Protein 6WBT (pdb70)

Radius of gyration: 37.52 Å; Cα contacts (8 Å, |Δi|>4): 3377; chains: 4; bounding box: 105×94×104 Å

Structure (mmCIF, N/CA/C/O backbone):
data_6WBT
#
_entry.id   6WBT
#
_cell.length_a   102.797
_cell.length_b   219.724
_cell.length_c   97.978
_cell.angle_alpha   90.000
_cell.angle_beta   90.000
_cell.angle_gamma   90.000
#
_symmetry.space_group_name_H-M   'P 21 21 21'
#
loop_
_entity.id
_entity.type
_entity.pdbx_description
1 polymer 'cellulase IBT99'
2 non-polymer 'MANGANESE (II) ION'
3 non-polymer 6-O-phosphono-alpha-D-glucopyranose
4 non-polymer NICOTINAMIDE-ADENINE-DINUCLEOTIDE
5 non-polymer 'PHOSPHATE ION'
6 non-polymer 1,2-ETHANEDIOL
7 water water
#
loop_
_atom_site.group_PDB
_atom_site.id
_atom_site.type_symbol
_atom_site.label_atom_id
_atom_site.label_alt_id
_atom_site.label_comp_id
_atom_site.label_asym_id
_atom_site.label_entity_id
_atom_site.label_seq_id
_atom_site.pdbx_PDB_ins_code
_atom_site.Cartn_x
_atom_site.Cartn_y
_atom_site.Cartn_z
_atom_site.occupancy
_atom_site.B_iso_or_equiv
_atom_site.auth_seq_id
_atom_site.auth_comp_id
_atom_site.auth_asym_id
_atom_site.auth_atom_id
_atom_site.pdbx_PDB_model_num
ATOM 1 N N . ASP A 1 2 ? 44.44700 17.76200 4.63400 1.000 95.36143 2 ASP A N 1
ATOM 2 C CA . ASP A 1 2 ? 45.76700 18.06400 5.17600 1.000 97.36431 2 ASP A CA 1
ATOM 3 C C . ASP A 1 2 ? 46.19300 16.99600 6.17900 1.000 93.00852 2 ASP A C 1
ATOM 4 O O . ASP A 1 2 ? 47.38000 16.69400 6.31300 1.000 94.91664 2 ASP A O 1
ATOM 9 N N . LYS A 1 3 ? 45.21700 16.42600 6.88000 1.000 85.42603 3 LYS A N 1
ATOM 10 C CA . LYS A 1 3 ? 45.45500 15.37500 7.85800 1.000 79.25161 3 LYS A CA 1
ATOM 11 C C . LYS A 1 3 ? 44.98500 14.03500 7.30800 1.000 75.48800 3 LYS A C 1
ATOM 12 O O . LYS A 1 3 ? 43.91100 13.94100 6.70600 1.000 74.84318 3 LYS A O 1
ATOM 18 N N . GLU A 1 4 ? 45.79700 13.00300 7.51900 1.000 72.61660 4 GLU A N 1
ATOM 19 C CA . GLU A 1 4 ? 45.42000 11.65400 7.11900 1.000 69.36358 4 GLU A CA 1
ATOM 20 C C . GLU A 1 4 ? 44.31900 11.13400 8.03700 1.000 64.38404 4 GLU A C 1
ATOM 21 O O . GLU A 1 4 ? 44.40800 11.26000 9.26200 1.000 64.83672 4 GLU A O 1
ATOM 27 N N . LEU A 1 5 ? 43.28200 10.54700 7.44600 1.000 59.94403 5 LEU A N 1
ATOM 28 C CA . LEU A 1 5 ? 42.07400 10.17500 8.16800 1.000 54.98817 5 LEU A CA 1
ATOM 29 C C . LEU A 1 5 ? 41.94800 8.66200 8.28700 1.000 53.15374 5 LEU A C 1
ATOM 30 O O . LEU A 1 5 ? 42.29400 7.92300 7.35900 1.000 52.70632 5 LEU A O 1
ATOM 35 N N . LYS A 1 6 ? 41.44000 8.21100 9.43300 1.000 51.66409 6 LYS A N 1
ATOM 36 C CA . LYS A 1 6 ? 41.13800 6.80400 9.67200 1.000 50.35867 6 LYS A CA 1
ATOM 37 C C . LYS A 1 6 ? 39.63300 6.61100 9.52400 1.000 49.33486 6 LYS A C 1
ATOM 38 O O . LYS A 1 6 ? 38.85900 7.01700 10.39800 1.000 45.98446 6 LYS A O 1
ATOM 44 N N . ILE A 1 7 ? 39.22000 5.99700 8.41800 1.000 49.43224 7 ILE A N 1
ATOM 45 C CA . ILE A 1 7 ? 37.81000 5.78600 8.11100 1.000 47.60044 7 ILE A CA 1
ATOM 46 C C . ILE A 1 7 ? 37.42100 4.38300 8.55400 1.000 48.04260 7 ILE A C 1
ATOM 47 O O . ILE A 1 7 ? 38.10000 3.40500 8.21400 1.000 49.27959 7 ILE A O 1
ATOM 52 N N . VAL A 1 8 ? 36.33100 4.28100 9.31000 1.000 46.77140 8 VAL A N 1
ATOM 53 C CA . VAL A 1 8 ? 35.84500 3.01300 9.83800 1.000 46.95300 8 VAL A CA 1
ATOM 54 C C . VAL A 1 8 ? 34.42800 2.79100 9.33100 1.000 48.36369 8 VAL A C 1
ATOM 55 O O . VAL A 1 8 ? 33.57600 3.68000 9.44300 1.000 47.46359 8 VAL A O 1
ATOM 59 N N . ILE A 1 9 ? 34.17900 1.60900 8.77600 1.000 49.80071 9 ILE A N 1
ATOM 60 C CA . ILE A 1 9 ? 32.85600 1.22000 8.30400 1.000 48.61372 9 ILE A CA 1
ATOM 61 C C . ILE A 1 9 ? 32.27800 0.26900 9.34500 1.000 50.78240 9 ILE A C 1
ATOM 62 O O . ILE A 1 9 ? 32.59200 -0.92500 9.36000 1.000 53.22480 9 ILE A O 1
ATOM 67 N N . CYS A 1 10 ? 31.43500 0.79900 10.22700 1.000 50.48237 10 CYS A N 1
ATOM 68 C CA . CYS A 1 10 ? 30.78400 -0.00500 11.25900 1.000 51.41669 10 CYS A CA 1
ATOM 69 C C . CYS A 1 10 ? 29.74200 -0.89500 10.59600 1.000 52.47208 10 CYS A C 1
ATOM 70 O O . CYS A 1 10 ? 28.65700 -0.43900 10.22900 1.000 51.89043 10 CYS A O 1
ATOM 73 N N . GLY A 1 11 ? 30.07000 -2.17400 10.44200 1.000 54.89869 11 GLY A N 1
ATOM 74 C CA . GLY A 1 11 ? 29.20700 -3.09500 9.73100 1.000 55.23820 11 GLY A CA 1
ATOM 75 C C . GLY A 1 11 ? 29.78300 -3.47200 8.38300 1.000 56.04619 11 GLY A C 1
ATOM 76 O O . GLY A 1 11 ? 29.09700 -3.39300 7.35900 1.000 55.56719 11 GLY A O 1
ATOM 77 N N . GLY A 1 12 ? 31.05300 -3.88300 8.37500 1.000 55.63825 12 GLY A N 1
ATOM 78 C CA . GLY A 1 12 ? 31.73200 -4.21400 7.13500 1.000 54.85921 12 GLY A CA 1
ATOM 79 C C . GLY A 1 12 ? 31.16100 -5.41400 6.41200 1.000 54.41179 12 GLY A C 1
ATOM 80 O O . GLY A 1 12 ? 31.44200 -5.59900 5.22300 1.000 54.25914 12 GLY A O 1
ATOM 81 N N . GLY A 1 13 ? 30.36700 -6.23300 7.09800 1.000 54.42758 13 GLY A N 1
ATOM 82 C CA . GLY A 1 13 ? 29.74700 -7.38200 6.47000 1.000 54.91448 13 GLY A CA 1
ATOM 83 C C . GLY A 1 13 ? 28.41100 -7.06000 5.83300 1.000 54.49074 13 GLY A C 1
ATOM 84 O O . GLY A 1 13 ? 27.54500 -7.93200 5.71500 1.000 55.71984 13 GLY A O 1
ATOM 85 N N . SER A 1 14 ? 28.23300 -5.80800 5.42500 1.000 52.64579 14 SER A N 1
ATOM 86 C CA . SER A 1 14 ? 26.99900 -5.35600 4.80400 1.000 51.20351 14 SER A CA 1
ATOM 87 C C . SER A 1 14 ? 27.06200 -5.56200 3.29800 1.000 51.19824 14 SER A C 1
ATOM 88 O O . SER A 1 14 ? 28.14200 -5.59100 2.70200 1.000 52.17994 14 SER A O 1
ATOM 91 N N . THR A 1 15 ? 25.88600 -5.70900 2.68400 1.000 50.17970 15 THR A N 1
ATOM 92 C CA . THR A 1 15 ? 25.81700 -5.84300 1.23400 1.000 48.58214 15 THR A CA 1
ATOM 93 C C . THR A 1 15 ? 26.14800 -4.53900 0.51800 1.000 48.21631 15 THR A C 1
ATOM 94 O O . THR A 1 15 ? 26.45000 -4.56200 -0.68000 1.000 48.03734 15 THR A O 1
ATOM 98 N N . TYR A 1 16 ? 26.10000 -3.41100 1.22100 1.000 49.50330 16 TYR A N 1
ATOM 99 C CA . TYR A 1 16 ? 26.46000 -2.12100 0.65100 1.000 51.93517 16 TYR A CA 1
ATOM 100 C C . TYR A 1 16 ? 27.91400 -1.74900 0.90200 1.000 51.25878 16 TYR A C 1
ATOM 101 O O . TYR A 1 16 ? 28.34900 -0.68200 0.45800 1.000 52.19047 16 TYR A O 1
ATOM 110 N N . THR A 1 17 ? 28.67100 -2.59500 1.60200 1.000 49.88756 17 THR A N 1
ATOM 111 C CA . THR A 1 17 ? 30.06400 -2.26800 1.90400 1.000 50.25603 17 THR A CA 1
ATOM 112 C C . THR A 1 17 ? 30.93200 -2.16400 0.65500 1.000 51.54302 17 THR A C 1
ATOM 113 O O . THR A 1 17 ? 31.65600 -1.16300 0.52100 1.000 52.92477 17 THR A O 1
ATOM 117 N N . PRO A 1 18 ? 30.92000 -3.11900 -0.28600 1.000 51.23772 18 PRO A N 1
ATOM 118 C CA . PRO A 1 18 ? 31.72700 -2.93400 -1.50500 1.000 53.42746 18 PRO A CA 1
ATOM 119 C C . PRO A 1 18 ? 31.30700 -1.73300 -2.33000 1.000 55.43559 18 PRO A C 1
ATOM 120 O O . PRO A 1 18 ? 32.12300 -1.21500 -3.10300 1.000 57.45163 18 PRO A O 1
ATOM 124 N N . GLY A 1 19 ? 30.06500 -1.27000 -2.19000 1.000 55.74616 19 GLY A N 1
ATOM 125 C CA . GLY A 1 19 ? 29.62600 -0.12100 -2.96500 1.000 55.84091 19 GLY A CA 1
ATOM 126 C C . GLY A 1 19 ? 30.19800 1.18400 -2.44400 1.000 55.82248 19 GLY A C 1
ATOM 127 O O . GLY A 1 19 ? 30.75600 1.97900 -3.20600 1.000 56.95420 19 GLY A O 1
ATOM 128 N N . ILE A 1 20 ? 30.07400 1.42100 -1.13500 1.000 54.23282 20 ILE A N 1
ATOM 129 C CA . ILE A 1 20 ? 30.54100 2.68000 -0.57000 1.000 55.47244 20 ILE A CA 1
ATOM 130 C C . ILE A 1 20 ? 32.06000 2.73600 -0.48000 1.000 54.76972 20 ILE A C 1
ATOM 131 O O . ILE A 1 20 ? 32.63000 3.83100 -0.43100 1.000 53.65907 20 ILE A O 1
ATOM 136 N N . VAL A 1 21 ? 32.73600 1.58400 -0.44900 1.000 55.37769 21 VAL A N 1
ATOM 137 C CA . VAL A 1 21 ? 34.19600 1.58500 -0.48700 1.000 56.09094 21 VAL A CA 1
ATOM 138 C C . VAL A 1 21 ? 34.68500 2.14400 -1.81500 1.000 59.42555 21 VAL A C 1
ATOM 139 O O . VAL A 1 21 ? 35.60400 2.97200 -1.85900 1.000 61.60739 21 VAL A O 1
ATOM 143 N N . LYS A 1 22 ? 34.07100 1.71100 -2.91800 1.000 60.45725 22 LYS A N 1
ATOM 144 C CA . LYS A 1 22 ? 34.44200 2.23700 -4.22700 1.000 64.48931 22 LYS A CA 1
ATOM 145 C C . LYS A 1 22 ? 34.04400 3.70100 -4.36400 1.000 67.16068 22 LYS A C 1
ATOM 146 O O . LYS A 1 22 ? 34.78700 4.50000 -4.94700 1.000 67.70022 22 LYS A O 1
ATOM 152 N N . ASP A 1 23 ? 32.87700 4.07200 -3.83200 1.000 69.21093 23 ASP A N 1
ATOM 153 C CA . ASP A 1 23 ? 32.46300 5.47000 -3.86800 1.000 70.46898 23 ASP A CA 1
ATOM 154 C C . ASP A 1 23 ? 33.35100 6.34200 -2.99000 1.000 67.85287 23 ASP A C 1
ATOM 155 O O . ASP A 1 23 ? 33.49800 7.54100 -3.25600 1.000 68.72666 23 ASP A O 1
ATOM 160 N N . LEU A 1 24 ? 33.95000 5.76600 -1.94600 1.000 62.86806 24 LEU A N 1
ATOM 161 C CA . LEU A 1 24 ? 34.89600 6.51500 -1.12600 1.000 58.79916 24 LEU A CA 1
ATOM 162 C C . LEU A 1 24 ? 36.25800 6.62900 -1.80100 1.000 56.79365 24 LEU A C 1
ATOM 163 O O . LEU A 1 24 ? 36.92800 7.65900 -1.66900 1.000 56.18305 24 LEU A O 1
ATOM 168 N N . LEU A 1 25 ? 36.67500 5.59300 -2.53300 1.000 54.63550 25 LEU A N 1
ATOM 169 C CA . LEU A 1 25 ? 37.94300 5.63900 -3.24900 1.000 55.81722 25 LEU A CA 1
ATOM 170 C C . LEU A 1 25 ? 37.89700 6.57600 -4.44800 1.000 57.80956 25 LEU A C 1
ATOM 171 O O . LEU A 1 25 ? 38.94500 7.08800 -4.86000 1.000 59.08077 25 LEU A O 1
ATOM 176 N N . ASP A 1 26 ? 36.71300 6.81400 -5.01600 1.000 57.69902 26 ASP A N 1
ATOM 177 C CA . ASP A 1 26 ? 36.59200 7.74800 -6.13000 1.000 57.19896 26 ASP A CA 1
ATOM 178 C C . ASP A 1 26 ? 36.80800 9.19500 -5.71300 1.000 54.96712 26 ASP A C 1
ATOM 179 O O . ASP A 1 26 ? 36.94000 10.05800 -6.58600 1.000 53.14585 26 ASP A O 1
ATOM 184 N N . GLN A 1 27 ? 36.83600 9.48000 -4.41100 1.000 57.76219 27 GLN A N 1
ATOM 185 C CA . GLN A 1 27 ? 37.10600 10.82400 -3.91500 1.000 61.39157 27 GLN A CA 1
ATOM 186 C C . GLN A 1 27 ? 38.44200 10.84200 -3.18500 1.000 62.82069 27 GLN A C 1
ATOM 187 O O . GLN A 1 27 ? 38.55200 11.38800 -2.08300 1.000 61.29945 27 GLN A O 1
ATOM 193 N N . ARG A 1 28 ? 39.46500 10.24800 -3.80400 1.000 66.56588 28 ARG A N 1
ATOM 194 C CA . ARG A 1 28 ? 40.73600 10.05500 -3.11500 1.000 70.18736 28 ARG A CA 1
ATOM 195 C C . ARG A 1 28 ? 41.50400 11.36200 -2.96000 1.000 72.64029 28 ARG A C 1
ATOM 196 O O . ARG A 1 28 ? 42.23100 11.53600 -1.97500 1.000 71.39803 28 ARG A O 1
ATOM 204 N N . GLN A 1 29 ? 41.36100 12.28800 -3.91200 1.000 77.05924 29 GLN A N 1
ATOM 205 C CA . GLN A 1 29 ? 42.05100 13.56800 -3.79400 1.000 80.15172 29 GLN A CA 1
ATOM 206 C C . GLN A 1 29 ? 41.44300 14.43900 -2.70300 1.000 78.38045 29 GLN A C 1
ATOM 207 O O . GLN A 1 29 ? 42.16300 15.20500 -2.05200 1.000 80.29384 29 GLN A O 1
ATOM 213 N N . LYS A 1 30 ? 40.13300 14.33800 -2.48600 1.000 72.76925 30 LYS A N 1
ATOM 214 C CA . LYS A 1 30 ? 39.46400 15.16300 -1.48800 1.000 69.72415 30 LYS A CA 1
ATOM 215 C C . LYS A 1 30 ? 39.47700 14.54100 -0.10000 1.000 67.84498 30 LYS A C 1
ATOM 216 O O . LYS A 1 30 ? 39.46000 15.27100 0.89800 1.000 67.11594 30 LYS A O 1
ATOM 222 N N . ILE A 1 31 ? 39.50800 13.21500 -0.00800 1.000 67.32913 31 ILE A N 1
ATOM 223 C CA . ILE A 1 31 ? 39.51900 12.50700 1.26700 1.000 68.13185 31 ILE A CA 1
ATOM 224 C C . ILE A 1 31 ? 40.86000 11.79600 1.38200 1.000 71.85598 31 ILE A C 1
ATOM 225 O O . ILE A 1 31 ? 41.13000 10.83500 0.64900 1.000 71.90336 31 ILE A O 1
ATOM 230 N N . ASN A 1 32 ? 41.70300 12.26900 2.29600 1.000 76.67498 32 ASN A N 1
ATOM 231 C CA . ASN A 1 32 ? 43.02700 11.68700 2.50800 1.000 78.54626 32 ASN A CA 1
ATOM 232 C C . ASN A 1 32 ? 42.87700 10.49500 3.44400 1.000 75.51695 32 ASN A C 1
ATOM 233 O O . ASN A 1 32 ? 42.72500 10.65600 4.65700 1.000 75.21428 32 ASN A O 1
ATOM 238 N N . ILE A 1 33 ? 42.92200 9.29100 2.88300 1.000 73.23773 33 ILE A N 1
ATOM 239 C CA . ILE A 1 33 ? 42.63700 8.07100 3.63100 1.000 71.74544 33 ILE A CA 1
ATOM 240 C C . ILE A 1 33 ? 43.94500 7.51400 4.18100 1.000 74.81160 33 ILE A C 1
ATOM 241 O O . ILE A 1 33 ? 44.77500 6.99200 3.43100 1.000 76.38547 33 ILE A O 1
ATOM 246 N N . LYS A 1 34 ? 44.13000 7.62100 5.49900 1.000 75.29850 34 LYS A N 1
ATOM 247 C CA . LYS A 1 34 ? 45.25900 6.96000 6.14400 1.000 75.98543 34 LYS A CA 1
ATOM 248 C C . LYS A 1 34 ? 45.06500 5.44900 6.15800 1.000 73.16667 34 LYS A C 1
ATOM 249 O O . LYS A 1 34 ? 45.92200 4.69600 5.68200 1.000 72.07706 34 LYS A O 1
ATOM 255 N N . GLU A 1 35 ? 43.93800 4.98900 6.70200 1.000 73.33774 35 GLU A N 1
ATOM 256 C CA . GLU A 1 35 ? 43.60300 3.57400 6.73300 1.000 73.65620 35 GLU A CA 1
ATOM 257 C C . GLU A 1 35 ? 42.10400 3.41100 6.52900 1.000 69.45833 35 GLU A C 1
ATOM 258 O O . GLU A 1 35 ? 41.31800 4.30700 6.84800 1.000 68.48453 35 GLU A O 1
ATOM 264 N N . LEU A 1 36 ? 41.71900 2.25500 5.99700 1.000 65.27098 36 LEU A N 1
ATOM 265 C CA . LEU A 1 36 ? 40.32000 1.87800 5.83700 1.000 60.79413 36 LEU A CA 1
ATOM 266 C C . LEU A 1 36 ? 40.04200 0.69400 6.75300 1.000 57.79377 36 LEU A C 1
ATOM 267 O O . LEU A 1 36 ? 40.67900 -0.35600 6.62300 1.000 58.23593 36 LEU A O 1
ATOM 272 N N . TRP A 1 37 ? 39.09900 0.86300 7.67500 1.000 54.43811 37 TRP A N 1
ATOM 273 C CA . TRP A 1 37 ? 38.80000 -0.14200 8.68500 1.000 52.44839 37 TRP A CA 1
ATOM 274 C C . TRP A 1 37 ? 37.40300 -0.70500 8.47100 1.000 49.58226 37 TRP A C 1
ATOM 275 O O . TRP A 1 37 ? 36.44900 0.05000 8.25500 1.000 47.07933 37 TRP A O 1
ATOM 286 N N . LEU A 1 38 ? 37.28900 -2.02800 8.53300 1.000 50.16128 38 LEU A N 1
ATOM 287 C CA . LEU A 1 38 ? 36.01000 -2.72300 8.45600 1.000 49.70859 38 LEU A CA 1
ATOM 288 C C . LEU A 1 38 ? 35.75700 -3.37500 9.80800 1.000 52.42734 38 LEU A C 1
ATOM 289 O O . LEU A 1 38 ? 36.45900 -4.31700 10.18900 1.000 54.99870 38 LEU A O 1
ATOM 294 N N . TYR A 1 39 ? 34.76300 -2.87400 10.53300 1.000 50.96927 39 TYR A N 1
ATOM 295 C CA . TYR A 1 39 ? 34.40200 -3.39800 11.84100 1.000 50.08232 39 TYR A CA 1
ATOM 296 C C . TYR A 1 39 ? 33.03300 -4.05700 11.77500 1.000 49.47698 39 TYR A C 1
ATOM 297 O O . TYR A 1 39 ? 32.12300 -3.55800 11.10600 1.000 48.21104 39 TYR A O 1
ATOM 306 N N . ASP A 1 40 ? 32.89300 -5.17400 12.48100 1.000 50.03231 40 ASP A N 1
ATOM 307 C CA . ASP A 1 40 ? 31.64000 -5.91200 12.51400 1.000 49.74544 40 ASP A CA 1
ATOM 308 C C . ASP A 1 40 ? 31.66500 -6.84700 13.71200 1.000 51.66935 40 ASP A C 1
ATOM 309 O O . ASP A 1 40 ? 32.72500 -7.15300 14.26300 1.000 55.52508 40 ASP A O 1
ATOM 314 N N . ILE A 1 41 ? 30.47300 -7.29000 14.11600 1.000 49.53489 41 ILE A N 1
ATOM 315 C CA . ILE A 1 41 ? 30.35700 -8.27200 15.18800 1.000 50.03231 41 ILE A CA 1
ATOM 316 C C . ILE A 1 41 ? 30.33500 -9.70200 14.66200 1.000 51.43511 41 ILE A C 1
ATOM 317 O O . ILE A 1 41 ? 30.55500 -10.64000 15.43900 1.000 52.92477 41 ILE A O 1
ATOM 322 N N . ASP A 1 42 ? 30.07900 -9.89600 13.37100 1.000 51.50618 42 ASP A N 1
ATOM 323 C CA . ASP A 1 42 ? 30.09600 -11.21800 12.75100 1.000 53.79329 42 ASP A CA 1
ATOM 324 C C . ASP A 1 42 ? 31.41900 -11.36600 12.00900 1.000 55.62246 42 ASP A C 1
ATOM 325 O O . ASP A 1 42 ? 31.64100 -10.71600 10.98200 1.000 54.37757 42 ASP A O 1
ATOM 330 N N . GLU A 1 43 ? 32.29600 -12.22700 12.52600 1.000 58.42279 43 GLU A N 1
ATOM 331 C CA . GLU A 1 43 ? 33.64100 -12.33200 11.96900 1.000 59.52556 43 GLU A CA 1
ATOM 332 C C . GLU A 1 43 ? 33.62500 -13.00900 10.60400 1.000 58.43859 43 GLU A C 1
ATOM 333 O O . GLU A 1 43 ? 34.25100 -12.52500 9.65400 1.000 56.93314 43 GLU A O 1
ATOM 339 N N . GLU A 1 44 ? 32.90900 -14.12900 10.48400 1.000 60.62306 44 GLU A N 1
ATOM 340 C CA . GLU A 1 44 ? 32.93700 -14.89600 9.24100 1.000 61.66266 44 GLU A CA 1
ATOM 341 C C . GLU A 1 44 ? 32.24200 -14.15200 8.10600 1.000 59.09130 44 GLU A C 1
ATOM 342 O O . GLU A 1 44 ? 32.69700 -14.19800 6.95700 1.000 60.12300 44 GLU A O 1
ATOM 348 N N . ARG A 1 45 ? 31.13600 -13.46600 8.40400 1.000 53.92225 45 ARG A N 1
ATOM 349 C CA . ARG A 1 45 ? 30.43400 -12.72000 7.36400 1.000 51.38774 45 ARG A CA 1
ATOM 350 C C . ARG A 1 45 ? 31.26800 -11.54700 6.86800 1.000 50.67450 45 ARG A C 1
ATOM 351 O O . ARG A 1 45 ? 31.27500 -11.24500 5.66900 1.000 50.58764 45 ARG A O 1
ATOM 359 N N . GLN A 1 46 ? 31.98000 -10.87400 7.77400 1.000 50.03495 46 GLN A N 1
ATOM 360 C CA . GLN A 1 46 ? 32.79100 -9.73000 7.37300 1.000 47.92943 46 GLN A CA 1
ATOM 361 C C . GLN A 1 46 ? 34.00600 -10.16400 6.56300 1.000 48.17420 46 GLN A C 1
ATOM 362 O O . GLN A 1 46 ? 34.42100 -9.46200 5.63300 1.000 48.03471 46 GLN A O 1
ATOM 368 N N A ASN A 1 47 ? 34.58800 -11.31800 6.90200 0.470 47.00037 47 ASN A N 1
ATOM 369 N N B ASN A 1 47 ? 34.58900 -11.31800 6.89600 0.530 46.97405 47 ASN A N 1
ATOM 370 C CA A ASN A 1 47 ? 35.75800 -11.80300 6.17800 0.470 49.14800 47 ASN A CA 1
ATOM 371 C CA B ASN A 1 47 ? 35.76600 -11.78200 6.16800 0.530 48.97429 47 ASN A CA 1
ATOM 372 C C A ASN A 1 47 ? 35.43300 -12.10100 4.72000 0.470 48.18736 47 ASN A C 1
ATOM 373 C C B ASN A 1 47 ? 35.44000 -12.11400 4.71700 0.530 48.05576 47 ASN A C 1
ATOM 374 O O A ASN A 1 47 ? 36.28300 -11.90800 3.84300 0.470 50.45868 47 ASN A O 1
ATOM 375 O O B ASN A 1 47 ? 36.29900 -11.96100 3.84200 0.530 50.53501 47 ASN A O 1
ATOM 384 N N . LYS A 1 48 ? 34.21300 -12.56400 4.44100 1.000 49.15589 48 LYS A N 1
ATOM 385 C CA . LYS A 1 48 ? 33.82400 -12.83200 3.06000 1.000 48.23210 48 LYS A CA 1
ATOM 386 C C . LYS A 1 48 ? 33.62600 -11.53500 2.28600 1.000 47.42411 48 LYS A C 1
ATOM 387 O O . LYS A 1 48 ? 34.03900 -11.42900 1.12500 1.000 47.44253 48 LYS A O 1
ATOM 393 N N . VAL A 1 49 ? 32.99500 -10.53800 2.91100 1.000 47.15302 49 VAL A N 1
ATOM 394 C CA . VAL A 1 49 ? 32.83400 -9.24200 2.26100 1.000 44.90538 49 VAL A CA 1
ATOM 395 C C . VAL A 1 49 ? 34.18100 -8.54500 2.12000 1.000 45.23963 49 VAL A C 1
ATOM 396 O O . VAL A 1 49 ? 34.41600 -7.82600 1.14100 1.000 45.11594 49 VAL A O 1
ATOM 400 N N . ALA A 1 50 ? 35.08700 -8.74900 3.08100 1.000 45.88971 50 ALA A N 1
ATOM 401 C CA . ALA A 1 50 ? 36.41500 -8.15200 2.98600 1.000 48.16630 50 ALA A CA 1
ATOM 402 C C . ALA A 1 50 ? 37.17400 -8.66200 1.76900 1.000 50.61396 50 ALA A C 1
ATOM 403 O O . ALA A 1 50 ? 38.02900 -7.95100 1.23000 1.000 41.96819 50 ALA A O 1
ATOM 405 N N . LEU A 1 51 ? 36.88000 -9.88700 1.32600 1.000 52.88002 51 LEU A N 1
ATOM 406 C CA . LEU A 1 51 ? 37.49100 -10.40000 0.10400 1.000 55.46454 51 LEU A CA 1
ATOM 407 C C . LEU A 1 51 ? 37.11400 -9.54400 -1.09800 1.000 53.68538 51 LEU A C 1
ATOM 408 O O . LEU A 1 51 ? 37.94500 -9.29100 -1.97800 1.000 55.94092 51 LEU A O 1
ATOM 413 N N . ILE A 1 52 ? 35.86200 -9.08700 -1.15000 1.000 51.15877 52 ILE A N 1
ATOM 414 C CA . ILE A 1 52 ? 35.43200 -8.22500 -2.24600 1.000 51.10876 52 ILE A CA 1
ATOM 415 C C . ILE A 1 52 ? 36.00900 -6.82700 -2.08000 1.000 51.23509 52 ILE A C 1
ATOM 416 O O . ILE A 1 52 ? 36.39900 -6.18100 -3.06000 1.000 51.43775 52 ILE A O 1
ATOM 421 N N . VAL A 1 53 ? 36.07200 -6.33500 -0.83900 1.000 50.59554 53 VAL A N 1
ATOM 422 C CA . VAL A 1 53 ? 36.63200 -5.01000 -0.58800 1.000 52.02992 53 VAL A CA 1
ATOM 423 C C . VAL A 1 53 ? 38.09500 -4.96200 -1.01100 1.000 54.59339 53 VAL A C 1
ATOM 424 O O . VAL A 1 53 ? 38.55700 -3.97100 -1.58900 1.000 54.62234 53 VAL A O 1
ATOM 428 N N . LYS A 1 54 ? 38.84400 -6.03400 -0.73900 1.000 56.57784 54 LYS A N 1
ATOM 429 C CA . LYS A 1 54 ? 40.22200 -6.10900 -1.21300 1.000 57.44636 54 LYS A CA 1
ATOM 430 C C . LYS A 1 54 ? 40.27700 -6.12600 -2.73500 1.000 57.07000 54 LYS A C 1
ATOM 431 O O . LYS A 1 54 ? 41.17400 -5.52500 -3.33800 1.000 57.54637 54 LYS A O 1
ATOM 437 N N . GLU A 1 55 ? 39.32200 -6.80700 -3.37300 1.000 55.79880 55 GLU A N 1
ATOM 438 C CA . GLU A 1 55 ? 39.27300 -6.82000 -4.83100 1.000 56.37518 55 GLU A CA 1
ATOM 439 C C . GLU A 1 55 ? 38.87500 -5.45800 -5.38600 1.000 56.13305 55 GLU A C 1
ATOM 440 O O . GLU A 1 55 ? 39.34200 -5.06900 -6.46300 1.000 57.63586 55 GLU A O 1
ATOM 446 N N . VAL A 1 56 ? 38.01800 -4.72500 -4.67200 1.000 54.95659 56 VAL A N 1
ATOM 447 C CA . VAL A 1 56 ? 37.67800 -3.36600 -5.08300 1.000 53.08005 56 VAL A CA 1
ATOM 448 C C . VAL A 1 56 ? 38.87400 -2.44200 -4.89800 1.000 53.59327 56 VAL A C 1
ATOM 449 O O . VAL A 1 56 ? 39.16900 -1.60300 -5.75800 1.000 53.59327 56 VAL A O 1
ATOM 453 N N . ILE A 1 57 ? 39.58000 -2.57800 -3.77300 1.000 53.76697 57 ILE A N 1
ATOM 454 C CA . ILE A 1 57 ? 40.78800 -1.79000 -3.54800 1.000 53.47483 57 ILE A CA 1
ATOM 455 C C . ILE A 1 57 ? 41.84100 -2.12400 -4.59600 1.000 54.84868 57 ILE A C 1
ATOM 456 O O . ILE A 1 57 ? 42.53200 -1.23700 -5.11100 1.000 55.35927 57 ILE A O 1
ATOM 461 N N . LYS A 1 58 ? 41.96700 -3.40600 -4.94500 1.000 56.79365 58 LYS A N 1
ATOM 462 C CA . LYS A 1 58 ? 42.94200 -3.81400 -5.94900 1.000 60.86519 58 LYS A CA 1
ATOM 463 C C . LYS A 1 58 ? 42.60300 -3.28100 -7.33600 1.000 62.24431 58 LYS A C 1
ATOM 464 O O . LYS A 1 58 ? 43.48500 -3.22900 -8.20000 1.000 60.89941 58 LYS A O 1
ATOM 470 N N . THR A 1 59 ? 41.35700 -2.86900 -7.56400 1.000 65.04201 59 THR A N 1
ATOM 471 C CA . THR A 1 59 ? 40.91400 -2.40900 -8.87300 1.000 65.89474 59 THR A CA 1
ATOM 472 C C . THR A 1 59 ? 40.92200 -0.89200 -9.01200 1.000 65.83684 59 THR A C 1
ATOM 473 O O . THR A 1 59 ? 41.30300 -0.37600 -10.06800 1.000 67.84761 59 THR A O 1
ATOM 477 N N . GLU A 1 60 ? 40.52000 -0.16000 -7.97400 1.000 64.87094 60 GLU A N 1
ATOM 478 C CA . GLU A 1 60 ? 40.39500 1.29100 -8.05300 1.000 65.00779 60 GLU A CA 1
ATOM 479 C C . GLU A 1 60 ? 41.58300 2.03500 -7.45600 1.000 66.10529 60 GLU A C 1
ATOM 480 O O . GLU A 1 60 ? 42.03000 3.03200 -8.03000 1.000 67.51862 60 GLU A O 1
ATOM 486 N N . ALA A 1 61 ? 42.10400 1.58100 -6.31700 1.000 65.40784 61 ALA A N 1
ATOM 487 C CA . ALA A 1 61 ? 43.21200 2.26500 -5.66000 1.000 66.68694 61 ALA A CA 1
ATOM 488 C C . ALA A 1 61 ? 44.00100 1.28900 -4.79700 1.000 65.65787 61 ALA A C 1
ATOM 489 O O . ALA A 1 61 ? 43.67200 1.09600 -3.62000 1.000 64.69460 61 ALA A O 1
ATOM 491 N N . PRO A 1 62 ? 45.04800 0.65900 -5.33800 1.000 65.97107 62 PRO A N 1
ATOM 492 C CA . PRO A 1 62 ? 45.76700 -0.37100 -4.57200 1.000 65.96317 62 PRO A CA 1
ATOM 493 C C . PRO A 1 62 ? 46.64400 0.17600 -3.45700 1.000 66.18951 62 PRO A C 1
ATOM 494 O O . PRO A 1 62 ? 47.18700 -0.62200 -2.68200 1.000 65.00779 62 PRO A O 1
ATOM 498 N N . GLU A 1 63 ? 46.80400 1.49300 -3.34300 1.000 67.13700 63 GLU A N 1
ATOM 499 C CA . GLU A 1 63 ? 47.66700 2.07500 -2.32400 1.000 68.89247 63 GLU A CA 1
ATOM 500 C C . GLU A 1 63 ? 46.95900 2.28900 -0.99200 1.000 68.36346 63 GLU A C 1
ATOM 501 O O . GLU A 1 63 ? 47.58700 2.78100 -0.04800 1.000 69.52413 63 GLU A O 1
ATOM 507 N N . VAL A 1 64 ? 45.68300 1.93600 -0.88900 1.000 67.01856 64 VAL A N 1
ATOM 508 C CA . VAL A 1 64 ? 44.92200 2.11400 0.34300 1.000 64.86830 64 VAL A CA 1
ATOM 509 C C . VAL A 1 64 ? 45.01200 0.83100 1.16000 1.000 64.28402 64 VAL A C 1
ATOM 510 O O . VAL A 1 64 ? 44.61600 -0.24200 0.69200 1.000 63.58657 64 VAL A O 1
ATOM 514 N N . VAL A 1 65 ? 45.53200 0.94200 2.38000 1.000 64.28402 65 VAL A N 1
ATOM 515 C CA . VAL A 1 65 ? 45.66300 -0.20600 3.27100 1.000 65.27625 65 VAL A CA 1
ATOM 516 C C . VAL A 1 65 ? 44.32000 -0.49100 3.93000 1.000 65.58418 65 VAL A C 1
ATOM 517 O O . VAL A 1 65 ? 43.63000 0.42500 4.39600 1.000 64.30771 65 VAL A O 1
ATOM 521 N N . LEU A 1 66 ? 43.94000 -1.76500 3.96500 1.000 66.40270 66 LEU A N 1
ATOM 522 C CA . LEU A 1 66 ? 42.67100 -2.20100 4.53000 1.000 64.05768 66 LEU A CA 1
ATOM 523 C C . LEU A 1 66 ? 42.92200 -3.02600 5.78400 1.000 66.23163 66 LEU A C 1
ATOM 524 O O . LEU A 1 66 ? 43.67800 -4.00300 5.74900 1.000 68.04500 66 LEU A O 1
ATOM 529 N N . LYS A 1 67 ? 42.28500 -2.63400 6.88400 1.000 66.89486 67 LYS A N 1
ATOM 530 C CA . LYS A 1 67 ? 42.35500 -3.36400 8.14300 1.000 66.47639 67 LYS A CA 1
ATOM 531 C C . LYS A 1 67 ? 40.97000 -3.89400 8.48900 1.000 64.01820 67 LYS A C 1
ATOM 532 O O . LYS A 1 67 ? 39.98100 -3.15700 8.41500 1.000 64.78408 67 LYS A O 1
ATOM 538 N N . VAL A 1 68 ? 40.90100 -5.16900 8.85900 1.000 60.36776 68 VAL A N 1
ATOM 539 C CA . VAL A 1 68 ? 39.64900 -5.83000 9.20400 1.000 56.23832 68 VAL A CA 1
ATOM 540 C C . VAL A 1 68 ? 39.76200 -6.34700 10.62900 1.000 55.16977 68 VAL A C 1
ATOM 541 O O . VAL A 1 68 ? 40.76600 -6.97200 10.99100 1.000 56.96472 68 VAL A O 1
ATOM 545 N N . THR A 1 69 ? 38.73700 -6.08700 11.43600 1.000 53.69591 69 THR A N 1
ATOM 546 C CA . THR A 1 69 ? 38.76500 -6.49100 12.83400 1.000 54.13807 69 THR A CA 1
ATOM 547 C C . THR A 1 69 ? 37.34300 -6.62400 13.35600 1.000 53.11689 69 THR A C 1
ATOM 548 O O . THR A 1 69 ? 36.39300 -6.08800 12.77900 1.000 49.98231 69 THR A O 1
ATOM 552 N N . VAL A 1 70 ? 37.21700 -7.35800 14.46100 1.000 54.87237 70 VAL A N 1
ATOM 553 C CA . VAL A 1 70 ? 35.98100 -7.43300 15.22700 1.000 54.83552 70 VAL A CA 1
ATOM 554 C C . VAL A 1 70 ? 36.12400 -6.82800 16.61400 1.000 57.96221 70 VAL A C 1
ATOM 555 O O . VAL A 1 70 ? 35.15600 -6.82500 17.37800 1.000 59.60978 70 VAL A O 1
ATOM 559 N N . ASN A 1 71 ? 37.30400 -6.31600 16.96200 1.000 59.16762 71 ASN A N 1
ATOM 560 C CA . ASN A 1 71 ? 37.52800 -5.70600 18.26500 1.000 62.21009 71 ASN A CA 1
ATOM 561 C C . ASN A 1 71 ? 37.17200 -4.22700 18.19700 1.000 60.75465 71 ASN A C 1
ATOM 562 O O . ASN A 1 71 ? 37.75500 -3.49800 17.38200 1.000 60.53094 71 ASN A O 1
ATOM 567 N N . PRO A 1 72 ? 36.23500 -3.74100 19.01700 1.000 59.37554 72 PRO A N 1
ATOM 568 C CA . PRO A 1 72 ? 35.84300 -2.32600 18.90000 1.000 58.57281 72 PRO A CA 1
ATOM 569 C C . PRO A 1 72 ? 36.94200 -1.35800 19.29800 1.000 58.52017 72 PRO A C 1
ATOM 570 O O . PRO A 1 72 ? 37.05600 -0.28400 18.69400 1.000 56.32781 72 PRO A O 1
ATOM 574 N N . LYS A 1 73 ? 37.75800 -1.70000 20.29900 1.000 61.08101 73 LYS A N 1
ATOM 575 C CA . LYS A 1 73 ? 38.81900 -0.78500 20.71100 1.000 63.10493 73 LYS A CA 1
ATOM 576 C C . LYS A 1 73 ? 39.86200 -0.62000 19.61300 1.000 64.57880 73 LYS A C 1
ATOM 577 O O . LYS A 1 73 ? 40.33400 0.49400 19.36300 1.000 63.45498 73 LYS A O 1
ATOM 583 N N . GLU A 1 74 ? 40.23000 -1.71300 18.94200 1.000 68.00289 74 GLU A N 1
ATOM 584 C CA . GLU A 1 74 ? 41.14900 -1.60200 17.81500 1.000 69.84785 74 GLU A CA 1
ATOM 585 C C . GLU A 1 74 ? 40.49300 -0.91000 16.62700 1.000 66.94487 74 GLU A C 1
ATOM 586 O O . GLU A 1 74 ? 41.17200 -0.21700 15.86000 1.000 68.10817 74 GLU A O 1
ATOM 592 N N . ALA A 1 75 ? 39.17900 -1.07000 16.46700 1.000 61.91005 75 ALA A N 1
ATOM 593 C CA . ALA A 1 75 ? 38.49300 -0.49600 15.31500 1.000 57.54111 75 ALA A CA 1
ATOM 594 C C . ALA A 1 75 ? 38.24400 0.99700 15.48500 1.000 52.82475 75 ALA A C 1
ATOM 595 O O . ALA A 1 75 ? 38.36300 1.76000 14.51900 1.000 51.37195 75 ALA A O 1
ATOM 597 N N . PHE A 1 76 ? 37.90300 1.43500 16.69400 1.000 51.14034 76 PHE A N 1
ATOM 598 C CA . PHE A 1 76 ? 37.46500 2.80500 16.92100 1.000 50.30866 76 PHE A CA 1
ATOM 599 C C . PHE A 1 76 ? 38.52200 3.68700 17.57400 1.000 50.80083 76 PHE A C 1
ATOM 600 O O . PHE A 1 76 ? 38.24400 4.86000 17.83400 1.000 50.68766 76 PHE A O 1
ATOM 608 N N . THR A 1 77 ? 39.71700 3.16700 17.84400 1.000 52.68263 77 THR A N 1
ATOM 609 C CA . THR A 1 77 ? 40.76800 3.99700 18.41900 1.000 54.33809 77 THR A CA 1
ATOM 610 C C . THR A 1 77 ? 41.26400 5.00300 17.38800 1.000 55.08029 77 THR A C 1
ATOM 611 O O . THR A 1 77 ? 41.64600 4.62900 16.27500 1.000 54.41442 77 THR A O 1
ATOM 615 N N . ASP A 1 78 ? 41.25100 6.28400 17.76500 1.000 56.32254 78 ASP A N 1
ATOM 616 C CA . ASP A 1 78 ? 41.69400 7.37500 16.89700 1.000 58.08854 78 ASP A CA 1
ATOM 617 C C . ASP A 1 78 ? 40.90900 7.41000 15.58700 1.000 54.86974 78 ASP A C 1
ATOM 618 O O . ASP A 1 78 ? 41.42200 7.83800 14.55100 1.000 51.81674 78 ASP A O 1
ATOM 623 N N . ALA A 1 79 ? 39.65800 6.95800 15.62500 1.000 54.92764 79 ALA A N 1
ATOM 624 C CA . ALA A 1 79 ? 38.81600 6.97800 14.43700 1.000 54.53022 79 ALA A CA 1
ATOM 625 C C . ALA A 1 79 ? 38.41400 8.40900 14.10000 1.000 54.99607 79 ALA A C 1
ATOM 626 O O . ALA A 1 79 ? 37.96900 9.16300 14.97000 1.000 54.77499 79 ALA A O 1
ATOM 628 N N . ASP A 1 80 ? 38.57200 8.77800 12.83100 1.000 57.30950 80 ASP A N 1
ATOM 629 C CA . ASP A 1 80 ? 38.22000 10.10400 12.33900 1.000 58.00432 80 ASP A CA 1
ATOM 630 C C . ASP A 1 80 ? 36.81200 10.17500 11.76600 1.000 56.36202 80 ASP A C 1
ATOM 631 O O . ASP A 1 80 ? 36.11600 11.17200 11.97800 1.000 56.14621 80 ASP A O 1
ATOM 636 N N . TYR A 1 81 ? 36.37300 9.15000 11.03800 1.000 54.63287 81 TYR A N 1
ATOM 637 C CA . TYR A 1 81 ? 35.03200 9.13400 10.46600 1.000 51.64040 81 TYR A CA 1
ATOM 638 C C . TYR A 1 81 ? 34.49400 7.71400 10.49800 1.000 51.07191 81 TYR A C 1
ATOM 639 O O . TYR A 1 81 ? 35.13000 6.79400 9.97500 1.000 51.76410 81 TYR A O 1
ATOM 648 N N . ILE A 1 82 ? 33.32400 7.54200 11.10500 1.000 48.30316 82 ILE A N 1
ATOM 649 C CA . ILE A 1 82 ? 32.69000 6.23900 11.26300 1.000 48.00839 82 ILE A CA 1
ATOM 650 C C . ILE A 1 82 ? 31.41900 6.23000 10.42700 1.000 46.67402 82 ILE A C 1
ATOM 651 O O . ILE A 1 82 ? 30.48900 7.00400 10.68600 1.000 45.53967 82 ILE A O 1
ATOM 664 N N . ALA A 1 84 ? 28.30900 4.18300 9.72400 1.000 48.55056 84 ALA A N 1
ATOM 665 C CA . ALA A 1 84 ? 27.52700 3.09700 10.29800 1.000 46.87141 84 ALA A CA 1
ATOM 666 C C . ALA A 1 84 ? 26.52300 2.56800 9.28400 1.000 46.20554 84 ALA A C 1
ATOM 667 O O . ALA A 1 84 ? 25.77200 3.34000 8.67900 1.000 43.93948 84 ALA A O 1
ATOM 669 N N . GLN A 1 85 ? 26.51200 1.25100 9.10500 1.000 47.90311 85 GLN A N 1
ATOM 670 C CA . GLN A 1 85 ? 25.54300 0.59600 8.23500 1.000 48.77164 85 GLN A CA 1
ATOM 671 C C . GLN A 1 85 ? 25.17800 -0.76300 8.83000 1.000 49.90862 85 GLN A C 1
ATOM 672 O O . GLN A 1 85 ? 25.15100 -1.78600 8.14500 1.000 51.22719 85 GLN A O 1
ATOM 686 N N . ARG A 1 87 ? 22.84800 -3.72800 10.69300 1.000 53.82751 87 ARG A N 1
ATOM 687 C CA . ARG A 1 87 ? 21.49600 -4.28300 10.64200 1.000 52.81160 87 ARG A CA 1
ATOM 688 C C . ARG A 1 87 ? 21.40100 -5.27700 11.79400 1.000 52.90108 87 ARG A C 1
ATOM 689 O O . ARG A 1 87 ? 21.71300 -6.46000 11.62900 1.000 56.03830 87 ARG A O 1
ATOM 697 N N . VAL A 1 88 ? 20.98500 -4.78600 12.96400 1.000 49.57173 88 VAL A N 1
ATOM 698 C CA . VAL A 1 88 ? 20.88500 -5.64200 14.13900 1.000 48.18999 88 VAL A CA 1
ATOM 699 C C . VAL A 1 88 ? 19.88400 -6.75300 13.87000 1.000 49.45593 88 VAL A C 1
ATOM 700 O O . VAL A 1 88 ? 18.74500 -6.50400 13.45600 1.000 48.20315 88 VAL A O 1
ATOM 704 N N . GLY A 1 89 ? 20.31000 -7.99300 14.10500 1.000 51.20351 89 GLY A N 1
ATOM 705 C CA . GLY A 1 89 ? 19.52100 -9.15300 13.76500 1.000 51.09034 89 GLY A CA 1
ATOM 706 C C . GLY A 1 89 ? 19.72400 -9.66300 12.35600 1.000 50.32182 89 GLY A C 1
ATOM 707 O O . GLY A 1 89 ? 19.31000 -10.79100 12.05700 1.000 50.28234 89 GLY A O 1
ATOM 708 N N . GLY A 1 90 ? 20.34700 -8.87400 11.48300 1.000 50.98769 90 GLY A N 1
ATOM 709 C CA . GLY A 1 90 ? 20.60100 -9.28800 10.12000 1.000 53.94594 90 GLY A CA 1
ATOM 710 C C . GLY A 1 90 ? 19.32400 -9.42700 9.30500 1.000 57.22002 90 GLY A C 1
ATOM 711 O O . GLY A 1 90 ? 18.22000 -9.09400 9.73900 1.000 58.77547 90 GLY A O 1
ATOM 712 N N . LEU A 1 91 ? 19.50300 -9.93300 8.08300 1.000 58.67019 91 LEU A N 1
ATOM 713 C CA . LEU A 1 91 ? 18.36100 -10.21200 7.22200 1.000 60.64148 91 LEU A CA 1
ATOM 714 C C . LEU A 1 91 ? 17.51700 -11.36600 7.74600 1.000 61.88110 91 LEU A C 1
ATOM 715 O O . LEU A 1 91 ? 16.37000 -11.52500 7.31600 1.000 62.15219 91 LEU A O 1
ATOM 720 N N . LYS A 1 92 ? 18.06300 -12.17100 8.66100 1.000 63.34970 92 LYS A N 1
ATOM 721 C CA . LYS A 1 92 ? 17.29000 -13.25500 9.25900 1.000 66.48166 92 LYS A CA 1
ATOM 722 C C . LYS A 1 92 ? 16.12500 -12.71500 10.08000 1.000 64.22875 92 LYS A C 1
ATOM 723 O O . LYS A 1 92 ? 15.00400 -13.23000 9.99300 1.000 64.57616 92 LYS A O 1
ATOM 737 N N . ARG A 1 94 ? 14.86700 -9.74500 9.74500 1.000 60.48094 94 ARG A N 1
ATOM 738 C CA . ARG A 1 94 ? 14.03000 -8.90600 8.89400 1.000 61.02837 94 ARG A CA 1
ATOM 739 C C . ARG A 1 94 ? 12.87400 -9.70000 8.29900 1.000 63.96820 94 ARG A C 1
ATOM 740 O O . ARG A 1 94 ? 11.73500 -9.22000 8.27000 1.000 63.02335 94 ARG A O 1
ATOM 748 N N . VAL A 1 95 ? 13.14500 -10.91700 7.82000 1.000 65.95528 95 VAL A N 1
ATOM 749 C CA . VAL A 1 95 ? 12.07700 -11.73000 7.24700 1.000 67.12910 95 VAL A CA 1
ATOM 750 C C . VAL A 1 95 ? 11.12100 -12.20300 8.33300 1.000 69.21356 95 VAL A C 1
ATOM 751 O O . VAL A 1 95 ? 9.94200 -12.45700 8.06200 1.000 70.78217 95 VAL A O 1
ATOM 755 N N . LYS A 1 96 ? 11.60000 -12.32400 9.57400 1.000 69.43464 96 LYS A N 1
ATOM 756 C CA . LYS A 1 96 ? 10.71400 -12.72000 10.66100 1.000 71.81387 96 LYS A CA 1
ATOM 757 C C . LYS A 1 96 ? 9.80700 -11.57200 11.08300 1.000 72.80347 96 LYS A C 1
ATOM 758 O O . LYS A 1 96 ? 8.66400 -11.80500 11.49200 1.000 73.80095 96 LYS A O 1
ATOM 764 N N . ASP A 1 97 ? 10.29100 -10.33100 10.98700 1.000 72.23234 97 ASP A N 1
ATOM 765 C CA . ASP A 1 97 ? 9.43300 -9.18400 11.26000 1.000 71.38751 97 ASP A CA 1
ATOM 766 C C . ASP A 1 97 ? 8.35600 -9.04000 10.19300 1.000 71.56384 97 ASP A C 1
ATOM 767 O O . ASP A 1 97 ? 7.19300 -8.76300 10.50900 1.000 72.28235 97 ASP A O 1
ATOM 772 N N . GLU A 1 98 ? 8.72400 -9.22800 8.92400 1.000 70.99535 98 GLU A N 1
ATOM 773 C CA . GLU A 1 98 ? 7.75400 -9.09100 7.84300 1.000 71.56384 98 GLU A CA 1
ATOM 774 C C . GLU A 1 98 ? 6.72400 -10.21400 7.87600 1.000 70.36896 98 GLU A C 1
ATOM 775 O O . GLU A 1 98 ? 5.54900 -9.99400 7.55900 1.000 71.27170 98 GLU A O 1
ATOM 781 N N . GLN A 1 99 ? 7.14100 -11.42200 8.26200 1.000 67.69496 99 GLN A N 1
ATOM 782 C CA . GLN A 1 99 ? 6.21100 -12.54700 8.28600 1.000 67.28965 99 GLN A CA 1
ATOM 783 C C . GLN A 1 99 ? 5.22400 -12.43300 9.44100 1.000 66.60799 99 GLN A C 1
ATOM 784 O O . GLN A 1 99 ? 4.05200 -12.80100 9.30000 1.000 69.21093 99 GLN A O 1
ATOM 790 N N . ILE A 1 100 ? 5.67700 -11.93300 10.59200 1.000 63.30496 100 ILE A N 1
ATOM 791 C CA . ILE A 1 100 ? 4.78400 -11.78600 11.73700 1.000 62.79174 100 ILE A CA 1
ATOM 792 C C . ILE A 1 100 ? 3.71000 -10.74400 11.44700 1.000 63.97609 100 ILE A C 1
ATOM 793 O O . ILE A 1 100 ? 2.54700 -10.90500 11.83500 1.000 65.83158 100 ILE A O 1
ATOM 798 N N . CYS A 1 101 ? 4.07600 -9.66900 10.74500 1.000 62.28642 101 CYS A N 1
ATOM 799 C CA . CYS A 1 101 ? 3.10100 -8.63800 10.40600 1.000 62.07060 101 CYS A CA 1
ATOM 800 C C . CYS A 1 101 ? 2.05700 -9.16600 9.42900 1.000 62.75226 101 CYS A C 1
ATOM 801 O O . CYS A 1 101 ? 0.85100 -8.97700 9.63200 1.000 62.57066 101 CYS A O 1
ATOM 804 N N . LEU A 1 102 ? 2.50100 -9.83100 8.35900 1.000 63.09967 102 LEU A N 1
ATOM 805 C CA . LEU A 1 102 ? 1.56100 -10.37200 7.38200 1.000 65.61050 102 LEU A CA 1
ATOM 806 C C . LEU A 1 102 ? 0.69400 -11.46900 7.98400 1.000 69.91101 102 LEU A C 1
ATOM 807 O O . LEU A 1 102 ? -0.42900 -11.69700 7.51800 1.000 72.00337 102 LEU A O 1
ATOM 812 N N . LYS A 1 103 ? 1.19300 -12.15700 9.01400 1.000 70.56899 103 LYS A N 1
ATOM 813 C CA . LYS A 1 103 ? 0.37800 -13.13000 9.72800 1.000 71.89809 103 LYS A CA 1
ATOM 814 C C . LYS A 1 103 ? -0.79500 -12.47400 10.44600 1.000 71.41383 103 LYS A C 1
ATOM 815 O O . LYS A 1 103 ? -1.81400 -13.13400 10.67800 1.000 72.74293 103 LYS A O 1
ATOM 821 N N . HIS A 1 104 ? -0.68000 -11.19200 10.79100 1.000 70.14525 104 HIS A N 1
ATOM 822 C CA . HIS A 1 104 ? -1.75900 -10.44700 11.42500 1.000 71.65859 104 HIS A CA 1
ATOM 823 C C . HIS A 1 104 ? -2.44800 -9.48600 10.46500 1.000 74.91425 104 HIS A C 1
ATOM 824 O O . HIS A 1 104 ? -3.21400 -8.62400 10.91000 1.000 76.70393 104 HIS A O 1
ATOM 831 N N . GLY A 1 105 ? -2.19500 -9.60800 9.16600 1.000 76.69077 105 GLY A N 1
ATOM 832 C CA . GLY A 1 105 ? -2.84300 -8.75000 8.18900 1.000 78.63311 105 GLY A CA 1
ATOM 833 C C . GLY A 1 105 ? -2.40400 -7.30200 8.22500 1.000 78.44625 105 GLY A C 1
ATOM 834 O O . GLY A 1 105 ? -3.22400 -6.40500 7.99300 1.000 79.20950 105 GLY A O 1
ATOM 835 N N . CYS A 1 106 ? -1.12800 -7.05000 8.50700 1.000 78.30149 106 CYS A N 1
ATOM 836 C CA . CYS A 1 106 ? -0.59200 -5.69900 8.55700 1.000 76.87764 106 CYS A CA 1
ATOM 837 C C . CYS A 1 106 ? 0.60600 -5.59100 7.62300 1.000 75.16954 106 CYS A C 1
ATOM 838 O O . CYS A 1 106 ? 1.20100 -6.59500 7.22300 1.000 75.05110 106 CYS A O 1
ATOM 841 N N . VAL A 1 107 ? 0.95000 -4.35100 7.27900 1.000 73.84833 107 VAL A N 1
ATOM 842 C CA . VAL A 1 107 ? 2.04700 -4.09600 6.35100 1.000 72.99033 107 VAL A CA 1
ATOM 843 C C . VAL A 1 107 ? 3.36000 -4.50000 7.00700 1.000 71.68491 107 VAL A C 1
ATOM 844 O O . VAL A 1 107 ? 3.77300 -3.91800 8.01600 1.000 71.17696 107 VAL A O 1
ATOM 848 N N . GLY A 1 108 ? 4.02300 -5.50100 6.43400 1.000 70.48740 108 GLY A N 1
ATOM 849 C CA . GLY A 1 108 ? 5.32100 -5.92700 6.91500 1.000 67.50020 108 GLY A CA 1
ATOM 850 C C . GLY A 1 108 ? 6.45300 -5.32600 6.11000 1.000 65.39995 108 GLY A C 1
ATOM 851 O O . GLY A 1 108 ? 6.86000 -5.88000 5.08400 1.000 66.80801 108 GLY A O 1
ATOM 852 N N . GLN A 1 109 ? 6.96600 -4.18600 6.56300 1.000 62.89438 109 GLN A N 1
ATOM 853 C CA . GLN A 1 109 ? 8.01300 -3.46400 5.86100 1.000 59.42555 109 GLN A CA 1
ATOM 854 C C . GLN A 1 109 ? 9.26200 -3.39200 6.73100 1.000 56.90156 109 GLN A C 1
ATOM 855 O O . GLN A 1 109 ? 9.21900 -3.62700 7.94200 1.000 55.57772 109 GLN A O 1
ATOM 861 N N . GLU A 1 110 ? 10.38500 -3.06800 6.08700 1.000 57.14369 110 GLU A N 1
ATOM 862 C CA . GLU A 1 110 ? 11.66000 -2.99200 6.79200 1.000 56.94893 110 GLU A CA 1
ATOM 863 C C . GLU A 1 110 ? 11.63800 -1.90700 7.86200 1.000 56.01987 110 GLU A C 1
ATOM 864 O O . GLU A 1 110 ? 12.03200 -2.14300 9.01000 1.000 53.28270 110 GLU A O 1
ATOM 870 N N . THR A 1 111 ? 11.18100 -0.70700 7.50300 1.000 57.67534 111 THR A N 1
ATOM 871 C CA . THR A 1 111 ? 11.24700 0.44300 8.39300 1.000 59.13604 111 THR A CA 1
ATOM 872 C C . THR A 1 111 ? 9.89500 1.08000 8.68100 1.000 59.99140 111 THR A C 1
ATOM 873 O O . THR A 1 111 ? 9.84200 2.06600 9.42600 1.000 58.48859 111 THR A O 1
ATOM 877 N N . CYS A 1 112 ? 8.80600 0.55800 8.12300 1.000 60.52041 112 CYS A N 1
ATOM 878 C CA . CYS A 1 112 ? 7.47900 1.12400 8.32000 1.000 60.38882 112 CYS A CA 1
ATOM 879 C C . CYS A 1 112 ? 6.54500 0.07600 8.90700 1.000 61.21787 112 CYS A C 1
ATOM 880 O O . CYS A 1 112 ? 6.61800 -1.10500 8.55300 1.000 62.50749 112 CYS A O 1
ATOM 883 N N . GLY A 1 113 ? 5.66500 0.51800 9.80200 1.000 59.88350 113 GLY A N 1
ATOM 884 C CA . GLY A 1 113 ? 4.72700 -0.38200 10.44000 1.000 59.91245 113 GLY A CA 1
ATOM 885 C C . GLY A 1 113 ? 5.32600 -1.06900 11.65400 1.000 58.26488 113 GLY A C 1
ATOM 886 O O . GLY A 1 113 ? 6.29400 -0.60200 12.26500 1.000 56.51730 113 GLY A O 1
ATOM 887 N N . ALA A 1 114 ? 4.72500 -2.20900 12.00600 1.000 57.65691 114 ALA A N 1
ATOM 888 C CA . ALA A 1 114 ? 5.21200 -2.98100 13.14500 1.000 55.19872 114 ALA A CA 1
ATOM 889 C C . ALA A 1 114 ? 6.59100 -3.57000 12.88100 1.000 52.75896 114 ALA A C 1
ATOM 890 O O . ALA A 1 114 ? 7.37900 -3.73900 13.81800 1.000 52.43523 114 ALA A O 1
ATOM 892 N N . GLY A 1 115 ? 6.89900 -3.89100 11.62300 1.000 50.97716 115 GLY A N 1
ATOM 893 C CA . GLY A 1 115 ? 8.21300 -4.42200 11.30900 1.000 48.96640 115 GLY A CA 1
ATOM 894 C C . GLY A 1 115 ? 9.31900 -3.40400 11.49200 1.000 46.96616 115 GLY A C 1
ATOM 895 O O . GLY A 1 115 ? 10.43800 -3.75800 11.86700 1.000 48.37948 115 GLY A O 1
ATOM 896 N N . GLY A 1 116 ? 9.02700 -2.13600 11.23300 1.000 45.27385 116 GLY A N 1
ATOM 897 C CA . GLY A 1 116 ? 9.99500 -1.07500 11.41200 1.000 45.49230 116 GLY A CA 1
ATOM 898 C C . GLY A 1 116 ? 10.20900 -0.71900 12.86700 1.000 45.84497 116 GLY A C 1
ATOM 899 O O . GLY A 1 116 ? 11.33900 -0.45800 13.28900 1.000 43.27887 116 GLY A O 1
ATOM 908 N N . THR A 1 118 ? 9.75100 -2.77400 15.32400 1.000 51.59566 118 THR A N 1
ATOM 909 C CA . THR A 1 118 ? 10.49400 -3.90700 15.86700 1.000 52.24311 118 THR A CA 1
ATOM 910 C C . THR A 1 118 ? 11.96900 -3.81300 15.49900 1.000 53.39061 118 THR A C 1
ATOM 911 O O . THR A 1 118 ? 12.84700 -4.01900 16.34600 1.000 53.11426 118 THR A O 1
ATOM 915 N N . TYR A 1 119 ? 12.25700 -3.50500 14.23300 1.000 53.30902 119 TYR A N 1
ATOM 916 C CA . TYR A 1 119 ? 13.63500 -3.28000 13.81200 1.000 51.68778 119 TYR A CA 1
ATOM 917 C C . TYR A 1 119 ? 14.25400 -2.09800 14.54800 1.000 48.80585 119 TYR A C 1
ATOM 918 O O . TYR A 1 119 ? 15.46100 -2.09200 14.81300 1.000 47.85837 119 TYR A O 1
ATOM 927 N N . GLY A 1 120 ? 13.44200 -1.09900 14.90000 1.000 49.27170 120 GLY A N 1
ATOM 928 C CA . GLY A 1 120 ? 13.97400 0.06600 15.58700 1.000 51.15087 120 GLY A CA 1
ATOM 929 C C . GLY A 1 120 ? 14.46800 -0.24300 16.98700 1.000 54.06701 120 GLY A C 1
ATOM 930 O O . GLY A 1 120 ? 15.54500 0.20800 17.38700 1.000 53.73802 120 GLY A O 1
ATOM 939 N N . ARG A 1 122 ? 15.54800 -2.97700 18.14100 1.000 54.70130 122 ARG A N 1
ATOM 940 C CA . ARG A 1 122 ? 16.77700 -3.75800 18.07700 1.000 52.60894 122 ARG A CA 1
ATOM 941 C C . ARG A 1 122 ? 18.00300 -2.88100 17.87200 1.000 49.21643 122 ARG A C 1
ATOM 942 O O . ARG A 1 122 ? 19.11100 -3.28800 18.23800 1.000 50.40341 122 ARG A O 1
ATOM 950 N N . THR A 1 123 ? 17.82900 -1.68700 17.30800 1.000 46.14237 123 THR A N 1
ATOM 951 C CA . THR A 1 123 ? 18.94300 -0.84200 16.90400 1.000 44.02633 123 THR A CA 1
ATOM 952 C C . THR A 1 123 ? 19.24300 0.28100 17.89100 1.000 45.05540 123 THR A C 1
ATOM 953 O O . THR A 1 123 ? 20.32000 0.88000 17.80700 1.000 47.03195 123 THR A O 1
ATOM 957 N N . ILE A 1 124 ? 18.33500 0.56800 18.82800 1.000 45.30806 124 ILE A N 1
ATOM 958 C CA . ILE A 1 124 ? 18.50000 1.72800 19.70700 1.000 44.65799 124 ILE A CA 1
ATOM 959 C C . ILE A 1 124 ? 19.77900 1.60400 20.52900 1.000 46.02131 124 ILE A C 1
ATOM 960 O O . ILE A 1 124 ? 20.70400 2.41300 20.39700 1.000 46.02920 124 ILE A O 1
ATOM 965 N N . TYR A 1 125 ? 19.84900 0.59000 21.38800 1.000 46.72139 125 TYR A N 1
ATOM 966 C CA . TYR A 1 125 ? 20.98200 0.45000 22.29800 1.000 48.35843 125 TYR A CA 1
ATOM 967 C C . TYR A 1 125 ? 22.27900 0.06100 21.58800 1.000 49.04799 125 TYR A C 1
ATOM 968 O O . TYR A 1 125 ? 23.34400 0.56600 21.96700 1.000 51.61672 125 TYR A O 1
ATOM 977 N N . PRO A 1 126 ? 22.26200 -0.82700 20.58500 1.000 48.03734 126 PRO A N 1
ATOM 978 C CA . PRO A 1 126 ? 23.50000 -1.05200 19.81700 1.000 47.35831 126 PRO A CA 1
ATOM 979 C C . PRO A 1 126 ? 24.05100 0.20600 19.17000 1.000 48.16893 126 PRO A C 1
ATOM 980 O O . PRO A 1 126 ? 25.27500 0.34100 19.04700 1.000 50.19286 126 PRO A O 1
ATOM 992 N N . VAL A 1 128 ? 23.64100 3.22700 20.49700 1.000 48.00576 128 VAL A N 1
ATOM 993 C CA . VAL A 1 128 ? 24.16800 3.97900 21.63300 1.000 47.50570 128 VAL A CA 1
ATOM 994 C C . VAL A 1 128 ? 25.54400 3.45300 22.02300 1.000 47.96628 128 VAL A C 1
ATOM 995 O O . VAL A 1 128 ? 26.44400 4.22500 22.37700 1.000 47.42411 128 VAL A O 1
ATOM 999 N N . GLN A 1 129 ? 25.73200 2.13100 21.95500 1.000 48.47423 129 GLN A N 1
ATOM 1000 C CA . GLN A 1 129 ? 27.04400 1.55700 22.23100 1.000 49.06378 129 GLN A CA 1
ATOM 1001 C C . GLN A 1 129 ? 28.07500 2.00300 21.20400 1.000 46.88983 129 GLN A C 1
ATOM 1002 O O . GLN A 1 129 ? 29.25000 2.18600 21.54400 1.000 47.38989 129 GLN A O 1
ATOM 1008 N N . LEU A 1 130 ? 27.65700 2.18500 19.94800 1.000 43.04990 130 LEU A N 1
ATOM 1009 C CA . LEU A 1 130 ? 28.56200 2.72800 18.94100 1.000 42.46299 130 LEU A CA 1
ATOM 1010 C C . LEU A 1 130 ? 28.96200 4.15900 19.27900 1.000 44.88959 130 LEU A C 1
ATOM 1011 O O . LEU A 1 130 ? 30.10500 4.56800 19.04100 1.000 44.97645 130 LEU A O 1
ATOM 1016 N N . ILE A 1 131 ? 28.03100 4.93300 19.84100 1.000 45.16594 131 ILE A N 1
ATOM 1017 C CA . ILE A 1 131 ? 28.33400 6.30700 20.22900 1.000 44.12108 131 ILE A CA 1
ATOM 1018 C C . ILE A 1 131 ? 29.36800 6.32500 21.34700 1.000 45.14752 131 ILE A C 1
ATOM 1019 O O . ILE A 1 131 ? 30.34900 7.07800 21.30000 1.000 44.32900 131 ILE A O 1
ATOM 1024 N N . ASP A 1 132 ? 29.16500 5.48900 22.36900 1.000 46.32134 132 ASP A N 1
ATOM 1025 C CA . ASP A 1 132 ? 30.07600 5.47100 23.50900 1.000 49.03219 132 ASP A CA 1
ATOM 1026 C C . ASP A 1 132 ? 31.45700 4.95500 23.12400 1.000 53.49589 132 ASP A C 1
ATOM 1027 O O . ASP A 1 132 ? 32.45000 5.30900 23.77000 1.000 56.49098 132 ASP A O 1
ATOM 1032 N N . TYR A 1 133 ? 31.54300 4.11800 22.08600 1.000 52.72474 133 TYR A N 1
ATOM 1033 C CA . TYR A 1 133 ? 32.84700 3.69300 21.58600 1.000 51.79042 133 TYR A CA 1
ATOM 1034 C C . TYR A 1 133 ? 33.64500 4.88200 21.07000 1.000 52.01413 133 TYR A C 1
ATOM 1035 O O . TYR A 1 133 ? 34.83700 5.02500 21.36900 1.000 54.23019 133 TYR A O 1
ATOM 1044 N N . CYS A 1 134 ? 32.99800 5.75400 20.29400 1.000 49.67964 134 CYS A N 1
ATOM 1045 C CA . CYS A 1 134 ? 33.70200 6.88500 19.70400 1.000 49.47435 134 CYS A CA 1
ATOM 1046 C C . CYS A 1 134 ? 33.97000 7.98100 20.72600 1.000 54.69340 134 CYS A C 1
ATOM 1047 O O . CYS A 1 134 ? 34.97800 8.68900 20.62200 1.000 57.76219 134 CYS A O 1
ATOM 1050 N N . GLU A 1 135 ? 33.08600 8.14100 21.71300 1.000 56.54889 135 GLU A N 1
ATOM 1051 C CA . GLU A 1 135 ? 33.35300 9.08900 22.78900 1.000 58.58071 135 GLU A CA 1
ATOM 1052 C C . GLU A 1 135 ? 34.55700 8.66800 23.62000 1.000 62.09166 135 GLU A C 1
ATOM 1053 O O . GLU A 1 135 ? 35.23400 9.52200 24.20500 1.000 63.28654 135 GLU A O 1
ATOM 1059 N N . GLU A 1 136 ? 34.84400 7.36900 23.68100 1.000 64.97621 136 GLU A N 1
ATOM 1060 C CA . GLU A 1 136 ? 35.89500 6.84000 24.53900 1.000 67.87130 136 GLU A CA 1
ATOM 1061 C C . GLU A 1 136 ? 37.19300 6.56500 23.79100 1.000 65.94212 136 GLU A C 1
ATOM 1062 O O . GLU A 1 136 ? 38.27700 6.82000 24.32600 1.000 66.52113 136 GLU A O 1
ATOM 1068 N N . TYR A 1 137 ? 37.10700 6.06200 22.56300 1.000 61.69950 137 TYR A N 1
ATOM 1069 C CA . TYR A 1 137 ? 38.27400 5.63000 21.80100 1.000 59.86244 137 TYR A CA 1
ATOM 1070 C C . TYR A 1 137 ? 38.61100 6.53200 20.62400 1.000 55.88828 137 TYR A C 1
ATOM 1071 O O . TYR A 1 137 ? 39.79100 6.74500 20.33900 1.000 55.43033 137 TYR A O 1
ATOM 1080 N N . ALA A 1 138 ? 37.61300 7.07100 19.92900 1.000 53.33008 138 ALA A N 1
ATOM 1081 C CA . ALA A 1 138 ? 37.87000 7.79800 18.69600 1.000 51.53249 138 ALA A CA 1
ATOM 1082 C C . ALA A 1 138 ? 38.40100 9.19900 18.98700 1.000 51.23509 138 ALA A C 1
ATOM 1083 O O . ALA A 1 138 ? 38.54700 9.62000 20.13900 1.000 50.77451 138 ALA A O 1
ATOM 1085 N N . SER A 1 139 ? 38.70000 9.92300 17.91300 1.000 52.18257 139 SER A N 1
ATOM 1086 C CA . SER A 1 139 ? 39.18200 11.28900 18.02300 1.000 54.40126 139 SER A CA 1
ATOM 1087 C C . SER A 1 139 ? 38.11800 12.18300 18.64900 1.000 56.95946 139 SER A C 1
ATOM 1088 O O . SER A 1 139 ? 36.91700 11.91300 18.58100 1.000 57.27792 139 SER A O 1
ATOM 1091 N N . LYS A 1 140 ? 38.57900 13.27000 19.26800 1.000 59.90718 140 LYS A N 1
ATOM 1092 C CA . LYS A 1 140 ? 37.66600 14.22500 19.88100 1.000 60.99416 140 LYS A CA 1
ATOM 1093 C C . LYS A 1 140 ? 36.88000 15.02600 18.85200 1.000 59.34396 140 LYS A C 1
ATOM 1094 O O . LYS A 1 140 ? 35.89200 15.67100 19.21800 1.000 59.04919 140 LYS A O 1
ATOM 1100 N N . LYS A 1 141 ? 37.28800 14.99700 17.58400 1.000 59.42555 141 LYS A N 1
ATOM 1101 C CA . LYS A 1 141 ? 36.53500 15.60600 16.49500 1.000 59.39133 141 LYS A CA 1
ATOM 1102 C C . LYS A 1 141 ? 35.96300 14.55600 15.54800 1.000 56.81471 141 LYS A C 1
ATOM 1103 O O . LYS A 1 141 ? 35.85700 14.79100 14.34200 1.000 56.40939 141 LYS A O 1
ATOM 1109 N N . TYR A 1 142 ? 35.59200 13.39400 16.08100 1.000 55.49086 142 TYR A N 1
ATOM 1110 C CA . TYR A 1 142 ? 35.06600 12.32600 15.24800 1.000 54.16176 142 TYR A CA 1
ATOM 1111 C C . TYR A 1 142 ? 33.70700 12.71400 14.67300 1.000 51.79042 142 TYR A C 1
ATOM 1112 O O . TYR A 1 142 ? 33.04600 13.64900 15.13300 1.000 51.04033 142 TYR A O 1
ATOM 1121 N N . TRP A 1 143 ? 33.29100 11.97600 13.64800 1.000 50.86136 143 TRP A N 1
ATOM 1122 C CA . TRP A 1 143 ? 31.97100 12.14600 13.05900 1.000 48.95061 143 TRP A CA 1
ATOM 1123 C C . TRP A 1 143 ? 31.41100 10.78200 12.69900 1.000 48.38212 143 TRP A C 1
ATOM 1124 O O . TRP A 1 143 ? 32.10500 9.96700 12.08300 1.000 47.92943 143 TRP A O 1
ATOM 1135 N N . ILE A 1 144 ? 30.16600 10.53800 13.08600 1.000 48.62162 144 ILE A N 1
ATOM 1136 C CA . ILE A 1 144 ? 29.46600 9.30400 12.75400 1.000 49.14010 144 ILE A CA 1
ATOM 1137 C C . ILE A 1 144 ? 28.37800 9.66100 11.75000 1.000 49.57700 144 ILE A C 1
ATOM 1138 O O . ILE A 1 144 ? 27.29800 10.13200 12.12700 1.000 52.29311 144 ILE A O 1
ATOM 1143 N N . VAL A 1 145 ? 28.65400 9.43400 10.47200 1.000 47.98470 145 VAL A N 1
ATOM 1144 C CA . VAL A 1 145 ? 27.64500 9.63700 9.44700 1.000 50.18496 145 VAL A CA 1
ATOM 1145 C C . VAL A 1 145 ? 26.76000 8.39700 9.40500 1.000 53.83277 145 VAL A C 1
ATOM 1146 O O . VAL A 1 145 ? 27.03400 7.44200 8.66400 1.000 53.84067 145 VAL A O 1
ATOM 1150 N N . ASN A 1 146 ? 25.70900 8.39700 10.22100 1.000 58.32805 146 ASN A N 1
ATOM 1151 C CA . ASN A 1 146 ? 24.84900 7.23100 10.36400 1.000 63.14178 146 ASN A CA 1
ATOM 1152 C C . ASN A 1 146 ? 23.78300 7.23400 9.27800 1.000 67.64232 146 ASN A C 1
ATOM 1153 O O . ASN A 1 146 ? 23.05800 8.22000 9.11100 1.000 66.39743 146 ASN A O 1
ATOM 1158 N N . TYR A 1 147 ? 23.69500 6.13400 8.53700 1.000 73.70884 147 TYR A N 1
ATOM 1159 C CA . TYR A 1 147 ? 22.61700 5.93600 7.57900 1.000 78.76471 147 TYR A CA 1
ATOM 1160 C C . TYR A 1 147 ? 21.97000 4.57100 7.76600 1.000 79.63586 147 TYR A C 1
ATOM 1161 O O . TYR A 1 147 ? 21.37600 4.03600 6.82700 1.000 80.77811 147 TYR A O 1
ATOM 1170 N N . SER A 1 148 ? 22.08300 3.99700 8.96000 1.000 77.01450 148 SER A N 1
ATOM 1171 C CA . SER A 1 148 ? 21.43500 2.73200 9.25900 1.000 75.18270 148 SER A CA 1
ATOM 1172 C C . SER A 1 148 ? 19.98300 2.96400 9.65600 1.000 72.99823 148 SER A C 1
ATOM 1173 O O . SER A 1 148 ? 19.63400 3.97800 10.26700 1.000 72.06127 148 SER A O 1
ATOM 1176 N N . ASN A 1 149 ? 19.13900 2.01100 9.30100 1.000 72.24287 149 ASN A N 1
ATOM 1177 C CA . ASN A 1 149 ? 17.70400 2.10100 9.50200 1.000 72.09022 149 ASN A CA 1
ATOM 1178 C C . ASN A 1 149 ? 17.28000 1.35600 10.76000 1.000 74.43524 149 ASN A C 1
ATOM 1179 O O . ASN A 1 149 ? 17.98000 0.45300 11.22900 1.000 75.00110 149 ASN A O 1
ATOM 1184 N N . PRO A 1 150 ? 16.12800 1.71900 11.35300 1.000 76.22756 150 PRO A N 1
ATOM 1185 C CA . PRO A 1 150 ? 15.25600 2.83900 10.97100 1.000 74.42734 150 PRO A CA 1
ATOM 1186 C C . PRO A 1 150 ? 15.82900 4.18500 11.39900 1.000 72.59028 150 PRO A C 1
ATOM 1187 O O . PRO A 1 150 ? 15.94200 4.44800 12.59500 1.000 74.87477 150 PRO A O 1
ATOM 1191 N N . ALA A 1 151 ? 16.17700 5.02400 10.41900 1.000 67.24754 151 ALA A N 1
ATOM 1192 C CA . ALA A 1 151 ? 16.83600 6.29000 10.72100 1.000 64.40246 151 ALA A CA 1
ATOM 1193 C C . ALA A 1 151 ? 15.95000 7.21100 11.54900 1.000 59.93350 151 ALA A C 1
ATOM 1194 O O . ALA A 1 151 ? 16.46100 8.06400 12.28200 1.000 58.53860 151 ALA A O 1
ATOM 1196 N N . ALA A 1 152 ? 14.62900 7.05700 11.45100 1.000 57.11211 152 ALA A N 1
ATOM 1197 C CA . ALA A 1 152 ? 13.72700 7.90900 12.22000 1.000 55.74879 152 ALA A CA 1
ATOM 1198 C C . ALA A 1 152 ? 13.78000 7.57000 13.70500 1.000 55.03291 152 ALA A C 1
ATOM 1199 O O . ALA A 1 152 ? 13.88000 8.46300 14.55400 1.000 53.00109 152 ALA A O 1
ATOM 1201 N N . ILE A 1 153 ? 13.71800 6.27900 14.03800 1.000 54.31178 153 ILE A N 1
ATOM 1202 C CA . ILE A 1 153 ? 13.66300 5.87800 15.43900 1.000 52.38260 153 ILE A CA 1
ATOM 1203 C C . ILE A 1 153 ? 15.03000 6.02300 16.09900 1.000 50.97980 153 ILE A C 1
ATOM 1204 O O . ILE A 1 153 ? 15.13300 6.47300 17.24600 1.000 50.81399 153 ILE A O 1
ATOM 1209 N N . VAL A 1 154 ? 16.09900 5.65600 15.38800 1.000 49.76123 154 VAL A N 1
ATOM 1210 C CA . VAL A 1 154 ? 17.42300 5.68600 16.00200 1.000 49.85861 154 VAL A CA 1
ATOM 1211 C C . VAL A 1 154 ? 17.89300 7.11900 16.22000 1.000 47.62676 154 VAL A C 1
ATOM 1212 O O . VAL A 1 154 ? 18.60800 7.40200 17.18800 1.000 49.72965 154 VAL A O 1
ATOM 1216 N N . ALA A 1 155 ? 17.49700 8.04800 15.34600 1.000 45.83707 155 ALA A N 1
ATOM 1217 C CA . ALA A 1 155 ? 17.91000 9.43700 15.51800 1.000 46.31871 155 ALA A CA 1
ATOM 1218 C C . ALA A 1 155 ? 17.20600 10.07700 16.70600 1.000 47.15565 155 ALA A C 1
ATOM 1219 O O . ALA A 1 155 ? 17.82600 10.81900 17.47700 1.000 49.70596 155 ALA A O 1
ATOM 1221 N N . LYS A 1 156 ? 15.91000 9.80100 16.87100 1.000 45.80286 156 LYS A N 1
ATOM 1222 C CA . LYS A 1 156 ? 15.18800 10.31600 18.02700 1.000 46.28450 156 LYS A CA 1
ATOM 1223 C C . LYS A 1 156 ? 15.67800 9.67800 19.32000 1.000 45.17121 156 LYS A C 1
ATOM 1224 O O . LYS A 1 156 ? 15.65900 10.32400 20.37400 1.000 43.84210 156 LYS A O 1
ATOM 1230 N N . ALA A 1 157 ? 16.12300 8.42200 19.26100 1.000 45.11330 157 ALA A N 1
ATOM 1231 C CA . ALA A 1 157 ? 16.62200 7.75500 20.45800 1.000 43.32625 157 ALA A CA 1
ATOM 1232 C C . ALA A 1 157 ? 18.02900 8.22400 20.80700 1.000 42.57616 157 ALA A C 1
ATOM 1233 O O . ALA A 1 157 ? 18.31800 8.53300 21.96800 1.000 42.00767 157 ALA A O 1
ATOM 1235 N N . THR A 1 158 ? 18.91800 8.28900 19.81100 1.000 42.65511 158 THR A N 1
ATOM 1236 C CA . THR A 1 158 ? 20.28600 8.72500 20.07300 1.000 42.40245 158 THR A CA 1
ATOM 1237 C C . THR A 1 158 ? 20.34200 10.18600 20.50200 1.000 43.20518 158 THR A C 1
ATOM 1238 O O . THR A 1 158 ? 21.21500 10.56200 21.29200 1.000 43.23413 158 THR A O 1
ATOM 1242 N N . TYR A 1 159 ? 19.42700 11.02200 20.00100 1.000 44.97908 159 TYR A N 1
ATOM 1243 C CA . TYR A 1 159 ? 19.42700 12.42600 20.40300 1.000 47.63466 159 TYR A CA 1
ATOM 1244 C C . TYR A 1 159 ? 18.95100 12.60100 21.83800 1.000 47.15565 159 TYR A C 1
ATOM 1245 O O . TYR A 1 159 ? 19.41100 13.51100 22.53500 1.000 49.23485 159 TYR A O 1
ATOM 1254 N N . LYS A 1 160 ? 18.03200 11.74800 22.29400 1.000 43.74472 160 LYS A N 1
ATOM 1255 C CA . LYS A 1 160 ? 17.56800 11.82600 23.67400 1.000 44.87643 160 LYS A CA 1
ATOM 1256 C C . LYS A 1 160 ? 18.58900 11.25500 24.64800 1.000 45.40544 160 LYS A C 1
ATOM 1257 O O . LYS A 1 160 ? 18.78100 11.80400 25.73900 1.000 47.49780 160 LYS A O 1
ATOM 1263 N N . LEU A 1 161 ? 19.24400 10.15100 24.28600 1.000 44.12634 161 LEU A N 1
ATOM 1264 C CA . LEU A 1 161 ? 20.16600 9.52000 25.22400 1.000 44.84222 161 LEU A CA 1
ATOM 1265 C C . LEU A 1 161 ? 21.54500 10.16700 25.16500 1.000 48.37948 161 LEU A C 1
ATOM 1266 O O . LEU A 1 161 ? 22.14900 10.45600 26.20400 1.000 51.70620 161 LEU A O 1
ATOM 1271 N N . ARG A 1 162 ? 22.05000 10.41500 23.95500 1.000 46.46347 162 ARG A N 1
ATOM 1272 C CA . ARG A 1 162 ? 23.36700 11.00500 23.72700 1.000 47.61360 162 ARG A CA 1
ATOM 1273 C C . ARG A 1 162 ? 23.17700 12.28000 22.91300 1.000 48.38475 162 ARG A C 1
ATOM 1274 O O . ARG A 1 162 ? 23.42200 12.29500 21.69700 1.000 47.49254 162 ARG A O 1
ATOM 1282 N N . PRO A 1 163 ? 22.73600 13.37000 23.54800 1.000 49.94546 163 PRO A N 1
ATOM 1283 C CA . PRO A 1 163 ? 22.50200 14.60700 22.78800 1.000 49.67175 163 PRO A CA 1
ATOM 1284 C C . PRO A 1 163 ? 23.78100 15.26400 22.29900 1.000 50.18233 163 PRO A C 1
ATOM 1285 O O . PRO A 1 163 ? 23.74600 15.98700 21.29600 1.000 50.04811 163 PRO A O 1
ATOM 1289 N N . LYS A 1 164 ? 24.90500 15.04000 22.97600 1.000 51.33773 164 LYS A N 1
ATOM 1290 C CA . LYS A 1 164 ? 26.17500 15.65300 22.61100 1.000 51.11929 164 LYS A CA 1
ATOM 1291 C C . LYS A 1 164 ? 26.94800 14.85500 21.56900 1.000 48.68478 164 LYS A C 1
ATOM 1292 O O . LYS A 1 164 ? 28.07700 15.23200 21.23600 1.000 50.33761 164 LYS A O 1
ATOM 1298 N N . ALA A 1 165 ? 26.37400 13.77400 21.04800 1.000 45.97393 165 ALA A N 1
ATOM 1299 C CA . ALA A 1 165 ? 27.08800 12.92600 20.10400 1.000 47.40832 165 ALA A CA 1
ATOM 1300 C C . ALA A 1 165 ? 27.32900 13.65600 18.78900 1.000 49.37171 165 ALA A C 1
ATOM 1301 O O . ALA A 1 165 ? 26.45000 14.35300 18.27400 1.000 49.86124 165 ALA A O 1
ATOM 1303 N N . ARG A 1 166 ? 28.53500 13.48900 18.24500 1.000 50.60344 166 ARG A N 1
ATOM 1304 C CA . ARG A 1 166 ? 28.89500 14.07200 16.95300 1.000 50.94032 166 ARG A CA 1
ATOM 1305 C C . ARG A 1 166 ? 28.45100 13.10100 15.86300 1.000 49.41119 166 ARG A C 1
ATOM 1306 O O . ARG A 1 166 ? 29.24800 12.39400 15.24100 1.000 51.02980 166 ARG A O 1
ATOM 1314 N N . ILE A 1 167 ? 27.13900 13.06900 15.63800 1.000 44.90275 167 ILE A N 1
ATOM 1315 C CA . ILE A 1 167 ? 26.51300 12.12600 14.72300 1.000 41.79185 167 ILE A CA 1
ATOM 1316 C C . ILE A 1 167 ? 25.58300 12.88800 13.78900 1.000 42.20506 167 ILE A C 1
ATOM 1317 O O . ILE A 1 167 ? 24.97700 13.89600 14.16800 1.000 44.22372 167 ILE A O 1
ATOM 1322 N N . ILE A 1 168 ? 25.48800 12.41000 12.55000 1.000 40.09428 168 ILE A N 1
ATOM 1323 C CA . ILE A 1 168 ? 24.58100 12.96800 11.55400 1.000 40.38905 168 ILE A CA 1
ATOM 1324 C C . ILE A 1 168 ? 23.85000 11.81300 10.88300 1.000 39.68634 168 ILE A C 1
ATOM 1325 O O . ILE A 1 168 ? 24.47800 10.96000 10.24300 1.000 40.67593 168 ILE A O 1
ATOM 1330 N N . ASN A 1 169 ? 22.53000 11.78000 11.03500 1.000 37.68083 169 ASN A N 1
ATOM 1331 C CA . ASN A 1 169 ? 21.69500 10.72700 10.47400 1.000 38.84676 169 ASN A CA 1
ATOM 1332 C C . ASN A 1 169 ? 21.13200 11.18300 9.13500 1.000 39.77582 169 ASN A C 1
ATOM 1333 O O . ASN A 1 169 ? 20.52700 12.25700 9.04500 1.000 39.61264 169 ASN A O 1
ATOM 1338 N N . ILE A 1 170 ? 21.32800 10.36600 8.10100 1.000 41.28916 170 ILE A N 1
ATOM 1339 C CA . ILE A 1 170 ? 20.92900 10.69900 6.74300 1.000 44.82643 170 ILE A CA 1
ATOM 1340 C C . ILE A 1 170 ? 20.12300 9.54100 6.16200 1.000 48.95324 170 ILE A C 1
ATOM 1341 O O . ILE A 1 170 ? 19.93600 8.50300 6.79600 1.000 48.02418 170 ILE A O 1
ATOM 1346 N N . CYS A 1 171 ? 19.64900 9.73500 4.93300 1.000 54.06175 171 CYS A N 1
ATOM 1347 C CA . CYS A 1 171 ? 18.86100 8.73400 4.22800 1.000 57.38846 171 CYS A CA 1
ATOM 1348 C C . CYS A 1 171 ? 18.96700 9.00000 2.73400 1.000 58.93338 171 CYS A C 1
ATOM 1349 O O . CYS A 1 171 ? 19.03900 10.15300 2.30300 1.000 57.89378 171 CYS A O 1
ATOM 1352 N N . ASP A 1 172 ? 18.97200 7.92300 1.95000 1.000 62.60487 172 ASP A N 1
ATOM 1353 C CA . ASP A 1 172 ? 19.12200 8.02400 0.50400 1.000 63.43919 172 ASP A CA 1
ATOM 1354 C C . ASP A 1 172 ? 17.80600 7.88000 -0.25100 1.000 61.42579 172 ASP A C 1
ATOM 1355 O O . ASP A 1 172 ? 17.80300 7.98000 -1.48100 1.000 59.53082 172 ASP A O 1
ATOM 1368 N N . PRO A 1 174 ? 15.12100 9.98800 -0.26000 1.000 57.11737 174 PRO A N 1
ATOM 1369 C CA . PRO A 1 174 ? 14.87200 11.24000 -0.99500 1.000 57.40162 174 PRO A CA 1
ATOM 1370 C C . PRO A 1 174 ? 15.83200 11.44200 -2.15400 1.000 56.78049 174 PRO A C 1
ATOM 1371 O O . PRO A 1 174 ? 15.43000 11.95700 -3.20400 1.000 57.37793 174 PRO A O 1
ATOM 1375 N N . VAL A 1 175 ? 17.09400 11.03800 -1.99400 1.000 59.68610 175 VAL A N 1
ATOM 1376 C CA . VAL A 1 175 ? 18.06400 11.18800 -3.07500 1.000 60.63622 175 VAL A CA 1
ATOM 1377 C C . VAL A 1 175 ? 17.72600 10.25300 -4.23000 1.000 61.78372 175 VAL A C 1
ATOM 1378 O O . VAL A 1 175 ? 17.92100 10.59700 -5.40200 1.000 61.42579 175 VAL A O 1
ATOM 1382 N N . GLU A 1 176 ? 17.21500 9.05800 -3.92200 1.000 62.87070 176 GLU A N 1
ATOM 1383 C CA . GLU A 1 176 ? 16.79500 8.14000 -4.97700 1.000 64.17612 176 GLU A CA 1
ATOM 1384 C C . GLU A 1 176 ? 15.57400 8.67100 -5.71600 1.000 60.86256 176 GLU A C 1
ATOM 1385 O O . GLU A 1 176 ? 15.44200 8.47500 -6.93000 1.000 62.71541 176 GLU A O 1
ATOM 1391 N N . ILE A 1 177 ? 14.66600 9.33800 -5.00000 1.000 55.32769 177 ILE A N 1
ATOM 1392 C CA . ILE A 1 177 ? 13.54000 9.98800 -5.66200 1.000 53.15374 177 ILE A CA 1
ATOM 1393 C C . ILE A 1 177 ? 14.03300 11.13000 -6.54000 1.000 54.71445 177 ILE A C 1
ATOM 1394 O O . ILE A 1 177 ? 13.52000 11.35000 -7.64500 1.000 55.63825 177 ILE A O 1
ATOM 1399 N N . GLU A 1 178 ? 15.04500 11.86600 -6.07200 1.000 55.29874 178 GLU A N 1
ATOM 1400 C CA . GLU A 1 178 ? 15.62300 12.93300 -6.88200 1.000 56.50941 178 GLU A CA 1
ATOM 1401 C C . GLU A 1 178 ? 16.30700 12.38500 -8.12700 1.000 57.65428 178 GLU A C 1
ATOM 1402 O O . GLU A 1 178 ? 16.39500 13.08500 -9.14200 1.000 57.48584 178 GLU A O 1
ATOM 1408 N N . ALA A 1 179 ? 16.79800 11.14500 -8.07000 1.000 58.11749 179 ALA A N 1
ATOM 1409 C CA . ALA A 1 179 ? 17.36500 10.52300 -9.26100 1.000 60.52041 179 ALA A CA 1
ATOM 1410 C C . ALA A 1 179 ? 16.28700 10.25400 -10.30300 1.000 61.74688 179 ALA A C 1
ATOM 1411 O O . ALA A 1 179 ? 16.52900 10.39700 -11.50700 1.000 64.05768 179 ALA A O 1
ATOM 1413 N N . ARG A 1 180 ? 15.09000 9.86600 -9.85800 1.000 60.45988 180 ARG A N 1
ATOM 1414 C CA . ARG A 1 180 ? 13.98700 9.66200 -10.78900 1.000 58.84390 180 ARG A CA 1
ATOM 1415 C C . ARG A 1 180 ? 13.51300 10.98600 -11.37400 1.000 57.92273 180 ARG A C 1
ATOM 1416 O O . ARG A 1 180 ? 13.20600 11.06900 -12.56900 1.000 59.12814 180 ARG A O 1
ATOM 1432 N N . ALA A 1 182 ? 15.33600 13.47400 -11.85400 1.000 60.14405 182 ALA A N 1
ATOM 1433 C CA . ALA A 1 182 ? 16.36600 13.86000 -12.81100 1.000 62.70752 182 ALA A CA 1
ATOM 1434 C C . ALA A 1 182 ? 16.13500 13.20400 -14.16700 1.000 62.50223 182 ALA A C 1
ATOM 1435 O O . ALA A 1 182 ? 16.38200 13.81800 -15.21100 1.000 63.60763 182 ALA A O 1
ATOM 1437 N N . GLU A 1 183 ? 15.65400 11.95900 -14.17200 1.000 61.07311 183 GLU A N 1
ATOM 1438 C CA . GLU A 1 183 ? 15.41600 11.25900 -15.42900 1.000 63.17600 183 GLU A CA 1
ATOM 1439 C C . GLU A 1 183 ? 14.13500 11.73700 -16.10300 1.000 61.54948 183 GLU A C 1
ATOM 1440 O O . GLU A 1 183 ? 14.06200 11.79300 -17.33500 1.000 64.86304 183 GLU A O 1
ATOM 1446 N N . ILE A 1 184 ? 13.11900 12.08500 -15.31000 1.000 56.94893 184 ILE A N 1
ATOM 1447 C CA . ILE A 1 184 ? 11.85100 12.54500 -15.87100 1.000 57.47531 184 ILE A CA 1
ATOM 1448 C C . ILE A 1 184 ? 12.04300 13.85300 -16.62700 1.000 59.87823 184 ILE A C 1
ATOM 1449 O O . ILE A 1 184 ? 11.47100 14.05700 -17.70500 1.000 59.70453 184 ILE A O 1
ATOM 1454 N N . LEU A 1 185 ? 12.85800 14.75300 -16.08400 1.000 62.49434 185 LEU A N 1
ATOM 1455 C CA . LEU A 1 185 ? 13.10800 16.05300 -16.69000 1.000 66.62904 185 LEU A CA 1
ATOM 1456 C C . LEU A 1 185 ? 14.28200 16.04400 -17.65800 1.000 75.35640 185 LEU A C 1
ATOM 1457 O O . LEU A 1 185 ? 14.57000 17.08300 -18.26200 1.000 77.75932 185 LEU A O 1
ATOM 1462 N N . ASP A 1 186 ? 14.95700 14.90400 -17.81900 1.000 81.39397 186 ASP A N 1
ATOM 1463 C CA . ASP A 1 186 ? 16.21100 14.82700 -18.56900 1.000 86.53932 186 ASP A CA 1
ATOM 1464 C C . ASP A 1 186 ? 17.21100 15.85100 -18.03500 1.000 85.18653 186 ASP A C 1
ATOM 1465 O O . ASP A 1 186 ? 17.94300 16.50000 -18.78600 1.000 86.06032 186 ASP A O 1
ATOM 1470 N N . CYS A 1 187 ? 17.22200 15.99800 -16.71300 1.000 80.62809 187 CYS A N 1
ATOM 1471 C CA . CYS A 1 187 ? 18.09100 16.91600 -15.99400 1.000 78.85156 187 CYS A CA 1
ATOM 1472 C C . CYS A 1 187 ? 19.17200 16.12800 -15.26700 1.000 77.35138 187 CYS A C 1
ATOM 1473 O O . CYS A 1 187 ? 18.94400 15.00400 -14.81400 1.000 76.49601 187 CYS A O 1
ATOM 1476 N N . LYS A 1 188 ? 20.35300 16.72600 -15.16000 1.000 77.24610 188 LYS A N 1
ATOM 1477 C CA . LYS A 1 188 ? 21.45800 16.09800 -14.45200 1.000 76.89343 188 LYS A CA 1
ATOM 1478 C C . LYS A 1 188 ? 21.25000 16.20400 -12.94500 1.000 73.92465 188 LYS A C 1
ATOM 1479 O O . LYS A 1 188 ? 20.78000 17.22800 -12.43900 1.000 73.48776 188 LYS A O 1
ATOM 1485 N N . LEU A 1 189 ? 21.60200 15.13000 -12.22900 1.000 71.74018 189 LEU A N 1
ATOM 1486 C CA . LEU A 1 189 ? 21.34400 15.07300 -10.79300 1.000 68.63718 189 LEU A CA 1
ATOM 1487 C C . LEU A 1 189 ? 22.10800 16.15100 -10.03500 1.000 69.64782 189 LEU A C 1
ATOM 1488 O O . LEU A 1 189 ? 21.65600 16.60200 -8.97600 1.000 68.57928 189 LEU A O 1
ATOM 1493 N N . GLU A 1 190 ? 23.26100 16.57700 -10.55700 1.000 72.22971 190 GLU A N 1
ATOM 1494 C CA . GLU A 1 190 ? 23.99200 17.66700 -9.92100 1.000 72.13233 190 GLU A CA 1
ATOM 1495 C C . GLU A 1 190 ? 23.17800 18.95500 -9.91100 1.000 70.28474 190 GLU A C 1
ATOM 1496 O O . GLU A 1 190 ? 23.29500 19.75600 -8.97700 1.000 68.99775 190 GLU A O 1
ATOM 1502 N N . ASP A 1 191 ? 22.34300 19.16600 -10.92600 1.000 72.44026 191 ASP A N 1
ATOM 1503 C CA . ASP A 1 191 ? 21.58600 20.40400 -11.04800 1.000 74.96952 191 ASP A CA 1
ATOM 1504 C C . ASP A 1 191 ? 20.26800 20.37500 -10.28700 1.000 75.63275 191 ASP A C 1
ATOM 1505 O O . ASP A 1 191 ? 19.53000 21.36700 -10.32800 1.000 75.34061 191 ASP A O 1
ATOM 1510 N N . ILE A 1 192 ? 19.95500 19.28000 -9.60500 1.000 77.46455 192 ILE A N 1
ATOM 1511 C CA . ILE A 1 192 ? 18.68100 19.13900 -8.91300 1.000 76.96449 192 ILE A CA 1
ATOM 1512 C C . ILE A 1 192 ? 18.84200 19.61400 -7.47600 1.000 77.73037 192 ILE A C 1
ATOM 1513 O O . ILE A 1 192 ? 19.92200 19.53100 -6.87900 1.000 80.85443 192 ILE A O 1
ATOM 1518 N N . GLU A 1 193 ? 17.75000 20.14600 -6.92900 1.000 73.13508 193 GLU A N 1
ATOM 1519 C CA . GLU A 1 193 ? 17.69900 20.61200 -5.54900 1.000 69.85574 193 GLU A CA 1
ATOM 1520 C C . GLU A 1 193 ? 16.24000 20.84300 -5.19400 1.000 67.91077 193 GLU A C 1
ATOM 1521 O O . GLU A 1 193 ? 15.49800 21.44500 -5.97600 1.000 68.05026 193 GLU A O 1
ATOM 1527 N N . SER A 1 194 ? 15.83200 20.35600 -4.02800 1.000 66.07634 194 SER A N 1
ATOM 1528 C CA . SER A 1 194 ? 14.43400 20.37100 -3.64300 1.000 61.74161 194 SER A CA 1
ATOM 1529 C C . SER A 1 194 ? 14.29200 20.83100 -2.20200 1.000 57.16475 194 SER A C 1
ATOM 1530 O O . SER A 1 194 ? 15.20500 20.67400 -1.38700 1.000 57.84378 194 SER A O 1
ATOM 1533 N N . ASP A 1 195 ? 13.13400 21.41500 -1.91100 1.000 53.04583 195 ASP A N 1
ATOM 1534 C CA . ASP A 1 195 ? 12.72100 21.75100 -0.55800 1.000 49.51120 195 ASP A CA 1
ATOM 1535 C C . ASP A 1 195 ? 11.87100 20.61400 -0.00500 1.000 45.46598 195 ASP A C 1
ATOM 1536 O O . ASP A 1 195 ? 10.96900 20.11400 -0.68400 1.000 45.10804 195 ASP A O 1
ATOM 1541 N N . TYR A 1 196 ? 12.15400 20.21400 1.23300 1.000 44.33953 196 TYR A N 1
ATOM 1542 C CA . TYR A 1 196 ? 11.62600 18.96600 1.76600 1.000 42.48667 196 TYR A CA 1
ATOM 1543 C C . TYR A 1 196 ? 11.42500 19.09900 3.26900 1.000 42.31297 196 TYR A C 1
ATOM 1544 O O . TYR A 1 196 ? 12.17400 19.80300 3.94800 1.000 44.85801 196 TYR A O 1
ATOM 1553 N N . PHE A 1 197 ? 10.39800 18.42200 3.78200 1.000 40.22851 197 PHE A N 1
ATOM 1554 C CA . PHE A 1 197 ? 10.15900 18.38400 5.21800 1.000 40.67330 197 PHE A CA 1
ATOM 1555 C C . PHE A 1 197 ? 9.41400 17.10400 5.56100 1.000 43.89474 197 PHE A C 1
ATOM 1556 O O . PHE A 1 197 ? 8.83100 16.45100 4.69200 1.000 43.83947 197 PHE A O 1
ATOM 1564 N N . GLY A 1 198 ? 9.42900 16.76000 6.84900 1.000 46.21607 198 GLY A N 1
ATOM 1565 C CA . GLY A 1 198 ? 8.76000 15.59000 7.36700 1.000 45.18173 198 GLY A CA 1
ATOM 1566 C C . GLY A 1 198 ? 9.71400 14.75100 8.18500 1.000 46.31608 198 GLY A C 1
ATOM 1567 O O . GLY A 1 198 ? 10.77800 15.21600 8.60700 1.000 46.01604 198 GLY A O 1
ATOM 1568 N N . LEU A 1 199 ? 9.32200 13.50400 8.42000 1.000 47.37410 199 LEU A N 1
ATOM 1569 C CA . LEU A 1 199 ? 10.15500 12.53800 9.11900 1.000 49.85335 199 LEU A CA 1
ATOM 1570 C C . LEU A 1 199 ? 10.82600 11.60800 8.11200 1.000 53.75381 199 LEU A C 1
ATOM 1571 O O . LEU A 1 199 ? 10.55600 11.65400 6.91000 1.000 54.32493 199 LEU A O 1
ATOM 1576 N N . ASN A 1 200 ? 11.71500 10.75800 8.62000 1.000 55.91986 200 ASN A N 1
ATOM 1577 C CA . ASN A 1 200 ? 12.38800 9.79400 7.75800 1.000 57.31213 200 ASN A CA 1
ATOM 1578 C C . ASN A 1 200 ? 11.37600 8.80700 7.19100 1.000 61.14417 200 ASN A C 1
ATOM 1579 O O . ASN A 1 200 ? 10.60600 8.19200 7.93500 1.000 61.07048 200 ASN A O 1
ATOM 1584 N N . HIS A 1 201 ? 11.38000 8.66800 5.86100 1.000 64.17875 201 HIS A N 1
ATOM 1585 C CA . HIS A 1 201 ? 10.38900 7.86800 5.14000 1.000 68.94248 201 HIS A CA 1
ATOM 1586 C C . HIS A 1 201 ? 8.97100 8.34400 5.44400 1.000 61.69950 201 HIS A C 1
ATOM 1587 O O . HIS A 1 201 ? 8.03600 7.54400 5.53700 1.000 63.79712 201 HIS A O 1
ATOM 1594 N N . TYR A 1 202 ? 8.81000 9.65900 5.59500 1.000 53.60906 202 TYR A N 1
ATOM 1595 C CA . TYR A 1 202 ? 7.55400 10.24700 6.04200 1.000 48.54793 202 TYR A CA 1
ATOM 1596 C C . TYR A 1 202 ? 7.52500 11.73400 5.70900 1.000 45.94235 202 TYR A C 1
ATOM 1597 O O . TYR A 1 202 ? 7.07200 12.54900 6.51900 1.000 42.90778 202 TYR A O 1
ATOM 1606 N N . GLY A 1 203 ? 7.99800 12.09500 4.51500 1.000 45.56073 203 GLY A N 1
ATOM 1607 C CA . GLY A 1 203 ? 8.15200 13.49200 4.15500 1.000 45.70548 203 GLY A CA 1
ATOM 1608 C C . GLY A 1 203 ? 7.46600 13.89200 2.86700 1.000 46.20028 203 GLY A C 1
ATOM 1609 O O . GLY A 1 203 ? 6.72100 13.10500 2.27400 1.000 48.03207 203 GLY A O 1
ATOM 1610 N N . TRP A 1 204 ? 7.70700 15.12900 2.43500 1.000 44.45533 204 TRP A N 1
ATOM 1611 C CA . TRP A 1 204 ? 7.08400 15.67700 1.24000 1.000 42.60511 204 TRP A CA 1
ATOM 1612 C C . TRP A 1 204 ? 8.05200 16.63000 0.55400 1.000 41.81291 204 TRP A C 1
ATOM 1613 O O . TRP A 1 204 ? 8.82400 17.33400 1.21000 1.000 39.43894 204 TRP A O 1
ATOM 1624 N N . PHE A 1 205 ? 7.99400 16.65200 -0.77700 1.000 43.26571 205 PHE A N 1
ATOM 1625 C CA . PHE A 1 205 ? 8.79400 17.56100 -1.59200 1.000 43.63681 205 PHE A CA 1
ATOM 1626 C C . PHE A 1 205 ? 7.93000 18.76300 -1.95700 1.000 42.07347 205 PHE A C 1
ATOM 1627 O O . PHE A 1 205 ? 7.05200 18.66500 -2.82100 1.000 42.62090 205 PHE A O 1
ATOM 1635 N N . THR A 1 206 ? 8.18300 19.90100 -1.30600 1.000 42.18137 206 THR A N 1
ATOM 1636 C CA . THR A 1 206 ? 7.35700 21.08200 -1.53900 1.000 44.81064 206 THR A CA 1
ATOM 1637 C C . THR A 1 206 ? 7.71000 21.77200 -2.85300 1.000 47.75309 206 THR A C 1
ATOM 1638 O O . THR A 1 206 ? 6.81500 22.18100 -3.60000 1.000 49.76649 206 THR A O 1
ATOM 1642 N N . HIS A 1 207 ? 9.00100 21.91400 -3.14900 1.000 49.51910 207 HIS A N 1
ATOM 1643 C CA . HIS A 1 207 ? 9.45500 22.52000 -4.39200 1.000 51.00085 207 HIS A CA 1
ATOM 1644 C C . HIS A 1 207 ? 10.67100 21.76500 -4.90300 1.000 50.96664 207 HIS A C 1
ATOM 1645 O O . HIS A 1 207 ? 11.51800 21.33700 -4.11500 1.000 51.44564 207 HIS A O 1
ATOM 1652 N N . VAL A 1 208 ? 10.74800 21.59500 -6.22200 1.000 51.10876 208 VAL A N 1
ATOM 1653 C CA . VAL A 1 208 ? 11.88600 20.96300 -6.88000 1.000 51.97202 208 VAL A CA 1
ATOM 1654 C C . VAL A 1 208 ? 12.29800 21.83800 -8.05400 1.000 55.49876 208 VAL A C 1
ATOM 1655 O O . VAL A 1 208 ? 11.44500 22.33400 -8.79800 1.000 56.96209 208 VAL A O 1
ATOM 1659 N N . ARG A 1 209 ? 13.60500 22.02900 -8.22200 1.000 56.68838 209 ARG A N 1
ATOM 1660 C CA . ARG A 1 209 ? 14.11900 22.90700 -9.26200 1.000 59.86507 209 ARG A CA 1
ATOM 1661 C C . ARG A 1 209 ? 15.35800 22.29700 -9.89900 1.000 62.00743 209 ARG A C 1
ATOM 1662 O O . ARG A 1 209 ? 16.23000 21.76800 -9.20500 1.000 61.86794 209 ARG A O 1
ATOM 1670 N N . CYS A 1 210 ? 15.42100 22.37100 -11.22700 1.000 64.30508 210 CYS A N 1
ATOM 1671 C CA . CYS A 1 210 ? 16.56900 21.91800 -12.00500 1.000 67.17121 210 CYS A CA 1
ATOM 1672 C C . CYS A 1 210 ? 17.27500 23.14000 -12.57700 1.000 67.87919 210 CYS A C 1
ATOM 1673 O O . CYS A 1 210 ? 16.64900 23.95100 -13.26900 1.000 68.82667 210 CYS A O 1
ATOM 1676 N N . LYS A 1 211 ? 18.57200 23.26600 -12.28600 1.000 67.91341 211 LYS A N 1
ATOM 1677 C CA . LYS A 1 211 ? 19.37000 24.41600 -12.71600 1.000 70.07682 211 LYS A CA 1
ATOM 1678 C C . LYS A 1 211 ? 18.73900 25.72600 -12.25000 1.000 69.10039 211 LYS A C 1
ATOM 1679 O O . LYS A 1 211 ? 18.71700 26.72500 -12.97200 1.000 70.39528 211 LYS A O 1
ATOM 1685 N N . GLY A 1 212 ? 18.21300 25.71700 -11.02400 1.000 66.78169 212 GLY A N 1
ATOM 1686 C CA . GLY A 1 212 ? 17.56400 26.87500 -10.45300 1.000 66.61325 212 GLY A CA 1
ATOM 1687 C C . GLY A 1 212 ? 16.13900 27.11300 -10.90200 1.000 66.85012 212 GLY A C 1
ATOM 1688 O O . GLY A 1 212 ? 15.40400 27.83600 -10.21800 1.000 66.82380 212 GLY A O 1
ATOM 1689 N N . VAL A 1 213 ? 15.71600 26.53400 -12.02100 1.000 66.97645 213 VAL A N 1
ATOM 1690 C CA . VAL A 1 213 ? 14.37200 26.76900 -12.53700 1.000 67.55547 213 VAL A CA 1
ATOM 1691 C C . VAL A 1 213 ? 13.40900 25.80200 -11.86100 1.000 63.90503 213 VAL A C 1
ATOM 1692 O O . VAL A 1 213 ? 13.62100 24.58500 -11.87900 1.000 63.51814 213 VAL A O 1
ATOM 1696 N N . ASP A 1 214 ? 12.35400 26.34500 -11.25300 1.000 61.69687 214 ASP A N 1
ATOM 1697 C CA . ASP A 1 214 ? 11.36500 25.51800 -10.57100 1.000 58.02801 214 ASP A CA 1
ATOM 1698 C C . ASP A 1 214 ? 10.68900 24.58900 -11.57000 1.000 59.55714 214 ASP A C 1
ATOM 1699 O O . ASP A 1 214 ? 10.14700 25.04000 -12.58400 1.000 62.64698 214 ASP A O 1
ATOM 1704 N N . VAL A 1 215 ? 10.73000 23.29200 -11.28200 1.000 55.97513 215 VAL A N 1
ATOM 1705 C CA . VAL A 1 215 ? 10.15600 22.26600 -12.14100 1.000 55.15661 215 VAL A CA 1
ATOM 1706 C C . VAL A 1 215 ? 9.15000 21.40500 -11.38200 1.000 54.44863 215 VAL A C 1
ATOM 1707 O O . VAL A 1 215 ? 8.87500 20.27700 -11.77800 1.000 55.41191 215 VAL A O 1
ATOM 1711 N N . THR A 1 216 ? 8.59500 21.93000 -10.28700 1.000 53.34587 216 THR A N 1
ATOM 1712 C CA . THR A 1 216 ? 7.67200 21.14600 -9.47200 1.000 48.86639 216 THR A CA 1
ATOM 1713 C C . THR A 1 216 ? 6.38300 20.85100 -10.23000 1.000 48.07419 216 THR A C 1
ATOM 1714 O O . THR A 1 216 ? 5.90600 19.71000 -10.24000 1.000 47.83205 216 THR A O 1
ATOM 1718 N N . ASP A 1 217 ? 5.80800 21.87000 -10.87600 1.000 49.22695 217 ASP A N 1
ATOM 1719 C CA . ASP A 1 217 ? 4.56000 21.67400 -11.60900 1.000 54.38284 217 ASP A CA 1
ATOM 1720 C C . ASP A 1 217 ? 4.74000 20.69900 -12.76500 1.000 55.66194 217 ASP A C 1
ATOM 1721 O O . ASP A 1 217 ? 3.82800 19.92600 -13.08200 1.000 56.07514 217 ASP A O 1
ATOM 1726 N N . LYS A 1 218 ? 5.91000 20.71700 -13.40700 1.000 56.63837 218 LYS A N 1
ATOM 1727 C CA . LYS A 1 218 ? 6.15600 19.79000 -14.50600 1.000 58.32278 218 LYS A CA 1
ATOM 1728 C C . LYS A 1 218 ? 6.34100 18.36600 -13.99500 1.000 56.41729 218 LYS A C 1
ATOM 1729 O O . LYS A 1 218 ? 5.91300 17.40600 -14.64600 1.000 55.70142 218 LYS A O 1
ATOM 1735 N N . LEU A 1 219 ? 6.97800 18.21100 -12.83200 1.000 56.40676 219 LEU A N 1
ATOM 1736 C CA . LEU A 1 219 ? 7.20200 16.87900 -12.28000 1.000 56.45677 219 LEU A CA 1
ATOM 1737 C C . LEU A 1 219 ? 5.89600 16.24400 -11.82000 1.000 55.50402 219 LEU A C 1
ATOM 1738 O O . LEU A 1 219 ? 5.61400 15.08300 -12.14000 1.000 54.15386 219 LEU A O 1
ATOM 1743 N N . LYS A 1 220 ? 5.08200 16.99100 -11.07100 1.000 56.72259 220 LYS A N 1
ATOM 1744 C CA . LYS A 1 220 ? 3.81700 16.44300 -10.59600 1.000 60.98363 220 LYS A CA 1
ATOM 1745 C C . LYS A 1 220 ? 2.84900 16.16000 -11.73800 1.000 67.55284 220 LYS A C 1
ATOM 1746 O O . LYS A 1 220 ? 1.90100 15.39200 -11.55100 1.000 68.63981 220 LYS A O 1
ATOM 1752 N N . GLU A 1 221 ? 3.07000 16.75200 -12.91300 1.000 72.51396 221 GLU A N 1
ATOM 1753 C CA . GLU A 1 221 ? 2.28700 16.37700 -14.08600 1.000 74.79581 221 GLU A CA 1
ATOM 1754 C C . GLU A 1 221 ? 2.62100 14.95900 -14.53400 1.000 72.27182 221 GLU A C 1
ATOM 1755 O O . GLU A 1 221 ? 1.73200 14.20300 -14.94400 1.000 73.39564 221 GLU A O 1
ATOM 1761 N N . HIS A 1 222 ? 3.90000 14.58300 -14.46100 1.000 65.91843 222 HIS A N 1
ATOM 1762 C CA . HIS A 1 222 ? 4.32100 13.24600 -14.86300 1.000 62.10481 222 HIS A CA 1
ATOM 1763 C C . HIS A 1 222 ? 4.04800 12.21800 -13.77200 1.000 58.73862 222 HIS A C 1
ATOM 1764 O O . HIS A 1 222 ? 3.67300 11.07900 -14.07000 1.000 60.69412 222 HIS A O 1
ATOM 1771 N N . VAL A 1 223 ? 4.23700 12.59800 -12.50700 1.000 53.81961 223 VAL A N 1
ATOM 1772 C CA . VAL A 1 223 ? 4.09200 11.64100 -11.41400 1.000 50.23234 223 VAL A CA 1
ATOM 1773 C C . VAL A 1 223 ? 2.63500 11.22700 -11.24700 1.000 51.26404 223 VAL A C 1
ATOM 1774 O O . VAL A 1 223 ? 2.33900 10.07000 -10.92700 1.000 51.57724 223 VAL A O 1
ATOM 1778 N N . ARG A 1 224 ? 1.70100 12.15400 -11.47100 1.000 51.36405 224 ARG A N 1
ATOM 1779 C CA . ARG A 1 224 ? 0.28600 11.83600 -11.31000 1.000 52.72211 224 ARG A CA 1
ATOM 1780 C C . ARG A 1 224 ? -0.19800 10.79500 -12.31100 1.000 56.95683 224 ARG A C 1
ATOM 1781 O O . ARG A 1 224 ? -1.21400 10.13700 -12.05900 1.000 58.05959 224 ARG A O 1
ATOM 1789 N N . LYS A 1 225 ? 0.50100 10.62200 -13.43100 1.000 59.64136 225 LYS A N 1
ATOM 1790 C CA . LYS A 1 225 ? 0.10300 9.66200 -14.45300 1.000 64.05242 225 LYS A CA 1
ATOM 1791 C C . LYS A 1 225 ? 0.96200 8.40500 -14.46800 1.000 65.21308 225 LYS A C 1
ATOM 1792 O O . LYS A 1 225 ? 0.43700 7.30800 -14.68000 1.000 69.13724 225 LYS A O 1
ATOM 1798 N N . TYR A 1 226 ? 2.27000 8.52900 -14.24100 1.000 61.89690 226 TYR A N 1
ATOM 1799 C CA . TYR A 1 226 ? 3.16800 7.38300 -14.28100 1.000 61.51527 226 TYR A CA 1
ATOM 1800 C C . TYR A 1 226 ? 3.94500 7.17300 -12.98900 1.000 59.95982 226 TYR A C 1
ATOM 1801 O O . TYR A 1 226 ? 4.73000 6.22100 -12.90600 1.000 61.40999 226 TYR A O 1
ATOM 1810 N N . GLY A 1 227 ? 3.75400 8.02300 -11.98400 1.000 57.83588 227 GLY A N 1
ATOM 1811 C CA . GLY A 1 227 ? 4.55600 7.90000 -10.78600 1.000 57.26739 227 GLY A CA 1
ATOM 1812 C C . GLY A 1 227 ? 5.97000 8.41000 -11.02100 1.000 57.09106 227 GLY A C 1
ATOM 1813 O O . GLY A 1 227 ? 6.24500 9.19300 -11.93500 1.000 57.18580 227 GLY A O 1
ATOM 1814 N N . TYR A 1 228 ? 6.88000 7.94200 -10.17000 1.000 56.71733 228 TYR A N 1
ATOM 1815 C CA . TYR A 1 228 ? 8.29300 8.27600 -10.28500 1.000 55.53824 228 TYR A CA 1
ATOM 1816 C C . TYR A 1 228 ? 9.02100 7.42200 -11.31600 1.000 60.54147 228 TYR A C 1
ATOM 1817 O O . TYR A 1 228 ? 10.25500 7.34900 -11.28500 1.000 62.08902 228 TYR A O 1
ATOM 1826 N N . VAL A 1 229 ? 8.29100 6.78200 -12.22500 1.000 63.27338 229 VAL A N 1
ATOM 1827 C CA . VAL A 1 229 ? 8.86400 5.90100 -13.23500 1.000 67.87656 229 VAL A CA 1
ATOM 1828 C C . VAL A 1 229 ? 8.79300 6.59500 -14.58700 1.000 72.31920 229 VAL A C 1
ATOM 1829 O O . VAL A 1 229 ? 7.71900 7.04100 -15.01000 1.000 70.88218 229 VAL A O 1
ATOM 1833 N N . SER A 1 230 ? 9.93500 6.68800 -15.25800 1.000 78.96210 230 SER A N 1
ATOM 1834 C CA . SER A 1 230 ? 10.01800 7.16200 -16.63000 1.000 85.99978 230 SER A CA 1
ATOM 1835 C C . SER A 1 230 ? 10.56700 6.04700 -17.51000 1.000 96.24838 230 SER A C 1
ATOM 1836 O O . SER A 1 230 ? 10.99300 4.99300 -17.02800 1.000 98.40917 230 SER A O 1
ATOM 1839 N N . GLU A 1 231 ? 10.54900 6.28500 -18.82200 1.000 103.62558 231 GLU A N 1
ATOM 1840 C CA . GLU A 1 231 ? 11.09900 5.30700 -19.75200 1.000 109.38154 231 GLU A CA 1
ATOM 1841 C C . GLU A 1 231 ? 12.61900 5.24100 -19.67900 1.000 111.21333 231 GLU A C 1
ATOM 1842 O O . GLU A 1 231 ? 13.19800 4.20300 -20.01600 1.000 113.89523 231 GLU A O 1
ATOM 1848 N N . ALA A 1 232 ? 13.27400 6.31900 -19.24600 1.000 109.69999 232 ALA A N 1
ATOM 1849 C CA . ALA A 1 232 ? 14.70400 6.27200 -18.97400 1.000 111.20544 232 ALA A CA 1
ATOM 1850 C C . ALA A 1 232 ? 15.01100 5.68400 -17.60500 1.000 110.19742 232 ALA A C 1
ATOM 1851 O O . ALA A 1 232 ? 16.14900 5.26500 -17.36400 1.000 111.05016 232 ALA A O 1
ATOM 1853 N N . SER A 1 233 ? 14.02400 5.64600 -16.70600 1.000 108.54986 233 SER A N 1
ATOM 1854 C CA . SER A 1 233 ? 14.23100 5.03100 -15.40000 1.000 107.04968 233 SER A CA 1
ATOM 1855 C C . SER A 1 233 ? 14.38100 3.52100 -15.51100 1.000 110.37376 233 SER A C 1
ATOM 1856 O O . SER A 1 233 ? 15.05600 2.90300 -14.67900 1.000 110.35007 233 SER A O 1
ATOM 1867 N N . ASN A 1 235 ? 16.03900 1.90100 -17.62900 1.000 113.58994 235 ASN A N 1
ATOM 1868 C CA . ASN A 1 235 ? 17.38000 1.54100 -18.07300 1.000 114.20053 235 ASN A CA 1
ATOM 1869 C C . ASN A 1 235 ? 18.37400 1.40700 -16.92700 1.000 113.49782 235 ASN A C 1
ATOM 1870 O O . ASN A 1 235 ? 19.38300 0.71100 -17.08300 1.000 119.71699 235 ASN A O 1
ATOM 1875 N N . ASP A 1 236 ? 18.12300 2.04900 -15.78800 1.000 106.82597 236 ASP A N 1
ATOM 1876 C CA . ASP A 1 236 ? 19.04200 1.96000 -14.66500 1.000 105.67583 236 ASP A CA 1
ATOM 1877 C C . ASP A 1 236 ? 18.88600 0.61800 -13.95100 1.000 107.86293 236 ASP A C 1
ATOM 1878 O O . ASP A 1 236 ? 18.05800 -0.22200 -14.31400 1.000 110.13952 236 ASP A O 1
ATOM 1883 N N . ALA A 1 237 ? 19.69800 0.41700 -12.91400 1.000 104.97048 237 ALA A N 1
ATOM 1884 C CA . ALA A 1 237 ? 19.76000 -0.86700 -12.22700 1.000 104.31514 237 ALA A CA 1
ATOM 1885 C C . ALA A 1 237 ? 18.75000 -0.99700 -11.09600 1.000 99.72511 237 ALA A C 1
ATOM 1886 O O . ALA A 1 237 ? 18.34600 -2.11900 -10.76800 1.000 101.54639 237 ALA A O 1
ATOM 1888 N N . LEU A 1 238 ? 18.33700 0.11600 -10.48400 1.000 93.75598 238 LEU A N 1
ATOM 1889 C CA . LEU A 1 238 ? 17.39100 0.03100 -9.37600 1.000 90.32662 238 LEU A CA 1
ATOM 1890 C C . LEU A 1 238 ? 16.01300 -0.40800 -9.85600 1.000 90.73983 238 LEU A C 1
ATOM 1891 O O . LEU A 1 238 ? 15.33700 -1.19500 -9.18400 1.000 91.79785 238 LEU A O 1
ATOM 1896 N N . LEU A 1 239 ? 15.58200 0.08600 -11.01500 1.000 89.91341 239 LEU A N 1
ATOM 1897 C CA . LEU A 1 239 ? 14.26600 -0.24400 -11.54800 1.000 88.64747 239 LEU A CA 1
ATOM 1898 C C . LEU A 1 239 ? 14.20200 -1.63300 -12.17000 1.000 92.72691 239 LEU A C 1
ATOM 1899 O O . LEU A 1 239 ? 13.16200 -1.99100 -12.73200 1.000 93.44541 239 LEU A O 1
ATOM 1904 N N . LYS A 1 240 ? 15.27800 -2.42000 -12.09500 1.000 96.22470 240 LYS A N 1
ATOM 1905 C CA . LYS A 1 240 ? 15.19700 -3.80800 -12.53800 1.000 102.10172 240 LYS A CA 1
ATOM 1906 C C . LYS A 1 240 ? 14.33300 -4.63100 -11.59200 1.000 104.68360 240 LYS A C 1
ATOM 1907 O O . LYS A 1 240 ? 13.56800 -5.49600 -12.03300 1.000 107.31813 240 LYS A O 1
ATOM 1913 N N . ASP A 1 241 ? 14.44400 -4.37500 -10.29400 1.000 105.04417 241 ASP A N 1
ATOM 1914 C CA . ASP A 1 241 ? 13.62500 -5.05300 -9.30100 1.000 107.34182 241 ASP A CA 1
ATOM 1915 C C . ASP A 1 241 ? 12.15900 -4.69200 -9.51800 1.000 108.02611 241 ASP A C 1
ATOM 1916 O O . ASP A 1 241 ? 11.81200 -3.50100 -9.48400 1.000 104.53359 241 ASP A O 1
ATOM 1921 N N . PRO A 1 242 ? 11.27600 -5.66700 -9.75000 1.000 118.41157 242 PRO A N 1
ATOM 1922 C CA . PRO A 1 242 ? 9.85800 -5.33300 -9.96200 1.000 122.00410 242 PRO A CA 1
ATOM 1923 C C . PRO A 1 242 ? 9.19800 -4.71000 -8.74800 1.000 122.03568 242 PRO A C 1
ATOM 1924 O O . PRO A 1 242 ? 8.20200 -3.99300 -8.90300 1.000 121.41193 242 PRO A O 1
ATOM 1928 N N . ASP A 1 243 ? 9.72300 -4.95200 -7.54400 1.000 123.48059 243 ASP A N 1
ATOM 1929 C CA . ASP A 1 243 ? 9.15100 -4.33100 -6.35600 1.000 121.73828 243 ASP A CA 1
ATOM 1930 C C . ASP A 1 243 ? 9.38600 -2.82700 -6.34800 1.000 118.39577 243 ASP A C 1
ATOM 1931 O O . ASP A 1 243 ? 8.52400 -2.07100 -5.88600 1.000 116.37974 243 ASP A O 1
ATOM 1936 N N . TRP A 1 244 ? 10.53300 -2.37300 -6.85900 1.000 113.33727 244 TRP A N 1
ATOM 1937 C CA . TRP A 1 244 ? 10.78900 -0.93700 -6.92100 1.000 105.30999 244 TRP A CA 1
ATOM 1938 C C . TRP A 1 244 ? 9.95300 -0.26000 -7.99800 1.000 102.47544 244 TRP A C 1
ATOM 1939 O O . TRP A 1 244 ? 9.62000 0.92300 -7.86700 1.000 99.26453 244 TRP A O 1
ATOM 1950 N N . VAL A 1 245 ? 9.61200 -0.98200 -9.06700 1.000 103.52294 245 VAL A N 1
ATOM 1951 C CA . VAL A 1 245 ? 8.73700 -0.41800 -10.09100 1.000 101.94643 245 VAL A CA 1
ATOM 1952 C C . VAL A 1 245 ? 7.33800 -0.20500 -9.52700 1.000 101.67008 245 VAL A C 1
ATOM 1953 O O . VAL A 1 245 ? 6.73600 0.86100 -9.69900 1.000 100.96737 245 VAL A O 1
ATOM 1957 N N . HIS A 1 246 ? 6.80100 -1.22200 -8.84800 1.000 101.92275 246 HIS A N 1
ATOM 1958 C CA . HIS A 1 246 ? 5.51000 -1.07800 -8.18500 1.000 101.13844 246 HIS A CA 1
ATOM 1959 C C . HIS A 1 246 ? 5.56000 -0.01900 -7.09300 1.000 97.34851 246 HIS A C 1
ATOM 1960 O O . HIS A 1 246 ? 4.56200 0.66800 -6.84700 1.000 96.81161 246 HIS A O 1
ATOM 1967 N N . THR A 1 247 ? 6.71100 0.13200 -6.43600 1.000 95.08772 247 THR A N 1
ATOM 1968 C CA . THR A 1 247 ? 6.82700 1.10400 -5.35500 1.000 93.38751 247 THR A CA 1
ATOM 1969 C C . THR A 1 247 ? 6.82400 2.53200 -5.88700 1.000 91.27673 247 THR A C 1
ATOM 1970 O O . THR A 1 247 ? 6.19900 3.41900 -5.29500 1.000 93.49279 247 THR A O 1
ATOM 1974 N N . PHE A 1 248 ? 7.51800 2.77500 -7.00200 1.000 87.81579 248 PHE A N 1
ATOM 1975 C CA . PHE A 1 248 ? 7.54600 4.12200 -7.56500 1.000 85.73660 248 PHE A CA 1
ATOM 1976 C C . PHE A 1 248 ? 6.24400 4.46400 -8.27900 1.000 85.50236 248 PHE A C 1
ATOM 1977 O O . PHE A 1 248 ? 5.81300 5.62200 -8.25400 1.000 83.20471 248 PHE A O 1
ATOM 1985 N N . LYS A 1 249 ? 5.60900 3.48100 -8.91700 1.000 87.36837 249 LYS A N 1
ATOM 1986 C CA . LYS A 1 249 ? 4.38800 3.73000 -9.67300 1.000 87.22888 249 LYS A CA 1
ATOM 1987 C C . LYS A 1 249 ? 3.16600 3.92200 -8.78300 1.000 84.41802 249 LYS A C 1
ATOM 1988 O O . LYS A 1 249 ? 2.13500 4.40100 -9.27000 1.000 84.41802 249 LYS A O 1
ATOM 1994 N N . ASN A 1 250 ? 3.25100 3.56800 -7.49900 1.000 82.16775 250 ASN A N 1
ATOM 1995 C CA . ASN A 1 250 ? 2.14500 3.80200 -6.57900 1.000 79.02000 250 ASN A CA 1
ATOM 1996 C C . ASN A 1 250 ? 2.01700 5.26300 -6.17100 1.000 73.21141 250 ASN A C 1
ATOM 1997 O O . ASN A 1 250 ? 0.97100 5.65300 -5.64100 1.000 72.27446 250 ASN A O 1
ATOM 2002 N N . SER A 1 251 ? 3.05000 6.07600 -6.40300 1.000 68.74245 251 SER A N 1
ATOM 2003 C CA . SER A 1 251 ? 2.99100 7.49000 -6.05500 1.000 65.03938 251 SER A CA 1
ATOM 2004 C C . SER A 1 251 ? 2.02100 8.27300 -6.92800 1.000 62.43380 251 SER A C 1
ATOM 2005 O O . SER A 1 251 ? 1.71900 9.42700 -6.60400 1.000 61.06785 251 SER A O 1
ATOM 2008 N N . ALA A 1 252 ? 1.53000 7.68000 -8.02000 1.000 62.82859 252 ALA A N 1
ATOM 2009 C CA . ALA A 1 252 ? 0.58200 8.37700 -8.88300 1.000 61.78372 252 ALA A CA 1
ATOM 2010 C C . ALA A 1 252 ? -0.73700 8.62900 -8.16500 1.000 58.91233 252 ALA A C 1
ATOM 2011 O O . ALA A 1 252 ? -1.32400 9.71000 -8.29200 1.000 55.96460 252 ALA A O 1
ATOM 2013 N N . LEU A 1 253 ? -1.21800 7.64300 -7.40600 1.000 59.38607 253 LEU A N 1
ATOM 2014 C CA . LEU A 1 253 ? -2.47400 7.81400 -6.68200 1.000 59.40712 253 LEU A CA 1
ATOM 2015 C C . LEU A 1 253 ? -2.33100 8.83500 -5.56100 1.000 58.53860 253 LEU A C 1
ATOM 2016 O O . LEU A 1 253 ? -3.22300 9.66700 -5.35500 1.000 58.82021 253 LEU A O 1
ATOM 2021 N N . ILE A 1 254 ? -1.21700 8.79200 -4.82900 1.000 57.40951 254 ILE A N 1
ATOM 2022 C CA . ILE A 1 254 ? -1.02300 9.71900 -3.71800 1.000 55.15398 254 ILE A CA 1
ATOM 2023 C C . ILE A 1 254 ? -0.83800 11.14200 -4.23100 1.000 53.91962 254 ILE A C 1
ATOM 2024 O O . ILE A 1 254 ? -1.37600 12.09700 -3.65800 1.000 52.12467 254 ILE A O 1
ATOM 2029 N N . SER A 1 255 ? -0.08300 11.30800 -5.31900 1.000 55.38296 255 SER A N 1
ATOM 2030 C CA . SER A 1 255 ? 0.12800 12.63400 -5.88700 1.000 54.70393 255 SER A CA 1
ATOM 2031 C C . SER A 1 255 ? -1.10700 13.17900 -6.59200 1.000 54.58549 255 SER A C 1
ATOM 2032 O O . SER A 1 255 ? -1.13900 14.37200 -6.91100 1.000 53.86962 255 SER A O 1
ATOM 2035 N N . SER A 1 256 ? -2.11500 12.34400 -6.84300 1.000 55.71721 256 SER A N 1
ATOM 2036 C CA . SER A 1 256 ? -3.34600 12.80200 -7.47500 1.000 58.53070 256 SER A CA 1
ATOM 2037 C C . SER A 1 256 ? -4.41500 13.19200 -6.46500 1.000 59.05445 256 SER A C 1
ATOM 2038 O O . SER A 1 256 ? -5.21600 14.09400 -6.74000 1.000 60.93625 256 SER A O 1
ATOM 2049 N N . PHE A 1 258 ? -3.75200 14.17700 -3.17900 1.000 49.67175 258 PHE A N 1
ATOM 2050 C CA . PHE A 1 258 ? -3.19800 15.29700 -2.42400 1.000 48.68742 258 PHE A CA 1
ATOM 2051 C C . PHE A 1 258 ? -2.22200 16.03000 -3.33400 1.000 49.26117 258 PHE A C 1
ATOM 2052 O O . PHE A 1 258 ? -1.13100 15.52300 -3.61900 1.000 49.97704 258 PHE A O 1
ATOM 2060 N N . THR A 1 259 ? -2.61300 17.22100 -3.78500 1.000 50.41394 259 THR A N 1
ATOM 2061 C CA . THR A 1 259 ? -1.94100 17.91200 -4.87700 1.000 50.68766 259 THR A CA 1
ATOM 2062 C C . THR A 1 259 ? -0.99800 19.01600 -4.41100 1.000 51.39037 259 THR A C 1
ATOM 2063 O O . THR A 1 259 ? -0.49100 19.77100 -5.24600 1.000 55.49876 259 THR A O 1
ATOM 2067 N N . ASP A 1 260 ? -0.74900 19.13100 -3.10600 1.000 48.21368 260 ASP A N 1
ATOM 2068 C CA . ASP A 1 260 ? 0.13400 20.18700 -2.62000 1.000 45.41334 260 ASP A CA 1
ATOM 2069 C C . ASP A 1 260 ? 1.58700 19.89800 -2.97700 1.000 43.44205 260 ASP A C 1
ATOM 2070 O O . ASP A 1 260 ? 2.24800 20.70100 -3.64500 1.000 42.94989 260 ASP A O 1
ATOM 2075 N N . TYR A 1 261 ? 2.10300 18.75200 -2.53900 1.000 43.24729 261 TYR A N 1
ATOM 2076 C CA . TYR A 1 261 ? 3.51300 18.42400 -2.67800 1.000 43.53417 261 TYR A CA 1
ATOM 2077 C C . TYR A 1 261 ? 3.66700 17.08000 -3.37800 1.000 45.07909 261 TYR A C 1
ATOM 2078 O O . TYR A 1 261 ? 2.71300 16.31200 -3.52400 1.000 48.13735 261 TYR A O 1
ATOM 2087 N N . LEU A 1 262 ? 4.89200 16.80700 -3.81600 1.000 43.96580 262 LEU A N 1
ATOM 2088 C CA . LEU A 1 262 ? 5.23700 15.48700 -4.32700 1.000 46.20291 262 LEU A CA 1
ATOM 2089 C C . LEU A 1 262 ? 5.58700 14.57600 -3.15700 1.000 48.76901 262 LEU A C 1
ATOM 2090 O O . LEU A 1 262 ? 6.50100 14.89600 -2.38900 1.000 48.45581 262 LEU A O 1
ATOM 2095 N N . PRO A 1 263 ? 4.90200 13.45000 -2.98600 1.000 49.74017 263 PRO A N 1
ATOM 2096 C CA . PRO A 1 263 ? 5.05300 12.67200 -1.75600 1.000 48.57688 263 PRO A CA 1
ATOM 2097 C C . PRO A 1 263 ? 6.33500 11.85900 -1.72200 1.000 47.98733 263 PRO A C 1
ATOM 2098 O O . PRO A 1 263 ? 6.90500 11.49300 -2.75200 1.000 46.41609 263 PRO A O 1
ATOM 2102 N N . ASN A 1 264 ? 6.78400 11.58000 -0.50100 1.000 48.99272 264 ASN A N 1
ATOM 2103 C CA . ASN A 1 264 ? 7.83700 10.59800 -0.30800 1.000 50.19549 264 ASN A CA 1
ATOM 2104 C C . ASN A 1 264 ? 7.31700 9.21600 -0.68500 1.000 50.26655 264 ASN A C 1
ATOM 2105 O O . ASN A 1 264 ? 6.12400 8.92200 -0.56600 1.000 49.79281 264 ASN A O 1
ATOM 2110 N N . THR A 1 265 ? 8.23200 8.36600 -1.15200 1.000 52.74053 265 THR A N 1
ATOM 2111 C CA . THR A 1 265 ? 7.84100 7.05100 -1.64900 1.000 56.61995 265 THR A CA 1
ATOM 2112 C C . THR A 1 265 ? 7.18900 6.20800 -0.55600 1.000 58.07275 265 THR A C 1
ATOM 2113 O O . THR A 1 265 ? 6.22300 5.48100 -0.81600 1.000 58.96496 265 THR A O 1
ATOM 2117 N N . TYR A 1 266 ? 7.67800 6.31900 0.68000 1.000 57.81219 266 TYR A N 1
ATOM 2118 C CA . TYR A 1 266 ? 7.22300 5.44700 1.75800 1.000 59.35712 266 TYR A CA 1
ATOM 2119 C C . TYR A 1 266 ? 5.81900 5.76800 2.26000 1.000 61.15996 266 TYR A C 1
ATOM 2120 O O . TYR A 1 266 ? 5.33900 5.06400 3.15600 1.000 59.75716 266 TYR A O 1
ATOM 2129 N N . TRP A 1 267 ? 5.14500 6.78800 1.72300 1.000 63.86555 267 TRP A N 1
ATOM 2130 C CA . TRP A 1 267 ? 3.73100 6.97100 2.03200 1.000 65.53154 267 TRP A CA 1
ATOM 2131 C C . TRP A 1 267 ? 2.86800 5.85300 1.46400 1.000 65.60787 267 TRP A C 1
ATOM 2132 O O . TRP A 1 267 ? 1.67400 5.79000 1.77700 1.000 65.33941 267 TRP A O 1
ATOM 2143 N N . GLN A 1 268 ? 3.45000 4.97800 0.64100 1.000 66.61062 268 GLN A N 1
ATOM 2144 C CA . GLN A 1 268 ? 2.72400 3.84000 0.09100 1.000 68.66350 268 GLN A CA 1
ATOM 2145 C C . GLN A 1 268 ? 2.19200 2.92400 1.18600 1.000 66.94487 268 GLN A C 1
ATOM 2146 O O . GLN A 1 268 ? 1.13300 2.30700 1.01900 1.000 66.03950 268 GLN A O 1
ATOM 2152 N N . TYR A 1 269 ? 2.89900 2.82700 2.31200 1.000 66.19741 269 TYR A N 1
ATOM 2153 C CA . TYR A 1 269 ? 2.52000 1.90700 3.37600 1.000 64.53932 269 TYR A CA 1
ATOM 2154 C C . TYR A 1 269 ? 1.64200 2.54600 4.44400 1.000 62.38906 269 TYR A C 1
ATOM 2155 O O . TYR A 1 269 ? 0.90700 1.82600 5.13000 1.000 61.88637 269 TYR A O 1
ATOM 2164 N N . TYR A 1 270 ? 1.70000 3.86700 4.60600 1.000 62.04428 270 TYR A N 1
ATOM 2165 C CA . TYR A 1 270 ? 0.87800 4.54900 5.59900 1.000 62.46538 270 TYR A CA 1
ATOM 2166 C C . TYR A 1 270 ? -0.48200 4.94800 5.03700 1.000 61.27050 270 TYR A C 1
ATOM 2167 O O . TYR A 1 270 ? -1.51600 4.67800 5.65600 1.000 61.20997 270 TYR A O 1
ATOM 2176 N N . LEU A 1 271 ? -0.49800 5.59300 3.87100 1.000 61.68108 271 LEU A N 1
ATOM 2177 C CA . LEU A 1 271 ? -1.75400 6.01500 3.26600 1.000 62.84438 271 LEU A CA 1
ATOM 2178 C C . LEU A 1 271 ? -2.49500 4.87100 2.59000 1.000 66.86328 271 LEU A C 1
ATOM 2179 O O . LEU A 1 271 ? -3.71600 4.96100 2.41600 1.000 67.82655 271 LEU A O 1
ATOM 2192 N N . PRO A 1 273 ? -2.30600 1.04700 3.36500 1.000 72.40342 273 PRO A N 1
ATOM 2193 C CA . PRO A 1 273 ? -1.98300 -0.28400 3.90000 1.000 73.89833 273 PRO A CA 1
ATOM 2194 C C . PRO A 1 273 ? -2.84000 -1.38800 3.30700 1.000 76.41969 273 PRO A C 1
ATOM 2195 O O . PRO A 1 273 ? -2.40500 -2.54600 3.28700 1.000 74.85634 273 PRO A O 1
ATOM 2199 N N . ASP A 1 274 ? -4.04200 -1.06700 2.82300 1.000 79.96485 274 ASP A N 1
ATOM 2200 C CA . ASP A 1 274 ? -4.88700 -2.08200 2.20100 1.000 85.14968 274 ASP A CA 1
ATOM 2201 C C . ASP A 1 274 ? -4.22900 -2.65500 0.95200 1.000 89.08700 274 ASP A C 1
ATOM 2202 O O . ASP A 1 274 ? -4.16400 -3.87700 0.77400 1.000 89.86604 274 ASP A O 1
ATOM 2207 N N . SER A 1 275 ? -3.72800 -1.78300 0.07500 1.000 91.96366 275 SER A N 1
ATOM 2208 C CA . SER A 1 275 ? -3.14800 -2.23500 -1.18300 1.000 93.87441 275 SER A CA 1
ATOM 2209 C C . SER A 1 275 ? -1.77100 -2.86300 -1.01600 1.000 92.73743 275 SER A C 1
ATOM 2210 O O . SER A 1 275 ? -1.22200 -3.37200 -1.99900 1.000 94.07707 275 SER A O 1
ATOM 2213 N N . ILE A 1 276 ? -1.20400 -2.84400 0.18600 1.000 84.59699 276 ILE A N 1
ATOM 2214 C CA . ILE A 1 276 ? 0.11400 -3.41200 0.43200 1.000 79.32267 276 ILE A CA 1
ATOM 2215 C C . ILE A 1 276 ? 0.02300 -4.79600 1.06300 1.000 79.03053 276 ILE A C 1
ATOM 2216 O O . ILE A 1 276 ? 0.79000 -5.69100 0.70900 1.000 80.31752 276 ILE A O 1
ATOM 2221 N N . VAL A 1 277 ? -0.91400 -4.98900 1.99600 1.000 78.62785 277 VAL A N 1
ATOM 2222 C CA . VAL A 1 277 ? -1.11800 -6.31300 2.57600 1.000 78.86209 277 VAL A CA 1
ATOM 2223 C C . VAL A 1 277 ? -1.53400 -7.30800 1.50100 1.000 83.72056 277 VAL A C 1
ATOM 2224 O O . VAL A 1 277 ? -1.17100 -8.49000 1.55900 1.000 84.88649 277 VAL A O 1
ATOM 2228 N N . ASP A 1 278 ? -2.28400 -6.85000 0.49700 1.000 86.89200 278 ASP A N 1
ATOM 2229 C CA . ASP A 1 278 ? -2.66700 -7.71900 -0.61000 1.000 90.52664 278 ASP A CA 1
ATOM 2230 C C . ASP A 1 278 ? -1.52100 -7.94200 -1.58800 1.000 91.00038 278 ASP A C 1
ATOM 2231 O O . ASP A 1 278 ? -1.44400 -9.00600 -2.21300 1.000 92.76112 278 ASP A O 1
ATOM 2236 N N . TYR A 1 279 ? -0.62600 -6.96200 -1.73300 1.000 88.52114 279 TYR A N 1
ATOM 2237 C CA . TYR A 1 279 ? 0.45800 -7.07400 -2.70300 1.000 87.97634 279 TYR A CA 1
ATOM 2238 C C . TYR A 1 279 ? 1.58900 -7.96700 -2.21000 1.000 88.13688 279 TYR A C 1
ATOM 2239 O O . TYR A 1 279 ? 2.25600 -8.61800 -3.02300 1.000 89.27386 279 TYR A O 1
ATOM 2256 N N . ASP A 1 281 ? 3.66100 -11.08800 -0.25700 1.000 85.39708 281 ASP A N 1
ATOM 2257 C CA . ASP A 1 281 ? 3.54400 -12.53100 -0.10700 1.000 84.99966 281 ASP A CA 1
ATOM 2258 C C . ASP A 1 281 ? 4.14900 -12.93900 1.22800 1.000 83.00732 281 ASP A C 1
ATOM 2259 O O . ASP A 1 281 ? 5.28600 -12.56800 1.53800 1.000 81.97299 281 ASP A O 1
ATOM 2264 N N . ILE A 1 282 ? 3.38500 -13.70100 2.01400 1.000 82.68886 282 ILE A N 1
ATOM 2265 C CA . ILE A 1 282 ? 3.87200 -14.15800 3.31200 1.000 81.32817 282 ILE A CA 1
ATOM 2266 C C . ILE A 1 282 ? 5.07400 -15.08100 3.14800 1.000 81.12552 282 ILE A C 1
ATOM 2267 O O . ILE A 1 282 ? 5.98500 -15.08000 3.98500 1.000 80.39385 282 ILE A O 1
ATOM 2272 N N . ASN A 1 283 ? 5.11400 -15.86400 2.07300 1.000 81.41239 283 ASN A N 1
ATOM 2273 C CA . ASN A 1 283 ? 6.19400 -16.81400 1.85400 1.000 81.11762 283 ASN A CA 1
ATOM 2274 C C . ASN A 1 283 ? 7.31900 -16.26000 0.98400 1.000 80.16751 283 ASN A C 1
ATOM 2275 O O . ASN A 1 283 ? 8.23300 -17.01400 0.63100 1.000 80.32805 283 ASN A O 1
ATOM 2280 N N . ASN A 1 284 ? 7.28400 -14.96800 0.63100 1.000 78.85946 284 ASN A N 1
ATOM 2281 C CA . ASN A 1 284 ? 8.33700 -14.32900 -0.16600 1.000 77.86197 284 ASN A CA 1
ATOM 2282 C C . ASN A 1 284 ? 8.27200 -12.82700 0.11600 1.000 74.92477 284 ASN A C 1
ATOM 2283 O O . ASN A 1 284 ? 7.94800 -11.99600 -0.73400 1.000 74.92477 284 ASN A O 1
ATOM 2288 N N . THR A 1 285 ? 8.60100 -12.46400 1.35200 1.000 72.51133 285 THR A N 1
ATOM 2289 C CA . THR A 1 285 ? 8.64000 -11.06800 1.74200 1.000 71.81651 285 THR A CA 1
ATOM 2290 C C . THR A 1 285 ? 9.85000 -10.38400 1.11200 1.000 69.22146 285 THR A C 1
ATOM 2291 O O . THR A 1 285 ? 10.70100 -11.01800 0.48300 1.000 68.99511 285 THR A O 1
ATOM 2295 N N . ARG A 1 286 ? 9.91000 -9.06100 1.28300 1.000 67.20543 286 ARG A N 1
ATOM 2296 C CA . ARG A 1 286 ? 10.99800 -8.28100 0.70200 1.000 64.83672 286 ARG A CA 1
ATOM 2297 C C . ARG A 1 286 ? 12.34900 -8.69900 1.27100 1.000 63.80765 286 ARG A C 1
ATOM 2298 O O . ARG A 1 286 ? 13.35300 -8.72900 0.54900 1.000 63.82871 286 ARG A O 1
ATOM 2306 N N . GLY A 1 287 ? 12.39500 -9.02200 2.56400 1.000 62.64435 287 GLY A N 1
ATOM 2307 C CA . GLY A 1 287 ? 13.64100 -9.48800 3.15000 1.000 62.02323 287 GLY A CA 1
ATOM 2308 C C . GLY A 1 287 ? 14.12100 -10.78800 2.53500 1.000 62.67857 287 GLY A C 1
ATOM 2309 O O . GLY A 1 287 ? 15.32400 -11.00600 2.37800 1.000 62.06797 287 GLY A O 1
ATOM 2318 N N . GLN A 1 289 ? 13.57100 -11.62700 -0.51900 1.000 62.95755 289 GLN A N 1
ATOM 2319 C CA . GLN A 1 289 ? 14.00300 -11.31700 -1.87800 1.000 63.09967 289 GLN A CA 1
ATOM 2320 C C . GLN A 1 289 ? 15.45100 -10.84500 -1.90600 1.000 62.18114 289 GLN A C 1
ATOM 2321 O O . GLN A 1 289 ? 16.22200 -11.24600 -2.78600 1.000 62.75752 289 GLN A O 1
ATOM 2327 N N . VAL A 1 290 ? 15.84200 -9.99500 -0.95200 1.000 60.56779 290 VAL A N 1
ATOM 2328 C CA . VAL A 1 290 ? 17.22800 -9.54600 -0.89900 1.000 58.71230 290 VAL A CA 1
ATOM 2329 C C . VAL A 1 290 ? 18.15000 -10.65100 -0.40300 1.000 59.77032 290 VAL A C 1
ATOM 2330 O O . VAL A 1 290 ? 19.36100 -10.59500 -0.64200 1.000 59.86507 290 VAL A O 1
ATOM 2334 N N . ILE A 1 291 ? 17.60800 -11.66000 0.28400 1.000 61.56001 291 ILE A N 1
ATOM 2335 C CA . ILE A 1 291 ? 18.41400 -12.81900 0.65300 1.000 62.96808 291 ILE A CA 1
ATOM 2336 C C . ILE A 1 291 ? 18.72800 -13.65600 -0.58000 1.000 66.31848 291 ILE A C 1
ATOM 2337 O O . ILE A 1 291 ? 19.87000 -14.08600 -0.78400 1.000 66.42639 291 ILE A O 1
ATOM 2342 N N . ASN A 1 292 ? 17.72600 -13.89300 -1.42600 1.000 68.51611 292 ASN A N 1
ATOM 2343 C CA . ASN A 1 292 ? 17.92600 -14.60100 -2.68300 1.000 71.15590 292 ASN A CA 1
ATOM 2344 C C . ASN A 1 292 ? 18.45000 -13.70000 -3.79300 1.000 69.13460 292 ASN A C 1
ATOM 2345 O O . ASN A 1 292 ? 18.60400 -14.16800 -4.92600 1.000 70.35054 292 ASN A O 1
ATOM 2350 N N . GLY A 1 293 ? 18.72600 -12.43100 -3.50100 1.000 65.86316 293 GLY A N 1
ATOM 2351 C CA . GLY A 1 293 ? 19.17900 -11.50600 -4.51900 1.000 63.31285 293 GLY A CA 1
ATOM 2352 C C . GLY A 1 293 ? 20.46400 -10.78400 -4.16800 1.000 61.32841 293 GLY A C 1
ATOM 2353 O O . GLY A 1 293 ? 21.55000 -11.20600 -4.57700 1.000 61.46790 293 GLY A O 1
ATOM 2354 N N . ARG A 1 294 ? 20.35400 -9.69100 -3.40800 1.000 59.23342 294 ARG A N 1
ATOM 2355 C CA . ARG A 1 294 ? 21.53200 -8.88600 -3.10200 1.000 56.46203 294 ARG A CA 1
ATOM 2356 C C . ARG A 1 294 ? 22.49400 -9.63100 -2.18400 1.000 54.48022 294 ARG A C 1
ATOM 2357 O O . ARG A 1 294 ? 23.71500 -9.56300 -2.37000 1.000 52.72474 294 ARG A O 1
ATOM 2365 N N . GLU A 1 295 ? 21.96700 -10.34900 -1.18900 1.000 54.96975 295 GLU A N 1
ATOM 2366 C CA . GLU A 1 295 ? 22.83300 -11.10400 -0.28800 1.000 56.02777 295 GLU A CA 1
ATOM 2367 C C . GLU A 1 295 ? 23.39800 -12.34500 -0.97100 1.000 58.36752 295 GLU A C 1
ATOM 2368 O O . GLU A 1 295 ? 24.54600 -12.73100 -0.72100 1.000 58.31225 295 GLU A O 1
ATOM 2374 N N . LYS A 1 296 ? 22.60900 -12.97900 -1.84100 1.000 60.28881 296 LYS A N 1
ATOM 2375 C CA . LYS A 1 296 ? 23.09400 -14.15800 -2.55100 1.000 61.40473 296 LYS A CA 1
ATOM 2376 C C . LYS A 1 296 ? 24.22700 -13.80400 -3.50700 1.000 58.94391 296 LYS A C 1
ATOM 2377 O O . LYS A 1 296 ? 25.22700 -14.52900 -3.58800 1.000 57.18580 296 LYS A O 1
ATOM 2383 N N . ARG A 1 297 ? 24.09800 -12.69200 -4.23000 1.000 58.74125 297 ARG A N 1
ATOM 2384 C CA . ARG A 1 297 ? 25.09600 -12.31400 -5.22100 1.000 59.70716 297 ARG A CA 1
ATOM 2385 C C . ARG A 1 297 ? 26.35300 -11.70500 -4.61500 1.000 61.64160 297 ARG A C 1
ATOM 2386 O O . ARG A 1 297 ? 27.31800 -11.46900 -5.35100 1.000 63.13389 297 ARG A O 1
ATOM 2394 N N . ILE A 1 298 ? 26.37700 -11.44200 -3.30900 1.000 61.58896 298 ILE A N 1
ATOM 2395 C CA . ILE A 1 298 ? 27.55500 -10.84100 -2.69400 1.000 61.79688 298 ILE A CA 1
ATOM 2396 C C . ILE A 1 298 ? 28.36300 -11.92100 -1.98500 1.000 62.56803 298 ILE A C 1
ATOM 2397 O O . ILE A 1 298 ? 29.57800 -11.78400 -1.80300 1.000 63.21547 298 ILE A O 1
ATOM 2402 N N . PHE A 1 299 ? 27.70300 -13.00700 -1.58700 1.000 62.00480 299 PHE A N 1
ATOM 2403 C CA . PHE A 1 299 ? 28.41500 -14.16400 -1.06500 1.000 61.57317 299 PHE A CA 1
ATOM 2404 C C . PHE A 1 299 ? 28.81600 -15.13800 -2.16200 1.000 61.01258 299 PHE A C 1
ATOM 2405 O O . PHE A 1 299 ? 29.70800 -15.96600 -1.94600 1.000 61.24155 299 PHE A O 1
ATOM 2413 N N . LYS A 1 300 ? 28.17400 -15.05300 -3.32900 1.000 60.26775 300 LYS A N 1
ATOM 2414 C CA . LYS A 1 300 ? 28.65100 -15.78000 -4.50000 1.000 59.63347 300 LYS A CA 1
ATOM 2415 C C . LYS A 1 300 ? 29.96300 -15.19300 -5.00500 1.000 55.77248 300 LYS A C 1
ATOM 2416 O O . LYS A 1 300 ? 30.88600 -15.93400 -5.36200 1.000 52.51945 300 LYS A O 1
ATOM 2422 N N . ALA A 1 301 ? 30.06000 -13.86100 -5.04400 1.000 55.04607 301 ALA A N 1
ATOM 2423 C CA . ALA A 1 301 ? 31.29000 -13.21900 -5.49200 1.000 54.79341 301 ALA A CA 1
ATOM 2424 C C . ALA A 1 301 ? 32.44500 -13.48800 -4.53700 1.000 55.58298 301 ALA A C 1
ATOM 2425 O O . ALA A 1 301 ? 33.60600 -13.50800 -4.96100 1.000 56.56204 301 ALA A O 1
ATOM 2427 N N . ALA A 1 302 ? 32.15000 -13.69500 -3.25100 1.000 55.50402 302 ALA A N 1
ATOM 2428 C CA . ALA A 1 302 ? 33.20100 -14.06000 -2.30700 1.000 53.38535 302 ALA A CA 1
ATOM 2429 C C . ALA A 1 302 ? 33.76400 -15.44000 -2.62200 1.000 51.57197 302 ALA A C 1
ATOM 2430 O O . ALA A 1 302 ? 34.98400 -15.64100 -2.59400 1.000 51.89043 302 ALA A O 1
ATOM 2432 N N . GLU A 1 303 ? 32.89000 -16.40000 -2.93400 1.000 51.36669 303 GLU A N 1
ATOM 2433 C CA . GLU A 1 303 ? 33.35900 -17.73100 -3.30300 1.000 54.56444 303 GLU A CA 1
ATOM 2434 C C . GLU A 1 303 ? 34.05100 -17.72400 -4.66000 1.000 57.58322 303 GLU A C 1
ATOM 2435 O O . GLU A 1 303 ? 35.01100 -18.47500 -4.86700 1.000 59.43607 303 GLU A O 1
ATOM 2441 N N . ASP A 1 304 ? 33.58700 -16.88500 -5.59000 1.000 57.66744 304 ASP A N 1
ATOM 2442 C CA . ASP A 1 304 ? 34.25300 -16.77700 -6.88500 1.000 57.90168 304 ASP A CA 1
ATOM 2443 C C . ASP A 1 304 ? 35.65800 -16.20500 -6.73700 1.000 56.36202 304 ASP A C 1
ATOM 2444 O O . ASP A 1 304 ? 36.57400 -16.60000 -7.46700 1.000 58.19908 304 ASP A O 1
ATOM 2449 N N . ILE A 1 305 ? 35.84500 -15.26900 -5.80300 1.000 53.34850 305 ILE A N 1
ATOM 2450 C CA . ILE A 1 305 ? 37.17900 -14.73400 -5.54400 1.000 53.01425 305 ILE A CA 1
ATOM 2451 C C . ILE A 1 305 ? 38.08800 -15.82700 -4.99800 1.000 54.15123 305 ILE A C 1
ATOM 2452 O O . ILE A 1 305 ? 39.23700 -15.98000 -5.42900 1.000 53.13532 305 ILE A O 1
ATOM 2457 N N . ARG A 1 306 ? 37.58200 -16.61100 -4.04400 1.000 55.47507 306 ARG A N 1
ATOM 2458 C CA . ARG A 1 306 ? 38.37200 -17.68700 -3.46200 1.000 58.02538 306 ARG A CA 1
ATOM 2459 C C . ARG A 1 306 ? 38.58100 -18.85000 -4.42300 1.000 58.86495 306 ARG A C 1
ATOM 2460 O O . ARG A 1 306 ? 39.41900 -19.71500 -4.14700 1.000 60.43619 306 ARG A O 1
ATOM 2468 N N . GLU A 1 307 ? 37.85600 -18.88800 -5.54000 1.000 57.72534 307 GLU A N 1
ATOM 2469 C CA . GLU A 1 307 ? 38.04000 -19.91000 -6.56000 1.000 57.59901 307 GLU A CA 1
ATOM 2470 C C . GLU A 1 307 ? 38.83700 -19.40800 -7.75700 1.000 56.55678 307 GLU A C 1
ATOM 2471 O O . GLU A 1 307 ? 38.96800 -20.13300 -8.74900 1.000 56.88050 307 GLU A O 1
ATOM 2477 N N . GLY A 1 308 ? 39.37200 -18.19000 -7.69000 1.000 55.93039 308 GLY A N 1
ATOM 2478 C CA . GLY A 1 308 ? 40.13300 -17.62900 -8.78600 1.000 58.07538 308 GLY A CA 1
ATOM 2479 C C . GLY A 1 308 ? 39.31700 -17.16000 -9.96900 1.000 61.10469 308 GLY A C 1
ATOM 2480 O O . GLY A 1 308 ? 39.88700 -16.57900 -10.90000 1.000 62.53118 308 GLY A O 1
ATOM 2481 N N . LYS A 1 309 ? 38.00800 -17.39100 -9.96800 1.000 61.47579 309 LYS A N 1
ATOM 2482 C CA . LYS A 1 309 ? 37.16700 -16.96800 -11.07300 1.000 62.06534 309 LYS A CA 1
ATOM 2483 C C . LYS A 1 309 ? 36.98600 -15.44900 -11.04900 1.000 63.33391 309 LYS A C 1
ATOM 2484 O O . LYS A 1 309 ? 37.03300 -14.82800 -9.98300 1.000 62.79700 309 LYS A O 1
ATOM 2490 N N . PRO A 1 310 ? 36.78200 -14.82400 -12.20900 1.000 65.87106 310 PRO A N 1
ATOM 2491 C CA . PRO A 1 310 ? 36.67100 -13.36100 -12.23600 1.000 66.11056 310 PRO A CA 1
ATOM 2492 C C . PRO A 1 310 ? 35.32700 -12.89300 -11.70100 1.000 66.52113 310 PRO A C 1
ATOM 2493 O O . PRO A 1 310 ? 34.28400 -13.49200 -11.97100 1.000 67.64232 310 PRO A O 1
ATOM 2497 N N . VAL A 1 311 ? 35.36600 -11.80800 -10.93200 1.000 64.61301 311 VAL A N 1
ATOM 2498 C CA . VAL A 1 311 ? 34.19200 -11.25500 -10.26700 1.000 63.78396 311 VAL A CA 1
ATOM 2499 C C . VAL A 1 311 ? 33.84900 -9.92000 -10.91000 1.000 67.13173 311 VAL A C 1
ATOM 2500 O O . VAL A 1 311 ? 34.72300 -9.06000 -11.07900 1.000 69.26883 311 VAL A O 1
ATOM 2504 N N . ASP A 1 312 ? 32.57900 -9.74900 -11.27000 1.000 66.95276 312 ASP A N 1
ATOM 2505 C CA . ASP A 1 312 ? 32.08300 -8.48800 -11.81500 1.000 67.74496 312 ASP A CA 1
ATOM 2506 C C . ASP A 1 312 ? 31.82500 -7.53400 -10.65500 1.000 65.73420 312 ASP A C 1
ATOM 2507 O O . ASP A 1 312 ? 30.82900 -7.65900 -9.93900 1.000 65.35784 312 ASP A O 1
ATOM 2512 N N . LEU A 1 313 ? 32.72800 -6.57100 -10.46800 1.000 64.88936 313 LEU A N 1
ATOM 2513 C CA . LEU A 1 313 ? 32.62200 -5.63200 -9.35900 1.000 65.57892 313 LEU A CA 1
ATOM 2514 C C . LEU A 1 313 ? 31.60400 -4.52500 -9.60200 1.000 66.70010 313 LEU A C 1
ATOM 2515 O O . LEU A 1 313 ? 31.22000 -3.84400 -8.64400 1.000 67.00803 313 LEU A O 1
ATOM 2520 N N . GLN A 1 314 ? 31.15100 -4.32800 -10.84200 1.000 67.98447 314 GLN A N 1
ATOM 2521 C CA . GLN A 1 314 ? 30.15000 -3.29900 -11.09600 1.000 71.19538 314 GLN A CA 1
ATOM 2522 C C . GLN A 1 314 ? 28.76400 -3.69500 -10.60800 1.000 69.79258 314 GLN A C 1
ATOM 2523 O O . GLN A 1 314 ? 27.84000 -2.88000 -10.70300 1.000 69.13460 314 GLN A O 1
ATOM 2529 N N . GLN A 1 315 ? 28.59600 -4.92200 -10.10500 1.000 69.42938 315 GLN A N 1
ATOM 2530 C CA . GLN A 1 315 ? 27.32900 -5.31300 -9.49400 1.000 69.58729 315 GLN A CA 1
ATOM 2531 C C . GLN A 1 315 ? 26.96100 -4.37300 -8.35400 1.000 68.17660 315 GLN A C 1
ATOM 2532 O O . GLN A 1 315 ? 25.81100 -3.93200 -8.23900 1.000 69.05828 315 GLN A O 1
ATOM 2538 N N . PHE A 1 316 ? 27.93100 -4.05300 -7.50200 1.000 66.27110 316 PHE A N 1
ATOM 2539 C CA . PHE A 1 316 ? 27.69100 -3.30000 -6.28200 1.000 65.58681 316 PHE A CA 1
ATOM 2540 C C . PHE A 1 316 ? 27.95800 -1.80800 -6.43600 1.000 66.61325 316 PHE A C 1
ATOM 2541 O O . PHE A 1 316 ? 27.85700 -1.07200 -5.45000 1.000 68.47400 316 PHE A O 1
ATOM 2549 N N . TYR A 1 317 ? 28.28700 -1.34300 -7.64200 1.000 65.94738 317 TYR A N 1
ATOM 2550 C CA . TYR A 1 317 ? 28.57700 0.06400 -7.89000 1.000 65.68419 317 TYR A CA 1
ATOM 2551 C C . TYR A 1 317 ? 27.35300 0.83100 -8.38100 1.000 68.46347 317 TYR A C 1
ATOM 2552 O O . TYR A 1 317 ? 27.49200 1.82100 -9.10700 1.000 68.32398 317 TYR A O 1
ATOM 2561 N N . VAL A 1 318 ? 26.15400 0.39600 -8.00200 1.000 71.26381 318 VAL A N 1
ATOM 2562 C CA . VAL A 1 318 ? 24.91800 0.98800 -8.49800 1.000 72.66134 318 VAL A CA 1
ATOM 2563 C C . VAL A 1 318 ? 24.23400 1.75200 -7.37300 1.000 70.83744 318 VAL A C 1
ATOM 2564 O O . VAL A 1 318 ? 24.39100 1.43500 -6.18800 1.000 69.86101 318 VAL A O 1
ATOM 2568 N N . GLY A 1 319 ? 23.47700 2.77400 -7.75400 1.000 69.76889 319 GLY A N 1
ATOM 2569 C CA . GLY A 1 319 ? 22.72000 3.57500 -6.81700 1.000 69.88733 319 GLY A CA 1
ATOM 2570 C C . GLY A 1 319 ? 23.45500 4.84200 -6.40700 1.000 70.39002 319 GLY A C 1
ATOM 2571 O O . GLY A 1 319 ? 24.66900 4.98200 -6.57500 1.000 71.14011 319 GLY A O 1
ATOM 2572 N N . VAL A 1 320 ? 22.69200 5.78400 -5.85500 1.000 70.11104 320 VAL A N 1
ATOM 2573 C CA . VAL A 1 320 ? 23.24400 7.03900 -5.35800 1.000 70.24790 320 VAL A CA 1
ATOM 2574 C C . VAL A 1 320 ? 23.54300 6.86300 -3.87600 1.000 70.76375 320 VAL A C 1
ATOM 2575 O O . VAL A 1 320 ? 23.76600 7.83700 -3.14700 1.000 69.77416 320 VAL A O 1
ATOM 2579 N N . HIS A 1 321 ? 23.54700 5.60800 -3.42800 1.000 72.32446 321 HIS A N 1
ATOM 2580 C CA . HIS A 1 321 ? 23.77500 5.31400 -2.01900 1.000 74.90372 321 HIS A CA 1
ATOM 2581 C C . HIS A 1 321 ? 25.16700 5.75700 -1.58500 1.000 74.66948 321 HIS A C 1
ATOM 2582 O O . HIS A 1 321 ? 25.31900 6.54700 -0.64800 1.000 74.52209 321 HIS A O 1
ATOM 2589 N N . GLY A 1 322 ? 26.20100 5.26000 -2.26600 1.000 73.50092 322 GLY A N 1
ATOM 2590 C CA . GLY A 1 322 ? 27.55700 5.61700 -1.89300 1.000 72.11654 322 GLY A CA 1
ATOM 2591 C C . GLY A 1 322 ? 27.92700 7.04500 -2.23700 1.000 71.14800 322 GLY A C 1
ATOM 2592 O O . GLY A 1 322 ? 28.72100 7.67000 -1.52800 1.000 71.60069 322 GLY A O 1
ATOM 2593 N N . LYS A 1 323 ? 27.36300 7.58500 -3.32100 1.000 70.06893 323 LYS A N 1
ATOM 2594 C CA . LYS A 1 323 ? 27.70200 8.94600 -3.72700 1.000 69.31621 323 LYS A CA 1
ATOM 2595 C C . LYS A 1 323 ? 27.21300 9.97100 -2.71100 1.000 67.86603 323 LYS A C 1
ATOM 2596 O O . LYS A 1 323 ? 27.88600 10.97900 -2.46400 1.000 67.53704 323 LYS A O 1
ATOM 2602 N N . PHE A 1 324 ? 26.04500 9.73300 -2.11100 1.000 67.07646 324 PHE A N 1
ATOM 2603 C CA . PHE A 1 324 ? 25.47000 10.70000 -1.18200 1.000 66.34480 324 PHE A CA 1
ATOM 2604 C C . PHE A 1 324 ? 26.16400 10.66600 0.17600 1.000 63.52077 324 PHE A C 1
ATOM 2605 O O . PHE A 1 324 ? 26.36600 11.71600 0.79700 1.000 62.69436 324 PHE A O 1
ATOM 2613 N N . ILE A 1 325 ? 26.53800 9.47700 0.64900 1.000 61.22839 325 ILE A N 1
ATOM 2614 C CA . ILE A 1 325 ? 27.16100 9.36400 1.96400 1.000 59.75190 325 ILE A CA 1
ATOM 2615 C C . ILE A 1 325 ? 28.58100 9.91900 1.93600 1.000 59.81243 325 ILE A C 1
ATOM 2616 O O . ILE A 1 325 ? 29.02100 10.58300 2.88300 1.000 61.08101 325 ILE A O 1
ATOM 2621 N N . VAL A 1 326 ? 29.31800 9.66000 0.85400 1.000 57.17791 326 VAL A N 1
ATOM 2622 C CA . VAL A 1 326 ? 30.67800 10.17800 0.74200 1.000 54.20913 326 VAL A CA 1
ATOM 2623 C C . VAL A 1 326 ? 30.66800 11.69900 0.64500 1.000 54.42495 326 VAL A C 1
ATOM 2624 O O . VAL A 1 326 ? 31.55600 12.37400 1.18000 1.000 56.97788 326 VAL A O 1
ATOM 2628 N N . LYS A 1 327 ? 29.65700 12.26500 -0.02000 1.000 52.57209 327 LYS A N 1
ATOM 2629 C CA . LYS A 1 327 ? 29.56000 13.71800 -0.12600 1.000 51.85359 327 LYS A CA 1
ATOM 2630 C C . LYS A 1 327 ? 29.37300 14.37100 1.23800 1.000 51.79568 327 LYS A C 1
ATOM 2631 O O . LYS A 1 327 ? 29.86600 15.48200 1.46700 1.000 52.21152 327 LYS A O 1
ATOM 2637 N N . VAL A 1 328 ? 28.67800 13.69900 2.15700 1.000 49.91125 328 VAL A N 1
ATOM 2638 C CA . VAL A 1 328 ? 28.47300 14.25600 3.49100 1.000 46.72402 328 VAL A CA 1
ATOM 2639 C C . VAL A 1 328 ? 29.78800 14.28800 4.26500 1.000 45.91866 328 VAL A C 1
ATOM 2640 O O . VAL A 1 328 ? 30.16600 15.32100 4.83000 1.000 44.90012 328 VAL A O 1
ATOM 2644 N N . VAL A 1 329 ? 30.50100 13.15800 4.30400 1.000 45.32386 329 VAL A N 1
ATOM 2645 C CA . VAL A 1 329 ? 31.80100 13.11500 4.97200 1.000 44.94223 329 VAL A CA 1
ATOM 2646 C C . VAL A 1 329 ? 32.75300 14.12200 4.34800 1.000 48.32158 329 VAL A C 1
ATOM 2647 O O . VAL A 1 329 ? 33.47400 14.84000 5.05100 1.000 49.22695 329 VAL A O 1
ATOM 2651 N N . GLU A 1 330 ? 32.78000 14.18000 3.01500 1.000 49.95336 330 GLU A N 1
ATOM 2652 C CA . GLU A 1 330 ? 33.65100 15.12400 2.32600 1.000 52.65895 330 GLU A CA 1
ATOM 2653 C C . GLU A 1 330 ? 33.31500 16.56000 2.70800 1.000 51.49302 330 GLU A C 1
ATOM 2654 O O . GLU A 1 330 ? 34.21300 17.39200 2.88400 1.000 53.29850 330 GLU A O 1
ATOM 2660 N N . SER A 1 331 ? 32.02400 16.86700 2.85300 1.000 50.11917 331 SER A N 1
ATOM 2661 C CA . SER A 1 331 ? 31.62800 18.20300 3.27800 1.000 50.35604 331 SER A CA 1
ATOM 2662 C C . SER A 1 331 ? 31.95600 18.45800 4.74300 1.000 49.90335 331 SER A C 1
ATOM 2663 O O . SER A 1 331 ? 32.10900 19.61800 5.13700 1.000 49.77702 331 SER A O 1
ATOM 2666 N N . LEU A 1 332 ? 32.06600 17.40300 5.55400 1.000 49.08746 332 LEU A N 1
ATOM 2667 C CA . LEU A 1 332 ? 32.50800 17.55200 6.93500 1.000 48.96640 332 LEU A CA 1
ATOM 2668 C C . LEU A 1 332 ? 34.00600 17.80800 7.02900 1.000 52.99583 332 LEU A C 1
ATOM 2669 O O . LEU A 1 332 ? 34.46200 18.46800 7.97100 1.000 53.43799 332 LEU A O 1
ATOM 2674 N N . ILE A 1 333 ? 34.78100 17.30100 6.07100 1.000 55.03818 333 ILE A N 1
ATOM 2675 C CA . ILE A 1 333 ? 36.23200 17.45300 6.11700 1.000 55.61193 333 ILE A CA 1
ATOM 2676 C C . ILE A 1 333 ? 36.64400 18.84800 5.66500 1.000 57.46742 333 ILE A C 1
ATOM 2677 O O . ILE A 1 333 ? 37.41800 19.53400 6.34300 1.000 58.89654 333 ILE A O 1
ATOM 2682 N N . HIS A 1 334 ? 36.13400 19.29000 4.51700 1.000 58.18592 334 HIS A N 1
ATOM 2683 C CA . HIS A 1 334 ? 36.55600 20.54300 3.90600 1.000 61.16786 334 HIS A CA 1
ATOM 2684 C C . HIS A 1 334 ? 35.58200 21.69000 4.13700 1.000 61.32577 334 HIS A C 1
ATOM 2685 O O . HIS A 1 334 ? 35.80200 22.77900 3.59800 1.000 60.90467 334 HIS A O 1
ATOM 2692 N N . ASP A 1 335 ? 34.52000 21.47600 4.91800 1.000 62.57066 335 ASP A N 1
ATOM 2693 C CA . ASP A 1 335 ? 33.53200 22.51700 5.20800 1.000 62.24431 335 ASP A CA 1
ATOM 2694 C C . ASP A 1 335 ? 32.94100 23.07800 3.91300 1.000 62.44170 335 ASP A C 1
ATOM 2695 O O . ASP A 1 335 ? 32.92300 24.28800 3.67700 1.000 61.10206 335 ASP A O 1
ATOM 2700 N N . GLU A 1 336 ? 32.45700 22.17300 3.06000 1.000 64.78935 336 GLU A N 1
ATOM 2701 C CA . GLU A 1 336 ? 31.96500 22.55100 1.74200 1.000 65.93422 336 GLU A CA 1
ATOM 2702 C C . GLU A 1 336 ? 30.57400 23.17100 1.77400 1.000 64.55511 336 GLU A C 1
ATOM 2703 O O . GLU A 1 336 ? 30.12300 23.68000 0.74200 1.000 65.12097 336 GLU A O 1
ATOM 2709 N N . ARG A 1 337 ? 29.89100 23.13500 2.92000 1.000 61.17576 337 ARG A N 1
ATOM 2710 C CA . ARG A 1 337 ? 28.55700 23.72000 3.06900 1.000 58.92285 337 ARG A CA 1
ATOM 2711 C C . ARG A 1 337 ? 27.56500 23.09900 2.08700 1.000 57.64375 337 ARG A C 1
ATOM 2712 O O . ARG A 1 337 ? 26.74700 23.79200 1.48000 1.000 58.54123 337 ARG A O 1
ATOM 2720 N N . SER A 1 338 ? 27.64100 21.78000 1.93000 1.000 55.68036 338 SER A N 1
ATOM 2721 C CA . SER A 1 338 ? 26.73700 21.08100 1.02900 1.000 54.55917 338 SER A CA 1
ATOM 2722 C C . SER A 1 338 ? 25.32900 21.04300 1.61000 1.000 50.83504 338 SER A C 1
ATOM 2723 O O . SER A 1 338 ? 25.13600 20.77000 2.79800 1.000 50.95085 338 SER A O 1
ATOM 2726 N N . ARG A 1 339 ? 24.34200 21.31800 0.76200 1.000 48.80322 339 ARG A N 1
ATOM 2727 C CA . ARG A 1 339 ? 22.94400 21.36500 1.17500 1.000 47.52938 339 ARG A CA 1
ATOM 2728 C C . ARG A 1 339 ? 22.32300 19.98900 0.96100 1.000 49.59016 339 ARG A C 1
ATOM 2729 O O . ARG A 1 339 ? 22.05300 19.59100 -0.17700 1.000 49.85071 339 ARG A O 1
ATOM 2737 N N . GLN A 1 340 ? 22.09400 19.26300 2.05400 1.000 51.52460 340 GLN A N 1
ATOM 2738 C CA . GLN A 1 340 ? 21.54600 17.91600 1.99800 1.000 51.91149 340 GLN A CA 1
ATOM 2739 C C . GLN A 1 340 ? 20.32300 17.81500 2.89900 1.000 51.69304 340 GLN A C 1
ATOM 2740 O O . GLN A 1 340 ? 20.10100 18.65000 3.78000 1.000 53.11426 340 GLN A O 1
ATOM 2746 N N . LEU A 1 341 ? 19.53100 16.77000 2.66700 1.000 50.69555 341 LEU A N 1
ATOM 2747 C CA . LEU A 1 341 ? 18.35200 16.48200 3.48200 1.000 51.12718 341 LEU A CA 1
ATOM 2748 C C . LEU A 1 341 ? 18.77400 15.52700 4.59200 1.000 52.83265 341 LEU A C 1
ATOM 2749 O O . LEU A 1 341 ? 18.88800 14.31800 4.37800 1.000 54.95133 341 LEU A O 1
ATOM 2754 N N . VAL A 1 342 ? 19.00900 16.07000 5.78400 1.000 51.79042 342 VAL A N 1
ATOM 2755 C CA . VAL A 1 342 ? 19.47700 15.29200 6.92000 1.000 50.98506 342 VAL A CA 1
ATOM 2756 C C . VAL A 1 342 ? 18.41300 15.32100 8.01200 1.000 47.76889 342 VAL A C 1
ATOM 2757 O O . VAL A 1 342 ? 17.43300 16.06300 7.94200 1.000 45.94498 342 VAL A O 1
ATOM 2761 N N . ILE A 1 343 ? 18.62800 14.49800 9.03300 1.000 47.02406 343 ILE A N 1
ATOM 2762 C CA . ILE A 1 343 ? 17.70300 14.35900 10.15100 1.000 45.53177 343 ILE A CA 1
ATOM 2763 C C . ILE A 1 343 ? 18.29100 15.11400 11.33500 1.000 45.71338 343 ILE A C 1
ATOM 2764 O O . ILE A 1 343 ? 19.34900 14.74500 11.85800 1.000 47.66098 343 ILE A O 1
ATOM 2769 N N . VAL A 1 344 ? 17.60800 16.17000 11.76200 1.000 42.53668 344 VAL A N 1
ATOM 2770 C CA . VAL A 1 344 ? 18.09400 17.01900 12.84800 1.000 42.06820 344 VAL A CA 1
ATOM 2771 C C . VAL A 1 344 ? 16.99000 17.16000 13.88500 1.000 42.36297 344 VAL A C 1
ATOM 2772 O O . VAL A 1 344 ? 15.80100 16.96900 13.58200 1.000 41.28653 344 VAL A O 1
ATOM 2776 N N . PRO A 1 345 ? 17.35200 17.47900 15.12800 1.000 42.37877 345 PRO A N 1
ATOM 2777 C CA . PRO A 1 345 ? 16.32900 17.84400 16.11700 1.000 40.78647 345 PRO A CA 1
ATOM 2778 C C . PRO A 1 345 ? 15.62900 19.12800 15.69800 1.000 39.10206 345 PRO A C 1
ATOM 2779 O O . PRO A 1 345 ? 16.27300 20.09100 15.27500 1.000 40.57065 345 PRO A O 1
ATOM 2783 N N . ASN A 1 346 ? 14.30000 19.13100 15.81300 1.000 36.50438 346 ASN A N 1
ATOM 2784 C CA . ASN A 1 346 ? 13.48700 20.26200 15.38100 1.000 33.99881 346 ASN A CA 1
ATOM 2785 C C . ASN A 1 346 ? 13.90200 21.54700 16.08400 1.000 33.09344 346 ASN A C 1
ATOM 2786 O O . ASN A 1 346 ? 14.55300 22.40700 15.48100 1.000 35.90694 346 ASN A O 1
ATOM 2791 N N . ASN A 1 347 ? 13.52500 21.68300 17.35700 1.000 33.47507 347 ASN A N 1
ATOM 2792 C CA . ASN A 1 347 ? 13.89000 22.84300 18.17000 1.000 34.76206 347 ASN A CA 1
ATOM 2793 C C . ASN A 1 347 ? 13.45900 24.14800 17.50300 1.000 35.43056 347 ASN A C 1
ATOM 2794 O O . ASN A 1 347 ? 14.15800 25.16200 17.56100 1.000 30.57472 347 ASN A O 1
ATOM 2799 N N . GLY A 1 348 ? 12.29600 24.12000 16.85500 1.000 35.33318 348 GLY A N 1
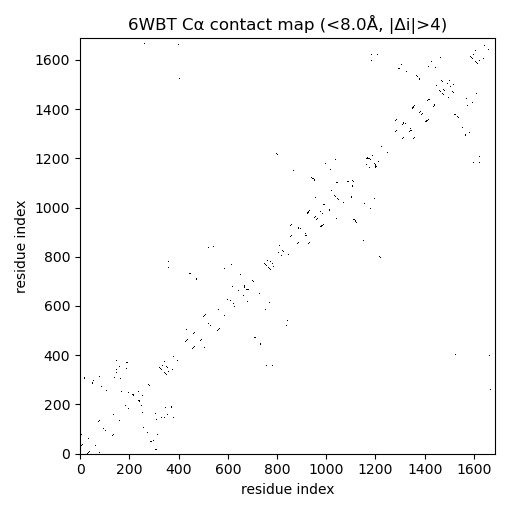ATOM 2800 C CA . GLY A 1 348 ? 11.74900 25.29200 16.20700 1.000 37.42817 348 GLY A CA 1
ATOM 2801 C C . GLY A 1 348 ? 11.96500 25.37400 14.71100 1.000 39.86531 348 GLY A C 1
ATOM 2802 O O . GLY A 1 348 ? 11.51100 26.34500 14.09400 1.000 38.57831 348 GLY A O 1
ATOM 2803 N N . ALA A 1 349 ? 12.64900 24.39600 14.10900 1.000 43.46837 349 ALA A N 1
ATOM 2804 C CA . ALA A 1 349 ? 12.82200 24.39800 12.66000 1.000 46.63717 349 ALA A CA 1
ATOM 2805 C C . ALA A 1 349 ? 11.47300 24.33800 11.95400 1.000 46.93194 349 ALA A C 1
ATOM 2806 O O . ALA A 1 349 ? 11.16700 25.17500 11.09700 1.000 48.55582 349 ALA A O 1
ATOM 2808 N N . ILE A 1 350 ? 10.65600 23.34900 12.30100 1.000 44.84485 350 ILE A N 1
ATOM 2809 C CA . ILE A 1 350 ? 9.25200 23.30200 11.91200 1.000 43.20781 350 ILE A CA 1
ATOM 2810 C C . ILE A 1 350 ? 8.45000 23.72000 13.13800 1.000 41.79448 350 ILE A C 1
ATOM 2811 O O . ILE A 1 350 ? 8.41400 23.00000 14.14200 1.000 39.94953 350 ILE A O 1
ATOM 2816 N N . GLU A 1 351 ? 7.80500 24.88800 13.05800 1.000 42.10768 351 GLU A N 1
ATOM 2817 C CA . GLU A 1 351 ? 7.26700 25.52700 14.25700 1.000 44.22372 351 GLU A CA 1
ATOM 2818 C C . GLU A 1 351 ? 6.11200 24.73600 14.86000 1.000 43.53943 351 GLU A C 1
ATOM 2819 O O . GLU A 1 351 ? 5.98100 24.66400 16.08700 1.000 41.16546 351 GLU A O 1
ATOM 2825 N N . ASN A 1 352 ? 5.26100 24.14000 14.02300 1.000 44.88433 352 ASN A N 1
ATOM 2826 C CA . ASN A 1 352 ? 4.08200 23.44400 14.53100 1.000 43.19992 352 ASN A CA 1
ATOM 2827 C C . ASN A 1 352 ? 4.41300 22.13900 15.24200 1.000 43.42626 352 ASN A C 1
ATOM 2828 O O . ASN A 1 352 ? 3.49700 21.50400 15.77400 1.000 47.86627 352 ASN A O 1
ATOM 2833 N N . LEU A 1 353 ? 5.67500 21.72200 15.27200 1.000 41.68395 353 LEU A N 1
ATOM 2834 C CA . LEU A 1 353 ? 6.05700 20.43800 15.83600 1.000 41.76817 353 LEU A CA 1
ATOM 2835 C C . LEU A 1 353 ? 6.83500 20.62200 17.13200 1.000 42.87619 353 LEU A C 1
ATOM 2836 O O . LEU A 1 353 ? 7.35700 21.70100 17.42800 1.000 43.17623 353 LEU A O 1
ATOM 2841 N N . SER A 1 354 ? 6.90600 19.54000 17.90400 1.000 44.33426 354 SER A N 1
ATOM 2842 C CA . SER A 1 354 ? 7.60300 19.55800 19.18000 1.000 44.63167 354 SER A CA 1
ATOM 2843 C C . SER A 1 354 ? 9.10600 19.73200 18.97000 1.000 44.29742 354 SER A C 1
ATOM 2844 O O . SER A 1 354 ? 9.63200 19.56800 17.86600 1.000 43.83420 354 SER A O 1
ATOM 2847 N N . ASP A 1 355 ? 9.80100 20.07400 20.05700 1.000 44.68694 355 ASP A N 1
ATOM 2848 C CA . ASP A 1 355 ? 11.23300 20.33800 19.95400 1.000 43.05253 355 ASP A CA 1
ATOM 2849 C C . ASP A 1 355 ? 12.01900 19.05700 19.69800 1.000 40.66803 355 ASP A C 1
ATOM 2850 O O . ASP A 1 355 ? 12.93300 19.04000 18.86500 1.000 42.84987 355 ASP A O 1
ATOM 2855 N N . ASP A 1 356 ? 11.67600 17.97500 20.39600 1.000 38.16773 356 ASP A N 1
ATOM 2856 C CA . ASP A 1 356 ? 12.40500 16.71700 20.29000 1.000 37.95455 356 ASP A CA 1
ATOM 2857 C C . ASP A 1 356 ? 11.99300 15.88500 19.08300 1.000 37.88875 356 ASP A C 1
ATOM 2858 O O . ASP A 1 356 ? 12.34400 14.70100 19.01600 1.000 39.04679 356 ASP A O 1
ATOM 2863 N N . ALA A 1 357 ? 11.26300 16.46600 18.13600 1.000 35.55689 357 ALA A N 1
ATOM 2864 C CA . ALA A 1 357 ? 10.90100 15.76200 16.91300 1.000 33.66719 357 ALA A CA 1
ATOM 2865 C C . ALA A 1 357 ? 12.08100 15.78100 15.95100 1.000 35.52005 357 ALA A C 1
ATOM 2866 O O . ALA A 1 357 ? 12.59100 16.85200 15.60500 1.000 36.11749 357 ALA A O 1
ATOM 2868 N N . THR A 1 358 ? 12.51700 14.59900 15.51900 1.000 36.45174 358 THR A N 1
ATOM 2869 C CA . THR A 1 358 ? 13.64500 14.48300 14.59600 1.000 38.83097 358 THR A CA 1
ATOM 2870 C C . THR A 1 358 ? 13.10900 14.58300 13.17600 1.000 41.67868 358 THR A C 1
ATOM 2871 O O . THR A 1 358 ? 12.71300 13.59100 12.56300 1.000 42.55247 358 THR A O 1
ATOM 2875 N N . VAL A 1 359 ? 13.10000 15.79900 12.64800 1.000 41.28127 359 VAL A N 1
ATOM 2876 C CA . VAL A 1 359 ? 12.57100 16.07600 11.31900 1.000 40.99965 359 VAL A CA 1
ATOM 2877 C C . VAL A 1 359 ? 13.68100 15.92600 10.29100 1.000 42.45509 359 VAL A C 1
ATOM 2878 O O . VAL A 1 359 ? 14.87100 16.06400 10.59600 1.000 41.33917 359 VAL A O 1
ATOM 2882 N N . GLU A 1 360 ? 13.28300 15.64000 9.05400 1.000 45.96077 360 GLU A N 1
ATOM 2883 C CA . GLU A 1 360 ? 14.19800 15.47700 7.92700 1.000 47.60834 360 GLU A CA 1
ATOM 2884 C C . GLU A 1 360 ? 14.04000 16.69700 7.02400 1.000 44.66851 360 GLU A C 1
ATOM 2885 O O . GLU A 1 360 ? 13.08200 16.78800 6.25000 1.000 45.60284 360 GLU A O 1
ATOM 2891 N N . ILE A 1 361 ? 14.98000 17.63200 7.12700 1.000 40.87595 361 ILE A N 1
ATOM 2892 C CA . ILE A 1 361 ? 14.89100 18.91900 6.43900 1.000 41.81291 361 ILE A CA 1
ATOM 2893 C C . ILE A 1 361 ? 16.23700 19.24500 5.81100 1.000 45.61336 361 ILE A C 1
ATOM 2894 O O . ILE A 1 361 ? 17.27400 18.69400 6.20600 1.000 48.87954 361 ILE A O 1
ATOM 2899 N N . PRO A 1 362 ? 16.25200 20.13400 4.81300 1.000 45.93445 362 PRO A N 1
ATOM 2900 C CA . PRO A 1 362 ? 17.53100 20.52100 4.20400 1.000 45.27911 362 PRO A CA 1
ATOM 2901 C C . PRO A 1 362 ? 18.40900 21.29100 5.17800 1.000 45.00803 362 PRO A C 1
ATOM 2902 O O . PRO A 1 362 ? 17.93000 22.10900 5.96700 1.000 43.08674 362 PRO A O 1
ATOM 2906 N N . GLY A 1 363 ? 19.70900 21.01800 5.11200 1.000 47.50833 363 GLY A N 1
ATOM 2907 C CA . GLY A 1 363 ? 20.67100 21.70200 5.95500 1.000 47.55044 363 GLY A CA 1
ATOM 2908 C C . GLY A 1 363 ? 22.02500 21.75200 5.28200 1.000 46.50558 363 GLY A C 1
ATOM 2909 O O . GLY A 1 363 ? 22.32800 20.96000 4.38400 1.000 46.36872 363 GLY A O 1
ATOM 2910 N N . TYR A 1 364 ? 22.84200 22.70100 5.73000 1.000 45.01329 364 TYR A N 1
ATOM 2911 C CA . TYR A 1 364 ? 24.17800 22.91200 5.18600 1.000 43.74735 364 TYR A CA 1
ATOM 2912 C C . TYR A 1 364 ? 25.19200 22.17900 6.05600 1.000 44.26057 364 TYR A C 1
ATOM 2913 O O . TYR A 1 364 ? 25.35400 22.50400 7.23800 1.000 44.08950 364 TYR A O 1
ATOM 2922 N N . VAL A 1 365 ? 25.86700 21.19300 5.47100 1.000 44.79484 365 VAL A N 1
ATOM 2923 C CA . VAL A 1 365 ? 26.82000 20.36300 6.20200 1.000 45.85023 365 VAL A CA 1
ATOM 2924 C C . VAL A 1 365 ? 28.12300 21.14000 6.35800 1.000 48.56372 365 VAL A C 1
ATOM 2925 O O . VAL A 1 365 ? 28.82600 21.39800 5.37800 1.000 48.82954 365 VAL A O 1
ATOM 2929 N N . THR A 1 366 ? 28.44700 21.51100 7.59100 1.000 50.90084 366 THR A N 1
ATOM 2930 C CA . THR A 1 366 ? 29.68700 22.19300 7.92200 1.000 53.50378 366 THR A CA 1
ATOM 2931 C C . THR A 1 366 ? 30.61500 21.23800 8.66100 1.000 56.03040 366 THR A C 1
ATOM 2932 O O . THR A 1 366 ? 30.22700 20.1370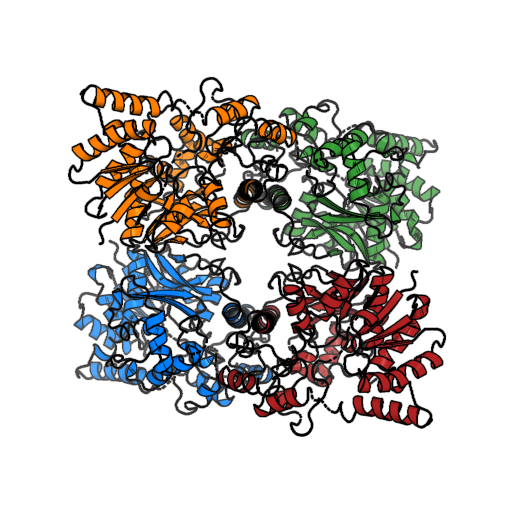0 9.05700 1.000 54.61444 366 THR A O 1
ATOM 2936 N N . ASP A 1 367 ? 31.86000 21.67700 8.85700 1.000 60.23354 367 ASP A N 1
ATOM 2937 C CA . ASP A 1 367 ? 32.79500 20.87800 9.64200 1.000 63.57341 367 ASP A CA 1
ATOM 2938 C C . ASP A 1 367 ? 32.45800 20.87400 11.12700 1.000 61.84426 367 ASP A C 1
ATOM 2939 O O . ASP A 1 367 ? 33.13000 20.17400 11.89400 1.000 62.11797 367 ASP A O 1
ATOM 2944 N N . ARG A 1 368 ? 31.44500 21.63300 11.54600 1.000 59.63083 368 ARG A N 1
ATOM 2945 C CA . ARG A 1 368 ? 31.00200 21.67200 12.93000 1.000 59.66242 368 ARG A CA 1
ATOM 2946 C C . ARG A 1 368 ? 29.68700 20.94000 13.15400 1.000 58.65440 368 ARG A C 1
ATOM 2947 O O . ARG A 1 368 ? 29.26200 20.80100 14.30600 1.000 60.18616 368 ARG A O 1
ATOM 2955 N N . GLY A 1 369 ? 29.03800 20.47500 12.09300 1.000 56.87524 369 GLY A N 1
ATOM 2956 C CA . GLY A 1 369 ? 27.75400 19.82100 12.16200 1.000 55.47507 369 GLY A CA 1
ATOM 2957 C C . GLY A 1 369 ? 26.86300 20.30800 11.04100 1.000 55.21978 369 GLY A C 1
ATOM 2958 O O . GLY A 1 369 ? 27.33900 20.77800 10.00800 1.000 57.80693 369 GLY A O 1
ATOM 2959 N N . VAL A 1 370 ? 25.55600 20.19900 11.25700 1.000 53.59327 370 VAL A N 1
ATOM 2960 C CA . VAL A 1 370 ? 24.55800 20.62200 10.28300 1.000 51.79042 370 VAL A CA 1
ATOM 2961 C C . VAL A 1 370 ? 23.91100 21.91200 10.76200 1.000 52.83528 370 VAL A C 1
ATOM 2962 O O . VAL A 1 370 ? 23.56100 22.04800 11.94100 1.000 54.73025 370 VAL A O 1
ATOM 2966 N N . GLU A 1 371 ? 23.75500 22.86500 9.84400 1.000 53.40904 371 GLU A N 1
ATOM 2967 C CA . GLU A 1 371 ? 23.01400 24.09400 10.10800 1.000 54.09859 371 GLU A CA 1
ATOM 2968 C C . GLU A 1 371 ? 21.67800 24.03100 9.38100 1.000 52.88792 371 GLU A C 1
ATOM 2969 O O . GLU A 1 371 ? 21.60600 24.35100 8.18400 1.000 53.54589 371 GLU A O 1
ATOM 2975 N N . PRO A 1 372 ? 20.60000 23.62100 10.04400 1.000 48.79006 372 PRO A N 1
ATOM 2976 C CA . PRO A 1 372 ? 19.31200 23.49000 9.35900 1.000 46.72929 372 PRO A CA 1
ATOM 2977 C C . PRO A 1 372 ? 18.66000 24.84000 9.10800 1.000 46.25818 372 PRO A C 1
ATOM 2978 O O . PRO A 1 372 ? 18.79500 25.78300 9.89100 1.000 47.05038 372 PRO A O 1
ATOM 2982 N N . VAL A 1 373 ? 17.93500 24.91600 7.99600 1.000 43.86315 373 VAL A N 1
ATOM 2983 C CA . VAL A 1 373 ? 17.24200 26.14100 7.62000 1.000 43.96317 373 VAL A CA 1
ATOM 2984 C C . VAL A 1 373 ? 15.89400 26.20400 8.32600 1.000 41.50498 373 VAL A C 1
ATOM 2985 O O . VAL A 1 373 ? 15.26100 25.17900 8.60700 1.000 41.31285 373 VAL A O 1
ATOM 2989 N N . ARG A 1 374 ? 15.45100 27.42300 8.62100 1.000 39.08100 374 ARG A N 1
ATOM 2990 C CA . ARG A 1 374 ? 14.16300 27.64300 9.27700 1.000 36.89390 374 ARG A CA 1
ATOM 2991 C C . ARG A 1 374 ? 13.05200 27.35900 8.27500 1.000 37.07287 374 ARG A C 1
ATOM 2992 O O . ARG A 1 374 ? 12.77700 28.16700 7.38500 1.000 39.03363 374 ARG A O 1
ATOM 3000 N N . VAL A 1 375 ? 12.40600 26.20100 8.41700 1.000 35.22791 375 VAL A N 1
ATOM 3001 C CA . VAL A 1 375 ? 11.37000 25.80600 7.46800 1.000 35.00946 375 VAL A CA 1
ATOM 3002 C C . VAL A 1 375 ? 10.10700 26.63100 7.68100 1.000 33.67246 375 VAL A C 1
ATOM 3003 O O . VAL A 1 375 ? 9.50400 27.13200 6.72500 1.000 34.03829 375 VAL A O 1
ATOM 3007 N N . GLY A 1 376 ? 9.69000 26.78600 8.92900 1.000 33.64877 376 GLY A N 1
ATOM 3008 C CA . GLY A 1 376 ? 8.47200 27.49600 9.24400 1.000 31.77749 376 GLY A CA 1
ATOM 3009 C C . GLY A 1 376 ? 7.31800 26.56100 9.54400 1.000 31.36955 376 GLY A C 1
ATOM 3010 O O . GLY A 1 376 ? 7.48900 25.39100 9.89600 1.000 30.82475 376 GLY A O 1
ATOM 3011 N N . SER A 1 377 ? 6.11200 27.10100 9.38800 1.000 33.64877 377 SER A N 1
ATOM 3012 C CA . SER A 1 377 ? 4.90100 26.34600 9.67900 1.000 35.86219 377 SER A CA 1
ATOM 3013 C C . SER A 1 377 ? 4.48000 25.50200 8.48200 1.000 37.87296 377 SER A C 1
ATOM 3014 O O . SER A 1 377 ? 4.64500 25.90600 7.32700 1.000 42.15505 377 SER A O 1
ATOM 3017 N N . ILE A 1 378 ? 3.93600 24.32300 8.76700 1.000 33.82774 378 ILE A N 1
ATOM 3018 C CA . ILE A 1 378 ? 3.42700 23.42500 7.73300 1.000 33.83564 378 ILE A CA 1
ATOM 3019 C C . ILE A 1 378 ? 1.91000 23.35400 7.86600 1.000 35.02525 378 ILE A C 1
ATOM 3020 O O . ILE A 1 378 ? 1.38000 23.53000 8.97300 1.000 34.63310 378 ILE A O 1
ATOM 3025 N N . PRO A 1 379 ? 1.17300 23.11900 6.78000 1.000 36.07538 379 PRO A N 1
ATOM 3026 C CA . PRO A 1 379 ? -0.29400 23.10300 6.86700 1.000 36.41489 379 PRO A CA 1
ATOM 3027 C C . PRO A 1 379 ? -0.80700 21.96500 7.74000 1.000 37.72294 379 PRO A C 1
ATOM 3028 O O . PRO A 1 379 ? -0.06600 21.08400 8.18300 1.000 38.71517 379 PRO A O 1
ATOM 3032 N N . ARG A 1 380 ? -2.12300 21.99200 7.97500 1.000 35.94115 380 ARG A N 1
ATOM 3033 C CA . ARG A 1 380 ? -2.72300 21.13600 8.99700 1.000 36.58860 380 ARG A CA 1
ATOM 3034 C C . ARG A 1 380 ? -2.64700 19.65900 8.62600 1.000 37.41238 380 ARG A C 1
ATOM 3035 O O . ARG A 1 380 ? -2.35200 18.81700 9.48300 1.000 38.80202 380 ARG A O 1
ATOM 3043 N N . PHE A 1 381 ? -2.91500 19.32100 7.36200 1.000 37.55977 381 PHE A N 1
ATOM 3044 C CA . PHE A 1 381 ? -2.96100 17.91400 6.96800 1.000 36.38857 381 PHE A CA 1
ATOM 3045 C C . PHE A 1 381 ? -1.62700 17.21500 7.19000 1.000 33.79616 381 PHE A C 1
ATOM 3046 O O . PHE A 1 381 ? -1.59700 16.01800 7.49800 1.000 32.55917 381 PHE A O 1
ATOM 3054 N N . TYR A 1 382 ? -0.51900 17.93700 7.04400 1.000 32.98553 382 TYR A N 1
ATOM 3055 C CA . TYR A 1 382 ? 0.79800 17.34500 7.22500 1.000 31.61695 382 TYR A CA 1
ATOM 3056 C C . TYR A 1 382 ? 1.30300 17.46000 8.65500 1.000 32.58549 382 TYR A C 1
ATOM 3057 O O . TYR A 1 382 ? 2.19000 16.69400 9.04700 1.000 35.24107 382 TYR A O 1
ATOM 3066 N N . LYS A 1 383 ? 0.75800 18.39100 9.43900 1.000 30.04308 383 LYS A N 1
ATOM 3067 C CA . LYS A 1 383 ? 1.06600 18.43200 10.86400 1.000 31.24585 383 LYS A CA 1
ATOM 3068 C C . LYS A 1 383 ? 0.46300 17.23200 11.58400 1.000 33.63824 383 LYS A C 1
ATOM 3069 O O . LYS A 1 383 ? 1.14700 16.55200 12.35800 1.000 34.24621 383 LYS A O 1
ATOM 3075 N N . GLY A 1 384 ? -0.81900 16.95400 11.33400 1.000 33.24872 384 GLY A N 1
ATOM 3076 C CA . GLY A 1 384 ? -1.48200 15.86000 12.02200 1.000 32.78025 384 GLY A CA 1
ATOM 3077 C C . GLY A 1 384 ? -0.88900 14.50200 11.70500 1.000 32.92237 384 GLY A C 1
ATOM 3078 O O . GLY A 1 384 ? -0.86800 13.61400 12.56200 1.000 34.68311 384 GLY A O 1
ATOM 3079 N N . LEU A 1 385 ? -0.40100 14.31800 10.47600 1.000 34.69627 385 LEU A N 1
ATOM 3080 C CA . LEU A 1 385 ? 0.24500 13.05900 10.11900 1.000 36.26751 385 LEU A CA 1
ATOM 3081 C C . LEU A 1 385 ? 1.58300 12.90500 10.83000 1.000 36.89653 385 LEU A C 1
ATOM 3082 O O . LEU A 1 385 ? 1.91600 11.81500 11.31000 1.000 37.24131 385 LEU A O 1
ATOM 3087 N N . ILE A 1 386 ? 2.36500 13.98500 10.90900 1.000 37.52029 386 ILE A N 1
ATOM 3088 C CA . ILE A 1 386 ? 3.65400 13.91500 11.58800 1.000 38.16247 386 ILE A CA 1
ATOM 3089 C C . ILE A 1 386 ? 3.46500 13.82700 13.09800 1.000 39.90215 386 ILE A C 1
ATOM 3090 O O . ILE A 1 386 ? 4.23700 13.14900 13.78700 1.000 41.11546 386 ILE A O 1
ATOM 3095 N N . GLU A 1 387 ? 2.43700 14.49000 13.63700 1.000 39.23365 387 GLU A N 1
ATOM 3096 C CA . GLU A 1 387 ? 2.19000 14.42900 15.07500 1.000 40.19429 387 GLU A CA 1
ATOM 3097 C C . GLU A 1 387 ? 1.87900 13.00700 15.52600 1.000 42.20506 387 GLU A C 1
ATOM 3098 O O . GLU A 1 387 ? 2.27900 12.59400 16.62100 1.000 44.15793 387 GLU A O 1
ATOM 3104 N N . GLN A 1 388 ? 1.16800 12.24100 14.69600 1.000 40.35484 388 GLN A N 1
ATOM 3105 C CA . GLN A 1 388 ? 0.84200 10.86600 15.05900 1.000 40.35484 388 GLN A CA 1
ATOM 3106 C C . GLN A 1 388 ? 2.08800 9.98900 15.06000 1.000 40.58645 388 GLN A C 1
ATOM 3107 O O . GLN A 1 388 ? 2.32300 9.22700 16.00500 1.000 40.14166 388 GLN A O 1
ATOM 3113 N N . GLN A 1 389 ? 2.90200 10.08500 14.00500 1.000 41.11019 389 GLN A N 1
ATOM 3114 C CA . GLN A 1 389 ? 4.10700 9.26500 13.92500 1.000 43.50522 389 GLN A CA 1
ATOM 3115 C C . GLN A 1 389 ? 5.14000 9.69000 14.96000 1.000 45.29754 389 GLN A C 1
ATOM 3116 O O . GLN A 1 389 ? 5.81500 8.84000 15.55300 1.000 46.28713 389 GLN A O 1
ATOM 3122 N N . ASP A 1 390 ? 5.28300 10.99800 15.18900 1.000 44.98171 390 ASP A N 1
ATOM 3123 C CA . ASP A 1 390 ? 6.24500 11.46900 16.18100 1.000 43.72630 390 ASP A CA 1
ATOM 3124 C C . ASP A 1 390 ? 5.86900 10.99000 17.57700 1.000 41.79448 390 ASP A C 1
ATOM 3125 O O . ASP A 1 390 ? 6.74300 10.64600 18.38100 1.000 39.78372 390 ASP A O 1
ATOM 3130 N N . ALA A 1 391 ? 4.57000 10.96200 17.88400 1.000 42.50246 391 ALA A N 1
ATOM 3131 C CA . ALA A 1 391 ? 4.12700 10.37400 19.14200 1.000 42.81829 391 ALA A CA 1
ATOM 3132 C C . ALA A 1 391 ? 4.36500 8.87000 19.15100 1.000 45.42650 391 ALA A C 1
ATOM 3133 O O . ALA A 1 391 ? 4.77900 8.30700 20.17100 1.000 46.20028 391 ALA A O 1
ATOM 3135 N N . CYS A 1 392 ? 4.11500 8.20600 18.02000 1.000 47.06091 392 CYS A N 1
ATOM 3136 C CA . CYS A 1 392 ? 4.37100 6.77300 17.92000 1.000 47.33725 392 CYS A CA 1
ATOM 3137 C C . CYS A 1 392 ? 5.84800 6.46300 18.12900 1.000 47.63466 392 CYS A C 1
ATOM 3138 O O . CYS A 1 392 ? 6.20800 5.61400 18.95300 1.000 48.62688 392 CYS A O 1
ATOM 3141 N N . GLU A 1 393 ? 6.72200 7.14600 17.38600 1.000 46.94773 393 GLU A N 1
ATOM 3142 C CA . GLU A 1 393 ? 8.15600 6.93400 17.55300 1.000 47.21882 393 GLU A CA 1
ATOM 3143 C C . GLU A 1 393 ? 8.63900 7.41900 18.91300 1.000 45.87919 393 GLU A C 1
ATOM 3144 O O . GLU A 1 393 ? 9.57900 6.84600 19.47500 1.000 45.58968 393 GLU A O 1
ATOM 3150 N N . GLY A 1 394 ? 8.01200 8.46400 19.45700 1.000 44.37111 394 GLY A N 1
ATOM 3151 C CA . GLY A 1 394 ? 8.39800 8.93800 20.77600 1.000 43.60260 394 GLY A CA 1
ATOM 3152 C C . GLY A 1 394 ? 8.04500 7.95500 21.87600 1.000 45.40544 394 GLY A C 1
ATOM 3153 O O . GLY A 1 394 ? 8.83300 7.73700 22.80100 1.000 46.78719 394 GLY A O 1
ATOM 3154 N N . LEU A 1 395 ? 6.85800 7.34900 21.79200 1.000 43.89737 395 LEU A N 1
ATOM 3155 C CA . LEU A 1 395 ? 6.46700 6.34900 22.78100 1.000 41.07861 395 LEU A CA 1
ATOM 3156 C C . LEU A 1 395 ? 7.32800 5.09700 22.68400 1.000 41.01281 395 LEU A C 1
ATOM 3157 O O . LEU A 1 395 ? 7.54600 4.41700 23.69400 1.000 40.82858 395 LEU A O 1
ATOM 3162 N N . LEU A 1 396 ? 7.82400 4.77600 21.48700 1.000 40.98649 396 LEU A N 1
ATOM 3163 C CA . LEU A 1 396 ? 8.67400 3.60100 21.33300 1.000 41.93924 396 LEU A CA 1
ATOM 3164 C C . LEU A 1 396 ? 10.05600 3.82600 21.93000 1.000 40.91543 396 LEU A C 1
ATOM 3165 O O . LEU A 1 396 ? 10.66400 2.88600 22.45600 1.000 40.56013 396 LEU A O 1
ATOM 3170 N N . VAL A 1 397 ? 10.57000 5.05600 21.85700 1.000 41.26021 397 VAL A N 1
ATOM 3171 C CA . VAL A 1 397 ? 11.85300 5.36100 22.48200 1.000 42.73933 397 VAL A CA 1
ATOM 3172 C C . VAL A 1 397 ? 11.72500 5.32400 24.00000 1.000 45.70022 397 VAL A C 1
ATOM 3173 O O . VAL A 1 397 ? 12.62300 4.84400 24.70200 1.000 47.48990 397 VAL A O 1
ATOM 3177 N N . GLU A 1 398 ? 10.60400 5.82100 24.53100 1.000 44.67115 398 GLU A N 1
ATOM 3178 C CA . GLU A 1 398 ? 10.37700 5.75700 25.97100 1.000 44.64746 398 GLU A CA 1
ATOM 3179 C C . GLU A 1 398 ? 10.22800 4.31900 26.45200 1.000 45.37386 398 GLU A C 1
ATOM 3180 O O . GLU A 1 398 ? 10.55700 4.01500 27.60400 1.000 47.18724 398 GLU A O 1
ATOM 3186 N N . ALA A 1 399 ? 9.73700 3.42600 25.58900 1.000 44.99487 399 ALA A N 1
ATOM 3187 C CA . ALA A 1 399 ? 9.62200 2.02100 25.96300 1.000 47.03985 399 ALA A CA 1
ATOM 3188 C C . ALA A 1 399 ? 10.98900 1.36600 26.11400 1.000 49.89019 399 ALA A C 1
ATOM 3189 O O . ALA A 1 399 ? 11.15200 0.45700 26.93600 1.000 51.29036 399 ALA A O 1
ATOM 3191 N N . ALA A 1 400 ? 11.97800 1.81000 25.33600 1.000 49.58226 400 ALA A N 1
ATOM 3192 C CA . ALA A 1 400 ? 13.32700 1.26900 25.45500 1.000 48.86112 400 ALA A CA 1
ATOM 3193 C C . ALA A 1 400 ? 14.06200 1.83100 26.66400 1.000 49.52173 400 ALA A C 1
ATOM 3194 O O . ALA A 1 400 ? 14.88600 1.13100 27.26400 1.000 51.48249 400 ALA A O 1
ATOM 3196 N N . ILE A 1 401 ? 13.77900 3.07900 27.03500 1.000 48.71900 401 ILE A N 1
ATOM 3197 C CA . ILE A 1 401 ? 14.46500 3.69800 28.16400 1.000 48.66110 401 ILE A CA 1
ATOM 3198 C C . ILE A 1 401 ? 13.85000 3.24600 29.48100 1.000 50.33761 401 ILE A C 1
ATOM 3199 O O . ILE A 1 401 ? 14.55700 2.82500 30.40300 1.000 51.50091 401 ILE A O 1
ATOM 3204 N N . GLU A 1 402 ? 12.52600 3.32200 29.58600 1.000 51.19298 402 GLU A N 1
ATOM 3205 C CA . GLU A 1 402 ? 11.81900 3.02400 30.82300 1.000 51.72725 402 GLU A CA 1
ATOM 3206 C C . GLU A 1 402 ? 11.45800 1.55200 30.96800 1.000 52.96951 402 GLU A C 1
ATOM 3207 O O . GLU A 1 402 ? 10.90300 1.16900 32.00400 1.000 54.21176 402 GLU A O 1
ATOM 3213 N N . HIS A 1 403 ? 11.75800 0.72500 29.96200 1.000 53.10110 403 HIS A N 1
ATOM 3214 C CA . HIS A 1 403 ? 11.47300 -0.71100 30.00000 1.000 54.00121 403 HIS A CA 1
ATOM 3215 C C . HIS A 1 403 ? 9.99300 -0.97700 30.26200 1.000 53.62748 403 HIS A C 1
ATOM 3216 O O . HIS A 1 403 ? 9.62700 -1.91700 30.97100 1.000 54.34073 403 HIS A O 1
ATOM 3223 N N . SER A 1 404 ? 9.13400 -0.14500 29.68300 1.000 51.57724 404 SER A N 1
ATOM 3224 C CA . SER A 1 404 ? 7.70000 -0.19200 29.93600 1.000 49.60858 404 SER A CA 1
ATOM 3225 C C . SER A 1 404 ? 7.00400 -0.94000 28.80500 1.000 50.06127 404 SER A C 1
ATOM 3226 O O . SER A 1 404 ? 7.09600 -0.54000 27.64000 1.000 50.66660 404 SER A O 1
ATOM 3229 N N . TYR A 1 405 ? 6.31000 -2.02500 29.15600 1.000 49.22432 405 TYR A N 1
ATOM 3230 C CA . TYR A 1 405 ? 5.51300 -2.75000 28.17300 1.000 48.12682 405 TYR A CA 1
ATOM 3231 C C . TYR A 1 405 ? 4.34400 -1.91000 27.67500 1.000 47.88469 405 TYR A C 1
ATOM 3232 O O . TYR A 1 405 ? 3.95700 -2.01800 26.50500 1.000 47.98996 405 TYR A O 1
ATOM 3241 N N . GLU A 1 406 ? 3.77400 -1.07000 28.54200 1.000 48.00049 406 GLU A N 1
ATOM 3242 C CA . GLU A 1 406 ? 2.61400 -0.27600 28.15400 1.000 49.18748 406 GLU A CA 1
ATOM 3243 C C . GLU A 1 406 ? 2.98300 0.81000 27.15300 1.000 47.30830 406 GLU A C 1
ATOM 3244 O O . GLU A 1 406 ? 2.17900 1.13700 26.27200 1.000 46.76877 406 GLU A O 1
ATOM 3250 N N . LYS A 1 407 ? 4.18600 1.37900 27.26900 1.000 45.50809 407 LYS A N 1
ATOM 3251 C CA . LYS A 1 407 ? 4.63200 2.36500 26.29000 1.000 46.56085 407 LYS A CA 1
ATOM 3252 C C . LYS A 1 407 ? 4.78900 1.73700 24.91200 1.000 49.59542 407 LYS A C 1
ATOM 3253 O O . LYS A 1 407 ? 4.51900 2.38200 23.89200 1.000 49.01640 407 LYS A O 1
ATOM 3259 N N . ALA A 1 408 ? 5.22900 0.47700 24.86100 1.000 53.42219 408 ALA A N 1
ATOM 3260 C CA . ALA A 1 408 ? 5.33800 -0.21700 23.58200 1.000 55.81722 408 ALA A CA 1
ATOM 3261 C C . ALA A 1 408 ? 3.96400 -0.47900 22.98100 1.000 56.21727 408 ALA A C 1
ATOM 3262 O O . ALA A 1 408 ? 3.77400 -0.33900 21.76700 1.000 56.59100 408 ALA A O 1
ATOM 3264 N N . LEU A 1 409 ? 2.99200 -0.85900 23.81400 1.000 55.66720 409 LEU A N 1
ATOM 3265 C CA . LEU A 1 409 ? 1.63100 -1.04900 23.32400 1.000 54.78288 409 LEU A CA 1
ATOM 3266 C C . LEU A 1 409 ? 1.04300 0.26300 22.82000 1.000 52.67210 409 LEU A C 1
ATOM 3267 O O . LEU A 1 409 ? 0.28300 0.28000 21.84500 1.000 53.08531 409 LEU A O 1
ATOM 3280 N N . ALA A 1 411 ? 2.82500 2.60400 21.49900 1.000 49.82439 411 ALA A N 1
ATOM 3281 C CA . ALA A 1 411 ? 3.51700 2.88300 20.24600 1.000 48.59004 411 ALA A CA 1
ATOM 3282 C C . ALA A 1 411 ? 2.89800 2.10800 19.08900 1.000 47.88469 411 ALA A C 1
ATOM 3283 O O . ALA A 1 411 ? 2.76300 2.63800 17.98000 1.000 48.54003 411 ALA A O 1
ATOM 3285 N N . PHE A 1 412 ? 2.51300 0.85300 19.32900 1.000 46.83719 412 PHE A N 1
ATOM 3286 C CA . PHE A 1 412 ? 1.90800 0.05100 18.27000 1.000 48.39791 412 PHE A CA 1
ATOM 3287 C C . PHE A 1 412 ? 0.47700 0.49200 17.98900 1.000 47.79257 412 PHE A C 1
ATOM 3288 O O . PHE A 1 412 ? 0.03900 0.49300 16.83300 1.000 48.90060 412 PHE A O 1
ATOM 3296 N N . THR A 1 413 ? -0.26700 0.87300 19.03100 1.000 45.35544 413 THR A N 1
ATOM 3297 C CA . THR A 1 413 ? -1.63200 1.34900 18.83000 1.000 45.50809 413 THR A CA 1
ATOM 3298 C C . THR A 1 413 ? -1.66100 2.64300 18.02400 1.000 44.54481 413 THR A C 1
ATOM 3299 O O . THR A 1 413 ? -2.58000 2.85700 17.22400 1.000 45.51072 413 THR A O 1
ATOM 3311 N N . ASN A 1 415 ? 0.35400 3.68200 15.62000 1.000 43.51574 415 ASN A N 1
ATOM 3312 C CA . ASN A 1 415 ? 0.77600 3.58000 14.22900 1.000 44.57640 415 ASN A CA 1
ATOM 3313 C C . ASN A 1 415 ? -0.42300 3.42600 13.30100 1.000 45.56336 415 ASN A C 1
ATOM 3314 O O . ASN A 1 415 ? -1.42000 2.78300 13.64300 1.000 46.46347 415 ASN A O 1
ATOM 3319 N N . ARG A 1 416 ? -0.31800 4.02600 12.11100 1.000 44.98171 416 ARG A N 1
ATOM 3320 C CA . ARG A 1 416 ? -1.42100 3.98400 11.15500 1.000 47.15565 416 ARG A CA 1
ATOM 3321 C C . ARG A 1 416 ? -1.58500 2.60100 10.53900 1.000 51.05875 416 ARG A C 1
ATOM 3322 O O . ARG A 1 416 ? -2.69900 2.22700 10.15200 1.000 52.72474 416 ARG A O 1
ATOM 3330 N N . THR A 1 417 ? -0.49700 1.83500 10.43000 1.000 53.60906 417 THR A N 1
ATOM 3331 C CA . THR A 1 417 ? -0.58900 0.49500 9.85600 1.000 55.95408 417 THR A CA 1
ATOM 3332 C C . THR A 1 417 ? -1.44200 -0.42100 10.72500 1.000 55.76195 417 THR A C 1
ATOM 3333 O O . THR A 1 417 ? -2.21300 -1.23800 10.20700 1.000 58.41227 417 THR A O 1
ATOM 3337 N N . ILE A 1 418 ? -1.32900 -0.29000 12.04200 1.000 52.53261 418 ILE A N 1
ATOM 3338 C CA . ILE A 1 418 ? -2.08800 -1.12100 12.97300 1.000 53.92752 418 ILE A CA 1
ATOM 3339 C C . ILE A 1 418 ? -3.52300 -0.61200 13.02600 1.000 54.66182 418 ILE A C 1
ATOM 3340 O O . ILE A 1 418 ? -3.75200 0.56400 13.34400 1.000 54.67234 418 ILE A O 1
ATOM 3345 N N . PRO A 1 419 ? -4.51700 -1.45300 12.72700 1.000 55.26715 419 PRO A N 1
ATOM 3346 C CA . PRO A 1 419 ? -5.89800 -0.94500 12.67900 1.000 56.52520 419 PRO A CA 1
ATOM 3347 C C . PRO A 1 419 ? -6.49100 -0.67100 14.05000 1.000 56.66995 419 PRO A C 1
ATOM 3348 O O . PRO A 1 419 ? -7.16500 0.35100 14.23000 1.000 55.54877 419 PRO A O 1
ATOM 3352 N N . SER A 1 420 ? -6.26600 -1.55200 15.02300 1.000 57.54637 420 SER A N 1
ATOM 3353 C CA . SER A 1 420 ? -6.86400 -1.41300 16.34200 1.000 58.46754 420 SER A CA 1
ATOM 3354 C C . SER A 1 420 ? -5.81400 -1.68200 17.41000 1.000 56.26201 420 SER A C 1
ATOM 3355 O O . SER A 1 420 ? -4.72900 -2.20100 17.13400 1.000 54.07227 420 SER A O 1
ATOM 3358 N N . SER A 1 421 ? -6.15500 -1.32000 18.65000 1.000 56.81471 421 SER A N 1
ATOM 3359 C CA . SER A 1 421 ? -5.27100 -1.60700 19.77500 1.000 56.84892 421 SER A CA 1
ATOM 3360 C C . SER A 1 421 ? -5.21200 -3.09900 20.07000 1.000 57.98064 421 SER A C 1
ATOM 3361 O O . SER A 1 421 ? -4.21300 -3.58300 20.61600 1.000 57.00157 421 SER A O 1
ATOM 3364 N N . LEU A 1 422 ? -6.26800 -3.83900 19.72100 1.000 59.74664 422 LEU A N 1
ATOM 3365 C CA . LEU A 1 422 ? -6.26900 -5.28400 19.92500 1.000 61.03890 422 LEU A CA 1
ATOM 3366 C C . LEU A 1 422 ? -5.24100 -5.96700 19.03000 1.000 61.50211 422 LEU A C 1
ATOM 3367 O O . LEU A 1 422 ? -4.53100 -6.87700 19.47300 1.000 62.36800 422 LEU A O 1
ATOM 3372 N N . VAL A 1 423 ? -5.14700 -5.54100 17.76800 1.000 60.31776 423 VAL A N 1
ATOM 3373 C CA . VAL A 1 423 ? -4.12200 -6.07900 16.88000 1.000 59.05971 423 VAL A CA 1
ATOM 3374 C C . VAL A 1 423 ? -2.73900 -5.62100 17.32600 1.000 56.66469 423 VAL A C 1
ATOM 3375 O O . VAL A 1 423 ? -1.74400 -6.32800 17.12100 1.000 56.39360 423 VAL A O 1
ATOM 3379 N N . ALA A 1 424 ? -2.65400 -4.44500 17.95500 1.000 55.38296 424 ALA A N 1
ATOM 3380 C CA . ALA A 1 424 ? -1.37200 -3.94600 18.44000 1.000 54.90395 424 ALA A CA 1
ATOM 3381 C C . ALA A 1 424 ? -0.80000 -4.82600 19.54400 1.000 56.45677 424 ALA A C 1
ATOM 3382 O O . ALA A 1 424 ? 0.42300 -4.97100 19.64300 1.000 57.04368 424 ALA A O 1
ATOM 3384 N N . LYS A 1 425 ? -1.65800 -5.41800 20.37800 1.000 58.31752 425 LYS A N 1
ATOM 3385 C CA . LYS A 1 425 ? -1.16800 -6.27100 21.45600 1.000 58.68072 425 LYS A CA 1
ATOM 3386 C C . LYS A 1 425 ? -0.72000 -7.63100 20.93300 1.000 60.05983 425 LYS A C 1
ATOM 3387 O O . LYS A 1 425 ? 0.32700 -8.14300 21.34600 1.000 60.41251 425 LYS A O 1
ATOM 3393 N N . LYS A 1 426 ? -1.50200 -8.23000 20.03100 1.000 61.77583 426 LYS A N 1
ATOM 3394 C CA . LYS A 1 426 ? -1.12400 -9.51900 19.46000 1.000 63.39444 426 LYS A CA 1
ATOM 3395 C C . LYS A 1 426 ? 0.15000 -9.41100 18.63300 1.000 63.42866 426 LYS A C 1
ATOM 3396 O O . LYS A 1 426 ? 0.94500 -10.35700 18.59000 1.000 63.61289 426 LYS A O 1
ATOM 3402 N N . LEU A 1 427 ? 0.36300 -8.27100 17.97300 1.000 62.37590 427 LEU A N 1
ATOM 3403 C CA . LEU A 1 427 ? 1.60600 -8.05900 17.24100 1.000 61.08364 427 LEU A CA 1
ATOM 3404 C C . LEU A 1 427 ? 2.76500 -7.76700 18.18500 1.000 57.84904 427 LEU A C 1
ATOM 3405 O O . LEU A 1 427 ? 3.88000 -8.25500 17.96900 1.000 56.23569 427 LEU A O 1
ATOM 3410 N N . LEU A 1 428 ? 2.52200 -6.98000 19.23700 1.000 57.03579 428 LEU A N 1
ATOM 3411 C CA . LEU A 1 428 ? 3.58700 -6.65600 20.18100 1.000 56.22516 428 LEU A CA 1
ATOM 3412 C C . LEU A 1 428 ? 4.09400 -7.90600 20.88800 1.000 57.27266 428 LEU A C 1
ATOM 3413 O O . LEU A 1 428 ? 5.30400 -8.15800 20.93600 1.000 58.03327 428 LEU A O 1
ATOM 3418 N N . ASP A 1 429 ? 3.17800 -8.70700 21.44100 1.000 57.58322 429 ASP A N 1
ATOM 3419 C CA . ASP A 1 429 ? 3.58000 -9.93000 22.12700 1.000 57.96484 429 ASP A CA 1
ATOM 3420 C C . ASP A 1 429 ? 4.28000 -10.90000 21.18400 1.000 60.07036 429 ASP A C 1
ATOM 3421 O O . ASP A 1 429 ? 5.16200 -11.65300 21.61300 1.000 60.05983 429 ASP A O 1
ATOM 3426 N N . ASP A 1 430 ? 3.90400 -10.90000 19.90300 1.000 61.74161 430 ASP A N 1
ATOM 3427 C CA . ASP A 1 430 ? 4.61700 -11.71700 18.92800 1.000 63.00229 430 ASP A CA 1
ATOM 3428 C C . ASP A 1 430 ? 6.04000 -11.21800 18.71400 1.000 60.91783 430 ASP A C 1
ATOM 3429 O O . ASP A 1 430 ? 6.94000 -12.01800 18.43300 1.000 61.12049 430 ASP A O 1
ATOM 3442 N N . ILE A 1 432 ? 7.76700 -9.64100 21.08200 1.000 60.89151 432 ILE A N 1
ATOM 3443 C CA . ILE A 1 432 ? 8.48400 -9.87300 22.33400 1.000 61.73372 432 ILE A CA 1
ATOM 3444 C C . ILE A 1 432 ? 9.20300 -11.21500 22.29200 1.000 65.20782 432 ILE A C 1
ATOM 3445 O O . ILE A 1 432 ? 10.37100 -11.32500 22.68500 1.000 64.29981 432 ILE A O 1
ATOM 3450 N N . GLU A 1 433 ? 8.52200 -12.25300 21.80400 1.000 68.10290 433 GLU A N 1
ATOM 3451 C CA . GLU A 1 433 ? 9.11600 -13.58300 21.73400 1.000 70.51372 433 GLU A CA 1
ATOM 3452 C C . GLU A 1 433 ? 10.13700 -13.69300 20.60800 1.000 69.28462 433 GLU A C 1
ATOM 3453 O O . GLU A 1 433 ? 11.21400 -14.26900 20.80000 1.000 71.20854 433 GLU A O 1
ATOM 3459 N N . ALA A 1 434 ? 9.82000 -13.15200 19.42900 1.000 66.09213 434 ALA A N 1
ATOM 3460 C CA . ALA A 1 434 ? 10.72400 -13.26700 18.29100 1.000 63.87871 434 ALA A CA 1
ATOM 3461 C C . ALA A 1 434 ? 12.01300 -12.47900 18.48600 1.000 61.16786 434 ALA A C 1
ATOM 3462 O O . ALA A 1 434 ? 13.00400 -12.76100 17.80400 1.000 62.66541 434 ALA A O 1
ATOM 3464 N N . ASN A 1 435 ? 12.02500 -11.50600 19.39700 1.000 57.55690 435 ASN A N 1
ATOM 3465 C CA . ASN A 1 435 ? 13.19100 -10.66400 19.63300 1.000 56.63837 435 ASN A CA 1
ATOM 3466 C C . ASN A 1 435 ? 13.80200 -10.89000 21.01100 1.000 56.01987 435 ASN A C 1
ATOM 3467 O O . ASN A 1 435 ? 14.48700 -10.00500 21.53300 1.000 54.71709 435 ASN A O 1
ATOM 3472 N N . LYS A 1 436 ? 13.56500 -12.05300 21.61400 1.000 56.53836 436 LYS A N 1
ATOM 3473 C CA . LYS A 1 436 ? 14.17800 -12.38100 22.89700 1.000 59.29132 436 LYS A CA 1
ATOM 3474 C C . LYS A 1 436 ? 15.68100 -12.53800 22.70700 1.000 59.10182 436 LYS A C 1
ATOM 3475 O O . LYS A 1 436 ? 16.14000 -13.47200 22.04100 1.000 60.19932 436 LYS A O 1
ATOM 3481 N N . GLY A 1 437 ? 16.44800 -11.61900 23.29000 1.000 56.94893 437 GLY A N 1
ATOM 3482 C CA . GLY A 1 437 ? 17.87600 -11.53000 23.08500 1.000 56.84103 437 GLY A CA 1
ATOM 3483 C C . GLY A 1 437 ? 18.31200 -10.26800 22.37300 1.000 57.62796 437 GLY A C 1
ATOM 3484 O O . GLY A 1 437 ? 19.47400 -9.86300 22.51100 1.000 59.25710 437 GLY A O 1
ATOM 3485 N N . TYR A 1 438 ? 17.41400 -9.63800 21.61900 1.000 56.65416 438 TYR A N 1
ATOM 3486 C CA . TYR A 1 438 ? 17.68500 -8.38100 20.93000 1.000 54.79868 438 TYR A CA 1
ATOM 3487 C C . TYR A 1 438 ? 16.98800 -7.18700 21.56200 1.000 55.12503 438 TYR A C 1
ATOM 3488 O O . TYR A 1 438 ? 17.58300 -6.11200 21.65600 1.000 55.40928 438 TYR A O 1
ATOM 3497 N N . TRP A 1 439 ? 15.74100 -7.34900 21.99200 1.000 55.19872 439 TRP A N 1
ATOM 3498 C CA . TRP A 1 439 ? 14.97600 -6.25600 22.56500 1.000 54.93553 439 TRP A CA 1
ATOM 3499 C C . TRP A 1 439 ? 15.34300 -6.02900 24.02600 1.000 55.12503 439 TRP A C 1
ATOM 3500 O O . TRP A 1 439 ? 15.83000 -6.93500 24.70700 1.000 54.89869 439 TRP A O 1
ATOM 3511 N N . PRO A 1 440 ? 15.12200 -4.81800 24.53200 1.000 56.61995 440 PRO A N 1
ATOM 3512 C CA . PRO A 1 440 ? 15.20500 -4.60300 25.97800 1.000 57.60428 440 PRO A CA 1
ATOM 3513 C C . PRO A 1 440 ? 14.04400 -5.27700 26.68900 1.000 59.80454 440 PRO A C 1
ATOM 3514 O O . PRO A 1 440 ? 12.98000 -5.51200 26.11000 1.000 59.13341 440 PRO A O 1
ATOM 3518 N N . GLU A 1 441 ? 14.26000 -5.59400 27.96200 1.000 63.66290 441 GLU A N 1
ATOM 3519 C CA . GLU A 1 441 ? 13.20200 -6.18000 28.77100 1.000 66.50797 441 GLU A CA 1
ATOM 3520 C C . GLU A 1 441 ? 12.07400 -5.17400 28.96600 1.000 64.81303 441 GLU A C 1
ATOM 3521 O O . GLU A 1 441 ? 12.31400 -3.98200 29.17500 1.000 65.01569 441 GLU A O 1
ATOM 3527 N N . LEU A 1 442 ? 10.83600 -5.65900 28.88900 1.000 61.92058 442 LEU A N 1
ATOM 3528 C CA . LEU A 1 442 ? 9.65400 -4.81200 29.02100 1.000 60.24670 442 LEU A CA 1
ATOM 3529 C C . LEU A 1 442 ? 8.76700 -5.37700 30.12200 1.000 61.34157 442 LEU A C 1
ATOM 3530 O O . LEU A 1 442 ? 8.16700 -6.44400 29.95600 1.000 62.85490 442 LEU A O 1
ATOM 3535 N N . LYS A 1 443 ? 8.68400 -4.66300 31.24000 1.000 60.34934 443 LYS A N 1
ATOM 3536 C CA . LYS A 1 443 ? 7.81800 -5.06200 32.34400 1.000 60.38356 443 LYS A CA 1
ATOM 3537 C C . LYS A 1 443 ? 6.50300 -4.29200 32.30200 1.000 58.22803 443 LYS A C 1
ATOM 3538 O O . LYS A 1 443 ? 6.47300 -3.11400 31.94800 1.000 57.29108 443 LYS A O 1
ATOM 3544 N N . ASP B 1 2 ? 22.91900 36.02200 -15.70900 1.000 92.03209 2 ASP B N 1
ATOM 3545 C CA . ASP B 1 2 ? 23.47500 35.88700 -17.05000 1.000 93.15591 2 ASP B CA 1
ATOM 3546 C C . ASP B 1 2 ? 22.80600 36.87400 -18.00200 1.000 90.80562 2 ASP B C 1
ATOM 3547 O O . ASP B 1 2 ? 23.22500 37.03400 -19.14800 1.000 90.98459 2 ASP B O 1
ATOM 3552 N N . LYS B 1 3 ? 21.76300 37.53500 -17.51100 1.000 86.36035 3 LYS B N 1
ATOM 3553 C CA . LYS B 1 3 ? 21.00900 38.51400 -18.27800 1.000 83.51791 3 LYS B CA 1
ATOM 3554 C C . LYS B 1 3 ? 21.45200 39.92400 -17.90400 1.000 80.49649 3 LYS B C 1
ATOM 3555 O O . LYS B 1 3 ? 21.91000 40.17200 -16.78600 1.000 79.90958 3 LYS B O 1
ATOM 3561 N N . GLU B 1 4 ? 21.33200 40.84300 -18.86100 1.000 78.68312 4 GLU B N 1
ATOM 3562 C CA . GLU B 1 4 ? 21.60800 42.24700 -18.58600 1.000 76.14860 4 GLU B CA 1
ATOM 3563 C C . GLU B 1 4 ? 20.65800 42.76700 -17.51400 1.000 70.05840 4 GLU B C 1
ATOM 3564 O O . GLU B 1 4 ? 19.43700 42.62200 -17.62300 1.000 70.81375 4 GLU B O 1
ATOM 3570 N N . LEU B 1 5 ? 21.22400 43.37400 -16.47500 1.000 63.29443 5 LEU B N 1
ATOM 3571 C CA . LEU B 1 5 ? 20.47500 43.77600 -15.29400 1.000 59.89139 5 LEU B CA 1
ATOM 3572 C C . LEU B 1 5 ? 20.40200 45.29400 -15.19500 1.000 60.02562 5 LEU B C 1
ATOM 3573 O O . LEU B 1 5 ? 21.37600 45.99400 -15.49000 1.000 60.79940 5 LEU B O 1
ATOM 3578 N N . LYS B 1 6 ? 19.24200 45.79400 -14.77300 1.000 57.94116 6 LYS B N 1
ATOM 3579 C CA . LYS B 1 6 ? 19.03900 47.21700 -14.51300 1.000 55.51455 6 LYS B CA 1
ATOM 3580 C C . LYS B 1 6 ? 19.17500 47.43600 -13.01000 1.000 54.57760 6 LYS B C 1
ATOM 3581 O O . LYS B 1 6 ? 18.26500 47.11700 -12.24000 1.000 53.20901 6 LYS B O 1
ATOM 3587 N N . ILE B 1 7 ? 20.31500 47.97800 -12.59600 1.000 54.04069 7 ILE B N 1
ATOM 3588 C CA . ILE B 1 7 ? 20.58600 48.24400 -11.18800 1.000 52.90898 7 ILE B CA 1
ATOM 3589 C C . ILE B 1 7 ? 20.11100 49.65100 -10.85600 1.000 53.15111 7 ILE B C 1
ATOM 3590 O O . ILE B 1 7 ? 20.49300 50.62100 -11.52300 1.000 53.98805 7 ILE B O 1
ATOM 3595 N N . VAL B 1 8 ? 19.28000 49.76600 -9.82400 1.000 53.39061 8 VAL B N 1
ATOM 3596 C CA . VAL B 1 8 ? 18.67800 51.03200 -9.42300 1.000 54.58812 8 VAL B CA 1
ATOM 3597 C C . VAL B 1 8 ? 19.11500 51.34600 -8.00000 1.000 54.65129 8 VAL B C 1
ATOM 3598 O O . VAL B 1 8 ? 19.02000 50.49000 -7.11200 1.000 55.58035 8 VAL B O 1
ATOM 3602 N N . ILE B 1 9 ? 19.58900 52.56900 -7.78600 1.000 54.65655 9 ILE B N 1
ATOM 3603 C CA . ILE B 1 9 ? 19.99400 53.04400 -6.46800 1.000 55.47770 9 ILE B CA 1
ATOM 3604 C C . ILE B 1 9 ? 18.90200 53.97400 -5.95900 1.000 56.17779 9 ILE B C 1
ATOM 3605 O O . ILE B 1 9 ? 18.72400 55.08200 -6.47700 1.000 55.48297 9 ILE B O 1
ATOM 3610 N N . CYS B 1 10 ? 18.16100 53.52600 -4.94700 1.000 56.64627 10 CYS B N 1
ATOM 3611 C CA . CYS B 1 10 ? 17.13500 54.35400 -4.32300 1.000 57.50953 10 CYS B CA 1
ATOM 3612 C C . CYS B 1 10 ? 17.80900 55.26400 -3.30400 1.000 59.57030 10 CYS B C 1
ATOM 3613 O O . CYS B 1 10 ? 18.30700 54.79600 -2.27500 1.000 59.73085 10 CYS B O 1
ATOM 3616 N N . GLY B 1 11 ? 17.82900 56.56300 -3.58900 1.000 60.92309 11 GLY B N 1
ATOM 3617 C CA . GLY B 1 11 ? 18.57300 57.50400 -2.77700 1.000 60.54147 11 GLY B CA 1
ATOM 3618 C C . GLY B 1 11 ? 19.93000 57.80600 -3.37800 1.000 60.16774 11 GLY B C 1
ATOM 3619 O O . GLY B 1 11 ? 20.96400 57.63100 -2.72500 1.000 59.97298 11 GLY B O 1
ATOM 3620 N N . GLY B 1 12 ? 19.92900 58.25900 -4.63600 1.000 59.00707 12 GLY B N 1
ATOM 3621 C CA . GLY B 1 12 ? 21.17600 58.51100 -5.33700 1.000 60.17037 12 GLY B CA 1
ATOM 3622 C C . GLY B 1 12 ? 21.97900 59.65600 -4.75700 1.000 60.69149 12 GLY B C 1
ATOM 3623 O O . GLY B 1 12 ? 23.20900 59.66800 -4.85600 1.000 61.81531 12 GLY B O 1
ATOM 3624 N N . GLY B 1 13 ? 21.30700 60.62700 -4.14500 1.000 59.41765 13 GLY B N 1
ATOM 3625 C CA . GLY B 1 13 ? 21.98700 61.73800 -3.51600 1.000 60.83361 13 GLY B CA 1
ATOM 3626 C C . GLY B 1 13 ? 22.61500 61.42800 -2.17900 1.000 62.61803 13 GLY B C 1
ATOM 3627 O O . GLY B 1 13 ? 23.00600 62.34900 -1.45900 1.000 63.93661 13 GLY B O 1
ATOM 3628 N N . SER B 1 14 ? 22.72000 60.15100 -1.82100 1.000 60.92836 14 SER B N 1
ATOM 3629 C CA . SER B 1 14 ? 23.32500 59.75600 -0.56000 1.000 58.46490 14 SER B CA 1
ATOM 3630 C C . SER B 1 14 ? 24.83400 59.98500 -0.59000 1.000 57.00420 14 SER B C 1
ATOM 3631 O O . SER B 1 14 ? 25.46700 60.00600 -1.64900 1.000 55.21188 14 SER B O 1
ATOM 3634 N N . THR B 1 15 ? 25.41000 60.15700 0.60200 1.000 57.59375 15 THR B N 1
ATOM 3635 C CA . THR B 1 15 ? 26.85400 60.32200 0.71300 1.000 57.73850 15 THR B CA 1
ATOM 3636 C C . THR B 1 15 ? 27.60700 59.02200 0.45600 1.000 58.40174 15 THR B C 1
ATOM 3637 O O . THR B 1 15 ? 28.80000 59.06300 0.13800 1.000 59.49661 15 THR B O 1
ATOM 3641 N N . TYR B 1 16 ? 26.94000 57.87700 0.58300 1.000 58.67546 16 TYR B N 1
ATOM 3642 C CA . TYR B 1 16 ? 27.54500 56.58000 0.31600 1.000 61.35472 16 TYR B CA 1
ATOM 3643 C C . TYR B 1 16 ? 27.41500 56.15300 -1.14100 1.000 61.39947 16 TYR B C 1
ATOM 3644 O O . TYR B 1 16 ? 27.91700 55.08400 -1.50300 1.000 64.61301 16 TYR B O 1
ATOM 3653 N N . THR B 1 17 ? 26.76000 56.95700 -1.97900 1.000 58.50438 17 THR B N 1
ATOM 3654 C CA . THR B 1 17 ? 26.54300 56.56600 -3.37100 1.000 56.55415 17 THR B CA 1
ATOM 3655 C C . THR B 1 17 ? 27.84000 56.37700 -4.15200 1.000 57.89378 17 THR B C 1
ATOM 3656 O O . THR B 1 17 ? 27.95600 55.36600 -4.86600 1.000 59.36501 17 THR B O 1
ATOM 3660 N N . PRO B 1 18 ? 28.83500 57.27600 -4.08500 1.000 57.00420 18 PRO B N 1
ATOM 3661 C CA . PRO B 1 18 ? 30.07100 57.02200 -4.84800 1.000 56.49625 18 PRO B CA 1
ATOM 3662 C C . PRO B 1 18 ? 30.79300 55.75400 -4.42400 1.000 55.30137 18 PRO B C 1
ATOM 3663 O O . PRO B 1 18 ? 31.31100 55.02700 -5.28100 1.000 54.78288 18 PRO B O 1
ATOM 3667 N N . GLY B 1 19 ? 30.84100 55.46700 -3.12200 1.000 54.66708 19 GLY B N 1
ATOM 3668 C CA . GLY B 1 19 ? 31.49000 54.25000 -2.66600 1.000 56.28570 19 GLY B CA 1
ATOM 3669 C C . GLY B 1 19 ? 30.74300 52.99100 -3.05500 1.000 57.90168 19 GLY B C 1
ATOM 3670 O O . GLY B 1 19 ? 31.36000 51.94700 -3.28500 1.000 60.02562 19 GLY B O 1
ATOM 3671 N N . ILE B 1 20 ? 29.41300 53.06700 -3.13300 1.000 56.87261 20 ILE B N 1
ATOM 3672 C CA . ILE B 1 20 ? 28.62300 51.90900 -3.54100 1.000 56.51204 20 ILE B CA 1
ATOM 3673 C C . ILE B 1 20 ? 28.85600 51.59500 -5.01400 1.000 58.09644 20 ILE B C 1
ATOM 3674 O O . ILE B 1 20 ? 28.98400 50.42700 -5.40100 1.000 58.24646 20 ILE B O 1
ATOM 3679 N N . VAL B 1 21 ? 28.92300 52.63000 -5.85500 1.000 59.33606 21 VAL B N 1
ATOM 3680 C CA . VAL B 1 21 ? 29.07300 52.42000 -7.29300 1.000 61.59949 21 VAL B CA 1
ATOM 3681 C C . VAL B 1 21 ? 30.40400 51.74300 -7.59900 1.000 64.28139 21 VAL B C 1
ATOM 3682 O O . VAL B 1 21 ? 30.46700 50.78000 -8.37300 1.000 64.49984 21 VAL B O 1
ATOM 3686 N N . LYS B 1 22 ? 31.48700 52.23400 -6.99100 1.000 66.17636 22 LYS B N 1
ATOM 3687 C CA . LYS B 1 22 ? 32.80700 51.67200 -7.26800 1.000 68.47400 22 LYS B CA 1
ATOM 3688 C C . LYS B 1 22 ? 32.89200 50.21700 -6.82500 1.000 69.17935 22 LYS B C 1
ATOM 3689 O O . LYS B 1 22 ? 33.46300 49.37800 -7.53300 1.000 69.69783 22 LYS B O 1
ATOM 3695 N N . ASP B 1 23 ? 32.33400 49.89700 -5.65500 1.000 68.57401 23 ASP B N 1
ATOM 3696 C CA . ASP B 1 23 ? 32.28900 48.50400 -5.22300 1.000 67.24490 23 ASP B CA 1
ATOM 3697 C C . ASP B 1 23 ? 31.40100 47.66700 -6.13200 1.000 63.66290 23 ASP B C 1
ATOM 3698 O O . ASP B 1 23 ? 31.62300 46.45900 -6.27200 1.000 62.10745 23 ASP B O 1
ATOM 3703 N N . LEU B 1 24 ? 30.39400 48.28400 -6.75300 1.000 62.19693 24 LEU B N 1
ATOM 3704 C CA . LEU B 1 24 ? 29.60600 47.57500 -7.75300 1.000 62.89175 24 LEU B CA 1
ATOM 3705 C C . LEU B 1 24 ? 30.38300 47.42000 -9.05400 1.000 66.00265 24 LEU B C 1
ATOM 3706 O O . LEU B 1 24 ? 30.21700 46.41700 -9.75800 1.000 66.45797 24 LEU B O 1
ATOM 3711 N N . LEU B 1 25 ? 31.23800 48.39100 -9.38400 1.000 68.16080 25 LEU B N 1
ATOM 3712 C CA . LEU B 1 25 ? 32.08000 48.28500 -10.56800 1.000 68.75561 25 LEU B CA 1
ATOM 3713 C C . LEU B 1 25 ? 33.27900 47.37300 -10.35100 1.000 69.42675 25 LEU B C 1
ATOM 3714 O O . LEU B 1 25 ? 33.85000 46.87700 -11.32900 1.000 69.77942 25 LEU B O 1
ATOM 3719 N N . ASP B 1 26 ? 33.67600 47.14500 -9.09800 1.000 69.77152 26 ASP B N 1
ATOM 3720 C CA . ASP B 1 26 ? 34.72400 46.17800 -8.79800 1.000 71.13484 26 ASP B CA 1
ATOM 3721 C C . ASP B 1 26 ? 34.28700 44.74200 -9.05100 1.000 71.00062 26 ASP B C 1
ATOM 3722 O O . ASP B 1 26 ? 35.14400 43.85400 -9.11400 1.000 72.42184 26 ASP B O 1
ATOM 3727 N N . GLN B 1 27 ? 32.98600 44.49600 -9.19900 1.000 68.98985 27 GLN B N 1
ATOM 3728 C CA . GLN B 1 27 ? 32.48000 43.16200 -9.50000 1.000 69.02143 27 GLN B CA 1
ATOM 3729 C C . GLN B 1 27 ? 31.76800 43.16000 -10.84600 1.000 70.22684 27 GLN B C 1
ATOM 3730 O O . GLN B 1 27 ? 30.63100 42.69000 -10.95500 1.000 70.81902 27 GLN B O 1
ATOM 3736 N N . ARG B 1 28 ? 32.43900 43.67600 -11.87800 1.000 71.18485 28 ARG B N 1
ATOM 3737 C CA . ARG B 1 28 ? 31.80900 43.80100 -13.18900 1.000 71.86914 28 ARG B CA 1
ATOM 3738 C C . ARG B 1 28 ? 31.69200 42.45300 -13.88800 1.000 70.29001 28 ARG B C 1
ATOM 3739 O O . ARG B 1 28 ? 30.65300 42.14700 -14.48400 1.000 68.67139 28 ARG B O 1
ATOM 3747 N N . GLN B 1 29 ? 32.74500 41.63500 -13.83000 1.000 71.36645 29 GLN B N 1
ATOM 3748 C CA . GLN B 1 29 ? 32.73300 40.34800 -14.51700 1.000 72.69819 29 GLN B CA 1
ATOM 3749 C C . GLN B 1 29 ? 31.72700 39.36600 -13.93300 1.000 71.61911 29 GLN B C 1
ATOM 3750 O O . GLN B 1 29 ? 31.50200 38.31100 -14.53600 1.000 73.29037 29 GLN B O 1
ATOM 3756 N N . LYS B 1 30 ? 31.11800 39.67700 -12.78600 1.000 69.03459 30 LYS B N 1
ATOM 3757 C CA . LYS B 1 30 ? 30.10800 38.81000 -12.19600 1.000 66.64483 30 LYS B CA 1
ATOM 3758 C C . LYS B 1 30 ? 28.71000 39.41100 -12.19100 1.000 63.30759 30 LYS B C 1
ATOM 3759 O O . LYS B 1 30 ? 27.73600 38.65800 -12.10500 1.000 63.35496 30 LYS B O 1
ATOM 3765 N N . ILE B 1 31 ? 28.58500 40.73200 -12.28200 1.000 60.25986 31 ILE B N 1
ATOM 3766 C CA . ILE B 1 31 ? 27.29500 41.41100 -12.31400 1.000 58.38595 31 ILE B CA 1
ATOM 3767 C C . ILE B 1 31 ? 27.17900 42.10500 -13.66400 1.000 59.44397 31 ILE B C 1
ATOM 3768 O O . ILE B 1 31 ? 27.88500 43.08600 -13.92900 1.000 60.09405 31 ILE B O 1
ATOM 3773 N N . ASN B 1 32 ? 26.29600 41.59300 -14.52100 1.000 59.47555 32 ASN B N 1
ATOM 3774 C CA . ASN B 1 32 ? 26.12300 42.11400 -15.87600 1.000 60.49410 32 ASN B CA 1
ATOM 3775 C C . ASN B 1 32 ? 25.25300 43.36200 -15.80200 1.000 59.75453 32 ASN B C 1
ATOM 3776 O O . ASN B 1 32 ? 24.02400 43.29700 -15.84600 1.000 60.00983 32 ASN B O 1
ATOM 3781 N N . ILE B 1 33 ? 25.90300 44.51700 -15.69600 1.000 60.45725 33 ILE B N 1
ATOM 3782 C CA . ILE B 1 33 ? 25.19900 45.78600 -15.54400 1.000 61.81531 33 ILE B CA 1
ATOM 3783 C C . ILE B 1 33 ? 24.76700 46.28200 -16.91800 1.000 65.24993 33 ILE B C 1
ATOM 3784 O O . ILE B 1 33 ? 25.59300 46.42900 -17.82400 1.000 67.70285 33 ILE B O 1
ATOM 3789 N N . LYS B 1 34 ? 23.46900 46.54100 -17.07500 1.000 65.63682 34 LYS B N 1
ATOM 3790 C CA . LYS B 1 34 ? 22.95300 47.12400 -18.30800 1.000 65.98686 34 LYS B CA 1
ATOM 3791 C C . LYS B 1 34 ? 22.81900 48.63800 -18.19000 1.000 65.83947 34 LYS B C 1
ATOM 3792 O O . LYS B 1 34 ? 23.31500 49.37900 -19.04400 1.000 67.90288 34 LYS B O 1
ATOM 3798 N N . GLU B 1 35 ? 22.15900 49.10300 -17.13200 1.000 64.05505 35 GLU B N 1
ATOM 3799 C CA . GLU B 1 35 ? 21.99900 50.52200 -16.85000 1.000 65.51049 35 GLU B CA 1
ATOM 3800 C C . GLU B 1 35 ? 22.07700 50.73200 -15.34800 1.000 66.74484 35 GLU B C 1
ATOM 3801 O O . GLU B 1 35 ? 21.37700 50.05500 -14.59000 1.000 68.33451 35 GLU B O 1
ATOM 3807 N N . LEU B 1 36 ? 22.92800 51.66200 -14.92100 1.000 64.71829 36 LEU B N 1
ATOM 3808 C CA . LEU B 1 36 ? 23.04800 52.03400 -13.51500 1.000 60.24143 36 LEU B CA 1
ATOM 3809 C C . LEU B 1 36 ? 22.20700 53.28600 -13.28800 1.000 59.01497 36 LEU B C 1
ATOM 3810 O O . LEU B 1 36 ? 22.55300 54.37000 -13.76800 1.000 60.14932 36 LEU B O 1
ATOM 3815 N N . TRP B 1 37 ? 21.10200 53.13300 -12.56400 1.000 55.77774 37 TRP B N 1
ATOM 3816 C CA . TRP B 1 37 ? 20.13600 54.20500 -12.36800 1.000 54.04069 37 TRP B CA 1
ATOM 3817 C C . TRP B 1 37 ? 20.28000 54.81200 -10.97900 1.000 53.99595 37 TRP B C 1
ATOM 3818 O O . TRP B 1 37 ? 20.43900 54.09400 -9.98800 1.000 53.07215 37 TRP B O 1
ATOM 3829 N N . LEU B 1 38 ? 20.22600 56.14100 -10.91800 1.000 54.70919 38 LEU B N 1
ATOM 3830 C CA . LEU B 1 38 ? 20.23000 56.88200 -9.66400 1.000 53.32481 38 LEU B CA 1
ATOM 3831 C C . LEU B 1 38 ? 18.86200 57.52500 -9.48400 1.000 55.66457 38 LEU B C 1
ATOM 3832 O O . LEU B 1 38 ? 18.46300 58.37600 -10.28600 1.000 57.88062 38 LEU B O 1
ATOM 3837 N N . TYR B 1 39 ? 18.14600 57.11700 -8.43900 1.000 55.43559 39 TYR B N 1
ATOM 3838 C CA . TYR B 1 39 ? 16.82800 57.65200 -8.13400 1.000 54.54601 39 TYR B CA 1
ATOM 3839 C C . TYR B 1 39 ? 16.86000 58.38200 -6.79900 1.000 53.21428 39 TYR B C 1
ATOM 3840 O O . TYR B 1 39 ? 17.55400 57.96300 -5.86700 1.000 52.51156 39 TYR B O 1
ATOM 3849 N N . ASP B 1 40 ? 16.10200 59.47200 -6.71600 1.000 52.62210 40 ASP B N 1
ATOM 3850 C CA . ASP B 1 40 ? 16.01700 60.27500 -5.50300 1.000 52.95635 40 ASP B CA 1
ATOM 3851 C C . ASP B 1 40 ? 14.82600 61.21300 -5.63900 1.000 53.23533 40 ASP B C 1
ATOM 3852 O O . ASP B 1 40 ? 14.29100 61.41600 -6.73200 1.000 54.69340 40 ASP B O 1
ATOM 3857 N N . ILE B 1 41 ? 14.41200 61.78100 -4.50400 1.000 52.49314 41 ILE B N 1
ATOM 3858 C CA . ILE B 1 41 ? 13.35600 62.79000 -4.48800 1.000 53.23533 41 ILE B CA 1
ATOM 3859 C C . ILE B 1 41 ? 13.90700 64.20700 -4.41000 1.000 54.76446 41 ILE B C 1
ATOM 3860 O O . ILE B 1 41 ? 13.14600 65.16600 -4.61800 1.000 56.15936 41 ILE B O 1
ATOM 3865 N N . ASP B 1 42 ? 15.19500 64.37200 -4.11600 1.000 56.74891 42 ASP B N 1
ATOM 3866 C CA . ASP B 1 42 ? 15.85100 65.67800 -4.09900 1.000 59.10972 42 ASP B CA 1
ATOM 3867 C C . ASP B 1 42 ? 16.68600 65.77400 -5.37100 1.000 59.30448 42 ASP B C 1
ATOM 3868 O O . ASP B 1 42 ? 17.77100 65.19400 -5.46000 1.000 58.34384 42 ASP B O 1
ATOM 3873 N N . GLU B 1 43 ? 16.17300 66.51100 -6.35800 1.000 61.25471 43 GLU B N 1
ATOM 3874 C CA . GLU B 1 43 ? 16.78500 66.50800 -7.68400 1.000 62.39432 43 GLU B CA 1
ATOM 3875 C C . GLU B 1 43 ? 18.13100 67.22400 -7.68000 1.000 62.36274 43 GLU B C 1
ATOM 3876 O O . GLU B 1 43 ? 19.13500 66.68200 -8.15600 1.000 62.25746 43 GLU B O 1
ATOM 3882 N N . GLU B 1 44 ? 18.17300 68.44700 -7.14600 1.000 62.40748 44 GLU B N 1
ATOM 3883 C CA . GLU B 1 44 ? 19.40500 69.22600 -7.16000 1.000 64.43667 44 GLU B CA 1
ATOM 3884 C C . GLU B 1 44 ? 20.48300 68.63100 -6.26400 1.000 61.62055 44 GLU B C 1
ATOM 3885 O O . GLU B 1 44 ? 21.67200 68.86800 -6.50500 1.000 62.40485 44 GLU B O 1
ATOM 3891 N N . ARG B 1 45 ? 20.10300 67.86100 -5.24200 1.000 58.44648 45 ARG B N 1
ATOM 3892 C CA . ARG B 1 45 ? 21.11100 67.18600 -4.43200 1.000 56.91472 45 ARG B CA 1
ATOM 3893 C C . ARG B 1 45 ? 21.69000 65.98400 -5.16700 1.000 56.45940 45 ARG B C 1
ATOM 3894 O O . ARG B 1 45 ? 22.90500 65.75300 -5.13000 1.000 56.67522 45 ARG B O 1
ATOM 3902 N N . GLN B 1 46 ? 20.83900 65.21300 -5.84800 1.000 55.41454 46 GLN B N 1
ATOM 3903 C CA . GLN B 1 46 ? 21.32100 64.05300 -6.58700 1.000 53.56169 46 GLN B CA 1
ATOM 3904 C C . GLN B 1 46 ? 22.18800 64.46100 -7.77100 1.000 56.72259 46 GLN B C 1
ATOM 3905 O O . GLN B 1 46 ? 23.15200 63.76100 -8.10000 1.000 57.64375 46 GLN B O 1
ATOM 3911 N N . ASN B 1 47 ? 21.86700 65.58600 -8.41600 1.000 59.20710 47 ASN B N 1
ATOM 3912 C CA . ASN B 1 47 ? 22.66500 66.04000 -9.55100 1.000 62.69962 47 ASN B CA 1
ATOM 3913 C C . ASN B 1 47 ? 24.10400 66.32500 -9.13900 1.000 63.53657 47 ASN B C 1
ATOM 3914 O O . ASN B 1 47 ? 25.03800 66.08800 -9.91400 1.000 64.01820 47 ASN B O 1
ATOM 3919 N N . LYS B 1 48 ? 24.30300 66.83200 -7.92000 1.000 63.46024 48 LYS B N 1
ATOM 3920 C CA . LYS B 1 48 ? 25.65800 67.08800 -7.44400 1.000 64.17612 48 LYS B CA 1
ATOM 3921 C C . LYS B 1 48 ? 26.39100 65.78700 -7.14400 1.000 62.71805 48 LYS B C 1
ATOM 3922 O O . LYS B 1 48 ? 27.57800 65.65000 -7.46100 1.000 63.98136 48 LYS B O 1
ATOM 3928 N N . VAL B 1 49 ? 25.70100 64.81900 -6.53500 1.000 60.63095 49 VAL B N 1
ATOM 3929 C CA . VAL B 1 49 ? 26.33400 63.54000 -6.23300 1.000 60.70465 49 VAL B CA 1
ATOM 3930 C C . VAL B 1 49 ? 26.52400 62.72000 -7.50200 1.000 62.40485 49 VAL B C 1
ATOM 3931 O O . VAL B 1 49 ? 27.46700 61.92500 -7.60100 1.000 64.17875 49 VAL B O 1
ATOM 3935 N N . ALA B 1 50 ? 25.64800 62.90000 -8.49500 1.000 61.82847 50 ALA B N 1
ATOM 3936 C CA . ALA B 1 50 ? 25.78000 62.15600 -9.74400 1.000 60.84677 50 ALA B CA 1
ATOM 3937 C C . ALA B 1 50 ? 27.03100 62.56100 -10.51300 1.000 60.91257 50 ALA B C 1
ATOM 3938 O O . ALA B 1 50 ? 27.57800 61.75300 -11.27100 1.000 63.05493 50 ALA B O 1
ATOM 3940 N N . LEU B 1 51 ? 27.49200 63.80300 -10.33700 1.000 58.55702 51 LEU B N 1
ATOM 3941 C CA . LEU B 1 51 ? 28.72600 64.23200 -10.98600 1.000 59.04655 51 LEU B CA 1
ATOM 3942 C C . LEU B 1 51 ? 29.92900 63.45200 -10.47400 1.000 59.04392 51 LEU B C 1
ATOM 3943 O O . LEU B 1 51 ? 30.87700 63.20800 -11.23000 1.000 60.84677 51 LEU B O 1
ATOM 3948 N N . ILE B 1 52 ? 29.91200 63.05400 -9.20000 1.000 57.72271 52 ILE B N 1
ATOM 3949 C CA . ILE B 1 52 ? 30.97600 62.20300 -8.68000 1.000 57.30424 52 ILE B CA 1
ATOM 3950 C C . ILE B 1 52 ? 30.82900 60.78600 -9.21700 1.000 56.96999 52 ILE B C 1
ATOM 3951 O O . ILE B 1 52 ? 31.82000 60.13000 -9.55900 1.000 58.18066 52 ILE B O 1
ATOM 3956 N N . VAL B 1 53 ? 29.59000 60.29500 -9.31000 1.000 55.79353 53 VAL B N 1
ATOM 3957 C CA . VAL B 1 53 ? 29.35000 58.97600 -9.88800 1.000 57.93326 53 VAL B CA 1
ATOM 3958 C C . VAL B 1 53 ? 29.79500 58.94700 -11.34500 1.000 62.78384 53 VAL B C 1
ATOM 3959 O O . VAL B 1 53 ? 30.31300 57.93500 -11.83300 1.000 65.07359 53 VAL B O 1
ATOM 3963 N N . LYS B 1 54 ? 29.60900 60.06000 -12.06000 1.000 63.31285 54 LYS B N 1
ATOM 3964 C CA . LYS B 1 54 ? 30.10800 60.15000 -13.42800 1.000 63.49182 54 LYS B CA 1
ATOM 3965 C C . LYS B 1 54 ? 31.63000 60.10800 -13.47500 1.000 63.76291 54 LYS B C 1
ATOM 3966 O O . LYS B 1 54 ? 32.20300 59.65700 -14.47300 1.000 64.94989 54 LYS B O 1
ATOM 3972 N N . GLU B 1 55 ? 32.29900 60.56600 -12.41600 1.000 63.12073 55 GLU B N 1
ATOM 3973 C CA . GLU B 1 55 ? 33.75300 60.46700 -12.36600 1.000 63.51025 55 GLU B CA 1
ATOM 3974 C C . GLU B 1 55 ? 34.21400 59.11300 -11.84400 1.000 60.38619 55 GLU B C 1
ATOM 3975 O O . GLU B 1 55 ? 35.27500 58.62700 -12.25200 1.000 59.55977 55 GLU B O 1
ATOM 3981 N N . VAL B 1 56 ? 33.44300 58.49600 -10.94600 1.000 57.47794 56 VAL B N 1
ATOM 3982 C CA . VAL B 1 56 ? 33.75100 57.13600 -10.51500 1.000 56.74101 56 VAL B CA 1
ATOM 3983 C C . VAL B 1 56 ? 33.61600 56.17100 -11.68500 1.000 56.37781 56 VAL B C 1
ATOM 3984 O O . VAL B 1 56 ? 34.42600 55.25100 -11.85100 1.000 55.91986 56 VAL B O 1
ATOM 3988 N N . ILE B 1 57 ? 32.59600 56.37400 -12.52200 1.000 57.50426 57 ILE B N 1
ATOM 3989 C CA . ILE B 1 57 ? 32.43500 55.55000 -13.71400 1.000 58.65440 57 ILE B CA 1
ATOM 3990 C C . ILE B 1 57 ? 33.58000 55.79200 -14.69100 1.000 64.35245 57 ILE B C 1
ATOM 3991 O O . ILE B 1 57 ? 34.11700 54.84900 -15.28300 1.000 65.72630 57 ILE B O 1
ATOM 3996 N N . LYS B 1 58 ? 33.98600 57.05200 -14.86200 1.000 67.76076 58 LYS B N 1
ATOM 3997 C CA . LYS B 1 58 ? 35.05800 57.35700 -15.80600 1.000 71.53226 58 LYS B CA 1
ATOM 3998 C C . LYS B 1 58 ? 36.37400 56.71700 -15.37700 1.000 73.16930 58 LYS B C 1
ATOM 3999 O O . LYS B 1 58 ? 37.12700 56.20800 -16.21500 1.000 74.66158 58 LYS B O 1
ATOM 4005 N N . THR B 1 59 ? 36.66600 56.73000 -14.07600 1.000 74.01677 59 THR B N 1
ATOM 4006 C CA . THR B 1 59 ? 37.95500 56.25400 -13.58900 1.000 76.28546 59 THR B CA 1
ATOM 4007 C C . THR B 1 59 ? 38.00900 54.73900 -13.43400 1.000 74.46946 59 THR B C 1
ATOM 4008 O O . THR B 1 59 ? 39.10700 54.17200 -13.40500 1.000 74.45366 59 THR B O 1
ATOM 4012 N N . GLU B 1 60 ? 36.86300 54.07000 -13.34500 1.000 73.21931 60 GLU B N 1
ATOM 4013 C CA . GLU B 1 60 ? 36.82300 52.62900 -13.12600 1.000 73.41670 60 GLU B CA 1
ATOM 4014 C C . GLU B 1 60 ? 36.28600 51.84300 -14.31200 1.000 72.62976 60 GLU B C 1
ATOM 4015 O O . GLU B 1 60 ? 36.84700 50.80000 -14.65400 1.000 72.95085 60 GLU B O 1
ATOM 4021 N N . ALA B 1 61 ? 35.21400 52.31100 -14.95100 1.000 71.86651 61 ALA B N 1
ATOM 4022 C CA . ALA B 1 61 ? 34.60600 51.58200 -16.05700 1.000 71.71649 61 ALA B CA 1
ATOM 4023 C C . ALA B 1 61 ? 33.77500 52.51700 -16.92500 1.000 72.96928 61 ALA B C 1
ATOM 4024 O O . ALA B 1 61 ? 32.55700 52.62700 -16.72900 1.000 73.15614 61 ALA B O 1
ATOM 4026 N N . PRO B 1 62 ? 34.38800 53.20000 -17.89600 1.000 73.98782 62 PRO B N 1
ATOM 4027 C CA . PRO B 1 62 ? 33.64500 54.20000 -18.68000 1.000 73.64041 62 PRO B CA 1
ATOM 4028 C C . PRO B 1 62 ? 32.55300 53.61800 -19.56400 1.000 70.06630 62 PRO B C 1
ATOM 4029 O O . PRO B 1 62 ? 31.74300 54.39000 -20.09500 1.000 68.13712 62 PRO B O 1
ATOM 4033 N N . GLU B 1 63 ? 32.49500 52.29600 -19.74000 1.000 69.28462 63 GLU B N 1
ATOM 4034 C CA . GLU B 1 63 ? 31.46600 51.70300 -20.58500 1.000 69.89259 63 GLU B CA 1
ATOM 4035 C C . GLU B 1 63 ? 30.11800 51.59100 -19.88500 1.000 67.87393 63 GLU B C 1
ATOM 4036 O O . GLU B 1 63 ? 29.10300 51.38200 -20.55800 1.000 67.43966 63 GLU B O 1
ATOM 4042 N N . VAL B 1 64 ? 30.08300 51.72600 -18.55900 1.000 66.61588 64 VAL B N 1
ATOM 4043 C CA . VAL B 1 64 ? 28.82800 51.61900 -17.82500 1.000 64.33403 64 VAL B CA 1
ATOM 4044 C C . VAL B 1 64 ? 27.96200 52.83600 -18.11700 1.000 63.60763 64 VAL B C 1
ATOM 4045 O O . VAL B 1 64 ? 28.40400 53.98400 -17.97400 1.000 65.40521 64 VAL B O 1
ATOM 4049 N N . VAL B 1 65 ? 26.72100 52.59000 -18.52700 1.000 61.14417 65 VAL B N 1
ATOM 4050 C CA . VAL B 1 65 ? 25.78000 53.65400 -18.85900 1.000 61.85742 65 VAL B CA 1
ATOM 4051 C C . VAL B 1 65 ? 25.08300 54.11000 -17.58500 1.000 60.84677 65 VAL B C 1
ATOM 4052 O O . VAL B 1 65 ? 24.51000 53.29500 -16.85100 1.000 58.72809 65 VAL B O 1
ATOM 4056 N N . LEU B 1 66 ? 25.12700 55.41300 -17.32300 1.000 61.39157 66 LEU B N 1
ATOM 4057 C CA . LEU B 1 66 ? 24.51900 55.99700 -16.13800 1.000 58.89654 66 LEU B CA 1
ATOM 4058 C C . LEU B 1 66 ? 23.20400 56.67900 -16.49400 1.000 58.73073 66 LEU B C 1
ATOM 4059 O O . LEU B 1 66 ? 23.04400 57.23600 -17.58400 1.000 59.68610 66 LEU B O 1
ATOM 4064 N N . LYS B 1 67 ? 22.25900 56.62600 -15.55900 1.000 57.06737 67 LYS B N 1
ATOM 4065 C CA . LYS B 1 67 ? 20.96200 57.27000 -15.71500 1.000 56.24622 67 LYS B CA 1
ATOM 4066 C C . LYS B 1 67 ? 20.57600 57.91900 -14.39600 1.000 54.57760 67 LYS B C 1
ATOM 4067 O O . LYS B 1 67 ? 20.68200 57.29300 -13.33800 1.000 51.71673 67 LYS B O 1
ATOM 4073 N N . VAL B 1 68 ? 20.13800 59.17300 -14.46100 1.000 55.80932 68 VAL B N 1
ATOM 4074 C CA . VAL B 1 68 ? 19.73900 59.93300 -13.28400 1.000 56.00408 68 VAL B CA 1
ATOM 4075 C C . VAL B 1 68 ? 18.33100 60.45800 -13.51000 1.000 56.99368 68 VAL B C 1
ATOM 4076 O O . VAL B 1 68 ? 18.04800 61.05900 -14.55300 1.000 58.44385 68 VAL B O 1
ATOM 4080 N N . THR B 1 69 ? 17.45200 60.23400 -12.53800 1.000 55.84617 69 THR B N 1
ATOM 4081 C CA . THR B 1 69 ? 16.07400 60.68700 -12.65500 1.000 57.08579 69 THR B CA 1
ATOM 4082 C C . THR B 1 69 ? 15.47000 60.82200 -11.26700 1.000 56.18568 69 THR B C 1
ATOM 4083 O O . THR B 1 69 ? 15.96200 60.24600 -10.29200 1.000 55.84617 69 THR B O 1
ATOM 4087 N N . VAL B 1 70 ? 14.39500 61.60600 -11.19400 1.000 56.89103 70 VAL B N 1
ATOM 4088 C CA . VAL B 1 70 ? 13.57600 61.71400 -9.99500 1.000 55.76458 70 VAL B CA 1
ATOM 4089 C C . VAL B 1 70 ? 12.17100 61.17200 -10.20400 1.000 56.83839 70 VAL B C 1
ATOM 4090 O O . VAL B 1 70 ? 11.34500 61.26100 -9.29300 1.000 57.60954 70 VAL B O 1
ATOM 4094 N N . ASN B 1 71 ? 11.87400 60.61600 -11.37700 1.000 58.49122 71 ASN B N 1
ATOM 4095 C CA . ASN B 1 71 ? 10.56700 60.03200 -11.64100 1.000 60.91783 71 ASN B CA 1
ATOM 4096 C C . ASN B 1 71 ? 10.59700 58.55300 -11.28100 1.000 59.20973 71 ASN B C 1
ATOM 4097 O O . ASN B 1 71 ? 11.43400 57.81500 -11.82000 1.000 58.82284 71 ASN B O 1
ATOM 4102 N N . PRO B 1 72 ? 9.72400 58.07700 -10.38700 1.000 57.72271 72 PRO B N 1
ATOM 4103 C CA . PRO B 1 72 ? 9.78200 56.65800 -10.00600 1.000 57.67270 72 PRO B CA 1
ATOM 4104 C C . PRO B 1 72 ? 9.43500 55.71200 -11.14200 1.000 59.44923 72 PRO B C 1
ATOM 4105 O O . PRO B 1 72 ? 9.92200 54.57600 -11.15100 1.000 59.88350 72 PRO B O 1
ATOM 4109 N N . LYS B 1 73 ? 8.61300 56.14200 -12.10200 1.000 59.28606 73 LYS B N 1
ATOM 4110 C CA . LYS B 1 73 ? 8.27800 55.26700 -13.22100 1.000 59.42028 73 LYS B CA 1
ATOM 4111 C C . LYS B 1 73 ? 9.49500 55.00300 -14.10000 1.000 58.88338 73 LYS B C 1
ATOM 4112 O O . LYS B 1 73 ? 9.72500 53.86400 -14.52200 1.000 57.81219 73 LYS B O 1
ATOM 4118 N N . GLU B 1 74 ? 10.28700 56.04000 -14.38400 1.000 61.23366 74 GLU B N 1
ATOM 4119 C CA . GLU B 1 74 ? 11.50200 55.84500 -15.16800 1.000 65.64471 74 GLU B CA 1
ATOM 4120 C C . GLU B 1 74 ? 12.52100 55.00300 -14.41100 1.000 67.22911 74 GLU B C 1
ATOM 4121 O O . GLU B 1 74 ? 13.15500 54.11300 -14.99100 1.000 66.38954 74 GLU B O 1
ATOM 4127 N N . ALA B 1 75 ? 12.69000 55.26900 -13.11500 1.000 70.53214 75 ALA B N 1
ATOM 4128 C CA . ALA B 1 75 ? 13.75600 54.62000 -12.36200 1.000 69.28989 75 ALA B CA 1
ATOM 4129 C C . ALA B 1 75 ? 13.45400 53.15400 -12.08900 1.000 66.12898 75 ALA B C 1
ATOM 4130 O O . ALA B 1 75 ? 14.37300 52.32800 -12.06900 1.000 65.93685 75 ALA B O 1
ATOM 4132 N N . PHE B 1 76 ? 12.18600 52.80700 -11.88400 1.000 59.40975 76 PHE B N 1
ATOM 4133 C CA . PHE B 1 76 ? 11.82300 51.48000 -11.41100 1.000 56.08041 76 PHE B CA 1
ATOM 4134 C C . PHE B 1 76 ? 11.19300 50.59200 -12.47300 1.000 55.66720 76 PHE B C 1
ATOM 4135 O O . PHE B 1 76 ? 10.91400 49.42900 -12.18300 1.000 55.68826 76 PHE B O 1
ATOM 4143 N N . THR B 1 77 ? 10.96300 51.08900 -13.68600 1.000 56.28043 77 THR B N 1
ATOM 4144 C CA . THR B 1 77 ? 10.41100 50.23800 -14.73500 1.000 56.39887 77 THR B CA 1
ATOM 4145 C C . THR B 1 77 ? 11.43900 49.18700 -15.14000 1.000 59.17552 77 THR B C 1
ATOM 4146 O O . THR B 1 77 ? 12.57000 49.52300 -15.50700 1.000 58.85969 77 THR B O 1
ATOM 4150 N N . ASP B 1 78 ? 11.04000 47.91400 -15.07000 1.000 60.26775 78 ASP B N 1
ATOM 4151 C CA . ASP B 1 78 ? 11.92500 46.77700 -15.33300 1.000 61.58633 78 ASP B CA 1
ATOM 4152 C C . ASP B 1 78 ? 13.16400 46.80200 -14.44300 1.000 59.84402 78 ASP B C 1
ATOM 4153 O O . ASP B 1 78 ? 14.25400 46.41100 -14.86700 1.000 59.19920 78 ASP B O 1
ATOM 4158 N N . ALA B 1 79 ? 13.01000 47.25900 -13.20300 1.000 58.80442 79 ALA B N 1
ATOM 4159 C CA . ALA B 1 79 ? 14.12500 47.26400 -12.26600 1.000 57.96484 79 ALA B CA 1
ATOM 4160 C C . ALA B 1 79 ? 14.38100 45.85200 -11.75400 1.000 56.76207 79 ALA B C 1
ATOM 4161 O O . ALA B 1 79 ? 13.47600 45.19500 -11.23100 1.000 55.24873 79 ALA B O 1
ATOM 4163 N N . ASP B 1 80 ? 15.61800 45.38300 -11.91300 1.000 57.16475 80 ASP B N 1
ATOM 4164 C CA . ASP B 1 80 ? 15.99000 44.03800 -11.49300 1.000 55.84880 80 ASP B CA 1
ATOM 4165 C C . ASP B 1 80 ? 16.42600 43.99700 -10.03100 1.000 53.67486 80 ASP B C 1
ATOM 4166 O O . ASP B 1 80 ? 15.95200 43.15400 -9.26300 1.000 50.94821 80 ASP B O 1
ATOM 4171 N N . TYR B 1 81 ? 17.32300 44.89600 -9.63500 1.000 54.10649 81 TYR B N 1
ATOM 4172 C CA . TYR B 1 81 ? 17.79300 44.98400 -8.25900 1.000 52.78528 81 TYR B CA 1
ATOM 4173 C C . TYR B 1 81 ? 17.77300 46.44100 -7.82400 1.000 51.85622 81 TYR B C 1
ATOM 4174 O O . TYR B 1 81 ? 18.24700 47.31700 -8.55400 1.000 52.81160 81 TYR B O 1
ATOM 4183 N N . ILE B 1 82 ? 17.22300 46.69500 -6.64000 1.000 49.19011 82 ILE B N 1
ATOM 4184 C CA . ILE B 1 82 ? 17.04500 48.04600 -6.12000 1.000 47.95049 82 ILE B CA 1
ATOM 4185 C C . ILE B 1 82 ? 17.73800 48.10000 -4.76500 1.000 48.84270 82 ILE B C 1
ATOM 4186 O O . ILE B 1 82 ? 17.19400 47.62900 -3.75900 1.000 47.52675 82 ILE B O 1
ATOM 4199 N N . ALA B 1 84 ? 18.39400 49.97500 -1.72500 1.000 49.12957 84 ALA B N 1
ATOM 4200 C CA . ALA B 1 84 ? 17.75600 51.09300 -1.04500 1.000 47.75573 84 ALA B CA 1
ATOM 4201 C C . ALA B 1 84 ? 18.67900 51.66700 0.02200 1.000 47.06091 84 ALA B C 1
ATOM 4202 O O . ALA B 1 84 ? 19.22900 50.92500 0.84100 1.000 46.48715 84 ALA B O 1
ATOM 4204 N N . GLN B 1 85 ? 18.84000 52.98700 0.01000 1.000 47.30041 85 GLN B N 1
ATOM 4205 C CA . GLN B 1 85 ? 19.64600 53.69600 0.99700 1.000 48.29790 85 GLN B CA 1
ATOM 4206 C C . GLN B 1 85 ? 19.09500 55.11200 1.16500 1.000 50.17444 85 GLN B C 1
ATOM 4207 O O . GLN B 1 85 ? 19.76900 56.11500 0.93800 1.000 51.79042 85 GLN B O 1
ATOM 4221 N N . ARG B 1 87 ? 17.35300 58.31200 3.38400 1.000 51.05086 87 ARG B N 1
ATOM 4222 C CA . ARG B 1 87 ? 17.30400 58.94600 4.70100 1.000 53.90383 87 ARG B CA 1
ATOM 4223 C C . ARG B 1 87 ? 16.16100 59.95300 4.65100 1.000 53.68802 87 ARG B C 1
ATOM 4224 O O . ARG B 1 87 ? 16.34400 61.08900 4.20300 1.000 53.98805 87 ARG B O 1
ATOM 4232 N N . VAL B 1 88 ? 14.98100 59.53000 5.10200 1.000 54.29335 88 VAL B N 1
ATOM 4233 C CA . VAL B 1 88 ? 13.81200 60.39900 5.06400 1.000 53.79066 88 VAL B CA 1
ATOM 4234 C C . VAL B 1 88 ? 14.02900 61.57700 6.00200 1.000 54.60128 88 VAL B C 1
ATOM 4235 O O . VAL B 1 88 ? 14.33200 61.40100 7.18900 1.000 54.34599 88 VAL B O 1
ATOM 4239 N N . GLY B 1 89 ? 13.87800 62.78800 5.47000 1.000 54.84342 89 GLY B N 1
ATOM 4240 C CA . GLY B 1 89 ? 14.13000 63.99700 6.21500 1.000 56.33570 89 GLY B CA 1
ATOM 4241 C C . GLY B 1 89 ? 15.55200 64.50700 6.13500 1.000 57.75692 89 GLY B C 1
ATOM 4242 O O . GLY B 1 89 ? 15.79600 65.67200 6.46600 1.000 58.83863 89 GLY B O 1
ATOM 4243 N N . GLY B 1 90 ? 16.49500 63.67300 5.70600 1.000 58.24646 90 GLY B N 1
ATOM 4244 C CA . GLY B 1 90 ? 17.87600 64.09300 5.57100 1.000 59.05971 90 GLY B CA 1
ATOM 4245 C C . GLY B 1 90 ? 18.57800 64.22200 6.91200 1.000 58.70178 90 GLY B C 1
ATOM 4246 O O . GLY B 1 90 ? 18.01000 64.01000 7.98300 1.000 57.00420 90 GLY B O 1
ATOM 4247 N N . LEU B 1 91 ? 19.86200 64.58100 6.83300 1.000 60.34934 91 LEU B N 1
ATOM 4248 C CA . LEU B 1 91 ? 20.66000 64.78700 8.03600 1.000 61.82583 91 LEU B CA 1
ATOM 4249 C C . LEU B 1 91 ? 20.18100 65.98100 8.85000 1.000 62.98124 91 LEU B C 1
ATOM 4250 O O . LEU B 1 91 ? 20.48700 66.06400 10.04400 1.000 63.02598 91 LEU B O 1
ATOM 4255 N N . LYS B 1 92 ? 19.44100 66.90300 8.23000 1.000 63.96030 92 LYS B N 1
ATOM 4256 C CA . LYS B 1 92 ? 18.89300 68.03800 8.96600 1.000 66.12109 92 LYS B CA 1
ATOM 4257 C C . LYS B 1 92 ? 17.84600 67.58600 9.97700 1.000 66.19741 92 LYS B C 1
ATOM 4258 O O . LYS B 1 92 ? 17.75000 68.14900 11.07400 1.000 66.71853 92 LYS B O 1
ATOM 4272 N N . ARG B 1 94 ? 17.88800 64.58900 11.21800 1.000 56.39887 94 ARG B N 1
ATOM 4273 C CA . ARG B 1 94 ? 18.60800 63.72100 12.14300 1.000 57.90431 94 ARG B CA 1
ATOM 4274 C C . ARG B 1 94 ? 19.09300 64.50100 13.35900 1.000 60.79413 94 ARG B C 1
ATOM 4275 O O . ARG B 1 94 ? 18.92800 64.05500 14.50000 1.000 60.16511 94 ARG B O 1
ATOM 4283 N N . VAL B 1 95 ? 19.69100 65.67400 13.13400 1.000 63.67606 95 VAL B N 1
ATOM 4284 C CA . VAL B 1 95 ? 20.16100 66.48300 14.25400 1.000 65.54733 95 VAL B CA 1
ATOM 4285 C C . VAL B 1 95 ? 18.98700 66.98900 15.08100 1.000 65.89737 95 VAL B C 1
ATOM 4286 O O . VAL B 1 95 ? 19.13800 67.27400 16.27500 1.000 67.23701 95 VAL B O 1
ATOM 4290 N N . LYS B 1 96 ? 17.80300 67.10400 14.47300 1.000 65.21308 96 LYS B N 1
ATOM 4291 C CA . LYS B 1 96 ? 16.62000 67.48100 15.23800 1.000 67.35281 96 LYS B CA 1
ATOM 4292 C C . LYS B 1 96 ? 16.21100 66.36300 16.18800 1.000 67.43966 96 LYS B C 1
ATOM 4293 O O . LYS B 1 96 ? 15.76700 66.62600 17.31200 1.000 67.97657 96 LYS B O 1
ATOM 4299 N N . ASP B 1 97 ? 16.35800 65.10900 15.75500 1.000 67.00540 97 ASP B N 1
ATOM 4300 C CA . ASP B 1 97 ? 16.09000 63.98300 16.64400 1.000 66.47113 97 ASP B CA 1
ATOM 4301 C C . ASP B 1 97 ? 17.12300 63.91100 17.76100 1.000 66.76853 97 ASP B C 1
ATOM 4302 O O . ASP B 1 97 ? 16.78800 63.58700 18.90600 1.000 67.83445 97 ASP B O 1
ATOM 4307 N N . GLU B 1 98 ? 18.38400 64.21600 17.44600 1.000 66.08950 98 GLU B N 1
ATOM 4308 C CA . GLU B 1 98 ? 19.44800 64.14100 18.44000 1.000 67.73181 98 GLU B CA 1
ATOM 4309 C C . GLU B 1 98 ? 19.41200 65.31500 19.41100 1.000 67.81076 98 GLU B C 1
ATOM 4310 O O . GLU B 1 98 ? 19.81900 65.16500 20.56800 1.000 68.87931 98 GLU B O 1
ATOM 4316 N N . GLN B 1 99 ? 18.93400 66.48000 18.96800 1.000 66.95803 99 GLN B N 1
ATOM 4317 C CA . GLN B 1 99 ? 18.84500 67.63000 19.86200 1.000 66.53956 99 GLN B CA 1
ATOM 4318 C C . GLN B 1 99 ? 17.68500 67.49400 20.84100 1.000 65.67893 99 GLN B C 1
ATOM 4319 O O . GLN B 1 99 ? 17.82500 67.83600 22.02000 1.000 67.71075 99 GLN B O 1
ATOM 4325 N N . ILE B 1 100 ? 16.53700 67.00200 20.37200 1.000 63.70501 100 ILE B N 1
ATOM 4326 C CA . ILE B 1 100 ? 15.37600 66.85900 21.24600 1.000 63.95767 100 ILE B CA 1
ATOM 4327 C C . ILE B 1 100 ? 15.64300 65.81700 22.32500 1.000 64.06294 100 ILE B C 1
ATOM 4328 O O . ILE B 1 100 ? 15.24000 65.98500 23.48300 1.000 66.64746 100 ILE B O 1
ATOM 4333 N N . CYS B 1 101 ? 16.33400 64.73200 21.97100 1.000 61.75740 101 CYS B N 1
ATOM 4334 C CA . CYS B 1 101 ? 16.65300 63.70200 22.95400 1.000 61.53896 101 CYS B CA 1
ATOM 4335 C C . CYS B 1 101 ? 17.59200 64.23800 24.02900 1.000 60.12037 101 CYS B C 1
ATOM 4336 O O . CYS B 1 101 ? 17.32400 64.09700 25.22800 1.000 61.18628 101 CYS B O 1
ATOM 4339 N N . LEU B 1 102 ? 18.70100 64.85900 23.61700 1.000 57.63323 102 LEU B N 1
ATOM 4340 C CA . LEU B 1 102 ? 19.64500 65.41400 24.58000 1.000 58.90180 102 LEU B CA 1
ATOM 4341 C C . LEU B 1 102 ? 19.05100 66.57600 25.36600 1.000 59.92297 102 LEU B C 1
ATOM 4342 O O . LEU B 1 102 ? 19.52100 66.86300 26.47200 1.000 61.37052 102 LEU B O 1
ATOM 4347 N N . LYS B 1 103 ? 18.03400 67.24900 24.82200 1.000 59.08340 103 LYS B N 1
ATOM 4348 C CA . LYS B 1 103 ? 17.35900 68.29900 25.57600 1.000 60.05457 103 LYS B CA 1
ATOM 4349 C C . LYS B 1 103 ? 16.60000 67.72700 26.76600 1.000 59.20710 103 LYS B C 1
ATOM 4350 O O . LYS B 1 103 ? 16.50500 68.37900 27.81200 1.000 57.09632 103 LYS B O 1
ATOM 4356 N N . HIS B 1 104 ? 16.06200 66.51700 26.63100 1.000 60.64411 104 HIS B N 1
ATOM 4357 C CA . HIS B 1 104 ? 15.35000 65.84800 27.71000 1.000 62.74700 104 HIS B CA 1
ATOM 4358 C C . HIS B 1 104 ? 16.24300 64.91200 28.51600 1.000 66.25531 104 HIS B C 1
ATOM 4359 O O . HIS B 1 104 ? 15.73600 64.16700 29.36000 1.000 68.24502 104 HIS B O 1
ATOM 4366 N N . GLY B 1 105 ? 17.55300 64.93100 28.27500 1.000 68.50821 105 GLY B N 1
ATOM 4367 C CA . GLY B 1 105 ? 18.48100 64.11600 29.02900 1.000 73.13772 105 GLY B CA 1
ATOM 4368 C C . GLY B 1 105 ? 18.63400 62.68900 28.55300 1.000 75.75119 105 GLY B C 1
ATOM 4369 O O . GLY B 1 105 ? 19.39100 61.92900 29.17000 1.000 77.88039 105 GLY B O 1
ATOM 4370 N N . CYS B 1 106 ? 17.94500 62.29500 27.48800 1.000 75.67486 106 CYS B N 1
ATOM 4371 C CA . CYS B 1 106 ? 18.04900 60.95300 26.93700 1.000 77.12240 106 CYS B CA 1
ATOM 4372 C C . CYS B 1 106 ? 19.04400 60.93400 25.78200 1.000 76.19861 106 CYS B C 1
ATOM 4373 O O . CYS B 1 106 ? 19.39600 61.97200 25.21700 1.000 75.50116 106 CYS B O 1
ATOM 4376 N N . VAL B 1 107 ? 19.50200 59.72800 25.43600 1.000 76.62761 107 VAL B N 1
ATOM 4377 C CA . VAL B 1 107 ? 20.51500 59.59400 24.39800 1.000 78.89893 107 VAL B CA 1
ATOM 4378 C C . VAL B 1 107 ? 19.92100 59.97700 23.04900 1.000 79.82799 107 VAL B C 1
ATOM 4379 O O . VAL B 1 107 ? 18.74100 59.72200 22.76700 1.000 78.30149 107 VAL B O 1
ATOM 4383 N N . GLY B 1 108 ? 20.73400 60.62000 22.21600 1.000 81.36239 108 GLY B N 1
ATOM 4384 C CA . GLY B 1 108 ? 20.30500 61.02100 20.89200 1.000 81.45187 108 GLY B CA 1
ATOM 4385 C C . GLY B 1 108 ? 21.11900 60.35600 19.80400 1.000 82.56516 108 GLY B C 1
ATOM 4386 O O . GLY B 1 108 ? 22.18700 60.84900 19.42800 1.000 85.46551 108 GLY B O 1
ATOM 4387 N N . GLN B 1 109 ? 20.62700 59.23200 19.29300 1.000 77.70405 109 GLN B N 1
ATOM 4388 C CA . GLN B 1 109 ? 21.34000 58.44400 18.30200 1.000 74.42734 109 GLN B CA 1
ATOM 4389 C C . GLN B 1 109 ? 20.48400 58.28900 17.05200 1.000 71.07694 109 GLN B C 1
ATOM 4390 O O . GLN B 1 109 ? 19.26700 58.49300 17.07500 1.000 69.81890 109 GLN B O 1
ATOM 4396 N N . GLU B 1 110 ? 21.14600 57.92400 15.95200 1.000 69.21883 110 GLU B N 1
ATOM 4397 C CA . GLU B 1 110 ? 20.45400 57.79300 14.67400 1.000 66.38691 110 GLU B CA 1
ATOM 4398 C C . GLU B 1 110 ? 19.44900 56.64800 14.69500 1.000 61.60739 110 GLU B C 1
ATOM 4399 O O . GLU B 1 110 ? 18.34800 56.77200 14.14500 1.000 59.90981 110 GLU B O 1
ATOM 4405 N N . THR B 1 111 ? 19.80300 55.52700 15.32700 1.000 59.88876 111 THR B N 1
ATOM 4406 C CA . THR B 1 111 ? 18.97500 54.33100 15.29800 1.000 58.38858 111 THR B CA 1
ATOM 4407 C C . THR B 1 111 ? 18.55900 53.82100 16.67100 1.000 59.36238 111 THR B C 1
ATOM 4408 O O . THR B 1 111 ? 17.68000 52.95500 16.74300 1.000 57.62007 111 THR B O 1
ATOM 4412 N N . CYS B 1 112 ? 19.15300 54.31900 17.75200 1.000 60.76518 112 CYS B N 1
ATOM 4413 C CA . CYS B 1 112 ? 18.85800 53.83900 19.09300 1.000 60.60200 112 CYS B CA 1
ATOM 4414 C C . CYS B 1 112 ? 18.21800 54.94500 19.92100 1.000 62.16272 112 CYS B C 1
ATOM 4415 O O . CYS B 1 112 ? 18.51200 56.13000 19.73900 1.000 61.99691 112 CYS B O 1
ATOM 4418 N N . GLY B 1 113 ? 17.33900 54.54200 20.83400 1.000 62.37590 113 GLY B N 1
ATOM 4419 C CA . GLY B 1 113 ? 16.66800 55.49100 21.69800 1.000 62.71015 113 GLY B CA 1
ATOM 4420 C C . GLY B 1 113 ? 15.48200 56.15500 21.01800 1.000 62.54171 113 GLY B C 1
ATOM 4421 O O . GLY B 1 113 ? 14.96500 55.69400 19.99500 1.000 62.89701 113 GLY B O 1
ATOM 4422 N N . ALA B 1 114 ? 15.05000 57.27100 21.61200 1.000 61.97585 114 ALA B N 1
ATOM 4423 C CA . ALA B 1 114 ? 13.91400 58.00700 21.06900 1.000 62.94439 114 ALA B CA 1
ATOM 4424 C C . ALA B 1 114 ? 14.22800 58.60500 19.70300 1.000 63.14441 114 ALA B C 1
ATOM 4425 O O . ALA B 1 114 ? 13.31400 58.82600 18.90100 1.000 64.73145 114 ALA B O 1
ATOM 4427 N N . GLY B 1 115 ? 15.50400 58.86900 19.42000 1.000 61.88374 115 GLY B N 1
ATOM 4428 C CA . GLY B 1 115 ? 15.86500 59.40600 18.11900 1.000 60.59148 115 GLY B CA 1
ATOM 4429 C C . GLY B 1 115 ? 15.66800 58.40200 16.99900 1.000 58.98602 115 GLY B C 1
ATOM 4430 O O . GLY B 1 115 ? 15.13500 58.74000 15.93800 1.000 59.99140 115 GLY B O 1
ATOM 4431 N N . GLY B 1 116 ? 16.09100 57.15600 17.21900 1.000 56.98578 116 GLY B N 1
ATOM 4432 C CA . GLY B 1 116 ? 15.90800 56.13200 16.20500 1.000 54.83289 116 GLY B CA 1
ATOM 4433 C C . GLY B 1 116 ? 14.45500 55.76600 15.98300 1.000 52.43787 116 GLY B C 1
ATOM 4434 O O . GLY B 1 116 ? 14.06400 55.41500 14.86600 1.000 51.97465 116 GLY B O 1
ATOM 4443 N N . THR B 1 118 ? 12.00200 57.90500 16.30700 1.000 48.91113 118 THR B N 1
ATOM 4444 C CA . THR B 1 118 ? 11.49100 59.02000 15.51600 1.000 51.65356 118 THR B CA 1
ATOM 4445 C C . THR B 1 118 ? 11.91800 58.89600 14.05900 1.000 54.11965 118 THR B C 1
ATOM 4446 O O . THR B 1 118 ? 11.11600 59.13000 13.14700 1.000 54.37494 118 THR B O 1
ATOM 4450 N N . TYR B 1 119 ? 13.17900 58.52800 13.82600 1.000 55.86986 119 TYR B N 1
ATOM 4451 C CA . TYR B 1 119 ? 13.65200 58.27800 12.46900 1.000 58.38068 119 TYR B CA 1
ATOM 4452 C C . TYR B 1 119 ? 12.91500 57.10700 11.83000 1.000 57.83062 119 TYR B C 1
ATOM 4453 O O . TYR B 1 119 ? 12.76000 57.06300 10.60400 1.000 57.78061 119 TYR B O 1
ATOM 4462 N N . GLY B 1 120 ? 12.44000 56.16100 12.64200 1.000 57.37530 120 GLY B N 1
ATOM 4463 C CA . GLY B 1 120 ? 11.76000 55.00000 12.08900 1.000 57.16475 120 GLY B CA 1
ATOM 4464 C C . GLY B 1 120 ? 10.41900 55.34400 11.46900 1.000 58.59913 120 GLY B C 1
ATOM 4465 O O . GLY B 1 120 ? 10.13100 54.95600 10.33300 1.000 58.44122 120 GLY B O 1
ATOM 4474 N N . ARG B 1 122 ? 9.41300 57.97800 10.29100 1.000 58.49386 122 ARG B N 1
ATOM 4475 C CA . ARG B 1 122 ? 9.57400 58.75400 9.06900 1.000 55.69615 122 ARG B CA 1
ATOM 4476 C C . ARG B 1 122 ? 9.87800 57.87400 7.86600 1.000 53.92752 122 ARG B C 1
ATOM 4477 O O . ARG B 1 122 ? 9.61400 58.28500 6.73200 1.000 54.86974 122 ARG B O 1
ATOM 4485 N N . THR B 1 123 ? 10.41500 56.67500 8.09000 1.000 51.57724 123 THR B N 1
ATOM 4486 C CA . THR B 1 123 ? 10.84700 55.79400 7.01600 1.000 49.02167 123 THR B CA 1
ATOM 4487 C C . THR B 1 123 ? 9.88900 54.63500 6.76500 1.000 45.84497 123 THR B C 1
ATOM 4488 O O . THR B 1 123 ? 10.06500 53.91300 5.77800 1.000 44.36585 123 THR B O 1
ATOM 4492 N N . ILE B 1 124 ? 8.88000 54.44500 7.61700 1.000 44.47902 124 ILE B N 1
ATOM 4493 C CA . ILE B 1 124 ? 7.99300 53.28900 7.48200 1.000 43.20518 124 ILE B CA 1
ATOM 4494 C C . ILE B 1 124 ? 7.21400 53.36100 6.17300 1.000 43.88421 124 ILE B C 1
ATOM 4495 O O . ILE B 1 124 ? 7.31800 52.47600 5.31600 1.000 43.54469 124 ILE B O 1
ATOM 4500 N N . TYR B 1 125 ? 6.42700 54.41800 5.99900 1.000 46.48189 125 TYR B N 1
ATOM 4501 C CA . TYR B 1 125 ? 5.56000 54.54500 4.83200 1.000 49.34276 125 TYR B CA 1
ATOM 4502 C C . TYR B 1 125 ? 6.32900 54.86500 3.54900 1.000 48.90850 125 TYR B C 1
ATOM 4503 O O . TYR B 1 125 ? 5.96600 54.34300 2.48600 1.000 48.92955 125 TYR B O 1
ATOM 4512 N N . PRO B 1 126 ? 7.36900 55.71000 3.57700 1.000 48.91902 126 PRO B N 1
ATOM 4513 C CA . PRO B 1 126 ? 8.18700 55.86400 2.36100 1.000 49.66122 126 PRO B CA 1
ATOM 4514 C C . PRO B 1 126 ? 8.83300 54.57100 1.89500 1.000 48.35317 126 PRO B C 1
ATOM 4515 O O . PRO B 1 126 ? 9.06400 54.40700 0.69000 1.000 46.81877 126 PRO B O 1
ATOM 4527 N N . VAL B 1 128 ? 7.40700 51.52800 2.34200 1.000 49.77702 128 VAL B N 1
ATOM 4528 C CA . VAL B 1 128 ? 6.28800 50.79400 1.75900 1.000 50.17970 128 VAL B CA 1
ATOM 4529 C C . VAL B 1 128 ? 5.97000 51.33300 0.37000 1.000 52.17204 128 VAL B C 1
ATOM 4530 O O . VAL B 1 128 ? 5.61500 50.57600 -0.54200 1.000 51.17192 128 VAL B O 1
ATOM 4534 N N . GLN B 1 129 ? 6.10100 52.64900 0.18600 1.000 53.99858 129 GLN B N 1
ATOM 4535 C CA . GLN B 1 129 ? 5.91600 53.23100 -1.13900 1.000 55.25399 129 GLN B CA 1
ATOM 4536 C C . GLN B 1 129 ? 6.97900 52.73000 -2.10800 1.000 54.50917 129 GLN B C 1
ATOM 4537 O O . GLN B 1 129 ? 6.70200 52.52700 -3.29600 1.000 56.12515 129 GLN B O 1
ATOM 4543 N N . LEU B 1 130 ? 8.20500 52.52400 -1.61700 1.000 52.35891 130 LEU B N 1
ATOM 4544 C CA . LEU B 1 130 ? 9.24100 51.91400 -2.44300 1.000 51.96939 130 LEU B CA 1
ATOM 4545 C C . LEU B 1 130 ? 8.89000 50.47600 -2.79700 1.000 52.45629 130 LEU B C 1
ATOM 4546 O O . LEU B 1 130 ? 9.20600 50.01100 -3.89900 1.000 52.76948 130 LEU B O 1
ATOM 4551 N N . ILE B 1 131 ? 8.23500 49.76000 -1.88200 1.000 51.45354 131 ILE B N 1
ATOM 4552 C CA . ILE B 1 131 ? 7.79700 48.39900 -2.17400 1.000 49.74807 131 ILE B CA 1
ATOM 4553 C C . ILE B 1 131 ? 6.74100 48.40700 -3.27300 1.000 50.86399 131 ILE B C 1
ATOM 4554 O O . ILE B 1 131 ? 6.79700 47.61200 -4.21800 1.000 50.90610 131 ILE B O 1
ATOM 4559 N N . ASP B 1 132 ? 5.76600 49.31400 -3.16900 1.000 51.47196 132 ASP B N 1
ATOM 4560 C CA . ASP B 1 132 ? 4.69100 49.36200 -4.15500 1.000 52.77212 132 ASP B CA 1
ATOM 4561 C C . ASP B 1 132 ? 5.19000 49.83600 -5.51400 1.000 50.96927 132 ASP B C 1
ATOM 4562 O O . ASP B 1 132 ? 4.61200 49.47000 -6.54400 1.000 49.48751 132 ASP B O 1
ATOM 4567 N N . TYR B 1 133 ? 6.25000 50.64700 -5.54000 1.000 51.61408 133 TYR B N 1
ATOM 4568 C CA . TYR B 1 133 ? 6.84500 51.04600 -6.81100 1.000 51.76410 133 TYR B CA 1
ATOM 4569 C C . TYR B 1 133 ? 7.40000 49.83700 -7.55400 1.000 50.74819 133 TYR B C 1
ATOM 4570 O O . TYR B 1 133 ? 7.16900 49.67100 -8.75700 1.000 52.21679 133 TYR B O 1
ATOM 4579 N N . CYS B 1 134 ? 8.13600 48.97800 -6.84600 1.000 49.69543 134 CYS B N 1
ATOM 4580 C CA . CYS B 1 134 ? 8.73400 47.81300 -7.48600 1.000 50.07179 134 CYS B CA 1
ATOM 4581 C C . CYS B 1 134 ? 7.68500 46.77200 -7.85500 1.000 50.53501 134 CYS B C 1
ATOM 4582 O O . CYS B 1 134 ? 7.83000 46.08200 -8.87100 1.000 50.97980 134 CYS B O 1
ATOM 4585 N N . GLU B 1 135 ? 6.62700 46.64300 -7.05200 1.000 51.62198 135 GLU B N 1
ATOM 4586 C CA . GLU B 1 135 ? 5.57400 45.68800 -7.37900 1.000 51.13245 135 GLU B CA 1
ATOM 4587 C C . GLU B 1 135 ? 4.83400 46.08400 -8.64900 1.000 51.85095 135 GLU B C 1
ATOM 4588 O O . GLU B 1 135 ? 4.32400 45.21700 -9.36700 1.000 51.22193 135 GLU B O 1
ATOM 4594 N N . GLU B 1 136 ? 4.77200 47.38200 -8.94600 1.000 53.18269 136 GLU B N 1
ATOM 4595 C CA . GLU B 1 136 ? 4.05600 47.88000 -10.11300 1.000 56.05146 136 GLU B CA 1
ATOM 4596 C C . GLU B 1 136 ? 4.94400 47.94700 -11.35200 1.000 57.24371 136 GLU B C 1
ATOM 4597 O O . GLU B 1 136 ? 4.57900 47.42200 -12.40700 1.000 59.15709 136 GLU B O 1
ATOM 4603 N N . TYR B 1 137 ? 6.11000 48.58300 -11.24000 1.000 56.35676 137 TYR B N 1
ATOM 4604 C CA . TYR B 1 137 ? 6.95400 48.86400 -12.39600 1.000 56.05672 137 TYR B CA 1
ATOM 4605 C C . TYR B 1 137 ? 8.10000 47.87600 -12.57600 1.000 55.46191 137 TYR B C 1
ATOM 4606 O O . TYR B 1 137 ? 8.44100 47.54100 -13.71400 1.000 57.97800 137 TYR B O 1
ATOM 4615 N N . ALA B 1 138 ? 8.70400 47.40200 -11.48900 1.000 53.15374 138 ALA B N 1
ATOM 4616 C CA . ALA B 1 138 ? 9.94400 46.64600 -11.59200 1.000 53.90910 138 ALA B CA 1
ATOM 4617 C C . ALA B 1 138 ? 9.68700 45.24200 -12.13100 1.000 55.51981 138 ALA B C 1
ATOM 4618 O O . ALA B 1 138 ? 8.54900 44.83200 -12.38400 1.000 56.65416 138 ALA B O 1
ATOM 4620 N N . SER B 1 139 ? 10.77900 44.50500 -12.32000 1.000 56.52520 139 SER B N 1
ATOM 4621 C CA . SER B 1 139 ? 10.69000 43.12200 -12.76100 1.000 58.06486 139 SER B CA 1
ATOM 4622 C C . SER B 1 139 ? 9.89900 42.29700 -11.75500 1.000 57.27002 139 SER B C 1
ATOM 4623 O O . SER B 1 139 ? 9.92300 42.55400 -10.54900 1.000 54.91974 139 SER B O 1
ATOM 4626 N N . LYS B 1 140 ? 9.18200 41.29800 -12.27200 1.000 59.35185 140 LYS B N 1
ATOM 4627 C CA . LYS B 1 140 ? 8.38700 40.42800 -11.41300 1.000 59.69663 140 LYS B CA 1
ATOM 4628 C C . LYS B 1 140 ? 9.24900 39.66600 -10.41600 1.000 59.52819 140 LYS B C 1
ATOM 4629 O O . LYS B 1 140 ? 8.74400 39.24500 -9.37100 1.000 60.40724 140 LYS B O 1
ATOM 4635 N N . LYS B 1 141 ? 10.53400 39.48100 -10.71600 1.000 58.02011 141 LYS B N 1
ATOM 4636 C CA . LYS B 1 141 ? 11.46000 38.85400 -9.78300 1.000 57.19896 141 LYS B CA 1
ATOM 4637 C C . LYS B 1 141 ? 12.49200 39.86600 -9.30400 1.000 56.32781 141 LYS B C 1
ATOM 4638 O O . LYS B 1 141 ? 13.69500 39.58500 -9.30000 1.000 56.04093 141 LYS B O 1
ATOM 4644 N N . TYR B 1 142 ? 12.02800 41.04500 -8.89500 1.000 55.64878 142 TYR B N 1
ATOM 4645 C CA . TYR B 1 142 ? 12.92800 42.08100 -8.41500 1.000 55.06186 142 TYR B CA 1
ATOM 4646 C C . TYR B 1 142 ? 13.50900 41.69900 -7.05600 1.000 50.89294 142 TYR B C 1
ATOM 4647 O O . TYR B 1 142 ? 13.13800 40.69200 -6.44600 1.000 49.80071 142 TYR B O 1
ATOM 4656 N N . TRP B 1 143 ? 14.43400 42.52800 -6.58100 1.000 48.57425 143 TRP B N 1
ATOM 4657 C CA . TRP B 1 143 ? 14.99500 42.36800 -5.24700 1.000 45.72917 143 TRP B CA 1
ATOM 4658 C C . TRP B 1 143 ? 15.34700 43.73800 -4.69100 1.000 44.07371 143 TRP B C 1
ATOM 4659 O O . TRP B 1 143 ? 15.96500 44.55100 -5.38500 1.000 42.11031 143 TRP B O 1
ATOM 4670 N N . ILE B 1 144 ? 14.95300 43.98600 -3.44700 1.000 46.67139 144 ILE B N 1
ATOM 4671 C CA . ILE B 1 144 ? 15.25800 45.22800 -2.75000 1.000 46.70823 144 ILE B CA 1
ATOM 4672 C C . ILE B 1 144 ? 16.23300 44.88600 -1.63300 1.000 48.51634 144 ILE B C 1
ATOM 4673 O O . ILE B 1 144 ? 15.84000 44.35800 -0.58600 1.000 49.56384 144 ILE B O 1
ATOM 4678 N N . VAL B 1 145 ? 17.51300 45.17800 -1.85500 1.000 49.75333 145 VAL B N 1
ATOM 4679 C CA . VAL B 1 145 ? 18.54500 44.98700 -0.83600 1.000 51.34563 145 VAL B CA 1
ATOM 4680 C C . VAL B 1 145 ? 18.58500 46.28400 -0.03300 1.000 53.91173 145 VAL B C 1
ATOM 4681 O O . VAL B 1 145 ? 19.35500 47.20100 -0.32100 1.000 52.82739 145 VAL B O 1
ATOM 4685 N N . ASN B 1 146 ? 17.73200 46.36200 0.98400 1.000 60.27565 146 ASN B N 1
ATOM 4686 C CA . ASN B 1 146 ? 17.59100 47.56900 1.78700 1.000 66.81064 146 ASN B CA 1
ATOM 4687 C C . ASN B 1 146 ? 18.58000 47.53900 2.94400 1.000 72.60871 146 ASN B C 1
ATOM 4688 O O . ASN B 1 146 ? 18.59000 46.59100 3.73600 1.000 70.44002 146 ASN B O 1
ATOM 4693 N N . TYR B 1 147 ? 19.41000 48.57800 3.04100 1.000 81.38607 147 TYR B N 1
ATOM 4694 C CA . TYR B 1 147 ? 20.26600 48.77200 4.20400 1.000 84.11272 147 TYR B CA 1
ATOM 4695 C C . TYR B 1 147 ? 20.05800 50.14800 4.82400 1.000 81.05446 147 TYR B C 1
ATOM 4696 O O . TYR B 1 147 ? 20.90900 50.61300 5.58500 1.000 81.83086 147 TYR B O 1
ATOM 4705 N N . SER B 1 148 ? 18.94000 50.80300 4.51700 1.000 76.51970 148 SER B N 1
ATOM 4706 C CA . SER B 1 148 ? 18.62600 52.09100 5.11500 1.000 75.83541 148 SER B CA 1
ATOM 4707 C C . SER B 1 148 ? 18.06600 51.89800 6.51800 1.000 72.91927 148 SER B C 1
ATOM 4708 O O . SER B 1 148 ? 17.27800 50.98200 6.76800 1.000 73.44038 148 SER B O 1
ATOM 4711 N N . ASN B 1 149 ? 18.47400 52.76800 7.42700 1.000 69.57676 149 ASN B N 1
ATOM 4712 C CA . ASN B 1 149 ? 18.10000 52.67200 8.82800 1.000 65.76841 149 ASN B CA 1
ATOM 4713 C C . ASN B 1 149 ? 16.83300 53.47100 9.10800 1.000 63.49972 149 ASN B C 1
ATOM 4714 O O . ASN B 1 149 ? 16.47300 54.37300 8.34600 1.000 63.82607 149 ASN B O 1
ATOM 4719 N N . PRO B 1 150 ? 16.11400 53.15500 10.20200 1.000 61.40736 150 PRO B N 1
ATOM 4720 C CA . PRO B 1 150 ? 16.35400 52.05700 11.14800 1.000 60.61516 150 PRO B CA 1
ATOM 4721 C C . PRO B 1 150 ? 15.96000 50.69900 10.57900 1.000 58.78863 150 PRO B C 1
ATOM 4722 O O . PRO B 1 150 ? 14.78600 50.47000 10.29200 1.000 59.70979 150 PRO B O 1
ATOM 4726 N N . ALA B 1 151 ? 16.94400 49.81000 10.42400 1.000 57.10158 151 ALA B N 1
ATOM 4727 C CA . ALA B 1 151 ? 16.67700 48.50800 9.82300 1.000 56.97262 151 ALA B CA 1
ATOM 4728 C C . ALA B 1 151 ? 15.75400 47.66400 10.69100 1.000 57.77535 151 ALA B C 1
ATOM 4729 O O . ALA B 1 151 ? 14.94600 46.89000 10.16600 1.000 58.41227 151 ALA B O 1
ATOM 4731 N N . ALA B 1 152 ? 15.85100 47.80100 12.01400 1.000 56.43835 152 ALA B N 1
ATOM 4732 C CA . ALA B 1 152 ? 15.01100 47.00600 12.90500 1.000 54.58812 152 ALA B CA 1
ATOM 4733 C C . ALA B 1 152 ? 13.54300 47.39600 12.78300 1.000 54.35652 152 ALA B C 1
ATOM 4734 O O . ALA B 1 152 ? 12.66400 46.52700 12.76500 1.000 53.60380 152 ALA B O 1
ATOM 4736 N N . ILE B 1 153 ? 13.26000 48.69600 12.69600 1.000 53.47220 153 ILE B N 1
ATOM 4737 C CA . ILE B 1 153 ? 11.87600 49.15100 12.62500 1.000 51.88254 153 ILE B CA 1
ATOM 4738 C C . ILE B 1 153 ? 11.32400 48.99600 11.21300 1.000 49.51910 153 ILE B C 1
ATOM 4739 O O . ILE B 1 153 ? 10.16200 48.62000 11.02800 1.000 47.95312 153 ILE B O 1
ATOM 4744 N N . VAL B 1 154 ? 12.14400 49.27700 10.19900 1.000 48.70584 154 VAL B N 1
ATOM 4745 C CA . VAL B 1 154 ? 11.67700 49.19300 8.81800 1.000 49.55594 154 VAL B CA 1
ATOM 4746 C C . VAL B 1 154 ? 11.37900 47.74700 8.44000 1.000 49.10326 154 VAL B C 1
ATOM 4747 O O . VAL B 1 154 ? 10.33100 47.44600 7.85600 1.000 49.71122 154 VAL B O 1
ATOM 4751 N N . ALA B 1 155 ? 12.29100 46.82800 8.77100 1.000 47.90311 155 ALA B N 1
ATOM 4752 C CA . ALA B 1 155 ? 12.07300 45.42300 8.43800 1.000 48.00049 155 ALA B CA 1
ATOM 4753 C C . ALA B 1 155 ? 10.85200 44.86700 9.15900 1.000 50.97190 155 ALA B C 1
ATOM 4754 O O . ALA B 1 155 ? 10.12100 44.03600 8.60700 1.000 53.61959 155 ALA B O 1
ATOM 4756 N N . LYS B 1 156 ? 10.61200 45.31300 10.39400 1.000 50.05337 156 LYS B N 1
ATOM 4757 C CA . LYS B 1 156 ? 9.42200 44.87300 11.11400 1.000 47.69256 156 LYS B CA 1
ATOM 4758 C C . LYS B 1 156 ? 8.16100 45.48200 10.51500 1.000 46.13974 156 LYS B C 1
ATOM 4759 O O . LYS B 1 156 ? 7.11800 44.82100 10.44500 1.000 45.74496 156 LYS B O 1
ATOM 4765 N N . ALA B 1 157 ? 8.23900 46.73700 10.06900 1.000 46.13185 157 ALA B N 1
ATOM 4766 C CA . ALA B 1 157 ? 7.07000 47.38600 9.48500 1.000 46.79772 157 ALA B CA 1
ATOM 4767 C C . ALA B 1 157 ? 6.78100 46.85500 8.08600 1.000 45.94498 157 ALA B C 1
ATOM 4768 O O . ALA B 1 157 ? 5.62000 46.60500 7.74000 1.000 47.12933 157 ALA B O 1
ATOM 4770 N N . THR B 1 158 ? 7.82200 46.67600 7.26900 1.000 44.14740 158 THR B N 1
ATOM 4771 C CA . THR B 1 158 ? 7.61100 46.20900 5.90200 1.000 44.07107 158 THR B CA 1
ATOM 4772 C C . THR B 1 158 ? 7.13700 44.76200 5.86200 1.000 46.07395 158 THR B C 1
ATOM 4773 O O . THR B 1 158 ? 6.40300 44.38000 4.94400 1.000 46.43978 158 THR B O 1
ATOM 4777 N N . TYR B 1 159 ? 7.54100 43.94300 6.83600 1.000 48.10050 159 TYR B N 1
ATOM 4778 C CA . TYR B 1 159 ? 7.08300 42.55800 6.85400 1.000 50.61923 159 TYR B CA 1
ATOM 4779 C C . TYR B 1 159 ? 5.61900 42.45500 7.25900 1.000 49.27170 159 TYR B C 1
ATOM 4780 O O . TYR B 1 159 ? 4.90000 41.58300 6.75900 1.000 50.43763 159 TYR B O 1
ATOM 4789 N N . LYS B 1 160 ? 5.15900 43.32800 8.15600 1.000 48.75585 160 LYS B N 1
ATOM 4790 C CA . LYS B 1 160 ? 3.76000 43.29500 8.56400 1.000 50.56659 160 LYS B CA 1
ATOM 4791 C C . LYS B 1 160 ? 2.84900 43.93300 7.52300 1.000 50.35341 160 LYS B C 1
ATOM 4792 O O . LYS B 1 160 ? 1.69100 43.52400 7.38700 1.000 53.32481 160 LYS B O 1
ATOM 4798 N N . LEU B 1 161 ? 3.34900 44.91800 6.77900 1.000 47.08986 161 LEU B N 1
ATOM 4799 C CA . LEU B 1 161 ? 2.54500 45.58100 5.75900 1.000 47.06091 161 LEU B CA 1
ATOM 4800 C C . LEU B 1 161 ? 2.63400 44.89000 4.40300 1.000 48.41896 161 LEU B C 1
ATOM 4801 O O . LEU B 1 161 ? 1.60800 44.70000 3.74000 1.000 50.84294 161 LEU B O 1
ATOM 4806 N N . ARG B 1 162 ? 3.83600 44.51200 3.97200 1.000 45.75549 162 ARG B N 1
ATOM 4807 C CA . ARG B 1 162 ? 4.05200 43.85000 2.68500 1.000 45.73443 162 ARG B CA 1
ATOM 4808 C C . ARG B 1 162 ? 4.81400 42.55400 2.92500 1.000 45.51862 162 ARG B C 1
ATOM 4809 O O . ARG B 1 162 ? 6.03800 42.49500 2.74400 1.000 46.84772 162 ARG B O 1
ATOM 4817 N N . PRO B 1 163 ? 4.11900 41.48900 3.33800 1.000 44.73431 163 PRO B N 1
ATOM 4818 C CA . PRO B 1 163 ? 4.82400 40.22600 3.61200 1.000 46.16080 163 PRO B CA 1
ATOM 4819 C C . PRO B 1 163 ? 5.38400 39.55900 2.36800 1.000 49.11378 163 PRO B C 1
ATOM 4820 O O . PRO B 1 163 ? 6.35600 38.80000 2.47400 1.000 50.04021 163 PRO B O 1
ATOM 4824 N N . LYS B 1 164 ? 4.80700 39.81200 1.19600 1.000 50.13759 164 LYS B N 1
ATOM 4825 C CA . LYS B 1 164 ? 5.24300 39.17900 -0.04300 1.000 51.99571 164 LYS B CA 1
ATOM 4826 C C . LYS B 1 164 ? 6.34400 39.95400 -0.75700 1.000 50.08495 164 LYS B C 1
ATOM 4827 O O . LYS B 1 164 ? 6.74000 39.56000 -1.85900 1.000 51.56671 164 LYS B O 1
ATOM 4833 N N . ALA B 1 165 ? 6.84400 41.03300 -0.16200 1.000 48.23736 165 ALA B N 1
ATOM 4834 C CA . ALA B 1 165 ? 7.84100 41.86200 -0.82500 1.000 48.00049 165 ALA B CA 1
ATOM 4835 C C . ALA B 1 165 ? 9.16200 41.11500 -0.95800 1.000 47.74783 165 ALA B C 1
ATOM 4836 O O . ALA B 1 165 ? 9.69700 40.59700 0.02600 1.000 46.67665 165 ALA B O 1
ATOM 4838 N N . ARG B 1 166 ? 9.68600 41.06000 -2.18200 1.000 47.24251 166 ARG B N 1
ATOM 4839 C CA . ARG B 1 166 ? 11.00000 40.47200 -2.44300 1.000 46.30818 166 ARG B CA 1
ATOM 4840 C C . ARG B 1 166 ? 12.05700 41.45700 -1.95000 1.000 46.62401 166 ARG B C 1
ATOM 4841 O O . ARG B 1 166 ? 12.62600 42.24700 -2.70600 1.000 45.88445 166 ARG B O 1
ATOM 4849 N N . ILE B 1 167 ? 12.31800 41.40500 -0.64500 1.000 47.63729 167 ILE B N 1
ATOM 4850 C CA . ILE B 1 167 ? 13.17400 42.37300 0.02700 1.000 49.15589 167 ILE B CA 1
ATOM 4851 C C . ILE B 1 167 ? 14.14500 41.63600 0.93900 1.000 49.36645 167 ILE B C 1
ATOM 4852 O O . ILE B 1 167 ? 13.84600 40.55400 1.45500 1.000 49.58489 167 ILE B O 1
ATOM 4857 N N . ILE B 1 168 ? 15.32700 42.22500 1.12200 1.000 49.07694 168 ILE B N 1
ATOM 4858 C CA . ILE B 1 168 ? 16.33500 41.71500 2.04700 1.000 49.78492 168 ILE B CA 1
ATOM 4859 C C . ILE B 1 168 ? 16.89800 42.90000 2.81900 1.000 50.45079 168 ILE B C 1
ATOM 4860 O O . ILE B 1 168 ? 17.51200 43.79500 2.22800 1.000 51.79305 168 ILE B O 1
ATOM 4865 N N . ASN B 1 169 ? 16.68800 42.91000 4.13300 1.000 49.17695 169 ASN B N 1
ATOM 4866 C CA . ASN B 1 169 ? 17.14800 43.99000 4.99800 1.000 50.18233 169 ASN B CA 1
ATOM 4867 C C . ASN B 1 169 ? 18.45900 43.57500 5.65500 1.000 50.49290 169 ASN B C 1
ATOM 4868 O O . ASN B 1 169 ? 18.51100 42.55800 6.35600 1.000 51.84306 169 ASN B O 1
ATOM 4873 N N . ILE B 1 170 ? 19.51400 44.36000 5.43000 1.000 50.65607 170 ILE B N 1
ATOM 4874 C CA . ILE B 1 170 ? 20.84600 44.03700 5.92100 1.000 53.74065 170 ILE B CA 1
ATOM 4875 C C . ILE B 1 170 ? 21.43700 45.24200 6.63900 1.000 58.24383 170 ILE B C 1
ATOM 4876 O O . ILE B 1 170 ? 20.96600 46.37400 6.50700 1.000 56.43045 170 ILE B O 1
ATOM 4881 N N . CYS B 1 171 ? 22.49200 44.97500 7.40700 1.000 64.92621 171 CYS B N 1
ATOM 4882 C CA . CYS B 1 171 ? 23.26300 46.00000 8.09500 1.000 70.75585 171 CYS B CA 1
ATOM 4883 C C . CYS B 1 171 ? 24.73300 45.61300 8.05100 1.000 76.73552 171 CYS B C 1
ATOM 4884 O O . CYS B 1 171 ? 25.07500 44.42800 8.02800 1.000 76.24335 171 CYS B O 1
ATOM 4887 N N . ASP B 1 172 ? 25.60300 46.62100 8.04000 1.000 83.69688 172 ASP B N 1
ATOM 4888 C CA . ASP B 1 172 ? 27.03600 46.38900 7.92900 1.000 86.15243 172 ASP B CA 1
ATOM 4889 C C . ASP B 1 172 ? 27.77400 46.55100 9.25100 1.000 84.17588 172 ASP B C 1
ATOM 4890 O O . ASP B 1 172 ? 28.98900 46.33600 9.29400 1.000 85.12863 172 ASP B O 1
ATOM 4903 N N . PRO B 1 174 ? 27.59800 44.61400 11.98500 1.000 63.79449 174 PRO B N 1
ATOM 4904 C CA . PRO B 1 174 ? 28.26000 43.32900 12.26500 1.000 62.30221 174 PRO B CA 1
ATOM 4905 C C . PRO B 1 174 ? 29.46900 43.08500 11.38200 1.000 62.99703 174 PRO B C 1
ATOM 4906 O O . PRO B 1 174 ? 30.47400 42.53800 11.85200 1.000 63.51551 174 PRO B O 1
ATOM 4910 N N . VAL B 1 175 ? 29.40100 43.48300 10.11000 1.000 59.25447 175 VAL B N 1
ATOM 4911 C CA . VAL B 1 175 ? 30.53900 43.30800 9.21400 1.000 59.52556 175 VAL B CA 1
ATOM 4912 C C . VAL B 1 175 ? 31.69400 44.20800 9.63600 1.000 60.37829 175 VAL B C 1
ATOM 4913 O O . VAL B 1 175 ? 32.86700 43.83300 9.51900 1.000 60.91520 175 VAL B O 1
ATOM 4917 N N . GLU B 1 176 ? 31.38300 45.40700 10.13500 1.000 59.92034 176 GLU B N 1
ATOM 4918 C CA . GLU B 1 176 ? 32.43100 46.30100 10.61300 1.000 60.35987 176 GLU B CA 1
ATOM 4919 C C . GLU B 1 176 ? 33.09500 45.76700 11.87600 1.000 57.68586 176 GLU B C 1
ATOM 4920 O O . GLU B 1 176 ? 34.29000 46.00000 12.09000 1.000 58.84127 176 GLU B O 1
ATOM 4926 N N . ILE B 1 177 ? 32.34500 45.05400 12.71800 1.000 54.78288 177 ILE B N 1
ATOM 4927 C CA . ILE B 1 177 ? 32.92100 44.51200 13.94600 1.000 53.48799 177 ILE B CA 1
ATOM 4928 C C . ILE B 1 177 ? 33.90100 43.39100 13.62400 1.000 54.90658 177 ILE B C 1
ATOM 4929 O O . ILE B 1 177 ? 35.03000 43.37000 14.12700 1.000 55.41191 177 ILE B O 1
ATOM 4934 N N . GLU B 1 178 ? 33.49000 42.44500 12.77500 1.000 55.73826 178 GLU B N 1
ATOM 4935 C CA . GLU B 1 178 ? 34.40100 41.37900 12.37400 1.000 57.88589 178 GLU B CA 1
ATOM 4936 C C . GLU B 1 178 ? 35.54300 41.89500 11.51000 1.000 59.94666 178 GLU B C 1
ATOM 4937 O O . GLU B 1 178 ? 36.56600 41.21300 11.38700 1.000 61.56264 178 GLU B O 1
ATOM 4943 N N . ALA B 1 179 ? 35.39200 43.07900 10.91200 1.000 59.90192 179 ALA B N 1
ATOM 4944 C CA . ALA B 1 179 ? 36.53800 43.73600 10.29400 1.000 61.47579 179 ALA B CA 1
ATOM 4945 C C . ALA B 1 179 ? 37.55800 44.14300 11.34800 1.000 63.41813 179 ALA B C 1
ATOM 4946 O O . ALA B 1 179 ? 38.76800 44.00300 11.13800 1.000 65.84210 179 ALA B O 1
ATOM 4948 N N . ARG B 1 180 ? 37.08500 44.64600 12.49100 1.000 61.33104 180 ARG B N 1
ATOM 4949 C CA . ARG B 1 180 ? 37.98300 44.91800 13.60900 1.000 61.84689 180 ARG B CA 1
ATOM 4950 C C . ARG B 1 180 ? 38.53100 43.62400 14.19500 1.000 62.30484 180 ARG B C 1
ATOM 4951 O O . ARG B 1 180 ? 39.72000 43.53900 14.52500 1.000 65.95001 180 ARG B O 1
ATOM 4967 N N . ALA B 1 182 ? 39.06900 40.82300 12.74700 1.000 56.54889 182 ALA B N 1
ATOM 4968 C CA . ALA B 1 182 ? 40.05300 40.21200 11.85900 1.000 58.53333 182 ALA B CA 1
ATOM 4969 C C . ALA B 1 182 ? 41.43000 40.83700 12.04700 1.000 61.95216 182 ALA B C 1
ATOM 4970 O O . ALA B 1 182 ? 42.44900 40.13800 11.99100 1.000 64.01557 182 ALA B O 1
ATOM 4972 N N . GLU B 1 183 ? 41.48000 42.15100 12.27400 1.000 61.38368 183 GLU B N 1
ATOM 4973 C CA . GLU B 1 183 ? 42.76000 42.82000 12.47900 1.000 64.09716 183 GLU B CA 1
ATOM 4974 C C . GLU B 1 183 ? 43.37200 42.47000 13.82800 1.000 65.96317 183 GLU B C 1
ATOM 4975 O O . GLU B 1 183 ? 44.60100 42.46400 13.96500 1.000 69.48201 183 GLU B O 1
ATOM 4981 N N . ILE B 1 184 ? 42.54200 42.18200 14.83300 1.000 63.97346 184 ILE B N 1
ATOM 4982 C CA . ILE B 1 184 ? 43.06400 41.83000 16.15100 1.000 65.17887 184 ILE B CA 1
ATOM 4983 C C . ILE B 1 184 ? 43.86600 40.54000 16.08200 1.000 68.94248 184 ILE B C 1
ATOM 4984 O O . ILE B 1 184 ? 44.78200 40.31900 16.88500 1.000 70.22158 184 ILE B O 1
ATOM 4989 N N . LEU B 1 185 ? 43.56500 39.69100 15.10400 1.000 71.31645 185 LEU B N 1
ATOM 4990 C CA . LEU B 1 185 ? 44.12500 38.35500 15.01000 1.000 75.05637 185 LEU B CA 1
ATOM 4991 C C . LEU B 1 185 ? 45.07800 38.17700 13.84300 1.000 77.89881 185 LEU B C 1
ATOM 4992 O O . LEU B 1 185 ? 45.53800 37.05400 13.60800 1.000 78.19359 185 LEU B O 1
ATOM 4997 N N . ASP B 1 186 ? 45.37000 39.24000 13.09800 1.000 79.91484 186 ASP B N 1
ATOM 4998 C CA . ASP B 1 186 ? 46.11000 39.14700 11.84500 1.000 84.79964 186 ASP B CA 1
ATOM 4999 C C . ASP B 1 186 ? 45.40700 38.23500 10.84100 1.000 84.63910 186 ASP B C 1
ATOM 5000 O O . ASP B 1 186 ? 46.03700 37.71300 9.91500 1.000 87.57103 186 ASP B O 1
ATOM 5005 N N . CYS B 1 187 ? 44.10400 38.03400 11.02000 1.000 81.66769 187 CYS B N 1
ATOM 5006 C CA . CYS B 1 187 ? 43.28600 37.23300 10.12300 1.000 81.27817 187 CYS B CA 1
ATOM 5007 C C . CYS B 1 187 ? 42.69300 38.12000 9.03500 1.000 81.09130 187 CYS B C 1
ATOM 5008 O O . CYS B 1 187 ? 42.45500 39.31300 9.24200 1.000 80.16487 187 CYS B O 1
ATOM 5011 N N . LYS B 1 188 ? 42.46000 37.53000 7.86700 1.000 83.82584 188 LYS B N 1
ATOM 5012 C CA . LYS B 1 188 ? 41.84400 38.26000 6.77100 1.000 82.91257 188 LYS B CA 1
ATOM 5013 C C . LYS B 1 188 ? 40.32600 38.16600 6.87300 1.000 78.64101 188 LYS B C 1
ATOM 5014 O O . LYS B 1 188 ? 39.77600 37.15700 7.32300 1.000 78.15148 188 LYS B O 1
ATOM 5020 N N . LEU B 1 189 ? 39.65200 39.24000 6.44900 1.000 74.84582 189 LEU B N 1
ATOM 5021 C CA . LEU B 1 189 ? 38.21700 39.35800 6.68800 1.000 70.62426 189 LEU B CA 1
ATOM 5022 C C . LEU B 1 189 ? 37.42200 38.28900 5.95000 1.000 70.76638 189 LEU B C 1
ATOM 5023 O O . LEU B 1 189 ? 36.37400 37.85000 6.44000 1.000 68.97143 189 LEU B O 1
ATOM 5028 N N . GLU B 1 190 ? 37.89400 37.85300 4.78100 1.000 71.94810 190 GLU B N 1
ATOM 5029 C CA . GLU B 1 190 ? 37.19200 36.79900 4.05800 1.000 71.07431 190 GLU B CA 1
ATOM 5030 C C . GLU B 1 190 ? 37.24600 35.46300 4.79000 1.000 67.95025 190 GLU B C 1
ATOM 5031 O O . GLU B 1 190 ? 36.39400 34.60300 4.54500 1.000 64.66302 190 GLU B O 1
ATOM 5037 N N . ASP B 1 191 ? 38.22000 35.27100 5.67700 1.000 70.01629 191 ASP B N 1
ATOM 5038 C CA . ASP B 1 191 ? 38.35700 34.03400 6.43300 1.000 71.17169 191 ASP B CA 1
ATOM 5039 C C . ASP B 1 191 ? 37.64200 34.08000 7.77700 1.000 68.37136 191 ASP B C 1
ATOM 5040 O O . ASP B 1 191 ? 37.69200 33.09600 8.52300 1.000 66.53693 191 ASP B O 1
ATOM 5045 N N . ILE B 1 192 ? 36.98600 35.19300 8.10300 1.000 67.68969 192 ILE B N 1
ATOM 5046 C CA . ILE B 1 192 ? 36.26100 35.32900 9.36000 1.000 66.98961 192 ILE B CA 1
ATOM 5047 C C . ILE B 1 192 ? 34.82500 34.87700 9.14400 1.000 65.41837 192 ILE B C 1
ATOM 5048 O O . ILE B 1 192 ? 34.28700 34.93100 8.03100 1.000 65.15781 192 ILE B O 1
ATOM 5053 N N . GLU B 1 193 ? 34.20800 34.40100 10.22200 1.000 64.13137 193 GLU B N 1
ATOM 5054 C CA . GLU B 1 193 ? 32.82000 33.96500 10.20900 1.000 62.86806 193 GLU B CA 1
ATOM 5055 C C . GLU B 1 193 ? 32.38400 33.75500 11.64900 1.000 61.26787 193 GLU B C 1
ATOM 5056 O O . GLU B 1 193 ? 33.10900 33.14600 12.44000 1.000 62.01007 193 GLU B O 1
ATOM 5062 N N . SER B 1 194 ? 31.20600 34.26900 11.97900 1.000 59.58346 194 SER B N 1
ATOM 5063 C CA . SER B 1 194 ? 30.74000 34.27100 13.35300 1.000 57.19896 194 SER B CA 1
ATOM 5064 C C . SER B 1 194 ? 29.27000 33.89200 13.39700 1.000 54.87500 194 SER B C 1
ATOM 5065 O O . SER B 1 194 ? 28.51100 34.17000 12.46500 1.000 55.00396 194 SER B O 1
ATOM 5068 N N . ASP B 1 195 ? 28.88800 33.23500 14.48800 1.000 52.44313 195 ASP B N 1
ATOM 5069 C CA . ASP B 1 195 ? 27.49200 32.97100 14.80000 1.000 50.36920 195 ASP B CA 1
ATOM 5070 C C . ASP B 1 195 ? 26.92100 34.15100 15.57700 1.000 50.45868 195 ASP B C 1
ATOM 5071 O O . ASP B 1 195 ? 27.59000 34.71700 16.44600 1.000 50.02442 195 ASP B O 1
ATOM 5076 N N . TYR B 1 196 ? 25.67700 34.51200 15.26800 1.000 51.04033 196 TYR B N 1
ATOM 5077 C CA . TYR B 1 196 ? 25.12600 35.79000 15.69200 1.000 49.49804 196 TYR B CA 1
ATOM 5078 C C . TYR B 1 196 ? 23.61700 35.66500 15.84900 1.000 50.72713 196 TYR B C 1
ATOM 5079 O O . TYR B 1 196 ? 22.97300 34.87300 15.15800 1.000 50.63502 196 TYR B O 1
ATOM 5088 N N . PHE B 1 197 ? 23.05800 36.44700 16.77100 1.000 51.18245 197 PHE B N 1
ATOM 5089 C CA . PHE B 1 197 ? 21.61200 36.48300 16.95600 1.000 51.50618 197 PHE B CA 1
ATOM 5090 C C . PHE B 1 197 ? 21.23700 37.79200 17.63200 1.000 51.98518 197 PHE B C 1
ATOM 5091 O O . PHE B 1 197 ? 22.08000 38.47100 18.22000 1.000 51.62461 197 PHE B O 1
ATOM 5099 N N . GLY B 1 198 ? 19.95800 38.12500 17.54800 1.000 54.99870 198 GLY B N 1
ATOM 5100 C CA . GLY B 1 198 ? 19.40900 39.33200 18.13300 1.000 56.14357 198 GLY B CA 1
ATOM 5101 C C . GLY B 1 198 ? 18.72100 40.18300 17.08800 1.000 57.10948 198 GLY B C 1
ATOM 5102 O O . GLY B 1 198 ? 18.60000 39.80900 15.91700 1.000 60.52568 198 GLY B O 1
ATOM 5103 N N . LEU B 1 199 ? 18.25800 41.35100 17.52800 1.000 52.16415 199 LEU B N 1
ATOM 5104 C CA . LEU B 1 199 ? 17.64900 42.31900 16.63200 1.000 50.71661 199 LEU B CA 1
ATOM 5105 C C . LEU B 1 199 ? 18.73300 43.19900 16.01300 1.000 54.31178 199 LEU B C 1
ATOM 5106 O O . LEU B 1 199 ? 19.91900 43.08800 16.33400 1.000 57.53321 199 LEU B O 1
ATOM 5111 N N . ASN B 1 200 ? 18.32400 44.08600 15.11000 1.000 54.08280 200 ASN B N 1
ATOM 5112 C CA . ASN B 1 200 ? 19.27300 44.98400 14.46800 1.000 53.30639 200 ASN B CA 1
ATOM 5113 C C . ASN B 1 200 ? 19.78600 46.01000 15.47000 1.000 51.17982 200 ASN B C 1
ATOM 5114 O O . ASN B 1 200 ? 19.00600 46.59700 16.22700 1.000 51.25615 200 ASN B O 1
ATOM 5119 N N . HIS B 1 201 ? 21.10400 46.22100 15.47300 1.000 51.63251 201 HIS B N 1
ATOM 5120 C CA . HIS B 1 201 ? 21.76400 47.06300 16.47100 1.000 52.02729 201 HIS B CA 1
ATOM 5121 C C . HIS B 1 201 ? 21.42900 46.58400 17.88100 1.000 51.20088 201 HIS B C 1
ATOM 5122 O O . HIS B 1 201 ? 21.26900 47.37600 18.81200 1.000 51.67198 201 HIS B O 1
ATOM 5129 N N . TYR B 1 202 ? 21.32400 45.26400 18.03500 1.000 51.52197 202 TYR B N 1
ATOM 5130 C CA . TYR B 1 202 ? 20.83500 44.66400 19.26900 1.000 51.88254 202 TYR B CA 1
ATOM 5131 C C . TYR B 1 202 ? 21.16600 43.17600 19.29300 1.000 49.36118 202 TYR B C 1
ATOM 5132 O O . TYR B 1 202 ? 20.31100 42.35000 19.62800 1.000 49.58226 202 TYR B O 1
ATOM 5141 N N . GLY B 1 203 ? 22.40300 42.82300 18.93600 1.000 48.29000 203 GLY B N 1
ATOM 5142 C CA . GLY B 1 203 ? 22.79000 41.43700 18.77900 1.000 48.96377 203 GLY B CA 1
ATOM 5143 C C . GLY B 1 203 ? 24.05800 41.10100 19.54700 1.000 50.18760 203 GLY B C 1
ATOM 5144 O O . GLY B 1 203 ? 24.63900 41.94400 20.23300 1.000 50.81399 203 GLY B O 1
ATOM 5145 N N . TRP B 1 204 ? 24.46800 39.83900 19.40900 1.000 50.23234 204 TRP B N 1
ATOM 5146 C CA . TRP B 1 204 ? 25.62900 39.30400 20.10600 1.000 50.09022 204 TRP B CA 1
ATOM 5147 C C . TRP B 1 204 ? 26.36400 38.32500 19.20300 1.000 51.12981 204 TRP B C 1
ATOM 5148 O O . TRP B 1 204 ? 25.74100 37.60100 18.42200 1.000 52.51419 204 TRP B O 1
ATOM 5159 N N . PHE B 1 205 ? 27.69100 38.30400 19.32000 1.000 49.19274 205 PHE B N 1
ATOM 5160 C CA . PHE B 1 205 ? 28.52400 37.32900 18.62300 1.000 47.34778 205 PHE B CA 1
ATOM 5161 C C . PHE B 1 205 ? 28.76100 36.14800 19.55700 1.000 46.63717 205 PHE B C 1
ATOM 5162 O O . PHE B 1 205 ? 29.51900 36.25600 20.52600 1.000 47.36884 205 PHE B O 1
ATOM 5170 N N . THR B 1 206 ? 28.11500 35.01700 19.26500 1.000 46.85035 206 THR B N 1
ATOM 5171 C CA . THR B 1 206 ? 28.20800 33.86500 20.15600 1.000 48.13735 206 THR B CA 1
ATOM 5172 C C . THR B 1 206 ? 29.49300 33.07600 19.93500 1.000 50.84031 206 THR B C 1
ATOM 5173 O O . THR B 1 206 ? 30.16300 32.69600 20.90100 1.000 50.56396 206 THR B O 1
ATOM 5177 N N . HIS B 1 207 ? 29.85000 32.81600 18.67900 1.000 55.54613 207 HIS B N 1
ATOM 5178 C CA . HIS B 1 207 ? 31.06600 32.08700 18.35400 1.000 60.32302 207 HIS B CA 1
ATOM 5179 C C . HIS B 1 207 ? 31.72700 32.72300 17.14200 1.000 61.48632 207 HIS B C 1
ATOM 5180 O O . HIS B 1 207 ? 31.05000 33.07500 16.17400 1.000 62.50749 207 HIS B O 1
ATOM 5187 N N . VAL B 1 208 ? 33.04900 32.86300 17.20200 1.000 59.11235 208 VAL B N 1
ATOM 5188 C CA . VAL B 1 208 ? 33.84000 33.44400 16.12400 1.000 57.37530 208 VAL B CA 1
ATOM 5189 C C . VAL B 1 208 ? 34.94100 32.46400 15.74500 1.000 57.90957 208 VAL B C 1
ATOM 5190 O O . VAL B 1 208 ? 35.54900 31.83300 16.61800 1.000 59.30185 208 VAL B O 1
ATOM 5194 N N . ARG B 1 209 ? 35.19900 32.33700 14.44500 1.000 58.18329 209 ARG B N 1
ATOM 5195 C CA . ARG B 1 209 ? 36.24100 31.44900 13.94700 1.000 61.67582 209 ARG B CA 1
ATOM 5196 C C . ARG B 1 209 ? 36.92300 32.07800 12.74100 1.000 62.98387 209 ARG B C 1
ATOM 5197 O O . ARG B 1 209 ? 36.25200 32.56800 11.82900 1.000 60.95731 209 ARG B O 1
ATOM 5205 N N . CYS B 1 210 ? 38.25600 32.07100 12.74900 1.000 66.98172 210 CYS B N 1
ATOM 5206 C CA . CYS B 1 210 ? 39.06100 32.51000 11.61300 1.000 69.85311 210 CYS B CA 1
ATOM 5207 C C . CYS B 1 210 ? 39.48600 31.27000 10.83500 1.000 69.88206 210 CYS B C 1
ATOM 5208 O O . CYS B 1 210 ? 40.34700 30.51000 11.29100 1.000 70.72953 210 CYS B O 1
ATOM 5211 N N . LYS B 1 211 ? 38.87300 31.06700 9.66800 1.000 69.28199 211 LYS B N 1
ATOM 5212 C CA . LYS B 1 211 ? 39.13600 29.90500 8.81700 1.000 70.82954 211 LYS B CA 1
ATOM 5213 C C . LYS B 1 211 ? 38.86600 28.59900 9.56800 1.000 71.90073 211 LYS B C 1
ATOM 5214 O O . LYS B 1 211 ? 39.72600 27.72300 9.67900 1.000 72.99559 211 LYS B O 1
ATOM 5220 N N . GLY B 1 212 ? 37.64800 28.48100 10.10000 1.000 73.01665 212 GLY B N 1
ATOM 5221 C CA . GLY B 1 212 ? 37.18300 27.25600 10.71500 1.000 73.43249 212 GLY B CA 1
ATOM 5222 C C . GLY B 1 212 ? 37.63900 27.01300 12.13700 1.000 72.10075 212 GLY B C 1
ATOM 5223 O O . GLY B 1 212 ? 36.99800 26.23200 12.85000 1.000 71.82177 212 GLY B O 1
ATOM 5224 N N . VAL B 1 213 ? 38.72100 27.64600 12.57900 1.000 71.10063 213 VAL B N 1
ATOM 5225 C CA . VAL B 1 213 ? 39.25400 27.43900 13.92100 1.000 70.69269 213 VAL B CA 1
ATOM 5226 C C . VAL B 1 213 ? 38.60200 28.44100 14.86500 1.000 67.28438 213 VAL B C 1
ATOM 5227 O O . VAL B 1 213 ? 38.70800 29.65500 14.65700 1.000 65.43943 213 VAL B O 1
ATOM 5231 N N . ASP B 1 214 ? 37.93900 27.93200 15.90700 1.000 67.14489 214 ASP B N 1
ATOM 5232 C CA . ASP B 1 214 ? 37.24200 28.79600 16.85200 1.000 64.90778 214 ASP B CA 1
ATOM 5233 C C . ASP B 1 214 ? 38.22400 29.76000 17.50300 1.000 64.94989 214 ASP B C 1
ATOM 5234 O O . ASP B 1 214 ? 39.41900 29.47900 17.62100 1.000 67.66864 214 ASP B O 1
ATOM 5239 N N . VAL B 1 215 ? 37.70900 30.91000 17.92600 1.000 62.59172 215 VAL B N 1
ATOM 5240 C CA . VAL B 1 215 ? 38.55900 32.06700 18.18000 1.000 61.48895 215 VAL B CA 1
ATOM 5241 C C . VAL B 1 215 ? 37.96800 32.88200 19.32100 1.000 60.13089 215 VAL B C 1
ATOM 5242 O O . VAL B 1 215 ? 38.69800 33.57900 20.03500 1.000 60.78887 215 VAL B O 1
ATOM 5246 N N . THR B 1 216 ? 36.65300 32.75000 19.52700 1.000 57.70692 216 THR B N 1
ATOM 5247 C CA . THR B 1 216 ? 35.88100 33.53800 20.48600 1.000 53.35113 216 THR B CA 1
ATOM 5248 C C . THR B 1 216 ? 36.63900 33.84400 21.77600 1.000 52.33522 216 THR B C 1
ATOM 5249 O O . THR B 1 216 ? 36.59300 34.97500 22.26900 1.000 51.29562 216 THR B O 1
ATOM 5253 N N . ASP B 1 217 ? 37.35700 32.85500 22.31800 1.000 52.65105 217 ASP B N 1
ATOM 5254 C CA . ASP B 1 217 ? 38.14900 33.09700 23.52200 1.000 54.31178 217 ASP B CA 1
ATOM 5255 C C . ASP B 1 217 ? 39.29900 34.06000 23.25000 1.000 53.70644 217 ASP B C 1
ATOM 5256 O O . ASP B 1 217 ? 39.60700 34.91700 24.08600 1.000 53.19585 217 ASP B O 1
ATOM 5261 N N . LYS B 1 218 ? 39.94700 33.93300 22.09000 1.000 54.40126 218 LYS B N 1
ATOM 5262 C CA . LYS B 1 218 ? 41.06100 34.81700 21.76000 1.000 56.26464 218 LYS B CA 1
ATOM 5263 C C . LYS B 1 218 ? 40.58900 36.25600 21.59000 1.000 54.79341 218 LYS B C 1
ATOM 5264 O O . LYS B 1 218 ? 41.29700 37.19700 21.96800 1.000 54.25124 218 LYS B O 1
ATOM 5270 N N . LEU B 1 219 ? 39.39200 36.44600 21.03100 1.000 55.04871 219 LEU B N 1
ATOM 5271 C CA . LEU B 1 219 ? 38.83100 37.78500 20.89900 1.000 55.52245 219 LEU B CA 1
ATOM 5272 C C . LEU B 1 219 ? 38.28100 38.29700 22.22400 1.000 55.69352 219 LEU B C 1
ATOM 5273 O O . LEU B 1 219 ? 38.42000 39.48500 22.53600 1.000 55.65404 219 LEU B O 1
ATOM 5278 N N . LYS B 1 220 ? 37.64800 37.41800 23.00700 1.000 54.73551 220 LYS B N 1
ATOM 5279 C CA . LYS B 1 220 ? 37.11600 37.82500 24.30500 1.000 54.58286 220 LYS B CA 1
ATOM 5280 C C . LYS B 1 220 ? 38.20600 38.41500 25.18900 1.000 56.60679 220 LYS B C 1
ATOM 5281 O O . LYS B 1 220 ? 37.98300 39.41700 25.87800 1.000 56.19884 220 LYS B O 1
ATOM 5287 N N . GLU B 1 221 ? 39.39500 37.80900 25.17900 1.000 57.79640 221 GLU B N 1
ATOM 5288 C CA . GLU B 1 221 ? 40.49100 38.31400 25.99900 1.000 58.80442 221 GLU B CA 1
ATOM 5289 C C . GLU B 1 221 ? 40.90700 39.71600 25.56900 1.000 58.44911 221 GLU B C 1
ATOM 5290 O O . GLU B 1 221 ? 41.20700 40.56900 26.41300 1.000 59.79138 221 GLU B O 1
ATOM 5296 N N . HIS B 1 222 ? 40.92200 39.97700 24.26100 1.000 57.20686 222 HIS B N 1
ATOM 5297 C CA . HIS B 1 222 ? 41.36200 41.27800 23.76800 1.000 56.77260 222 HIS B CA 1
ATOM 5298 C C . HIS B 1 222 ? 40.29100 42.34700 23.95300 1.000 54.80394 222 HIS B C 1
ATOM 5299 O O . HIS B 1 222 ? 40.59900 43.46800 24.37300 1.000 54.79604 222 HIS B O 1
ATOM 5306 N N . VAL B 1 223 ? 39.03400 42.02200 23.64300 1.000 52.20363 223 VAL B N 1
ATOM 5307 C CA . VAL B 1 223 ? 37.97400 43.02400 23.69200 1.000 52.06151 223 VAL B CA 1
ATOM 5308 C C . VAL B 1 223 ? 37.72200 43.47400 25.12700 1.000 50.02968 223 VAL B C 1
ATOM 5309 O O . VAL B 1 223 ? 37.46600 44.65600 25.38300 1.000 48.84007 223 VAL B O 1
ATOM 5313 N N . ARG B 1 224 ? 37.80100 42.55000 26.08700 1.000 49.41908 224 ARG B N 1
ATOM 5314 C CA . ARG B 1 224 ? 37.59100 42.92700 27.48000 1.000 50.61660 224 ARG B CA 1
ATOM 5315 C C . ARG B 1 224 ? 38.69200 43.83800 28.00900 1.000 55.05923 224 ARG B C 1
ATOM 5316 O O . ARG B 1 224 ? 38.48800 44.50600 29.02900 1.000 55.01712 224 ARG B O 1
ATOM 5324 N N . LYS B 1 225 ? 39.84400 43.88600 27.34300 1.000 57.89115 225 LYS B N 1
ATOM 5325 C CA . LYS B 1 225 ? 40.95700 44.72900 27.76300 1.000 62.81016 225 LYS B CA 1
ATOM 5326 C C . LYS B 1 225 ? 41.07600 46.00900 26.94800 1.000 65.98686 225 LYS B C 1
ATOM 5327 O O . LYS B 1 225 ? 41.32500 47.07700 27.51600 1.000 68.35293 225 LYS B O 1
ATOM 5333 N N . TYR B 1 226 ? 40.90400 45.93200 25.62600 1.000 67.26333 226 TYR B N 1
ATOM 5334 C CA . TYR B 1 226 ? 41.03400 47.09500 24.76100 1.000 70.07682 226 TYR B CA 1
ATOM 5335 C C . TYR B 1 226 ? 39.77000 47.43700 23.98700 1.000 69.55834 226 TYR B C 1
ATOM 5336 O O . TYR B 1 226 ? 39.71700 48.51000 23.37600 1.000 71.90073 226 TYR B O 1
ATOM 5345 N N . GLY B 1 227 ? 38.75900 46.57600 23.99300 1.000 66.43428 227 GLY B N 1
ATOM 5346 C CA . GLY B 1 227 ? 37.61100 46.78900 23.13900 1.000 65.39468 227 GLY B CA 1
ATOM 5347 C C . GLY B 1 227 ? 37.86100 46.25100 21.74100 1.000 65.70261 227 GLY B C 1
ATOM 5348 O O . GLY B 1 227 ? 38.72800 45.40100 21.51100 1.000 66.76064 227 GLY B O 1
ATOM 5349 N N . TYR B 1 228 ? 37.08500 46.76500 20.79200 1.000 64.29981 228 TYR B N 1
ATOM 5350 C CA . TYR B 1 228 ? 37.23500 46.36700 19.39900 1.000 63.13389 228 TYR B CA 1
ATOM 5351 C C . TYR B 1 228 ? 38.35100 47.11600 18.68200 1.000 65.33415 228 TYR B C 1
ATOM 5352 O O . TYR B 1 228 ? 38.53000 46.91700 17.47600 1.000 64.61564 228 TYR B O 1
ATOM 5361 N N . VAL B 1 229 ? 39.10000 47.96300 19.38300 1.000 69.06618 229 VAL B N 1
ATOM 5362 C CA . VAL B 1 229 ? 40.22900 48.65200 18.77300 1.000 75.81435 229 VAL B CA 1
ATOM 5363 C C . VAL B 1 229 ? 41.45700 47.75500 18.83700 1.000 81.61768 229 VAL B C 1
ATOM 5364 O O . VAL B 1 229 ? 41.60100 46.91500 19.73300 1.000 81.31238 229 VAL B O 1
ATOM 5368 N N . SER B 1 230 ? 42.34800 47.92400 17.86300 1.000 87.22098 230 SER B N 1
ATOM 5369 C CA . SER B 1 230 ? 43.61400 47.21000 17.83500 1.000 94.64819 230 SER B CA 1
ATOM 5370 C C . SER B 1 230 ? 44.69700 48.16800 17.36500 1.000 102.06487 230 SER B C 1
ATOM 5371 O O . SER B 1 230 ? 44.41800 49.27500 16.89600 1.000 105.55739 230 SER B O 1
ATOM 5374 N N . GLU B 1 231 ? 45.95100 47.73100 17.50000 1.000 104.78362 231 GLU B N 1
ATOM 5375 C CA . GLU B 1 231 ? 47.07000 48.56500 17.07800 1.000 110.94225 231 GLU B CA 1
ATOM 5376 C C . GLU B 1 231 ? 47.04800 48.80700 15.57400 1.000 111.51074 231 GLU B C 1
ATOM 5377 O O . GLU B 1 231 ? 47.48900 49.86300 15.10900 1.000 113.08461 231 GLU B O 1
ATOM 5383 N N . ALA B 1 232 ? 46.53800 47.84800 14.80400 1.000 113.73732 232 ALA B N 1
ATOM 5384 C CA . ALA B 1 232 ? 46.39400 48.00700 13.36400 1.000 118.57474 232 ALA B CA 1
ATOM 5385 C C . ALA B 1 232 ? 45.05400 48.60900 12.96300 1.000 116.11129 232 ALA B C 1
ATOM 5386 O O . ALA B 1 232 ? 44.89200 49.00000 11.80100 1.000 119.01427 232 ALA B O 1
ATOM 5388 N N . SER B 1 233 ? 44.09500 48.69300 13.88800 1.000 110.45008 233 SER B N 1
ATOM 5389 C CA . SER B 1 233 ? 42.79800 49.27300 13.55600 1.000 108.17086 233 SER B CA 1
ATOM 5390 C C . SER B 1 233 ? 42.90500 50.76600 13.27700 1.000 107.88136 233 SER B C 1
ATOM 5391 O O . SER B 1 233 ? 42.17700 51.29000 12.42600 1.000 108.03137 233 SER B O 1
ATOM 5402 N N . ASN B 1 235 ? 45.00400 52.36500 11.69400 1.000 101.94380 235 ASN B N 1
ATOM 5403 C CA . ASN B 1 235 ? 45.38000 52.59900 10.30400 1.000 104.18881 235 ASN B CA 1
ATOM 5404 C C . ASN B 1 235 ? 44.17300 52.45300 9.38500 1.000 100.83577 235 ASN B C 1
ATOM 5405 O O . ASN B 1 235 ? 44.29300 52.56900 8.16600 1.000 101.74115 235 ASN B O 1
ATOM 5410 N N . LEU B 1 238 ? 37.92900 54.28700 8.96200 1.000 93.55595 238 LEU B N 1
ATOM 5411 C CA . LEU B 1 238 ? 36.82900 54.58800 9.87000 1.000 91.13198 238 LEU B CA 1
ATOM 5412 C C . LEU B 1 238 ? 37.35000 54.92600 11.26400 1.000 91.92418 238 LEU B C 1
ATOM 5413 O O . LEU B 1 238 ? 36.78800 55.77300 11.95700 1.000 91.86891 238 LEU B O 1
ATOM 5418 N N . LEU B 1 239 ? 38.43200 54.25900 11.67000 1.000 92.16631 239 LEU B N 1
ATOM 5419 C CA . LEU B 1 239 ? 39.04300 54.54800 12.96200 1.000 91.91892 239 LEU B CA 1
ATOM 5420 C C . LEU B 1 239 ? 39.72400 55.90900 12.99800 1.000 92.52425 239 LEU B C 1
ATOM 5421 O O . LEU B 1 239 ? 40.13900 56.34400 14.07800 1.000 92.41898 239 LEU B O 1
ATOM 5426 N N . LYS B 1 240 ? 39.85900 56.58400 11.85200 1.000 93.38225 240 LYS B N 1
ATOM 5427 C CA . LYS B 1 240 ? 40.30200 57.97300 11.85400 1.000 97.03005 240 LYS B CA 1
ATOM 5428 C C . LYS B 1 240 ? 39.23500 58.90900 12.40500 1.000 98.71184 240 LYS B C 1
ATOM 5429 O O . LYS B 1 240 ? 39.54800 60.05400 12.75000 1.000 103.15974 240 LYS B O 1
ATOM 5435 N N . ASP B 1 241 ? 37.98900 58.44500 12.48600 1.000 95.71937 241 ASP B N 1
ATOM 5436 C CA . ASP B 1 241 ? 36.91200 59.22900 13.07300 1.000 97.86963 241 ASP B CA 1
ATOM 5437 C C . ASP B 1 241 ? 36.99200 59.15100 14.59200 1.000 99.20400 241 ASP B C 1
ATOM 5438 O O . ASP B 1 241 ? 36.94600 58.04800 15.15000 1.000 97.63013 241 ASP B O 1
ATOM 5443 N N . PRO B 1 242 ? 37.09400 60.28100 15.29400 1.000 107.46552 242 PRO B N 1
ATOM 5444 C CA . PRO B 1 242 ? 37.25500 60.25400 16.75100 1.000 111.78972 242 PRO B CA 1
ATOM 5445 C C . PRO B 1 242 ? 36.00400 59.85700 17.52000 1.000 110.48693 242 PRO B C 1
ATOM 5446 O O . PRO B 1 242 ? 36.02300 59.88400 18.75400 1.000 112.86090 242 PRO B O 1
ATOM 5450 N N . ASP B 1 243 ? 34.92400 59.47800 16.83600 1.000 107.33129 243 ASP B N 1
ATOM 5451 C CA . ASP B 1 243 ? 33.71200 59.04000 17.51500 1.000 106.47329 243 ASP B CA 1
ATOM 5452 C C . ASP B 1 243 ? 33.53500 57.53100 17.48500 1.000 104.59149 243 ASP B C 1
ATOM 5453 O O . ASP B 1 243 ? 33.01300 56.96500 18.45000 1.000 103.63348 243 ASP B O 1
ATOM 5458 N N . TRP B 1 244 ? 33.95800 56.86400 16.40800 1.000 106.66016 244 TRP B N 1
ATOM 5459 C CA . TRP B 1 244 ? 33.94100 55.40800 16.36800 1.000 104.01510 244 TRP B CA 1
ATOM 5460 C C . TRP B 1 244 ? 35.05800 54.78300 17.19300 1.000 101.31478 244 TRP B C 1
ATOM 5461 O O . TRP B 1 244 ? 34.99400 53.58300 17.48500 1.000 101.27267 244 TRP B O 1
ATOM 5472 N N . VAL B 1 245 ? 36.07700 55.55800 17.57300 1.000 99.20137 245 VAL B N 1
ATOM 5473 C CA . VAL B 1 245 ? 37.07600 55.04700 18.50500 1.000 98.89344 245 VAL B CA 1
ATOM 5474 C C . VAL B 1 245 ? 36.50200 54.98600 19.91400 1.000 98.69868 245 VAL B C 1
ATOM 5475 O O . VAL B 1 245 ? 36.94400 54.17700 20.73900 1.000 99.14610 245 VAL B O 1
ATOM 5479 N N . HIS B 1 246 ? 35.51300 55.83300 20.21500 1.000 98.49865 246 HIS B N 1
ATOM 5480 C CA . HIS B 1 246 ? 34.82400 55.77800 21.49900 1.000 97.91437 246 HIS B CA 1
ATOM 5481 C C . HIS B 1 246 ? 33.85600 54.60400 21.55800 1.000 98.79869 246 HIS B C 1
ATOM 5482 O O . HIS B 1 246 ? 33.68300 53.99000 22.61700 1.000 97.91437 246 HIS B O 1
ATOM 5489 N N . THR B 1 247 ? 33.21700 54.28200 20.43100 1.000 101.12791 247 THR B N 1
ATOM 5490 C CA . THR B 1 247 ? 32.27700 53.16700 20.40100 1.000 99.83039 247 THR B CA 1
ATOM 5491 C C . THR B 1 247 ? 33.00700 51.83400 20.50200 1.000 99.65142 247 THR B C 1
ATOM 5492 O O . THR B 1 247 ? 32.62400 50.96200 21.29200 1.000 99.35139 247 THR B O 1
ATOM 5496 N N . PHE B 1 248 ? 34.06200 51.65600 19.70300 1.000 97.04058 248 PHE B N 1
ATOM 5497 C CA . PHE B 1 248 ? 34.80100 50.39900 19.71800 1.000 94.41922 248 PHE B CA 1
ATOM 5498 C C . PHE B 1 248 ? 35.51700 50.17900 21.04400 1.000 92.87429 248 PHE B C 1
ATOM 5499 O O . PHE B 1 248 ? 35.71000 49.03000 21.45700 1.000 93.27961 248 PHE B O 1
ATOM 5507 N N . LYS B 1 249 ? 35.91700 51.25600 21.72200 1.000 90.49769 249 LYS B N 1
ATOM 5508 C CA . LYS B 1 249 ? 36.50800 51.11400 23.04800 1.000 87.69736 249 LYS B CA 1
ATOM 5509 C C . LYS B 1 249 ? 35.45100 50.82700 24.10600 1.000 84.19694 249 LYS B C 1
ATOM 5510 O O . LYS B 1 249 ? 35.72300 50.09400 25.06500 1.000 84.60751 249 LYS B O 1
ATOM 5516 N N . ASN B 1 250 ? 34.24800 51.38400 23.94900 1.000 81.03340 250 ASN B N 1
ATOM 5517 C CA . ASN B 1 250 ? 33.18900 51.20700 24.93500 1.000 78.22517 250 ASN B CA 1
ATOM 5518 C C . ASN B 1 250 ? 32.71200 49.76500 25.04000 1.000 73.32458 250 ASN B C 1
ATOM 5519 O O . ASN B 1 250 ? 32.00700 49.43400 25.99900 1.000 71.96126 250 ASN B O 1
ATOM 5524 N N . SER B 1 251 ? 33.07300 48.90500 24.08500 1.000 69.49517 251 SER B N 1
ATOM 5525 C CA . SER B 1 251 ? 32.70200 47.49700 24.15100 1.000 66.26584 251 SER B CA 1
ATOM 5526 C C . SER B 1 251 ? 33.50000 46.72600 25.19300 1.000 61.94164 251 SER B C 1
ATOM 5527 O O . SER B 1 251 ? 33.17700 45.56400 25.45900 1.000 58.08591 251 SER B O 1
ATOM 5530 N N . ALA B 1 252 ? 34.52600 47.34000 25.78700 1.000 61.77320 252 ALA B N 1
ATOM 5531 C CA . ALA B 1 252 ? 35.35300 46.63200 26.75800 1.000 59.83612 252 ALA B CA 1
ATOM 5532 C C . ALA B 1 252 ? 34.60300 46.39200 28.06200 1.000 56.48835 252 ALA B C 1
ATOM 5533 O O . ALA B 1 252 ? 34.65800 45.29100 28.62100 1.000 52.99056 252 ALA B O 1
ATOM 5535 N N . LEU B 1 253 ? 33.89900 47.40900 28.56300 1.000 56.87524 253 LEU B N 1
ATOM 5536 C CA . LEU B 1 253 ? 33.17500 47.25300 29.82100 1.000 58.29120 253 LEU B CA 1
ATOM 5537 C C . LEU B 1 253 ? 31.97600 46.32700 29.66400 1.000 55.26189 253 LEU B C 1
ATOM 5538 O O . LEU B 1 253 ? 31.63300 45.58500 30.59100 1.000 54.75130 253 LEU B O 1
ATOM 5543 N N . ILE B 1 254 ? 31.32700 46.35400 28.49900 1.000 53.59327 254 ILE B N 1
ATOM 5544 C CA . ILE B 1 254 ? 30.16800 45.49600 28.27500 1.000 52.90371 254 ILE B CA 1
ATOM 5545 C C . ILE B 1 254 ? 30.59100 44.03300 28.21400 1.000 51.93781 254 ILE B C 1
ATOM 5546 O O . ILE B 1 254 ? 29.99100 43.16800 28.86100 1.000 51.29826 254 ILE B O 1
ATOM 5551 N N . SER B 1 255 ? 31.63500 43.73700 27.43700 1.000 52.00360 255 SER B N 1
ATOM 5552 C CA . SER B 1 255 ? 32.11400 42.36600 27.30500 1.000 51.87201 255 SER B CA 1
ATOM 5553 C C . SER B 1 255 ? 32.74800 41.83500 28.58400 1.000 52.72211 255 SER B C 1
ATOM 5554 O O . SER B 1 255 ? 32.95400 40.62200 28.69200 1.000 52.79844 255 SER B O 1
ATOM 5557 N N . SER B 1 256 ? 33.06000 42.70300 29.54600 1.000 53.61169 256 SER B N 1
ATOM 5558 C CA . SER B 1 256 ? 33.63500 42.26600 30.81100 1.000 54.51706 256 SER B CA 1
ATOM 5559 C C . SER B 1 256 ? 32.57700 41.95600 31.86000 1.000 55.17504 256 SER B C 1
ATOM 5560 O O . SER B 1 256 ? 32.76800 41.04100 32.67000 1.000 56.37781 256 SER B O 1
ATOM 5571 N N . PHE B 1 258 ? 29.24700 41.14200 31.10100 1.000 53.36692 258 PHE B N 1
ATOM 5572 C CA . PHE B 1 258 ? 28.49900 40.02800 30.52800 1.000 52.79054 258 PHE B CA 1
ATOM 5573 C C . PHE B 1 258 ? 29.44600 39.26300 29.61000 1.000 53.49589 258 PHE B C 1
ATOM 5574 O O . PHE B 1 258 ? 29.84200 39.77100 28.55500 1.000 54.70919 258 PHE B O 1
ATOM 5582 N N . THR B 1 259 ? 29.80600 38.04400 30.01200 1.000 54.20124 259 THR B N 1
ATOM 5583 C CA . THR B 1 259 ? 30.93100 37.32600 29.42700 1.000 53.73802 259 THR B CA 1
ATOM 5584 C C . THR B 1 259 ? 30.51800 36.14100 28.56200 1.000 51.82990 259 THR B C 1
ATOM 5585 O O . THR B 1 259 ? 31.38200 35.35300 28.16300 1.000 51.58776 259 THR B O 1
ATOM 5589 N N . ASP B 1 260 ? 29.22800 35.98900 28.26000 1.000 51.01401 260 ASP B N 1
ATOM 5590 C CA . ASP B 1 260 ? 28.80600 34.86300 27.43200 1.000 51.37458 260 ASP B CA 1
ATOM 5591 C C . ASP B 1 260 ? 29.22600 35.05800 25.98000 1.000 49.18484 260 ASP B C 1
ATOM 5592 O O . ASP B 1 260 ? 29.79500 34.15100 25.36100 1.000 46.36872 260 ASP B O 1
ATOM 5597 N N . TYR B 1 261 ? 28.95800 36.23600 25.42100 1.000 49.87703 261 TYR B N 1
ATOM 5598 C CA . TYR B 1 261 ? 29.17100 36.50000 24.00600 1.000 50.96137 261 TYR B CA 1
ATOM 5599 C C . TYR B 1 261 ? 29.96100 37.79100 23.83100 1.000 54.26177 261 TYR B C 1
ATOM 5600 O O . TYR B 1 261 ? 30.24800 38.51000 24.79200 1.000 56.00935 261 TYR B O 1
ATOM 5609 N N . LEU B 1 262 ? 30.31300 38.07600 22.57300 1.000 54.76446 262 LEU B N 1
ATOM 5610 C CA . LEU B 1 262 ? 30.93300 39.34100 22.19000 1.000 55.38559 262 LEU B CA 1
ATOM 5611 C C . LEU B 1 262 ? 29.85500 40.32200 21.74400 1.000 55.27768 262 LEU B C 1
ATOM 5612 O O . LEU B 1 262 ? 29.07100 40.00100 20.84400 1.000 54.77236 262 LEU B O 1
ATOM 5617 N N . PRO B 1 263 ? 29.78300 41.50900 22.33900 1.000 55.91197 263 PRO B N 1
ATOM 5618 C CA . PRO B 1 263 ? 28.62800 42.38400 22.12600 1.000 56.37255 263 PRO B CA 1
ATOM 5619 C C . PRO B 1 263 ? 28.73000 43.25400 20.88400 1.000 57.46478 263 PRO B C 1
ATOM 5620 O O . PRO B 1 263 ? 29.81300 43.58900 20.40100 1.000 58.47280 263 PRO B O 1
ATOM 5624 N N . ASN B 1 264 ? 27.55800 43.61700 20.37100 1.000 58.08591 264 ASN B N 1
ATOM 5625 C CA . ASN B 1 264 ? 27.47400 44.64400 19.34400 1.000 58.49386 264 ASN B CA 1
ATOM 5626 C C . ASN B 1 264 ? 27.76800 46.00300 19.96500 1.000 60.61516 264 ASN B C 1
ATOM 5627 O O . ASN B 1 264 ? 27.42800 46.26000 21.12400 1.000 62.30747 264 ASN B O 1
ATOM 5632 N N . THR B 1 265 ? 28.41100 46.87900 19.18900 1.000 60.37303 265 THR B N 1
ATOM 5633 C CA . THR B 1 265 ? 28.79700 48.18400 19.71400 1.000 61.68371 265 THR B CA 1
ATOM 5634 C C . THR B 1 265 ? 27.59300 49.04600 20.06900 1.000 61.08101 265 THR B C 1
ATOM 5635 O O . THR B 1 265 ? 27.71900 49.94800 20.90400 1.000 61.58107 265 THR B O 1
ATOM 5639 N N . TYR B 1 266 ? 26.43300 48.79000 19.46400 1.000 60.64411 266 TYR B N 1
ATOM 5640 C CA . TYR B 1 266 ? 25.24000 49.57700 19.75700 1.000 61.44947 266 TYR B CA 1
ATOM 5641 C C . TYR B 1 266 ? 24.64900 49.28300 21.12900 1.000 59.50977 266 TYR B C 1
ATOM 5642 O O . TYR B 1 266 ? 23.67200 49.93700 21.51000 1.000 58.66493 266 TYR B O 1
ATOM 5651 N N . TRP B 1 267 ? 25.20300 48.32800 21.87900 1.000 59.48871 267 TRP B N 1
ATOM 5652 C CA . TRP B 1 267 ? 24.72800 48.06700 23.23100 1.000 60.67043 267 TRP B CA 1
ATOM 5653 C C . TRP B 1 267 ? 25.15400 49.14100 24.22200 1.000 62.27062 267 TRP B C 1
ATOM 5654 O O . TRP B 1 267 ? 24.64600 49.15500 25.34900 1.000 62.98913 267 TRP B O 1
ATOM 5665 N N . GLN B 1 268 ? 26.06800 50.03500 23.83500 1.000 62.69699 268 GLN B N 1
ATOM 5666 C CA . GLN B 1 268 ? 26.47700 51.11100 24.73100 1.000 63.58131 268 GLN B CA 1
ATOM 5667 C C . GLN B 1 268 ? 25.33800 52.08500 24.99900 1.000 63.42603 268 GLN B C 1
ATOM 5668 O O . GLN B 1 268 ? 25.28100 52.68700 26.07700 1.000 64.17348 268 GLN B O 1
ATOM 5674 N N . TYR B 1 269 ? 24.42500 52.25100 24.04000 1.000 63.13652 269 TYR B N 1
ATOM 5675 C CA . TYR B 1 269 ? 23.32500 53.19400 24.19800 1.000 64.02083 269 TYR B CA 1
ATOM 5676 C C . TYR B 1 269 ? 22.20500 52.64800 25.07200 1.000 62.71805 269 TYR B C 1
ATOM 5677 O O . TYR B 1 269 ? 21.44800 53.43700 25.64800 1.000 61.70740 269 TYR B O 1
ATOM 5686 N N . TYR B 1 270 ? 22.08200 51.32600 25.18300 1.000 63.45498 270 TYR B N 1
ATOM 5687 C CA . TYR B 1 270 ? 21.05900 50.69500 26.00800 1.000 65.15518 270 TYR B CA 1
ATOM 5688 C C . TYR B 1 270 ? 21.57700 50.27200 27.37400 1.000 68.98722 270 TYR B C 1
ATOM 5689 O O . TYR B 1 270 ? 20.91000 50.51200 28.38400 1.000 70.22684 270 TYR B O 1
ATOM 5698 N N . LEU B 1 271 ? 22.75200 49.64300 27.43100 1.000 72.18234 271 LEU B N 1
ATOM 5699 C CA . LEU B 1 271 ? 23.29200 49.21100 28.71500 1.000 78.30676 271 LEU B CA 1
ATOM 5700 C C . LEU B 1 271 ? 23.86000 50.37800 29.51300 1.000 87.07097 271 LEU B C 1
ATOM 5701 O O . LEU B 1 271 ? 23.76200 50.39400 30.74500 1.000 89.08963 271 LEU B O 1
ATOM 5714 N N . PRO B 1 273 ? 23.28400 54.11800 29.03400 1.000 91.64257 273 PRO B N 1
ATOM 5715 C CA . PRO B 1 273 ? 22.79000 55.37000 28.43700 1.000 90.14239 273 PRO B CA 1
ATOM 5716 C C . PRO B 1 273 ? 23.20000 56.60400 29.21600 1.000 87.03412 273 PRO B C 1
ATOM 5717 O O . PRO B 1 273 ? 23.36000 57.67500 28.61800 1.000 89.26860 273 PRO B O 1
ATOM 5721 N N . ASP B 1 274 ? 23.38100 56.48600 30.53300 1.000 81.66242 274 ASP B N 1
ATOM 5722 C CA . ASP B 1 274 ? 23.79000 57.63600 31.33300 1.000 81.30185 274 ASP B CA 1
ATOM 5723 C C . ASP B 1 274 ? 25.19900 58.09000 30.96800 1.000 76.76973 274 ASP B C 1
ATOM 5724 O O . ASP B 1 274 ? 25.49700 59.29000 30.99500 1.000 75.57485 274 ASP B O 1
ATOM 5729 N N . SER B 1 275 ? 26.07800 57.14700 30.62300 1.000 73.61409 275 SER B N 1
ATOM 5730 C CA . SER B 1 275 ? 27.42300 57.51400 30.19500 1.000 71.91389 275 SER B CA 1
ATOM 5731 C C . SER B 1 275 ? 27.42300 58.10800 28.79300 1.000 70.69269 275 SER B C 1
ATOM 5732 O O . SER B 1 275 ? 28.26300 58.96000 28.48100 1.000 71.42172 275 SER B O 1
ATOM 5735 N N . ILE B 1 276 ? 26.49300 57.67500 27.93900 1.000 69.19777 276 ILE B N 1
ATOM 5736 C CA . ILE B 1 276 ? 26.42300 58.20400 26.58000 1.000 68.64507 276 ILE B CA 1
ATOM 5737 C C . ILE B 1 276 ? 25.92100 59.64400 26.58900 1.000 71.22170 276 ILE B C 1
ATOM 5738 O O . ILE B 1 276 ? 26.39700 60.48500 25.81700 1.000 71.68754 276 ILE B O 1
ATOM 5743 N N . VAL B 1 277 ? 24.96400 59.95300 27.46800 1.000 72.88769 277 VAL B N 1
ATOM 5744 C CA . VAL B 1 277 ? 24.41200 61.30600 27.53200 1.000 73.79306 277 VAL B CA 1
ATOM 5745 C C . VAL B 1 277 ? 25.49100 62.30500 27.92500 1.000 76.01438 277 VAL B C 1
ATOM 5746 O O . VAL B 1 277 ? 25.62600 63.37400 27.31700 1.000 76.58813 277 VAL B O 1
ATOM 5750 N N . ASP B 1 278 ? 26.27500 61.97200 28.95200 1.000 77.91197 278 ASP B N 1
ATOM 5751 C CA . ASP B 1 278 ? 27.34700 62.86400 29.37900 1.000 80.99919 278 ASP B CA 1
ATOM 5752 C C . ASP B 1 278 ? 28.46300 62.94200 28.34400 1.000 79.40952 278 ASP B C 1
ATOM 5753 O O . ASP B 1 278 ? 29.18700 63.94200 28.29100 1.000 79.85958 278 ASP B O 1
ATOM 5758 N N . TYR B 1 279 ? 28.61600 61.91000 27.51200 1.000 77.19873 279 TYR B N 1
ATOM 5759 C CA . TYR B 1 279 ? 29.66100 61.93700 26.49300 1.000 75.53537 279 TYR B CA 1
ATOM 5760 C C . TYR B 1 279 ? 29.28400 62.85200 25.33400 1.000 73.90886 279 TYR B C 1
ATOM 5761 O O . TYR B 1 279 ? 30.14800 63.52500 24.76000 1.000 73.66146 279 TYR B O 1
ATOM 5778 N N . ASP B 1 281 ? 27.25900 65.94700 23.06100 1.000 71.93757 281 ASP B N 1
ATOM 5779 C CA . ASP B 1 281 ? 27.17300 67.39900 23.15000 1.000 72.82978 281 ASP B CA 1
ATOM 5780 C C . ASP B 1 281 ? 26.02300 67.85700 22.27000 1.000 71.51910 281 ASP B C 1
ATOM 5781 O O . ASP B 1 281 ? 26.01100 67.57400 21.06800 1.000 68.90826 281 ASP B O 1
ATOM 5786 N N . ILE B 1 282 ? 25.05900 68.56200 22.86600 1.000 72.41921 282 ILE B N 1
ATOM 5787 C CA . ILE B 1 282 ? 23.90100 69.01300 22.10300 1.000 72.60344 282 ILE B CA 1
ATOM 5788 C C . ILE B 1 282 ? 24.30300 70.07700 21.08800 1.000 73.51934 282 ILE B C 1
ATOM 5789 O O . ILE B 1 282 ? 23.64400 70.24000 20.05400 1.000 71.54279 282 ILE B O 1
ATOM 5794 N N . ASN B 1 283 ? 25.39100 70.80300 21.34800 1.000 76.21440 283 ASN B N 1
ATOM 5795 C CA . ASN B 1 283 ? 25.86500 71.82300 20.42000 1.000 77.62246 283 ASN B CA 1
ATOM 5796 C C . ASN B 1 283 ? 26.67600 71.24800 19.26700 1.000 76.53286 283 ASN B C 1
ATOM 5797 O O . ASN B 1 283 ? 26.98900 71.98600 18.32600 1.000 77.80407 283 ASN B O 1
ATOM 5802 N N . ASN B 1 284 ? 27.02200 69.95900 19.31300 1.000 74.74054 284 ASN B N 1
ATOM 5803 C CA . ASN B 1 284 ? 27.78400 69.30500 18.25500 1.000 72.23234 284 ASN B CA 1
ATOM 5804 C C . ASN B 1 284 ? 27.40800 67.82100 18.25500 1.000 69.36884 284 ASN B C 1
ATOM 5805 O O . ASN B 1 284 ? 28.16900 66.94000 18.65600 1.000 69.76889 284 ASN B O 1
ATOM 5810 N N . THR B 1 285 ? 26.19300 67.53500 17.79500 1.000 67.27122 285 THR B N 1
ATOM 5811 C CA . THR B 1 285 ? 25.71400 66.16400 17.73300 1.000 67.82392 285 THR B CA 1
ATOM 5812 C C . THR B 1 285 ? 26.39800 65.41300 16.59100 1.000 67.85287 285 THR B C 1
ATOM 5813 O O . THR B 1 285 ? 27.08900 65.99500 15.75000 1.000 69.36095 285 THR B O 1
ATOM 5817 N N . ARG B 1 286 ? 26.19200 64.09300 16.57000 1.000 67.31597 286 ARG B N 1
ATOM 5818 C CA . ARG B 1 286 ? 26.81400 63.26100 15.54400 1.000 67.62127 286 ARG B CA 1
ATOM 5819 C C . ARG B 1 286 ? 26.35300 63.66300 14.14900 1.000 70.08209 286 ARG B C 1
ATOM 5820 O O . ARG B 1 286 ? 27.14600 63.66100 13.20000 1.000 70.29264 286 ARG B O 1
ATOM 5828 N N . GLY B 1 287 ? 25.07300 64.01000 14.00400 1.000 71.33487 287 GLY B N 1
ATOM 5829 C CA . GLY B 1 287 ? 24.59100 64.48300 12.71700 1.000 71.51647 287 GLY B CA 1
ATOM 5830 C C . GLY B 1 287 ? 25.27600 65.76200 12.27700 1.000 72.58502 287 GLY B C 1
ATOM 5831 O O . GLY B 1 287 ? 25.55000 65.95600 11.09100 1.000 71.47699 287 GLY B O 1
ATOM 5840 N N . GLN B 1 289 ? 28.26300 66.45700 13.08000 1.000 79.18318 289 GLN B N 1
ATOM 5841 C CA . GLN B 1 289 ? 29.64000 66.07500 12.79000 1.000 80.02012 289 GLN B CA 1
ATOM 5842 C C . GLN B 1 289 ? 29.78700 65.50700 11.38400 1.000 79.47532 289 GLN B C 1
ATOM 5843 O O . GLN B 1 289 ? 30.87200 65.59000 10.79700 1.000 79.80431 289 GLN B O 1
ATOM 5849 N N . VAL B 1 290 ? 28.72100 64.92800 10.82800 1.000 78.51468 290 VAL B N 1
ATOM 5850 C CA . VAL B 1 290 ? 28.78400 64.40300 9.46800 1.000 79.07790 290 VAL B CA 1
ATOM 5851 C C . VAL B 1 290 ? 28.33200 65.42300 8.42800 1.000 80.53334 290 VAL B C 1
ATOM 5852 O O . VAL B 1 290 ? 28.71300 65.30500 7.25400 1.000 81.46766 290 VAL B O 1
ATOM 5856 N N . ILE B 1 291 ? 27.53100 66.41700 8.81900 1.000 81.59399 291 ILE B N 1
ATOM 5857 C CA . ILE B 1 291 ? 27.21600 67.51100 7.90600 1.000 83.47580 291 ILE B CA 1
ATOM 5858 C C . ILE B 1 291 ? 28.46700 68.33300 7.62400 1.000 86.70250 291 ILE B C 1
ATOM 5859 O O . ILE B 1 291 ? 28.72300 68.73200 6.48100 1.000 87.49207 291 ILE B O 1
ATOM 5864 N N . ASN B 1 292 ? 29.26900 68.58600 8.65500 1.000 88.46587 292 ASN B N 1
ATOM 5865 C CA . ASN B 1 292 ? 30.55700 69.24800 8.51400 1.000 91.22146 292 ASN B CA 1
ATOM 5866 C C . ASN B 1 292 ? 31.68000 68.27700 8.17200 1.000 92.77165 292 ASN B C 1
ATOM 5867 O O . ASN B 1 292 ? 32.84600 68.68300 8.14000 1.000 93.46121 292 ASN B O 1
ATOM 5872 N N . GLY B 1 293 ? 31.35700 67.01100 7.91800 1.000 93.84020 293 GLY B N 1
ATOM 5873 C CA . GLY B 1 293 ? 32.36900 66.01800 7.62000 1.000 97.00637 293 GLY B CA 1
ATOM 5874 C C . GLY B 1 293 ? 32.13600 65.27000 6.32400 1.000 98.61182 293 GLY B C 1
ATOM 5875 O O . GLY B 1 293 ? 32.66200 65.65600 5.27500 1.000 106.87071 293 GLY B O 1
ATOM 5876 N N . ARG B 1 294 ? 31.34800 64.19300 6.38200 1.000 70.42950 294 ARG B N 1
ATOM 5877 C CA . ARG B 1 294 ? 31.14500 63.36600 5.19600 1.000 68.99775 294 ARG B CA 1
ATOM 5878 C C . ARG B 1 294 ? 30.34800 64.10800 4.13000 1.000 68.16344 294 ARG B C 1
ATOM 5879 O O . ARG B 1 294 ? 30.66100 64.01500 2.93700 1.000 66.71853 294 ARG B O 1
ATOM 5887 N N . GLU B 1 295 ? 29.32000 64.85500 4.53900 1.000 66.73432 295 GLU B N 1
ATOM 5888 C CA . GLU B 1 295 ? 28.49900 65.57300 3.56900 1.000 65.37626 295 GLU B CA 1
ATOM 5889 C C . GLU B 1 295 ? 29.22800 66.78100 2.99100 1.000 64.83935 295 GLU B C 1
ATOM 5890 O O . GLU B 1 295 ? 29.01000 67.13200 1.82600 1.000 64.53669 295 GLU B O 1
ATOM 5896 N N . LYS B 1 296 ? 30.08500 67.43500 3.77800 1.000 64.75250 296 LYS B N 1
ATOM 5897 C CA . LYS B 1 296 ? 30.83300 68.56800 3.24400 1.000 65.44995 296 LYS B CA 1
ATOM 5898 C C . LYS B 1 296 ? 31.84400 68.11600 2.19800 1.000 64.62617 296 LYS B C 1
ATOM 5899 O O . LYS B 1 296 ? 31.98800 68.75600 1.14900 1.000 63.69448 296 LYS B O 1
ATOM 5905 N N . ARG B 1 297 ? 32.54600 67.01200 2.46000 1.000 64.31561 297 ARG B N 1
ATOM 5906 C CA . ARG B 1 297 ? 33.56300 66.53800 1.53000 1.000 63.98136 297 ARG B CA 1
ATOM 5907 C C . ARG B 1 297 ? 32.96700 65.98200 0.24300 1.000 63.31285 297 ARG B C 1
ATOM 5908 O O . ARG B 1 297 ? 33.68000 65.88800 -0.76100 1.000 65.40784 297 ARG B O 1
ATOM 5916 N N . ILE B 1 298 ? 31.68800 65.61300 0.24400 1.000 60.09668 298 ILE B N 1
ATOM 5917 C CA . ILE B 1 298 ? 31.05800 65.15200 -0.98700 1.000 59.14920 298 ILE B CA 1
ATOM 5918 C C . ILE B 1 298 ? 30.42800 66.31100 -1.75900 1.000 59.09919 298 ILE B C 1
ATOM 5919 O O . ILE B 1 298 ? 30.29400 66.23400 -2.98500 1.000 60.69149 298 ILE B O 1
ATOM 5924 N N . PHE B 1 299 ? 30.04700 67.39100 -1.07200 1.000 57.52269 299 PHE B N 1
ATOM 5925 C CA . PHE B 1 299 ? 29.62200 68.59900 -1.77100 1.000 57.55953 299 PHE B CA 1
ATOM 5926 C C . PHE B 1 299 ? 30.82200 69.37400 -2.30000 1.000 57.37267 299 PHE B C 1
ATOM 5927 O O . PHE B 1 299 ? 30.75300 69.97500 -3.37800 1.000 55.68562 299 PHE B O 1
ATOM 5935 N N . LYS B 1 300 ? 31.92600 69.37200 -1.54800 1.000 57.84115 300 LYS B N 1
ATOM 5936 C CA . LYS B 1 300 ? 33.14700 70.02400 -2.01000 1.000 57.56480 300 LYS B CA 1
ATOM 5937 C C . LYS B 1 300 ? 33.69300 69.34700 -3.26000 1.000 57.61480 300 LYS B C 1
ATOM 5938 O O . LYS B 1 300 ? 34.16300 70.02000 -4.18600 1.000 58.67546 300 LYS B O 1
ATOM 5944 N N . ALA B 1 301 ? 33.64000 68.01300 -3.30700 1.000 55.41980 301 ALA B N 1
ATOM 5945 C CA . ALA B 1 301 ? 34.09800 67.30000 -4.49300 1.000 53.91962 301 ALA B CA 1
ATOM 5946 C C . ALA B 1 301 ? 33.20900 67.58700 -5.69500 1.000 54.13281 301 ALA B C 1
ATOM 5947 O O . ALA B 1 301 ? 33.69800 67.63800 -6.82900 1.000 55.59614 301 ALA B O 1
ATOM 5949 N N . ALA B 1 302 ? 31.90800 67.78400 -5.46900 1.000 51.64567 302 ALA B N 1
ATOM 5950 C CA . ALA B 1 302 ? 31.01000 68.12800 -6.56600 1.000 49.31118 302 ALA B CA 1
ATOM 5951 C C . ALA B 1 302 ? 31.30800 69.52000 -7.10600 1.000 49.50067 302 ALA B C 1
ATOM 5952 O O . ALA B 1 302 ? 31.22700 69.75200 -8.31800 1.000 50.40341 302 ALA B O 1
ATOM 5954 N N . GLU B 1 303 ? 31.65400 70.46000 -6.22300 1.000 48.16630 303 GLU B N 1
ATOM 5955 C CA . GLU B 1 303 ? 32.01000 71.80200 -6.67000 1.000 48.53477 303 GLU B CA 1
ATOM 5956 C C . GLU B 1 303 ? 33.34100 71.81100 -7.41100 1.000 48.80059 303 GLU B C 1
ATOM 5957 O O . GLU B 1 303 ? 33.52400 72.60200 -8.34400 1.000 47.49780 303 GLU B O 1
ATOM 5963 N N . ASP B 1 304 ? 34.27400 70.93900 -7.02000 1.000 49.58226 304 ASP B N 1
ATOM 5964 C CA . ASP B 1 304 ? 35.55600 70.86900 -7.71600 1.000 50.05863 304 ASP B CA 1
ATOM 5965 C C . ASP B 1 304 ? 35.38900 70.32500 -9.12900 1.000 47.42674 304 ASP B C 1
ATOM 5966 O O . ASP B 1 304 ? 36.07300 70.77500 -10.05700 1.000 45.21858 304 ASP B O 1
ATOM 5971 N N . ILE B 1 305 ? 34.49100 69.35400 -9.31200 1.000 46.86878 305 ILE B N 1
ATOM 5972 C CA . ILE B 1 305 ? 34.21400 68.84100 -10.65100 1.000 48.32158 305 ILE B CA 1
ATOM 5973 C C . ILE B 1 305 ? 33.61200 69.93500 -11.52200 1.000 49.76123 305 ILE B C 1
ATOM 5974 O O . ILE B 1 305 ? 33.93100 70.05000 -12.71300 1.000 50.46395 305 ILE B O 1
ATOM 5979 N N . ARG B 1 306 ? 32.73600 70.76000 -10.94300 1.000 50.50869 306 ARG B N 1
ATOM 5980 C CA . ARG B 1 306 ? 32.17500 71.88200 -11.68700 1.000 52.25627 306 ARG B CA 1
ATOM 5981 C C . ARG B 1 306 ? 33.24400 72.90700 -12.04200 1.000 52.46682 306 ARG B C 1
ATOM 5982 O O . ARG B 1 306 ? 33.15600 73.55500 -13.09100 1.000 50.01126 306 ARG B O 1
ATOM 5990 N N . GLU B 1 307 ? 34.25500 73.06600 -11.19000 1.000 55.01712 307 GLU B N 1
ATOM 5991 C CA . GLU B 1 307 ? 35.36100 73.97700 -11.44800 1.000 57.41478 307 GLU B CA 1
ATOM 5992 C C . GLU B 1 307 ? 36.48000 73.33000 -12.25200 1.000 58.80179 307 GLU B C 1
ATOM 5993 O O . GLU B 1 307 ? 37.52300 73.96000 -12.45800 1.000 59.05708 307 GLU B O 1
ATOM 5999 N N . GLY B 1 308 ? 36.29000 72.09300 -12.70900 1.000 59.68874 308 GLY B N 1
ATOM 6000 C CA . GLY B 1 308 ? 37.29800 71.40100 -13.48200 1.000 62.29694 308 GLY B CA 1
ATOM 6001 C C . GLY B 1 308 ? 38.52600 70.97100 -12.71300 1.000 65.83421 308 GLY B C 1
ATOM 6002 O O . GLY B 1 308 ? 39.46500 70.45100 -13.32600 1.000 66.63167 308 GLY B O 1
ATOM 6003 N N . LYS B 1 309 ? 38.55600 71.16600 -11.39500 1.000 68.68455 309 LYS B N 1
ATOM 6004 C CA . LYS B 1 309 ? 39.71600 70.77800 -10.61200 1.000 70.25053 309 LYS B CA 1
ATOM 6005 C C . LYS B 1 309 ? 39.72600 69.26900 -10.37300 1.000 73.95624 309 LYS B C 1
ATOM 6006 O O . LYS B 1 309 ? 38.67000 68.63200 -10.32400 1.000 73.72463 309 LYS B O 1
ATOM 6012 N N . PRO B 1 310 ? 40.91100 68.67400 -10.23400 1.000 78.46467 310 PRO B N 1
ATOM 6013 C CA . PRO B 1 310 ? 40.98000 67.23600 -9.94900 1.000 78.83314 310 PRO B CA 1
ATOM 6014 C C . PRO B 1 310 ? 40.43200 66.92200 -8.56600 1.000 78.00409 310 PRO B C 1
ATOM 6015 O O . PRO B 1 310 ? 40.64200 67.66900 -7.60800 1.000 78.72786 310 PRO B O 1
ATOM 6019 N N . VAL B 1 311 ? 39.72400 65.80000 -8.47100 1.000 75.74329 311 VAL B N 1
ATOM 6020 C CA . VAL B 1 311 ? 39.13000 65.35800 -7.21700 1.000 73.89044 311 VAL B CA 1
ATOM 6021 C C . VAL B 1 311 ? 39.76800 64.04000 -6.80400 1.000 72.34552 311 VAL B C 1
ATOM 6022 O O . VAL B 1 311 ? 40.17200 63.22900 -7.64400 1.000 73.27194 311 VAL B O 1
ATOM 6026 N N . ASP B 1 312 ? 39.86500 63.83700 -5.49300 1.000 70.59267 312 ASP B N 1
ATOM 6027 C CA . ASP B 1 312 ? 40.34700 62.57900 -4.92800 1.000 71.98231 312 ASP B CA 1
ATOM 6028 C C . ASP B 1 312 ? 39.14300 61.66100 -4.76100 1.000 70.49529 312 ASP B C 1
ATOM 6029 O O . ASP B 1 312 ? 38.36900 61.79700 -3.81100 1.000 70.46634 312 ASP B O 1
ATOM 6034 N N . LEU B 1 313 ? 38.97800 60.72400 -5.69400 1.000 69.49517 313 LEU B N 1
ATOM 6035 C CA . LEU B 1 313 ? 37.85300 59.80100 -5.64200 1.000 68.65560 313 LEU B CA 1
ATOM 6036 C C . LEU B 1 313 ? 38.03200 58.69600 -4.61000 1.000 72.36131 313 LEU B C 1
ATOM 6037 O O . LEU B 1 313 ? 37.08300 57.94300 -4.36600 1.000 73.76148 313 LEU B O 1
ATOM 6042 N N . GLN B 1 314 ? 39.21000 58.57800 -3.99900 1.000 73.69831 314 GLN B N 1
ATOM 6043 C CA . GLN B 1 314 ? 39.43900 57.54700 -2.99500 1.000 73.74042 314 GLN B CA 1
ATOM 6044 C C . GLN B 1 314 ? 38.95100 57.94100 -1.60700 1.000 73.14824 314 GLN B C 1
ATOM 6045 O O . GLN B 1 314 ? 39.09200 57.14300 -0.67400 1.000 72.51659 314 GLN B O 1
ATOM 6051 N N . GLN B 1 315 ? 38.39400 59.14400 -1.44200 1.000 73.66410 315 GLN B N 1
ATOM 6052 C CA . GLN B 1 315 ? 37.77200 59.49100 -0.16800 1.000 74.64053 315 GLN B CA 1
ATOM 6053 C C . GLN B 1 315 ? 36.59200 58.57600 0.12600 1.000 76.34336 315 GLN B C 1
ATOM 6054 O O . GLN B 1 315 ? 36.35100 58.20700 1.28100 1.000 76.56444 315 GLN B O 1
ATOM 6060 N N . PHE B 1 316 ? 35.85000 58.19700 -0.91300 1.000 76.54339 316 PHE B N 1
ATOM 6061 C CA . PHE B 1 316 ? 34.61800 57.43900 -0.76500 1.000 77.05924 316 PHE B CA 1
ATOM 6062 C C . PHE B 1 316 ? 34.81800 55.93600 -0.90700 1.000 76.18545 316 PHE B C 1
ATOM 6063 O O . PHE B 1 316 ? 33.87200 55.17800 -0.66600 1.000 76.20387 316 PHE B O 1
ATOM 6071 N N . TYR B 1 317 ? 36.01200 55.48700 -1.28200 1.000 74.60105 317 TYR B N 1
ATOM 6072 C CA . TYR B 1 317 ? 36.28500 54.05900 -1.45800 1.000 72.42447 317 TYR B CA 1
ATOM 6073 C C . TYR B 1 317 ? 36.78700 53.43000 -0.16200 1.000 73.11403 317 TYR B C 1
ATOM 6074 O O . TYR B 1 317 ? 37.80100 52.73300 -0.14000 1.000 75.15112 317 TYR B O 1
ATOM 6083 N N . VAL B 1 318 ? 36.07800 53.67400 0.93700 1.000 70.85850 318 VAL B N 1
ATOM 6084 C CA . VAL B 1 318 ? 36.50500 53.23100 2.25800 1.000 69.23199 318 VAL B CA 1
ATOM 6085 C C . VAL B 1 318 ? 35.37000 52.47300 2.93000 1.000 68.87142 318 VAL B C 1
ATOM 6086 O O . VAL B 1 318 ? 34.19100 52.78000 2.72000 1.000 68.33451 318 VAL B O 1
ATOM 6090 N N . GLY B 1 319 ? 35.73100 51.48100 3.73600 1.000 69.80311 319 GLY B N 1
ATOM 6091 C CA . GLY B 1 319 ? 34.77600 50.72300 4.51300 1.000 69.77152 319 GLY B CA 1
ATOM 6092 C C . GLY B 1 319 ? 34.33600 49.44700 3.81300 1.000 71.15064 319 GLY B C 1
ATOM 6093 O O . GLY B 1 319 ? 34.39300 49.31400 2.58800 1.000 71.22696 319 GLY B O 1
ATOM 6094 N N . VAL B 1 320 ? 33.89400 48.48700 4.62500 1.000 72.88505 320 VAL B N 1
ATOM 6095 C CA . VAL B 1 320 ? 33.32800 47.23600 4.13400 1.000 76.61708 320 VAL B CA 1
ATOM 6096 C C . VAL B 1 320 ? 31.84500 47.42900 3.83900 1.000 80.44386 320 VAL B C 1
ATOM 6097 O O . VAL B 1 320 ? 31.13000 46.46200 3.55100 1.000 80.72284 320 VAL B O 1
ATOM 6101 N N . HIS B 1 321 ? 31.37600 48.68000 3.91800 1.000 83.72320 321 HIS B N 1
ATOM 6102 C CA . HIS B 1 321 ? 29.97500 48.99300 3.64500 1.000 84.41538 321 HIS B CA 1
ATOM 6103 C C . HIS B 1 321 ? 29.59000 48.57900 2.23100 1.000 80.86233 321 HIS B C 1
ATOM 6104 O O . HIS B 1 321 ? 28.66000 47.78900 2.03000 1.000 78.98052 321 HIS B O 1
ATOM 6111 N N . GLY B 1 322 ? 30.31500 49.08900 1.23500 1.000 77.79617 322 GLY B N 1
ATOM 6112 C CA . GLY B 1 322 ? 29.96000 48.80800 -0.14400 1.000 74.97478 322 GLY B CA 1
ATOM 6113 C C . GLY B 1 322 ? 30.25200 47.38200 -0.56200 1.000 72.64029 322 GLY B C 1
ATOM 6114 O O . GLY B 1 322 ? 29.53500 46.81700 -1.39200 1.000 72.90874 322 GLY B O 1
ATOM 6115 N N . LYS B 1 323 ? 31.29600 46.77800 0.00900 1.000 70.18999 323 LYS B N 1
ATOM 6116 C CA . LYS B 1 323 ? 31.68100 45.42900 -0.39100 1.000 68.47663 323 LYS B CA 1
ATOM 6117 C C . LYS B 1 323 ? 30.65400 44.39900 0.06500 1.000 64.38930 323 LYS B C 1
ATOM 6118 O O . LYS B 1 323 ? 30.32300 43.47200 -0.68400 1.000 63.39971 323 LYS B O 1
ATOM 6124 N N . PHE B 1 324 ? 30.13900 44.54600 1.28800 1.000 61.56264 324 PHE B N 1
ATOM 6125 C CA . PHE B 1 324 ? 29.18000 43.58000 1.81500 1.000 58.64387 324 PHE B CA 1
ATOM 6126 C C . PHE B 1 324 ? 27.83800 43.66500 1.09900 1.000 55.26978 324 PHE B C 1
ATOM 6127 O O . PHE B 1 324 ? 27.15800 42.64400 0.93700 1.000 52.77738 324 PHE B O 1
ATOM 6135 N N . ILE B 1 325 ? 27.44400 44.86000 0.65800 1.000 54.57233 325 ILE B N 1
ATOM 6136 C CA . ILE B 1 325 ? 26.14900 45.02100 0.00500 1.000 55.41980 325 ILE B CA 1
ATOM 6137 C C . ILE B 1 325 ? 26.18100 44.44400 -1.40500 1.000 55.96197 325 ILE B C 1
ATOM 6138 O O . ILE B 1 325 ? 25.22100 43.80300 -1.84900 1.000 56.08830 325 ILE B O 1
ATOM 6143 N N . VAL B 1 326 ? 27.28300 44.65500 -2.12800 1.000 55.40138 326 VAL B N 1
ATOM 6144 C CA . VAL B 1 326 ? 27.39700 44.11800 -3.48100 1.000 55.44086 326 VAL B CA 1
ATOM 6145 C C . VAL B 1 326 ? 27.45400 42.59500 -3.45100 1.000 56.57520 326 VAL B C 1
ATOM 6146 O O . VAL B 1 326 ? 26.91200 41.92200 -4.33700 1.000 57.19370 326 VAL B O 1
ATOM 6150 N N . LYS B 1 327 ? 28.10100 42.02700 -2.42900 1.000 56.96209 327 LYS B N 1
ATOM 6151 C CA . LYS B 1 327 ? 28.14400 40.57300 -2.29300 1.000 57.80693 327 LYS B CA 1
ATOM 6152 C C . LYS B 1 327 ? 26.74400 39.99300 -2.12900 1.000 57.09895 327 LYS B C 1
ATOM 6153 O O . LYS B 1 327 ? 26.43400 38.93300 -2.68700 1.000 57.53848 327 LYS B O 1
ATOM 6159 N N . VAL B 1 328 ? 25.88200 40.67600 -1.37200 1.000 56.03567 328 VAL B N 1
ATOM 6160 C CA . VAL B 1 328 ? 24.50200 40.22200 -1.21700 1.000 55.66720 328 VAL B CA 1
ATOM 6161 C C . VAL B 1 328 ? 23.79600 40.21000 -2.56600 1.000 57.31213 328 VAL B C 1
ATOM 6162 O O . VAL B 1 328 ? 23.09600 39.25100 -2.91400 1.000 59.94666 328 VAL B O 1
ATOM 6166 N N . VAL B 1 329 ? 23.97400 41.27600 -3.34900 1.000 55.39085 329 VAL B N 1
ATOM 6167 C CA . VAL B 1 329 ? 23.39700 41.31800 -4.69000 1.000 55.43823 329 VAL B CA 1
ATOM 6168 C C . VAL B 1 329 ? 24.01100 40.23200 -5.56400 1.000 55.82775 329 VAL B C 1
ATOM 6169 O O . VAL B 1 329 ? 23.30600 39.54600 -6.31500 1.000 55.23820 329 VAL B O 1
ATOM 6173 N N . GLU B 1 330 ? 25.33100 40.04900 -5.46900 1.000 56.08830 330 GLU B N 1
ATOM 6174 C CA . GLU B 1 330 ? 26.00800 39.04300 -6.28200 1.000 56.64627 330 GLU B CA 1
ATOM 6175 C C . GLU B 1 330 ? 25.50700 37.64000 -5.95900 1.000 54.36441 330 GLU B C 1
ATOM 6176 O O . GLU B 1 330 ? 25.34700 36.80600 -6.85900 1.000 52.24311 330 GLU B O 1
ATOM 6182 N N . SER B 1 331 ? 25.25000 37.36000 -4.67900 1.000 54.41968 331 SER B N 1
ATOM 6183 C CA . SER B 1 331 ? 24.71600 36.05600 -4.30200 1.000 52.57736 331 SER B CA 1
ATOM 6184 C C . SER B 1 331 ? 23.27700 35.88000 -4.77200 1.000 51.70094 331 SER B C 1
ATOM 6185 O O . SER B 1 331 ? 22.84600 34.75200 -5.03200 1.000 51.05875 331 SER B O 1
ATOM 6188 N N . LEU B 1 332 ? 22.52000 36.97400 -4.88300 1.000 50.61923 332 LEU B N 1
ATOM 6189 C CA . LEU B 1 332 ? 21.15200 36.88500 -5.37900 1.000 49.63753 332 LEU B CA 1
ATOM 6190 C C . LEU B 1 332 ? 21.10200 36.62900 -6.88000 1.000 50.92189 332 LEU B C 1
ATOM 6191 O O . LEU B 1 332 ? 20.10300 36.09600 -7.37600 1.000 51.32457 332 LEU B O 1
ATOM 6196 N N . ILE B 1 333 ? 22.15600 36.98700 -7.60800 1.000 50.76661 333 ILE B N 1
ATOM 6197 C CA . ILE B 1 333 ? 22.16700 36.83500 -9.05900 1.000 49.87703 333 ILE B CA 1
ATOM 6198 C C . ILE B 1 333 ? 22.60300 35.43500 -9.46900 1.000 49.89546 333 ILE B C 1
ATOM 6199 O O . ILE B 1 333 ? 22.00400 34.83000 -10.36100 1.000 50.78767 333 ILE B O 1
ATOM 6204 N N . HIS B 1 334 ? 23.64100 34.89500 -8.82800 1.000 48.77427 334 HIS B N 1
ATOM 6205 C CA . HIS B 1 334 ? 24.21600 33.61500 -9.22300 1.000 50.47184 334 HIS B CA 1
ATOM 6206 C C . HIS B 1 334 ? 23.92400 32.49600 -8.23300 1.000 49.30065 334 HIS B C 1
ATOM 6207 O O . HIS B 1 334 ? 24.47200 31.39800 -8.38300 1.000 48.80585 334 HIS B O 1
ATOM 6214 N N . ASP B 1 335 ? 23.07700 32.74200 -7.23100 1.000 49.07957 335 ASP B N 1
ATOM 6215 C CA . ASP B 1 335 ? 22.69800 31.72600 -6.24600 1.000 48.40580 335 ASP B CA 1
ATOM 6216 C C . ASP B 1 335 ? 23.93400 31.13700 -5.56400 1.000 47.67940 335 ASP B C 1
ATOM 6217 O O . ASP B 1 335 ? 24.08600 29.92000 -5.43800 1.000 47.41358 335 ASP B O 1
ATOM 6222 N N . GLU B 1 336 ? 24.83000 32.02100 -5.12200 1.000 48.84533 336 GLU B N 1
ATOM 6223 C CA . GLU B 1 336 ? 26.11400 31.59500 -4.58000 1.000 50.39552 336 GLU B CA 1
ATOM 6224 C C . GLU B 1 336 ? 26.02300 31.06000 -3.15700 1.000 48.37948 336 GLU B C 1
ATOM 6225 O O . GLU B 1 336 ? 27.02700 30.55200 -2.64600 1.000 48.39791 336 GLU B O 1
ATOM 6231 N N . ARG B 1 337 ? 24.86000 31.16700 -2.51100 1.000 47.42148 337 ARG B N 1
ATOM 6232 C CA . ARG B 1 337 ? 24.65100 30.65200 -1.15700 1.000 45.67127 337 ARG B CA 1
ATOM 6233 C C . ARG B 1 337 ? 25.62800 31.28700 -0.16700 1.000 44.47902 337 ARG B C 1
ATOM 6234 O O . ARG B 1 337 ? 26.24600 30.61100 0.65700 1.000 43.44995 337 ARG B O 1
ATOM 6242 N N . SER B 1 338 ? 25.76400 32.60700 -0.25500 1.000 46.18712 338 SER B N 1
ATOM 6243 C CA . SER B 1 338 ? 26.63300 33.34500 0.65000 1.000 47.32936 338 SER B CA 1
ATOM 6244 C C . SER B 1 338 ? 25.99500 33.45900 2.02800 1.000 48.46107 338 SER B C 1
ATOM 6245 O O . SER B 1 338 ? 24.81000 33.77700 2.15900 1.000 48.92692 338 SER B O 1
ATOM 6248 N N . ARG B 1 339 ? 26.79700 33.20400 3.05900 1.000 49.14273 339 ARG B N 1
ATOM 6249 C CA . ARG B 1 339 ? 26.33700 33.22100 4.44400 1.000 47.59518 339 ARG B CA 1
ATOM 6250 C C . ARG B 1 339 ? 26.56300 34.61600 5.01900 1.000 46.95563 339 ARG B C 1
ATOM 6251 O O . ARG B 1 339 ? 27.70300 35.00600 5.29400 1.000 47.06617 339 ARG B O 1
ATOM 6259 N N . GLN B 1 340 ? 25.47700 35.36500 5.20600 1.000 45.87919 340 GLN B N 1
ATOM 6260 C CA . GLN B 1 340 ? 25.54500 36.72500 5.72000 1.000 45.00803 340 GLN B CA 1
ATOM 6261 C C . GLN B 1 340 ? 24.59900 36.88000 6.90100 1.000 46.11606 340 GLN B C 1
ATOM 6262 O O . GLN B 1 340 ? 23.59700 36.16700 7.01500 1.000 48.27684 340 GLN B O 1
ATOM 6268 N N . LEU B 1 341 ? 24.93000 37.82200 7.78200 1.000 46.41346 341 LEU B N 1
ATOM 6269 C CA . LEU B 1 341 ? 24.11100 38.13500 8.95200 1.000 45.67916 341 LEU B CA 1
ATOM 6270 C C . LEU B 1 341 ? 23.03000 39.11700 8.51700 1.000 47.27672 341 LEU B C 1
ATOM 6271 O O . LEU B 1 341 ? 23.22000 40.33400 8.52800 1.000 49.67438 341 LEU B O 1
ATOM 6276 N N . VAL B 1 342 ? 21.87600 38.57900 8.12500 1.000 46.05026 342 VAL B N 1
ATOM 6277 C CA . VAL B 1 342 ? 20.79200 39.39600 7.59000 1.000 46.08447 342 VAL B CA 1
ATOM 6278 C C . VAL B 1 342 ? 19.62000 39.40200 8.56100 1.000 45.15805 342 VAL B C 1
ATOM 6279 O O . VAL B 1 342 ? 19.63800 38.70400 9.58100 1.000 45.43439 342 VAL B O 1
ATOM 6283 N N . ILE B 1 343 ? 18.59200 40.18400 8.24400 1.000 43.71577 343 ILE B N 1
ATOM 6284 C CA . ILE B 1 343 ? 17.41500 40.34300 9.09000 1.000 42.11294 343 ILE B CA 1
ATOM 6285 C C . ILE B 1 343 ? 16.24800 39.64000 8.41300 1.000 42.97357 343 ILE B C 1
ATOM 6286 O O . ILE B 1 343 ? 15.87800 39.98100 7.28200 1.000 45.60284 343 ILE B O 1
ATOM 6291 N N . VAL B 1 344 ? 15.67000 38.66200 9.10100 1.000 41.47866 344 VAL B N 1
ATOM 6292 C CA . VAL B 1 344 ? 14.57300 37.86900 8.54800 1.000 40.37853 344 VAL B CA 1
ATOM 6293 C C . VAL B 1 344 ? 13.48400 37.75000 9.60400 1.000 40.51802 344 VAL B C 1
ATOM 6294 O O . VAL B 1 344 ? 13.74100 37.91400 10.80700 1.000 40.87595 344 VAL B O 1
ATOM 6298 N N . PRO B 1 345 ? 12.24700 37.48300 9.18500 1.000 40.63119 345 PRO B N 1
ATOM 6299 C CA . PRO B 1 345 ? 11.20700 37.13800 10.16000 1.000 38.77044 345 PRO B CA 1
ATOM 6300 C C . PRO B 1 345 ? 11.57600 35.86100 10.90100 1.000 38.79939 345 PRO B C 1
ATOM 6301 O O . PRO B 1 345 ? 12.05600 34.89300 10.30700 1.000 41.64973 345 PRO B O 1
ATOM 6305 N N . ASN B 1 346 ? 11.35400 35.87300 12.21600 1.000 36.61228 346 ASN B N 1
ATOM 6306 C CA . ASN B 1 346 ? 11.71900 34.75200 13.07600 1.000 36.67282 346 ASN B CA 1
ATOM 6307 C C . ASN B 1 346 ? 10.99000 33.48100 12.66300 1.000 37.42817 346 ASN B C 1
ATOM 6308 O O . ASN B 1 346 ? 11.57200 32.61400 12.00300 1.000 37.00180 346 ASN B O 1
ATOM 6313 N N . ASN B 1 347 ? 9.72100 33.36400 13.05400 1.000 38.45198 347 ASN B N 1
ATOM 6314 C CA . ASN B 1 347 ? 8.88700 32.22300 12.67900 1.000 39.33630 347 ASN B CA 1
ATOM 6315 C C . ASN B 1 347 ? 9.52300 30.90400 13.11400 1.000 38.96520 347 ASN B C 1
ATOM 6316 O O . ASN B 1 347 ? 9.48100 29.90200 12.39800 1.000 38.23090 347 ASN B O 1
ATOM 6321 N N . GLY B 1 348 ? 10.13200 30.91000 14.29900 1.000 38.72833 348 GLY B N 1
ATOM 6322 C CA . GLY B 1 348 ? 10.72400 29.71600 14.86700 1.000 38.80465 348 GLY B CA 1
ATOM 6323 C C . GLY B 1 348 ? 12.22800 29.60300 14.74000 1.000 39.29418 348 GLY B C 1
ATOM 6324 O O . GLY B 1 348 ? 12.80000 28.63300 15.25300 1.000 39.13890 348 GLY B O 1
ATOM 6325 N N . ALA B 1 349 ? 12.88400 30.55100 14.06600 1.000 38.64674 349 ALA B N 1
ATOM 6326 C CA . ALA B 1 349 ? 14.34100 30.52500 13.97400 1.000 38.64148 349 ALA B CA 1
ATOM 6327 C C . ALA B 1 349 ? 14.97100 30.61000 15.35700 1.000 39.83372 349 ALA B C 1
ATOM 6328 O O . ALA B 1 349 ? 15.87000 29.83100 15.69600 1.000 41.08651 349 ALA B O 1
ATOM 6330 N N . ILE B 1 350 ? 14.51500 31.56100 16.16500 1.000 39.81530 350 ILE B N 1
ATOM 6331 C CA . ILE B 1 350 ? 14.81300 31.61200 17.59000 1.000 39.10995 350 ILE B CA 1
ATOM 6332 C C . ILE B 1 350 ? 13.53500 31.22400 18.31900 1.000 40.95228 350 ILE B C 1
ATOM 6333 O O . ILE B 1 350 ? 12.54000 31.95900 18.27500 1.000 38.43619 350 ILE B O 1
ATOM 6338 N N . GLU B 1 351 ? 13.55900 30.06500 18.98100 1.000 44.97118 351 GLU B N 1
ATOM 6339 C CA . GLU B 1 351 ? 12.32500 29.45900 19.47500 1.000 47.18724 351 GLU B CA 1
ATOM 6340 C C . GLU B 1 351 ? 11.65700 30.31500 20.54700 1.000 46.34766 351 GLU B C 1
ATOM 6341 O O . GLU B 1 351 ? 10.43200 30.47300 20.55100 1.000 47.44516 351 GLU B O 1
ATOM 6347 N N . ASN B 1 352 ? 12.43200 30.86700 21.47300 1.000 44.91591 352 ASN B N 1
ATOM 6348 C CA . ASN B 1 352 ? 11.82200 31.56500 22.60200 1.000 45.08962 352 ASN B CA 1
ATOM 6349 C C . ASN B 1 352 ? 11.64100 33.03600 22.26400 1.000 44.19477 352 ASN B C 1
ATOM 6350 O O . ASN B 1 352 ? 11.76400 33.91400 23.12600 1.000 46.04499 352 ASN B O 1
ATOM 6355 N N . LEU B 1 353 ? 11.34000 33.30300 20.99800 1.000 41.98924 353 LEU B N 1
ATOM 6356 C CA . LEU B 1 353 ? 10.99800 34.63400 20.53300 1.000 42.65248 353 LEU B CA 1
ATOM 6357 C C . LEU B 1 353 ? 9.72700 34.54800 19.70000 1.000 43.53680 353 LEU B C 1
ATOM 6358 O O . LEU B 1 353 ? 9.33700 33.47600 19.22500 1.000 42.86567 353 LEU B O 1
ATOM 6363 N N . SER B 1 354 ? 9.07900 35.69700 19.54200 1.000 43.63944 354 SER B N 1
ATOM 6364 C CA . SER B 1 354 ? 7.82500 35.77300 18.81100 1.000 41.73132 354 SER B CA 1
ATOM 6365 C C . SER B 1 354 ? 8.05600 35.54700 17.31600 1.000 41.11546 354 SER B C 1
ATOM 6366 O O . SER B 1 354 ? 9.18000 35.62000 16.81100 1.000 42.66827 354 SER B O 1
ATOM 6369 N N . ASP B 1 355 ? 6.96200 35.27200 16.60100 1.000 39.86267 355 ASP B N 1
ATOM 6370 C CA . ASP B 1 355 ? 7.06700 34.99000 15.17300 1.000 41.59972 355 ASP B CA 1
ATOM 6371 C C . ASP B 1 355 ? 7.26900 36.26400 14.35900 1.000 42.76829 355 ASP B C 1
ATOM 6372 O O . ASP B 1 355 ? 8.08600 36.28600 13.43100 1.000 44.47375 355 ASP B O 1
ATOM 6377 N N . ASP B 1 356 ? 6.54000 37.33300 14.69000 1.000 41.99451 356 ASP B N 1
ATOM 6378 C CA . ASP B 1 356 ? 6.66300 38.59800 13.97000 1.000 44.73957 356 ASP B CA 1
ATOM 6379 C C . ASP B 1 356 ? 7.94500 39.35100 14.30100 1.000 46.79245 356 ASP B C 1
ATOM 6380 O O . ASP B 1 356 ? 8.17000 40.43100 13.74100 1.000 47.08986 356 ASP B O 1
ATOM 6385 N N . ALA B 1 357 ? 8.78000 38.82000 15.19100 1.000 47.20303 357 ALA B N 1
ATOM 6386 C CA . ALA B 1 357 ? 10.05700 39.45000 15.49300 1.000 47.83205 357 ALA B CA 1
ATOM 6387 C C . ALA B 1 357 ? 11.01200 39.28700 14.31800 1.000 49.01114 357 ALA B C 1
ATOM 6388 O O . ALA B 1 357 ? 11.14900 38.19300 13.76200 1.000 48.69268 357 ALA B O 1
ATOM 6390 N N . THR B 1 358 ? 11.66900 40.37800 13.93600 1.000 50.80872 358 THR B N 1
ATOM 6391 C CA . THR B 1 358 ? 12.62200 40.37600 12.82700 1.000 51.57460 358 THR B CA 1
ATOM 6392 C C . THR B 1 358 ? 14.02300 40.26700 13.42000 1.000 49.20327 358 THR B C 1
ATOM 6393 O O . THR B 1 358 ? 14.65100 41.26600 13.77300 1.000 49.52962 358 THR B O 1
ATOM 6397 N N . VAL B 1 359 ? 14.51000 39.04100 13.52500 1.000 46.41346 359 VAL B N 1
ATOM 6398 C CA . VAL B 1 359 ? 15.80700 38.76400 14.12800 1.000 43.38678 359 VAL B CA 1
ATOM 6399 C C . VAL B 1 359 ? 16.89700 38.91300 13.07800 1.000 43.58154 359 VAL B C 1
ATOM 6400 O O . VAL B 1 359 ? 16.67000 38.73500 11.87600 1.000 43.46047 359 VAL B O 1
ATOM 6404 N N . GLU B 1 360 ? 18.09700 39.24400 13.54200 1.000 43.62628 360 GLU B N 1
ATOM 6405 C CA . GLU B 1 360 ? 19.27700 39.38900 12.69300 1.000 42.42877 360 GLU B CA 1
ATOM 6406 C C . GLU B 1 360 ? 20.16000 38.16600 12.92900 1.000 40.69698 360 GLU B C 1
ATOM 6407 O O . GLU B 1 360 ? 20.92800 38.12100 13.89400 1.000 41.31811 360 GLU B O 1
ATOM 6413 N N . ILE B 1 361 ? 20.04600 37.17800 12.04500 1.000 38.98099 361 ILE B N 1
ATOM 6414 C CA . ILE B 1 361 ? 20.69400 35.88100 12.23000 1.000 38.45461 361 ILE B CA 1
ATOM 6415 C C . ILE B 1 361 ? 21.39500 35.49400 10.93300 1.000 38.66253 361 ILE B C 1
ATOM 6416 O O . ILE B 1 361 ? 21.08900 36.03700 9.86000 1.000 38.87571 361 ILE B O 1
ATOM 6421 N N . PRO B 1 362 ? 22.34600 34.55600 10.99700 1.000 38.66516 362 PRO B N 1
ATOM 6422 C CA . PRO B 1 362 ? 23.01200 34.10700 9.76800 1.000 37.74137 362 PRO B CA 1
ATOM 6423 C C . PRO B 1 362 ? 22.05400 33.36800 8.84700 1.000 38.57568 362 PRO B C 1
ATOM 6424 O O . PRO B 1 362 ? 21.20900 32.58700 9.29100 1.000 37.62820 362 PRO B O 1
ATOM 6428 N N . GLY B 1 363 ? 22.20200 33.61900 7.55500 1.000 39.62317 363 GLY B N 1
ATOM 6429 C CA . GLY B 1 363 ? 21.39000 32.94900 6.55400 1.000 39.63633 363 GLY B CA 1
ATOM 6430 C C . GLY B 1 363 ? 22.15600 32.82400 5.25900 1.000 40.11797 363 GLY B C 1
ATOM 6431 O O . GLY B 1 363 ? 23.04100 33.63200 4.95900 1.000 39.78635 363 GLY B O 1
ATOM 6432 N N . TYR B 1 364 ? 21.81600 31.79600 4.48700 1.000 40.59697 364 TYR B N 1
ATOM 6433 C CA . TYR B 1 364 ? 22.45600 31.54700 3.20300 1.000 44.87380 364 TYR B CA 1
ATOM 6434 C C . TYR B 1 364 ? 21.65500 32.23500 2.10400 1.000 44.02370 364 TYR B C 1
ATOM 6435 O O . TYR B 1 364 ? 20.49700 31.87900 1.85500 1.000 43.74472 364 TYR B O 1
ATOM 6444 N N . VAL B 1 365 ? 22.27200 33.21700 1.45300 1.000 44.25004 365 VAL B N 1
ATOM 6445 C CA . VAL B 1 365 ? 21.59000 34.04600 0.46400 1.000 46.07395 365 VAL B CA 1
ATOM 6446 C C . VAL B 1 365 ? 21.44800 33.24700 -0.82700 1.000 48.16104 365 VAL B C 1
ATOM 6447 O O . VAL B 1 365 ? 22.42700 33.02000 -1.54100 1.000 47.02406 365 VAL B O 1
ATOM 6451 N N . THR B 1 366 ? 20.22600 32.82100 -1.12800 1.000 50.94032 366 THR B N 1
ATOM 6452 C CA . THR B 1 366 ? 19.91600 32.13100 -2.37000 1.000 52.78791 366 THR B CA 1
ATOM 6453 C C . THR B 1 366 ? 19.32200 33.11300 -3.37500 1.000 54.68287 366 THR B C 1
ATOM 6454 O O . THR B 1 366 ? 19.00500 34.25900 -3.05000 1.000 54.69340 366 THR B O 1
ATOM 6458 N N . ASP B 1 367 ? 19.17000 32.64600 -4.61600 1.000 55.99092 367 ASP B N 1
ATOM 6459 C CA . ASP B 1 367 ? 18.52000 33.46700 -5.63100 1.000 57.99380 367 ASP B CA 1
ATOM 6460 C C . ASP B 1 367 ? 17.03300 33.65200 -5.36500 1.000 56.77260 367 ASP B C 1
ATOM 6461 O O . ASP B 1 367 ? 16.41100 34.51500 -5.99500 1.000 57.08316 367 ASP B O 1
ATOM 6466 N N . ARG B 1 368 ? 16.45200 32.86800 -4.45700 1.000 55.60667 368 ARG B N 1
ATOM 6467 C CA . ARG B 1 368 ? 15.05300 32.99900 -4.07900 1.000 56.59363 368 ARG B CA 1
ATOM 6468 C C . ARG B 1 368 ? 14.85900 33.76400 -2.77700 1.000 56.43571 368 ARG B C 1
ATOM 6469 O O . ARG B 1 368 ? 13.71500 34.05600 -2.41300 1.000 57.26739 368 ARG B O 1
ATOM 6477 N N . GLY B 1 369 ? 15.93500 34.09000 -2.07300 1.000 55.44612 369 GLY B N 1
ATOM 6478 C CA . GLY B 1 369 ? 15.86200 34.80800 -0.82300 1.000 53.35113 369 GLY B CA 1
ATOM 6479 C C . GLY B 1 369 ? 16.85100 34.23900 0.16900 1.000 51.42459 369 GLY B C 1
ATOM 6480 O O . GLY B 1 369 ? 17.79200 33.53900 -0.20000 1.000 50.89821 369 GLY B O 1
ATOM 6481 N N . VAL B 1 370 ? 16.62500 34.54600 1.44100 1.000 50.00863 370 VAL B N 1
ATOM 6482 C CA . VAL B 1 370 ? 17.49900 34.09900 2.51800 1.000 48.45318 370 VAL B CA 1
ATOM 6483 C C . VAL B 1 370 ? 16.95400 32.80200 3.09800 1.000 47.75046 370 VAL B C 1
ATOM 6484 O O . VAL B 1 370 ? 15.75100 32.68400 3.36000 1.000 48.56635 370 VAL B O 1
ATOM 6488 N N . GLU B 1 371 ? 17.83900 31.82300 3.28800 1.000 47.89258 371 GLU B N 1
ATOM 6489 C CA . GLU B 1 371 ? 17.50800 30.61500 4.03200 1.000 47.53201 371 GLU B CA 1
ATOM 6490 C C . GLU B 1 371 ? 18.11300 30.72100 5.42600 1.000 47.50043 371 GLU B C 1
ATOM 6491 O O . GLU B 1 371 ? 19.28600 30.38000 5.62400 1.000 47.00827 371 GLU B O 1
ATOM 6497 N N . PRO B 1 372 ? 17.35100 31.19300 6.41000 1.000 47.05301 372 PRO B N 1
ATOM 6498 C CA . PRO B 1 372 ? 17.92600 31.42800 7.73900 1.000 46.19501 372 PRO B CA 1
ATOM 6499 C C . PRO B 1 372 ? 18.16900 30.12400 8.48100 1.000 45.82128 372 PRO B C 1
ATOM 6500 O O . PRO B 1 372 ? 17.33200 29.21900 8.47900 1.000 46.93457 372 PRO B O 1
ATOM 6504 N N . VAL B 1 373 ? 19.32300 30.04200 9.12600 1.000 44.80011 373 VAL B N 1
ATOM 6505 C CA . VAL B 1 373 ? 19.68400 28.87500 9.92100 1.000 44.62904 373 VAL B CA 1
ATOM 6506 C C . VAL B 1 373 ? 18.90500 28.89700 11.22900 1.000 43.77630 373 VAL B C 1
ATOM 6507 O O . VAL B 1 373 ? 18.79500 29.93700 11.89100 1.000 45.04751 373 VAL B O 1
ATOM 6511 N N . ARG B 1 374 ? 18.35600 27.74400 11.60700 1.000 40.19429 374 ARG B N 1
ATOM 6512 C CA . ARG B 1 374 ? 17.66200 27.61800 12.88400 1.000 37.30974 374 ARG B CA 1
ATOM 6513 C C . ARG B 1 374 ? 18.66500 27.75100 14.02400 1.000 36.73862 374 ARG B C 1
ATOM 6514 O O . ARG B 1 374 ? 19.59100 26.94200 14.14500 1.000 35.88588 374 ARG B O 1
ATOM 6522 N N . VAL B 1 375 ? 18.48400 28.77300 14.85500 1.000 36.75704 375 VAL B N 1
ATOM 6523 C CA . VAL B 1 375 ? 19.40400 29.04600 15.95600 1.000 35.74376 375 VAL B CA 1
ATOM 6524 C C . VAL B 1 375 ? 19.05800 28.22300 17.19000 1.000 37.02286 375 VAL B C 1
ATOM 6525 O O . VAL B 1 375 ? 19.92900 27.59100 17.79300 1.000 40.45222 375 VAL B O 1
ATOM 6529 N N . GLY B 1 376 ? 17.79300 28.21400 17.58300 1.000 34.53046 376 GLY B N 1
ATOM 6530 C CA . GLY B 1 376 ? 17.35600 27.51800 18.77300 1.000 30.79317 376 GLY B CA 1
ATOM 6531 C C . GLY B 1 376 ? 16.98500 28.47100 19.89200 1.000 30.2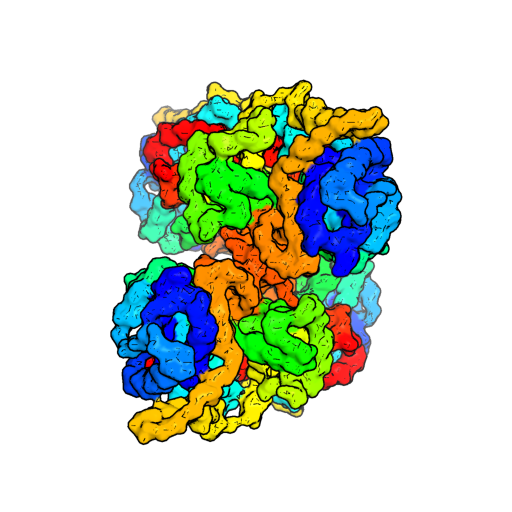6679 376 GLY B C 1
ATOM 6532 O O . GLY B 1 376 ? 16.66200 29.64200 19.67700 1.000 29.97728 376 GLY B O 1
ATOM 6533 N N . SER B 1 377 ? 17.04000 27.95100 21.11600 1.000 31.04846 377 SER B N 1
ATOM 6534 C CA . SER B 1 377 ? 16.71100 28.74900 22.28900 1.000 34.24621 377 SER B CA 1
ATOM 6535 C C . SER B 1 377 ? 17.90100 29.59800 22.71600 1.000 36.52806 377 SER B C 1
ATOM 6536 O O . SER B 1 377 ? 19.05700 29.18100 22.60200 1.000 37.20183 377 SER B O 1
ATOM 6539 N N . ILE B 1 378 ? 17.60900 30.79800 23.20800 1.000 35.92536 378 ILE B N 1
ATOM 6540 C CA . ILE B 1 378 ? 18.63700 31.72100 23.68300 1.000 37.22025 378 ILE B CA 1
ATOM 6541 C C . ILE B 1 378 ? 18.49400 31.86400 25.19400 1.000 36.39647 378 ILE B C 1
ATOM 6542 O O . ILE B 1 378 ? 17.40800 31.60600 25.73400 1.000 35.14369 378 ILE B O 1
ATOM 6547 N N . PRO B 1 379 ? 19.54700 32.25200 25.91300 1.000 37.85191 379 PRO B N 1
ATOM 6548 C CA . PRO B 1 379 ? 19.45000 32.36800 27.37400 1.000 39.72582 379 PRO B CA 1
ATOM 6549 C C . PRO B 1 379 ? 18.43500 33.41800 27.80500 1.000 40.80226 379 PRO B C 1
ATOM 6550 O O . PRO B 1 379 ? 17.88000 34.17400 27.00400 1.000 40.91543 379 PRO B O 1
ATOM 6554 N N . ARG B 1 380 ? 18.20500 33.46200 29.12100 1.000 41.49182 380 ARG B N 1
ATOM 6555 C CA . ARG B 1 380 ? 17.14500 34.30200 29.67100 1.000 40.78647 380 ARG B CA 1
ATOM 6556 C C . ARG B 1 380 ? 17.50900 35.78100 29.61400 1.000 42.11294 380 ARG B C 1
ATOM 6557 O O . ARG B 1 380 ? 16.66400 36.62000 29.27800 1.000 41.58130 380 ARG B O 1
ATOM 6565 N N . PHE B 1 381 ? 18.75600 36.12200 29.95000 1.000 42.66564 381 PHE B N 1
ATOM 6566 C CA . PHE B 1 381 ? 19.16600 37.52300 29.96700 1.000 43.54469 381 PHE B CA 1
ATOM 6567 C C . PHE B 1 381 ? 19.03900 38.16600 28.59300 1.000 43.74735 381 PHE B C 1
ATOM 6568 O O . PHE B 1 381 ? 18.76600 39.36800 28.49000 1.000 44.54218 381 PHE B O 1
ATOM 6576 N N . TYR B 1 382 ? 19.22600 37.39000 27.53100 1.000 43.37625 382 TYR B N 1
ATOM 6577 C CA . TYR B 1 382 ? 19.13400 37.93200 26.18400 1.000 42.89725 382 TYR B CA 1
ATOM 6578 C C . TYR B 1 382 ? 17.71500 37.88700 25.64000 1.000 41.13388 382 TYR B C 1
ATOM 6579 O O . TYR B 1 382 ? 17.35600 38.71500 24.79600 1.000 40.83911 382 TYR B O 1
ATOM 6588 N N . LYS B 1 383 ? 16.89900 36.94500 26.11300 1.000 40.68383 383 LYS B N 1
ATOM 6589 C CA . LYS B 1 383 ? 15.48300 36.95500 25.76700 1.000 40.16534 383 LYS B CA 1
ATOM 6590 C C . LYS B 1 383 ? 14.79000 38.17700 26.35700 1.000 39.65739 383 LYS B C 1
ATOM 6591 O O . LYS B 1 383 ? 14.02000 38.85800 25.67000 1.000 39.22312 383 LYS B O 1
ATOM 6597 N N . GLY B 1 384 ? 15.06600 38.47900 27.62800 1.000 39.53895 384 GLY B N 1
ATOM 6598 C CA . GLY B 1 384 ? 14.40600 39.60100 28.27500 1.000 40.04954 384 GLY B CA 1
ATOM 6599 C C . GLY B 1 384 ? 14.73100 40.93500 27.62900 1.000 41.08387 384 GLY B C 1
ATOM 6600 O O . GLY B 1 384 ? 13.86500 41.80600 27.51600 1.000 42.75776 384 GLY B O 1
ATOM 6601 N N . LEU B 1 385 ? 15.98200 41.11400 27.19800 1.000 40.24167 385 LEU B N 1
ATOM 6602 C CA . LEU B 1 385 ? 16.35400 42.35100 26.51800 1.000 40.74173 385 LEU B CA 1
ATOM 6603 C C . LEU B 1 385 ? 15.68900 42.45000 25.15100 1.000 41.04966 385 LEU B C 1
ATOM 6604 O O . LEU B 1 385 ? 15.18800 43.51600 24.77300 1.000 42.69986 385 LEU B O 1
ATOM 6609 N N . ILE B 1 386 ? 15.67200 41.34900 24.39700 1.000 39.68634 386 ILE B N 1
ATOM 6610 C CA . ILE B 1 386 ? 15.07000 41.36900 23.06800 1.000 38.42303 386 ILE B CA 1
ATOM 6611 C C . ILE B 1 386 ? 13.55500 41.50400 23.16800 1.000 39.92058 386 ILE B C 1
ATOM 6612 O O . ILE B 1 386 ? 12.92800 42.19700 22.35900 1.000 41.46813 386 ILE B O 1
ATOM 6617 N N . GLU B 1 387 ? 12.94300 40.85700 24.16600 1.000 38.15721 387 GLU B N 1
ATOM 6618 C CA . GLU B 1 387 ? 11.49900 40.97900 24.34800 1.000 37.48081 387 GLU B CA 1
ATOM 6619 C C . GLU B 1 387 ? 11.08400 42.41900 24.61600 1.000 39.50737 387 GLU B C 1
ATOM 6620 O O . GLU B 1 387 ? 9.96700 42.81800 24.26500 1.000 41.83923 387 GLU B O 1
ATOM 6626 N N . GLN B 1 388 ? 11.96200 43.21400 25.23100 1.000 38.77044 388 GLN B N 1
ATOM 6627 C CA . GLN B 1 388 ? 11.63500 44.61100 25.49100 1.000 41.97345 388 GLN B CA 1
ATOM 6628 C C . GLN B 1 388 ? 11.71500 45.43900 24.21400 1.000 43.74998 388 GLN B C 1
ATOM 6629 O O . GLN B 1 388 ? 10.81000 46.22600 23.91400 1.000 43.12886 388 GLN B O 1
ATOM 6635 N N . GLN B 1 389 ? 12.79300 45.27100 23.44400 1.000 44.50534 389 GLN B N 1
ATOM 6636 C CA . GLN B 1 389 ? 12.93900 46.02800 22.20500 1.000 44.51060 389 GLN B CA 1
ATOM 6637 C C . GLN B 1 389 ? 11.94600 45.56200 21.14700 1.000 44.10266 389 GLN B C 1
ATOM 6638 O O . GLN B 1 389 ? 11.41000 46.38000 20.39200 1.000 43.96053 389 GLN B O 1
ATOM 6644 N N . ASP B 1 390 ? 11.68900 44.25200 21.07600 1.000 43.77104 390 ASP B N 1
ATOM 6645 C CA . ASP B 1 390 ? 10.73100 43.74300 20.10000 1.000 44.58429 390 ASP B CA 1
ATOM 6646 C C . ASP B 1 390 ? 9.33300 44.28100 20.37100 1.000 43.91579 390 ASP B C 1
ATOM 6647 O O . ASP B 1 390 ? 8.59700 44.62000 19.43600 1.000 43.26835 390 ASP B O 1
ATOM 6652 N N . ALA B 1 391 ? 8.94600 44.36400 21.64600 1.000 43.02095 391 ALA B N 1
ATOM 6653 C CA . ALA B 1 391 ? 7.68000 45.00300 21.98500 1.000 42.93673 391 ALA B CA 1
ATOM 6654 C C . ALA B 1 391 ? 7.73600 46.50000 21.71300 1.000 42.15769 391 ALA B C 1
ATOM 6655 O O . ALA B 1 391 ? 6.74500 47.09600 21.27800 1.000 42.49457 391 ALA B O 1
ATOM 6657 N N . CYS B 1 392 ? 8.89200 47.12100 21.95800 1.000 42.22612 392 CYS B N 1
ATOM 6658 C CA . CYS B 1 392 ? 9.05100 48.54400 21.67500 1.000 43.96317 392 CYS B CA 1
ATOM 6659 C C . CYS B 1 392 ? 8.91000 48.82400 20.18400 1.000 43.58417 392 CYS B C 1
ATOM 6660 O O . CYS B 1 392 ? 8.19200 49.74600 19.77800 1.000 43.95527 392 CYS B O 1
ATOM 6663 N N . GLU B 1 393 ? 9.59400 48.03700 19.35200 1.000 43.40520 393 GLU B N 1
ATOM 6664 C CA . GLU B 1 393 ? 9.47100 48.20400 17.90800 1.000 44.52639 393 GLU B CA 1
ATOM 6665 C C . GLU B 1 393 ? 8.08500 47.79800 17.42200 1.000 39.69160 393 GLU B C 1
ATOM 6666 O O . GLU B 1 393 ? 7.54600 48.40500 16.49000 1.000 36.17802 393 GLU B O 1
ATOM 6672 N N . GLY B 1 394 ? 7.49400 46.77500 18.04300 1.000 39.35472 394 GLY B N 1
ATOM 6673 C CA . GLY B 1 394 ? 6.16700 46.34500 17.63500 1.000 40.30746 394 GLY B CA 1
ATOM 6674 C C . GLY B 1 394 ? 5.10000 47.38200 17.93000 1.000 42.11294 394 GLY B C 1
ATOM 6675 O O . GLY B 1 394 ? 4.23500 47.65100 17.09200 1.000 42.62353 394 GLY B O 1
ATOM 6676 N N . LEU B 1 395 ? 5.14500 47.97800 19.12500 1.000 42.87093 395 LEU B N 1
ATOM 6677 C CA . LEU B 1 395 ? 4.20200 49.03800 19.46200 1.000 43.29993 395 LEU B CA 1
ATOM 6678 C C . LEU B 1 395 ? 4.39700 50.26400 18.57900 1.000 43.69208 395 LEU B C 1
ATOM 6679 O O . LEU B 1 395 ? 3.43600 50.99700 18.31900 1.000 43.43152 395 LEU B O 1
ATOM 6684 N N . LEU B 1 396 ? 5.62500 50.50300 18.11300 1.000 45.13699 396 LEU B N 1
ATOM 6685 C CA . LEU B 1 396 ? 5.86900 51.64600 17.24100 1.000 46.98195 396 LEU B CA 1
ATOM 6686 C C . LEU B 1 396 ? 5.28500 51.41400 15.85400 1.000 46.11869 396 LEU B C 1
ATOM 6687 O O . LEU B 1 396 ? 4.73100 52.33700 15.24500 1.000 47.00827 396 LEU B O 1
ATOM 6692 N N . VAL B 1 397 ? 5.40300 50.18900 15.33700 1.000 43.86842 397 VAL B N 1
ATOM 6693 C CA . VAL B 1 397 ? 4.81300 49.87000 14.03900 1.000 42.12084 397 VAL B CA 1
ATOM 6694 C C . VAL B 1 397 ? 3.29400 49.95300 14.11700 1.000 44.17109 397 VAL B C 1
ATOM 6695 O O . VAL B 1 397 ? 2.64300 50.54900 13.25100 1.000 41.74711 397 VAL B O 1
ATOM 6699 N N . GLU B 1 398 ? 2.70900 49.36500 15.16500 1.000 46.12922 398 GLU B N 1
ATOM 6700 C CA . GLU B 1 398 ? 1.26100 49.42600 15.34000 1.000 49.47172 398 GLU B CA 1
ATOM 6701 C C . GLU B 1 398 ? 0.77100 50.86100 15.47900 1.000 50.52185 398 GLU B C 1
ATOM 6702 O O . GLU B 1 398 ? -0.36600 51.16700 15.10300 1.000 51.52460 398 GLU B O 1
ATOM 6708 N N . ALA B 1 399 ? 1.60900 51.75200 16.01600 1.000 50.99296 399 ALA B N 1
ATOM 6709 C CA . ALA B 1 399 ? 1.23600 53.15900 16.09400 1.000 52.36154 399 ALA B CA 1
ATOM 6710 C C . ALA B 1 399 ? 1.13500 53.78900 14.71100 1.000 52.50893 399 ALA B C 1
ATOM 6711 O O . ALA B 1 399 ? 0.32500 54.70000 14.50400 1.000 52.78791 399 ALA B O 1
ATOM 6713 N N . ALA B 1 400 ? 1.94200 53.32000 13.75700 1.000 52.28522 400 ALA B N 1
ATOM 6714 C CA . ALA B 1 400 ? 1.86300 53.83100 12.39500 1.000 51.21404 400 ALA B CA 1
ATOM 6715 C C . ALA B 1 400 ? 0.71300 53.20800 11.61600 1.000 51.59829 400 ALA B C 1
ATOM 6716 O O . ALA B 1 400 ? 0.12900 53.86800 10.74900 1.000 52.76948 400 ALA B O 1
ATOM 6718 N N . ILE B 1 401 ? 0.37400 51.95000 11.90500 1.000 51.73515 401 ILE B N 1
ATOM 6719 C CA . ILE B 1 401 ? -0.71800 51.29400 11.19100 1.000 52.46155 401 ILE B CA 1
ATOM 6720 C C . ILE B 1 401 ? -2.05800 51.86200 11.63800 1.000 54.40916 401 ILE B C 1
ATOM 6721 O O . ILE B 1 401 ? -2.92400 52.18100 10.81600 1.000 55.91986 401 ILE B O 1
ATOM 6726 N N . GLU B 1 402 ? -2.24100 52.00200 12.94700 1.000 54.61444 402 GLU B N 1
ATOM 6727 C CA . GLU B 1 402 ? -3.51100 52.40100 13.53500 1.000 55.71984 402 GLU B CA 1
ATOM 6728 C C . GLU B 1 402 ? -3.63000 53.90500 13.74100 1.000 55.94881 402 GLU B C 1
ATOM 6729 O O . GLU B 1 402 ? -4.70400 54.37200 14.13700 1.000 56.31991 402 GLU B O 1
ATOM 6735 N N . HIS B 1 403 ? -2.56500 54.66600 13.48300 1.000 55.34348 403 HIS B N 1
ATOM 6736 C CA . HIS B 1 403 ? -2.54900 56.11200 13.70500 1.000 56.89893 403 HIS B CA 1
ATOM 6737 C C . HIS B 1 403 ? -2.95200 56.44400 15.14100 1.000 59.10445 403 HIS B C 1
ATOM 6738 O O . HIS B 1 403 ? -3.82600 57.27600 15.39700 1.000 61.06258 403 HIS B O 1
ATOM 6745 N N . SER B 1 404 ? -2.30200 55.77500 16.08700 1.000 58.83863 404 SER B N 1
ATOM 6746 C CA . SER B 1 404 ? -2.65000 55.86100 17.49800 1.000 57.41741 404 SER B CA 1
ATOM 6747 C C . SER B 1 404 ? -1.56800 56.61300 18.25900 1.000 58.05433 404 SER B C 1
ATOM 6748 O O . SER B 1 404 ? -0.37800 56.30800 18.12300 1.000 58.12013 404 SER B O 1
ATOM 6751 N N . TYR B 1 405 ? -1.98900 57.59300 19.06200 1.000 58.08591 405 TYR B N 1
ATOM 6752 C CA . TYR B 1 405 ? -1.04700 58.31700 19.90900 1.000 57.43847 405 TYR B CA 1
ATOM 6753 C C . TYR B 1 405 ? -0.61700 57.47000 21.10100 1.000 58.47017 405 TYR B C 1
ATOM 6754 O O . TYR B 1 405 ? 0.54200 57.53100 21.52700 1.000 59.34922 405 TYR B O 1
ATOM 6763 N N . GLU B 1 406 ? -1.53700 56.67400 21.65000 1.000 57.69113 406 GLU B N 1
ATOM 6764 C CA . GLU B 1 406 ? -1.22000 55.88400 22.83500 1.000 57.49374 406 GLU B CA 1
ATOM 6765 C C . GLU B 1 406 ? -0.26400 54.74500 22.50300 1.000 57.39899 406 GLU B C 1
ATOM 6766 O O . GLU B 1 406 ? 0.60600 54.40300 23.31300 1.000 56.74365 406 GLU B O 1
ATOM 6772 N N . LYS B 1 407 ? -0.41000 54.14500 21.31800 1.000 57.22002 407 LYS B N 1
ATOM 6773 C CA . LYS B 1 407 ? 0.49800 53.07700 20.90900 1.000 56.11462 407 LYS B CA 1
ATOM 6774 C C . LYS B 1 407 ? 1.93100 53.58300 20.80200 1.000 58.10697 407 LYS B C 1
ATOM 6775 O O . LYS B 1 407 ? 2.87100 52.90300 21.22800 1.000 58.65703 407 LYS B O 1
ATOM 6781 N N . ALA B 1 408 ? 2.11700 54.77700 20.23200 1.000 59.40712 408 ALA B N 1
ATOM 6782 C CA . ALA B 1 408 ? 3.45200 55.36100 20.16800 1.000 58.73073 408 ALA B CA 1
ATOM 6783 C C . ALA B 1 408 ? 3.95600 55.72700 21.55800 1.000 59.24658 408 ALA B C 1
ATOM 6784 O O . ALA B 1 408 ? 5.14600 55.57200 21.85500 1.000 59.62820 408 ALA B O 1
ATOM 6786 N N . LEU B 1 409 ? 3.06200 56.21300 22.42200 1.000 59.08340 409 LEU B N 1
ATOM 6787 C CA . LEU B 1 409 ? 3.44700 56.52300 23.79400 1.000 58.35437 409 LEU B CA 1
ATOM 6788 C C . LEU B 1 409 ? 3.87500 55.26700 24.54300 1.000 55.12240 409 LEU B C 1
ATOM 6789 O O . LEU B 1 409 ? 4.82800 55.29800 25.33000 1.000 55.51718 409 LEU B O 1
ATOM 6802 N N . ALA B 1 411 ? 5.19100 52.69600 23.12000 1.000 46.75824 411 ALA B N 1
ATOM 6803 C CA . ALA B 1 411 ? 6.47200 52.31200 22.53700 1.000 42.46825 411 ALA B CA 1
ATOM 6804 C C . ALA B 1 411 ? 7.61000 53.15800 23.09400 1.000 40.57592 411 ALA B C 1
ATOM 6805 O O . ALA B 1 411 ? 8.71700 52.65300 23.31300 1.000 38.21774 411 ALA B O 1
ATOM 6807 N N . PHE B 1 412 ? 7.35800 54.44800 23.32900 1.000 41.29969 412 PHE B N 1
ATOM 6808 C CA . PHE B 1 412 ? 8.38400 55.30900 23.90900 1.000 45.66600 412 PHE B CA 1
ATOM 6809 C C . PHE B 1 412 ? 8.67000 54.93100 25.35700 1.000 48.46371 412 PHE B C 1
ATOM 6810 O O . PHE B 1 412 ? 9.82200 54.98300 25.80300 1.000 49.27696 412 PHE B O 1
ATOM 6818 N N . THR B 1 413 ? 7.63400 54.54700 26.10700 1.000 48.80848 413 THR B N 1
ATOM 6819 C CA . THR B 1 413 ? 7.83000 54.14700 27.49600 1.000 50.55869 413 THR B CA 1
ATOM 6820 C C . THR B 1 413 ? 8.58600 52.82700 27.59900 1.000 49.60332 413 THR B C 1
ATOM 6821 O O . THR B 1 413 ? 9.29700 52.59400 28.58400 1.000 48.76901 413 THR B O 1
ATOM 6833 N N . ASN B 1 415 ? 11.07900 51.74500 25.76700 1.000 53.53273 415 ASN B N 1
ATOM 6834 C CA . ASN B 1 415 ? 12.49200 51.83300 25.42500 1.000 53.18006 415 ASN B CA 1
ATOM 6835 C C . ASN B 1 415 ? 13.35100 51.97800 26.67700 1.000 52.42734 415 ASN B C 1
ATOM 6836 O O . ASN B 1 415 ? 12.97000 52.65100 27.63900 1.000 54.05648 415 ASN B O 1
ATOM 6841 N N . ARG B 1 416 ? 14.52300 51.33600 26.65800 1.000 51.24299 416 ARG B N 1
ATOM 6842 C CA . ARG B 1 416 ? 15.44000 51.41700 27.78900 1.000 54.17228 416 ARG B CA 1
ATOM 6843 C C . ARG B 1 416 ? 16.06300 52.79900 27.93300 1.000 55.42243 416 ARG B C 1
ATOM 6844 O O . ARG B 1 416 ? 16.49100 53.16000 29.03400 1.000 55.91197 416 ARG B O 1
ATOM 6852 N N . THR B 1 417 ? 16.13000 53.57300 26.84800 1.000 56.54099 417 THR B N 1
ATOM 6853 C CA . THR B 1 417 ? 16.68200 54.92200 26.93200 1.000 58.42016 417 THR B CA 1
ATOM 6854 C C . THR B 1 417 ? 15.77500 55.83500 27.74700 1.000 58.61229 417 THR B C 1
ATOM 6855 O O . THR B 1 417 ? 16.23900 56.55100 28.64300 1.000 60.83624 417 THR B O 1
ATOM 6859 N N . ILE B 1 418 ? 14.47900 55.82100 27.45200 1.000 57.67270 418 ILE B N 1
ATOM 6860 C CA . ILE B 1 418 ? 13.50600 56.64300 28.16800 1.000 58.54123 418 ILE B CA 1
ATOM 6861 C C . ILE B 1 418 ? 13.36100 56.09700 29.58400 1.000 60.10194 418 ILE B C 1
ATOM 6862 O O . ILE B 1 418 ? 12.99800 54.92600 29.76300 1.000 59.17025 418 ILE B O 1
ATOM 6867 N N . PRO B 1 419 ? 13.63300 56.90000 30.61400 1.000 62.52592 419 PRO B N 1
ATOM 6868 C CA . PRO B 1 419 ? 13.65800 56.36500 31.98100 1.000 63.26022 419 PRO B CA 1
ATOM 6869 C C . PRO B 1 419 ? 12.29600 56.32600 32.65700 1.000 65.10254 419 PRO B C 1
ATOM 6870 O O . PRO B 1 419 ? 12.09800 55.55200 33.59900 1.000 65.61050 419 PRO B O 1
ATOM 6874 N N . SER B 1 420 ? 11.35100 57.14500 32.20100 1.000 66.35532 420 SER B N 1
ATOM 6875 C CA . SER B 1 420 ? 10.06800 57.26600 32.87800 1.000 66.76853 420 SER B CA 1
ATOM 6876 C C . SER B 1 420 ? 8.94500 57.42500 31.86600 1.000 63.97872 420 SER B C 1
ATOM 6877 O O . SER B 1 420 ? 9.15600 57.89200 30.74400 1.000 63.85239 420 SER B O 1
ATOM 6880 N N . SER B 1 421 ? 7.74000 57.03600 32.28700 1.000 62.75226 421 SER B N 1
ATOM 6881 C CA . SER B 1 421 ? 6.55800 57.25500 31.46200 1.000 62.23904 421 SER B CA 1
ATOM 6882 C C . SER B 1 421 ? 6.31000 58.74000 31.23200 1.000 62.40748 421 SER B C 1
ATOM 6883 O O . SER B 1 421 ? 5.79300 59.12700 30.17700 1.000 61.28103 421 SER B O 1
ATOM 6886 N N . LEU B 1 422 ? 6.67500 59.58400 32.19900 1.000 63.92609 422 LEU B N 1
ATOM 6887 C CA . LEU B 1 422 ? 6.49700 61.02200 32.03400 1.000 64.70776 422 LEU B CA 1
ATOM 6888 C C . LEU B 1 422 ? 7.47600 61.58700 31.01300 1.000 61.78899 422 LEU B C 1
ATOM 6889 O O . LEU B 1 422 ? 7.13700 62.51100 30.26400 1.000 59.83875 422 LEU B O 1
ATOM 6894 N N . VAL B 1 423 ? 8.69700 61.04800 30.96900 1.000 60.56252 423 VAL B N 1
ATOM 6895 C CA . VAL B 1 423 ? 9.67400 61.50300 29.98600 1.000 58.47280 423 VAL B CA 1
ATOM 6896 C C . VAL B 1 423 ? 9.26200 61.06800 28.58500 1.000 54.42495 423 VAL B C 1
ATOM 6897 O O . VAL B 1 423 ? 9.48700 61.78700 27.60400 1.000 53.06952 423 VAL B O 1
ATOM 6901 N N . ALA B 1 424 ? 8.64500 59.88900 28.47100 1.000 52.71422 424 ALA B N 1
ATOM 6902 C CA . ALA B 1 424 ? 8.21100 59.40000 27.16600 1.000 53.59590 424 ALA B CA 1
ATOM 6903 C C . ALA B 1 424 ? 7.15300 60.31000 26.55800 1.000 55.87512 424 ALA B C 1
ATOM 6904 O O . ALA B 1 424 ? 7.15400 60.55200 25.34500 1.000 56.44361 424 ALA B O 1
ATOM 6906 N N . LYS B 1 425 ? 6.24200 60.82900 27.38400 1.000 57.33582 425 LYS B N 1
ATOM 6907 C CA . LYS B 1 425 ? 5.18800 61.69500 26.86600 1.000 57.58848 425 LYS B CA 1
ATOM 6908 C C . LYS B 1 425 ? 5.74500 63.04900 26.44200 1.000 57.27002 425 LYS B C 1
ATOM 6909 O O . LYS B 1 425 ? 5.30700 63.62000 25.43700 1.000 57.51216 425 LYS B O 1
ATOM 6915 N N . LYS B 1 426 ? 6.71000 63.57900 27.19700 1.000 57.29898 426 LYS B N 1
ATOM 6916 C CA . LYS B 1 426 ? 7.31400 64.85600 26.83500 1.000 59.46766 426 LYS B CA 1
ATOM 6917 C C . LYS B 1 426 ? 8.23500 64.71700 25.62900 1.000 60.15721 426 LYS B C 1
ATOM 6918 O O . LYS B 1 426 ? 8.32500 65.63800 24.81000 1.000 60.84940 426 LYS B O 1
ATOM 6924 N N . LEU B 1 427 ? 8.91900 63.57800 25.49900 1.000 59.81243 427 LEU B N 1
ATOM 6925 C CA . LEU B 1 427 ? 9.72700 63.34100 24.30700 1.000 57.54901 427 LEU B CA 1
ATOM 6926 C C . LEU B 1 427 ? 8.84900 63.11700 23.08300 1.000 58.39911 427 LEU B C 1
ATOM 6927 O O . LEU B 1 427 ? 9.18900 63.55800 21.97900 1.000 58.88864 427 LEU B O 1
ATOM 6932 N N . LEU B 1 428 ? 7.71400 62.43700 23.26100 1.000 58.23067 428 LEU B N 1
ATOM 6933 C CA . LEU B 1 428 ? 6.83400 62.15200 22.13200 1.000 57.45689 428 LEU B CA 1
ATOM 6934 C C . LEU B 1 428 ? 6.18300 63.42100 21.59700 1.000 59.74137 428 LEU B C 1
ATOM 6935 O O . LEU B 1 428 ? 6.09400 63.61300 20.37900 1.000 60.12563 428 LEU B O 1
ATOM 6940 N N . ASP B 1 429 ? 5.72400 64.30100 22.49100 1.000 61.73109 429 ASP B N 1
ATOM 6941 C CA . ASP B 1 429 ? 5.04000 65.51300 22.05000 1.000 63.92609 429 ASP B CA 1
ATOM 6942 C C . ASP B 1 429 ? 5.98200 66.46400 21.32100 1.000 63.60236 429 ASP B C 1
ATOM 6943 O O . ASP B 1 429 ? 5.53400 67.24800 20.47800 1.000 63.57868 429 ASP B O 1
ATOM 6948 N N . ASP B 1 430 ? 7.28000 66.41400 21.62700 1.000 62.75752 430 ASP B N 1
ATOM 6949 C CA . ASP B 1 430 ? 8.23900 67.24100 20.90500 1.000 62.42064 430 ASP B CA 1
ATOM 6950 C C . ASP B 1 430 ? 8.53500 66.69000 19.51600 1.000 61.07574 430 ASP B C 1
ATOM 6951 O O . ASP B 1 430 ? 8.77700 67.46600 18.58500 1.000 60.40198 430 ASP B O 1
ATOM 6964 N N . ILE B 1 432 ? 6.39700 64.97700 17.62300 1.000 58.50701 432 ILE B N 1
ATOM 6965 C CA . ILE B 1 432 ? 5.22600 65.24600 16.79200 1.000 58.65966 432 ILE B CA 1
ATOM 6966 C C . ILE B 1 432 ? 5.29000 66.66000 16.22800 1.000 62.38116 432 ILE B C 1
ATOM 6967 O O . ILE B 1 432 ? 4.89600 66.90800 15.08200 1.000 62.97071 432 ILE B O 1
ATOM 6972 N N . GLU B 1 433 ? 5.80100 67.60700 17.01800 1.000 64.08926 433 GLU B N 1
ATOM 6973 C CA . GLU B 1 433 ? 5.91800 68.98200 16.54500 1.000 66.45797 433 GLU B CA 1
ATOM 6974 C C . GLU B 1 433 ? 7.02200 69.11800 15.50300 1.000 64.22612 433 GLU B C 1
ATOM 6975 O O . GLU B 1 433 ? 6.88700 69.88800 14.54500 1.000 63.65763 433 GLU B O 1
ATOM 6981 N N . ALA B 1 434 ? 8.11600 68.38000 15.66900 1.000 63.80239 434 ALA B N 1
ATOM 6982 C CA . ALA B 1 434 ? 9.26100 68.47300 14.77400 1.000 63.50761 434 ALA B CA 1
ATOM 6983 C C . ALA B 1 434 ? 9.14400 67.56900 13.55300 1.000 63.62868 434 ALA B C 1
ATOM 6984 O O . ALA B 1 434 ? 10.01200 67.62700 12.67600 1.000 65.09201 434 ALA B O 1
ATOM 6986 N N . ASN B 1 435 ? 8.10100 66.74300 13.47000 1.000 62.09429 435 ASN B N 1
ATOM 6987 C CA . ASN B 1 435 ? 7.92300 65.81400 12.36000 1.000 62.04691 435 ASN B CA 1
ATOM 6988 C C . ASN B 1 435 ? 6.59700 66.04100 11.64200 1.000 64.63407 435 ASN B C 1
ATOM 6989 O O . ASN B 1 435 ? 6.02700 65.10900 11.06900 1.000 64.16559 435 ASN B O 1
ATOM 6994 N N . LYS B 1 436 ? 6.09200 67.27200 11.66600 1.000 66.18425 436 LYS B N 1
ATOM 6995 C CA . LYS B 1 436 ? 4.86600 67.59600 10.94700 1.000 66.60009 436 LYS B CA 1
ATOM 6996 C C . LYS B 1 436 ? 5.11600 67.50700 9.44600 1.000 66.27637 436 LYS B C 1
ATOM 6997 O O . LYS B 1 436 ? 5.97900 68.21000 8.91000 1.000 65.99475 436 LYS B O 1
ATOM 7003 N N . GLY B 1 437 ? 4.36400 66.64300 8.77000 1.000 65.67630 437 GLY B N 1
ATOM 7004 C CA . GLY B 1 437 ? 4.58400 66.33600 7.37700 1.000 64.63407 437 GLY B CA 1
ATOM 7005 C C . GLY B 1 437 ? 5.39200 65.07800 7.13900 1.000 62.90491 437 GLY B C 1
ATOM 7006 O O . GLY B 1 437 ? 5.36500 64.54100 6.02600 1.000 62.76016 437 GLY B O 1
ATOM 7007 N N . TYR B 1 438 ? 6.10900 64.59700 8.15700 1.000 61.78109 438 TYR B N 1
ATOM 7008 C CA . TYR B 1 438 ? 6.86000 63.34900 8.08000 1.000 60.63095 438 TYR B CA 1
ATOM 7009 C C . TYR B 1 438 ? 6.11500 62.20000 8.75300 1.000 60.71781 438 TYR B C 1
ATOM 7010 O O . TYR B 1 438 ? 5.85500 61.16800 8.12700 1.000 60.81782 438 TYR B O 1
ATOM 7019 N N . TRP B 1 439 ? 5.76900 62.36400 10.02700 1.000 62.07060 439 TRP B N 1
ATOM 7020 C CA . TRP B 1 439 ? 5.11500 61.30200 10.77100 1.000 62.64698 439 TRP B CA 1
ATOM 7021 C C . TRP B 1 439 ? 3.67700 61.10500 10.29700 1.000 63.42076 439 TRP B C 1
ATOM 7022 O O . TRP B 1 439 ? 3.05600 62.02900 9.76500 1.000 60.92046 439 TRP B O 1
ATOM 7033 N N . PRO B 1 440 ? 3.13000 59.90700 10.47400 1.000 69.96628 440 PRO B N 1
ATOM 7034 C CA . PRO B 1 440 ? 1.68100 59.73900 10.34300 1.000 76.67235 440 PRO B CA 1
ATOM 7035 C C . PRO B 1 440 ? 0.96500 60.43500 11.48800 1.000 83.03101 440 PRO B C 1
ATOM 7036 O O . PRO B 1 440 ? 1.47000 60.51400 12.61100 1.000 84.63646 440 PRO B O 1
ATOM 7040 N N . GLU B 1 441 ? -0.22400 60.95000 11.19100 1.000 88.38165 441 GLU B N 1
ATOM 7041 C CA . GLU B 1 441 ? -0.98000 61.70000 12.18400 1.000 91.78995 441 GLU B CA 1
ATOM 7042 C C . GLU B 1 441 ? -1.48600 60.77000 13.28000 1.000 88.94487 441 GLU B C 1
ATOM 7043 O O . GLU B 1 441 ? -2.12300 59.75000 13.00000 1.000 89.32124 441 GLU B O 1
ATOM 7049 N N . LEU B 1 442 ? -1.19900 61.12300 14.53000 1.000 81.35449 442 LEU B N 1
ATOM 7050 C CA . LEU B 1 442 ? -1.56200 60.31300 15.68400 1.000 74.85108 442 LEU B CA 1
ATOM 7051 C C . LEU B 1 442 ? -2.79000 60.89800 16.36900 1.000 76.19335 442 LEU B C 1
ATOM 7052 O O . LEU B 1 442 ? -2.91800 62.11800 16.50300 1.000 80.15435 442 LEU B O 1
ATOM 7057 N N . LYS B 1 443 ? -3.69000 60.02000 16.80100 1.000 72.81663 443 LYS B N 1
ATOM 7058 C CA . LYS B 1 443 ? -4.93400 60.44800 17.43300 1.000 70.86113 443 LYS B CA 1
ATOM 7059 C C . LYS B 1 443 ? -5.11900 59.78500 18.79600 1.000 68.57664 443 LYS B C 1
ATOM 7060 O O . LYS B 1 443 ? -5.17200 58.56000 18.90000 1.000 66.80538 443 LYS B O 1
ATOM 7066 N N . LYS C 1 3 ? -12.61800 18.40300 61.18000 1.000 83.37052 3 LYS C N 1
ATOM 7067 C CA . LYS C 1 3 ? -11.56400 17.84200 62.02000 1.000 83.67056 3 LYS C CA 1
ATOM 7068 C C . LYS C 1 3 ? -10.78100 18.93600 62.72900 1.000 79.28582 3 LYS C C 1
ATOM 7069 O O . LYS C 1 3 ? -10.76600 20.08500 62.28400 1.000 77.90408 3 LYS C O 1
ATOM 7075 N N . GLU C 1 4 ? -10.13700 18.57700 63.83700 1.000 77.44350 4 GLU C N 1
ATOM 7076 C CA . GLU C 1 4 ? -9.31400 19.53200 64.56500 1.000 73.93255 4 GLU C CA 1
ATOM 7077 C C . GLU C 1 4 ? -8.05500 19.84400 63.76900 1.000 67.30281 4 GLU C C 1
ATOM 7078 O O . GLU C 1 4 ? -7.44800 18.95400 63.16300 1.000 65.82895 4 GLU C O 1
ATOM 7084 N N . LEU C 1 5 ? -7.67000 21.11900 63.76200 1.000 62.73384 5 LEU C N 1
ATOM 7085 C CA . LEU C 1 5 ? -6.57800 21.61000 62.93200 1.000 59.26763 5 LEU C CA 1
ATOM 7086 C C . LEU C 1 5 ? -5.53700 22.31700 63.78800 1.000 59.18604 5 LEU C C 1
ATOM 7087 O O . LEU C 1 5 ? -5.88400 23.13000 64.65300 1.000 58.40437 5 LEU C O 1
ATOM 7092 N N . LYS C 1 6 ? -4.26700 22.01000 63.53900 1.000 58.87811 6 LYS C N 1
ATOM 7093 C CA . LYS C 1 6 ? -3.15100 22.70200 64.17300 1.000 56.75154 6 LYS C CA 1
ATOM 7094 C C . LYS C 1 6 ? -2.73500 23.85600 63.26900 1.000 54.63550 6 LYS C C 1
ATOM 7095 O O . LYS C 1 6 ? -2.24200 23.63600 62.15800 1.000 52.31943 6 LYS C O 1
ATOM 7101 N N . ILE C 1 7 ? -2.94300 25.08300 63.73700 1.000 55.91197 7 ILE C N 1
ATOM 7102 C CA . ILE C 1 7 ? -2.65200 26.28400 62.96200 1.000 57.45163 7 ILE C CA 1
ATOM 7103 C C . ILE C 1 7 ? -1.32500 26.85900 63.43600 1.000 56.45940 7 ILE C C 1
ATOM 7104 O O . ILE C 1 7 ? -1.11800 27.05300 64.64100 1.000 58.90969 7 ILE C O 1
ATOM 7109 N N . VAL C 1 8 ? -0.42800 27.13400 62.49200 1.000 53.16164 8 VAL C N 1
ATOM 7110 C CA . VAL C 1 8 ? 0.90900 27.63500 62.78700 1.000 53.55905 8 VAL C CA 1
ATOM 7111 C C . VAL C 1 8 ? 1.10600 28.95500 62.05700 1.000 53.34061 8 VAL C C 1
ATOM 7112 O O . VAL C 1 8 ? 0.88600 29.03800 60.84300 1.000 53.17216 8 VAL C O 1
ATOM 7116 N N . ILE C 1 9 ? 1.52000 29.98000 62.79400 1.000 54.65919 9 ILE C N 1
ATOM 7117 C CA . ILE C 1 9 ? 1.83900 31.28500 62.22900 1.000 55.83827 9 ILE C CA 1
ATOM 7118 C C . ILE C 1 9 ? 3.35600 31.38500 62.14300 1.000 58.83337 9 ILE C C 1
ATOM 7119 O O . ILE C 1 9 ? 4.03600 31.56700 63.15900 1.000 60.67306 9 ILE C O 1
ATOM 7124 N N . CYS C 1 10 ? 3.89100 31.25900 60.93200 1.000 57.84904 10 CYS C N 1
ATOM 7125 C CA . CYS C 1 10 ? 5.33400 31.33200 60.71400 1.000 57.36214 10 CYS C CA 1
ATOM 7126 C C . CYS C 1 10 ? 5.75100 32.79500 60.77900 1.000 56.70417 10 CYS C C 1
ATOM 7127 O O . CYS C 1 10 ? 5.54200 33.55800 59.83300 1.000 54.89342 10 CYS C O 1
ATOM 7130 N N . GLY C 1 11 ? 6.34600 33.19000 61.90200 1.000 59.14393 11 GLY C N 1
ATOM 7131 C CA . GLY C 1 11 ? 6.69600 34.57600 62.13100 1.000 59.54925 11 GLY C CA 1
ATOM 7132 C C . GLY C 1 11 ? 5.76300 35.23600 63.12400 1.000 59.84928 11 GLY C C 1
ATOM 7133 O O . GLY C 1 11 ? 5.07200 36.20400 62.79200 1.000 58.84653 11 GLY C O 1
ATOM 7134 N N . GLY C 1 12 ? 5.73300 34.71200 64.35200 1.000 61.71529 12 GLY C N 1
ATOM 7135 C CA . GLY C 1 12 ? 4.81800 35.23200 65.35400 1.000 63.23390 12 GLY C CA 1
ATOM 7136 C C . GLY C 1 12 ? 5.14600 36.64100 65.80200 1.000 65.47890 12 GLY C C 1
ATOM 7137 O O . GLY C 1 12 ? 4.25000 37.39200 66.20100 1.000 67.20279 12 GLY C O 1
ATOM 7138 N N . GLY C 1 13 ? 6.42100 37.02300 65.74600 1.000 63.97872 13 GLY C N 1
ATOM 7139 C CA . GLY C 1 13 ? 6.82100 38.36900 66.10700 1.000 63.20495 13 GLY C CA 1
ATOM 7140 C C . GLY C 1 13 ? 6.41800 39.44400 65.12200 1.000 62.21009 13 GLY C C 1
ATOM 7141 O O . GLY C 1 13 ? 6.77200 40.61000 65.32300 1.000 62.63646 13 GLY C O 1
ATOM 7142 N N . SER C 1 14 ? 5.69100 39.08500 64.06700 1.000 59.76243 14 SER C N 1
ATOM 7143 C CA . SER C 1 14 ? 5.26300 40.05500 63.07100 1.000 58.20961 14 SER C CA 1
ATOM 7144 C C . SER C 1 14 ? 4.25000 41.03000 63.65900 1.000 56.62258 14 SER C C 1
ATOM 7145 O O . SER C 1 14 ? 3.54700 40.72600 64.62700 1.000 55.10661 14 SER C O 1
ATOM 7148 N N . THR C 1 15 ? 4.18000 42.21900 63.05600 1.000 57.18844 15 THR C N 1
ATOM 7149 C CA . THR C 1 15 ? 3.22500 43.22500 63.50200 1.000 59.22289 15 THR C CA 1
ATOM 7150 C C . THR C 1 15 ? 1.79600 42.88800 63.09700 1.000 60.06510 15 THR C C 1
ATOM 7151 O O . THR C 1 15 ? 0.85500 43.43800 63.67800 1.000 60.12563 15 THR C O 1
ATOM 7155 N N . TYR C 1 16 ? 1.61300 42.00300 62.12000 1.000 60.04141 16 TYR C N 1
ATOM 7156 C CA . TYR C 1 16 ? 0.28700 41.59300 61.68100 1.000 62.56013 16 TYR C CA 1
ATOM 7157 C C . TYR C 1 16 ? -0.24200 40.38400 62.44000 1.000 61.37841 16 TYR C C 1
ATOM 7158 O O . TYR C 1 16 ? -1.36300 39.94300 62.16500 1.000 60.75465 16 TYR C O 1
ATOM 7167 N N . THR C 1 17 ? 0.53300 39.83800 63.37800 1.000 61.66002 17 THR C N 1
ATOM 7168 C CA . THR C 1 17 ? 0.08500 38.65600 64.11400 1.000 60.24143 17 THR C CA 1
ATOM 7169 C C . THR C 1 17 ? -1.20600 38.89400 64.89000 1.000 59.40975 17 THR C C 1
ATOM 7170 O O . THR C 1 17 ? -2.10600 38.04000 64.81200 1.000 58.31489 17 THR C O 1
ATOM 7174 N N . PRO C 1 18 ? -1.37800 39.99100 65.64100 1.000 59.81243 18 PRO C N 1
ATOM 7175 C CA . PRO C 1 18 ? -2.67400 40.19800 66.31100 1.000 60.08089 18 PRO C CA 1
ATOM 7176 C C . PRO C 1 18 ? -3.83000 40.36600 65.34200 1.000 59.95982 18 PRO C C 1
ATOM 7177 O O . PRO C 1 18 ? -4.95400 39.95300 65.65400 1.000 61.59686 18 PRO C O 1
ATOM 7181 N N . GLY C 1 19 ? -3.58800 40.96000 64.17300 1.000 58.55965 19 GLY C N 1
ATOM 7182 C CA . GLY C 1 19 ? -4.67000 41.17100 63.22500 1.000 55.65667 19 GLY C CA 1
ATOM 7183 C C . GLY C 1 19 ? -5.17200 39.87700 62.61500 1.000 52.34838 19 GLY C C 1
ATOM 7184 O O . GLY C 1 19 ? -6.38000 39.63100 62.55700 1.000 52.10888 19 GLY C O 1
ATOM 7185 N N . ILE C 1 20 ? -4.25000 39.02700 62.15400 1.000 51.17456 20 ILE C N 1
ATOM 7186 C CA . ILE C 1 20 ? -4.65700 37.77800 61.52200 1.000 51.39564 20 ILE C CA 1
ATOM 7187 C C . ILE C 1 20 ? -5.21600 36.79000 62.53600 1.000 51.67462 20 ILE C C 1
ATOM 7188 O O . ILE C 1 20 ? -6.00900 35.91800 62.16700 1.000 50.89558 20 ILE C O 1
ATOM 7193 N N . VAL C 1 21 ? -4.82500 36.89900 63.80800 1.000 52.04835 21 VAL C N 1
ATOM 7194 C CA . VAL C 1 21 ? -5.42400 36.05400 64.83600 1.000 54.45653 21 VAL C CA 1
ATOM 7195 C C . VAL C 1 21 ? -6.87600 36.45100 65.06400 1.000 56.71996 21 VAL C C 1
ATOM 7196 O O . VAL C 1 21 ? -7.75900 35.59300 65.18100 1.000 55.54350 21 VAL C O 1
ATOM 7200 N N . LYS C 1 22 ? -7.14800 37.75700 65.12000 1.000 60.01509 22 LYS C N 1
ATOM 7201 C CA . LYS C 1 22 ? -8.52200 38.23600 65.23000 1.000 63.85502 22 LYS C CA 1
ATOM 7202 C C . LYS C 1 22 ? -9.36400 37.75900 64.05300 1.000 66.51850 22 LYS C C 1
ATOM 7203 O O . LYS C 1 22 ? -10.46400 37.22500 64.23600 1.000 67.47651 22 LYS C O 1
ATOM 7209 N N . ASP C 1 23 ? -8.85700 37.94300 62.83200 1.000 68.71350 23 ASP C N 1
ATOM 7210 C CA . ASP C 1 23 ? -9.58600 37.50700 61.64900 1.000 71.20064 23 ASP C CA 1
ATOM 7211 C C . ASP C 1 23 ? -9.64100 35.98900 61.52900 1.000 70.77428 23 ASP C C 1
ATOM 7212 O O . ASP C 1 23 ? -10.49000 35.47000 60.79800 1.000 73.62462 23 ASP C O 1
ATOM 7217 N N . LEU C 1 24 ? -8.76200 35.26800 62.22900 1.000 66.65536 24 LEU C N 1
ATOM 7218 C CA . LEU C 1 24 ? -8.84900 33.81200 62.24500 1.000 64.14453 24 LEU C CA 1
ATOM 7219 C C . LEU C 1 24 ? -9.87600 33.33300 63.26300 1.000 65.44469 24 LEU C C 1
ATOM 7220 O O . LEU C 1 24 ? -10.57000 32.33700 63.02700 1.000 66.62641 24 LEU C O 1
ATOM 7225 N N . LEU C 1 25 ? -9.98600 34.02900 64.39800 1.000 65.00516 25 LEU C N 1
ATOM 7226 C CA . LEU C 1 25 ? -10.96300 33.66300 65.41600 1.000 63.91029 25 LEU C CA 1
ATOM 7227 C C . LEU C 1 25 ? -12.38500 34.03600 65.01900 1.000 62.93913 25 LEU C C 1
ATOM 7228 O O . LEU C 1 25 ? -13.33600 33.46900 65.56900 1.000 63.26285 25 LEU C O 1
ATOM 7233 N N . ASP C 1 26 ? -12.55400 34.97600 64.08500 1.000 62.44433 26 ASP C N 1
ATOM 7234 C CA . ASP C 1 26 ? -13.88900 35.31500 63.60600 1.000 64.19191 26 ASP C CA 1
ATOM 7235 C C . ASP C 1 26 ? -14.52800 34.17200 62.83000 1.000 63.91819 26 ASP C C 1
ATOM 7236 O O . ASP C 1 26 ? -15.75800 34.11500 62.73200 1.000 64.58143 26 ASP C O 1
ATOM 7241 N N . GLN C 1 27 ? -13.72300 33.26600 62.28000 1.000 63.90766 27 GLN C N 1
ATOM 7242 C CA . GLN C 1 27 ? -14.20500 32.09700 61.55500 1.000 64.99727 27 GLN C CA 1
ATOM 7243 C C . GLN C 1 27 ? -13.98100 30.81900 62.35900 1.000 68.28450 27 GLN C C 1
ATOM 7244 O O . GLN C 1 27 ? -13.68400 29.75900 61.80500 1.000 66.40007 27 GLN C O 1
ATOM 7250 N N . ARG C 1 28 ? -14.12100 30.91200 63.68500 1.000 72.54817 28 ARG C N 1
ATOM 7251 C CA . ARG C 1 28 ? -13.92600 29.75400 64.55100 1.000 76.06438 28 ARG C CA 1
ATOM 7252 C C . ARG C 1 28 ? -14.96300 28.66500 64.30800 1.000 76.02490 28 ARG C C 1
ATOM 7253 O O . ARG C 1 28 ? -14.68400 27.49100 64.57800 1.000 77.00660 28 ARG C O 1
ATOM 7261 N N . GLN C 1 29 ? -16.14600 29.02000 63.80500 1.000 74.97741 29 GLN C N 1
ATOM 7262 C CA . GLN C 1 29 ? -17.14200 28.01000 63.46900 1.000 74.52736 29 GLN C CA 1
ATOM 7263 C C . GLN C 1 29 ? -16.82600 27.32100 62.15000 1.000 71.91125 29 GLN C C 1
ATOM 7264 O O . GLN C 1 29 ? -17.24200 26.17600 61.93800 1.000 71.83756 29 GLN C O 1
ATOM 7270 N N . LYS C 1 30 ? -16.10300 27.99600 61.25700 1.000 69.15566 30 LYS C N 1
ATOM 7271 C CA . LYS C 1 30 ? -15.71800 27.42700 59.97500 1.000 67.38966 30 LYS C CA 1
ATOM 7272 C C . LYS C 1 30 ? -14.29300 26.89100 59.96400 1.000 64.98411 30 LYS C C 1
ATOM 7273 O O . LYS C 1 30 ? -13.91100 26.21200 59.00500 1.000 65.18150 30 LYS C O 1
ATOM 7279 N N . ILE C 1 31 ? -13.50400 27.18000 60.99600 1.000 62.54960 31 ILE C N 1
ATOM 7280 C CA . ILE C 1 31 ? -12.13300 26.69300 61.11900 1.000 59.17288 31 ILE C CA 1
ATOM 7281 C C . ILE C 1 31 ? -12.00900 26.08700 62.51100 1.000 57.26213 31 ILE C C 1
ATOM 7282 O O . ILE C 1 31 ? -11.89700 26.81500 63.50500 1.000 58.63598 31 ILE C O 1
ATOM 7287 N N . ASN C 1 32 ? -12.02900 24.75900 62.59100 1.000 55.27505 32 ASN C N 1
ATOM 7288 C CA . ASN C 1 32 ? -11.93700 24.05900 63.87000 1.000 57.99906 32 ASN C CA 1
ATOM 7289 C C . ASN C 1 32 ? -10.49600 24.13000 64.35900 1.000 60.79676 32 ASN C C 1
ATOM 7290 O O . ASN C 1 32 ? -9.64100 23.34800 63.93700 1.000 60.57568 32 ASN C O 1
ATOM 7295 N N . ILE C 1 33 ? -10.22200 25.07500 65.25400 1.000 63.56025 33 ILE C N 1
ATOM 7296 C CA . ILE C 1 33 ? -8.86600 25.34900 65.71400 1.000 65.51575 33 ILE C CA 1
ATOM 7297 C C . ILE C 1 33 ? -8.56300 24.43900 66.89900 1.000 70.58215 33 ILE C C 1
ATOM 7298 O O . ILE C 1 33 ? -9.12900 24.60100 67.98300 1.000 70.94008 33 ILE C O 1
ATOM 7303 N N . LYS C 1 34 ? -7.66400 23.47700 66.69000 1.000 75.01163 34 LYS C N 1
ATOM 7304 C CA . LYS C 1 34 ? -7.20800 22.61900 67.77900 1.000 77.47508 34 LYS C CA 1
ATOM 7305 C C . LYS C 1 34 ? -6.19300 23.34900 68.65100 1.000 76.76447 34 LYS C C 1
ATOM 7306 O O . LYS C 1 34 ? -6.37200 23.47000 69.86800 1.000 76.83026 34 LYS C O 1
ATOM 7312 N N . GLU C 1 35 ? -5.12000 23.84800 68.03900 1.000 74.68527 35 GLU C N 1
ATOM 7313 C CA . GLU C 1 35 ? -4.12100 24.65300 68.72400 1.000 74.23258 35 GLU C CA 1
ATOM 7314 C C . GLU C 1 35 ? -3.66000 25.76400 67.79300 1.000 71.55332 35 GLU C C 1
ATOM 7315 O O . GLU C 1 35 ? -3.65500 25.60600 66.56900 1.000 71.68491 35 GLU C O 1
ATOM 7321 N N . LEU C 1 36 ? -3.27600 26.89200 68.38300 1.000 69.20303 36 LEU C N 1
ATOM 7322 C CA . LEU C 1 36 ? -2.70600 28.01500 67.64800 1.000 66.70800 36 LEU C CA 1
ATOM 7323 C C . LEU C 1 36 ? -1.23500 28.13300 68.02200 1.000 65.43679 36 LEU C C 1
ATOM 7324 O O . LEU C 1 36 ? -0.90400 28.34400 69.19400 1.000 67.57916 36 LEU C O 1
ATOM 7329 N N . TRP C 1 37 ? -0.36000 27.99300 67.03000 1.000 61.97848 37 TRP C N 1
ATOM 7330 C CA . TRP C 1 37 ? 1.07900 27.94700 67.24700 1.000 61.10469 37 TRP C CA 1
ATOM 7331 C C . TRP C 1 37 ? 1.73800 29.18500 66.65800 1.000 60.35197 37 TRP C C 1
ATOM 7332 O O . TRP C 1 37 ? 1.48900 29.53800 65.50000 1.000 58.26751 37 TRP C O 1
ATOM 7343 N N . LEU C 1 38 ? 2.57600 29.83800 67.45900 1.000 61.42315 38 LEU C N 1
ATOM 7344 C CA . LEU C 1 38 ? 3.34300 31.00500 67.04100 1.000 60.88625 38 LEU C CA 1
ATOM 7345 C C . LEU C 1 38 ? 4.81300 30.60600 66.99000 1.000 60.86256 38 LEU C C 1
ATOM 7346 O O . LEU C 1 38 ? 5.44900 30.42500 68.03500 1.000 61.15733 38 LEU C O 1
ATOM 7351 N N . TYR C 1 39 ? 5.34800 30.47100 65.77900 1.000 60.17037 39 TYR C N 1
ATOM 7352 C CA . TYR C 1 39 ? 6.73800 30.09400 65.56600 1.000 59.50187 39 TYR C CA 1
ATOM 7353 C C . TYR C 1 39 ? 7.52400 31.27000 65.00100 1.000 59.80717 39 TYR C C 1
ATOM 7354 O O . TYR C 1 39 ? 6.99900 32.05700 64.20700 1.000 59.73874 39 TYR C O 1
ATOM 7363 N N . ASP C 1 40 ? 8.78500 31.37700 65.41100 1.000 59.50977 40 ASP C N 1
ATOM 7364 C CA . ASP C 1 40 ? 9.67300 32.44000 64.95900 1.000 59.48871 40 ASP C CA 1
ATOM 7365 C C . ASP C 1 40 ? 11.09100 32.06500 65.36300 1.000 60.86782 40 ASP C C 1
ATOM 7366 O O . ASP C 1 40 ? 11.30600 31.16900 66.18300 1.000 62.18114 40 ASP C O 1
ATOM 7371 N N . ILE C 1 41 ? 12.05900 32.75900 64.77000 1.000 61.46263 41 ILE C N 1
ATOM 7372 C CA . ILE C 1 41 ? 13.44900 32.57400 65.17100 1.000 62.48907 41 ILE C CA 1
ATOM 7373 C C . ILE C 1 41 ? 13.85200 33.56700 66.25900 1.000 64.23928 41 ILE C C 1
ATOM 7374 O O . ILE C 1 41 ? 14.76700 33.28700 67.04100 1.000 65.96317 41 ILE C O 1
ATOM 7379 N N . ASP C 1 42 ? 13.19100 34.72000 66.32600 1.000 64.35245 42 ASP C N 1
ATOM 7380 C CA . ASP C 1 42 ? 13.46200 35.72400 67.34900 1.000 66.91065 42 ASP C CA 1
ATOM 7381 C C . ASP C 1 42 ? 12.60900 35.40000 68.57000 1.000 70.71374 42 ASP C C 1
ATOM 7382 O O . ASP C 1 42 ? 11.38800 35.58800 68.55200 1.000 70.62952 42 ASP C O 1
ATOM 7387 N N . GLU C 1 43 ? 13.25300 34.91100 69.63100 1.000 74.36418 43 GLU C N 1
ATOM 7388 C CA . GLU C 1 43 ? 12.50900 34.48100 70.81000 1.000 75.74066 43 GLU C CA 1
ATOM 7389 C C . GLU C 1 43 ? 12.01100 35.67400 71.61800 1.000 76.86185 43 GLU C C 1
ATOM 7390 O O . GLU C 1 43 ? 10.86800 35.67800 72.09000 1.000 76.91449 43 GLU C O 1
ATOM 7396 N N . GLU C 1 44 ? 12.85200 36.69700 71.78200 1.000 76.89869 44 GLU C N 1
ATOM 7397 C CA . GLU C 1 44 ? 12.46800 37.85200 72.58700 1.000 77.86986 44 GLU C CA 1
ATOM 7398 C C . GLU C 1 44 ? 11.37300 38.66600 71.90800 1.000 73.30353 44 GLU C C 1
ATOM 7399 O O . GLU C 1 44 ? 10.47500 39.18800 72.57900 1.000 71.51121 44 GLU C O 1
ATOM 7405 N N . ARG C 1 45 ? 11.42500 38.78300 70.58000 1.000 70.66374 45 ARG C N 1
ATOM 7406 C CA . ARG C 1 45 ? 10.43600 39.59200 69.87400 1.000 67.50283 45 ARG C CA 1
ATOM 7407 C C . ARG C 1 45 ? 9.07200 38.91400 69.85300 1.000 66.63694 45 ARG C C 1
ATOM 7408 O O . ARG C 1 45 ? 8.04200 39.57700 70.02400 1.000 65.99739 45 ARG C O 1
ATOM 7416 N N . GLN C 1 46 ? 9.04200 37.59500 69.64900 1.000 65.97107 46 GLN C N 1
ATOM 7417 C CA . GLN C 1 46 ? 7.76600 36.89900 69.50800 1.000 63.73396 46 GLN C CA 1
ATOM 7418 C C . GLN C 1 46 ? 6.98500 36.88500 70.81600 1.000 62.93913 46 GLN C C 1
ATOM 7419 O O . GLN C 1 46 ? 5.76700 37.09800 70.81600 1.000 64.08400 46 GLN C O 1
ATOM 7425 N N . ASN C 1 47 ? 7.66500 36.63300 71.93800 1.000 60.80466 47 ASN C N 1
ATOM 7426 C CA . ASN C 1 47 ? 6.97600 36.57300 73.22400 1.000 60.01509 47 ASN C CA 1
ATOM 7427 C C . ASN C 1 47 ? 6.31500 37.90400 73.56100 1.000 59.38080 47 ASN C C 1
ATOM 7428 O O . ASN C 1 47 ? 5.23200 37.93400 74.15700 1.000 61.81794 47 ASN C O 1
ATOM 7433 N N . LYS C 1 48 ? 6.95300 39.01600 73.18900 1.000 57.53585 48 LYS C N 1
ATOM 7434 C CA . LYS C 1 48 ? 6.33000 40.32100 73.38700 1.000 57.71481 48 LYS C CA 1
ATOM 7435 C C . LYS C 1 48 ? 5.08200 40.46800 72.52700 1.000 55.07766 48 LYS C C 1
ATOM 7436 O O . LYS C 1 48 ? 4.04300 40.94000 73.00500 1.000 52.79317 48 LYS C O 1
ATOM 7442 N N . VAL C 1 49 ? 5.16400 40.07000 71.25500 1.000 54.06701 49 VAL C N 1
ATOM 7443 C CA . VAL C 1 49 ? 3.98000 40.07400 70.40300 1.000 53.45904 49 VAL C CA 1
ATOM 7444 C C . VAL C 1 49 ? 2.98800 39.01600 70.86800 1.000 53.91962 49 VAL C C 1
ATOM 7445 O O . VAL C 1 49 ? 1.77100 39.18300 70.71200 1.000 50.69029 49 VAL C O 1
ATOM 7449 N N . ALA C 1 50 ? 3.48000 37.92100 71.45600 1.000 57.06474 50 ALA C N 1
ATOM 7450 C CA . ALA C 1 50 ? 2.58500 36.88700 71.96300 1.000 58.86495 50 ALA C CA 1
ATOM 7451 C C . ALA C 1 50 ? 1.69800 37.41100 73.08300 1.000 62.20746 50 ALA C C 1
ATOM 7452 O O . ALA C 1 50 ? 0.58700 36.90600 73.27900 1.000 63.13389 50 ALA C O 1
ATOM 7454 N N . LEU C 1 51 ? 2.16800 38.41700 73.82700 1.000 62.63383 51 LEU C N 1
ATOM 7455 C CA . LEU C 1 51 ? 1.34500 39.01900 74.87200 1.000 64.44720 51 LEU C CA 1
ATOM 7456 C C . LEU C 1 51 ? 0.05400 39.58300 74.29300 1.000 65.95001 51 LEU C C 1
ATOM 7457 O O . LEU C 1 51 ? -1.03300 39.36300 74.84000 1.000 67.58705 51 LEU C O 1
ATOM 7462 N N . ILE C 1 52 ? 0.15600 40.31300 73.18100 1.000 66.06318 52 ILE C N 1
ATOM 7463 C CA . ILE C 1 52 ? -1.03800 40.85100 72.53400 1.000 64.77356 52 ILE C CA 1
ATOM 7464 C C . ILE C 1 52 ? -1.92900 39.71900 72.04200 1.000 62.31010 52 ILE C C 1
ATOM 7465 O O . ILE C 1 52 ? -3.15900 39.78700 72.14600 1.000 61.87321 52 ILE C O 1
ATOM 7470 N N . VAL C 1 53 ? -1.32200 38.65400 71.51100 1.000 60.82571 53 VAL C N 1
ATOM 7471 C CA . VAL C 1 53 ? -2.09700 37.50700 71.04800 1.000 60.09931 53 VAL C CA 1
ATOM 7472 C C . VAL C 1 53 ? -2.83900 36.85400 72.20700 1.000 63.04177 53 VAL C C 1
ATOM 7473 O O . VAL C 1 53 ? -3.94900 36.33700 72.03100 1.000 64.01557 53 VAL C O 1
ATOM 7477 N N . LYS C 1 54 ? -2.25500 36.87700 73.40800 1.000 64.95779 54 LYS C N 1
ATOM 7478 C CA . LYS C 1 54 ? -2.92500 36.28300 74.56200 1.000 66.01055 54 LYS C CA 1
ATOM 7479 C C . LYS C 1 54 ? -4.18600 37.05400 74.93000 1.000 65.37363 54 LYS C C 1
ATOM 7480 O O . LYS C 1 54 ? -5.20900 36.45200 75.27700 1.000 65.12623 54 LYS C O 1
ATOM 7486 N N . GLU C 1 55 ? -4.13600 38.38600 74.86200 1.000 65.42627 55 GLU C N 1
ATOM 7487 C CA . GLU C 1 55 ? -5.30700 39.19300 75.17900 1.000 67.67390 55 GLU C CA 1
ATOM 7488 C C . GLU C 1 55 ? -6.28400 39.29900 74.01600 1.000 66.51061 55 GLU C C 1
ATOM 7489 O O . GLU C 1 55 ? -7.46000 39.60900 74.24100 1.000 68.35293 55 GLU C O 1
ATOM 7495 N N . VAL C 1 56 ? -5.83200 39.05800 72.78400 1.000 63.63921 56 VAL C N 1
ATOM 7496 C CA . VAL C 1 56 ? -6.75800 38.98200 71.65800 1.000 61.36262 56 VAL C CA 1
ATOM 7497 C C . VAL C 1 56 ? -7.64400 37.75000 71.79100 1.000 60.79676 56 VAL C C 1
ATOM 7498 O O . VAL C 1 56 ? -8.86900 37.82300 71.63700 1.000 59.33869 56 VAL C O 1
ATOM 7502 N N . ILE C 1 57 ? -7.03500 36.60000 72.08500 1.000 61.39420 57 ILE C N 1
ATOM 7503 C CA . ILE C 1 57 ? -7.80000 35.37400 72.28200 1.000 63.51288 57 ILE C CA 1
ATOM 7504 C C . ILE C 1 57 ? -8.67100 35.47700 73.52800 1.000 65.90527 57 ILE C C 1
ATOM 7505 O O . ILE C 1 57 ? -9.75800 34.88900 73.58500 1.000 66.46850 57 ILE C O 1
ATOM 7510 N N . LYS C 1 58 ? -8.22600 36.23500 74.53400 1.000 68.07395 58 LYS C N 1
ATOM 7511 C CA . LYS C 1 58 ? -9.01300 36.38500 75.75500 1.000 70.81112 58 LYS C CA 1
ATOM 7512 C C . LYS C 1 58 ? -10.32000 37.12200 75.48900 1.000 72.29288 58 LYS C C 1
ATOM 7513 O O . LYS C 1 58 ? -11.36700 36.76000 76.03800 1.000 73.69305 58 LYS C O 1
ATOM 7519 N N . THR C 1 59 ? -10.28100 38.15500 74.64700 1.000 72.81136 59 THR C N 1
ATOM 7520 C CA . THR C 1 59 ? -11.47000 38.95100 74.37500 1.000 73.87465 59 THR C CA 1
ATOM 7521 C C . THR C 1 59 ? -12.36500 38.32900 73.31000 1.000 71.66386 59 THR C C 1
ATOM 7522 O O . THR C 1 59 ? -13.56100 38.63800 73.26800 1.000 72.39289 59 THR C O 1
ATOM 7526 N N . GLU C 1 60 ? -11.82500 37.45200 72.46300 1.000 68.94774 60 GLU C N 1
ATOM 7527 C CA . GLU C 1 60 ? -12.58100 36.88500 71.35000 1.000 67.98447 60 GLU C CA 1
ATOM 7528 C C . GLU C 1 60 ? -13.06400 35.46600 71.63400 1.000 68.55032 60 GLU C C 1
ATOM 7529 O O . GLU C 1 60 ? -14.27200 35.21600 71.67100 1.000 71.09273 60 GLU C O 1
ATOM 7535 N N . ALA C 1 61 ? -12.14000 34.52800 71.83000 1.000 66.47639 61 ALA C N 1
ATOM 7536 C CA . ALA C 1 61 ? -12.48700 33.11800 72.02500 1.000 66.35796 61 ALA C CA 1
ATOM 7537 C C . ALA C 1 61 ? -11.48800 32.48900 72.98000 1.000 67.37124 61 ALA C C 1
ATOM 7538 O O . ALA C 1 61 ? -10.52800 31.83100 72.56300 1.000 66.59483 61 ALA C O 1
ATOM 7540 N N . PRO C 1 62 ? -11.69800 32.65100 74.29100 1.000 70.51372 62 PRO C N 1
ATOM 7541 C CA . PRO C 1 62 ? -10.68200 32.22500 75.26500 1.000 72.07969 62 PRO C CA 1
ATOM 7542 C C . PRO C 1 62 ? -10.52700 30.71600 75.39500 1.000 72.20076 62 PRO C C 1
ATOM 7543 O O . PRO C 1 62 ? -9.80200 30.24500 76.27700 1.000 72.93506 62 PRO C O 1
ATOM 7547 N N . GLU C 1 63 ? -11.19100 29.94700 74.53600 1.000 72.87716 63 GLU C N 1
ATOM 7548 C CA . GLU C 1 63 ? -11.06900 28.49600 74.56100 1.000 76.02227 63 GLU C CA 1
ATOM 7549 C C . GLU C 1 63 ? -10.00700 27.97200 73.60200 1.000 73.54566 63 GLU C C 1
ATOM 7550 O O . GLU C 1 63 ? -9.82300 26.75400 73.50900 1.000 74.83002 63 GLU C O 1
ATOM 7556 N N . VAL C 1 64 ? -9.30400 28.85300 72.89700 1.000 69.95312 64 VAL C N 1
ATOM 7557 C CA . VAL C 1 64 ? -8.27600 28.45100 71.94400 1.000 67.71338 64 VAL C CA 1
ATOM 7558 C C . VAL C 1 64 ? -6.95700 28.28200 72.68400 1.000 67.73181 64 VAL C C 1
ATOM 7559 O O . VAL C 1 64 ? -6.55000 29.15500 73.46000 1.000 68.89247 64 VAL C O 1
ATOM 7563 N N . VAL C 1 65 ? -6.28600 27.16000 72.44300 1.000 67.17911 65 VAL C N 1
ATOM 7564 C CA . VAL C 1 65 ? -5.02300 26.86000 73.10800 1.000 67.94499 65 VAL C CA 1
ATOM 7565 C C . VAL C 1 65 ? -3.89500 27.54500 72.34800 1.000 67.03962 65 VAL C C 1
ATOM 7566 O O . VAL C 1 65 ? -3.72900 27.33800 71.14100 1.000 66.57114 65 VAL C O 1
ATOM 7570 N N . LEU C 1 66 ? -3.11700 28.36000 73.05200 1.000 68.50821 66 LEU C N 1
ATOM 7571 C CA . LEU C 1 66 ? -2.02400 29.11400 72.45800 1.000 68.21081 66 LEU C CA 1
ATOM 7572 C C . LEU C 1 66 ? -0.68800 28.49600 72.84700 1.000 70.95324 66 LEU C C 1
ATOM 7573 O O . LEU C 1 66 ? -0.47000 28.14900 74.01200 1.000 72.66661 66 LEU C O 1
ATOM 7578 N N . LYS C 1 67 ? 0.20400 28.36300 71.86500 1.000 72.94822 67 LYS C N 1
ATOM 7579 C CA . LYS C 1 67 ? 1.53300 27.81000 72.08500 1.000 76.47233 67 LYS C CA 1
ATOM 7580 C C . LYS C 1 67 ? 2.55800 28.65800 71.34900 1.000 78.13568 67 LYS C C 1
ATOM 7581 O O . LYS C 1 67 ? 2.37100 28.97600 70.17100 1.000 75.69592 67 LYS C O 1
ATOM 7587 N N . VAL C 1 68 ? 3.63500 29.01900 72.04300 1.000 82.91520 68 VAL C N 1
ATOM 7588 C CA . VAL C 1 68 ? 4.74400 29.75500 71.45100 1.000 82.57569 68 VAL C CA 1
ATOM 7589 C C . VAL C 1 68 ? 5.99900 28.89900 71.55000 1.000 82.89678 68 VAL C C 1
ATOM 7590 O O . VAL C 1 68 ? 6.17000 28.11900 72.49300 1.000 84.81543 68 VAL C O 1
ATOM 7594 N N . THR C 1 69 ? 6.87600 29.04300 70.56000 1.000 77.71195 69 THR C N 1
ATOM 7595 C CA . THR C 1 69 ? 8.10400 28.26000 70.49900 1.000 75.62749 69 THR C CA 1
ATOM 7596 C C . THR C 1 69 ? 9.02400 28.87700 69.45500 1.000 73.10613 69 THR C C 1
ATOM 7597 O O . THR C 1 69 ? 8.62300 29.75100 68.68200 1.000 72.50869 69 THR C O 1
ATOM 7601 N N . VAL C 1 70 ? 10.27000 28.40700 69.44800 1.000 71.99547 70 VAL C N 1
ATOM 7602 C CA . VAL C 1 70 ? 11.25400 28.80100 68.44700 1.000 68.92405 70 VAL C CA 1
ATOM 7603 C C . VAL C 1 70 ? 11.88200 27.54100 67.86700 1.000 70.77164 70 VAL C C 1
ATOM 7604 O O . VAL C 1 70 ? 12.87800 27.60600 67.13800 1.000 70.60583 70 VAL C O 1
ATOM 7608 N N . ASN C 1 71 ? 11.30000 26.38600 68.19200 1.000 72.61923 71 ASN C N 1
ATOM 7609 C CA . ASN C 1 71 ? 11.78900 25.10500 67.70600 1.000 74.44577 71 ASN C CA 1
ATOM 7610 C C . ASN C 1 71 ? 10.99400 24.70300 66.47600 1.000 72.62713 71 ASN C C 1
ATOM 7611 O O . ASN C 1 71 ? 9.76300 24.56600 66.56900 1.000 71.82177 71 ASN C O 1
ATOM 7616 N N . PRO C 1 72 ? 11.63000 24.50800 65.31800 1.000 72.43500 72 PRO C N 1
ATOM 7617 C CA . PRO C 1 72 ? 10.86000 24.11100 64.12800 1.000 71.34013 72 PRO C CA 1
ATOM 7618 C C . PRO C 1 72 ? 10.22700 22.73600 64.25100 1.000 73.55092 72 PRO C C 1
ATOM 7619 O O . PRO C 1 72 ? 9.15200 22.51400 63.68200 1.000 73.79569 72 PRO C O 1
ATOM 7623 N N . LYS C 1 73 ? 10.85100 21.80800 64.97900 1.000 75.54327 73 LYS C N 1
ATOM 7624 C CA . LYS C 1 73 ? 10.26600 20.47800 65.11800 1.000 76.47759 73 LYS C CA 1
ATOM 7625 C C . LYS C 1 73 ? 9.00400 20.51500 65.96900 1.000 77.89355 73 LYS C C 1
ATOM 7626 O O . LYS C 1 73 ? 8.04400 19.78700 65.69600 1.000 78.08831 73 LYS C O 1
ATOM 7632 N N . GLU C 1 74 ? 8.98300 21.35600 67.00500 1.000 78.80155 74 GLU C N 1
ATOM 7633 C CA . GLU C 1 74 ? 7.77400 21.50100 67.81100 1.000 78.96736 74 GLU C CA 1
ATOM 7634 C C . GLU C 1 74 ? 6.65300 22.15300 67.01500 1.000 74.80634 74 GLU C C 1
ATOM 7635 O O . GLU C 1 74 ? 5.49500 21.72500 67.08700 1.000 74.48261 74 GLU C O 1
ATOM 7641 N N . ALA C 1 75 ? 6.97500 23.20300 66.25900 1.000 71.82966 75 ALA C N 1
ATOM 7642 C CA . ALA C 1 75 ? 5.92200 24.01500 65.65900 1.000 69.26094 75 ALA C CA 1
ATOM 7643 C C . ALA C 1 75 ? 5.33800 23.35300 64.41700 1.000 66.11845 75 ALA C C 1
ATOM 7644 O O . ALA C 1 75 ? 4.13700 23.47500 64.15300 1.000 64.64196 75 ALA C O 1
ATOM 7646 N N . PHE C 1 76 ? 6.15900 22.63300 63.65700 1.000 64.56564 76 PHE C N 1
ATOM 7647 C CA . PHE C 1 76 ? 5.74200 22.11100 62.36300 1.000 62.48381 76 PHE C CA 1
ATOM 7648 C C . PHE C 1 76 ? 5.35600 20.63600 62.38600 1.000 64.56827 76 PHE C C 1
ATOM 7649 O O . PHE C 1 76 ? 4.82100 20.14600 61.39000 1.000 65.65261 76 PHE C O 1
ATOM 7657 N N . THR C 1 77 ? 5.60100 19.91800 63.47900 1.000 65.85263 77 THR C N 1
ATOM 7658 C CA . THR C 1 77 ? 5.18200 18.52300 63.54800 1.000 66.44218 77 THR C CA 1
ATOM 7659 C C . THR C 1 77 ? 3.66200 18.44100 63.59800 1.000 65.73683 77 THR C C 1
ATOM 7660 O O . THR C 1 77 ? 3.02100 19.10700 64.41700 1.000 65.50522 77 THR C O 1
ATOM 7664 N N . ASP C 1 78 ? 3.08800 17.63100 62.70600 1.000 65.51049 78 ASP C N 1
ATOM 7665 C CA . ASP C 1 78 ? 1.64200 17.45500 62.58000 1.000 64.69986 78 ASP C CA 1
ATOM 7666 C C . ASP C 1 78 ? 0.92600 18.76100 62.25300 1.000 61.18892 78 ASP C C 1
ATOM 7667 O O . ASP C 1 78 ? -0.26300 18.91200 62.55100 1.000 61.00205 78 ASP C O 1
ATOM 7672 N N . ALA C 1 79 ? 1.62800 19.71200 61.64100 1.000 58.02011 79 ALA C N 1
ATOM 7673 C CA . ALA C 1 79 ? 1.02100 20.98900 61.29700 1.000 55.74879 79 ALA C CA 1
ATOM 7674 C C . ALA C 1 79 ? 0.09400 20.82600 60.10000 1.000 54.95133 79 ALA C C 1
ATOM 7675 O O . ALA C 1 79 ? 0.48100 20.26100 59.07200 1.000 54.50654 79 ALA C O 1
ATOM 7677 N N . ASP C 1 80 ? -1.13500 21.32200 60.23500 1.000 54.30125 80 ASP C N 1
ATOM 7678 C CA . ASP C 1 80 ? -2.13300 21.19300 59.18200 1.000 51.81411 80 ASP C CA 1
ATOM 7679 C C . ASP C 1 80 ? -2.13500 22.38600 58.23400 1.000 47.97417 80 ASP C C 1
ATOM 7680 O O . ASP C 1 80 ? -2.23000 22.20700 57.01500 1.000 44.21320 80 ASP C O 1
ATOM 7685 N N . TYR C 1 81 ? -2.03100 23.60100 58.76900 1.000 49.04009 81 TYR C N 1
ATOM 7686 C CA . TYR C 1 81 ? -1.99300 24.80900 57.95500 1.000 49.07430 81 TYR C CA 1
ATOM 7687 C C . TYR C 1 81 ? -0.97700 25.77400 58.54300 1.000 51.56408 81 TYR C C 1
ATOM 7688 O O . TYR C 1 81 ? -1.01700 26.06700 59.74200 1.000 54.78552 81 TYR C O 1
ATOM 7697 N N . ILE C 1 82 ? -0.07000 26.26100 57.70000 1.000 49.62700 82 ILE C N 1
ATOM 7698 C CA . ILE C 1 82 ? 0.98200 27.18400 58.10800 1.000 50.16917 82 ILE C CA 1
ATOM 7699 C C . ILE C 1 82 ? 0.82400 28.47100 57.31400 1.000 52.32733 82 ILE C C 1
ATOM 7700 O O . ILE C 1 82 ? 0.79100 28.44400 56.07800 1.000 52.49577 82 ILE C O 1
ATOM 7713 N N . ALA C 1 84 ? 2.65400 31.67600 56.25300 1.000 55.28558 84 ALA C N 1
ATOM 7714 C CA . ALA C 1 84 ? 3.97100 32.29000 56.15800 1.000 55.05660 84 ALA C CA 1
ATOM 7715 C C . ALA C 1 84 ? 3.86700 33.80000 56.32700 1.000 52.44839 84 ALA C C 1
ATOM 7716 O O . ALA C 1 84 ? 3.02200 34.45100 55.70400 1.000 51.09297 84 ALA C O 1
ATOM 7718 N N . GLN C 1 85 ? 4.74100 34.35900 57.17400 1.000 53.21691 85 GLN C N 1
ATOM 7719 C CA . GLN C 1 85 ? 4.67500 35.78500 57.47700 1.000 54.12228 85 GLN C CA 1
ATOM 7720 C C . GLN C 1 85 ? 6.05000 36.36800 57.79300 1.000 52.70895 85 GLN C C 1
ATOM 7721 O O . GLN C 1 85 ? 6.12700 37.42900 58.42500 1.000 52.88792 85 GLN C O 1
ATOM 7735 N N . ARG C 1 87 ? 9.91200 38.05900 57.68500 1.000 54.62234 87 ARG C N 1
ATOM 7736 C CA . ARG C 1 87 ? 10.66900 39.15700 57.08400 1.000 56.51467 87 ARG C CA 1
ATOM 7737 C C . ARG C 1 87 ? 12.10700 38.98600 57.57800 1.000 60.64148 87 ARG C C 1
ATOM 7738 O O . ARG C 1 87 ? 12.52600 39.59900 58.56300 1.000 64.63670 87 ARG C O 1
ATOM 7746 N N . VAL C 1 88 ? 12.85900 38.11900 56.89500 1.000 59.97824 88 VAL C N 1
ATOM 7747 C CA . VAL C 1 88 ? 14.22800 37.84700 57.30800 1.000 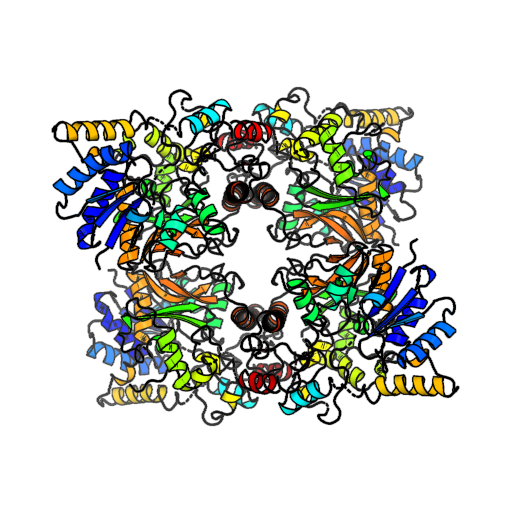61.92848 88 VAL C CA 1
ATOM 7748 C C . VAL C 1 88 ? 15.05900 39.12100 57.18300 1.000 62.12061 88 VAL C C 1
ATOM 7749 O O . VAL C 1 88 ? 14.79900 39.98600 56.33500 1.000 60.71781 88 VAL C O 1
ATOM 7753 N N . GLY C 1 89 ? 16.06500 39.24300 58.04800 1.000 63.13389 89 GLY C N 1
ATOM 7754 C CA . GLY C 1 89 ? 16.79900 40.47800 58.19800 1.000 64.18138 89 GLY C CA 1
ATOM 7755 C C . GLY C 1 89 ? 16.14000 41.49800 59.09800 1.000 64.91831 89 GLY C C 1
ATOM 7756 O O . GLY C 1 89 ? 16.83800 42.34900 59.66200 1.000 68.12659 89 GLY C O 1
ATOM 7757 N N . GLY C 1 90 ? 14.82100 41.43900 59.25900 1.000 62.59435 90 GLY C N 1
ATOM 7758 C CA . GLY C 1 90 ? 14.12100 42.35200 60.13700 1.000 63.78660 90 GLY C CA 1
ATOM 7759 C C . GLY C 1 90 ? 13.65200 43.60600 59.43200 1.000 63.99188 90 GLY C C 1
ATOM 7760 O O . GLY C 1 90 ? 13.88000 43.83000 58.24000 1.000 64.74987 90 GLY C O 1
ATOM 7761 N N . LEU C 1 91 ? 12.97600 44.45000 60.20800 1.000 66.08687 91 LEU C N 1
ATOM 7762 C CA . LEU C 1 91 ? 12.43500 45.70300 59.70200 1.000 68.73456 91 LEU C CA 1
ATOM 7763 C C . LEU C 1 91 ? 13.49200 46.79400 59.57200 1.000 72.42974 91 LEU C C 1
ATOM 7764 O O . LEU C 1 91 ? 13.16300 47.90300 59.13600 1.000 73.40354 91 LEU C O 1
ATOM 7769 N N . LYS C 1 92 ? 14.74700 46.51200 59.93400 1.000 74.80897 92 LYS C N 1
ATOM 7770 C CA . LYS C 1 92 ? 15.82400 47.47800 59.78200 1.000 76.98818 92 LYS C CA 1
ATOM 7771 C C . LYS C 1 92 ? 16.77800 47.15400 58.64100 1.000 76.81184 92 LYS C C 1
ATOM 7772 O O . LYS C 1 92 ? 17.49700 48.05200 58.19000 1.000 78.88314 92 LYS C O 1
ATOM 7786 N N . ARG C 1 94 ? 15.38200 46.25900 56.00300 1.000 71.14800 94 ARG C N 1
ATOM 7787 C CA . ARG C 1 94 ? 14.51100 46.91100 55.03300 1.000 70.28737 94 ARG C CA 1
ATOM 7788 C C . ARG C 1 94 ? 14.88600 48.37800 54.86200 1.000 71.27170 94 ARG C C 1
ATOM 7789 O O . ARG C 1 94 ? 14.85000 48.91000 53.74600 1.000 70.15052 94 ARG C O 1
ATOM 7797 N N . VAL C 1 95 ? 15.25900 49.04400 55.95600 1.000 72.94296 95 VAL C N 1
ATOM 7798 C CA . VAL C 1 95 ? 15.65700 50.44600 55.87500 1.000 74.97478 95 VAL C CA 1
ATOM 7799 C C . VAL C 1 95 ? 16.91300 50.59600 55.02300 1.000 77.00134 95 VAL C C 1
ATOM 7800 O O . VAL C 1 95 ? 16.98600 51.46300 54.14500 1.000 77.26190 95 VAL C O 1
ATOM 7804 N N . LYS C 1 96 ? 17.91400 49.74400 55.25900 1.000 78.66469 96 LYS C N 1
ATOM 7805 C CA . LYS C 1 96 ? 19.15100 49.80200 54.49000 1.000 80.09381 96 LYS C CA 1
ATOM 7806 C C . LYS C 1 96 ? 18.94300 49.44200 53.02600 1.000 78.85156 96 LYS C C 1
ATOM 7807 O O . LYS C 1 96 ? 19.73200 49.87900 52.18000 1.000 79.38583 96 LYS C O 1
ATOM 7813 N N . ASP C 1 97 ? 17.91100 48.66000 52.70300 1.000 78.11989 97 ASP C N 1
ATOM 7814 C CA . ASP C 1 97 ? 17.55900 48.46800 51.30000 1.000 77.94619 97 ASP C CA 1
ATOM 7815 C C . ASP C 1 97 ? 17.08100 49.77600 50.68400 1.000 78.58047 97 ASP C C 1
ATOM 7816 O O . ASP C 1 97 ? 17.49600 50.14800 49.58000 1.000 79.20687 97 ASP C O 1
ATOM 7821 N N . GLU C 1 98 ? 16.20800 50.49400 51.39000 1.000 78.38571 98 GLU C N 1
ATOM 7822 C CA . GLU C 1 98 ? 15.69500 51.75400 50.87500 1.000 78.84630 98 GLU C CA 1
ATOM 7823 C C . GLU C 1 98 ? 16.68900 52.89600 51.03800 1.000 79.67008 98 GLU C C 1
ATOM 7824 O O . GLU C 1 98 ? 16.51700 53.94400 50.40600 1.000 81.63874 98 GLU C O 1
ATOM 7830 N N . GLN C 1 99 ? 17.72500 52.71700 51.86300 1.000 78.06989 99 GLN C N 1
ATOM 7831 C CA . GLN C 1 99 ? 18.76600 53.73300 51.98300 1.000 78.52520 99 GLN C CA 1
ATOM 7832 C C . GLN C 1 99 ? 19.79700 53.61400 50.86700 1.000 76.55128 99 GLN C C 1
ATOM 7833 O O . GLN C 1 99 ? 20.22600 54.62800 50.30500 1.000 76.74868 99 GLN C O 1
ATOM 7839 N N . ILE C 1 100 ? 20.20800 52.38700 50.53800 1.000 74.31417 100 ILE C N 1
ATOM 7840 C CA . ILE C 1 100 ? 21.22600 52.19200 49.51000 1.000 74.41682 100 ILE C CA 1
ATOM 7841 C C . ILE C 1 100 ? 20.68300 52.57100 48.13700 1.000 75.94858 100 ILE C C 1
ATOM 7842 O O . ILE C 1 100 ? 21.39900 53.15100 47.31100 1.000 77.39612 100 ILE C O 1
ATOM 7847 N N . CYS C 1 101 ? 19.41000 52.26400 47.87500 1.000 75.02742 101 CYS C N 1
ATOM 7848 C CA . CYS C 1 101 ? 18.81300 52.60400 46.58600 1.000 75.34324 101 CYS C CA 1
ATOM 7849 C C . CYS C 1 101 ? 18.78300 54.11300 46.37500 1.000 77.06713 101 CYS C C 1
ATOM 7850 O O . CYS C 1 101 ? 19.17200 54.61200 45.31300 1.000 78.20148 101 CYS C O 1
ATOM 7853 N N . LEU C 1 102 ? 18.31700 54.85800 47.37900 1.000 76.73288 102 LEU C N 1
ATOM 7854 C CA . LEU C 1 102 ? 18.30800 56.31200 47.27700 1.000 78.99368 102 LEU C CA 1
ATOM 7855 C C . LEU C 1 102 ? 19.71200 56.90000 47.28400 1.000 82.51779 102 LEU C C 1
ATOM 7856 O O . LEU C 1 102 ? 19.88800 58.05200 46.87200 1.000 85.94452 102 LEU C O 1
ATOM 7861 N N . LYS C 1 103 ? 20.71300 56.14400 47.74500 1.000 81.64926 103 LYS C N 1
ATOM 7862 C CA . LYS C 1 103 ? 22.08500 56.64000 47.69600 1.000 82.17038 103 LYS C CA 1
ATOM 7863 C C . LYS C 1 103 ? 22.59600 56.71000 46.26200 1.000 80.83864 103 LYS C C 1
ATOM 7864 O O . LYS C 1 103 ? 23.48700 57.51000 45.95800 1.000 83.20471 103 LYS C O 1
ATOM 7870 N N . HIS C 1 104 ? 22.03400 55.89400 45.36900 1.000 77.96724 104 HIS C N 1
ATOM 7871 C CA . HIS C 1 104 ? 22.39600 55.87200 43.95800 1.000 78.09357 104 HIS C CA 1
ATOM 7872 C C . HIS C 1 104 ? 21.32700 56.51200 43.07700 1.000 79.83589 104 HIS C C 1
ATOM 7873 O O . HIS C 1 104 ? 21.35600 56.34800 41.85400 1.000 77.84354 104 HIS C O 1
ATOM 7880 N N . GLY C 1 105 ? 20.38300 57.23700 43.67500 1.000 84.31274 105 GLY C N 1
ATOM 7881 C CA . GLY C 1 105 ? 19.33300 57.87700 42.90800 1.000 88.51588 105 GLY C CA 1
ATOM 7882 C C . GLY C 1 105 ? 18.28400 56.94500 42.35100 1.000 89.26860 105 GLY C C 1
ATOM 7883 O O . GLY C 1 105 ? 17.62300 57.28900 41.36700 1.000 91.07671 105 GLY C O 1
ATOM 7884 N N . CYS C 1 106 ? 18.11100 55.77000 42.94700 1.000 87.81053 106 CYS C N 1
ATOM 7885 C CA . CYS C 1 106 ? 17.12400 54.79700 42.50700 1.000 89.36071 106 CYS C CA 1
ATOM 7886 C C . CYS C 1 106 ? 16.04600 54.63100 43.57100 1.000 89.84235 106 CYS C C 1
ATOM 7887 O O . CYS C 1 106 ? 16.20800 55.04600 44.72200 1.000 88.65537 106 CYS C O 1
ATOM 7890 N N . VAL C 1 107 ? 14.93500 54.01200 43.17000 1.000 92.57163 107 VAL C N 1
ATOM 7891 C CA . VAL C 1 107 ? 13.79600 53.87000 44.06700 1.000 92.25053 107 VAL C CA 1
ATOM 7892 C C . VAL C 1 107 ? 14.12800 52.86400 45.16200 1.000 90.13712 107 VAL C C 1
ATOM 7893 O O . VAL C 1 107 ? 14.70100 51.79800 44.90100 1.000 88.58694 107 VAL C O 1
ATOM 7897 N N . GLY C 1 108 ? 13.78100 53.20900 46.39900 1.000 88.17636 108 GLY C N 1
ATOM 7898 C CA . GLY C 1 108 ? 13.99100 52.32300 47.52600 1.000 85.75239 108 GLY C CA 1
ATOM 7899 C C . GLY C 1 108 ? 12.68700 51.77400 48.06400 1.000 84.10219 108 GLY C C 1
ATOM 7900 O O . GLY C 1 108 ? 12.06800 52.37800 48.94500 1.000 86.10243 108 GLY C O 1
ATOM 7901 N N . GLN C 1 109 ? 12.25900 50.63100 47.53900 1.000 80.00433 109 GLN C N 1
ATOM 7902 C CA . GLN C 1 109 ? 10.97400 50.04500 47.87800 1.000 75.84594 109 GLN C CA 1
ATOM 7903 C C . GLN C 1 109 ? 11.17200 48.66900 48.50000 1.000 73.42459 109 GLN C C 1
ATOM 7904 O O . GLN C 1 109 ? 12.19800 48.01100 48.30000 1.000 72.29288 109 GLN C O 1
ATOM 7910 N N . GLU C 1 110 ? 10.16700 48.24300 49.26900 1.000 73.24036 110 GLU C N 1
ATOM 7911 C CA . GLU C 1 110 ? 10.22500 46.93900 49.92100 1.000 72.78504 110 GLU C CA 1
ATOM 7912 C C . GLU C 1 110 ? 10.20400 45.80700 48.90300 1.000 72.15602 110 GLU C C 1
ATOM 7913 O O . GLU C 1 110 ? 10.90500 44.80100 49.06900 1.000 71.53226 110 GLU C O 1
ATOM 7919 N N . THR C 1 111 ? 9.40600 45.95000 47.84500 1.000 71.78492 111 THR C N 1
ATOM 7920 C CA . THR C 1 111 ? 9.21800 44.88900 46.86900 1.000 69.58203 111 THR C CA 1
ATOM 7921 C C . THR C 1 111 ? 9.63600 45.26300 45.45500 1.000 70.16631 111 THR C C 1
ATOM 7922 O O . THR C 1 111 ? 9.79000 44.36400 44.62100 1.000 70.07156 111 THR C O 1
ATOM 7926 N N . CYS C 1 112 ? 9.82900 46.54600 45.15800 1.000 70.77691 112 CYS C N 1
ATOM 7927 C CA . CYS C 1 112 ? 10.14500 46.99600 43.81100 1.000 70.30317 112 CYS C CA 1
ATOM 7928 C C . CYS C 1 112 ? 11.54000 47.60600 43.76500 1.000 70.18210 112 CYS C C 1
ATOM 7929 O O . CYS C 1 112 ? 12.04100 48.13600 44.76100 1.000 71.62175 112 CYS C O 1
ATOM 7932 N N . GLY C 1 113 ? 12.16100 47.52500 42.59100 1.000 68.37136 113 GLY C N 1
ATOM 7933 C CA . GLY C 1 113 ? 13.49600 48.05300 42.41100 1.000 68.05290 113 GLY C CA 1
ATOM 7934 C C . GLY C 1 113 ? 14.55900 47.15100 43.01400 1.000 66.79748 113 GLY C C 1
ATOM 7935 O O . GLY C 1 113 ? 14.33900 45.96700 43.29600 1.000 66.24215 113 GLY C O 1
ATOM 7936 N N . ALA C 1 114 ? 15.74200 47.73800 43.21200 1.000 66.69484 114 ALA C N 1
ATOM 7937 C CA . ALA C 1 114 ? 16.84800 46.99900 43.80900 1.000 65.34994 114 ALA C CA 1
ATOM 7938 C C . ALA C 1 114 ? 16.56000 46.62300 45.25600 1.000 63.63658 114 ALA C C 1
ATOM 7939 O O . ALA C 1 114 ? 17.10900 45.63600 45.75800 1.000 63.68395 114 ALA C O 1
ATOM 7941 N N . GLY C 1 115 ? 15.71400 47.39400 45.94100 1.000 62.70489 115 GLY C N 1
ATOM 7942 C CA . GLY C 1 115 ? 15.37600 47.06100 47.31400 1.000 61.74161 115 GLY C CA 1
ATOM 7943 C C . GLY C 1 115 ? 14.56000 45.78700 47.42100 1.000 58.55176 115 GLY C C 1
ATOM 7944 O O . GLY C 1 115 ? 14.79100 44.96400 48.31200 1.000 57.19107 115 GLY C O 1
ATOM 7945 N N . GLY C 1 116 ? 13.59800 45.60400 46.51500 1.000 57.37004 116 GLY C N 1
ATOM 7946 C CA . GLY C 1 116 ? 12.79800 44.39200 46.53100 1.000 55.59351 116 GLY C CA 1
ATOM 7947 C C . GLY C 1 116 ? 13.55900 43.16700 46.07000 1.000 55.12766 116 GLY C C 1
ATOM 7948 O O . GLY C 1 116 ? 13.33500 42.06600 46.58200 1.000 55.37243 116 GLY C O 1
ATOM 7957 N N . THR C 1 118 ? 16.76000 42.74400 46.49000 1.000 54.96975 118 THR C N 1
ATOM 7958 C CA . THR C 1 118 ? 17.61000 42.41400 47.62900 1.000 55.03028 118 THR C CA 1
ATOM 7959 C C . THR C 1 118 ? 16.81300 41.71100 48.72100 1.000 54.99870 118 THR C C 1
ATOM 7960 O O . THR C 1 118 ? 17.27500 40.71900 49.29600 1.000 53.15637 118 THR C O 1
ATOM 7964 N N . TYR C 1 119 ? 15.61300 42.21600 49.01700 1.000 56.64363 119 TYR C N 1
ATOM 7965 C CA . TYR C 1 119 ? 14.73700 41.55300 49.97700 1.000 57.50163 119 TYR C CA 1
ATOM 7966 C C . TYR C 1 119 ? 14.39400 40.14000 49.51800 1.000 56.99894 119 TYR C C 1
ATOM 7967 O O . TYR C 1 119 ? 14.28900 39.22000 50.33800 1.000 56.74365 119 TYR C O 1
ATOM 7976 N N . GLY C 1 120 ? 14.23300 39.94500 48.20800 1.000 58.45701 120 GLY C N 1
ATOM 7977 C CA . GLY C 1 120 ? 13.92200 38.61900 47.70100 1.000 57.46215 120 GLY C CA 1
ATOM 7978 C C . GLY C 1 120 ? 15.04700 37.62600 47.91500 1.000 57.99643 120 GLY C C 1
ATOM 7979 O O . GLY C 1 120 ? 14.81200 36.49300 48.34200 1.000 58.67019 120 GLY C O 1
ATOM 7988 N N . ARG C 1 122 ? 17.15600 37.55200 50.16000 1.000 56.53046 122 ARG C N 1
ATOM 7989 C CA . ARG C 1 122 ? 17.22900 37.19400 51.57000 1.000 56.26990 122 ARG C CA 1
ATOM 7990 C C . ARG C 1 122 ? 16.21000 36.12400 51.94400 1.000 54.66445 122 ARG C C 1
ATOM 7991 O O . ARG C 1 122 ? 16.47400 35.31100 52.83600 1.000 54.71709 122 ARG C O 1
ATOM 7999 N N . THR C 1 123 ? 15.05600 36.10000 51.27500 1.000 52.93003 123 THR C N 1
ATOM 8000 C CA . THR C 1 123 ? 13.93900 35.25100 51.67000 1.000 51.28773 123 THR C CA 1
ATOM 8001 C C . THR C 1 123 ? 13.83000 33.95700 50.87300 1.000 48.32948 123 THR C C 1
ATOM 8002 O O . THR C 1 123 ? 12.98600 33.11900 51.20900 1.000 48.88218 123 THR C O 1
ATOM 8006 N N . ILE C 1 124 ? 14.64600 33.77000 49.83400 1.000 46.19238 124 ILE C N 1
ATOM 8007 C CA . ILE C 1 124 ? 14.49200 32.60300 48.96600 1.000 45.69232 124 ILE C CA 1
ATOM 8008 C C . ILE C 1 124 ? 14.78900 31.31800 49.73200 1.000 46.79245 124 ILE C C 1
ATOM 8009 O O . ILE C 1 124 ? 13.91800 30.45600 49.89400 1.000 45.63442 124 ILE C O 1
ATOM 8014 N N . TYR C 1 125 ? 16.02000 31.17300 50.21800 1.000 50.09022 125 TYR C N 1
ATOM 8015 C CA . TYR C 1 125 ? 16.43400 29.94100 50.88100 1.000 51.50618 125 TYR C CA 1
ATOM 8016 C C . TYR C 1 125 ? 15.75500 29.73000 52.23400 1.000 49.05325 125 TYR C C 1
ATOM 8017 O O . TYR C 1 125 ? 15.49700 28.57700 52.60300 1.000 49.67964 125 TYR C O 1
ATOM 8026 N N . PRO C 1 126 ? 15.46600 30.78100 53.01500 1.000 48.23999 126 PRO C N 1
ATOM 8027 C CA . PRO C 1 126 ? 14.60200 30.56600 54.19000 1.000 48.36369 126 PRO C CA 1
ATOM 8028 C C . PRO C 1 126 ? 13.24800 29.97200 53.83800 1.000 47.83468 126 PRO C C 1
ATOM 8029 O O . PRO C 1 126 ? 12.71400 29.16200 54.60500 1.000 48.30579 126 PRO C O 1
ATOM 8041 N N . VAL C 1 128 ? 12.66700 28.01400 51.18900 1.000 45.48966 128 VAL C N 1
ATOM 8042 C CA . VAL C 1 128 ? 12.93100 26.62900 50.81000 1.000 47.50833 128 VAL C CA 1
ATOM 8043 C C . VAL C 1 128 ? 13.07300 25.76000 52.05300 1.000 51.70883 128 VAL C C 1
ATOM 8044 O O . VAL C 1 128 ? 12.63600 24.60200 52.07500 1.000 53.64064 128 VAL C O 1
ATOM 8048 N N . GLN C 1 129 ? 13.67500 26.30800 53.11200 1.000 53.02741 129 GLN C N 1
ATOM 8049 C CA . GLN C 1 129 ? 13.79800 25.56400 54.36000 1.000 55.25926 129 GLN C CA 1
ATOM 8050 C C . GLN C 1 129 ? 12.44900 25.40600 55.05100 1.000 51.29036 129 GLN C C 1
ATOM 8051 O O . GLN C 1 129 ? 12.19900 24.37800 55.69200 1.000 52.04045 129 GLN C O 1
ATOM 8057 N N . LEU C 1 130 ? 11.57100 26.40500 54.93100 1.000 47.64255 130 LEU C N 1
ATOM 8058 C CA . LEU C 1 130 ? 10.22500 26.27000 55.47800 1.000 47.59255 130 LEU C CA 1
ATOM 8059 C C . LEU C 1 130 ? 9.45800 25.15700 54.77800 1.000 47.34778 130 LEU C C 1
ATOM 8060 O O . LEU C 1 130 ? 8.70800 24.40900 55.41700 1.000 48.54003 130 LEU C O 1
ATOM 8065 N N . ILE C 1 131 ? 9.63600 25.03100 53.46200 1.000 47.51886 131 ILE C N 1
ATOM 8066 C CA . ILE C 1 131 ? 8.97700 23.96300 52.71700 1.000 47.37673 131 ILE C CA 1
ATOM 8067 C C . ILE C 1 131 ? 9.50900 22.60500 53.15600 1.000 49.49541 131 ILE C C 1
ATOM 8068 O O . ILE C 1 131 ? 8.73900 21.67800 53.43500 1.000 50.54027 131 ILE C O 1
ATOM 8073 N N . ASP C 1 132 ? 10.83600 22.46800 53.22500 1.000 50.39552 132 ASP C N 1
ATOM 8074 C CA . ASP C 1 132 ? 11.42900 21.19400 53.61700 1.000 53.59590 132 ASP C CA 1
ATOM 8075 C C . ASP C 1 132 ? 11.11300 20.84800 55.06600 1.000 55.46454 132 ASP C C 1
ATOM 8076 O O . ASP C 1 132 ? 11.11400 19.66700 55.43200 1.000 55.86196 132 ASP C O 1
ATOM 8081 N N . TYR C 1 133 ? 10.84800 21.85400 55.90200 1.000 56.74101 133 TYR C N 1
ATOM 8082 C CA . TYR C 1 133 ? 10.39600 21.58100 57.26200 1.000 59.37554 133 TYR C CA 1
ATOM 8083 C C . TYR C 1 133 ? 9.03100 20.90600 57.25900 1.000 58.74389 133 TYR C C 1
ATOM 8084 O O . TYR C 1 133 ? 8.78500 19.97800 58.03800 1.000 58.71757 133 TYR C O 1
ATOM 8093 N N . CYS C 1 134 ? 8.13100 21.35500 56.38300 1.000 57.67007 134 CYS C N 1
ATOM 8094 C CA . CYS C 1 134 ? 6.77600 20.81700 56.36700 1.000 58.97549 134 CYS C CA 1
ATOM 8095 C C . CYS C 1 134 ? 6.70900 19.46900 55.65800 1.000 62.68646 134 CYS C C 1
ATOM 8096 O O . CYS C 1 134 ? 5.99000 18.56900 56.10400 1.000 63.81028 134 CYS C O 1
ATOM 8099 N N . GLU C 1 135 ? 7.44500 19.31200 54.55400 1.000 64.64722 135 GLU C N 1
ATOM 8100 C CA . GLU C 1 135 ? 7.44800 18.03700 53.84400 1.000 66.81854 135 GLU C CA 1
ATOM 8101 C C . GLU C 1 135 ? 8.01200 16.92100 54.71500 1.000 67.62916 135 GLU C C 1
ATOM 8102 O O . GLU C 1 135 ? 7.66200 15.75000 54.53100 1.000 68.28977 135 GLU C O 1
ATOM 8108 N N . GLU C 1 136 ? 8.86200 17.26700 55.68000 1.000 68.39241 136 GLU C N 1
ATOM 8109 C CA . GLU C 1 136 ? 9.49100 16.30900 56.58000 1.000 71.36908 136 GLU C CA 1
ATOM 8110 C C . GLU C 1 136 ? 8.72900 16.12500 57.88600 1.000 68.66876 136 GLU C C 1
ATOM 8111 O O . GLU C 1 136 ? 8.66600 15.00500 58.40500 1.000 69.10565 136 GLU C O 1
ATOM 8117 N N . TYR C 1 137 ? 8.14400 17.19000 58.43200 1.000 66.18951 137 TYR C N 1
ATOM 8118 C CA . TYR C 1 137 ? 7.50300 17.14200 59.74300 1.000 67.46072 137 TYR C CA 1
ATOM 8119 C C . TYR C 1 137 ? 5.99100 17.29300 59.69900 1.000 64.06558 137 TYR C C 1
ATOM 8120 O O . TYR C 1 137 ? 5.29100 16.61200 60.45200 1.000 64.73671 137 TYR C O 1
ATOM 8129 N N . ALA C 1 138 ? 5.46400 18.16600 58.84200 1.000 60.52041 138 ALA C N 1
ATOM 8130 C CA . ALA C 1 138 ? 4.05700 18.53400 58.91100 1.000 57.01473 138 ALA C CA 1
ATOM 8131 C C . ALA C 1 138 ? 3.16800 17.40000 58.40700 1.000 54.36968 138 ALA C C 1
ATOM 8132 O O . ALA C 1 138 ? 3.63200 16.33200 57.99800 1.000 55.49876 138 ALA C O 1
ATOM 8134 N N . SER C 1 139 ? 1.86000 17.64800 58.45300 1.000 52.22731 139 SER C N 1
ATOM 8135 C CA . SER C 1 139 ? 0.88800 16.68700 57.95600 1.000 52.97740 139 SER C CA 1
ATOM 8136 C C . SER C 1 139 ? 1.11500 16.42000 56.47300 1.000 50.41131 139 SER C C 1
ATOM 8137 O O . SER C 1 139 ? 1.59800 17.27900 55.73000 1.000 47.66361 139 SER C O 1
ATOM 8140 N N . LYS C 1 140 ? 0.75900 15.20800 56.04500 1.000 50.99559 140 LYS C N 1
ATOM 8141 C CA . LYS C 1 140 ? 0.97400 14.81700 54.65700 1.000 51.60356 140 LYS C CA 1
ATOM 8142 C C . LYS C 1 140 ? 0.15800 15.65800 53.68600 1.000 48.67952 140 LYS C C 1
ATOM 8143 O O . LYS C 1 140 ? 0.48700 15.70300 52.49500 1.000 45.59494 140 LYS C O 1
ATOM 8149 N N . LYS C 1 141 ? -0.88800 16.32500 54.16100 1.000 47.74257 141 LYS C N 1
ATOM 8150 C CA . LYS C 1 141 ? -1.69600 17.21900 53.34400 1.000 45.57125 141 LYS C CA 1
ATOM 8151 C C . LYS C 1 141 ? -1.64200 18.64000 53.88900 1.000 43.39731 141 LYS C C 1
ATOM 8152 O O . LYS C 1 141 ? -2.65900 19.33000 53.98800 1.000 42.10768 141 LYS C O 1
ATOM 8158 N N . TYR C 1 142 ? -0.44300 19.08900 54.25000 1.000 45.26595 142 TYR C N 1
ATOM 8159 C CA . TYR C 1 142 ? -0.27100 20.43100 54.77900 1.000 46.57927 142 TYR C CA 1
ATOM 8160 C C . TYR C 1 142 ? -0.52100 21.47100 53.69200 1.000 47.92154 142 TYR C C 1
ATOM 8161 O O . TYR C 1 142 ? -0.55500 21.17000 52.49600 1.000 48.63215 142 TYR C O 1
ATOM 8170 N N . TRP C 1 143 ? -0.69400 22.71600 54.12700 1.000 48.18999 143 TRP C N 1
ATOM 8171 C CA . TRP C 1 143 ? -0.82200 23.84500 53.21700 1.000 47.97417 143 TRP C CA 1
ATOM 8172 C C . TRP C 1 143 ? -0.07000 25.03200 53.79300 1.000 48.34264 143 TRP C C 1
ATOM 8173 O O . TRP C 1 143 ? -0.22400 25.35400 54.97500 1.000 48.81112 143 TRP C O 1
ATOM 8184 N N . ILE C 1 144 ? 0.74200 25.67300 52.96000 1.000 47.95312 144 ILE C N 1
ATOM 8185 C CA . ILE C 1 144 ? 1.46200 26.88500 53.33100 1.000 47.79257 144 ILE C CA 1
ATOM 8186 C C . ILE C 1 144 ? 0.83500 28.04000 52.56500 1.000 48.75848 144 ILE C C 1
ATOM 8187 O O . ILE C 1 144 ? 1.01200 28.16100 51.34600 1.000 49.15326 144 ILE C O 1
ATOM 8192 N N . VAL C 1 145 ? 0.09400 28.88600 53.27700 1.000 49.22169 145 VAL C N 1
ATOM 8193 C CA . VAL C 1 145 ? -0.50300 30.08800 52.69200 1.000 50.43763 145 VAL C CA 1
ATOM 8194 C C . VAL C 1 145 ? 0.53100 31.19800 52.85000 1.000 51.58776 145 VAL C C 1
ATOM 8195 O O . VAL C 1 145 ? 0.59000 31.88600 53.86900 1.000 52.64842 145 VAL C O 1
ATOM 8199 N N . ASN C 1 146 ? 1.36200 31.37000 51.82500 1.000 50.99296 146 ASN C N 1
ATOM 8200 C CA . ASN C 1 146 ? 2.45900 32.32900 51.86500 1.000 51.09297 146 ASN C CA 1
ATOM 8201 C C . ASN C 1 146 ? 1.96600 33.69300 51.39700 1.000 51.78779 146 ASN C C 1
ATOM 8202 O O . ASN C 1 146 ? 1.51300 33.83800 50.25600 1.000 53.06689 146 ASN C O 1
ATOM 8207 N N . TYR C 1 147 ? 2.05300 34.68900 52.27900 1.000 53.22217 147 TYR C N 1
ATOM 8208 C CA . TYR C 1 147 ? 1.73000 36.06700 51.93200 1.000 58.56755 147 TYR C CA 1
ATOM 8209 C C . TYR C 1 147 ? 2.83700 37.01200 52.38200 1.000 61.53896 147 TYR C C 1
ATOM 8210 O O . TYR C 1 147 ? 2.58000 38.17600 52.69400 1.000 62.10745 147 TYR C O 1
ATOM 8219 N N . SER C 1 148 ? 4.07200 36.52500 52.42100 1.000 64.57353 148 SER C N 1
ATOM 8220 C CA . SER C 1 148 ? 5.22400 37.32500 52.81400 1.000 69.96628 148 SER C CA 1
ATOM 8221 C C . SER C 1 148 ? 5.99900 37.74700 51.57300 1.000 73.61935 148 SER C C 1
ATOM 8222 O O . SER C 1 148 ? 6.26300 36.92600 50.68900 1.000 73.32721 148 SER C O 1
ATOM 8225 N N . ASN C 1 149 ? 6.36000 39.02300 51.51700 1.000 78.15674 149 ASN C N 1
ATOM 8226 C CA . ASN C 1 149 ? 7.01200 39.59900 50.35500 1.000 80.05170 149 ASN C CA 1
ATOM 8227 C C . ASN C 1 149 ? 8.51700 39.34000 50.38500 1.000 79.72535 149 ASN C C 1
ATOM 8228 O O . ASN C 1 149 ? 9.08600 39.05200 51.44100 1.000 79.33056 149 ASN C O 1
ATOM 8233 N N . PRO C 1 150 ? 9.19300 39.42400 49.22400 1.000 74.61158 150 PRO C N 1
ATOM 8234 C CA . PRO C 1 150 ? 8.64000 39.65600 47.88200 1.000 70.27422 150 PRO C CA 1
ATOM 8235 C C . PRO C 1 150 ? 7.96300 38.41700 47.30900 1.000 64.81830 150 PRO C C 1
ATOM 8236 O O . PRO C 1 150 ? 8.64300 37.46000 46.94200 1.000 64.12348 150 PRO C O 1
ATOM 8240 N N . ALA C 1 151 ? 6.63000 38.45200 47.23100 1.000 60.55989 151 ALA C N 1
ATOM 8241 C CA . ALA C 1 151 ? 5.87900 37.28200 46.78800 1.000 56.43045 151 ALA C CA 1
ATOM 8242 C C . ALA C 1 151 ? 6.21700 36.89900 45.35400 1.000 53.63275 151 ALA C C 1
ATOM 8243 O O . ALA C 1 151 ? 6.15400 35.71700 45.00000 1.000 53.41693 151 ALA C O 1
ATOM 8245 N N . ALA C 1 152 ? 6.58000 37.87300 44.51800 1.000 51.64040 152 ALA C N 1
ATOM 8246 C CA . ALA C 1 152 ? 6.89800 37.57500 43.12500 1.000 50.54027 152 ALA C CA 1
ATOM 8247 C C . ALA C 1 152 ? 8.16500 36.73600 43.01500 1.000 47.45306 152 ALA C C 1
ATOM 8248 O O . ALA C 1 152 ? 8.17700 35.69300 42.35000 1.000 45.92919 152 ALA C O 1
ATOM 8250 N N . ILE C 1 153 ? 9.24400 37.17600 43.66400 1.000 46.45294 153 ILE C N 1
ATOM 8251 C CA . ILE C 1 153 ? 10.51200 36.45900 43.57200 1.000 43.17623 153 ILE C CA 1
ATOM 8252 C C . ILE C 1 153 ? 10.45400 35.16200 44.36900 1.000 41.77606 153 ILE C C 1
ATOM 8253 O O . ILE C 1 153 ? 11.03400 34.14500 43.96800 1.000 40.57592 153 ILE C O 1
ATOM 8258 N N . VAL C 1 154 ? 9.75000 35.17000 45.50200 1.000 41.85502 154 VAL C N 1
ATOM 8259 C CA . VAL C 1 154 ? 9.66800 33.97400 46.33600 1.000 40.46275 154 VAL C CA 1
ATOM 8260 C C . VAL C 1 154 ? 8.87400 32.88100 45.62900 1.000 38.53620 154 VAL C C 1
ATOM 8261 O O . VAL C 1 154 ? 9.29600 31.72000 45.58400 1.000 38.48883 154 VAL C O 1
ATOM 8265 N N . ALA C 1 155 ? 7.71800 33.23500 45.06100 1.000 37.32290 155 ALA C N 1
ATOM 8266 C CA . ALA C 1 155 ? 6.90100 32.23900 44.37300 1.000 37.08866 155 ALA C CA 1
ATOM 8267 C C . ALA C 1 155 ? 7.63500 31.65300 43.17400 1.000 38.77044 155 ALA C C 1
ATOM 8268 O O . ALA C 1 155 ? 7.49400 30.46200 42.87100 1.000 40.12850 155 ALA C O 1
ATOM 8270 N N . LYS C 1 156 ? 8.42600 32.47200 42.47900 1.000 38.02824 156 LYS C N 1
ATOM 8271 C CA . LYS C 1 156 ? 9.19100 31.96400 41.34600 1.000 39.84688 156 LYS C CA 1
ATOM 8272 C C . LYS C 1 156 ? 10.33200 31.07000 41.81100 1.000 40.93912 156 LYS C C 1
ATOM 8273 O O . LYS C 1 156 ? 10.63500 30.05500 41.17200 1.000 40.56276 156 LYS C O 1
ATOM 8279 N N . ALA C 1 157 ? 10.97100 31.42600 42.92700 1.000 41.71026 157 ALA C N 1
ATOM 8280 C CA . ALA C 1 157 ? 12.06800 30.61400 43.44100 1.000 45.04224 157 ALA C CA 1
ATOM 8281 C C . ALA C 1 157 ? 11.55400 29.33400 44.08800 1.000 45.48966 157 ALA C C 1
ATOM 8282 O O . ALA C 1 157 ? 12.17300 28.27200 43.95100 1.000 44.59482 157 ALA C O 1
ATOM 8284 N N . THR C 1 158 ? 10.42400 29.41200 44.79600 1.000 46.37135 158 THR C N 1
ATOM 8285 C CA . THR C 1 158 ? 9.89700 28.22700 45.46400 1.000 46.35293 158 THR C CA 1
ATOM 8286 C C . THR C 1 158 ? 9.30600 27.23200 44.47500 1.000 46.53189 158 THR C C 1
ATOM 8287 O O . THR C 1 158 ? 9.27100 26.03100 44.75900 1.000 46.58716 158 THR C O 1
ATOM 8291 N N . TYR C 1 159 ? 8.83700 27.69900 43.31700 1.000 45.77391 159 TYR C N 1
ATOM 8292 C CA . TYR C 1 159 ? 8.30900 26.76400 42.32900 1.000 46.71876 159 TYR C CA 1
ATOM 8293 C C . TYR C 1 159 ? 9.42100 26.10700 41.52300 1.000 46.59506 159 TYR C C 1
ATOM 8294 O O . TYR C 1 159 ? 9.31800 24.92800 41.17000 1.000 45.26332 159 TYR C O 1
ATOM 8303 N N . LYS C 1 160 ? 10.48600 26.85100 41.21400 1.000 47.78994 160 LYS C N 1
ATOM 8304 C CA . LYS C 1 160 ? 11.59600 26.25900 40.47700 1.000 48.56109 160 LYS C CA 1
ATOM 8305 C C . LYS C 1 160 ? 12.38200 25.28200 41.34200 1.000 48.86375 160 LYS C C 1
ATOM 8306 O O . LYS C 1 160 ? 12.90100 24.28200 40.83200 1.000 51.30089 160 LYS C O 1
ATOM 8312 N N . LEU C 1 161 ? 12.47100 25.54200 42.64500 1.000 47.01353 161 LEU C N 1
ATOM 8313 C CA . LEU C 1 161 ? 13.20100 24.66300 43.54900 1.000 46.71086 161 LEU C CA 1
ATOM 8314 C C . LEU C 1 161 ? 12.31800 23.57500 44.14600 1.000 47.16618 161 LEU C C 1
ATOM 8315 O O . LEU C 1 161 ? 12.74100 22.41800 44.23300 1.000 49.29538 161 LEU C O 1
ATOM 8320 N N . ARG C 1 162 ? 11.09800 23.91500 44.56700 1.000 45.83707 162 ARG C N 1
ATOM 8321 C CA . ARG C 1 162 ? 10.16100 22.96200 45.16200 1.000 47.15039 162 ARG C CA 1
ATOM 8322 C C . ARG C 1 162 ? 8.87200 22.97900 44.34700 1.000 47.40568 162 ARG C C 1
ATOM 8323 O O . ARG C 1 162 ? 7.87400 23.59300 44.75600 1.000 47.61887 162 ARG C O 1
ATOM 8331 N N . PRO C 1 163 ? 8.85300 22.31400 43.18800 1.000 45.31859 163 PRO C N 1
ATOM 8332 C CA . PRO C 1 163 ? 7.63100 22.33400 42.36600 1.000 40.99965 163 PRO C CA 1
ATOM 8333 C C . PRO C 1 163 ? 6.46400 21.61400 43.01300 1.000 39.30208 163 PRO C C 1
ATOM 8334 O O . PRO C 1 163 ? 5.32400 22.08900 42.92400 1.000 37.75453 163 PRO C O 1
ATOM 8338 N N . LYS C 1 164 ? 6.71100 20.47800 43.66400 1.000 40.33378 164 LYS C N 1
ATOM 8339 C CA . LYS C 1 164 ? 5.66000 19.70500 44.31300 1.000 42.10505 164 LYS C CA 1
ATOM 8340 C C . LYS C 1 164 ? 5.34100 20.19800 45.71800 1.000 40.06796 164 LYS C C 1
ATOM 8341 O O . LYS C 1 164 ? 4.73700 19.45600 46.50200 1.000 38.76254 164 LYS C O 1
ATOM 8347 N N . ALA C 1 165 ? 5.73000 21.42500 46.05300 1.000 38.50988 165 ALA C N 1
ATOM 8348 C CA . ALA C 1 165 ? 5.43900 21.96900 47.37000 1.000 40.73120 165 ALA C CA 1
ATOM 8349 C C . ALA C 1 165 ? 3.97300 22.37000 47.47100 1.000 43.90526 165 ALA C C 1
ATOM 8350 O O . ALA C 1 165 ? 3.41100 22.97300 46.55200 1.000 45.07383 165 ALA C O 1
ATOM 8352 N N . ARG C 1 166 ? 3.35100 22.02900 48.60000 1.000 45.82392 166 ARG C N 1
ATOM 8353 C CA . ARG C 1 166 ? 1.95900 22.39000 48.86300 1.000 46.07658 166 ARG C CA 1
ATOM 8354 C C . ARG C 1 166 ? 1.93300 23.81000 49.42200 1.000 45.43703 166 ARG C C 1
ATOM 8355 O O . ARG C 1 166 ? 1.75500 24.04700 50.61900 1.000 43.76577 166 ARG C O 1
ATOM 8363 N N . ILE C 1 167 ? 2.11700 24.77500 48.52300 1.000 46.10026 167 ILE C N 1
ATOM 8364 C CA . ILE C 1 167 ? 2.19600 26.18200 48.88700 1.000 46.18975 167 ILE C CA 1
ATOM 8365 C C . ILE C 1 167 ? 1.27500 26.98200 47.97500 1.000 46.79508 167 ILE C C 1
ATOM 8366 O O . ILE C 1 167 ? 1.07200 26.63900 46.80600 1.000 48.29526 167 ILE C O 1
ATOM 8371 N N . ILE C 1 168 ? 0.69900 28.04700 48.52900 1.000 45.82918 168 ILE C N 1
ATOM 8372 C CA . ILE C 1 168 ? -0.15600 28.96700 47.78800 1.000 47.51886 168 ILE C CA 1
ATOM 8373 C C . ILE C 1 168 ? 0.29700 30.38400 48.10900 1.000 48.40054 168 ILE C C 1
ATOM 8374 O O . ILE C 1 168 ? 0.20900 30.82100 49.26300 1.000 48.96113 168 ILE C O 1
ATOM 8379 N N . ASN C 1 169 ? 0.78200 31.09600 47.09600 1.000 48.61636 169 ASN C N 1
ATOM 8380 C CA . ASN C 1 169 ? 1.27500 32.45700 47.25400 1.000 48.27421 169 ASN C CA 1
ATOM 8381 C C . ASN C 1 169 ? 0.16400 33.44300 46.92000 1.000 49.21116 169 ASN C C 1
ATOM 8382 O O . ASN C 1 169 ? -0.42200 33.38100 45.83300 1.000 48.85849 169 ASN C O 1
ATOM 8387 N N . ILE C 1 170 ? -0.12300 34.34900 47.85500 1.000 51.44564 170 ILE C N 1
ATOM 8388 C CA . ILE C 1 170 ? -1.19900 35.31900 47.71100 1.000 55.28821 170 ILE C CA 1
ATOM 8389 C C . ILE C 1 170 ? -0.65200 36.71300 47.99700 1.000 61.84163 170 ILE C C 1
ATOM 8390 O O . ILE C 1 170 ? 0.50400 36.88700 48.38400 1.000 61.95743 170 ILE C O 1
ATOM 8395 N N . CYS C 1 171 ? -1.51100 37.71100 47.80000 1.000 69.02407 171 CYS C N 1
ATOM 8396 C CA . CYS C 1 171 ? -1.15400 39.10100 48.04700 1.000 76.65656 171 CYS C CA 1
ATOM 8397 C C . CYS C 1 171 ? -2.43300 39.90800 48.21300 1.000 85.78660 171 CYS C C 1
ATOM 8398 O O . CYS C 1 171 ? -3.38100 39.73900 47.44200 1.000 86.85252 171 CYS C O 1
ATOM 8401 N N . ASP C 1 172 ? -2.45000 40.78300 49.21600 1.000 93.70334 172 ASP C N 1
ATOM 8402 C CA . ASP C 1 172 ? -3.62600 41.59100 49.51300 1.000 94.58502 172 ASP C CA 1
ATOM 8403 C C . ASP C 1 172 ? -3.61800 42.94000 48.80800 1.000 92.85850 172 ASP C C 1
ATOM 8404 O O . ASP C 1 172 ? -4.54800 43.72900 49.00700 1.000 95.39565 172 ASP C O 1
ATOM 8417 N N . PRO C 1 174 ? -4.00300 43.59200 45.46600 1.000 71.25065 174 PRO C N 1
ATOM 8418 C CA . PRO C 1 174 ? -5.22200 43.66500 44.64600 1.000 68.09237 174 PRO C CA 1
ATOM 8419 C C . PRO C 1 174 ? -6.48500 43.77300 45.47700 1.000 65.24730 174 PRO C C 1
ATOM 8420 O O . PRO C 1 174 ? -7.44200 44.43200 45.05400 1.000 66.71063 174 PRO C O 1
ATOM 8424 N N . VAL C 1 175 ? -6.51400 43.14900 46.65700 1.000 73.25089 175 VAL C N 1
ATOM 8425 C CA . VAL C 1 175 ? -7.68900 43.24300 47.51500 1.000 72.17444 175 VAL C CA 1
ATOM 8426 C C . VAL C 1 175 ? -7.76400 44.61300 48.17400 1.000 71.68228 175 VAL C C 1
ATOM 8427 O O . VAL C 1 175 ? -8.85800 45.15000 48.38600 1.000 72.59818 175 VAL C O 1
ATOM 8431 N N . GLU C 1 176 ? -6.61300 45.20200 48.51300 1.000 70.85060 176 GLU C N 1
ATOM 8432 C CA . GLU C 1 176 ? -6.61200 46.55600 49.05700 1.000 71.16380 176 GLU C CA 1
ATOM 8433 C C . GLU C 1 176 ? -7.10800 47.56300 48.02800 1.000 67.90025 176 GLU C C 1
ATOM 8434 O O . GLU C 1 176 ? -7.79700 48.52700 48.37800 1.000 69.25041 176 GLU C O 1
ATOM 8440 N N . ILE C 1 177 ? -6.76600 47.35800 46.75400 1.000 63.79186 177 ILE C N 1
ATOM 8441 C CA . ILE C 1 177 ? -7.31900 48.19900 45.69900 1.000 61.62844 177 ILE C CA 1
ATOM 8442 C C . ILE C 1 177 ? -8.81000 47.93300 45.53800 1.000 61.79162 177 ILE C C 1
ATOM 8443 O O . ILE C 1 177 ? -9.61300 48.86700 45.43200 1.000 62.99966 177 ILE C O 1
ATOM 8448 N N . GLU C 1 178 ? -9.20500 46.65500 45.52900 1.000 61.07838 178 GLU C N 1
ATOM 8449 C CA . GLU C 1 178 ? -10.62300 46.31400 45.45100 1.000 60.89941 178 GLU C CA 1
ATOM 8450 C C . GLU C 1 178 ? -11.40800 46.91600 46.60800 1.000 65.65524 178 GLU C C 1
ATOM 8451 O O . GLU C 1 178 ? -12.58900 47.24600 46.45100 1.000 66.81064 178 GLU C O 1
ATOM 8457 N N . ALA C 1 179 ? -10.77600 47.06500 47.77300 1.000 67.41335 179 ALA C N 1
ATOM 8458 C CA . ALA C 1 179 ? -11.41300 47.78700 48.86700 1.000 69.27146 179 ALA C CA 1
ATOM 8459 C C . ALA C 1 179 ? -11.62300 49.24900 48.49700 1.000 71.62175 179 ALA C C 1
ATOM 8460 O O . ALA C 1 179 ? -12.70600 49.80700 48.70800 1.000 74.46419 179 ALA C O 1
ATOM 8462 N N . ARG C 1 180 ? -10.59400 49.88300 47.92600 1.000 70.35054 180 ARG C N 1
ATOM 8463 C CA . ARG C 1 180 ? -10.71200 51.28200 47.52500 1.000 71.30592 180 ARG C CA 1
ATOM 8464 C C . ARG C 1 180 ? -11.73600 51.45600 46.41000 1.000 69.09249 180 ARG C C 1
ATOM 8465 O O . ARG C 1 180 ? -12.50300 52.42600 46.41300 1.000 70.63215 180 ARG C O 1
ATOM 8481 N N . ALA C 1 182 ? -14.34800 49.65900 45.86700 1.000 67.87919 182 ALA C N 1
ATOM 8482 C CA . ALA C 1 182 ? -15.68000 49.48800 46.43600 1.000 68.27661 182 ALA C CA 1
ATOM 8483 C C . ALA C 1 182 ? -16.14800 50.74400 47.15900 1.000 69.90049 182 ALA C C 1
ATOM 8484 O O . ALA C 1 182 ? -17.34700 51.04700 47.15900 1.000 71.42699 182 ALA C O 1
ATOM 8486 N N . GLU C 1 183 ? -15.22400 51.48600 47.77400 1.000 70.50056 183 GLU C N 1
ATOM 8487 C CA . GLU C 1 183 ? -15.58500 52.71700 48.46600 1.000 75.28271 183 GLU C CA 1
ATOM 8488 C C . GLU C 1 183 ? -15.91300 53.84900 47.50100 1.000 74.85108 183 GLU C C 1
ATOM 8489 O O . GLU C 1 183 ? -16.57600 54.81300 47.89800 1.000 77.81722 183 GLU C O 1
ATOM 8495 N N . ILE C 1 184 ? -15.46600 53.75500 46.24800 1.000 72.31130 184 ILE C N 1
ATOM 8496 C CA . ILE C 1 184 ? -15.78200 54.78300 45.26300 1.000 73.49565 184 ILE C CA 1
ATOM 8497 C C . ILE C 1 184 ? -17.20900 54.62100 44.75400 1.000 76.88553 184 ILE C C 1
ATOM 8498 O O . ILE C 1 184 ? -17.92200 55.60800 44.54200 1.000 79.52796 184 ILE C O 1
ATOM 8503 N N . LEU C 1 185 ? -17.65000 53.37900 44.56600 1.000 77.44876 185 LEU C N 1
ATOM 8504 C CA . LEU C 1 185 ? -18.93500 53.07400 43.95500 1.000 80.83074 185 LEU C CA 1
ATOM 8505 C C . LEU C 1 185 ? -20.01500 52.74600 44.97700 1.000 88.66063 185 LEU C C 1
ATOM 8506 O O . LEU C 1 185 ? -21.10800 52.32200 44.58800 1.000 91.32411 185 LEU C O 1
ATOM 8511 N N . ASP C 1 186 ? -19.73200 52.92500 46.27000 1.000 93.45068 186 ASP C N 1
ATOM 8512 C CA . ASP C 1 186 ? -20.63100 52.51100 47.34900 1.000 98.76711 186 ASP C CA 1
ATOM 8513 C C . ASP C 1 186 ? -20.94800 51.01800 47.26500 1.000 98.80395 186 ASP C C 1
ATOM 8514 O O . ASP C 1 186 ? -21.99500 50.56000 47.73000 1.000 101.03580 186 ASP C O 1
ATOM 8519 N N . CYS C 1 187 ? -20.04400 50.24900 46.66600 1.000 96.29839 187 CYS C N 1
ATOM 8520 C CA . CYS C 1 187 ? -20.18600 48.80600 46.58100 1.000 96.15627 187 CYS C CA 1
ATOM 8521 C C . CYS C 1 187 ? -19.56000 48.15600 47.80800 1.000 97.13796 187 CYS C C 1
ATOM 8522 O O . CYS C 1 187 ? -18.67400 48.72400 48.45200 1.000 98.58024 187 CYS C O 1
ATOM 8525 N N . LYS C 1 188 ? -20.04100 46.96400 48.13700 1.000 93.86389 188 LYS C N 1
ATOM 8526 C CA . LYS C 1 188 ? -19.49500 46.20700 49.25000 1.000 92.45845 188 LYS C CA 1
ATOM 8527 C C . LYS C 1 188 ? -18.35600 45.32300 48.76100 1.000 88.87908 188 LYS C C 1
ATOM 8528 O O . LYS C 1 188 ? -18.37900 44.81400 47.63800 1.000 87.69736 188 LYS C O 1
ATOM 8534 N N . LEU C 1 189 ? -17.34600 45.15400 49.61900 1.000 87.17624 189 LEU C N 1
ATOM 8535 C CA . LEU C 1 189 ? -16.17600 44.36700 49.24000 1.000 83.62318 189 LEU C CA 1
ATOM 8536 C C . LEU C 1 189 ? -16.54100 42.91500 48.95600 1.000 84.37064 189 LEU C C 1
ATOM 8537 O O . LEU C 1 189 ? -15.84200 42.23600 48.19600 1.000 83.56002 189 LEU C O 1
ATOM 8542 N N . GLU C 1 190 ? -17.62900 42.42300 49.55200 1.000 86.08664 190 GLU C N 1
ATOM 8543 C CA . GLU C 1 190 ? -18.05800 41.05500 49.29200 1.000 87.76579 190 GLU C CA 1
ATOM 8544 C C . GLU C 1 190 ? -18.62800 40.90400 47.88700 1.000 84.79964 190 GLU C C 1
ATOM 8545 O O . GLU C 1 190 ? -18.60200 39.80500 47.32300 1.000 85.39445 190 GLU C O 1
ATOM 8551 N N . ASP C 1 191 ? -19.14100 41.99000 47.31100 1.000 82.94416 191 ASP C N 1
ATOM 8552 C CA . ASP C 1 191 ? -19.71100 41.96900 45.97300 1.000 80.80443 191 ASP C CA 1
ATOM 8553 C C . ASP C 1 191 ? -18.72000 42.37300 44.89100 1.000 76.62761 191 ASP C C 1
ATOM 8554 O O . ASP C 1 191 ? -19.05600 42.29200 43.70500 1.000 74.81423 191 ASP C O 1
ATOM 8559 N N . ILE C 1 192 ? -17.52000 42.80900 45.26100 1.000 74.20100 192 ILE C N 1
ATOM 8560 C CA . ILE C 1 192 ? -16.52400 43.19400 44.27000 1.000 68.60559 192 ILE C CA 1
ATOM 8561 C C . ILE C 1 192 ? -15.89600 41.93900 43.68000 1.000 63.67869 192 ILE C C 1
ATOM 8562 O O . ILE C 1 192 ? -15.76200 40.90600 44.34700 1.000 62.61277 192 ILE C O 1
ATOM 8567 N N . GLU C 1 193 ? -15.54000 42.01800 42.40000 1.000 60.17037 193 GLU C N 1
ATOM 8568 C CA . GLU C 1 193 ? -14.84500 40.93200 41.71900 1.000 59.11498 193 GLU C CA 1
ATOM 8569 C C . GLU C 1 193 ? -14.25400 41.48600 40.43500 1.000 56.32517 193 GLU C C 1
ATOM 8570 O O . GLU C 1 193 ? -14.93300 42.21600 39.70500 1.000 56.59363 193 GLU C O 1
ATOM 8576 N N . SER C 1 194 ? -13.00000 41.14100 40.16300 1.000 52.76685 194 SER C N 1
ATOM 8577 C CA . SER C 1 194 ? -12.27900 41.72900 39.04900 1.000 49.21380 194 SER C CA 1
ATOM 8578 C C . SER C 1 194 ? -11.46500 40.66800 38.32500 1.000 47.37936 194 SER C C 1
ATOM 8579 O O . SER C 1 194 ? -11.01700 39.68700 38.92300 1.000 49.40329 194 SER C O 1
ATOM 8582 N N . ASP C 1 195 ? -11.28600 40.87900 37.02400 1.000 44.43164 195 ASP C N 1
ATOM 8583 C CA . ASP C 1 195 ? -10.35900 40.09100 36.22700 1.000 42.56037 195 ASP C CA 1
ATOM 8584 C C . ASP C 1 195 ? -9.00500 40.78800 36.21600 1.000 40.79173 195 ASP C C 1
ATOM 8585 O O . ASP C 1 195 ? -8.92800 42.01800 36.14700 1.000 41.94977 195 ASP C O 1
ATOM 8590 N N . TYR C 1 196 ? -7.93800 39.99600 36.28300 1.000 40.22324 196 TYR C N 1
ATOM 8591 C CA . TYR C 1 196 ? -6.63100 40.53800 36.61800 1.000 40.46538 196 TYR C CA 1
ATOM 8592 C C . TYR C 1 196 ? -5.54500 39.62500 36.06800 1.000 41.50498 196 TYR C C 1
ATOM 8593 O O . TYR C 1 196 ? -5.64800 38.40100 36.16900 1.000 42.19453 196 TYR C O 1
ATOM 8602 N N . PHE C 1 197 ? -4.51100 40.22700 35.48400 1.000 41.80764 197 PHE C N 1
ATOM 8603 C CA . PHE C 1 197 ? -3.35300 39.48400 35.00900 1.000 43.21308 197 PHE C CA 1
ATOM 8604 C C . PHE C 1 197 ? -2.09700 40.29900 35.27800 1.000 47.55044 197 PHE C C 1
ATOM 8605 O O . PHE C 1 197 ? -2.14500 41.52300 35.42300 1.000 47.07407 197 PHE C O 1
ATOM 8613 N N . GLY C 1 198 ? -0.96400 39.60200 35.33100 1.000 51.32194 198 GLY C N 1
ATOM 8614 C CA . GLY C 1 198 ? 0.33300 40.19700 35.55700 1.000 52.14309 198 GLY C CA 1
ATOM 8615 C C . GLY C 1 198 ? 1.07000 39.48200 36.66300 1.000 54.76972 198 GLY C C 1
ATOM 8616 O O . GLY C 1 198 ? 0.62700 38.45200 37.18100 1.000 56.03567 198 GLY C O 1
ATOM 8617 N N . LEU C 1 199 ? 2.22300 40.02900 37.03200 1.000 57.74903 199 LEU C N 1
ATOM 8618 C CA . LEU C 1 199 ? 3.00300 39.48800 38.13100 1.000 63.29180 199 LEU C CA 1
ATOM 8619 C C . LEU C 1 199 ? 2.58800 40.14700 39.44400 1.000 69.19514 199 LEU C C 1
ATOM 8620 O O . LEU C 1 199 ? 1.80200 41.09600 39.47400 1.000 69.57413 199 LEU C O 1
ATOM 8625 N N . ASN C 1 200 ? 3.12700 39.62400 40.54300 1.000 72.84558 200 ASN C N 1
ATOM 8626 C CA . ASN C 1 200 ? 2.85100 40.20100 41.85200 1.000 75.38272 200 ASN C CA 1
ATOM 8627 C C . ASN C 1 200 ? 3.38200 41.62600 41.91600 1.000 76.91712 200 ASN C C 1
ATOM 8628 O O . ASN C 1 200 ? 4.55900 41.87500 41.64000 1.000 79.11212 200 ASN C O 1
ATOM 8633 N N . HIS C 1 201 ? 2.50100 42.56300 42.27600 1.000 75.86962 201 HIS C N 1
ATOM 8634 C CA . HIS C 1 201 ? 2.81400 43.99200 42.25000 1.000 76.59603 201 HIS C CA 1
ATOM 8635 C C . HIS C 1 201 ? 3.24800 44.42300 40.85100 1.000 76.15913 201 HIS C C 1
ATOM 8636 O O . HIS C 1 201 ? 4.19500 45.19400 40.68300 1.000 76.80395 201 HIS C O 1
ATOM 8643 N N . TYR C 1 202 ? 2.54300 43.91800 39.83800 1.000 74.50630 202 TYR C N 1
ATOM 8644 C CA . TYR C 1 202 ? 2.93300 44.12600 38.45000 1.000 71.97968 202 TYR C CA 1
ATOM 8645 C C . TYR C 1 202 ? 1.79200 43.75100 37.51400 1.000 67.25017 202 TYR C C 1
ATOM 8646 O O . TYR C 1 202 ? 2.02700 43.24700 36.41100 1.000 66.65010 202 TYR C O 1
ATOM 8655 N N . GLY C 1 203 ? 0.55100 43.99100 37.94100 1.000 63.41023 203 GLY C N 1
ATOM 8656 C CA . GLY C 1 203 ? -0.61800 43.54800 37.21900 1.000 59.44923 203 GLY C CA 1
ATOM 8657 C C . GLY C 1 203 ? -1.55100 44.68300 36.83000 1.000 56.70943 203 GLY C C 1
ATOM 8658 O O . GLY C 1 203 ? -1.27900 45.86300 37.06600 1.000 56.88577 203 GLY C O 1
ATOM 8659 N N . TRP C 1 204 ? -2.66900 44.29100 36.21800 1.000 54.16439 204 TRP C N 1
ATOM 8660 C CA . TRP C 1 204 ? -3.65800 45.22400 35.70000 1.000 50.30077 204 TRP C CA 1
ATOM 8661 C C . TRP C 1 204 ? -5.05200 44.64800 35.90000 1.000 50.14022 204 TRP C C 1
ATOM 8662 O O . TRP C 1 204 ? -5.26300 43.44500 35.72400 1.000 49.80597 204 TRP C O 1
ATOM 8673 N N . PHE C 1 205 ? -5.99900 45.51100 36.26200 1.000 50.46921 205 PHE C N 1
ATOM 8674 C CA . PHE C 1 205 ? -7.40000 45.12300 36.40900 1.000 49.41908 205 PHE C CA 1
ATOM 8675 C C . PHE C 1 205 ? -8.10400 45.32700 35.07200 1.000 48.91376 205 PHE C C 1
ATOM 8676 O O . PHE C 1 205 ? -8.35800 46.46500 34.66500 1.000 49.02167 205 PHE C O 1
ATOM 8684 N N . THR C 1 206 ? -8.43100 44.22500 34.39300 1.000 50.40604 206 THR C N 1
ATOM 8685 C CA . THR C 1 206 ? -9.03600 44.32300 33.06800 1.000 53.63011 206 THR C CA 1
ATOM 8686 C C . THR C 1 206 ? -10.53100 44.61300 33.14400 1.000 56.79892 206 THR C C 1
ATOM 8687 O O . THR C 1 206 ? -11.04600 45.42400 32.36600 1.000 56.29359 206 THR C O 1
ATOM 8691 N N . HIS C 1 207 ? -11.24300 43.95800 34.05800 1.000 60.72307 207 HIS C N 1
ATOM 8692 C CA . HIS C 1 207 ? -12.66400 44.20300 34.25600 1.000 62.14692 207 HIS C CA 1
ATOM 8693 C C . HIS C 1 207 ? -12.96900 44.18200 35.74500 1.000 62.10218 207 HIS C C 1
ATOM 8694 O O . HIS C 1 207 ? -12.30200 43.49200 36.51800 1.000 62.56013 207 HIS C O 1
ATOM 8701 N N . VAL C 1 208 ? -13.97900 44.95500 36.14300 1.000 60.26249 208 VAL C N 1
ATOM 8702 C CA . VAL C 1 208 ? -14.42200 45.03400 37.53100 1.000 59.02550 208 VAL C CA 1
ATOM 8703 C C . VAL C 1 208 ? -15.94000 44.92300 37.56000 1.000 61.86531 208 VAL C C 1
ATOM 8704 O O . VAL C 1 208 ? -16.63100 45.53000 36.73400 1.000 64.19980 208 VAL C O 1
ATOM 8708 N N . ARG C 1 209 ? -16.45900 44.14900 38.51300 1.000 62.71278 209 ARG C N 1
ATOM 8709 C CA . ARG C 1 209 ? -17.88900 43.90900 38.63100 1.000 64.24981 209 ARG C CA 1
ATOM 8710 C C . ARG C 1 209 ? -18.34800 44.11600 40.06800 1.000 66.59483 209 ARG C C 1
ATOM 8711 O O . ARG C 1 209 ? -17.69400 43.66000 41.01000 1.000 64.88673 209 ARG C O 1
ATOM 8719 N N . CYS C 1 210 ? -19.47700 44.80700 40.22500 1.000 70.86376 210 CYS C N 1
ATOM 8720 C CA . CYS C 1 210 ? -20.14900 44.97400 41.51100 1.000 76.21177 210 CYS C CA 1
ATOM 8721 C C . CYS C 1 210 ? -21.48200 44.23800 41.43400 1.000 76.33284 210 CYS C C 1
ATOM 8722 O O . CYS C 1 210 ? -22.40100 44.68200 40.73500 1.000 76.33020 210 CYS C O 1
ATOM 8725 N N . LYS C 1 211 ? -21.58100 43.11700 42.15300 1.000 76.21177 211 LYS C N 1
ATOM 8726 C CA . LYS C 1 211 ? -22.73600 42.21700 42.08000 1.000 78.51205 211 LYS C CA 1
ATOM 8727 C C . LYS C 1 211 ? -23.00400 41.76800 40.64400 1.000 78.05410 211 LYS C C 1
ATOM 8728 O O . LYS C 1 211 ? -24.14700 41.74000 40.18400 1.000 79.61481 211 LYS C O 1
ATOM 8734 N N . GLY C 1 212 ? -21.93800 41.41400 39.92900 1.000 76.67498 212 GLY C N 1
ATOM 8735 C CA . GLY C 1 212 ? -22.05800 40.86800 38.59400 1.000 76.24072 212 GLY C CA 1
ATOM 8736 C C . GLY C 1 212 ? -22.29900 41.87200 37.48700 1.000 75.63802 212 GLY C C 1
ATOM 8737 O O . GLY C 1 212 ? -22.51400 41.45800 36.34100 1.000 76.66709 212 GLY C O 1
ATOM 8738 N N . VAL C 1 213 ? -22.27100 43.17000 37.78200 1.000 72.72977 213 VAL C N 1
ATOM 8739 C CA . VAL C 1 213 ? -22.46800 44.22000 36.78700 1.000 71.72702 213 VAL C CA 1
ATOM 8740 C C . VAL C 1 213 ? -21.13700 44.92100 36.56100 1.000 70.24790 213 VAL C C 1
ATOM 8741 O O . VAL C 1 213 ? -20.46600 45.31200 37.52200 1.000 71.19011 213 VAL C O 1
ATOM 8745 N N . ASP C 1 214 ? -20.76100 45.08600 35.29500 1.000 68.18449 214 ASP C N 1
ATOM 8746 C CA . ASP C 1 214 ? -19.47300 45.68000 34.96200 1.000 65.66314 214 ASP C CA 1
ATOM 8747 C C . ASP C 1 214 ? -19.44100 47.14700 35.37400 1.000 63.93135 214 ASP C C 1
ATOM 8748 O O . ASP C 1 214 ? -20.37800 47.90200 35.09800 1.000 65.15518 214 ASP C O 1
ATOM 8753 N N . VAL C 1 215 ? -18.36100 47.55300 36.04500 1.000 61.27314 215 VAL C N 1
ATOM 8754 C CA . VAL C 1 215 ? -18.21800 48.93300 36.50800 1.000 61.77320 215 VAL C CA 1
ATOM 8755 C C . VAL C 1 215 ? -16.88700 49.51400 36.05000 1.000 60.29670 215 VAL C C 1
ATOM 8756 O O . VAL C 1 215 ? -16.47700 50.57900 36.51700 1.000 61.31525 215 VAL C O 1
ATOM 8760 N N . THR C 1 216 ? -16.21500 48.82900 35.12700 1.000 58.58071 216 THR C N 1
ATOM 8761 C CA . THR C 1 216 ? -14.86600 49.23900 34.74300 1.000 56.45414 216 THR C CA 1
ATOM 8762 C C . THR C 1 216 ? -14.85300 50.64100 34.14100 1.000 58.50701 216 THR C C 1
ATOM 8763 O O . THR C 1 216 ? -13.98300 51.45900 34.46700 1.000 56.98315 216 THR C O 1
ATOM 8767 N N . ASP C 1 217 ? -15.82000 50.94400 33.27300 1.000 62.24431 217 ASP C N 1
ATOM 8768 C CA . ASP C 1 217 ? -15.88600 52.27600 32.68100 1.000 65.77104 217 ASP C CA 1
ATOM 8769 C C . ASP C 1 217 ? -16.21900 53.33800 33.71900 1.000 65.52891 217 ASP C C 1
ATOM 8770 O O . ASP C 1 217 ? -15.72600 54.46800 33.62700 1.000 64.89725 217 ASP C O 1
ATOM 8775 N N . LYS C 1 218 ? -17.04800 53.00000 34.71000 1.000 66.53693 218 LYS C N 1
ATOM 8776 C CA . LYS C 1 218 ? -17.36600 53.96200 35.76000 1.000 69.10565 218 LYS C CA 1
ATOM 8777 C C . LYS C 1 218 ? -16.17600 54.19400 36.68200 1.000 67.10015 218 LYS C C 1
ATOM 8778 O O . LYS C 1 218 ? -16.00600 55.30100 37.20600 1.000 67.38176 218 LYS C O 1
ATOM 8784 N N . LEU C 1 219 ? -15.34400 53.17100 36.89100 1.000 65.70525 219 LEU C N 1
ATOM 8785 C CA . LEU C 1 219 ? -14.15700 53.33900 37.72400 1.000 65.68945 219 LEU C CA 1
ATOM 8786 C C . LEU C 1 219 ? -13.06700 54.11300 36.99500 1.000 64.39193 219 LEU C C 1
ATOM 8787 O O . LEU C 1 219 ? -12.38800 54.94800 37.60100 1.000 63.30759 219 LEU C O 1
ATOM 8792 N N . LYS C 1 220 ? -12.88300 53.84400 35.69900 1.000 64.65775 220 LYS C N 1
ATOM 8793 C CA . LYS C 1 220 ? -11.91500 54.60200 34.91300 1.000 64.88410 220 LYS C CA 1
ATOM 8794 C C . LYS C 1 220 ? -12.21300 56.09400 34.94500 1.000 71.14800 220 LYS C C 1
ATOM 8795 O O . LYS C 1 220 ? -11.29000 56.91400 34.88100 1.000 69.82153 220 LYS C O 1
ATOM 8801 N N . GLU C 1 221 ? -13.49000 56.46300 35.04800 1.000 78.80155 221 GLU C N 1
ATOM 8802 C CA . GLU C 1 221 ? -13.85600 57.87400 35.05000 1.000 83.80742 221 GLU C CA 1
ATOM 8803 C C . GLU C 1 221 ? -13.41700 58.55700 36.34100 1.000 83.05469 221 GLU C C 1
ATOM 8804 O O . GLU C 1 221 ? -13.01700 59.72600 36.32400 1.000 84.67068 221 GLU C O 1
ATOM 8810 N N . HIS C 1 222 ? -13.46900 57.84100 37.46600 1.000 77.95145 222 HIS C N 1
ATOM 8811 C CA . HIS C 1 222 ? -13.05600 58.38700 38.75300 1.000 75.18007 222 HIS C CA 1
ATOM 8812 C C . HIS C 1 222 ? -11.55400 58.26500 38.98300 1.000 71.09010 222 HIS C C 1
ATOM 8813 O O . HIS C 1 222 ? -10.93300 59.19200 39.51500 1.000 71.98231 222 HIS C O 1
ATOM 8820 N N . VAL C 1 223 ? -10.95700 57.13400 38.59500 1.000 66.43954 223 VAL C N 1
ATOM 8821 C CA . VAL C 1 223 ? -9.54000 56.91300 38.87000 1.000 64.50510 223 VAL C CA 1
ATOM 8822 C C . VAL C 1 223 ? -8.66900 57.82900 38.01900 1.000 64.39983 223 VAL C C 1
ATOM 8823 O O . VAL C 1 223 ? -7.61500 58.29000 38.47300 1.000 65.29730 223 VAL C O 1
ATOM 8827 N N . ARG C 1 224 ? -9.08500 58.12300 36.78600 1.000 63.59710 224 ARG C N 1
ATOM 8828 C CA . ARG C 1 224 ? -8.31700 59.04900 35.96200 1.000 64.76829 224 ARG C CA 1
ATOM 8829 C C . ARG C 1 224 ? -8.36200 60.48000 36.48300 1.000 67.77128 224 ARG C C 1
ATOM 8830 O O . ARG C 1 224 ? -7.58500 61.31600 36.00900 1.000 68.66350 224 ARG C O 1
ATOM 8838 N N . LYS C 1 225 ? -9.23800 60.77900 37.44300 1.000 69.96102 225 LYS C N 1
ATOM 8839 C CA . LYS C 1 225 ? -9.34700 62.11600 38.01800 1.000 74.61947 225 LYS C CA 1
ATOM 8840 C C . LYS C 1 225 ? -8.70400 62.20000 39.39800 1.000 76.59076 225 LYS C C 1
ATOM 8841 O O . LYS C 1 225 ? -7.80600 63.01900 39.61900 1.000 77.28032 225 LYS C O 1
ATOM 8847 N N . TYR C 1 226 ? -9.14400 61.36100 40.33500 1.000 78.14621 226 TYR C N 1
ATOM 8848 C CA . TYR C 1 226 ? -8.64500 61.38800 41.70400 1.000 81.32291 226 TYR C CA 1
ATOM 8849 C C . TYR C 1 226 ? -7.77600 60.18800 42.05000 1.000 78.73576 226 TYR C C 1
ATOM 8850 O O . TYR C 1 226 ? -7.27400 60.11000 43.17700 1.000 79.04106 226 TYR C O 1
ATOM 8859 N N . GLY C 1 227 ? -7.58300 59.25600 41.12400 1.000 76.00385 227 GLY C N 1
ATOM 8860 C CA . GLY C 1 227 ? -6.92600 58.01200 41.46300 1.000 74.27469 227 GLY C CA 1
ATOM 8861 C C . GLY C 1 227 ? -7.86800 57.08500 42.21000 1.000 75.40115 227 GLY C C 1
ATOM 8862 O O . GLY C 1 227 ? -9.09700 57.18200 42.11700 1.000 77.04082 227 GLY C O 1
ATOM 8863 N N . TYR C 1 228 ? -7.27200 56.17100 42.97100 1.000 75.64591 228 TYR C N 1
ATOM 8864 C CA . TYR C 1 228 ? -8.04500 55.28100 43.82700 1.000 77.38559 228 TYR C CA 1
ATOM 8865 C C . TYR C 1 228 ? -8.50500 55.95400 45.11400 1.000 84.64436 228 TYR C C 1
ATOM 8866 O O . TYR C 1 228 ? -9.10900 55.28700 45.96000 1.000 84.08377 228 TYR C O 1
ATOM 8875 N N . VAL C 1 229 ? -8.24300 57.24800 45.27600 1.000 92.44793 229 VAL C N 1
ATOM 8876 C CA . VAL C 1 229 ? -8.67500 57.98300 46.46000 1.000 101.96749 229 VAL C CA 1
ATOM 8877 C C . VAL C 1 229 ? -10.10600 58.46500 46.25700 1.000 110.78960 229 VAL C C 1
ATOM 8878 O O . VAL C 1 229 ? -10.44600 59.01400 45.20200 1.000 112.56613 229 VAL C O 1
ATOM 8882 N N . SER C 1 230 ? -10.94700 58.25700 47.26800 1.000 117.83781 230 SER C N 1
ATOM 8883 C CA . SER C 1 230 ? -12.31100 58.76600 47.29900 1.000 122.26203 230 SER C CA 1
ATOM 8884 C C . SER C 1 230 ? -12.56100 59.42200 48.65200 1.000 128.49435 230 SER C C 1
ATOM 8885 O O . SER C 1 230 ? -11.66800 59.50600 49.50100 1.000 130.09455 230 SER C O 1
ATOM 8888 N N . GLU C 1 231 ? -13.79300 59.89300 48.85500 1.000 132.62643 231 GLU C N 1
ATOM 8889 C CA . GLU C 1 231 ? -14.13200 60.53400 50.12100 1.000 138.74558 231 GLU C CA 1
ATOM 8890 C C . GLU C 1 231 ? -14.33600 59.50900 51.23200 1.000 141.27220 231 GLU C C 1
ATOM 8891 O O . GLU C 1 231 ? -13.89000 59.72300 52.36500 1.000 144.25940 231 GLU C O 1
ATOM 8897 N N . ALA C 1 232 ? -14.99600 58.38900 50.92300 1.000 140.33262 232 ALA C N 1
ATOM 8898 C CA . ALA C 1 232 ? -15.18500 57.32200 51.90100 1.000 139.77465 232 ALA C CA 1
ATOM 8899 C C . ALA C 1 232 ? -13.88700 56.59700 52.22400 1.000 136.43215 232 ALA C C 1
ATOM 8900 O O . ALA C 1 232 ? -13.77800 55.99100 53.29500 1.000 136.90852 232 ALA C O 1
ATOM 8902 N N . SER C 1 233 ? -12.90400 56.64200 51.32200 1.000 129.66291 233 SER C N 1
ATOM 8903 C CA . SER C 1 233 ? -11.62400 55.99600 51.59300 1.000 124.99393 233 SER C CA 1
ATOM 8904 C C . SER C 1 233 ? -10.87600 56.69400 52.72100 1.000 125.38345 233 SER C C 1
ATOM 8905 O O . SER C 1 233 ? -10.19500 56.03600 53.51700 1.000 125.97037 233 SER C O 1
ATOM 8916 N N . ASN C 1 235 ? -11.88300 57.88800 55.42800 1.000 125.25976 235 ASN C N 1
ATOM 8917 C CA . ASN C 1 235 ? -12.31200 57.44100 56.75100 1.000 128.08115 235 ASN C CA 1
ATOM 8918 C C . ASN C 1 235 ? -11.58700 56.17500 57.19000 1.000 128.97336 235 ASN C C 1
ATOM 8919 O O . ASN C 1 235 ? -11.40900 55.95400 58.39300 1.000 132.71328 235 ASN C O 1
ATOM 8924 N N . ASP C 1 236 ? -11.17200 55.33800 56.24400 1.000 125.53084 236 ASP C N 1
ATOM 8925 C CA . ASP C 1 236 ? -10.48900 54.09900 56.58000 1.000 124.90182 236 ASP C CA 1
ATOM 8926 C C . ASP C 1 236 ? -9.10900 54.38900 57.16800 1.000 126.37041 236 ASP C C 1
ATOM 8927 O O . ASP C 1 236 ? -8.49000 55.41800 56.88200 1.000 127.68373 236 ASP C O 1
ATOM 8932 N N . ALA C 1 237 ? -8.63000 53.46300 58.00700 1.000 125.98879 237 ALA C N 1
ATOM 8933 C CA . ALA C 1 237 ? -7.39700 53.69400 58.75900 1.000 127.52845 237 ALA C CA 1
ATOM 8934 C C . ALA C 1 237 ? -6.16800 53.73700 57.86000 1.000 123.39637 237 ALA C C 1
ATOM 8935 O O . ALA C 1 237 ? -5.16900 54.37300 58.21500 1.000 124.49387 237 ALA C O 1
ATOM 8937 N N . LEU C 1 238 ? -6.21100 53.06200 56.70900 1.000 118.86425 238 LEU C N 1
ATOM 8938 C CA . LEU C 1 238 ? -5.05100 53.05100 55.82300 1.000 114.70323 238 LEU C CA 1
ATOM 8939 C C . LEU C 1 238 ? -4.81300 54.41900 55.19700 1.000 115.92443 238 LEU C C 1
ATOM 8940 O O . LEU C 1 238 ? -3.66900 54.76600 54.88300 1.000 115.43752 238 LEU C O 1
ATOM 8945 N N . LEU C 1 239 ? -5.87200 55.20900 55.01700 1.000 118.24312 239 LEU C N 1
ATOM 8946 C CA . LEU C 1 239 ? -5.73400 56.54500 54.45100 1.000 118.24312 239 LEU C CA 1
ATOM 8947 C C . LEU C 1 239 ? -5.28500 57.58100 55.47300 1.000 121.21980 239 LEU C C 1
ATOM 8948 O O . LEU C 1 239 ? -5.07100 58.73900 55.09900 1.000 122.04358 239 LEU C O 1
ATOM 8953 N N . LYS C 1 240 ? -5.14900 57.21000 56.74800 1.000 123.85169 240 LYS C N 1
ATOM 8954 C CA . LYS C 1 240 ? -4.55700 58.13200 57.71000 1.000 129.67081 240 LYS C CA 1
ATOM 8955 C C . LYS C 1 240 ? -3.04700 58.21700 57.54800 1.000 133.78709 240 LYS C C 1
ATOM 8956 O O . LYS C 1 240 ? -2.42900 59.15800 58.05700 1.000 140.83004 240 LYS C O 1
ATOM 8962 N N . ASP C 1 241 ? -2.44700 57.25800 56.85500 1.000 130.65514 241 ASP C N 1
ATOM 8963 C CA . ASP C 1 241 ? -1.02800 57.31300 56.53600 1.000 131.71316 241 ASP C CA 1
ATOM 8964 C C . ASP C 1 241 ? -0.82200 58.19400 55.30900 1.000 131.21836 241 ASP C C 1
ATOM 8965 O O . ASP C 1 241 ? -1.44600 57.95300 54.27000 1.000 128.06272 241 ASP C O 1
ATOM 8970 N N . PRO C 1 242 ? 0.03000 59.22000 55.38800 1.000 140.74582 242 PRO C N 1
ATOM 8971 C CA . PRO C 1 242 ? 0.18900 60.13100 54.24200 1.000 144.19360 242 PRO C CA 1
ATOM 8972 C C . PRO C 1 242 ? 0.76900 59.46900 53.00600 1.000 139.62727 242 PRO C C 1
ATOM 8973 O O . PRO C 1 242 ? 0.58800 59.99500 51.90100 1.000 141.80911 242 PRO C O 1
ATOM 8977 N N . ASP C 1 243 ? 1.45500 58.33300 53.14800 1.000 134.23978 243 ASP C N 1
ATOM 8978 C CA . ASP C 1 243 ? 2.03300 57.67600 51.98200 1.000 136.45320 243 ASP C CA 1
ATOM 8979 C C . ASP C 1 243 ? 0.98700 56.87500 51.21500 1.000 138.64820 243 ASP C C 1
ATOM 8980 O O . ASP C 1 243 ? 1.01100 56.84400 49.97900 1.000 135.73996 243 ASP C O 1
ATOM 8985 N N . TRP C 1 244 ? 0.05600 56.22900 51.92100 1.000 143.63827 244 TRP C N 1
ATOM 8986 C CA . TRP C 1 244 ? -0.96800 55.44300 51.24400 1.000 142.15125 244 TRP C CA 1
ATOM 8987 C C . TRP C 1 244 ? -2.00700 56.30400 50.53800 1.000 142.07493 244 TRP C C 1
ATOM 8988 O O . TRP C 1 244 ? -2.82400 55.76100 49.78600 1.000 140.34314 244 TRP C O 1
ATOM 8999 N N . VAL C 1 245 ? -2.00100 57.61500 50.75800 1.000 144.97265 245 VAL C N 1
ATOM 9000 C CA . VAL C 1 245 ? -2.85300 58.51300 49.98600 1.000 143.05136 245 VAL C CA 1
ATOM 9001 C C . VAL C 1 245 ? -2.13800 58.99700 48.73200 1.000 140.46947 245 VAL C C 1
ATOM 9002 O O . VAL C 1 245 ? -2.76000 59.16400 47.68000 1.000 139.51146 245 VAL C O 1
ATOM 9006 N N . HIS C 1 246 ? -0.82500 59.22200 48.82900 1.000 136.49268 246 HIS C N 1
ATOM 9007 C CA . HIS C 1 246 ? -0.04500 59.60200 47.65700 1.000 131.78159 246 HIS C CA 1
ATOM 9008 C C . HIS C 1 246 ? 0.07400 58.45000 46.66900 1.000 128.04167 246 HIS C C 1
ATOM 9009 O O . HIS C 1 246 ? 0.18900 58.68000 45.46000 1.000 129.23392 246 HIS C O 1
ATOM 9016 N N . THR C 1 247 ? 0.04300 57.21100 47.16000 1.000 123.11739 247 THR C N 1
ATOM 9017 C CA . THR C 1 247 ? 0.15000 56.06000 46.27200 1.000 120.00649 247 THR C CA 1
ATOM 9018 C C . THR C 1 247 ? -1.15100 55.80500 45.52100 1.000 117.18510 247 THR C C 1
ATOM 9019 O O . THR C 1 247 ? -1.12600 55.40100 44.35300 1.000 113.94524 247 THR C O 1
ATOM 9023 N N . PHE C 1 248 ? -2.29600 56.03800 46.16500 1.000 118.40630 248 PHE C N 1
ATOM 9024 C CA . PHE C 1 248 ? -3.57700 55.79100 45.51300 1.000 115.86916 248 PHE C CA 1
ATOM 9025 C C . PHE C 1 248 ? -3.99900 56.92300 44.58600 1.000 114.60058 248 PHE C C 1
ATOM 9026 O O . PHE C 1 248 ? -4.79200 56.68800 43.66800 1.000 114.11631 248 PHE C O 1
ATOM 9034 N N . LYS C 1 249 ? -3.49500 58.13800 44.80500 1.000 113.50045 249 LYS C N 1
ATOM 9035 C CA . LYS C 1 249 ? -3.75800 59.24900 43.90000 1.000 110.45272 249 LYS C CA 1
ATOM 9036 C C . LYS C 1 249 ? -2.73700 59.34000 42.77400 1.000 106.25485 249 LYS C C 1
ATOM 9037 O O . LYS C 1 249 ? -3.02100 59.96700 41.74600 1.000 106.41802 249 LYS C O 1
ATOM 9043 N N . ASN C 1 250 ? -1.56500 58.72300 42.93700 1.000 102.52545 250 ASN C N 1
ATOM 9044 C CA . ASN C 1 250 ? -0.56800 58.71900 41.87300 1.000 99.49088 250 ASN C CA 1
ATOM 9045 C C . ASN C 1 250 ? -1.03600 57.92200 40.66300 1.000 93.01378 250 ASN C C 1
ATOM 9046 O O . ASN C 1 250 ? -0.56000 58.16400 39.54800 1.000 91.80574 250 ASN C O 1
ATOM 9051 N N . SER C 1 251 ? -1.96900 56.98700 40.85400 1.000 87.04202 251 SER C N 1
ATOM 9052 C CA . SER C 1 251 ? -2.47600 56.15600 39.76700 1.000 80.43070 251 SER C CA 1
ATOM 9053 C C . SER C 1 251 ? -3.33700 56.92500 38.77200 1.000 77.59615 251 SER C C 1
ATOM 9054 O O . SER C 1 251 ? -3.85500 56.31200 37.83100 1.000 76.78552 251 SER C O 1
ATOM 9057 N N . ALA C 1 252 ? -3.50300 58.23700 38.95000 1.000 76.18808 252 ALA C N 1
ATOM 9058 C CA . ALA C 1 252 ? -4.32700 59.01100 38.02800 1.000 73.36143 252 ALA C CA 1
ATOM 9059 C C . ALA C 1 252 ? -3.65200 59.16000 36.67100 1.000 70.22684 252 ALA C C 1
ATOM 9060 O O . ALA C 1 252 ? -4.30500 59.02700 35.62900 1.000 68.75824 252 ALA C O 1
ATOM 9062 N N . LEU C 1 253 ? -2.34500 59.43400 36.65900 1.000 69.05302 253 LEU C N 1
ATOM 9063 C CA . LEU C 1 253 ? -1.64700 59.62400 35.39100 1.000 67.59231 253 LEU C CA 1
ATOM 9064 C C . LEU C 1 253 ? -1.49300 58.30800 34.63900 1.000 63.89187 253 LEU C C 1
ATOM 9065 O O . LEU C 1 253 ? -1.70300 58.25700 33.42200 1.000 62.68120 253 LEU C O 1
ATOM 9070 N N . ILE C 1 254 ? -1.12600 57.23500 35.34500 1.000 61.64950 254 ILE C N 1
ATOM 9071 C CA . ILE C 1 254 ? -0.92800 55.94300 34.69200 1.000 59.82823 254 ILE C CA 1
ATOM 9072 C C . ILE C 1 254 ? -2.22800 55.45700 34.06300 1.000 58.40174 254 ILE C C 1
ATOM 9073 O O . ILE C 1 254 ? -2.23200 54.90600 32.95500 1.000 56.50151 254 ILE C O 1
ATOM 9078 N N . SER C 1 255 ? -3.35300 55.66100 34.75200 1.000 59.28869 255 SER C N 1
ATOM 9079 C CA . SER C 1 255 ? -4.64300 55.27500 34.19500 1.000 59.84665 255 SER C CA 1
ATOM 9080 C C . SER C 1 255 ? -5.08200 56.19500 33.06400 1.000 61.17839 255 SER C C 1
ATOM 9081 O O . SER C 1 255 ? -5.92000 55.79700 32.24700 1.000 62.34695 255 SER C O 1
ATOM 9084 N N . SER C 1 256 ? -4.53700 57.41000 32.99600 1.000 60.44409 256 SER C N 1
ATOM 9085 C CA . SER C 1 256 ? -4.90100 58.35500 31.94900 1.000 61.98901 256 SER C CA 1
ATOM 9086 C C . SER C 1 256 ? -4.06500 58.19200 30.68700 1.000 63.25495 256 SER C C 1
ATOM 9087 O O . SER C 1 256 ? -4.54700 58.50000 29.59100 1.000 65.77631 256 SER C O 1
ATOM 9098 N N . PHE C 1 258 ? -2.34200 55.15300 29.76400 1.000 53.84856 258 PHE C N 1
ATOM 9099 C CA . PHE C 1 258 ? -2.63600 53.81000 29.27000 1.000 53.31166 258 PHE C CA 1
ATOM 9100 C C . PHE C 1 258 ? -4.07300 53.48900 29.66900 1.000 54.83289 258 PHE C C 1
ATOM 9101 O O . PHE C 1 258 ? -4.33400 53.06000 30.79700 1.000 55.60404 258 PHE C O 1
ATOM 9109 N N . THR C 1 259 ? -5.00200 53.69400 28.73800 1.000 54.70919 259 THR C N 1
ATOM 9110 C CA . THR C 1 259 ? -6.43000 53.66700 29.02600 1.000 54.29862 259 THR C CA 1
ATOM 9111 C C . THR C 1 259 ? -7.05700 52.28500 28.87300 1.000 55.34874 259 THR C C 1
ATOM 9112 O O . THR C 1 259 ? -8.28700 52.17800 28.86700 1.000 56.68048 259 THR C O 1
ATOM 9116 N N . ASP C 1 260 ? -6.25100 51.22900 28.75400 1.000 54.63287 260 ASP C N 1
ATOM 9117 C CA . ASP C 1 260 ? -6.81400 49.89300 28.57700 1.000 53.83803 260 ASP C CA 1
ATOM 9118 C C . ASP C 1 260 ? -7.40600 49.36600 29.87900 1.000 52.43260 260 ASP C C 1
ATOM 9119 O O . ASP C 1 260 ? -8.59100 49.01700 29.94100 1.000 52.15625 260 ASP C O 1
ATOM 9124 N N . TYR C 1 261 ? -6.59700 49.30100 30.93500 1.000 51.79042 261 TYR C N 1
ATOM 9125 C CA . TYR C 1 261 ? -7.01200 48.69500 32.19100 1.000 50.63765 261 TYR C CA 1
ATOM 9126 C C . TYR C 1 261 ? -6.72900 49.64100 33.35100 1.000 51.76673 261 TYR C C 1
ATOM 9127 O O . TYR C 1 261 ? -6.02800 50.64700 33.21400 1.000 52.84318 261 TYR C O 1
ATOM 9136 N N . LEU C 1 262 ? -7.29300 49.29800 34.50600 1.000 52.64315 262 LEU C N 1
ATOM 9137 C CA . LEU C 1 262 ? -6.96600 49.98400 35.75000 1.000 53.69591 262 LEU C CA 1
ATOM 9138 C C . LEU C 1 262 ? -5.68000 49.40000 36.32400 1.000 54.84079 262 LEU C C 1
ATOM 9139 O O . LEU C 1 262 ? -5.57800 48.17900 36.48100 1.000 53.65380 262 LEU C O 1
ATOM 9144 N N . PRO C 1 263 ? -4.68700 50.22500 36.64200 1.000 56.78049 263 PRO C N 1
ATOM 9145 C CA . PRO C 1 263 ? -3.37400 49.69800 37.02300 1.000 56.91998 263 PRO C CA 1
ATOM 9146 C C . PRO C 1 263 ? -3.25600 49.36600 38.50200 1.000 57.44899 263 PRO C C 1
ATOM 9147 O O . PRO C 1 263 ? -3.90100 49.96400 39.36500 1.000 58.13329 263 PRO C O 1
ATOM 9151 N N . ASN C 1 264 ? -2.40700 48.37800 38.78000 1.000 57.52005 264 ASN C N 1
ATOM 9152 C CA . ASN C 1 264 ? -1.98900 48.12000 40.14900 1.000 57.60164 264 ASN C CA 1
ATOM 9153 C C . ASN C 1 264 ? -1.19700 49.31500 40.66500 1.000 58.46227 264 ASN C C 1
ATOM 9154 O O . ASN C 1 264 ? -0.42000 49.92900 39.92900 1.000 56.23306 264 ASN C O 1
ATOM 9159 N N . THR C 1 265 ? -1.39900 49.65100 41.94100 1.000 62.06007 265 THR C N 1
ATOM 9160 C CA . THR C 1 265 ? -0.79700 50.86000 42.49100 1.000 65.14202 265 THR C CA 1
ATOM 9161 C C . THR C 1 265 ? 0.72300 50.78800 42.56600 1.000 66.37901 265 THR C C 1
ATOM 9162 O O . THR C 1 265 ? 1.36300 51.82900 42.74800 1.000 67.24490 265 THR C O 1
ATOM 9166 N N . TYR C 1 266 ? 1.31400 49.60100 42.42900 1.000 67.56863 266 TYR C N 1
ATOM 9167 C CA . TYR C 1 266 ? 2.76400 49.46300 42.43500 1.000 70.25316 266 TYR C CA 1
ATOM 9168 C C . TYR C 1 266 ? 3.40500 49.86000 41.11300 1.000 71.04536 266 TYR C C 1
ATOM 9169 O O . TYR C 1 266 ? 4.63600 49.83500 41.01100 1.000 71.46910 266 TYR C O 1
ATOM 9178 N N . TRP C 1 267 ? 2.61100 50.22100 40.10400 1.000 72.19550 267 TRP C N 1
ATOM 9179 C CA . TRP C 1 267 ? 3.17000 50.64100 38.82500 1.000 73.37459 267 TRP C CA 1
ATOM 9180 C C . TRP C 1 267 ? 3.78100 52.03400 38.87300 1.000 75.33272 267 TRP C C 1
ATOM 9181 O O . TRP C 1 267 ? 4.43300 52.43700 37.90500 1.000 76.13018 267 TRP C O 1
ATOM 9192 N N . GLN C 1 268 ? 3.59000 52.77600 39.96500 1.000 75.91173 268 GLN C N 1
ATOM 9193 C CA . GLN C 1 268 ? 4.23700 54.07400 40.10000 1.000 77.08819 268 GLN C CA 1
ATOM 9194 C C . GLN C 1 268 ? 5.74500 53.94800 40.26700 1.000 77.43034 268 GLN C C 1
ATOM 9195 O O . GLN C 1 268 ? 6.47300 54.90400 39.97900 1.000 78.95684 268 GLN C O 1
ATOM 9201 N N . TYR C 1 269 ? 6.22900 52.79700 40.73100 1.000 76.47233 269 TYR C N 1
ATOM 9202 C CA . TYR C 1 269 ? 7.65800 52.61100 40.93900 1.000 77.73037 269 TYR C CA 1
ATOM 9203 C C . TYR C 1 269 ? 8.37500 52.14400 39.68100 1.000 76.31178 269 TYR C C 1
ATOM 9204 O O . TYR C 1 269 ? 9.58000 52.38100 39.53900 1.000 77.46981 269 TYR C O 1
ATOM 9213 N N . TYR C 1 270 ? 7.66300 51.48700 38.76700 1.000 74.29575 270 TYR C N 1
ATOM 9214 C CA . TYR C 1 270 ? 8.25900 51.04100 37.51400 1.000 74.21153 270 TYR C CA 1
ATOM 9215 C C . TYR C 1 270 ? 8.07900 52.06000 36.39700 1.000 76.98555 270 TYR C C 1
ATOM 9216 O O . TYR C 1 270 ? 9.01700 52.31700 35.63400 1.000 77.57772 270 TYR C O 1
ATOM 9225 N N . LEU C 1 271 ? 6.88900 52.64700 36.28400 1.000 78.16727 271 LEU C N 1
ATOM 9226 C CA . LEU C 1 271 ? 6.61100 53.63300 35.25100 1.000 81.35449 271 LEU C CA 1
ATOM 9227 C C . LEU C 1 271 ? 7.00000 55.04800 35.65500 1.000 87.49733 271 LEU C C 1
ATOM 9228 O O . LEU C 1 271 ? 7.06300 55.92700 34.78900 1.000 87.96844 271 LEU C O 1
ATOM 9241 N N . PRO C 1 273 ? 10.00000 56.11500 37.99800 1.000 104.76256 273 PRO C N 1
ATOM 9242 C CA . PRO C 1 273 ? 11.15100 56.18600 38.90900 1.000 107.48131 273 PRO C CA 1
ATOM 9243 C C . PRO C 1 273 ? 11.67000 57.60000 39.11700 1.000 107.92347 273 PRO C C 1
ATOM 9244 O O . PRO C 1 273 ? 12.43900 57.82200 40.06000 1.000 110.80802 273 PRO C O 1
ATOM 9248 N N . ASP C 1 274 ? 11.27800 58.55900 38.27400 1.000 104.84415 274 ASP C N 1
ATOM 9249 C CA . ASP C 1 274 ? 11.67200 59.94600 38.49800 1.000 107.71818 274 ASP C CA 1
ATOM 9250 C C . ASP C 1 274 ? 10.84800 60.57900 39.61200 1.000 106.95230 274 ASP C C 1
ATOM 9251 O O . ASP C 1 274 ? 11.39400 61.25000 40.49500 1.000 110.79486 274 ASP C O 1
ATOM 9256 N N . SER C 1 275 ? 9.52800 60.37500 39.58500 1.000 102.34385 275 SER C N 1
ATOM 9257 C CA . SER C 1 275 ? 8.65900 61.00100 40.57500 1.000 102.16225 275 SER C CA 1
ATOM 9258 C C . SER C 1 275 ? 8.83200 60.38500 41.95800 1.000 101.66219 275 SER C C 1
ATOM 9259 O O . SER C 1 275 ? 8.58300 61.05500 42.96600 1.000 105.03365 275 SER C O 1
ATOM 9262 N N . ILE C 1 276 ? 9.25700 59.12400 42.02900 1.000 97.54327 276 ILE C N 1
ATOM 9263 C CA . ILE C 1 276 ? 9.35200 58.44600 43.31800 1.000 95.95098 276 ILE C CA 1
ATOM 9264 C C . ILE C 1 276 ? 10.62400 58.85000 44.05300 1.000 101.42269 276 ILE C C 1
ATOM 9265 O O . ILE C 1 276 ? 10.59100 59.16400 45.24800 1.000 103.14395 276 ILE C O 1
ATOM 9270 N N . VAL C 1 277 ? 11.76200 58.84500 43.35500 1.000 105.53107 277 VAL C N 1
ATOM 9271 C CA . VAL C 1 277 ? 13.02500 59.22200 43.98800 1.000 116.66925 277 VAL C CA 1
ATOM 9272 C C . VAL C 1 277 ? 12.97400 60.67200 44.45300 1.000 128.27327 277 VAL C C 1
ATOM 9273 O O . VAL C 1 277 ? 13.52100 61.02300 45.50600 1.000 137.95865 277 VAL C O 1
ATOM 9277 N N . ASP C 1 278 ? 12.31200 61.53600 43.68000 1.000 129.82872 278 ASP C N 1
ATOM 9278 C CA . ASP C 1 278 ? 12.11900 62.91700 44.11000 1.000 135.15568 278 ASP C CA 1
ATOM 9279 C C . ASP C 1 278 ? 11.25600 62.98800 45.36400 1.000 136.06368 278 ASP C C 1
ATOM 9280 O O . ASP C 1 278 ? 11.47000 63.84700 46.22800 1.000 140.56159 278 ASP C O 1
ATOM 9285 N N . TYR C 1 279 ? 10.28200 62.08500 45.48500 1.000 109.20520 279 TYR C N 1
ATOM 9286 C CA . TYR C 1 279 ? 9.35800 62.11000 46.61200 1.000 105.59161 279 TYR C CA 1
ATOM 9287 C C . TYR C 1 279 ? 9.96300 61.50600 47.87400 1.000 103.37029 279 TYR C C 1
ATOM 9288 O O . TYR C 1 279 ? 9.62700 61.93700 48.98300 1.000 104.24408 279 TYR C O 1
ATOM 9305 N N . ASP C 1 281 ? 12.38500 60.53800 50.96500 1.000 98.40654 281 ASP C N 1
ATOM 9306 C CA . ASP C 1 281 ? 13.39200 61.12300 51.84100 1.000 99.19874 281 ASP C CA 1
ATOM 9307 C C . ASP C 1 281 ? 14.31600 60.01400 52.32500 1.000 98.69078 281 ASP C C 1
ATOM 9308 O O . ASP C 1 281 ? 13.85200 59.01000 52.87400 1.000 97.62749 281 ASP C O 1
ATOM 9313 N N . ILE C 1 282 ? 15.62200 60.19700 52.11700 1.000 99.81986 282 ILE C N 1
ATOM 9314 C CA . ILE C 1 282 ? 16.56900 59.12600 52.41100 1.000 98.70920 282 ILE C CA 1
ATOM 9315 C C . ILE C 1 282 ? 16.73400 58.93400 53.91500 1.000 99.72248 282 ILE C C 1
ATOM 9316 O O . ILE C 1 282 ? 16.99100 57.81600 54.37900 1.000 100.05410 282 ILE C O 1
ATOM 9321 N N . ASN C 1 283 ? 16.57800 59.99700 54.70100 1.000 98.84343 283 ASN C N 1
ATOM 9322 C CA . ASN C 1 283 ? 16.68500 59.91000 56.15000 1.000 97.60381 283 ASN C CA 1
ATOM 9323 C C . ASN C 1 283 ? 15.35500 59.58800 56.82200 1.000 96.05099 283 ASN C C 1
ATOM 9324 O O . ASN C 1 283 ? 15.28500 59.57400 58.05500 1.000 96.73265 283 ASN C O 1
ATOM 9329 N N . ASN C 1 284 ? 14.30600 59.33100 56.04200 1.000 93.51911 284 ASN C N 1
ATOM 9330 C CA . ASN C 1 284 ? 13.02300 58.90700 56.58900 1.000 91.61098 284 ASN C CA 1
ATOM 9331 C C . ASN C 1 284 ? 12.24500 58.12900 55.53600 1.000 89.61074 284 ASN C C 1
ATOM 9332 O O . ASN C 1 284 ? 11.22300 58.60100 55.02800 1.000 88.81065 284 ASN C O 1
ATOM 9337 N N . THR C 1 285 ? 12.73000 56.93600 55.19900 1.000 89.27123 285 THR C N 1
ATOM 9338 C CA . THR C 1 285 ? 12.10700 56.11200 54.17700 1.000 89.01067 285 THR C CA 1
ATOM 9339 C C . THR C 1 285 ? 10.85900 55.42900 54.73500 1.000 91.36622 285 THR C C 1
ATOM 9340 O O . THR C 1 285 ? 10.52500 55.54900 55.91700 1.000 91.29516 285 THR C O 1
ATOM 9344 N N . ARG C 1 286 ? 10.15700 54.69800 53.86400 1.000 93.35856 286 ARG C N 1
ATOM 9345 C CA . ARG C 1 286 ? 8.96100 53.98100 54.29400 1.000 94.41132 286 ARG C CA 1
ATOM 9346 C C . ARG C 1 286 ? 9.30000 52.91400 55.32800 1.000 94.80347 286 ARG C C 1
ATOM 9347 O O . ARG C 1 286 ? 8.52600 52.67400 56.26200 1.000 93.88494 286 ARG C O 1
ATOM 9355 N N . GLY C 1 287 ? 10.45900 52.26700 55.18100 1.000 96.90636 287 GLY C N 1
ATOM 9356 C CA . GLY C 1 287 ? 10.90200 51.30500 56.17300 1.000 95.79833 287 GLY C CA 1
ATOM 9357 C C . GLY C 1 287 ? 11.20000 51.91200 57.52700 1.000 96.24838 287 GLY C C 1
ATOM 9358 O O . GLY C 1 287 ? 11.22600 51.18800 58.52700 1.000 96.11416 287 GLY C O 1
ATOM 9367 N N . GLN C 1 289 ? 9.35300 54.69700 58.52500 1.000 90.90300 289 GLN C N 1
ATOM 9368 C CA . GLN C 1 289 ? 8.02700 55.12700 58.95000 1.000 89.17385 289 GLN C CA 1
ATOM 9369 C C . GLN C 1 289 ? 7.24500 54.00800 59.62200 1.000 87.60524 289 GLN C C 1
ATOM 9370 O O . GLN C 1 289 ? 6.34200 54.29100 60.41700 1.000 88.16320 289 GLN C O 1
ATOM 9376 N N . VAL C 1 290 ? 7.56600 52.74800 59.32200 1.000 84.58119 290 VAL C N 1
ATOM 9377 C CA . VAL C 1 290 ? 6.93000 51.63000 60.00700 1.000 85.78134 290 VAL C CA 1
ATOM 9378 C C . VAL C 1 290 ? 7.63900 51.26900 61.30800 1.000 89.35808 290 VAL C C 1
ATOM 9379 O O . VAL C 1 290 ? 7.02900 50.62900 62.17600 1.000 90.81615 290 VAL C O 1
ATOM 9383 N N . ILE C 1 291 ? 8.90500 51.65900 61.46800 1.000 92.69006 291 ILE C N 1
ATOM 9384 C CA . ILE C 1 291 ? 9.60100 51.44700 62.73500 1.000 96.37471 291 ILE C CA 1
ATOM 9385 C C . ILE C 1 291 ? 8.95100 52.27500 63.83500 1.000 103.16237 291 ILE C C 1
ATOM 9386 O O . ILE C 1 291 ? 8.47600 51.74300 64.84500 1.000 102.28332 291 ILE C O 1
ATOM 9391 N N . ASN C 1 292 ? 8.92100 53.59300 63.65200 1.000 110.19742 292 ASN C N 1
ATOM 9392 C CA . ASN C 1 292 ? 8.30300 54.50700 64.60300 1.000 111.26597 292 ASN C CA 1
ATOM 9393 C C . ASN C 1 292 ? 6.80100 54.64700 64.39400 1.000 109.35258 292 ASN C C 1
ATOM 9394 O O . ASN C 1 292 ? 6.18300 55.51800 65.01600 1.000 111.05016 292 ASN C O 1
ATOM 9399 N N . GLY C 1 293 ? 6.20600 53.81800 63.53900 1.000 103.39661 293 GLY C N 1
ATOM 9400 C CA . GLY C 1 293 ? 4.78100 53.88100 63.28600 1.000 100.90947 293 GLY C CA 1
ATOM 9401 C C . GLY C 1 293 ? 4.05600 52.59900 63.64000 1.000 97.62223 293 GLY C C 1
ATOM 9402 O O . GLY C 1 293 ? 3.49100 52.48200 64.73200 1.000 101.91222 293 GLY C O 1
ATOM 9403 N N . ARG C 1 294 ? 4.06600 51.62600 62.72400 1.000 89.81340 294 ARG C N 1
ATOM 9404 C CA . ARG C 1 294 ? 3.37100 50.36900 62.98200 1.000 83.07838 294 ARG C CA 1
ATOM 9405 C C . ARG C 1 294 ? 4.08200 49.55100 64.05300 1.000 80.67283 294 ARG C C 1
ATOM 9406 O O . ARG C 1 294 ? 3.43300 48.97200 64.93200 1.000 79.24634 294 ARG C O 1
ATOM 9414 N N . GLU C 1 295 ? 5.41500 49.49500 64.00100 1.000 80.24910 295 GLU C N 1
ATOM 9415 C CA . GLU C 1 295 ? 6.16500 48.71800 64.98100 1.000 78.66996 295 GLU C CA 1
ATOM 9416 C C . GLU C 1 295 ? 6.17300 49.37400 66.35700 1.000 78.84893 295 GLU C C 1
ATOM 9417 O O . GLU C 1 295 ? 6.36600 48.67900 67.36000 1.000 78.73576 295 GLU C O 1
ATOM 9423 N N . LYS C 1 296 ? 5.96300 50.69000 66.43200 1.000 79.76746 296 LYS C N 1
ATOM 9424 C CA . LYS C 1 296 ? 5.92100 51.34800 67.73300 1.000 81.64926 296 LYS C CA 1
ATOM 9425 C C . LYS C 1 296 ? 4.58600 51.11800 68.43100 1.000 81.72822 296 LYS C C 1
ATOM 9426 O O . LYS C 1 296 ? 4.54200 50.96900 69.65700 1.000 81.32028 296 LYS C O 1
ATOM 9432 N N . ARG C 1 297 ? 3.49000 51.08500 67.66900 1.000 81.93088 297 ARG C N 1
ATOM 9433 C CA . ARG C 1 297 ? 2.17600 50.87300 68.26300 1.000 81.99931 297 ARG C CA 1
ATOM 9434 C C . ARG C 1 297 ? 1.98100 49.44400 68.75300 1.000 83.38895 297 ARG C C 1
ATOM 9435 O O . ARG C 1 297 ? 1.11800 49.20900 69.60500 1.000 84.07324 297 ARG C O 1
ATOM 9443 N N . ILE C 1 298 ? 2.75500 48.49000 68.24100 1.000 84.12588 298 ILE C N 1
ATOM 9444 C CA . ILE C 1 298 ? 2.61600 47.11000 68.69100 1.000 83.00732 298 ILE C CA 1
ATOM 9445 C C . ILE C 1 298 ? 3.53100 46.80600 69.87700 1.000 82.77571 298 ILE C C 1
ATOM 9446 O O . ILE C 1 298 ? 3.17600 45.99300 70.73700 1.000 83.35736 298 ILE C O 1
ATOM 9451 N N . PHE C 1 299 ? 4.69700 47.45100 69.95800 1.000 80.06486 299 PHE C N 1
ATOM 9452 C CA . PHE C 1 299 ? 5.53900 47.30400 71.13900 1.000 78.38045 299 PHE C CA 1
ATOM 9453 C C . PHE C 1 299 ? 5.07900 48.19000 72.28800 1.000 76.21966 299 PHE C C 1
ATOM 9454 O O . PHE C 1 299 ? 5.39300 47.89300 73.44600 1.000 76.55128 299 PHE C O 1
ATOM 9462 N N . LYS C 1 300 ? 4.35100 49.26900 71.99500 1.000 73.22194 300 LYS C N 1
ATOM 9463 C CA . LYS C 1 300 ? 3.66900 50.00500 73.05400 1.000 71.80071 300 LYS C CA 1
ATOM 9464 C C . LYS C 1 300 ? 2.59400 49.14200 73.70200 1.000 72.03232 300 LYS C C 1
ATOM 9465 O O . LYS C 1 300 ? 2.47100 49.11100 74.93200 1.000 73.28773 300 LYS C O 1
ATOM 9471 N N . ALA C 1 301 ? 1.81700 48.42500 72.88700 1.000 70.34264 301 ALA C N 1
ATOM 9472 C CA . ALA C 1 301 ? 0.76500 47.56700 73.41900 1.000 69.59519 301 ALA C CA 1
ATOM 9473 C C . ALA C 1 301 ? 1.33700 46.36500 74.16000 1.000 69.75836 301 ALA C C 1
ATOM 9474 O O . ALA C 1 301 ? 0.75100 45.91400 75.15200 1.000 69.96892 301 ALA C O 1
ATOM 9476 N N . ALA C 1 302 ? 2.47100 45.83400 73.69800 1.000 70.15578 302 ALA C N 1
ATOM 9477 C CA . ALA C 1 302 ? 3.09600 44.71200 74.39300 1.000 70.78743 302 ALA C CA 1
ATOM 9478 C C . ALA C 1 302 ? 3.57600 45.12000 75.77900 1.000 73.83780 302 ALA C C 1
ATOM 9479 O O . ALA C 1 302 ? 3.50200 44.32900 76.72700 1.000 73.12193 302 ALA C O 1
ATOM 9481 N N . GLU C 1 303 ? 4.07600 46.35000 75.91300 1.000 77.12240 303 GLU C N 1
ATOM 9482 C CA . GLU C 1 303 ? 4.49500 46.83200 77.22400 1.000 80.90707 303 GLU C CA 1
ATOM 9483 C C . GLU C 1 303 ? 3.29600 47.18300 78.09500 1.000 83.81005 303 GLU C C 1
ATOM 9484 O O . GLU C 1 303 ? 3.36100 47.05400 79.32200 1.000 84.02060 303 GLU C O 1
ATOM 9490 N N . ASP C 1 304 ? 2.19200 47.61300 77.47900 1.000 86.83146 304 ASP C N 1
ATOM 9491 C CA . ASP C 1 304 ? 0.98900 47.93900 78.23700 1.000 89.18438 304 ASP C CA 1
ATOM 9492 C C . ASP C 1 304 ? 0.37400 46.70400 78.88400 1.000 87.23414 304 ASP C C 1
ATOM 9493 O O . ASP C 1 304 ? -0.25700 46.81000 79.94200 1.000 88.58694 304 ASP C O 1
ATOM 9498 N N . ILE C 1 305 ? 0.55000 45.52900 78.27700 1.000 83.12576 305 ILE C N 1
ATOM 9499 C CA . ILE C 1 305 ? -0.04900 44.31100 78.81300 1.000 81.28080 305 ILE C CA 1
ATOM 9500 C C . ILE C 1 305 ? 0.71500 43.82000 80.03600 1.000 81.38871 305 ILE C C 1
ATOM 9501 O O . ILE C 1 305 ? 0.12200 43.53400 81.08200 1.000 83.83110 305 ILE C O 1
ATOM 9506 N N . ARG C 1 306 ? 2.04300 43.71800 79.92600 1.000 78.67522 306 ARG C N 1
ATOM 9507 C CA . ARG C 1 306 ? 2.83600 43.17700 81.02600 1.000 77.85407 306 ARG C CA 1
ATOM 9508 C C . ARG C 1 306 ? 2.77100 44.04800 82.27300 1.000 80.13329 306 ARG C C 1
ATOM 9509 O O . ARG C 1 306 ? 3.06500 43.56200 83.37000 1.000 81.30185 306 ARG C O 1
ATOM 9517 N N . GLU C 1 307 ? 2.39400 45.31900 82.13300 1.000 81.68611 307 GLU C N 1
ATOM 9518 C CA . GLU C 1 307 ? 2.20400 46.18900 83.28500 1.000 85.99189 307 GLU C CA 1
ATOM 9519 C C . GLU C 1 307 ? 0.79800 46.11100 83.86100 1.000 90.95564 307 GLU C C 1
ATOM 9520 O O . GLU C 1 307 ? 0.60800 46.42100 85.04300 1.000 93.87968 307 GLU C O 1
ATOM 9526 N N . GLY C 1 308 ? -0.18600 45.70600 83.06100 1.000 93.80862 308 GLY C N 1
ATOM 9527 C CA . GLY C 1 308 ? -1.56300 45.60500 83.50000 1.000 97.88542 308 GLY C CA 1
ATOM 9528 C C . GLY C 1 308 ? -2.50100 46.60700 82.86500 1.000 101.41479 308 GLY C C 1
ATOM 9529 O O . GLY C 1 308 ? -3.72200 46.45500 82.99900 1.000 103.77034 308 GLY C O 1
ATOM 9530 N N . LYS C 1 309 ? -1.97900 47.61900 82.18400 1.000 100.23307 309 LYS C N 1
ATOM 9531 C CA . LYS C 1 309 ? -2.83200 48.61100 81.54100 1.000 100.30676 309 LYS C CA 1
ATOM 9532 C C . LYS C 1 309 ? -3.63200 47.96500 80.41500 1.000 97.51169 309 LYS C C 1
ATOM 9533 O O . LYS C 1 309 ? -3.04800 47.31000 79.54300 1.000 96.31944 309 LYS C O 1
ATOM 9539 N N . PRO C 1 310 ? -4.95600 48.11200 80.40200 1.000 96.16153 310 PRO C N 1
ATOM 9540 C CA . PRO C 1 310 ? -5.74800 47.55200 79.30100 1.000 94.10076 310 PRO C CA 1
ATOM 9541 C C . PRO C 1 310 ? -5.37200 48.18800 77.97000 1.000 92.21632 310 PRO C C 1
ATOM 9542 O O . PRO C 1 310 ? -5.18600 49.40300 77.86900 1.000 93.28487 310 PRO C O 1
ATOM 9546 N N . VAL C 1 311 ? -5.26400 47.34800 76.94700 1.000 88.84749 311 VAL C N 1
ATOM 9547 C CA . VAL C 1 311 ? -4.82100 47.75500 75.62000 1.000 87.57629 311 VAL C CA 1
ATOM 9548 C C . VAL C 1 311 ? -6.02600 47.90900 74.70400 1.000 88.39481 311 VAL C C 1
ATOM 9549 O O . VAL C 1 311 ? -7.00900 47.16500 74.79900 1.000 90.23450 311 VAL C O 1
ATOM 9553 N N . ASP C 1 312 ? -5.95400 48.89500 73.81300 1.000 87.82895 312 ASP C N 1
ATOM 9554 C CA . ASP C 1 312 ? -6.88700 48.99500 72.69600 1.000 86.23139 312 ASP C CA 1
ATOM 9555 C C . ASP C 1 312 ? -6.42100 48.04500 71.60000 1.000 83.14944 312 ASP C C 1
ATOM 9556 O O . ASP C 1 312 ? -5.38000 48.27000 70.97400 1.000 82.51779 312 ASP C O 1
ATOM 9561 N N . LEU C 1 313 ? -7.18300 46.97700 71.37200 1.000 81.55715 313 LEU C N 1
ATOM 9562 C CA . LEU C 1 313 ? -6.81300 45.96200 70.39600 1.000 79.40689 313 LEU C CA 1
ATOM 9563 C C . LEU C 1 313 ? -7.36500 46.23400 69.00400 1.000 79.97538 313 LEU C C 1
ATOM 9564 O O . LEU C 1 313 ? -6.93600 45.57800 68.04900 1.000 79.86221 313 LEU C O 1
ATOM 9569 N N . GLN C 1 314 ? -8.29500 47.17800 68.86000 1.000 80.80969 314 GLN C N 1
ATOM 9570 C CA . GLN C 1 314 ? -8.92000 47.42900 67.56800 1.000 80.81232 314 GLN C CA 1
ATOM 9571 C C . GLN C 1 314 ? -8.04600 48.25100 66.63000 1.000 79.91484 314 GLN C C 1
ATOM 9572 O O . GLN C 1 314 ? -8.36400 48.34300 65.43900 1.000 79.73851 314 GLN C O 1
ATOM 9578 N N . GLN C 1 315 ? -6.96100 48.84700 67.12800 1.000 79.19634 315 GLN C N 1
ATOM 9579 C CA . GLN C 1 315 ? -5.98500 49.46700 66.24200 1.000 77.98567 315 GLN C CA 1
ATOM 9580 C C . GLN C 1 315 ? -5.23600 48.44400 65.39900 1.000 74.92740 315 GLN C C 1
ATOM 9581 O O . GLN C 1 315 ? -4.59900 48.82700 64.41200 1.000 74.44840 315 GLN C O 1
ATOM 9587 N N . PHE C 1 316 ? -5.30100 47.16300 65.76000 1.000 73.84570 316 PHE C N 1
ATOM 9588 C CA . PHE C 1 316 ? -4.72500 46.09100 64.96400 1.000 72.88505 316 PHE C CA 1
ATOM 9589 C C . PHE C 1 316 ? -5.77400 45.32800 64.16700 1.000 74.18521 316 PHE C C 1
ATOM 9590 O O . PHE C 1 316 ? -5.42400 44.37100 63.46800 1.000 73.66936 316 PHE C O 1
ATOM 9598 N N . TYR C 1 317 ? -7.04700 45.72600 64.25300 1.000 76.18545 317 TYR C N 1
ATOM 9599 C CA . TYR C 1 317 ? -8.15100 45.00200 63.63400 1.000 77.53824 317 TYR C CA 1
ATOM 9600 C C . TYR C 1 317 ? -8.66300 45.68500 62.37000 1.000 81.66505 317 TYR C C 1
ATOM 9601 O O . TYR C 1 317 ? -9.86000 45.61200 62.06900 1.000 81.72559 317 TYR C O 1
ATOM 9610 N N . VAL C 1 318 ? -7.78800 46.35400 61.62400 1.000 84.76279 318 VAL C N 1
ATOM 9611 C CA . VAL C 1 318 ? -8.18900 47.07900 60.42500 1.000 85.42866 318 VAL C CA 1
ATOM 9612 C C . VAL C 1 318 ? -7.41600 46.53900 59.23300 1.000 85.13652 318 VAL C C 1
ATOM 9613 O O . VAL C 1 318 ? -6.26000 46.12100 59.35100 1.000 85.14179 318 VAL C O 1
ATOM 9617 N N . GLY C 1 319 ? -8.06700 46.54700 58.08200 1.000 83.06522 319 GLY C N 1
ATOM 9618 C CA . GLY C 1 319 ? -7.44000 46.15500 56.83200 1.000 80.75179 319 GLY C CA 1
ATOM 9619 C C . GLY C 1 319 ? -8.02400 44.87200 56.27300 1.000 79.75167 319 GLY C C 1
ATOM 9620 O O . GLY C 1 319 ? -8.40500 43.95900 57.01700 1.000 80.18593 319 GLY C O 1
ATOM 9621 N N . VAL C 1 320 ? -8.09400 44.79800 54.93900 1.000 77.73037 320 VAL C N 1
ATOM 9622 C CA . VAL C 1 320 ? -8.51800 43.57500 54.26100 1.000 76.76710 320 VAL C CA 1
ATOM 9623 C C . VAL C 1 320 ? -7.43400 42.51200 54.25900 1.000 76.72762 320 VAL C C 1
ATOM 9624 O O . VAL C 1 320 ? -7.65300 41.41700 53.72500 1.000 77.38296 320 VAL C O 1
ATOM 9628 N N . HIS C 1 321 ? -6.27200 42.80500 54.84600 1.000 77.06187 321 HIS C N 1
ATOM 9629 C CA . HIS C 1 321 ? -5.15100 41.87200 54.82900 1.000 77.87249 321 HIS C CA 1
ATOM 9630 C C . HIS C 1 321 ? -5.49900 40.56900 55.53900 1.000 75.31166 321 HIS C C 1
ATOM 9631 O O . HIS C 1 321 ? -5.35700 39.48200 54.97000 1.000 73.61935 321 HIS C O 1
ATOM 9638 N N . GLY C 1 322 ? -5.96900 40.66100 56.78400 1.000 74.85898 322 GLY C N 1
ATOM 9639 C CA . GLY C 1 322 ? -6.23300 39.45500 57.55200 1.000 75.10111 322 GLY C CA 1
ATOM 9640 C C . GLY C 1 322 ? -7.43000 38.67200 57.04500 1.000 75.56169 322 GLY C C 1
ATOM 9641 O O . GLY C 1 322 ? -7.38700 37.44100 56.96800 1.000 75.29061 322 GLY C O 1
ATOM 9642 N N . LYS C 1 323 ? -8.51300 39.37000 56.69500 1.000 75.98543 323 LYS C N 1
ATOM 9643 C CA . LYS C 1 323 ? -9.72600 38.68300 56.25700 1.000 73.47723 323 LYS C CA 1
ATOM 9644 C C . LYS C 1 323 ? -9.50100 37.93300 54.94900 1.000 73.62988 323 LYS C C 1
ATOM 9645 O O . LYS C 1 323 ? -10.02500 36.82900 54.76100 1.000 72.30077 323 LYS C O 1
ATOM 9651 N N . PHE C 1 324 ? -8.72400 38.51600 54.03400 1.000 75.21428 324 PHE C N 1
ATOM 9652 C CA . PHE C 1 324 ? -8.46800 37.86500 52.75400 1.000 73.57198 324 PHE C CA 1
ATOM 9653 C C . PHE C 1 324 ? -7.61900 36.60900 52.91900 1.000 68.34504 324 PHE C C 1
ATOM 9654 O O . PHE C 1 324 ? -7.79200 35.64400 52.16600 1.000 67.95288 324 PHE C O 1
ATOM 9662 N N . ILE C 1 325 ? -6.71500 36.59500 53.89900 1.000 62.41275 325 ILE C N 1
ATOM 9663 C CA . ILE C 1 325 ? -5.88200 35.41700 54.12300 1.000 58.07012 325 ILE C CA 1
ATOM 9664 C C . ILE C 1 325 ? -6.69000 34.30500 54.77900 1.000 54.99344 325 ILE C C 1
ATOM 9665 O O . ILE C 1 325 ? -6.57700 33.13200 54.40300 1.000 54.02227 325 ILE C O 1
ATOM 9670 N N . VAL C 1 326 ? -7.51700 34.65200 55.76800 1.000 52.40892 326 VAL C N 1
ATOM 9671 C CA . VAL C 1 326 ? -8.31800 33.64400 56.45600 1.000 50.30077 326 VAL C CA 1
ATOM 9672 C C . VAL C 1 326 ? -9.35500 33.04200 55.51500 1.000 50.96137 326 VAL C C 1
ATOM 9673 O O . VAL C 1 326 ? -9.71700 31.86600 55.64800 1.000 51.86938 326 VAL C O 1
ATOM 9677 N N . LYS C 1 327 ? -9.84200 33.81900 54.54600 1.000 49.36118 327 LYS C N 1
ATOM 9678 C CA . LYS C 1 327 ? -10.79200 33.27100 53.58400 1.000 47.30304 327 LYS C CA 1
ATOM 9679 C C . LYS C 1 327 ? -10.13400 32.24200 52.67200 1.000 44.78695 327 LYS C C 1
ATOM 9680 O O . LYS C 1 327 ? -10.79100 31.28500 52.24500 1.000 41.89450 327 LYS C O 1
ATOM 9686 N N . VAL C 1 328 ? -8.84500 32.41200 52.37300 1.000 45.34491 328 VAL C N 1
ATOM 9687 C CA . VAL C 1 328 ? -8.15200 31.45900 51.51200 1.000 44.25794 328 VAL C CA 1
ATOM 9688 C C . VAL C 1 328 ? -7.94000 30.13500 52.23600 1.000 46.23449 328 VAL C C 1
ATOM 9689 O O . VAL C 1 328 ? -8.17600 29.06000 51.67100 1.000 45.52914 328 VAL C O 1
ATOM 9693 N N . VAL C 1 329 ? -7.49600 30.18600 53.49500 1.000 47.27935 329 VAL C N 1
ATOM 9694 C CA . VAL C 1 329 ? -7.27700 28.94800 54.23600 1.000 48.96640 329 VAL C CA 1
ATOM 9695 C C . VAL C 1 329 ? -8.60400 28.26000 54.53600 1.000 49.37960 329 VAL C C 1
ATOM 9696 O O . VAL C 1 329 ? -8.67800 27.02600 54.55200 1.000 48.21631 329 VAL C O 1
ATOM 9700 N N . GLU C 1 330 ? -9.67300 29.03100 54.75200 1.000 51.18245 330 GLU C N 1
ATOM 9701 C CA . GLU C 1 330 ? -10.98800 28.42800 54.95200 1.000 52.61683 330 GLU C CA 1
ATOM 9702 C C . GLU C 1 330 ? -11.47300 27.73300 53.68600 1.000 50.68239 330 GLU C C 1
ATOM 9703 O O . GLU C 1 330 ? -12.12900 26.68700 53.75700 1.000 50.43236 330 GLU C O 1
ATOM 9709 N N . SER C 1 331 ? -11.15500 28.29700 52.51700 1.000 48.39791 331 SER C N 1
ATOM 9710 C CA . SER C 1 331 ? -11.54700 27.66900 51.26100 1.000 47.88206 331 SER C CA 1
ATOM 9711 C C . SER C 1 331 ? -10.79900 26.36300 51.02600 1.000 50.75872 331 SER C C 1
ATOM 9712 O O . SER C 1 331 ? -11.31800 25.46500 50.35400 1.000 52.26153 331 SER C O 1
ATOM 9715 N N . LEU C 1 332 ? -9.58300 26.23800 51.56500 1.000 51.36932 332 LEU C N 1
ATOM 9716 C CA . LEU C 1 332 ? -8.83500 24.99500 51.42000 1.000 52.02729 332 LEU C CA 1
ATOM 9717 C C . LEU C 1 332 ? -9.39600 23.89400 52.31000 1.000 54.44600 332 LEU C C 1
ATOM 9718 O O . LEU C 1 332 ? -9.31000 22.71100 51.95900 1.000 56.31728 332 LEU C O 1
ATOM 9723 N N . ILE C 1 333 ? -9.97400 24.25800 53.45500 1.000 54.31178 333 ILE C N 1
ATOM 9724 C CA . ILE C 1 333 ? -10.50200 23.26000 54.37900 1.000 55.41454 333 ILE C CA 1
ATOM 9725 C C . ILE C 1 333 ? -11.82000 22.69200 53.86700 1.000 57.71481 333 ILE C C 1
ATOM 9726 O O . ILE C 1 333 ? -11.98100 21.47300 53.74200 1.000 60.22038 333 ILE C O 1
ATOM 9731 N N . HIS C 1 334 ? -12.78200 23.56300 53.56300 1.000 58.10434 334 HIS C N 1
ATOM 9732 C CA . HIS C 1 334 ? -14.12900 23.14100 53.20500 1.000 59.83349 334 HIS C CA 1
ATOM 9733 C C . HIS C 1 334 ? -14.35100 23.05400 51.70000 1.000 58.01748 334 HIS C C 1
ATOM 9734 O O . HIS C 1 334 ? -15.48300 22.80800 51.27100 1.000 60.69938 334 HIS C O 1
ATOM 9741 N N . ASP C 1 335 ? -13.30400 23.24900 50.89400 1.000 54.57233 335 ASP C N 1
ATOM 9742 C CA . ASP C 1 335 ? -13.39400 23.13400 49.43700 1.000 51.23772 335 ASP C CA 1
ATOM 9743 C C . ASP C 1 335 ? -14.45600 24.08400 48.88000 1.000 51.17456 335 ASP C C 1
ATOM 9744 O O . ASP C 1 335 ? -15.30500 23.70400 48.07000 1.000 52.99583 335 ASP C O 1
ATOM 9749 N N . GLU C 1 336 ? -14.39900 25.34100 49.32500 1.000 49.57700 336 GLU C N 1
ATOM 9750 C CA . GLU C 1 336 ? -15.43600 26.31800 49.01700 1.000 49.10589 336 GLU C CA 1
ATOM 9751 C C . GLU C 1 336 ? -15.33600 26.88800 47.60800 1.000 46.39240 336 GLU C C 1
ATOM 9752 O O . GLU C 1 336 ? -16.28300 27.54500 47.16200 1.000 47.30041 336 GLU C O 1
ATOM 9758 N N . ARG C 1 337 ? -14.22200 26.66200 46.90900 1.000 43.91053 337 ARG C N 1
ATOM 9759 C CA . ARG C 1 337 ? -14.02300 27.14900 45.54100 1.000 43.33941 337 ARG C CA 1
ATOM 9760 C C . ARG C 1 337 ? -14.12600 28.67400 45.47600 1.000 42.73407 337 ARG C C 1
ATOM 9761 O O . ARG C 1 337 ? -14.81400 29.23900 44.62300 1.000 45.43966 337 ARG C O 1
ATOM 9769 N N . SER C 1 338 ? -13.43000 29.34100 46.39300 1.000 40.48907 338 SER C N 1
ATOM 9770 C CA . SER C 1 338 ? -13.41800 30.79700 46.42500 1.000 41.36285 338 SER C CA 1
ATOM 9771 C C . SER C 1 338 ? -12.51000 31.33300 45.32500 1.000 43.27887 338 SER C C 1
ATOM 9772 O O . SER C 1 338 ? -11.36000 30.90300 45.19200 1.000 43.60523 338 SER C O 1
ATOM 9775 N N . ARG C 1 339 ? -13.02800 32.27300 44.53900 1.000 42.47615 339 ARG C N 1
ATOM 9776 C CA . ARG C 1 339 ? -12.30100 32.84400 43.41000 1.000 40.93386 339 ARG C CA 1
ATOM 9777 C C . ARG C 1 339 ? -11.43700 33.99500 43.91400 1.000 37.87559 339 ARG C C 1
ATOM 9778 O O . ARG C 1 339 ? -11.95400 35.05800 44.27200 1.000 37.66241 339 ARG C O 1
ATOM 9786 N N . GLN C 1 340 ? -10.12100 33.78700 43.93700 1.000 36.51754 340 GLN C N 1
ATOM 9787 C CA . GLN C 1 340 ? -9.18400 34.77200 44.45300 1.000 37.98350 340 GLN C CA 1
ATOM 9788 C C . GLN C 1 340 ? -8.08700 35.03600 43.43100 1.000 38.37829 340 GLN C C 1
ATOM 9789 O O . GLN C 1 340 ? -7.79600 34.20400 42.56900 1.000 36.13591 340 GLN C O 1
ATOM 9795 N N . LEU C 1 341 ? -7.47700 36.21500 43.54300 1.000 41.40233 341 LEU C N 1
ATOM 9796 C CA . LEU C 1 341 ? -6.33300 36.59100 42.71500 1.000 42.39192 341 LEU C CA 1
ATOM 9797 C C . LEU C 1 341 ? -5.07700 36.06000 43.39400 1.000 43.91842 341 LEU C C 1
ATOM 9798 O O . LEU C 1 341 ? -4.60700 36.62200 44.38600 1.000 46.84772 341 LEU C O 1
ATOM 9803 N N . VAL C 1 342 ? -4.53200 34.96900 42.86100 1.000 44.58956 342 VAL C N 1
ATOM 9804 C CA . VAL C 1 342 ? -3.39900 34.29300 43.48100 1.000 45.97130 342 VAL C CA 1
ATOM 9805 C C . VAL C 1 342 ? -2.24200 34.20200 42.49600 1.000 46.18975 342 VAL C C 1
ATOM 9806 O O . VAL C 1 342 ? -2.37300 34.58300 41.32800 1.000 49.14273 342 VAL C O 1
ATOM 9810 N N . ILE C 1 343 ? -1.10700 33.68900 42.96200 1.000 44.07371 343 ILE C N 1
ATOM 9811 C CA . ILE C 1 343 ? 0.10300 33.55700 42.15900 1.000 42.29191 343 ILE C CA 1
ATOM 9812 C C . ILE C 1 343 ? 0.32800 32.07500 41.89300 1.000 42.58142 343 ILE C C 1
ATOM 9813 O O . ILE C 1 343 ? 0.51800 31.29100 42.83100 1.000 43.24466 343 ILE C O 1
ATOM 9818 N N . VAL C 1 344 ? 0.30900 31.69400 40.62000 1.000 43.51048 344 VAL C N 1
ATOM 9819 C CA . VAL C 1 344 ? 0.41400 30.28900 40.23100 1.000 42.85251 344 VAL C CA 1
ATOM 9820 C C . VAL C 1 344 ? 1.43500 30.17100 39.10700 1.000 42.53405 344 VAL C C 1
ATOM 9821 O O . VAL C 1 344 ? 1.74700 31.15700 38.42100 1.000 41.77869 344 VAL C O 1
ATOM 9825 N N . PRO C 1 345 ? 1.98700 28.97400 38.90200 1.000 40.61540 345 PRO C N 1
ATOM 9826 C CA . PRO C 1 345 ? 2.80100 28.74400 37.70400 1.000 39.86531 345 PRO C CA 1
ATOM 9827 C C . PRO C 1 345 ? 1.95700 28.90500 36.44800 1.000 38.89151 345 PRO C C 1
ATOM 9828 O O . PRO C 1 345 ? 0.82000 28.43200 36.37900 1.000 37.21499 345 PRO C O 1
ATOM 9832 N N . ASN C 1 346 ? 2.52400 29.58800 35.45400 1.000 37.85454 346 ASN C N 1
ATOM 9833 C CA . ASN C 1 346 ? 1.81300 29.87600 34.21400 1.000 37.74926 346 ASN C CA 1
ATOM 9834 C C . ASN C 1 346 ? 1.41400 28.59000 33.50200 1.000 38.45198 346 ASN C C 1
ATOM 9835 O O . ASN C 1 346 ? 0.25200 28.17600 33.56400 1.000 38.35986 346 ASN C O 1
ATOM 9840 N N . ASN C 1 347 ? 2.37400 27.96000 32.82300 1.000 39.82056 347 ASN C N 1
ATOM 9841 C CA . ASN C 1 347 ? 2.15100 26.68800 32.13500 1.000 41.42076 347 ASN C CA 1
ATOM 9842 C C . ASN C 1 347 ? 0.98900 26.78400 31.14900 1.000 40.53644 347 ASN C C 1
ATOM 9843 O O . ASN C 1 347 ? 0.17900 25.86500 31.01800 1.000 37.65715 347 ASN C O 1
ATOM 9848 N N . GLY C 1 348 ? 0.90600 27.91200 30.44800 1.000 40.97860 348 GLY C N 1
ATOM 9849 C CA . GLY C 1 348 ? -0.13200 28.12800 29.46200 1.000 38.90730 348 GLY C CA 1
ATOM 9850 C C . GLY C 1 348 ? -1.31300 28.94900 29.92800 1.000 37.06234 348 GLY C C 1
ATOM 9851 O O . GLY C 1 348 ? -2.20500 29.22800 29.11600 1.000 35.74113 348 GLY C O 1
ATOM 9852 N N . ALA C 1 349 ? -1.35800 29.33600 31.20500 1.000 37.95981 349 ALA C N 1
ATOM 9853 C CA . ALA C 1 349 ? -2.44900 30.18000 31.68400 1.000 38.68095 349 ALA C CA 1
ATOM 9854 C C . ALA C 1 349 ? -2.49500 31.49400 30.91500 1.000 37.58872 349 ALA C C 1
ATOM 9855 O O . ALA C 1 349 ? -3.54100 31.88100 30.38100 1.000 36.69387 349 ALA C O 1
ATOM 9857 N N . ILE C 1 350 ? -1.36900 32.19600 30.85500 1.000 39.07574 350 ILE C N 1
ATOM 9858 C CA . ILE C 1 350 ? -1.17400 33.29800 29.92300 1.000 40.26799 350 ILE C CA 1
ATOM 9859 C C . ILE C 1 350 ? -0.33400 32.74600 28.78200 1.000 40.76541 350 ILE C C 1
ATOM 9860 O O . ILE C 1 350 ? 0.84100 32.41400 28.96700 1.000 39.72318 350 ILE C O 1
ATOM 9865 N N . GLU C 1 351 ? -0.94100 32.63900 27.59900 1.000 42.92094 351 GLU C N 1
ATOM 9866 C CA . GLU C 1 351 ? -0.34500 31.84900 26.52600 1.000 44.56850 351 GLU C CA 1
ATOM 9867 C C . GLU C 1 351 ? 0.97000 32.44900 26.04400 1.000 41.73132 351 GLU C C 1
ATOM 9868 O O . GLU C 1 351 ? 1.94800 31.72600 25.82400 1.000 41.81817 351 GLU C O 1
ATOM 9874 N N . ASN C 1 352 ? 1.01500 33.76700 25.86700 1.000 37.86770 352 ASN C N 1
ATOM 9875 C CA . ASN C 1 352 ? 2.19300 34.39600 25.28100 1.000 36.18329 352 ASN C CA 1
ATOM 9876 C C . ASN C 1 352 ? 3.23000 34.75200 26.33900 1.000 35.17001 352 ASN C C 1
ATOM 9877 O O . ASN C 1 352 ? 3.99100 35.71200 26.17700 1.000 36.25435 352 ASN C O 1
ATOM 9882 N N . LEU C 1 353 ? 3.27000 33.97700 27.42200 1.000 33.27767 353 LEU C N 1
ATOM 9883 C CA . LEU C 1 353 ? 4.28900 34.10900 28.45200 1.000 34.94893 353 LEU C CA 1
ATOM 9884 C C . LEU C 1 353 ? 4.92800 32.74900 28.69800 1.000 38.73096 353 LEU C C 1
ATOM 9885 O O . LEU C 1 353 ? 4.37400 31.70400 28.34000 1.000 39.30208 353 LEU C O 1
ATOM 9890 N N . SER C 1 354 ? 6.10800 32.77500 29.31100 1.000 40.48907 354 SER C N 1
ATOM 9891 C CA . SER C 1 354 ? 6.85000 31.55100 29.56800 1.000 41.24442 354 SER C CA 1
ATOM 9892 C C . SER C 1 354 ? 6.12400 30.68200 30.59200 1.000 41.17599 354 SER C C 1
ATOM 9893 O O . SER C 1 354 ? 5.26600 31.14400 31.35000 1.000 40.08375 354 SER C O 1
ATOM 9896 N N . ASP C 1 355 ? 6.48700 29.39800 30.60600 1.000 43.29466 355 ASP C N 1
ATOM 9897 C CA . ASP C 1 355 ? 5.81500 28.45000 31.48900 1.000 46.81877 355 ASP C CA 1
ATOM 9898 C C . ASP C 1 355 ? 6.21000 28.66300 32.94300 1.000 50.32709 355 ASP C C 1
ATOM 9899 O O . ASP C 1 355 ? 5.35400 28.63700 33.83500 1.000 53.70644 355 ASP C O 1
ATOM 9904 N N . ASP C 1 356 ? 7.49900 28.87600 33.20200 1.000 49.56384 356 ASP C N 1
ATOM 9905 C CA . ASP C 1 356 ? 7.97000 29.05100 34.57000 1.000 48.48476 356 ASP C CA 1
ATOM 9906 C C . ASP C 1 356 ? 7.63200 30.42000 35.14500 1.000 45.41071 356 ASP C C 1
ATOM 9907 O O . ASP C 1 356 ? 8.04300 30.71400 36.27300 1.000 43.32362 356 ASP C O 1
ATOM 9912 N N . ALA C 1 357 ? 6.90400 31.25800 34.41200 1.000 43.01305 357 ALA C N 1
ATOM 9913 C CA . ALA C 1 357 ? 6.50900 32.55900 34.93400 1.000 42.81040 357 ALA C CA 1
ATOM 9914 C C . ALA C 1 357 ? 5.41700 32.39800 35.98400 1.000 44.94486 357 ALA C C 1
ATOM 9915 O O . ALA C 1 357 ? 4.45200 31.65400 35.78500 1.000 45.46598 357 ALA C O 1
ATOM 9917 N N . THR C 1 358 ? 5.57300 33.09600 37.10400 1.000 46.26081 358 THR C N 1
ATOM 9918 C CA . THR C 1 358 ? 4.59300 33.08100 38.18800 1.000 46.67139 358 THR C CA 1
ATOM 9919 C C . THR C 1 358 ? 3.70600 34.31000 38.02900 1.000 47.55570 358 THR C C 1
ATOM 9920 O O . THR C 1 358 ? 4.07900 35.41600 38.42700 1.000 48.78480 358 THR C O 1
ATOM 9924 N N . VAL C 1 359 ? 2.52900 34.10900 37.44600 1.000 47.47148 359 VAL C N 1
ATOM 9925 C CA . VAL C 1 359 ? 1.61300 35.19500 37.14100 1.000 45.78707 359 VAL C CA 1
ATOM 9926 C C . VAL C 1 359 ? 0.54000 35.26800 38.21700 1.000 44.06055 359 VAL C C 1
ATOM 9927 O O . VAL C 1 359 ? 0.25400 34.29600 38.92200 1.000 42.55510 359 VAL C O 1
ATOM 9931 N N . GLU C 1 360 ? -0.07100 36.44300 38.33900 1.000 44.55271 360 GLU C N 1
ATOM 9932 C CA . GLU C 1 360 ? -1.11200 36.70700 39.32900 1.000 44.84222 360 GLU C CA 1
ATOM 9933 C C . GLU C 1 360 ? -2.44400 36.77500 38.58600 1.000 46.76877 360 GLU C C 1
ATOM 9934 O O . GLU C 1 360 ? -2.78200 37.79800 37.98400 1.000 50.91663 360 GLU C O 1
ATOM 9940 N N . ILE C 1 361 ? -3.18900 35.67300 38.62000 1.000 42.63143 361 ILE C N 1
ATOM 9941 C CA . ILE C 1 361 ? -4.43400 35.54300 37.86700 1.000 40.03112 361 ILE C CA 1
ATOM 9942 C C . ILE C 1 361 ? -5.50000 34.96900 38.79200 1.000 37.74137 361 ILE C C 1
ATOM 9943 O O . ILE C 1 361 ? -5.18100 34.32900 39.80700 1.000 38.87045 361 ILE C O 1
ATOM 9948 N N . PRO C 1 362 ? -6.77900 35.18800 38.47600 1.000 36.66755 362 PRO C N 1
ATOM 9949 C CA . PRO C 1 362 ? -7.84400 34.62200 39.31400 1.000 37.61767 362 PRO C CA 1
ATOM 9950 C C . PRO C 1 362 ? -7.90400 33.10600 39.20600 1.000 37.31763 362 PRO C C 1
ATOM 9951 O O . PRO C 1 362 ? -7.68700 32.52800 38.13800 1.000 37.70189 362 PRO C O 1
ATOM 9955 N N . GLY C 1 363 ? -8.20900 32.46500 40.33000 1.000 35.51215 363 GLY C N 1
ATOM 9956 C CA . GLY C 1 363 ? -8.31700 31.02000 40.37600 1.000 34.62257 363 GLY C CA 1
ATOM 9957 C C . GLY C 1 363 ? -9.20700 30.59700 41.52000 1.000 37.07287 363 GLY C C 1
ATOM 9958 O O . GLY C 1 363 ? -9.38900 31.33200 42.49600 1.000 38.74412 363 GLY C O 1
ATOM 9959 N N . TYR C 1 364 ? -9.76700 29.39800 41.38900 1.000 37.33079 364 TYR C N 1
ATOM 9960 C CA . TYR C 1 364 ? -10.68700 28.86200 42.38400 1.000 37.94929 364 TYR C CA 1
ATOM 9961 C C . TYR C 1 364 ? -9.91200 27.99700 43.37100 1.000 41.19178 364 TYR C C 1
ATOM 9962 O O . TYR C 1 364 ? -9.29100 27.00200 42.98000 1.000 42.75249 364 TYR C O 1
ATOM 9971 N N . VAL C 1 365 ? -9.94700 28.38000 44.64400 1.000 40.72594 365 VAL C N 1
ATOM 9972 C CA . VAL C 1 365 ? -9.19500 27.68600 45.68400 1.000 38.70464 365 VAL C CA 1
ATOM 9973 C C . VAL C 1 365 ? -9.98000 26.44700 46.10200 1.000 40.60750 365 VAL C C 1
ATOM 9974 O O . VAL C 1 365 ? -11.01700 26.54900 46.76100 1.000 40.59171 365 VAL C O 1
ATOM 9978 N N . THR C 1 366 ? -9.48700 25.27600 45.71600 1.000 42.62616 366 THR C N 1
ATOM 9979 C CA . THR C 1 366 ? -10.07800 24.00700 46.10400 1.000 44.45533 366 THR C CA 1
ATOM 9980 C C . THR C 1 366 ? -9.35700 23.46600 47.33500 1.000 45.67653 366 THR C C 1
ATOM 9981 O O . THR C 1 366 ? -8.48300 24.11600 47.91200 1.000 44.78432 366 THR C O 1
ATOM 9985 N N . ASP C 1 367 ? -9.72800 22.25400 47.74100 1.000 48.26631 367 ASP C N 1
ATOM 9986 C CA . ASP C 1 367 ? -9.00900 21.56500 48.80500 1.000 51.52460 367 ASP C CA 1
ATOM 9987 C C . ASP C 1 367 ? -7.74500 20.87900 48.30500 1.000 53.05373 367 ASP C C 1
ATOM 9988 O O . ASP C 1 367 ? -6.99800 20.32000 49.11600 1.000 55.27768 367 ASP C O 1
ATOM 9993 N N . ARG C 1 368 ? -7.48800 20.91400 46.99800 1.000 52.75106 368 ARG C N 1
ATOM 9994 C CA . ARG C 1 368 ? -6.32000 20.28700 46.39400 1.000 53.05899 368 ARG C CA 1
ATOM 9995 C C . ARG C 1 368 ? -5.35100 21.30900 45.81700 1.000 52.08256 368 ARG C C 1
ATOM 9996 O O . ARG C 1 368 ? -4.36400 20.92700 45.17800 1.000 53.03004 368 ARG C O 1
ATOM 10004 N N . GLY C 1 369 ? -5.61000 22.59800 46.02100 1.000 50.55343 369 GLY C N 1
ATOM 10005 C CA . GLY C 1 369 ? -4.80800 23.66500 45.47400 1.000 48.29000 369 GLY C CA 1
ATOM 10006 C C . GLY C 1 369 ? -5.67600 24.66800 44.74900 1.000 46.37661 369 GLY C C 1
ATOM 10007 O O . GLY C 1 369 ? -6.89800 24.71500 44.93300 1.000 44.69746 369 GLY C O 1
ATOM 10008 N N . VAL C 1 370 ? -5.03700 25.47500 43.91000 1.000 45.61336 370 VAL C N 1
ATOM 10009 C CA . VAL C 1 370 ? -5.71500 26.51200 43.14200 1.000 44.67378 370 VAL C CA 1
ATOM 10010 C C . VAL C 1 370 ? -5.95400 26.01100 41.72600 1.000 41.98924 370 VAL C C 1
ATOM 10011 O O . VAL C 1 370 ? -5.07200 25.39500 41.11400 1.000 42.37350 370 VAL C O 1
ATOM 10015 N N . GLU C 1 371 ? -7.15400 26.26900 41.20500 1.000 41.93661 371 GLU C N 1
ATOM 10016 C CA . GLU C 1 371 ? -7.47500 25.99700 39.80800 1.000 41.69974 371 GLU C CA 1
ATOM 10017 C C . GLU C 1 371 ? -7.52100 27.31400 39.04600 1.000 41.38391 371 GLU C C 1
ATOM 10018 O O . GLU C 1 371 ? -8.55300 28.00400 39.06000 1.000 43.11043 371 GLU C O 1
ATOM 10024 N N . PRO C 1 372 ? -6.44500 27.71100 38.37400 1.000 39.91005 372 PRO C N 1
ATOM 10025 C CA . PRO C 1 372 ? -6.44200 28.99800 37.67600 1.000 40.46538 372 PRO C CA 1
ATOM 10026 C C . PRO C 1 372 ? -7.18600 28.92500 36.35300 1.000 41.97872 372 PRO C C 1
ATOM 10027 O O . PRO C 1 372 ? -7.17900 27.90600 35.65900 1.000 42.77618 372 PRO C O 1
ATOM 10031 N N . VAL C 1 373 ? -7.83500 30.03300 36.01200 1.000 42.25770 373 VAL C N 1
ATOM 10032 C CA . VAL C 1 373 ? -8.59500 30.11400 34.77100 1.000 43.87105 373 VAL C CA 1
ATOM 10033 C C . VAL C 1 373 ? -7.65200 30.41600 33.61500 1.000 42.17085 373 VAL C C 1
ATOM 10034 O O . VAL C 1 373 ? -6.60500 31.05300 33.78200 1.000 41.02860 373 VAL C O 1
ATOM 10038 N N . ARG C 1 374 ? -8.02000 29.94200 32.42700 1.000 41.57077 374 ARG C N 1
ATOM 10039 C CA . ARG C 1 374 ? -7.25000 30.21100 31.21700 1.000 40.52591 374 ARG C CA 1
ATOM 10040 C C . ARG C 1 374 ? -7.64800 31.58500 30.69300 1.000 41.70763 374 ARG C C 1
ATOM 10041 O O . ARG C 1 374 ? -8.76200 31.76800 30.19000 1.000 46.44241 374 ARG C O 1
ATOM 10049 N N . VAL C 1 375 ? -6.74000 32.55500 30.80900 1.000 39.92321 375 VAL C N 1
ATOM 10050 C CA . VAL C 1 375 ? -7.05700 33.92800 30.43300 1.000 41.06019 375 VAL C CA 1
ATOM 10051 C C . VAL C 1 375 ? -6.70800 34.25000 28.98300 1.000 40.13639 375 VAL C C 1
ATOM 10052 O O . VAL C 1 375 ? -7.25200 35.21400 28.42600 1.000 40.96281 375 VAL C O 1
ATOM 10056 N N . GLY C 1 376 ? -5.82500 33.47900 28.35900 1.000 40.40221 376 GLY C N 1
ATOM 10057 C CA . GLY C 1 376 ? -5.45900 33.72200 26.97800 1.000 38.91256 376 GLY C CA 1
ATOM 10058 C C . GLY C 1 376 ? -4.24100 34.61700 26.84300 1.000 37.73874 376 GLY C C 1
ATOM 10059 O O . GLY C 1 376 ? -3.45000 34.80500 27.77100 1.000 38.40197 376 GLY C O 1
ATOM 10060 N N . SER C 1 377 ? -4.09900 35.18000 25.64600 1.000 37.37817 377 SER C N 1
ATOM 10061 C CA . SER C 1 377 ? -2.96300 36.03500 25.34000 1.000 38.19142 377 SER C CA 1
ATOM 10062 C C . SER C 1 377 ? -3.21300 37.46200 25.81200 1.000 37.71242 377 SER C C 1
ATOM 10063 O O . SER C 1 377 ? -4.35300 37.93100 25.87200 1.000 38.35197 377 SER C O 1
ATOM 10066 N N . ILE C 1 378 ? -2.12700 38.15300 26.14600 1.000 37.68873 378 ILE C N 1
ATOM 10067 C CA . ILE C 1 378 ? -2.19400 39.53300 26.61800 1.000 40.28904 378 ILE C CA 1
ATOM 10068 C C . ILE C 1 378 ? -1.61800 40.44700 25.54200 1.000 43.12622 378 ILE C C 1
ATOM 10069 O O . ILE C 1 378 ? -0.80900 39.99400 24.71800 1.000 42.78408 378 ILE C O 1
ATOM 10074 N N . PRO C 1 379 ? -2.00800 41.72200 25.49700 1.000 44.93433 379 PRO C N 1
ATOM 10075 C CA . PRO C 1 379 ? -1.51500 42.61700 24.44100 1.000 44.51586 379 PRO C CA 1
ATOM 10076 C C . PRO C 1 379 ? -0.00400 42.79400 24.49000 1.000 43.31835 379 PRO C C 1
ATOM 10077 O O . PRO C 1 379 ? 0.68800 42.35500 25.41100 1.000 43.52890 379 PRO C O 1
ATOM 10081 N N . ARG C 1 380 ? 0.50700 43.47400 23.46000 1.000 43.26835 380 ARG C N 1
ATOM 10082 C CA . ARG C 1 380 ? 1.95000 43.58400 23.26700 1.000 42.72091 380 ARG C CA 1
ATOM 10083 C C . ARG C 1 380 ? 2.59800 44.44600 24.34300 1.000 42.62353 380 ARG C C 1
ATOM 10084 O O . ARG C 1 380 ? 3.64000 44.08000 24.89900 1.000 39.26523 380 ARG C O 1
ATOM 10092 N N . PHE C 1 381 ? 2.00400 45.60500 24.63800 1.000 44.85275 381 PHE C N 1
ATOM 10093 C CA . PHE C 1 381 ? 2.59500 46.51100 25.61900 1.000 46.75561 381 PHE C CA 1
ATOM 10094 C C . PHE C 1 381 ? 2.68800 45.86000 26.99300 1.000 46.75824 381 PHE C C 1
ATOM 10095 O O . PHE C 1 381 ? 3.63500 46.11200 27.74700 1.000 47.23724 381 PHE C O 1
ATOM 10103 N N . TYR C 1 382 ? 1.71700 45.01800 27.33500 1.000 46.07658 382 TYR C N 1
ATOM 10104 C CA . TYR C 1 382 ? 1.72000 44.34700 28.62600 1.000 44.77642 382 TYR C CA 1
ATOM 10105 C C . TYR C 1 382 ? 2.52500 43.05700 28.61000 1.000 43.44468 382 TYR C C 1
ATOM 10106 O O . TYR C 1 382 ? 2.97100 42.60400 29.66900 1.000 41.29706 382 TYR C O 1
ATOM 10115 N N . LYS C 1 383 ? 2.72700 42.46400 27.43300 1.000 44.37637 383 LYS C N 1
ATOM 10116 C CA . LYS C 1 383 ? 3.63200 41.32800 27.32100 1.000 41.78396 383 LYS C CA 1
ATOM 10117 C C . LYS C 1 383 ? 5.07900 41.76400 27.51400 1.000 40.72594 383 LYS C C 1
ATOM 10118 O O . LYS C 1 383 ? 5.83100 41.13800 28.26800 1.000 40.71014 383 LYS C O 1
ATOM 10124 N N . GLY C 1 384 ? 5.48000 42.85000 26.84800 1.000 39.25471 384 GLY C N 1
ATOM 10125 C CA . GLY C 1 384 ? 6.86300 43.29300 26.93400 1.000 40.01269 384 GLY C CA 1
ATOM 10126 C C . GLY C 1 384 ? 7.26100 43.73200 28.33000 1.000 40.59171 384 GLY C C 1
ATOM 10127 O O . GLY C 1 384 ? 8.38800 43.48700 28.76900 1.000 40.21008 384 GLY C O 1
ATOM 10128 N N . LEU C 1 385 ? 6.34700 44.39100 29.04400 1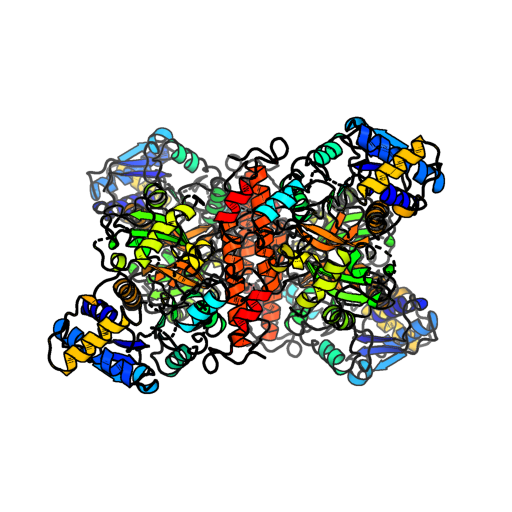.000 41.28127 385 LEU C N 1
ATOM 10129 C CA . LEU C 1 385 ? 6.63600 44.80300 30.41400 1.000 40.18377 385 LEU C CA 1
ATOM 10130 C C . LEU C 1 385 ? 6.81000 43.59500 31.32500 1.000 41.71553 385 LEU C C 1
ATOM 10131 O O . LEU C 1 385 ? 7.75000 43.53800 32.12600 1.000 43.75261 385 LEU C O 1
ATOM 10136 N N . ILE C 1 386 ? 5.90800 42.61700 31.21700 1.000 38.38092 386 ILE C N 1
ATOM 10137 C CA . ILE C 1 386 ? 5.99900 41.43100 32.06100 1.000 36.38331 386 ILE C CA 1
ATOM 10138 C C . ILE C 1 386 ? 7.21800 40.59700 31.68400 1.000 37.04918 386 ILE C C 1
ATOM 10139 O O . ILE C 1 386 ? 7.92000 40.07400 32.55800 1.000 38.89940 386 ILE C O 1
ATOM 10144 N N . GLU C 1 387 ? 7.49700 40.47000 30.38300 1.000 35.86746 387 GLU C N 1
ATOM 10145 C CA . GLU C 1 387 ? 8.64900 39.68600 29.94400 1.000 36.42016 387 GLU C CA 1
ATOM 10146 C C . GLU C 1 387 ? 9.95100 40.25200 30.49700 1.000 39.86794 387 GLU C C 1
ATOM 10147 O O . GLU C 1 387 ? 10.86800 39.49600 30.83900 1.000 40.12850 387 GLU C O 1
ATOM 10153 N N . GLN C 1 388 ? 10.05300 41.57900 30.59000 1.000 40.08902 388 GLN C N 1
ATOM 10154 C CA . GLN C 1 388 ? 11.25200 42.18600 31.15800 1.000 40.79173 388 GLN C CA 1
ATOM 10155 C C . GLN C 1 388 ? 11.36800 41.87900 32.64600 1.000 41.99451 388 GLN C C 1
ATOM 10156 O O . GLN C 1 388 ? 12.43700 41.49100 33.12900 1.000 41.63657 388 GLN C O 1
ATOM 10162 N N . GLN C 1 389 ? 10.27100 42.04500 33.38900 1.000 41.44971 389 GLN C N 1
ATOM 10163 C CA . GLN C 1 389 ? 10.29900 41.75100 34.81700 1.000 43.02884 389 GLN C CA 1
ATOM 10164 C C . GLN C 1 389 ? 10.43200 40.25400 35.07000 1.000 41.89450 389 GLN C C 1
ATOM 10165 O O . GLN C 1 389 ? 11.09700 39.83800 36.02600 1.000 40.76805 389 GLN C O 1
ATOM 10171 N N . ASP C 1 390 ? 9.80600 39.42900 34.22500 1.000 41.79975 390 ASP C N 1
ATOM 10172 C CA . ASP C 1 390 ? 9.92300 37.98300 34.38500 1.000 41.08651 390 ASP C CA 1
ATOM 10173 C C . ASP C 1 390 ? 11.36100 37.52400 34.18500 1.000 38.99152 390 ASP C C 1
ATOM 10174 O O . ASP C 1 390 ? 11.84300 36.63600 34.89700 1.000 35.31213 390 ASP C O 1
ATOM 10179 N N . ALA C 1 391 ? 12.06200 38.11800 33.21700 1.000 39.83636 391 ALA C N 1
ATOM 10180 C CA . ALA C 1 391 ? 13.47800 37.81400 33.04600 1.000 41.37865 391 ALA C CA 1
ATOM 10181 C C . ALA C 1 391 ? 14.29800 38.35600 34.21000 1.000 45.83444 391 ALA C C 1
ATOM 10182 O O . ALA C 1 391 ? 15.27900 37.73100 34.62900 1.000 48.09787 391 ALA C O 1
ATOM 10184 N N . CYS C 1 392 ? 13.90800 39.51400 34.74600 1.000 46.64507 392 CYS C N 1
ATOM 10185 C CA . CYS C 1 392 ? 14.61200 40.08000 35.89300 1.000 45.26069 392 CYS C CA 1
ATOM 10186 C C . CYS C 1 392 ? 14.50700 39.16400 37.10500 1.000 42.80776 392 CYS C C 1
ATOM 10187 O O . CYS C 1 392 ? 15.51600 38.83100 37.73800 1.000 43.18413 392 CYS C O 1
ATOM 10190 N N . GLU C 1 393 ? 13.28600 38.74600 37.44500 1.000 41.87344 393 GLU C N 1
ATOM 10191 C CA . GLU C 1 393 ? 13.10400 37.83100 38.56600 1.000 42.92883 393 GLU C CA 1
ATOM 10192 C C . GLU C 1 393 ? 13.68000 36.45400 38.26400 1.000 44.23162 393 GLU C C 1
ATOM 10193 O O . GLU C 1 393 ? 14.16300 35.77400 39.17600 1.000 44.12108 393 GLU C O 1
ATOM 10199 N N . GLY C 1 394 ? 13.63900 36.03000 37.00000 1.000 47.01353 394 GLY C N 1
ATOM 10200 C CA . GLY C 1 394 ? 14.21800 34.74500 36.64500 1.000 47.79257 394 GLY C CA 1
ATOM 10201 C C . GLY C 1 394 ? 15.72600 34.72400 36.79300 1.000 48.97692 394 GLY C C 1
ATOM 10202 O O . GLY C 1 394 ? 16.29400 33.75700 37.30800 1.000 51.55092 394 GLY C O 1
ATOM 10203 N N . LEU C 1 395 ? 16.39700 35.78800 36.34500 1.000 46.56611 395 LEU C N 1
ATOM 10204 C CA . LEU C 1 395 ? 17.84400 35.87000 36.50700 1.000 44.99487 395 LEU C CA 1
ATOM 10205 C C . LEU C 1 395 ? 18.24000 35.97500 37.97400 1.000 47.25567 395 LEU C C 1
ATOM 10206 O O . LEU C 1 395 ? 19.31600 35.50500 38.35800 1.000 46.81877 395 LEU C O 1
ATOM 10211 N N . LEU C 1 396 ? 17.38900 36.58300 38.80400 1.000 47.97154 396 LEU C N 1
ATOM 10212 C CA . LEU C 1 396 ? 17.70000 36.69100 40.22500 1.000 47.70309 396 LEU C CA 1
ATOM 10213 C C . LEU C 1 396 ? 17.59300 35.33700 40.91500 1.000 47.00564 396 LEU C C 1
ATOM 10214 O O . LEU C 1 396 ? 18.39800 35.01900 41.79800 1.000 47.65308 396 LEU C O 1
ATOM 10219 N N . VAL C 1 397 ? 16.60500 34.52800 40.52700 1.000 46.11606 397 VAL C N 1
ATOM 10220 C CA . VAL C 1 397 ? 16.47600 33.19000 41.09300 1.000 46.15553 397 VAL C CA 1
ATOM 10221 C C . VAL C 1 397 ? 17.65800 32.32100 40.67800 1.000 48.46634 397 VAL C C 1
ATOM 10222 O O . VAL C 1 397 ? 18.17700 31.53300 41.47800 1.000 50.01652 397 VAL C O 1
ATOM 10226 N N . GLU C 1 398 ? 18.11100 32.45900 39.42900 1.000 49.11642 398 GLU C N 1
ATOM 10227 C CA . GLU C 1 398 ? 19.27900 31.70600 38.98200 1.000 50.57712 398 GLU C CA 1
ATOM 10228 C C . GLU C 1 398 ? 20.53100 32.11300 39.74700 1.000 49.52436 398 GLU C C 1
ATOM 10229 O O . GLU C 1 398 ? 21.40100 31.27400 40.00300 1.000 50.59554 398 GLU C O 1
ATOM 10235 N N . ALA C 1 399 ? 20.64000 33.39100 40.12100 1.000 47.58465 399 ALA C N 1
ATOM 10236 C CA . ALA C 1 399 ? 21.78800 33.82800 40.90700 1.000 49.50067 399 ALA C CA 1
ATOM 10237 C C . ALA C 1 399 ? 21.79700 33.18700 42.28900 1.000 50.18233 399 ALA C C 1
ATOM 10238 O O . ALA C 1 399 ? 22.87100 32.93400 42.84600 1.000 51.10086 399 ALA C O 1
ATOM 10240 N N . ALA C 1 400 ? 20.61800 32.91600 42.85300 1.000 48.51898 400 ALA C N 1
ATOM 10241 C CA . ALA C 1 400 ? 20.55700 32.24400 44.14700 1.000 48.73479 400 ALA C CA 1
ATOM 10242 C C . ALA C 1 400 ? 20.95200 30.77900 44.02600 1.000 48.29263 400 ALA C C 1
ATOM 10243 O O . ALA C 1 400 ? 21.71000 30.26200 44.85500 1.000 50.30866 400 ALA C O 1
ATOM 10245 N N . ILE C 1 401 ? 20.45000 30.09600 42.99700 1.000 46.65296 401 ILE C N 1
ATOM 10246 C CA . ILE C 1 401 ? 20.71000 28.66800 42.84700 1.000 47.10038 401 ILE C CA 1
ATOM 10247 C C . ILE C 1 401 ? 22.15000 28.42900 42.40900 1.000 50.48763 401 ILE C C 1
ATOM 10248 O O . ILE C 1 401 ? 22.88100 27.64000 43.01900 1.000 52.55367 401 ILE C O 1
ATOM 10253 N N . GLU C 1 402 ? 22.57900 29.10800 41.34800 1.000 52.13783 402 GLU C N 1
ATOM 10254 C CA . GLU C 1 402 ? 23.89200 28.88200 40.76000 1.000 55.38822 402 GLU C CA 1
ATOM 10255 C C . GLU C 1 402 ? 25.00700 29.64100 41.46600 1.000 56.56204 402 GLU C C 1
ATOM 10256 O O . GLU C 1 402 ? 26.17500 29.46200 41.10200 1.000 58.33857 402 GLU C O 1
ATOM 10262 N N . HIS C 1 403 ? 24.67900 30.47500 42.45700 1.000 57.79640 403 HIS C N 1
ATOM 10263 C CA . HIS C 1 403 ? 25.67200 31.24400 43.21200 1.000 59.55451 403 HIS C CA 1
ATOM 10264 C C . HIS C 1 403 ? 26.54200 32.09000 42.28600 1.000 59.45450 403 HIS C C 1
ATOM 10265 O O . HIS C 1 403 ? 27.75700 32.19500 42.46800 1.000 59.87823 403 HIS C O 1
ATOM 10272 N N . SER C 1 404 ? 25.91600 32.70500 41.28700 1.000 59.59136 404 SER C N 1
ATOM 10273 C CA . SER C 1 404 ? 26.62600 33.44300 40.25200 1.000 58.74652 404 SER C CA 1
ATOM 10274 C C . SER C 1 404 ? 26.49300 34.94200 40.48300 1.000 59.44397 404 SER C C 1
ATOM 10275 O O . SER C 1 404 ? 25.38500 35.44900 40.69300 1.000 58.51228 404 SER C O 1
ATOM 10278 N N . TYR C 1 405 ? 27.62700 35.64500 40.44500 1.000 60.35197 405 TYR C N 1
ATOM 10279 C CA . TYR C 1 405 ? 27.60000 37.10200 40.52300 1.000 59.81770 405 TYR C CA 1
ATOM 10280 C C . TYR C 1 405 ? 27.08100 37.71500 39.23000 1.000 59.42818 405 TYR C C 1
ATOM 10281 O O . TYR C 1 405 ? 26.41500 38.75700 39.26000 1.000 59.20447 405 TYR C O 1
ATOM 10290 N N . GLU C 1 406 ? 27.37200 37.08400 38.09100 1.000 59.15183 406 GLU C N 1
ATOM 10291 C CA . GLU C 1 406 ? 26.96500 37.64100 36.80500 1.000 58.45438 406 GLU C CA 1
ATOM 10292 C C . GLU C 1 406 ? 25.45400 37.56800 36.62300 1.000 57.91484 406 GLU C C 1
ATOM 10293 O O . GLU C 1 406 ? 24.84500 38.49800 36.08100 1.000 57.78061 406 GLU C O 1
ATOM 10299 N N . LYS C 1 407 ? 24.83300 36.47100 37.06500 1.000 56.66469 407 LYS C N 1
ATOM 10300 C CA . LYS C 1 407 ? 23.37900 36.36600 36.99600 1.000 54.23545 407 LYS C CA 1
ATOM 10301 C C . LYS C 1 407 ? 22.71100 37.45100 37.83200 1.000 53.51957 407 LYS C C 1
ATOM 10302 O O . LYS C 1 407 ? 21.66800 37.99100 37.44500 1.000 52.63526 407 LYS C O 1
ATOM 10308 N N . ALA C 1 408 ? 23.30000 37.78300 38.98400 1.000 53.94594 408 ALA C N 1
ATOM 10309 C CA . ALA C 1 408 ? 22.75900 38.86200 39.80200 1.000 52.35628 408 ALA C CA 1
ATOM 10310 C C . ALA C 1 408 ? 22.92300 40.21000 39.11200 1.000 51.62461 408 ALA C C 1
ATOM 10311 O O . ALA C 1 408 ? 22.01100 41.04300 39.14000 1.000 50.94032 408 ALA C O 1
ATOM 10313 N N . LEU C 1 409 ? 24.07800 40.43900 38.48200 1.000 51.68514 409 LEU C N 1
ATOM 10314 C CA . LEU C 1 409 ? 24.28500 41.68400 37.74800 1.000 48.83480 409 LEU C CA 1
ATOM 10315 C C . LEU C 1 409 ? 23.35100 41.78000 36.54800 1.000 46.09500 409 LEU C C 1
ATOM 10316 O O . LEU C 1 409 ? 22.88100 42.87200 36.20800 1.000 44.95802 409 LEU C O 1
ATOM 10329 N N . ALA C 1 411 ? 20.36500 40.44300 36.44200 1.000 43.17886 411 ALA C N 1
ATOM 10330 C CA . ALA C 1 411 ? 19.03800 40.69900 36.99100 1.000 43.51574 411 ALA C CA 1
ATOM 10331 C C . ALA C 1 411 ? 18.88700 42.15300 37.41900 1.000 45.21858 411 ALA C C 1
ATOM 10332 O O . ALA C 1 411 ? 17.84100 42.77000 37.18100 1.000 46.76087 411 ALA C O 1
ATOM 10334 N N . PHE C 1 412 ? 19.91700 42.71900 38.05300 1.000 44.55271 412 PHE C N 1
ATOM 10335 C CA . PHE C 1 412 ? 19.86100 44.12300 38.44500 1.000 48.52424 412 PHE C CA 1
ATOM 10336 C C . PHE C 1 412 ? 19.87600 45.04800 37.23400 1.000 48.43739 412 PHE C C 1
ATOM 10337 O O . PHE C 1 412 ? 19.36200 46.16900 37.30700 1.000 48.50318 412 PHE C O 1
ATOM 10345 N N . THR C 1 413 ? 20.45500 44.60200 36.11900 1.000 47.31357 413 THR C N 1
ATOM 10346 C CA . THR C 1 413 ? 20.47500 45.42100 34.91200 1.000 46.34240 413 THR C CA 1
ATOM 10347 C C . THR C 1 413 ? 19.12400 45.40800 34.20500 1.000 43.92106 413 THR C C 1
ATOM 10348 O O . THR C 1 413 ? 18.68800 46.43400 33.67200 1.000 45.0396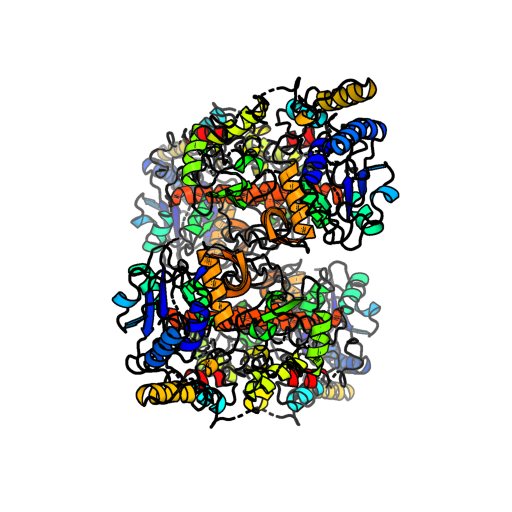1 413 THR C O 1
ATOM 10360 N N . ASN C 1 415 ? 16.20300 45.23100 35.45200 1.000 43.62892 415 ASN C N 1
ATOM 10361 C CA . ASN C 1 415 ? 15.16000 45.93100 36.19000 1.000 44.01317 415 ASN C CA 1
ATOM 10362 C C . ASN C 1 415 ? 14.92700 47.32200 35.61200 1.000 44.62904 415 ASN C C 1
ATOM 10363 O O . ASN C 1 415 ? 15.87400 48.04700 35.29100 1.000 45.69758 415 ASN C O 1
ATOM 10368 N N . ARG C 1 416 ? 13.64900 47.69100 35.47700 1.000 44.51060 416 ARG C N 1
ATOM 10369 C CA . ARG C 1 416 ? 13.30500 48.97300 34.87000 1.000 44.67904 416 ARG C CA 1
ATOM 10370 C C . ARG C 1 416 ? 13.77600 50.14700 35.71600 1.000 46.85562 416 ARG C C 1
ATOM 10371 O O . ARG C 1 416 ? 14.13700 51.19800 35.17400 1.000 48.03207 416 ARG C O 1
ATOM 10379 N N . THR C 1 417 ? 13.78000 49.99300 37.04100 1.000 47.79520 417 THR C N 1
ATOM 10380 C CA . THR C 1 417 ? 14.15600 51.08600 37.92900 1.000 51.56408 417 THR C CA 1
ATOM 10381 C C . THR C 1 417 ? 15.65100 51.37200 37.92200 1.000 52.24047 417 THR C C 1
ATOM 10382 O O . THR C 1 417 ? 16.07600 52.36300 38.52500 1.000 52.00887 417 THR C O 1
ATOM 10386 N N . ILE C 1 418 ? 16.45500 50.53700 37.26600 1.000 53.94068 418 ILE C N 1
ATOM 10387 C CA . ILE C 1 418 ? 17.89800 50.71600 37.20500 1.000 55.60404 418 ILE C CA 1
ATOM 10388 C C . ILE C 1 418 ? 18.23700 51.28200 35.82400 1.000 56.56731 418 ILE C C 1
ATOM 10389 O O . ILE C 1 418 ? 18.08500 50.56200 34.82300 1.000 55.99882 418 ILE C O 1
ATOM 10394 N N . PRO C 1 419 ? 18.68800 52.53100 35.72400 1.000 60.93889 419 PRO C N 1
ATOM 10395 C CA . PRO C 1 419 ? 18.85900 53.16100 34.40900 1.000 64.18401 419 PRO C CA 1
ATOM 10396 C C . PRO C 1 419 ? 20.13300 52.77600 33.67500 1.000 65.98160 419 PRO C C 1
ATOM 10397 O O . PRO C 1 419 ? 20.32100 53.22300 32.53800 1.000 66.25268 419 PRO C O 1
ATOM 10401 N N . SER C 1 420 ? 21.01000 51.96800 34.26600 1.000 68.00026 420 SER C N 1
ATOM 10402 C CA . SER C 1 420 ? 22.28300 51.67200 33.62500 1.000 69.92681 420 SER C CA 1
ATOM 10403 C C . SER C 1 420 ? 22.88500 50.40900 34.21800 1.000 70.68479 420 SER C C 1
ATOM 10404 O O . SER C 1 420 ? 22.60800 50.05100 35.36600 1.000 71.27697 420 SER C O 1
ATOM 10407 N N . SER C 1 421 ? 23.71500 49.73900 33.41300 1.000 72.09549 421 SER C N 1
ATOM 10408 C CA . SER C 1 421 ? 24.51500 48.63500 33.92800 1.000 72.32709 421 SER C CA 1
ATOM 10409 C C . SER C 1 421 ? 25.55500 49.13100 34.92200 1.000 71.38487 421 SER C C 1
ATOM 10410 O O . SER C 1 421 ? 25.90000 48.41500 35.87000 1.000 71.69281 421 SER C O 1
ATOM 10413 N N . LEU C 1 422 ? 26.06300 50.35000 34.72200 1.000 69.44254 422 LEU C N 1
ATOM 10414 C CA . LEU C 1 422 ? 27.01500 50.92400 35.66500 1.000 68.82404 422 LEU C CA 1
ATOM 10415 C C . LEU C 1 422 ? 26.37700 51.10600 37.03500 1.000 67.46598 422 LEU C C 1
ATOM 10416 O O . LEU C 1 422 ? 26.97400 50.77100 38.06500 1.000 67.17648 422 LEU C O 1
ATOM 10421 N N . VAL C 1 423 ? 25.15200 51.63600 37.06500 1.000 66.24215 423 VAL C N 1
ATOM 10422 C CA . VAL C 1 423 ? 24.42700 51.75900 38.32400 1.000 63.47340 423 VAL C CA 1
ATOM 10423 C C . VAL C 1 423 ? 24.03500 50.38500 38.85100 1.000 59.12814 423 VAL C C 1
ATOM 10424 O O . VAL C 1 423 ? 24.01600 50.15900 40.06800 1.000 58.10960 423 VAL C O 1
ATOM 10428 N N . ALA C 1 424 ? 23.72700 49.44300 37.95400 1.000 57.94642 424 ALA C N 1
ATOM 10429 C CA . ALA C 1 424 ? 23.36200 48.09900 38.39000 1.000 57.93063 424 ALA C CA 1
ATOM 10430 C C . ALA C 1 424 ? 24.52900 47.40700 39.08300 1.000 57.44899 424 ALA C C 1
ATOM 10431 O O . ALA C 1 424 ? 24.33100 46.64200 40.03400 1.000 55.94618 424 ALA C O 1
ATOM 10433 N N . LYS C 1 425 ? 25.75400 47.66300 38.61900 1.000 58.87811 425 LYS C N 1
ATOM 10434 C CA . LYS C 1 425 ? 26.92200 47.06500 39.25600 1.000 58.23330 425 LYS C CA 1
ATOM 10435 C C . LYS C 1 425 ? 27.20800 47.71500 40.60300 1.000 57.23581 425 LYS C C 1
ATOM 10436 O O . LYS C 1 425 ? 27.58700 47.03200 41.56200 1.000 56.71469 425 LYS C O 1
ATOM 10442 N N . LYS C 1 426 ? 27.02700 49.03400 40.69600 1.000 58.28330 426 LYS C N 1
ATOM 10443 C CA . LYS C 1 426 ? 27.29700 49.73500 41.94800 1.000 60.52041 426 LYS C CA 1
ATOM 10444 C C . LYS C 1 426 ? 26.26200 49.38900 43.01100 1.000 58.33068 426 LYS C C 1
ATOM 10445 O O . LYS C 1 426 ? 26.59900 49.26200 44.19400 1.000 58.36489 426 LYS C O 1
ATOM 10451 N N . LEU C 1 427 ? 24.99800 49.23400 42.61200 1.000 56.41992 427 LEU C N 1
ATOM 10452 C CA . LEU C 1 427 ? 23.97000 48.83000 43.56700 1.000 54.90922 427 LEU C CA 1
ATOM 10453 C C . LEU C 1 427 ? 24.18600 47.39800 44.03700 1.000 54.49864 427 LEU C C 1
ATOM 10454 O O . LEU C 1 427 ? 24.03300 47.10000 45.22700 1.000 55.64351 427 LEU C O 1
ATOM 10459 N N . LEU C 1 428 ? 24.54700 46.49900 43.11800 1.000 53.33271 428 LEU C N 1
ATOM 10460 C CA . LEU C 1 428 ? 24.75300 45.10200 43.48700 1.000 52.40892 428 LEU C CA 1
ATOM 10461 C C . LEU C 1 428 ? 25.90900 44.95100 44.46700 1.000 53.42746 428 LEU C C 1
ATOM 10462 O O . LEU C 1 428 ? 25.82200 44.17400 45.42500 1.000 52.37996 428 LEU C O 1
ATOM 10467 N N . ASP C 1 429 ? 26.99900 45.69200 44.25000 1.000 55.65931 429 ASP C N 1
ATOM 10468 C CA . ASP C 1 429 ? 28.15400 45.58300 45.13500 1.000 56.58047 429 ASP C CA 1
ATOM 10469 C C . ASP C 1 429 ? 27.84400 46.09400 46.53700 1.000 58.83600 429 ASP C C 1
ATOM 10470 O O . ASP C 1 429 ? 28.37900 45.56500 47.51800 1.000 59.58872 429 ASP C O 1
ATOM 10475 N N . ASP C 1 430 ? 26.98900 47.11200 46.65600 1.000 59.31764 430 ASP C N 1
ATOM 10476 C CA . ASP C 1 430 ? 26.63200 47.61700 47.97800 1.000 60.39672 430 ASP C CA 1
ATOM 10477 C C . ASP C 1 430 ? 25.67800 46.66800 48.69300 1.000 59.39660 430 ASP C C 1
ATOM 10478 O O . ASP C 1 430 ? 25.78000 46.47800 49.91100 1.000 57.35951 430 ASP C O 1
ATOM 10491 N N . ILE C 1 432 ? 25.56200 43.46900 48.31500 1.000 61.81004 432 ILE C N 1
ATOM 10492 C CA . ILE C 1 432 ? 26.33200 42.29500 48.71700 1.000 60.97573 432 ILE C CA 1
ATOM 10493 C C . ILE C 1 432 ? 27.00200 42.53300 50.06400 1.000 62.40485 432 ILE C C 1
ATOM 10494 O O . ILE C 1 432 ? 27.01200 41.65400 50.93500 1.000 62.38380 432 ILE C O 1
ATOM 10499 N N . GLU C 1 433 ? 27.56000 43.72900 50.26400 1.000 64.43404 433 GLU C N 1
ATOM 10500 C CA . GLU C 1 433 ? 28.24700 44.02100 51.51700 1.000 66.60799 433 GLU C CA 1
ATOM 10501 C C . GLU C 1 433 ? 27.25900 44.20600 52.66300 1.000 66.40533 433 GLU C C 1
ATOM 10502 O O . GLU C 1 433 ? 27.54100 43.81600 53.80200 1.000 67.95025 433 GLU C O 1
ATOM 10508 N N . ALA C 1 434 ? 26.09600 44.79700 52.38300 1.000 65.02885 434 ALA C N 1
ATOM 10509 C CA . ALA C 1 434 ? 25.11800 45.04600 53.43600 1.000 64.38404 434 ALA C CA 1
ATOM 10510 C C . ALA C 1 434 ? 24.36000 43.78500 53.82900 1.000 63.64710 434 ALA C C 1
ATOM 10511 O O . ALA C 1 434 ? 23.90000 43.67600 54.97200 1.000 65.98160 434 ALA C O 1
ATOM 10513 N N . ASN C 1 435 ? 24.22200 42.82800 52.91100 1.000 61.58896 435 ASN C N 1
ATOM 10514 C CA . ASN C 1 435 ? 23.46900 41.60400 53.15200 1.000 58.59650 435 ASN C CA 1
ATOM 10515 C C . ASN C 1 435 ? 24.37500 40.40000 53.38800 1.000 59.09130 435 ASN C C 1
ATOM 10516 O O . ASN C 1 435 ? 23.99000 39.26500 53.08300 1.000 57.60428 435 ASN C O 1
ATOM 10521 N N . LYS C 1 436 ? 25.57200 40.62200 53.92400 1.000 61.79951 436 LYS C N 1
ATOM 10522 C CA . LYS C 1 436 ? 26.47200 39.51600 54.22000 1.000 65.00779 436 LYS C CA 1
ATOM 10523 C C . LYS C 1 436 ? 25.93800 38.71800 55.40300 1.000 67.07910 436 LYS C C 1
ATOM 10524 O O . LYS C 1 436 ? 25.65000 39.27600 56.46600 1.000 69.26620 436 LYS C O 1
ATOM 10530 N N . GLY C 1 437 ? 25.80400 37.40600 55.21500 1.000 67.16068 437 GLY C N 1
ATOM 10531 C CA . GLY C 1 437 ? 25.15100 36.54100 56.16800 1.000 68.37925 437 GLY C CA 1
ATOM 10532 C C . GLY C 1 437 ? 23.70700 36.23100 55.83200 1.000 69.94523 437 GLY C C 1
ATOM 10533 O O . GLY C 1 437 ? 23.16400 35.24100 56.33700 1.000 71.64017 437 GLY C O 1
ATOM 10534 N N . TYR C 1 438 ? 23.07600 37.05300 54.99800 1.000 69.68204 438 TYR C N 1
ATOM 10535 C CA . TYR C 1 438 ? 21.72400 36.82500 54.50600 1.000 68.53980 438 TYR C CA 1
ATOM 10536 C C . TYR C 1 438 ? 21.68700 36.38900 53.05100 1.000 65.93159 438 TYR C C 1
ATOM 10537 O O . TYR C 1 438 ? 20.92200 35.48900 52.70000 1.000 63.75764 438 TYR C O 1
ATOM 10546 N N . TRP C 1 439 ? 22.49900 37.00900 52.19500 1.000 64.72618 439 TRP C N 1
ATOM 10547 C CA . TRP C 1 439 ? 22.59100 36.61100 50.80100 1.000 62.57592 439 TRP C CA 1
ATOM 10548 C C . TRP C 1 439 ? 23.47500 35.37500 50.65100 1.000 64.98148 439 TRP C C 1
ATOM 10549 O O . TRP C 1 439 ? 24.44100 35.19700 51.39700 1.000 66.12109 439 TRP C O 1
ATOM 10560 N N . PRO C 1 440 ? 23.15900 34.50400 49.69700 1.000 65.48417 440 PRO C N 1
ATOM 10561 C CA . PRO C 1 440 ? 24.08100 33.41800 49.35900 1.000 66.80801 440 PRO C CA 1
ATOM 10562 C C . PRO C 1 440 ? 25.34300 33.95900 48.70300 1.000 66.65536 440 PRO C C 1
ATOM 10563 O O . PRO C 1 440 ? 25.38700 35.08400 48.19900 1.000 64.60248 440 PRO C O 1
ATOM 10567 N N . GLU C 1 441 ? 26.38300 33.13100 48.72100 1.000 70.13472 441 GLU C N 1
ATOM 10568 C CA . GLU C 1 441 ? 27.64500 33.49900 48.09400 1.000 75.67486 441 GLU C CA 1
ATOM 10569 C C . GLU C 1 441 ? 27.47100 33.64100 46.58600 1.000 73.70884 441 GLU C C 1
ATOM 10570 O O . GLU C 1 441 ? 26.78800 32.83900 45.94500 1.000 73.48776 441 GLU C O 1
ATOM 10576 N N . LEU C 1 442 ? 28.08700 34.67800 46.02300 1.000 72.34025 442 LEU C N 1
ATOM 10577 C CA . LEU C 1 442 ? 28.04300 34.94600 44.58700 1.000 70.94008 442 LEU C CA 1
ATOM 10578 C C . LEU C 1 442 ? 29.47700 35.02200 44.07300 1.000 74.82213 442 LEU C C 1
ATOM 10579 O O . LEU C 1 442 ? 30.12900 36.06600 44.18300 1.000 77.38559 442 LEU C O 1
ATOM 10584 N N . LYS C 1 443 ? 29.96700 33.91900 43.51400 1.000 75.55116 443 LYS C N 1
ATOM 10585 C CA . LYS C 1 443 ? 31.30900 33.88400 42.94200 1.000 77.22242 443 LYS C CA 1
ATOM 10586 C C . LYS C 1 443 ? 31.39500 34.77100 41.70400 1.000 76.72499 443 LYS C C 1
ATOM 10587 O O . LYS C 1 443 ? 30.58400 34.64900 40.78500 1.000 75.31166 443 LYS C O 1
ATOM 10593 N N . ASP D 1 2 ? -35.68300 35.92400 39.14900 1.000 112.93986 2 ASP D N 1
ATOM 10594 C CA . ASP D 1 2 ? -35.30700 37.28100 38.77400 1.000 112.65824 2 ASP D CA 1
ATOM 10595 C C . ASP D 1 2 ? -36.18700 37.77600 37.62900 1.000 109.40522 2 ASP D C 1
ATOM 10596 O O . ASP D 1 2 ? -37.40600 37.86900 37.77100 1.000 110.53167 2 ASP D O 1
ATOM 10601 N N . LYS D 1 3 ? -35.56800 38.09300 36.49500 1.000 100.95947 3 LYS D N 1
ATOM 10602 C CA . LYS D 1 3 ? -36.32400 38.52700 35.32900 1.000 94.90085 3 LYS D CA 1
ATOM 10603 C C . LYS D 1 3 ? -37.03900 37.34500 34.68600 1.000 89.08963 3 LYS D C 1
ATOM 10604 O O . LYS D 1 3 ? -36.48900 36.24500 34.59000 1.000 87.85264 3 LYS D O 1
ATOM 10610 N N . GLU D 1 4 ? -38.27600 37.57500 34.25100 1.000 85.90504 4 GLU D N 1
ATOM 10611 C CA . GLU D 1 4 ? -38.99700 36.57000 33.48000 1.000 81.82560 4 GLU D CA 1
ATOM 10612 C C . GLU D 1 4 ? -38.30000 36.36800 32.14000 1.000 75.35640 4 GLU D C 1
ATOM 10613 O O . GLU D 1 4 ? -38.20200 37.30200 31.33600 1.000 74.64842 4 GLU D O 1
ATOM 10619 N N . LEU D 1 5 ? -37.81400 35.15600 31.90100 1.000 70.96640 5 LEU D N 1
ATOM 10620 C CA . LEU D 1 5 ? -37.00300 34.85000 30.73300 1.000 67.10278 5 LEU D CA 1
ATOM 10621 C C . LEU D 1 5 ? -37.83300 34.15800 29.65900 1.000 66.23163 5 LEU D C 1
ATOM 10622 O O . LEU D 1 5 ? -38.85900 33.53200 29.93600 1.000 67.46335 5 LEU D O 1
ATOM 10627 N N . LYS D 1 6 ? -37.36800 34.28000 28.41800 1.000 64.27613 6 LYS D N 1
ATOM 10628 C CA . LYS D 1 6 ? -37.99200 33.63000 27.26700 1.000 63.58394 6 LYS D CA 1
ATOM 10629 C C . LYS D 1 6 ? -37.11100 32.45300 26.86400 1.000 62.06534 6 LYS D C 1
ATOM 10630 O O . LYS D 1 6 ? -36.06800 32.63100 26.23000 1.000 60.15984 6 LYS D O 1
ATOM 10636 N N . ILE D 1 7 ? -37.53100 31.24900 27.23700 1.000 62.25220 7 ILE D N 1
ATOM 10637 C CA . ILE D 1 7 ? -36.78100 30.03500 26.93900 1.000 60.41777 7 ILE D CA 1
ATOM 10638 C C . ILE D 1 7 ? -37.23000 29.50200 25.58600 1.000 61.29682 7 ILE D C 1
ATOM 10639 O O . ILE D 1 7 ? -38.43200 29.39300 25.31800 1.000 62.99176 7 ILE D O 1
ATOM 10644 N N . VAL D 1 8 ? -36.26500 29.17300 24.73100 1.000 60.03878 8 VAL D N 1
ATOM 10645 C CA . VAL D 1 8 ? -36.53000 28.68000 23.38500 1.000 60.23617 8 VAL D CA 1
ATOM 10646 C C . VAL D 1 8 ? -35.83900 27.33500 23.21800 1.000 59.13867 8 VAL D C 1
ATOM 10647 O O . VAL D 1 8 ? -34.66200 27.18800 23.56900 1.000 56.31201 8 VAL D O 1
ATOM 10651 N N . ILE D 1 9 ? -36.56900 26.35900 22.68600 1.000 60.25196 9 ILE D N 1
ATOM 10652 C CA . ILE D 1 9 ? -36.03100 25.03800 22.38200 1.000 60.46514 9 ILE D CA 1
ATOM 10653 C C . ILE D 1 9 ? -35.85800 24.95400 20.87200 1.000 65.19729 9 ILE D C 1
ATOM 10654 O O . ILE D 1 9 ? -36.84300 24.88000 20.12700 1.000 68.36346 9 ILE D O 1
ATOM 10659 N N . CYS D 1 10 ? -34.60700 24.97200 20.41800 1.000 64.68144 10 CYS D N 1
ATOM 10660 C CA . CYS D 1 10 ? -34.29400 24.87600 18.99300 1.000 64.90252 10 CYS D CA 1
ATOM 10661 C C . CYS D 1 10 ? -34.29400 23.40200 18.60900 1.000 65.42890 10 CYS D C 1
ATOM 10662 O O . CYS D 1 10 ? -33.28900 22.70000 18.73200 1.000 65.28414 10 CYS D O 1
ATOM 10665 N N . GLY D 1 11 ? -35.44500 22.93000 18.13700 1.000 65.90001 11 GLY D N 1
ATOM 10666 C CA . GLY D 1 11 ? -35.62400 21.53100 17.80600 1.000 56.48572 11 GLY D CA 1
ATOM 10667 C C . GLY D 1 11 ? -36.73200 20.89800 18.62000 1.000 60.30986 11 GLY D C 1
ATOM 10668 O O . GLY D 1 11 ? -36.51600 19.89400 19.30500 1.000 58.17013 11 GLY D O 1
ATOM 10669 N N . GLY D 1 12 ? -37.93000 21.48400 18.55400 1.000 63.19179 12 GLY D N 1
ATOM 10670 C CA . GLY D 1 12 ? -39.04600 21.00200 19.34900 1.000 65.68945 12 GLY D CA 1
ATOM 10671 C C . GLY D 1 12 ? -39.55100 19.63300 18.94900 1.000 70.05840 12 GLY D C 1
ATOM 10672 O O . GLY D 1 12 ? -40.22100 18.97300 19.75000 1.000 71.84546 12 GLY D O 1
ATOM 10673 N N . GLY D 1 13 ? -39.24700 19.18900 17.73200 1.000 73.01139 13 GLY D N 1
ATOM 10674 C CA . GLY D 1 13 ? -39.68300 17.88400 17.27800 1.000 78.76471 13 GLY D CA 1
ATOM 10675 C C . GLY D 1 13 ? -38.72300 16.77400 17.65100 1.000 79.67797 13 GLY D C 1
ATOM 10676 O O . GLY D 1 13 ? -38.73000 15.70400 17.03700 1.000 70.80059 13 GLY D O 1
ATOM 10677 N N . SER D 1 14 ? -37.89100 17.01800 18.65900 1.000 77.84354 14 SER D N 1
ATOM 10678 C CA . SER D 1 14 ? -36.92500 16.02600 19.09900 1.000 78.20675 14 SER D CA 1
ATOM 10679 C C . SER D 1 14 ? -37.57100 15.03100 20.05500 1.000 82.01773 14 SER D C 1
ATOM 10680 O O . SER D 1 14 ? -38.52700 15.35000 20.76700 1.000 81.90982 14 SER D O 1
ATOM 10683 N N . THR D 1 15 ? -37.03400 13.80900 20.06200 1.000 86.67355 15 THR D N 1
ATOM 10684 C CA . THR D 1 15 ? -37.51600 12.78500 20.98000 1.000 91.83470 15 THR D CA 1
ATOM 10685 C C . THR D 1 15 ? -37.09900 13.04800 22.42000 1.000 89.03699 15 THR D C 1
ATOM 10686 O O . THR D 1 15 ? -37.56500 12.34200 23.32100 1.000 91.19251 15 THR D O 1
ATOM 10690 N N . TYR D 1 16 ? -36.23600 14.03600 22.65600 1.000 81.89140 16 TYR D N 1
ATOM 10691 C CA . TYR D 1 16 ? -35.80800 14.40200 23.99800 1.000 78.09357 16 TYR D CA 1
ATOM 10692 C C . TYR D 1 16 ? -36.60000 15.56400 24.58200 1.000 74.47472 16 TYR D C 1
ATOM 10693 O O . TYR D 1 16 ? -36.48500 15.82300 25.78400 1.000 75.06426 16 TYR D O 1
ATOM 10702 N N . THR D 1 17 ? -37.39100 16.26000 23.76700 1.000 71.04010 17 THR D N 1
ATOM 10703 C CA . THR D 1 17 ? -38.08700 17.45800 24.23200 1.000 68.66876 17 THR D CA 1
ATOM 10704 C C . THR D 1 17 ? -38.95100 17.23800 25.47000 1.000 70.05577 17 THR D C 1
ATOM 10705 O O . THR D 1 17 ? -38.88300 18.07800 26.38400 1.000 68.73982 17 THR D O 1
ATOM 10709 N N . PRO D 1 18 ? -39.76100 16.17700 25.58400 1.000 72.07443 18 PRO D N 1
ATOM 10710 C CA . PRO D 1 18 ? -40.52500 15.99300 26.83200 1.000 73.20351 18 PRO D CA 1
ATOM 10711 C C . PRO D 1 18 ? -39.65500 15.85200 28.06800 1.000 71.56121 18 PRO D C 1
ATOM 10712 O O . PRO D 1 18 ? -40.08800 16.22800 29.16500 1.000 71.77176 18 PRO D O 1
ATOM 10716 N N . GLY D 1 19 ? -38.44000 15.32000 27.92500 1.000 69.95576 19 GLY D N 1
ATOM 10717 C CA . GLY D 1 19 ? -37.55700 15.19000 29.07300 1.000 69.22409 19 GLY D CA 1
ATOM 10718 C C . GLY D 1 19 ? -36.91600 16.50600 29.47600 1.000 66.78432 19 GLY D C 1
ATOM 10719 O O . GLY D 1 19 ? -36.80100 16.81100 30.66700 1.000 66.90276 19 GLY D O 1
ATOM 10720 N N . ILE D 1 20 ? -36.49900 17.30800 28.49400 1.000 64.97621 20 ILE D N 1
ATOM 10721 C CA . ILE D 1 20 ? -35.88300 18.59800 28.79800 1.000 64.18401 20 ILE D CA 1
ATOM 10722 C C . ILE D 1 20 ? -36.90200 19.54700 29.42100 1.000 65.39995 20 ILE D C 1
ATOM 10723 O O . ILE D 1 20 ? -36.57700 20.32400 30.32900 1.000 64.50510 20 ILE D O 1
ATOM 10728 N N . VAL D 1 21 ? -38.15400 19.48100 28.96500 1.000 68.20291 21 VAL D N 1
ATOM 10729 C CA . VAL D 1 21 ? -39.18400 20.38700 29.47000 1.000 70.17947 21 VAL D CA 1
ATOM 10730 C C . VAL D 1 21 ? -39.44100 20.13300 30.95100 1.000 72.93769 21 VAL D C 1
ATOM 10731 O O . VAL D 1 21 ? -39.48000 21.06900 31.76000 1.000 72.20076 21 VAL D O 1
ATOM 10735 N N . LYS D 1 22 ? -39.61700 18.86400 31.33200 1.000 76.28809 22 LYS D N 1
ATOM 10736 C CA . LYS D 1 22 ? -39.88800 18.55400 32.73300 1.000 79.83852 22 LYS D CA 1
ATOM 10737 C C . LYS D 1 22 ? -38.69600 18.89600 33.61900 1.000 78.49099 22 LYS D C 1
ATOM 10738 O O . LYS D 1 22 ? -38.86400 19.48100 34.69500 1.000 79.42268 22 LYS D O 1
ATOM 10744 N N . ASP D 1 23 ? -37.48600 18.53100 33.18700 1.000 76.54602 23 ASP D N 1
ATOM 10745 C CA . ASP D 1 23 ? -36.29300 18.87800 33.95200 1.000 74.91688 23 ASP D CA 1
ATOM 10746 C C . ASP D 1 23 ? -36.14400 20.38600 34.09600 1.000 70.20579 23 ASP D C 1
ATOM 10747 O O . ASP D 1 23 ? -35.54900 20.86300 35.07000 1.000 68.95827 23 ASP D O 1
ATOM 10752 N N . LEU D 1 24 ? -36.67500 21.15000 33.14100 1.000 68.45031 24 LEU D N 1
ATOM 10753 C CA . LEU D 1 24 ? -36.66800 22.60100 33.26000 1.000 70.11893 24 LEU D CA 1
ATOM 10754 C C . LEU D 1 24 ? -37.78900 23.09800 34.16300 1.000 75.21428 24 LEU D C 1
ATOM 10755 O O . LEU D 1 24 ? -37.64400 24.14500 34.80300 1.000 76.10649 24 LEU D O 1
ATOM 10760 N N . LEU D 1 25 ? -38.90100 22.36300 34.23800 1.000 78.86209 25 LEU D N 1
ATOM 10761 C CA . LEU D 1 25 ? -39.99200 22.76900 35.11700 1.000 82.57306 25 LEU D CA 1
ATOM 10762 C C . LEU D 1 25 ? -39.67900 22.47500 36.57800 1.000 86.37615 25 LEU D C 1
ATOM 10763 O O . LEU D 1 25 ? -40.22500 23.13400 37.47000 1.000 89.35282 25 LEU D O 1
ATOM 10768 N N . ASP D 1 26 ? -38.81600 21.49100 36.84300 1.000 86.86305 26 ASP D N 1
ATOM 10769 C CA . ASP D 1 26 ? -38.45800 21.17500 38.22200 1.000 92.01103 26 ASP D CA 1
ATOM 10770 C C . ASP D 1 26 ? -37.67300 22.30700 38.87200 1.000 91.27147 26 ASP D C 1
ATOM 10771 O O . ASP D 1 26 ? -37.74900 22.49100 40.09300 1.000 95.12456 26 ASP D O 1
ATOM 10776 N N . GLN D 1 27 ? -36.91800 23.07000 38.08100 1.000 82.71518 27 GLN D N 1
ATOM 10777 C CA . GLN D 1 27 ? -36.15000 24.20600 38.57400 1.000 80.96497 27 GLN D CA 1
ATOM 10778 C C . GLN D 1 27 ? -36.86900 25.53000 38.34000 1.000 83.64161 27 GLN D C 1
ATOM 10779 O O . GLN D 1 27 ? -36.22100 26.56600 38.15500 1.000 83.33894 27 GLN D O 1
ATOM 10785 N N . ARG D 1 28 ? -38.20500 25.51500 38.34500 1.000 86.72619 28 ARG D N 1
ATOM 10786 C CA . ARG D 1 28 ? -38.96900 26.72700 38.07500 1.000 88.76591 28 ARG D CA 1
ATOM 10787 C C . ARG D 1 28 ? -38.82700 27.76300 39.18300 1.000 87.50786 28 ARG D C 1
ATOM 10788 O O . ARG D 1 28 ? -39.07300 28.94900 38.93900 1.000 86.59722 28 ARG D O 1
ATOM 10796 N N . GLN D 1 29 ? -38.43700 27.34600 40.39000 1.000 88.16583 29 GLN D N 1
ATOM 10797 C CA . GLN D 1 29 ? -38.21400 28.30000 41.47100 1.000 87.72894 29 GLN D CA 1
ATOM 10798 C C . GLN D 1 29 ? -36.97300 29.15000 41.24200 1.000 84.15483 29 GLN D C 1
ATOM 10799 O O . GLN D 1 29 ? -36.87400 30.24500 41.80600 1.000 85.24443 29 GLN D O 1
ATOM 10805 N N . LYS D 1 30 ? -36.02800 28.67300 40.43400 1.000 78.79103 30 LYS D N 1
ATOM 10806 C CA . LYS D 1 30 ? -34.82900 29.43100 40.10300 1.000 76.94870 30 LYS D CA 1
ATOM 10807 C C . LYS D 1 30 ? -34.86300 30.02300 38.70200 1.000 74.54052 30 LYS D C 1
ATOM 10808 O O . LYS D 1 30 ? -34.27100 31.08200 38.47500 1.000 73.40880 30 LYS D O 1
ATOM 10814 N N . ILE D 1 31 ? -35.54200 29.37000 37.76600 1.000 73.62462 31 ILE D N 1
ATOM 10815 C CA . ILE D 1 31 ? -35.67700 29.85300 36.39700 1.000 72.44026 31 ILE D CA 1
ATOM 10816 C C . ILE D 1 31 ? -37.04500 30.51000 36.27400 1.000 76.22230 31 ILE D C 1
ATOM 10817 O O . ILE D 1 31 ? -38.07600 29.82900 36.30500 1.000 77.82512 31 ILE D O 1
ATOM 10822 N N . ASN D 1 32 ? -37.06100 31.83300 36.13600 1.000 76.72762 32 ASN D N 1
ATOM 10823 C CA . ASN D 1 32 ? -38.30700 32.59000 36.03500 1.000 76.62761 32 ASN D CA 1
ATOM 10824 C C . ASN D 1 32 ? -38.76000 32.56200 34.58100 1.000 75.08269 32 ASN D C 1
ATOM 10825 O O . ASN D 1 32 ? -38.34900 33.38200 33.75800 1.000 73.21141 32 ASN D O 1
ATOM 10830 N N . ILE D 1 33 ? -39.61800 31.60000 34.26100 1.000 77.00660 33 ILE D N 1
ATOM 10831 C CA . ILE D 1 33 ? -40.08200 31.38600 32.89600 1.000 79.10949 33 ILE D CA 1
ATOM 10832 C C . ILE D 1 33 ? -41.29200 32.27100 32.64000 1.000 81.70716 33 ILE D C 1
ATOM 10833 O O . ILE D 1 33 ? -42.25900 32.25700 33.41100 1.000 82.72044 33 ILE D O 1
ATOM 10838 N N . LYS D 1 34 ? -41.24700 33.03800 31.55300 1.000 83.79952 34 LYS D N 1
ATOM 10839 C CA . LYS D 1 34 ? -42.41000 33.79700 31.11200 1.000 88.63694 34 LYS D CA 1
ATOM 10840 C C . LYS D 1 34 ? -43.18500 33.08000 30.01700 1.000 89.49757 34 LYS D C 1
ATOM 10841 O O . LYS D 1 34 ? -44.41700 33.15800 29.98300 1.000 91.71100 34 LYS D O 1
ATOM 10847 N N . GLU D 1 35 ? -42.48800 32.37200 29.13000 1.000 88.39218 35 GLU D N 1
ATOM 10848 C CA . GLU D 1 35 ? -43.13100 31.61600 28.06200 1.000 89.65812 35 GLU D CA 1
ATOM 10849 C C . GLU D 1 35 ? -42.12700 30.63000 27.48300 1.000 86.96306 35 GLU D C 1
ATOM 10850 O O . GLU D 1 35 ? -41.01200 31.01800 27.12200 1.000 85.82345 35 GLU D O 1
ATOM 10856 N N . LEU D 1 36 ? -42.52500 29.36200 27.40300 1.000 85.29707 36 LEU D N 1
ATOM 10857 C CA . LEU D 1 36 ? -41.68200 28.31100 26.84700 1.000 80.73336 36 LEU D CA 1
ATOM 10858 C C . LEU D 1 36 ? -41.97400 28.17300 25.35800 1.000 81.42818 36 LEU D C 1
ATOM 10859 O O . LEU D 1 36 ? -43.12300 27.95000 24.96300 1.000 84.20220 36 LEU D O 1
ATOM 10864 N N . TRP D 1 37 ? -40.93600 28.30100 24.53700 1.000 79.08580 37 TRP D N 1
ATOM 10865 C CA . TRP D 1 37 ? -41.06900 28.27100 23.08900 1.000 78.66206 37 TRP D CA 1
ATOM 10866 C C . TRP D 1 37 ? -40.49500 26.98200 22.51800 1.000 77.20399 37 TRP D C 1
ATOM 10867 O O . TRP D 1 37 ? -39.54100 26.41100 23.05500 1.000 76.80131 37 TRP D O 1
ATOM 10878 N N . LEU D 1 38 ? -41.09100 26.53200 21.41600 1.000 76.37495 38 LEU D N 1
ATOM 10879 C CA . LEU D 1 38 ? -40.62600 25.36900 20.66800 1.000 74.48525 38 LEU D CA 1
ATOM 10880 C C . LEU D 1 38 ? -40.40100 25.80300 19.22600 1.000 76.87237 38 LEU D C 1
ATOM 10881 O O . LEU D 1 38 ? -41.36300 26.07700 18.50000 1.000 79.76483 38 LEU D O 1
ATOM 10886 N N . TYR D 1 39 ? -39.13900 25.87100 18.81200 1.000 74.77212 39 TYR D N 1
ATOM 10887 C CA . TYR D 1 39 ? -38.77800 26.22700 17.44800 1.000 73.66936 39 TYR D CA 1
ATOM 10888 C C . TYR D 1 39 ? -38.32100 24.99000 16.68900 1.000 71.37698 39 TYR D C 1
ATOM 10889 O O . TYR D 1 39 ? -37.63700 24.12400 17.24500 1.000 70.65847 39 TYR D O 1
ATOM 10898 N N . ASP D 1 40 ? -38.69700 24.91800 15.41500 1.000 71.59016 40 ASP D N 1
ATOM 10899 C CA . ASP D 1 40 ? -38.32400 23.80800 14.54700 1.000 70.97430 40 ASP D CA 1
ATOM 10900 C C . ASP D 1 40 ? -38.61700 24.22300 13.11200 1.000 72.23498 40 ASP D C 1
ATOM 10901 O O . ASP D 1 40 ? -39.23400 25.26100 12.86100 1.000 74.02730 40 ASP D O 1
ATOM 10906 N N . ILE D 1 41 ? -38.15400 23.40200 12.17100 1.000 72.11391 41 ILE D N 1
ATOM 10907 C CA . ILE D 1 41 ? -38.43500 23.61100 10.75400 1.000 72.57975 41 ILE D CA 1
ATOM 10908 C C . ILE D 1 41 ? -39.41700 22.59500 10.19800 1.000 76.48812 41 ILE D C 1
ATOM 10909 O O . ILE D 1 41 ? -39.83100 22.73000 9.03500 1.000 79.45426 41 ILE D O 1
ATOM 10914 N N . ASP D 1 42 ? -39.80200 21.59000 10.97800 1.000 77.84354 42 ASP D N 1
ATOM 10915 C CA . ASP D 1 42 ? -40.78500 20.58700 10.57700 1.000 81.22290 42 ASP D CA 1
ATOM 10916 C C . ASP D 1 42 ? -42.01300 20.79300 11.46100 1.000 83.96270 42 ASP D C 1
ATOM 10917 O O . ASP D 1 42 ? -42.15100 20.16900 12.51500 1.000 84.69700 42 ASP D O 1
ATOM 10922 N N . GLU D 1 43 ? -42.90600 21.68400 11.02000 1.000 85.05757 43 GLU D N 1
ATOM 10923 C CA . GLU D 1 43 ? -44.08000 22.01700 11.82000 1.000 86.37351 43 GLU D CA 1
ATOM 10924 C C . GLU D 1 43 ? -45.00300 20.81800 11.99200 1.000 88.60010 43 GLU D C 1
ATOM 10925 O O . GLU D 1 43 ? -45.71400 20.72200 13.00000 1.000 89.65022 43 GLU D O 1
ATOM 10931 N N . GLU D 1 44 ? -45.00300 19.89300 11.03000 1.000 89.39756 44 GLU D N 1
ATOM 10932 C CA . GLU D 1 44 ? -45.80500 18.68300 11.17300 1.000 90.68456 44 GLU D CA 1
ATOM 10933 C C . GLU D 1 44 ? -45.26700 17.79800 12.29000 1.000 87.21572 44 GLU D C 1
ATOM 10934 O O . GLU D 1 44 ? -46.04000 17.25300 13.08600 1.000 89.40019 44 GLU D O 1
ATOM 10940 N N . ARG D 1 45 ? -43.94300 17.65200 12.37300 1.000 83.81794 45 ARG D N 1
ATOM 10941 C CA . ARG D 1 45 ? -43.34600 16.84700 13.43200 1.000 82.69149 45 ARG D CA 1
ATOM 10942 C C . ARG D 1 45 ? -43.38000 17.56800 14.77400 1.000 80.54650 45 ARG D C 1
ATOM 10943 O O . ARG D 1 45 ? -43.56200 16.93200 15.81900 1.000 81.04656 45 ARG D O 1
ATOM 10951 N N . GLN D 1 46 ? -43.21800 18.89300 14.76700 1.000 77.25137 46 GLN D N 1
ATOM 10952 C CA . GLN D 1 46 ? -43.17500 19.63500 16.02200 1.000 76.09333 46 GLN D CA 1
ATOM 10953 C C . GLN D 1 46 ? -44.53600 19.65700 16.70700 1.000 78.75944 46 GLN D C 1
ATOM 10954 O O . GLN D 1 46 ? -44.61800 19.55600 17.93600 1.000 79.34899 46 GLN D O 1
ATOM 10960 N N . ASN D 1 47 ? -45.61400 19.78500 15.92900 1.000 79.66745 47 ASN D N 1
ATOM 10961 C CA . ASN D 1 47 ? -46.94800 19.85600 16.51800 1.000 81.43608 47 ASN D CA 1
ATOM 10962 C C . ASN D 1 47 ? -47.32200 18.56600 17.23500 1.000 81.84929 47 ASN D C 1
ATOM 10963 O O . ASN D 1 47 ? -48.05200 18.60000 18.23200 1.000 83.21787 47 ASN D O 1
ATOM 10968 N N . LYS D 1 48 ? -46.83400 17.42300 16.75100 1.000 80.77021 48 LYS D N 1
ATOM 10969 C CA . LYS D 1 48 ? -47.14400 16.15600 17.40200 1.000 81.34133 48 LYS D CA 1
ATOM 10970 C C . LYS D 1 48 ? -46.36500 15.99300 18.70200 1.000 78.53047 48 LYS D C 1
ATOM 10971 O O . LYS D 1 48 ? -46.91900 15.52600 19.70400 1.000 79.33320 48 LYS D O 1
ATOM 10977 N N . VAL D 1 49 ? -45.08600 16.37800 18.70800 1.000 75.68276 49 VAL D N 1
ATOM 10978 C CA . VAL D 1 49 ? -44.31100 16.33500 19.94500 1.000 73.73779 49 VAL D CA 1
ATOM 10979 C C . VAL D 1 49 ? -44.82600 17.37400 20.93300 1.000 74.80371 49 VAL D C 1
ATOM 10980 O O . VAL D 1 49 ? -44.79900 17.15400 22.15100 1.000 74.51420 49 VAL D O 1
ATOM 10984 N N . ALA D 1 50 ? -45.31400 18.51200 20.43300 1.000 75.80383 50 ALA D N 1
ATOM 10985 C CA . ALA D 1 50 ? -45.85700 19.54900 21.30100 1.000 76.83026 50 ALA D CA 1
ATOM 10986 C C . ALA D 1 50 ? -47.07300 19.07100 22.08100 1.000 79.57270 50 ALA D C 1
ATOM 10987 O O . ALA D 1 50 ? -47.36300 19.61500 23.15300 1.000 80.14119 50 ALA D O 1
ATOM 10989 N N . LEU D 1 51 ? -47.79400 18.07000 21.56900 1.000 81.60189 51 LEU D N 1
ATOM 10990 C CA . LEU D 1 51 ? -48.90100 17.50000 22.32900 1.000 83.31262 51 LEU D CA 1
ATOM 10991 C C . LEU D 1 51 ? -48.40100 16.84200 23.60700 1.000 81.86508 51 LEU D C 1
ATOM 10992 O O . LEU D 1 51 ? -49.08000 16.87300 24.64100 1.000 83.81005 51 LEU D O 1
ATOM 10997 N N . ILE D 1 52 ? -47.21000 16.24200 23.55600 1.000 79.03842 52 ILE D N 1
ATOM 10998 C CA . ILE D 1 52 ? -46.62500 15.65300 24.75400 1.000 78.75681 52 ILE D CA 1
ATOM 10999 C C . ILE D 1 52 ? -46.15600 16.74100 25.71000 1.000 77.58035 52 ILE D C 1
ATOM 11000 O O . ILE D 1 52 ? -46.17700 16.55500 26.93200 1.000 77.20399 52 ILE D O 1
ATOM 11005 N N . VAL D 1 53 ? -45.74100 17.89300 25.17900 1.000 76.72499 53 VAL D N 1
ATOM 11006 C CA . VAL D 1 53 ? -45.19000 18.95100 26.02200 1.000 74.84845 53 VAL D CA 1
ATOM 11007 C C . VAL D 1 53 ? -46.27900 19.56500 26.89400 1.000 76.93028 53 VAL D C 1
ATOM 11008 O O . VAL D 1 53 ? -46.13300 19.66100 28.11800 1.000 75.54853 53 VAL D O 1
ATOM 11012 N N . LYS D 1 54 ? -47.38400 19.99600 26.27800 1.000 80.12013 54 LYS D N 1
ATOM 11013 C CA . LYS D 1 54 ? -48.46900 20.60000 27.04600 1.000 82.80203 54 LYS D CA 1
ATOM 11014 C C . LYS D 1 54 ? -49.05600 19.61900 28.05400 1.000 82.75729 54 LYS D C 1
ATOM 11015 O O . LYS D 1 54 ? -49.46300 20.02400 29.14900 1.000 81.77033 54 LYS D O 1
ATOM 11021 N N . GLU D 1 55 ? -49.10300 18.33000 27.71000 1.000 83.87585 55 GLU D N 1
ATOM 11022 C CA . GLU D 1 55 ? -49.51000 17.32900 28.69000 1.000 86.37088 55 GLU D CA 1
ATOM 11023 C C . GLU D 1 55 ? -48.47500 17.18300 29.79700 1.000 84.64962 55 GLU D C 1
ATOM 11024 O O . GLU D 1 55 ? -48.83600 16.92000 30.94900 1.000 85.41024 55 GLU D O 1
ATOM 11030 N N . VAL D 1 56 ? -47.19100 17.34900 29.47100 1.000 82.36251 56 VAL D N 1
ATOM 11031 C CA . VAL D 1 56 ? -46.16600 17.40400 30.50800 1.000 79.71219 56 VAL D CA 1
ATOM 11032 C C . VAL D 1 56 ? -46.28500 18.70100 31.29900 1.000 79.68850 56 VAL D C 1
ATOM 11033 O O . VAL D 1 56 ? -46.06500 18.72700 32.51600 1.000 78.32781 56 VAL D O 1
ATOM 11037 N N . ILE D 1 57 ? -46.65700 19.79200 30.62600 1.000 81.08341 57 ILE D N 1
ATOM 11038 C CA . ILE D 1 57 ? -46.79200 21.08300 31.29800 1.000 81.46503 57 ILE D CA 1
ATOM 11039 C C . ILE D 1 57 ? -47.89800 21.02300 32.34600 1.000 85.67606 57 ILE D C 1
ATOM 11040 O O . ILE D 1 57 ? -47.67600 21.30700 33.52800 1.000 86.17086 57 ILE D O 1
ATOM 11045 N N . LYS D 1 58 ? -49.10500 20.63900 31.92600 1.000 88.83697 58 LYS D N 1
ATOM 11046 C CA . LYS D 1 58 ? -50.25300 20.65900 32.82400 1.000 93.95074 58 LYS D CA 1
ATOM 11047 C C . LYS D 1 58 ? -50.20400 19.57100 33.88800 1.000 94.81137 58 LYS D C 1
ATOM 11048 O O . LYS D 1 58 ? -50.96700 19.64700 34.85800 1.000 96.09047 58 LYS D O 1
ATOM 11054 N N . THR D 1 59 ? -49.33800 18.57100 33.74200 1.000 94.35868 59 THR D N 1
ATOM 11055 C CA . THR D 1 59 ? -49.13900 17.57400 34.78600 1.000 95.50619 59 THR D CA 1
ATOM 11056 C C . THR D 1 59 ? -47.99100 17.93200 35.72100 1.000 94.85085 59 THR D C 1
ATOM 11057 O O . THR D 1 59 ? -47.75400 17.20900 36.69500 1.000 95.56409 59 THR D O 1
ATOM 11061 N N . GLU D 1 60 ? -47.28700 19.02500 35.45500 1.000 93.35856 60 GLU D N 1
ATOM 11062 C CA . GLU D 1 60 ? -46.15900 19.47400 36.26400 1.000 91.87681 60 GLU D CA 1
ATOM 11063 C C . GLU D 1 60 ? -46.28100 20.92700 36.69500 1.000 91.87681 60 GLU D C 1
ATOM 11064 O O . GLU D 1 60 ? -46.03300 21.23800 37.86200 1.000 91.97419 60 GLU D O 1
ATOM 11070 N N . ALA D 1 61 ? -46.65800 21.82400 35.78300 1.000 92.40582 61 ALA D N 1
ATOM 11071 C CA . ALA D 1 61 ? -46.79800 23.24400 36.08100 1.000 92.76639 61 ALA D CA 1
ATOM 11072 C C . ALA D 1 61 ? -47.72200 23.89400 35.05800 1.000 93.57701 61 ALA D C 1
ATOM 11073 O O . ALA D 1 61 ? -47.24900 24.46600 34.06700 1.000 92.31370 61 ALA D O 1
ATOM 11075 N N . PRO D 1 62 ? -49.04100 23.83500 35.26300 1.000 96.37471 62 PRO D N 1
ATOM 11076 C CA . PRO D 1 62 ? -49.97400 24.30600 34.22900 1.000 97.92490 62 PRO D CA 1
ATOM 11077 C C . PRO D 1 62 ? -50.15200 25.81700 34.19400 1.000 98.67499 62 PRO D C 1
ATOM 11078 O O . PRO D 1 62 ? -51.20700 26.30300 33.77500 1.000 101.44111 62 PRO D O 1
ATOM 11082 N N . GLU D 1 63 ? -49.13900 26.57200 34.62100 1.000 97.01953 63 GLU D N 1
ATOM 11083 C CA . GLU D 1 63 ? -49.21400 28.02900 34.62000 1.000 96.81950 63 GLU D CA 1
ATOM 11084 C C . GLU D 1 63 ? -48.16700 28.67900 33.72300 1.000 93.25065 63 GLU D C 1
ATOM 11085 O O . GLU D 1 63 ? -48.06600 29.91100 33.70600 1.000 93.96916 63 GLU D O 1
ATOM 11091 N N . VAL D 1 64 ? -47.39100 27.89500 32.97700 1.000 89.03962 64 VAL D N 1
ATOM 11092 C CA . VAL D 1 64 ? -46.40300 28.42600 32.04400 1.000 85.60500 64 VAL D CA 1
ATOM 11093 C C . VAL D 1 64 ? -46.99700 28.40100 30.64200 1.000 83.58371 64 VAL D C 1
ATOM 11094 O O . VAL D 1 64 ? -47.76000 27.49000 30.29200 1.000 84.24694 64 VAL D O 1
ATOM 11098 N N . VAL D 1 65 ? -46.66700 29.41100 29.84400 1.000 81.95719 65 VAL D N 1
ATOM 11099 C CA . VAL D 1 65 ? -47.22800 29.56200 28.50600 1.000 81.49661 65 VAL D CA 1
ATOM 11100 C C . VAL D 1 65 ? -46.36500 28.79900 27.51000 1.000 78.86209 65 VAL D C 1
ATOM 11101 O O . VAL D 1 65 ? -45.13600 28.93900 27.50100 1.000 75.81699 65 VAL D O 1
ATOM 11105 N N . LEU D 1 66 ? -47.00800 27.99000 26.67300 1.000 78.41993 66 LEU D N 1
ATOM 11106 C CA . LEU D 1 66 ? -46.33200 27.24600 25.62000 1.000 75.99332 66 LEU D CA 1
ATOM 11107 C C . LEU D 1 66 ? -46.55700 27.92900 24.27800 1.000 76.48285 66 LEU D C 1
ATOM 11108 O O . LEU D 1 66 ? -47.65600 28.41100 23.99000 1.000 79.28056 66 LEU D O 1
ATOM 11113 N N . LYS D 1 67 ? -45.50800 27.97100 23.46100 1.000 75.09848 67 LYS D N 1
ATOM 11114 C CA . LYS D 1 67 ? -45.56700 28.56300 22.13400 1.000 75.41431 67 LYS D CA 1
ATOM 11115 C C . LYS D 1 67 ? -44.89400 27.63600 21.13500 1.000 75.28008 67 LYS D C 1
ATOM 11116 O O . LYS D 1 67 ? -43.80400 27.11600 21.39300 1.000 72.69556 67 LYS D O 1
ATOM 11122 N N . VAL D 1 68 ? -45.55100 27.43100 19.99600 1.000 77.66984 68 VAL D N 1
ATOM 11123 C CA . VAL D 1 68 ? -45.06700 26.54800 18.93900 1.000 78.50152 68 VAL D CA 1
ATOM 11124 C C . VAL D 1 68 ? -45.08100 27.34000 17.64000 1.000 81.68611 68 VAL D C 1
ATOM 11125 O O . VAL D 1 68 ? -46.15500 27.66900 17.12100 1.000 86.06032 68 VAL D O 1
ATOM 11129 N N . THR D 1 69 ? -43.89700 27.64100 17.11000 1.000 80.62282 69 THR D N 1
ATOM 11130 C CA . THR D 1 69 ? -43.78500 28.40300 15.87500 1.000 81.32817 69 THR D CA 1
ATOM 11131 C C . THR D 1 69 ? -42.64200 27.84800 15.03800 1.000 79.72798 69 THR D C 1
ATOM 11132 O O . THR D 1 69 ? -41.76100 27.14100 15.53500 1.000 77.55667 69 THR D O 1
ATOM 11136 N N . VAL D 1 70 ? -42.67300 28.17700 13.74800 1.000 80.62809 70 VAL D N 1
ATOM 11137 C CA . VAL D 1 70 ? -41.58200 27.85500 12.83600 1.000 79.82010 70 VAL D CA 1
ATOM 11138 C C . VAL D 1 70 ? -40.96000 29.09200 12.21000 1.000 81.38607 70 VAL D C 1
ATOM 11139 O O . VAL D 1 70 ? -39.95300 28.96700 11.49600 1.000 81.63610 70 VAL D O 1
ATOM 11143 N N . ASN D 1 71 ? -41.51700 30.27000 12.44300 1.000 83.67582 71 ASN D N 1
ATOM 11144 C CA . ASN D 1 71 ? -40.91100 31.50200 11.95800 1.000 84.60488 71 ASN D CA 1
ATOM 11145 C C . ASN D 1 71 ? -39.68600 31.82700 12.80200 1.000 81.59399 71 ASN D C 1
ATOM 11146 O O . ASN D 1 71 ? -39.81500 31.98900 14.02200 1.000 80.61756 71 ASN D O 1
ATOM 11151 N N . PRO D 1 72 ? -38.49100 31.92500 12.21100 1.000 79.77799 72 PRO D N 1
ATOM 11152 C CA . PRO D 1 72 ? -37.29700 32.17900 13.03500 1.000 77.79091 72 PRO D CA 1
ATOM 11153 C C . PRO D 1 72 ? -37.33200 33.51500 13.75500 1.000 78.06462 72 PRO D C 1
ATOM 11154 O O . PRO D 1 72 ? -36.83600 33.61600 14.88400 1.000 76.41706 72 PRO D O 1
ATOM 11158 N N . LYS D 1 73 ? -37.90700 34.54900 13.13700 1.000 79.52532 73 LYS D N 1
ATOM 11159 C CA . LYS D 1 73 ? -38.02300 35.83200 13.82200 1.000 80.83601 73 LYS D CA 1
ATOM 11160 C C . LYS D 1 73 ? -38.98800 35.75300 14.99800 1.000 84.27853 73 LYS D C 1
ATOM 11161 O O . LYS D 1 73 ? -38.78500 36.43000 16.01100 1.000 84.92860 73 LYS D O 1
ATOM 11167 N N . GLU D 1 74 ? -40.03300 34.93000 14.88700 1.000 86.85252 74 GLU D N 1
ATOM 11168 C CA . GLU D 1 74 ? -40.98400 34.78800 15.98600 1.000 89.25544 74 GLU D CA 1
ATOM 11169 C C . GLU D 1 74 ? -40.35200 34.10100 17.18900 1.000 86.10506 74 GLU D C 1
ATOM 11170 O O . GLU D 1 74 ? -40.56200 34.52300 18.33300 1.000 84.49961 74 GLU D O 1
ATOM 11176 N N . ALA D 1 75 ? -39.57700 33.04000 16.95600 1.000 85.64448 75 ALA D N 1
ATOM 11177 C CA . ALA D 1 75 ? -39.09500 32.23400 18.07200 1.000 83.25209 75 ALA D CA 1
ATOM 11178 C C . ALA D 1 75 ? -37.93400 32.89800 18.80200 1.000 80.25436 75 ALA D C 1
ATOM 11179 O O . ALA D 1 75 ? -37.78000 32.70800 20.01300 1.000 80.21751 75 ALA D O 1
ATOM 11181 N N . PHE D 1 76 ? -37.11800 33.68000 18.09800 1.000 76.39337 76 PHE D N 1
ATOM 11182 C CA . PHE D 1 76 ? -35.87600 34.20000 18.65600 1.000 74.50367 76 PHE D CA 1
ATOM 11183 C C . PHE D 1 76 ? -35.91700 35.69700 18.94000 1.000 75.41431 76 PHE D C 1
ATOM 11184 O O . PHE D 1 76 ? -34.88000 36.27600 19.26900 1.000 74.56157 76 PHE D O 1
ATOM 11192 N N . THR D 1 77 ? -37.07500 36.33900 18.82900 1.000 76.91449 77 THR D N 1
ATOM 11193 C CA . THR D 1 77 ? -37.17900 37.75500 19.16300 1.000 76.88817 77 THR D CA 1
ATOM 11194 C C . THR D 1 77 ? -37.20100 37.92800 20.67700 1.000 75.97753 77 THR D C 1
ATOM 11195 O O . THR D 1 77 ? -38.03700 37.33300 21.36600 1.000 76.85658 77 THR D O 1
ATOM 11199 N N . ASP D 1 78 ? -36.27600 38.74400 21.19100 1.000 73.25878 78 ASP D N 1
ATOM 11200 C CA . ASP D 1 78 ? -36.12100 38.97700 22.62900 1.000 71.56911 78 ASP D CA 1
ATOM 11201 C C . ASP D 1 78 ? -35.88200 37.67600 23.39100 1.000 68.53980 78 ASP D C 1
ATOM 11202 O O . ASP D 1 78 ? -36.25100 37.55200 24.56200 1.000 68.79772 78 ASP D O 1
ATOM 11207 N N . ALA D 1 79 ? -35.25900 36.69900 22.73600 1.000 65.21308 79 ALA D N 1
ATOM 11208 C CA . ALA D 1 79 ? -34.97300 35.42000 23.37000 1.000 61.61265 79 ALA D CA 1
ATOM 11209 C C . ALA D 1 79 ? -33.79000 35.55900 24.31800 1.000 57.17001 79 ALA D C 1
ATOM 11210 O O . ALA D 1 79 ? -32.76500 36.15200 23.96600 1.000 54.23808 79 ALA D O 1
ATOM 11212 N N . ASP D 1 80 ? -33.93300 35.01100 25.52300 1.000 56.53309 80 ASP D N 1
ATOM 11213 C CA . ASP D 1 80 ? -32.88100 35.06900 26.52800 1.000 55.13556 80 ASP D CA 1
ATOM 11214 C C . ASP D 1 80 ? -32.03700 33.80500 26.58900 1.000 55.16451 80 ASP D C 1
ATOM 11215 O O . ASP D 1 80 ? -30.83800 33.88900 26.87300 1.000 53.05899 80 ASP D O 1
ATOM 11220 N N . TYR D 1 81 ? -32.62900 32.64000 26.33000 1.000 56.36202 81 TYR D N 1
ATOM 11221 C CA . TYR D 1 81 ? -31.90600 31.37400 26.37000 1.000 54.30914 81 TYR D CA 1
ATOM 11222 C C . TYR D 1 81 ? -32.44200 30.46400 25.27800 1.000 55.35137 81 TYR D C 1
ATOM 11223 O O . TYR D 1 81 ? -33.64800 30.20500 25.21900 1.000 55.57508 81 TYR D O 1
ATOM 11232 N N . ILE D 1 82 ? -31.54700 29.98400 24.41900 1.000 56.20148 82 ILE D N 1
ATOM 11233 C CA . ILE D 1 82 ? -31.89300 29.10800 23.30700 1.000 55.94092 82 ILE D CA 1
ATOM 11234 C C . ILE D 1 82 ? -31.17200 27.78600 23.51900 1.000 55.27242 82 ILE D C 1
ATOM 11235 O O . ILE D 1 82 ? -29.93600 27.74600 23.55900 1.000 55.73037 82 ILE D O 1
ATOM 11248 N N . ALA D 1 84 ? -30.29700 24.42700 21.95600 1.000 64.53405 84 ALA D N 1
ATOM 11249 C CA . ALA D 1 84 ? -30.27400 23.78800 20.64800 1.000 65.55260 84 ALA D CA 1
ATOM 11250 C C . ALA D 1 84 ? -30.12600 22.27900 20.79000 1.000 67.59231 84 ALA D C 1
ATOM 11251 O O . ALA D 1 84 ? -29.21200 21.79500 21.46400 1.000 69.12671 84 ALA D O 1
ATOM 11253 N N . GLN D 1 85 ? -31.03200 21.54100 20.15500 1.000 66.06055 85 GLN D N 1
ATOM 11254 C CA . GLN D 1 85 ? -30.97500 20.08400 20.11000 1.000 63.96030 85 GLN D CA 1
ATOM 11255 C C . GLN D 1 85 ? -31.40200 19.58600 18.73700 1.000 63.08651 85 GLN D C 1
ATOM 11256 O O . GLN D 1 85 ? -32.13500 18.59900 18.61100 1.000 64.68934 85 GLN D O 1
ATOM 11270 N N . ARG D 1 87 ? -31.18600 18.01500 14.83000 1.000 57.07263 87 ARG D N 1
ATOM 11271 C CA . ARG D 1 87 ? -30.54300 16.89300 14.13900 1.000 58.86758 87 ARG D CA 1
ATOM 11272 C C . ARG D 1 87 ? -30.78400 17.10800 12.64700 1.000 61.15207 87 ARG D C 1
ATOM 11273 O O . ARG D 1 87 ? -31.83000 16.72900 12.11500 1.000 64.58143 87 ARG D O 1
ATOM 11281 N N . VAL D 1 88 ? -29.81200 17.73600 11.98100 1.000 58.57018 88 VAL D N 1
ATOM 11282 C CA . VAL D 1 88 ? -29.94400 18.01100 10.55600 1.000 58.05433 88 VAL D CA 1
ATOM 11283 C C . VAL D 1 88 ? -30.01300 16.69700 9.79500 1.000 60.57832 88 VAL D C 1
ATOM 11284 O O . VAL D 1 88 ? -29.19900 15.79000 10.00800 1.000 60.28091 88 VAL D O 1
ATOM 11288 N N . GLY D 1 89 ? -30.99100 16.59000 8.89700 1.000 64.27086 89 GLY D N 1
ATOM 11289 C CA . GLY D 1 89 ? -31.25300 15.35400 8.19600 1.000 65.62892 89 GLY D CA 1
ATOM 11290 C C . GLY D 1 89 ? -32.13800 14.37900 8.93700 1.000 66.18162 89 GLY D C 1
ATOM 11291 O O . GLY D 1 89 ? -32.63400 13.42700 8.32100 1.000 67.75286 89 GLY D O 1
ATOM 11292 N N . GLY D 1 90 ? -32.35700 14.58000 10.23300 1.000 66.68431 90 GLY D N 1
ATOM 11293 C CA . GLY D 1 90 ? -33.21300 13.70200 11.00700 1.000 70.11893 90 GLY D CA 1
ATOM 11294 C C . GLY D 1 90 ? -32.59800 12.32800 11.21300 1.000 72.34815 90 GLY D C 1
ATOM 11295 O O . GLY D 1 90 ? -31.47900 12.03300 10.79700 1.000 72.17707 90 GLY D O 1
ATOM 11296 N N . LEU D 1 91 ? -33.36900 11.47200 11.88500 1.000 75.02215 91 LEU D N 1
ATOM 11297 C CA . LEU D 1 91 ? -32.94900 10.09400 12.10800 1.000 75.04321 91 LEU D CA 1
ATOM 11298 C C . LEU D 1 91 ? -32.95800 9.26400 10.83100 1.000 75.58011 91 LEU D C 1
ATOM 11299 O O . LEU D 1 91 ? -32.38900 8.16700 10.82300 1.000 75.56696 91 LEU D O 1
ATOM 11304 N N . LYS D 1 92 ? -33.58400 9.75600 9.76200 1.000 76.56971 92 LYS D N 1
ATOM 11305 C CA . LYS D 1 92 ? -33.61500 9.04400 8.49200 1.000 78.26465 92 LYS D CA 1
ATOM 11306 C C . LYS D 1 92 ? -32.32200 9.18100 7.69900 1.000 76.72762 92 LYS D C 1
ATOM 11307 O O . LYS D 1 92 ? -32.13000 8.44100 6.72900 1.000 77.95145 92 LYS D O 1
ATOM 11321 N N . ARG D 1 94 ? -29.30500 9.55300 9.57900 1.000 73.87991 94 ARG D N 1
ATOM 11322 C CA . ARG D 1 94 ? -28.36700 8.86800 10.46200 1.000 74.74054 94 ARG D CA 1
ATOM 11323 C C . ARG D 1 94 ? -28.25100 7.39600 10.09300 1.000 79.64639 94 ARG D C 1
ATOM 11324 O O . ARG D 1 94 ? -27.15200 6.82900 10.10400 1.000 78.87525 94 ARG D O 1
ATOM 11332 N N . VAL D 1 95 ? -29.37600 6.76100 9.75300 1.000 84.57067 95 VAL D N 1
ATOM 11333 C CA . VAL D 1 95 ? -29.34200 5.36600 9.32700 1.000 86.59459 95 VAL D CA 1
ATOM 11334 C C . VAL D 1 95 ? -28.57500 5.22000 8.02200 1.000 88.32901 95 VAL D C 1
ATOM 11335 O O . VAL D 1 95 ? -27.98000 4.16800 7.75600 1.000 91.06881 95 VAL D O 1
ATOM 11339 N N . LYS D 1 96 ? -28.56400 6.26400 7.19100 1.000 85.86819 96 LYS D N 1
ATOM 11340 C CA . LYS D 1 96 ? -27.82300 6.19600 5.93900 1.000 85.93136 96 LYS D CA 1
ATOM 11341 C C . LYS D 1 96 ? -26.33800 6.45900 6.14700 1.000 83.84953 96 LYS D C 1
ATOM 11342 O O . LYS D 1 96 ? -25.50800 5.90300 5.42000 1.000 84.44434 96 LYS D O 1
ATOM 11348 N N . ASP D 1 97 ? -25.98500 7.29600 7.12500 1.000 81.24658 97 ASP D N 1
ATOM 11349 C CA . ASP D 1 97 ? -24.57600 7.48700 7.45600 1.000 79.76746 97 ASP D CA 1
ATOM 11350 C C . ASP D 1 97 ? -23.96100 6.19900 7.98700 1.000 77.17241 97 ASP D C 1
ATOM 11351 O O . ASP D 1 97 ? -22.80800 5.87700 7.67600 1.000 77.34348 97 ASP D O 1
ATOM 11356 N N . GLU D 1 98 ? -24.71900 5.44500 8.78400 1.000 74.70106 98 GLU D N 1
ATOM 11357 C CA . GLU D 1 98 ? -24.19400 4.21700 9.36900 1.000 73.31405 98 GLU D CA 1
ATOM 11358 C C . GLU D 1 98 ? -24.19400 3.06300 8.37400 1.000 74.49841 98 GLU D C 1
ATOM 11359 O O . GLU D 1 98 ? -23.33600 2.17800 8.46200 1.000 76.03280 98 GLU D O 1
ATOM 11365 N N . GLN D 1 99 ? -25.13700 3.05200 7.42900 1.000 74.59842 99 GLN D N 1
ATOM 11366 C CA . GLN D 1 99 ? -25.14800 2.00600 6.41100 1.000 77.22768 99 GLN D CA 1
ATOM 11367 C C . GLN D 1 99 ? -24.00000 2.18100 5.42500 1.000 78.25675 99 GLN D C 1
ATOM 11368 O O . GLN D 1 99 ? -23.42800 1.19300 4.94800 1.000 79.34899 99 GLN D O 1
ATOM 11374 N N . ILE D 1 100 ? -23.65200 3.42900 5.10400 1.000 77.28558 100 ILE D N 1
ATOM 11375 C CA . ILE D 1 100 ? -22.57300 3.67900 4.15400 1.000 77.22242 100 ILE D CA 1
ATOM 11376 C C . ILE D 1 100 ? -21.22700 3.28500 4.75200 1.000 76.83816 100 ILE D C 1
ATOM 11377 O O . ILE D 1 100 ? -20.35700 2.74900 4.05400 1.000 77.76196 100 ILE D O 1
ATOM 11382 N N . CYS D 1 101 ? -21.03300 3.53300 6.04900 1.000 75.84857 101 CYS D N 1
ATOM 11383 C CA . CYS D 1 101 ? -19.79200 3.11900 6.69700 1.000 75.83278 101 CYS D CA 1
ATOM 11384 C C . CYS D 1 101 ? -19.67400 1.60100 6.72900 1.000 78.04094 101 CYS D C 1
ATOM 11385 O O . CYS D 1 101 ? -18.61000 1.04300 6.43500 1.000 78.64890 101 CYS D O 1
ATOM 11388 N N . LEU D 1 102 ? -20.76200 0.91300 7.08100 1.000 79.41215 102 LEU D N 1
ATOM 11389 C CA . LEU D 1 102 ? -20.75300 -0.54400 7.06800 1.000 82.32303 102 LEU D CA 1
ATOM 11390 C C . LEU D 1 102 ? -20.73200 -1.10600 5.65300 1.000 83.69425 102 LEU D C 1
ATOM 11391 O O . LEU D 1 102 ? -20.40000 -2.28200 5.47200 1.000 84.61014 102 LEU D O 1
ATOM 11396 N N . LYS D 1 103 ? -21.08200 -0.29600 4.64900 1.000 83.90743 103 LYS D N 1
ATOM 11397 C CA . LYS D 1 103 ? -20.89600 -0.71600 3.26400 1.000 86.37088 103 LYS D CA 1
ATOM 11398 C C . LYS D 1 103 ? -19.42400 -0.93000 2.94300 1.000 84.31537 103 LYS D C 1
ATOM 11399 O O . LYS D 1 103 ? -19.08700 -1.77500 2.10500 1.000 85.26022 103 LYS D O 1
ATOM 11405 N N . HIS D 1 104 ? -18.53700 -0.17800 3.59300 1.000 82.07563 104 HIS D N 1
ATOM 11406 C CA . HIS D 1 104 ? -17.10300 -0.26600 3.35700 1.000 82.72571 104 HIS D CA 1
ATOM 11407 C C . HIS D 1 104 ? -16.35600 -0.90000 4.52400 1.000 84.34169 104 HIS D C 1
ATOM 11408 O O . HIS D 1 104 ? -15.12200 -0.86500 4.55000 1.000 84.68121 104 HIS D O 1
ATOM 11415 N N . GLY D 1 105 ? -17.07100 -1.47700 5.48700 1.000 84.71279 105 GLY D N 1
ATOM 11416 C CA . GLY D 1 105 ? -16.42200 -2.12700 6.60900 1.000 84.29958 105 GLY D CA 1
ATOM 11417 C C . GLY D 1 105 ? -15.81200 -1.18300 7.61900 1.000 81.42818 105 GLY D C 1
ATOM 11418 O O . GLY D 1 105 ? -14.83100 -1.54300 8.27800 1.000 81.11236 105 GLY D O 1
ATOM 11419 N N . CYS D 1 106 ? -16.36500 0.01600 7.76200 1.000 80.05170 106 CYS D N 1
ATOM 11420 C CA . CYS D 1 106 ? -15.87600 1.00500 8.70900 1.000 78.61995 106 CYS D CA 1
ATOM 11421 C C . CYS D 1 106 ? -16.90000 1.22100 9.81700 1.000 78.10673 106 CYS D C 1
ATOM 11422 O O . CYS D 1 106 ? -18.01500 0.69400 9.78200 1.000 80.07539 106 CYS D O 1
ATOM 11425 N N . VAL D 1 107 ? -16.50200 2.01100 10.81300 1.000 77.09872 107 VAL D N 1
ATOM 11426 C CA . VAL D 1 107 ? -17.35300 2.25500 11.97200 1.000 77.24610 107 VAL D CA 1
ATOM 11427 C C . VAL D 1 107 ? -18.54700 3.10300 11.55100 1.000 78.44888 107 VAL D C 1
ATOM 11428 O O . VAL D 1 107 ? -18.39200 4.25600 11.13300 1.000 77.26979 107 VAL D O 1
ATOM 11432 N N . GLY D 1 108 ? -19.74400 2.53300 11.66000 1.000 80.28857 108 GLY D N 1
ATOM 11433 C CA . GLY D 1 108 ? -20.96200 3.26300 11.37400 1.000 80.30700 108 GLY D CA 1
ATOM 11434 C C . GLY D 1 108 ? -21.60600 3.81700 12.62700 1.000 79.42794 108 GLY D C 1
ATOM 11435 O O . GLY D 1 108 ? -22.52300 3.20600 13.18400 1.000 81.02287 108 GLY D O 1
ATOM 11436 N N . GLN D 1 109 ? -21.13300 4.97300 13.08100 1.000 77.42244 109 GLN D N 1
ATOM 11437 C CA . GLN D 1 109 ? -21.59200 5.57400 14.32100 1.000 75.47221 109 GLN D CA 1
ATOM 11438 C C . GLN D 1 109 ? -22.11600 6.97900 14.05500 1.000 73.01928 109 GLN D C 1
ATOM 11439 O O . GLN D 1 109 ? -21.80200 7.60200 13.03700 1.000 72.56396 109 GLN D O 1
ATOM 11445 N N . GLU D 1 110 ? -22.92700 7.47100 14.99400 1.000 71.99021 110 GLU D N 1
ATOM 11446 C CA . GLU D 1 110 ? -23.55200 8.77900 14.83300 1.000 71.31118 110 GLU D CA 1
ATOM 11447 C C . GLU D 1 110 ? -22.52400 9.90400 14.87200 1.000 68.35820 110 GLU D C 1
ATOM 11448 O O . GLU D 1 110 ? -22.64300 10.88600 14.13000 1.000 67.09752 110 GLU D O 1
ATOM 11454 N N . THR D 1 111 ? -21.50900 9.78400 15.73200 1.000 67.87393 111 THR D N 1
ATOM 11455 C CA . THR D 1 111 ? -20.56600 10.87100 15.95600 1.000 67.06857 111 THR D CA 1
ATOM 11456 C C . THR D 1 111 ? -19.10200 10.49500 15.77200 1.000 67.19490 111 THR D C 1
ATOM 11457 O O . THR D 1 111 ? -18.25500 11.39400 15.79300 1.000 64.86567 111 THR D O 1
ATOM 11461 N N . CYS D 1 112 ? -18.77400 9.21900 15.59300 1.000 69.86101 112 CYS D N 1
ATOM 11462 C CA . CYS D 1 112 ? -17.39100 8.77800 15.47000 1.000 70.70848 112 CYS D CA 1
ATOM 11463 C C . CYS D 1 112 ? -17.19000 8.09000 14.12800 1.000 71.44804 112 CYS D C 1
ATOM 11464 O O . CYS D 1 112 ? -17.94000 7.17400 13.77600 1.000 73.75358 112 CYS D O 1
ATOM 11467 N N . GLY D 1 113 ? -16.17900 8.53000 13.39100 1.000 66.80538 113 GLY D N 1
ATOM 11468 C CA . GLY D 1 113 ? -15.87700 7.97600 12.09000 1.000 64.77619 113 GLY D CA 1
ATOM 11469 C C . GLY D 1 113 ? -16.45900 8.79800 10.95800 1.000 63.17073 113 GLY D C 1
ATOM 11470 O O . GLY D 1 113 ? -16.71400 9.99900 11.07500 1.000 63.63921 113 GLY D O 1
ATOM 11471 N N . ALA D 1 114 ? -16.67100 8.11800 9.82800 1.000 60.99679 114 ALA D N 1
ATOM 11472 C CA . ALA D 1 114 ? -17.26000 8.78400 8.67300 1.000 58.52281 114 ALA D CA 1
ATOM 11473 C C . ALA D 1 114 ? -18.71200 9.16600 8.92300 1.000 57.31477 114 ALA D C 1
ATOM 11474 O O . ALA D 1 114 ? -19.18900 10.16400 8.37200 1.000 56.17779 114 ALA D O 1
ATOM 11476 N N . GLY D 1 115 ? -19.42800 8.39200 9.73900 1.000 56.07514 115 GLY D N 1
ATOM 11477 C CA . GLY D 1 115 ? -20.79500 8.75400 10.06600 1.000 54.51706 115 GLY D CA 1
ATOM 11478 C C . GLY D 1 115 ? -20.87800 10.03600 10.86900 1.000 50.86926 115 GLY D C 1
ATOM 11479 O O . GLY D 1 115 ? -21.82100 10.81500 10.71600 1.000 50.06916 115 GLY D O 1
ATOM 11480 N N . GLY D 1 116 ? -19.89300 10.27700 11.72700 1.000 45.42913 116 GLY D N 1
ATOM 11481 C CA . GLY D 1 116 ? -19.85900 11.49300 12.51100 1.000 44.05791 116 GLY D CA 1
ATOM 11482 C C . GLY D 1 116 ? -19.43000 12.69900 11.70200 1.000 48.62951 116 GLY D C 1
ATOM 11483 O O . GLY D 1 116 ? -20.00800 13.78200 11.83400 1.000 48.18472 116 GLY D O 1
ATOM 11492 N N . THR D 1 118 ? -19.75100 13.00900 8.48100 1.000 52.15889 118 THR D N 1
ATOM 11493 C CA . THR D 1 118 ? -20.85800 13.30100 7.57600 1.000 55.83564 118 THR D CA 1
ATOM 11494 C C . THR D 1 118 ? -21.97200 14.05000 8.29600 1.000 56.91209 118 THR D C 1
ATOM 11495 O O . THR D 1 118 ? -22.53600 15.00900 7.75500 1.000 57.84641 118 THR D O 1
ATOM 11499 N N . TYR D 1 119 ? -22.30400 13.62200 9.51600 1.000 56.53573 119 TYR D N 1
ATOM 11500 C CA . TYR D 1 119 ? -23.29500 14.33600 10.31400 1.000 55.39348 119 TYR D CA 1
ATOM 11501 C C . TYR D 1 119 ? -22.81400 15.74200 10.65100 1.000 52.35101 119 TYR D C 1
ATOM 11502 O O . TYR D 1 119 ? -23.59800 16.69900 10.62600 1.000 50.36130 119 TYR D O 1
ATOM 11511 N N . GLY D 1 120 ? -21.52300 15.88900 10.96000 1.000 51.66935 120 GLY D N 1
ATOM 11512 C CA . GLY D 1 120 ? -20.99800 17.20300 11.29300 1.000 50.46395 120 GLY D CA 1
ATOM 11513 C C . GLY D 1 120 ? -21.09600 18.18400 10.14200 1.000 50.95348 120 GLY D C 1
ATOM 11514 O O . GLY D 1 120 ? -21.35200 19.37200 10.34700 1.000 48.77164 120 GLY D O 1
ATOM 11523 N N . ARG D 1 122 ? -23.36300 18.37000 8.04300 1.000 57.67797 122 ARG D N 1
ATOM 11524 C CA . ARG D 1 122 ? -24.74900 18.79600 7.90000 1.000 58.36226 122 ARG D CA 1
ATOM 11525 C C . ARG D 1 122 ? -25.15100 19.84100 8.93000 1.000 57.69902 122 ARG D C 1
ATOM 11526 O O . ARG D 1 122 ? -26.07800 20.61900 8.68000 1.000 58.27541 122 ARG D O 1
ATOM 11534 N N . THR D 1 123 ? -24.47100 19.88400 10.07600 1.000 56.00408 123 THR D N 1
ATOM 11535 C CA . THR D 1 123 ? -24.87500 20.72800 11.19200 1.000 55.55140 123 THR D CA 1
ATOM 11536 C C . THR D 1 123 ? -24.11500 22.04700 11.26600 1.000 53.51957 123 THR D C 1
ATOM 11537 O O . THR D 1 123 ? -24.52000 22.93100 12.02800 1.000 53.04320 123 THR D O 1
ATOM 11541 N N . ILE D 1 124 ? -23.04000 22.20900 10.49000 1.000 53.22743 124 ILE D N 1
ATOM 11542 C CA . ILE D 1 124 ? -22.19000 23.39400 10.62100 1.000 51.89570 124 ILE D CA 1
ATOM 11543 C C . ILE D 1 124 ? -22.97500 24.65900 10.29300 1.000 53.55905 124 ILE D C 1
ATOM 11544 O O . ILE D 1 124 ? -23.17700 25.52800 11.14900 1.000 53.56958 124 ILE D O 1
ATOM 11549 N N . TYR D 1 125 ? -23.43000 24.78000 9.04800 1.000 54.73551 125 TYR D N 1
ATOM 11550 C CA . TYR D 1 125 ? -24.07500 26.00700 8.59200 1.000 54.86710 125 TYR D CA 1
ATOM 11551 C C . TYR D 1 125 ? -25.46100 26.21900 9.20100 1.000 55.46718 125 TYR D C 1
ATOM 11552 O O . TYR D 1 125 ? -25.82700 27.37000 9.47200 1.000 55.19083 125 TYR D O 1
ATOM 11561 N N . PRO D 1 126 ? -26.27000 25.17400 9.41900 1.000 57.23318 126 PRO D N 1
ATOM 11562 C CA . PRO D 1 126 ? -27.49100 25.38100 10.21600 1.000 56.70943 126 PRO D CA 1
ATOM 11563 C C . PRO D 1 126 ? -27.21700 25.93000 11.60500 1.000 54.15386 126 PRO D C 1
ATOM 11564 O O . PRO D 1 126 ? -28.04600 26.67700 12.14100 1.000 54.33020 126 PRO D O 1
ATOM 11576 N N . VAL D 1 128 ? -24.57100 27.91300 12.30700 1.000 52.07993 128 VAL D N 1
ATOM 11577 C CA . VAL D 1 128 ? -24.17600 29.29600 12.06100 1.000 53.64327 128 VAL D CA 1
ATOM 11578 C C . VAL D 1 128 ? -25.40700 30.17200 11.86800 1.000 55.21715 128 VAL D C 1
ATOM 11579 O O . VAL D 1 128 ? -25.44600 31.32400 12.31700 1.000 55.95671 128 VAL D O 1
ATOM 11583 N N . GLN D 1 129 ? -26.43900 29.63600 11.21100 1.000 54.48285 129 GLN D N 1
ATOM 11584 C CA . GLN D 1 129 ? -27.66000 30.40700 10.99900 1.000 55.90144 129 GLN D CA 1
ATOM 11585 C C . GLN D 1 129 ? -28.41000 30.62400 12.30800 1.000 55.20136 129 GLN D C 1
ATOM 11586 O O . GLN D 1 129 ? -29.02600 31.67700 12.50900 1.000 56.55941 129 GLN D O 1
ATOM 11592 N N . LEU D 1 130 ? -28.37200 29.63900 13.20900 1.000 54.38810 130 LEU D N 1
ATOM 11593 C CA . LEU D 1 130 ? -28.95500 29.82900 14.53400 1.000 53.81698 130 LEU D CA 1
ATOM 11594 C C . LEU D 1 130 ? -28.23100 30.93100 15.29500 1.000 54.79341 130 LEU D C 1
ATOM 11595 O O . LEU D 1 130 ? -28.85400 31.69600 16.04200 1.000 55.10661 130 LEU D O 1
ATOM 11600 N N . ILE D 1 131 ? -26.91300 31.02900 15.11700 1.000 54.54338 131 ILE D N 1
ATOM 11601 C CA . ILE D 1 131 ? -26.15300 32.09500 15.76100 1.000 54.53812 131 ILE D CA 1
ATOM 11602 C C . ILE D 1 131 ? -26.56400 33.45100 15.20100 1.000 55.66983 131 ILE D C 1
ATOM 11603 O O . ILE D 1 131 ? -26.83300 34.39600 15.95100 1.000 56.33833 131 ILE D O 1
ATOM 11608 N N . ASP D 1 132 ? -26.62600 33.56600 13.87200 1.000 56.78312 132 ASP D N 1
ATOM 11609 C CA . ASP D 1 132 ? -26.99600 34.83300 13.25500 1.000 60.13616 132 ASP D CA 1
ATOM 11610 C C . ASP D 1 132 ? -28.46300 35.17700 13.47200 1.000 61.77320 132 ASP D C 1
ATOM 11611 O O . ASP D 1 132 ? -28.83500 36.34800 13.34500 1.000 63.14704 132 ASP D O 1
ATOM 11616 N N . TYR D 1 133 ? -29.30200 34.18900 13.79100 1.000 62.42854 133 TYR D N 1
ATOM 11617 C CA . TYR D 1 133 ? -30.68100 34.48800 14.16200 1.000 64.54458 133 TYR D CA 1
ATOM 11618 C C . TYR D 1 133 ? -30.74500 35.19400 15.51000 1.000 66.69747 133 TYR D C 1
ATOM 11619 O O . TYR D 1 133 ? -31.50500 36.15500 15.68000 1.000 70.49529 133 TYR D O 1
ATOM 11628 N N . CYS D 1 134 ? -29.95100 34.73400 16.47800 1.000 64.60248 134 CYS D N 1
ATOM 11629 C CA . CYS D 1 134 ? -30.00400 35.29400 17.82200 1.000 66.51850 134 CYS D CA 1
ATOM 11630 C C . CYS D 1 134 ? -29.22100 36.59600 17.93900 1.000 69.84258 134 CYS D C 1
ATOM 11631 O O . CYS D 1 134 ? -29.54200 37.42800 18.79400 1.000 71.30855 134 CYS D O 1
ATOM 11634 N N . GLU D 1 135 ? -28.20100 36.79200 17.10100 1.000 70.61373 135 GLU D N 1
ATOM 11635 C CA . GLU D 1 135 ? -27.39800 38.00600 17.18900 1.000 71.11379 135 GLU D CA 1
ATOM 11636 C C . GLU D 1 135 ? -28.18900 39.25200 16.81200 1.000 71.57700 135 GLU D C 1
ATOM 11637 O O . GLU D 1 135 ? -27.82100 40.35500 17.22900 1.000 70.15841 135 GLU D O 1
ATOM 11643 N N . GLU D 1 136 ? -29.26800 39.10000 16.04400 1.000 74.05625 136 GLU D N 1
ATOM 11644 C CA . GLU D 1 136 ? -30.09300 40.21900 15.61000 1.000 78.08568 136 GLU D CA 1
ATOM 11645 C C . GLU D 1 136 ? -31.45700 40.26900 16.27900 1.000 78.89104 136 GLU D C 1
ATOM 11646 O O . GLU D 1 136 ? -31.97600 41.36300 16.51200 1.000 80.25173 136 GLU D O 1
ATOM 11652 N N . TYR D 1 137 ? -32.04600 39.11900 16.60100 1.000 78.67522 137 TYR D N 1
ATOM 11653 C CA . TYR D 1 137 ? -33.38800 39.06000 17.16700 1.000 80.16751 137 TYR D CA 1
ATOM 11654 C C . TYR D 1 137 ? -33.39600 38.87000 18.67700 1.000 78.66469 137 TYR D C 1
ATOM 11655 O O . TYR D 1 137 ? -34.21700 39.48300 19.36600 1.000 80.56492 137 TYR D O 1
ATOM 11664 N N . ALA D 1 138 ? -32.50700 38.03700 19.20900 1.000 75.10901 138 ALA D N 1
ATOM 11665 C CA . ALA D 1 138 ? -32.52600 37.71900 20.62700 1.000 73.31669 138 ALA D CA 1
ATOM 11666 C C . ALA D 1 138 ? -31.96500 38.87300 21.45300 1.000 73.57198 138 ALA D C 1
ATOM 11667 O O . ALA D 1 138 ? -31.48200 39.88000 20.92700 1.000 74.42734 138 ALA D O 1
ATOM 11669 N N . SER D 1 139 ? -32.04700 38.71500 22.77200 1.000 72.74556 139 SER D N 1
ATOM 11670 C CA . SER D 1 139 ? -31.47800 39.69700 23.68200 1.000 75.01952 139 SER D CA 1
ATOM 11671 C C . SER D 1 139 ? -29.97100 39.79500 23.47700 1.000 75.13796 139 SER D C 1
ATOM 11672 O O . SER D 1 139 ? -29.31000 38.83100 23.08300 1.000 75.53537 139 SER D O 1
ATOM 11675 N N . LYS D 1 140 ? -29.42600 40.98100 23.75000 1.000 75.44852 140 LYS D N 1
ATOM 11676 C CA . LYS D 1 140 ? -28.00100 41.21000 23.54600 1.000 76.11702 140 LYS D CA 1
ATOM 11677 C C . LYS D 1 140 ? -27.12700 40.43400 24.52300 1.000 74.36418 140 LYS D C 1
ATOM 11678 O O . LYS D 1 140 ? -25.90900 40.37900 24.32300 1.000 74.36681 140 LYS D O 1
ATOM 11684 N N . LYS D 1 141 ? -27.70500 39.83900 25.56800 1.000 70.96904 141 LYS D N 1
ATOM 11685 C CA . LYS D 1 141 ? -26.95700 38.98600 26.48400 1.000 65.43153 141 LYS D CA 1
ATOM 11686 C C . LYS D 1 141 ? -27.46100 37.54600 26.43400 1.000 60.29670 141 LYS D C 1
ATOM 11687 O O . LYS D 1 141 ? -27.31000 36.79100 27.39800 1.000 57.20423 141 LYS D O 1
ATOM 11693 N N . TYR D 1 142 ? -28.04300 37.15100 25.30200 1.000 59.60978 142 TYR D N 1
ATOM 11694 C CA . TYR D 1 142 ? -28.58200 35.80800 25.14300 1.000 57.65954 142 TYR D CA 1
ATOM 11695 C C . TYR D 1 142 ? -27.49900 34.75300 25.36100 1.000 54.80394 142 TYR D C 1
ATOM 11696 O O . TYR D 1 142 ? -26.29800 35.03800 25.34500 1.000 55.59614 142 TYR D O 1
ATOM 11705 N N . TRP D 1 143 ? -27.94200 33.51300 25.55700 1.000 53.34850 143 TRP D N 1
ATOM 11706 C CA . TRP D 1 143 ? -27.03700 32.38300 25.70600 1.000 52.84581 143 TRP D CA 1
ATOM 11707 C C . TRP D 1 143 ? -27.60400 31.17900 24.97200 1.000 52.81686 143 TRP D C 1
ATOM 11708 O O . TRP D 1 143 ? -28.74700 30.78200 25.21400 1.000 52.47734 143 TRP D O 1
ATOM 11719 N N . ILE D 1 144 ? -26.80200 30.60600 24.08100 1.000 52.39839 144 ILE D N 1
ATOM 11720 C CA . ILE D 1 144 ? -27.16300 29.40200 23.34300 1.000 51.61408 144 ILE D CA 1
ATOM 11721 C C . ILE D 1 144 ? -26.43600 28.23000 23.98800 1.000 52.21152 144 ILE D C 1
ATOM 11722 O O . ILE D 1 144 ? -25.21200 28.10400 23.87200 1.000 51.45354 144 ILE D O 1
ATOM 11727 N N . VAL D 1 145 ? -27.18700 27.37400 24.67600 1.000 53.68802 145 VAL D N 1
ATOM 11728 C CA . VAL D 1 145 ? -26.64400 26.16300 25.28000 1.000 53.06952 145 VAL D CA 1
ATOM 11729 C C . VAL D 1 145 ? -26.85600 25.03900 24.27100 1.000 55.09871 145 VAL D C 1
ATOM 11730 O O . VAL D 1 145 ? -27.92800 24.43700 24.20700 1.000 57.82009 145 VAL D O 1
ATOM 11734 N N . ASN D 1 146 ? -25.82800 24.76100 23.47300 1.000 54.64076 146 ASN D N 1
ATOM 11735 C CA . ASN D 1 146 ? -25.91000 23.79100 22.38700 1.000 56.23832 146 ASN D CA 1
ATOM 11736 C C . ASN D 1 146 ? -25.36000 22.45100 22.85800 1.000 56.07778 146 ASN D C 1
ATOM 11737 O O . ASN D 1 146 ? -24.22900 22.37600 23.34900 1.000 55.71984 146 ASN D O 1
ATOM 11742 N N . TYR D 1 147 ? -26.16300 21.39600 22.70800 1.000 59.10709 147 TYR D N 1
ATOM 11743 C CA . TYR D 1 147 ? -25.72300 20.03800 23.00000 1.000 62.43380 147 TYR D CA 1
ATOM 11744 C C . TYR D 1 147 ? -26.06600 19.08600 21.86000 1.000 61.28103 147 TYR D C 1
ATOM 11745 O O . TYR D 1 147 ? -26.10900 17.87100 22.06600 1.000 60.89941 147 TYR D O 1
ATOM 11754 N N . SER D 1 148 ? -26.30500 19.61500 20.66300 1.000 62.42591 148 SER D N 1
ATOM 11755 C CA . SER D 1 148 ? -26.62500 18.80300 19.49700 1.000 67.53441 148 SER D CA 1
ATOM 11756 C C . SER D 1 148 ? -25.34800 18.30400 18.83200 1.000 70.07156 148 SER D C 1
ATOM 11757 O O . SER D 1 148 ? -24.43200 19.08700 18.55500 1.000 69.69783 148 SER D O 1
ATOM 11760 N N . ASN D 1 149 ? -25.30400 17.00400 18.56600 1.000 72.17181 149 ASN D N 1
ATOM 11761 C CA . ASN D 1 149 ? -24.14800 16.35100 17.98000 1.000 72.66661 149 ASN D CA 1
ATOM 11762 C C . ASN D 1 149 ? -24.04200 16.65500 16.48800 1.000 75.48273 149 ASN D C 1
ATOM 11763 O O . ASN D 1 149 ? -25.03200 17.01300 15.84400 1.000 77.79880 149 ASN D O 1
ATOM 11768 N N . PRO D 1 150 ? -22.83200 16.54400 15.91000 1.000 77.74090 150 PRO D N 1
ATOM 11769 C CA . PRO D 1 150 ? -21.55700 16.28200 16.59000 1.000 76.04070 150 PRO D CA 1
ATOM 11770 C C . PRO D 1 150 ? -20.98400 17.53400 17.24500 1.000 73.78253 150 PRO D C 1
ATOM 11771 O O . PRO D 1 150 ? -20.60000 18.47200 16.54500 1.000 74.24838 150 PRO D O 1
ATOM 11775 N N . ALA D 1 151 ? -20.92000 17.53400 18.57900 1.000 71.64543 151 ALA D N 1
ATOM 11776 C CA . ALA D 1 151 ? -20.49200 18.72600 19.30300 1.000 69.93470 151 ALA D CA 1
ATOM 11777 C C . ALA D 1 151 ? -19.04300 19.08700 19.00300 1.000 66.96856 151 ALA D C 1
ATOM 11778 O O . ALA D 1 151 ? -18.68800 20.27100 19.00600 1.000 66.34216 151 ALA D O 1
ATOM 11780 N N . ALA D 1 152 ? -18.19400 18.09000 18.73900 1.000 64.63143 152 ALA D N 1
ATOM 11781 C CA . ALA D 1 152 ? -16.78500 18.37100 18.47900 1.000 61.83899 152 ALA D CA 1
ATOM 11782 C C . ALA D 1 152 ? -16.60000 19.13200 17.17200 1.000 59.29132 152 ALA D C 1
ATOM 11783 O O . ALA D 1 152 ? -15.81400 20.08500 17.10900 1.000 59.07287 152 ALA D O 1
ATOM 11785 N N . ILE D 1 153 ? -17.31200 18.72900 16.12000 1.000 58.82021 153 ILE D N 1
ATOM 11786 C CA . ILE D 1 153 ? -17.18000 19.40300 14.83300 1.000 55.64878 153 ILE D CA 1
ATOM 11787 C C . ILE D 1 153 ? -17.93900 20.72500 14.83600 1.000 53.15901 153 ILE D C 1
ATOM 11788 O O . ILE D 1 153 ? -17.49800 21.70700 14.22800 1.000 53.37745 153 ILE D O 1
ATOM 11793 N N . VAL D 1 154 ? -19.08100 20.77600 15.52400 1.000 48.03734 154 VAL D N 1
ATOM 11794 C CA . VAL D 1 154 ? -19.87800 21.99800 15.55900 1.000 46.09763 154 VAL D CA 1
ATOM 11795 C C . VAL D 1 154 ? -19.15500 23.08900 16.34100 1.000 46.35293 154 VAL D C 1
ATOM 11796 O O . VAL D 1 154 ? -19.08000 24.24200 15.90200 1.000 47.80047 154 VAL D O 1
ATOM 11800 N N . ALA D 1 155 ? -18.60600 22.74000 17.50900 1.000 44.03686 155 ALA D N 1
ATOM 11801 C CA . ALA D 1 155 ? -17.94500 23.74100 18.34200 1.000 42.48404 155 ALA D CA 1
ATOM 11802 C C . ALA D 1 155 ? -16.72400 24.32800 17.64500 1.000 42.43930 155 ALA D C 1
ATOM 11803 O O . ALA D 1 155 ? -16.46700 25.53400 17.74000 1.000 44.38427 155 ALA D O 1
ATOM 11805 N N . LYS D 1 156 ? -15.96000 23.49300 16.93800 1.000 41.27074 156 LYS D N 1
ATOM 11806 C CA . LYS D 1 156 ? -14.79200 23.99600 16.22200 1.000 43.47627 156 LYS D CA 1
ATOM 11807 C C . LYS D 1 156 ? -15.20000 24.84500 15.02500 1.000 44.71589 156 LYS D C 1
ATOM 11808 O O . LYS D 1 156 ? -14.58100 25.88000 14.75000 1.000 44.47902 156 LYS D O 1
ATOM 11814 N N . ALA D 1 157 ? -16.24200 24.42700 14.30400 1.000 44.82116 157 ALA D N 1
ATOM 11815 C CA . ALA D 1 157 ? -16.68200 25.18600 13.13900 1.000 44.12371 157 ALA D CA 1
ATOM 11816 C C . ALA D 1 157 ? -17.33700 26.49900 13.54600 1.000 42.19716 157 ALA D C 1
ATOM 11817 O O . ALA D 1 157 ? -17.08200 27.54200 12.93400 1.000 40.25746 157 ALA D O 1
ATOM 11819 N N . THR D 1 158 ? -18.18200 26.47000 14.58000 1.000 42.22085 158 THR D N 1
ATOM 11820 C CA . THR D 1 158 ? -18.87400 27.68500 14.99500 1.000 44.51586 158 THR D CA 1
ATOM 11821 C C . THR D 1 158 ? -17.92600 28.68700 15.64100 1.000 44.69483 158 THR D C 1
ATOM 11822 O O . THR D 1 158 ? -18.15200 29.89700 15.54200 1.000 37.75189 158 THR D O 1
ATOM 11826 N N . TYR D 1 159 ? -16.86600 28.21500 16.30200 1.000 45.61073 159 TYR D N 1
ATOM 11827 C CA . TYR D 1 159 ? -15.93500 29.15100 16.92300 1.000 47.61887 159 TYR D CA 1
ATOM 11828 C C . TYR D 1 159 ? -15.06600 29.85300 15.88800 1.000 45.85813 159 TYR D C 1
ATOM 11829 O O . TYR D 1 159 ? -14.71500 31.02400 16.07000 1.000 45.88182 159 TYR D O 1
ATOM 11838 N N . LYS D 1 160 ? -14.70500 29.16500 14.80500 1.000 44.57113 160 LYS D N 1
ATOM 11839 C CA . LYS D 1 160 ? -13.93400 29.82400 13.75700 1.000 45.38439 160 LYS D CA 1
ATOM 11840 C C . LYS D 1 160 ? -14.81900 30.71800 12.89900 1.000 43.37362 160 LYS D C 1
ATOM 11841 O O . LYS D 1 160 ? -14.39800 31.80600 12.49100 1.000 45.01592 160 LYS D O 1
ATOM 11847 N N . LEU D 1 161 ? -16.04900 30.28000 12.62200 1.000 41.54182 161 LEU D N 1
ATOM 11848 C CA . LEU D 1 161 ? -16.95200 31.07900 11.80200 1.000 43.15254 161 LEU D CA 1
ATOM 11849 C C . LEU D 1 161 ? -17.58900 32.21000 12.60000 1.000 44.72115 161 LEU D C 1
ATOM 11850 O O . LEU D 1 161 ? -17.71100 33.33100 12.09700 1.000 42.18664 161 LEU D O 1
ATOM 11855 N N . ARG D 1 162 ? -18.00800 31.94100 13.83600 1.000 48.79532 162 ARG D N 1
ATOM 11856 C CA . ARG D 1 162 ? -18.61200 32.94600 14.71100 1.000 48.67689 162 ARG D CA 1
ATOM 11857 C C . ARG D 1 162 ? -17.84500 32.96800 16.02700 1.000 50.99296 162 ARG D C 1
ATOM 11858 O O . ARG D 1 162 ? -18.26600 32.35200 17.01600 1.000 53.62485 162 ARG D O 1
ATOM 11866 N N . PRO D 1 163 ? -16.70800 33.66900 16.07400 1.000 49.36381 163 PRO D N 1
ATOM 11867 C CA . PRO D 1 163 ? -15.92600 33.69800 17.32100 1.000 45.95025 163 PRO D CA 1
ATOM 11868 C C . PRO D 1 163 ? -16.63500 34.40100 18.46500 1.000 45.80812 163 PRO D C 1
ATOM 11869 O O . PRO D 1 163 ? -16.47000 33.99300 19.62100 1.000 43.74998 163 PRO D O 1
ATOM 11873 N N . LYS D 1 164 ? -17.41900 35.44000 18.18200 1.000 46.13448 164 LYS D N 1
ATOM 11874 C CA . LYS D 1 164 ? -18.11600 36.20000 19.20900 1.000 46.59506 164 LYS D CA 1
ATOM 11875 C C . LYS D 1 164 ? -19.48200 35.61500 19.55100 1.000 48.36896 164 LYS D C 1
ATOM 11876 O O . LYS D 1 164 ? -20.30300 36.30300 20.16800 1.000 50.45342 164 LYS D O 1
ATOM 11882 N N . ALA D 1 165 ? -19.74100 34.36800 19.16800 1.000 48.15051 165 ALA D N 1
ATOM 11883 C CA . ALA D 1 165 ? -21.03100 33.74900 19.44100 1.000 48.49529 165 ALA D CA 1
ATOM 11884 C C . ALA D 1 165 ? -21.16200 33.42200 20.92300 1.000 47.42411 165 ALA D C 1
ATOM 11885 O O . ALA D 1 165 ? -20.28000 32.79000 21.51300 1.000 47.23461 165 ALA D O 1
ATOM 11887 N N . ARG D 1 166 ? -22.27200 33.85300 21.52700 1.000 47.31357 166 ARG D N 1
ATOM 11888 C CA . ARG D 1 166 ? -22.57400 33.53800 22.92300 1.000 45.55283 166 ARG D CA 1
ATOM 11889 C C . ARG D 1 166 ? -23.17100 32.13100 22.98700 1.000 44.51850 166 ARG D C 1
ATOM 11890 O O . ARG D 1 166 ? -24.37200 31.92800 23.17800 1.000 43.40257 166 ARG D O 1
ATOM 11898 N N . ILE D 1 167 ? -22.29300 31.14400 22.81500 1.000 45.01066 167 ILE D N 1
ATOM 11899 C CA . ILE D 1 167 ? -22.68900 29.74600 22.72200 1.000 46.97405 167 ILE D CA 1
ATOM 11900 C C . ILE D 1 167 ? -21.89400 28.93300 23.73600 1.000 48.15577 167 ILE D C 1
ATOM 11901 O O . ILE D 1 167 ? -20.75000 29.26000 24.06600 1.000 48.52161 167 ILE D O 1
ATOM 11906 N N . ILE D 1 168 ? -22.52000 27.87300 24.24300 1.000 49.17958 168 ILE D N 1
ATOM 11907 C CA . ILE D 1 168 ? -21.88700 26.93500 25.16300 1.000 49.82176 168 ILE D CA 1
ATOM 11908 C C . ILE D 1 168 ? -22.17200 25.52700 24.66100 1.000 50.02442 168 ILE D C 1
ATOM 11909 O O . ILE D 1 168 ? -23.33600 25.11500 24.58800 1.000 52.76422 168 ILE D O 1
ATOM 11914 N N . ASN D 1 169 ? -21.11700 24.79400 24.31500 1.000 48.13209 169 ASN D N 1
ATOM 11915 C CA . ASN D 1 169 ? -21.23600 23.44800 23.77100 1.000 49.54805 169 ASN D CA 1
ATOM 11916 C C . ASN D 1 169 ? -20.95600 22.43600 24.87600 1.000 48.93745 169 ASN D C 1
ATOM 11917 O O . ASN D 1 169 ? -19.87300 22.44600 25.47100 1.000 48.49529 169 ASN D O 1
ATOM 11922 N N . ILE D 1 170 ? -21.92800 21.56800 25.14700 1.000 50.25076 170 ILE D N 1
ATOM 11923 C CA . ILE D 1 170 ? -21.83900 20.57900 26.20900 1.000 53.79066 170 ILE D CA 1
ATOM 11924 C C . ILE D 1 170 ? -22.20700 19.21000 25.64500 1.000 61.49422 170 ILE D C 1
ATOM 11925 O O . ILE D 1 170 ? -22.58700 19.07200 24.48300 1.000 62.73910 170 ILE D O 1
ATOM 11930 N N . CYS D 1 171 ? -22.09100 18.19200 26.49600 1.000 68.10817 171 CYS D N 1
ATOM 11931 C CA . CYS D 1 171 ? -22.40500 16.81900 26.12800 1.000 76.08281 171 CYS D CA 1
ATOM 11932 C C . CYS D 1 171 ? -22.64400 16.02200 27.40200 1.000 82.11511 171 CYS D C 1
ATOM 11933 O O . CYS D 1 171 ? -21.90600 16.17500 28.37900 1.000 82.91520 171 CYS D O 1
ATOM 11936 N N . ASP D 1 172 ? -23.67100 15.17300 27.38500 1.000 87.87369 172 ASP D N 1
ATOM 11937 C CA . ASP D 1 172 ? -24.05700 14.43400 28.58000 1.000 90.67666 172 ASP D CA 1
ATOM 11938 C C . ASP D 1 172 ? -23.34800 13.09200 28.71700 1.000 89.86604 172 ASP D C 1
ATOM 11939 O O . ASP D 1 172 ? -23.47300 12.45300 29.76700 1.000 93.63228 172 ASP D O 1
ATOM 11952 N N . PRO D 1 174 ? -20.07700 12.44500 29.09900 1.000 66.02107 174 PRO D N 1
ATOM 11953 C CA . PRO D 1 174 ? -19.24600 12.50700 30.31300 1.000 62.82859 174 PRO D CA 1
ATOM 11954 C C . PRO D 1 174 ? -20.06400 12.49400 31.59000 1.000 61.29945 174 PRO D C 1
ATOM 11955 O O . PRO D 1 174 ? -19.59000 11.99100 32.61600 1.000 62.73384 174 PRO D O 1
ATOM 11959 N N . VAL D 1 175 ? -21.28500 13.03000 31.55700 1.000 56.45414 175 VAL D N 1
ATOM 11960 C CA . VAL D 1 175 ? -22.14100 13.00000 32.73700 1.000 56.13305 175 VAL D CA 1
ATOM 11961 C C . VAL D 1 175 ? -22.77300 11.62400 32.91500 1.000 56.06462 175 VAL D C 1
ATOM 11962 O O . VAL D 1 175 ? -22.98400 11.17700 34.04900 1.000 55.54877 175 VAL D O 1
ATOM 11966 N N . GLU D 1 176 ? -23.08500 10.93200 31.81500 1.000 57.32793 176 GLU D N 1
ATOM 11967 C CA . GLU D 1 176 ? -23.63400 9.58400 31.92300 1.000 60.15984 176 GLU D CA 1
ATOM 11968 C C . GLU D 1 176 ? -22.61400 8.62000 32.51600 1.000 59.10709 176 GLU D C 1
ATOM 11969 O O . GLU D 1 176 ? -22.97200 7.73800 33.30500 1.000 61.25998 176 GLU D O 1
ATOM 11975 N N . ILE D 1 177 ? -21.34100 8.76800 32.14200 1.000 55.88828 177 ILE D N 1
ATOM 11976 C CA . ILE D 1 177 ? -20.29100 7.95500 32.75100 1.000 54.29862 177 ILE D CA 1
ATOM 11977 C C . ILE D 1 177 ? -20.15800 8.28900 34.23000 1.000 53.57221 177 ILE D C 1
ATOM 11978 O O . ILE D 1 177 ? -19.99800 7.39700 35.07200 1.000 53.63801 177 ILE D O 1
ATOM 11983 N N . GLU D 1 178 ? -20.23200 9.57900 34.57100 1.000 53.60380 178 GLU D N 1
ATOM 11984 C CA . GLU D 1 178 ? -20.21200 9.97800 35.97400 1.000 53.12216 178 GLU D CA 1
ATOM 11985 C C . GLU D 1 178 ? -21.40900 9.42100 36.73300 1.000 56.49362 178 GLU D C 1
ATOM 11986 O O . GLU D 1 178 ? -21.33300 9.22500 37.95100 1.000 59.30711 178 GLU D O 1
ATOM 11992 N N . ALA D 1 179 ? -22.52000 9.16500 36.03800 1.000 57.50953 179 ALA D N 1
ATOM 11993 C CA . ALA D 1 179 ? -23.66800 8.54600 36.69000 1.000 60.09405 179 ALA D CA 1
ATOM 11994 C C . ALA D 1 179 ? -23.39700 7.07700 36.98800 1.000 61.03363 179 ALA D C 1
ATOM 11995 O O . ALA D 1 179 ? -23.69300 6.58900 38.08500 1.000 62.24431 179 ALA D O 1
ATOM 11997 N N . ARG D 1 180 ? -22.82300 6.35500 36.02200 1.000 61.36262 180 ARG D N 1
ATOM 11998 C CA . ARG D 1 180 ? -22.50500 4.94900 36.24300 1.000 64.08663 180 ARG D CA 1
ATOM 11999 C C . ARG D 1 180 ? -21.36700 4.78300 37.24100 1.000 61.82057 180 ARG D C 1
ATOM 12000 O O . ARG D 1 180 ? -21.30500 3.76800 37.94300 1.000 62.43380 180 ARG D O 1
ATOM 12016 N N . ALA D 1 182 ? -20.92200 6.73500 39.90500 1.000 61.40473 182 ALA D N 1
ATOM 12017 C CA . ALA D 1 182 ? -21.53500 6.90700 41.21800 1.000 63.67079 182 ALA D CA 1
ATOM 12018 C C . ALA D 1 182 ? -22.28100 5.65400 41.65600 1.000 68.03447 182 ALA D C 1
ATOM 12019 O O . ALA D 1 182 ? -22.31200 5.33500 42.85100 1.000 71.46646 182 ALA D O 1
ATOM 12021 N N . GLU D 1 183 ? -22.88100 4.93100 40.70800 1.000 68.66876 183 GLU D N 1
ATOM 12022 C CA . GLU D 1 183 ? -23.56600 3.69000 41.05100 1.000 72.42974 183 GLU D CA 1
ATOM 12023 C C . GLU D 1 183 ? -22.58200 2.60600 41.47200 1.000 73.28510 183 GLU D C 1
ATOM 12024 O O . GLU D 1 183 ? -22.93400 1.72200 42.26200 1.000 77.16978 183 GLU D O 1
ATOM 12030 N N . ILE D 1 184 ? -21.35100 2.65800 40.96000 1.000 70.31369 184 ILE D N 1
ATOM 12031 C CA . ILE D 1 184 ? -20.33600 1.68600 41.35400 1.000 72.47711 184 ILE D CA 1
ATOM 12032 C C . ILE D 1 184 ? -19.86000 1.96000 42.77600 1.000 75.37483 184 ILE D C 1
ATOM 12033 O O . ILE D 1 184 ? -19.58800 1.03000 43.54600 1.000 78.45678 184 ILE D O 1
ATOM 12038 N N . LEU D 1 185 ? -19.76900 3.23300 43.15300 1.000 74.87213 185 LEU D N 1
ATOM 12039 C CA . LEU D 1 185 ? -19.21600 3.64100 44.43700 1.000 77.19610 185 LEU D CA 1
ATOM 12040 C C . LEU D 1 185 ? -20.27400 3.85500 45.51100 1.000 80.43333 185 LEU D C 1
ATOM 12041 O O . LEU D 1 185 ? -19.91900 4.21100 46.64000 1.000 80.87549 185 LEU D O 1
ATOM 12046 N N . ASP D 1 186 ? -21.55100 3.64500 45.19500 1.000 82.90205 186 ASP D N 1
ATOM 12047 C CA . ASP D 1 186 ? -22.66000 3.96000 46.09500 1.000 86.28666 186 ASP D CA 1
ATOM 12048 C C . ASP D 1 186 ? -22.57800 5.41900 46.54600 1.000 84.57067 186 ASP D C 1
ATOM 12049 O O . ASP D 1 186 ? -22.55100 5.74000 47.73500 1.000 84.88913 186 ASP D O 1
ATOM 12054 N N . CYS D 1 187 ? -22.52200 6.30600 45.55800 1.000 83.22050 187 CYS D N 1
ATOM 12055 C CA . CYS D 1 187 ? -22.36500 7.73300 45.78700 1.000 84.37854 187 CYS D CA 1
ATOM 12056 C C . CYS D 1 187 ? -23.49600 8.49700 45.11500 1.000 84.54172 187 CYS D C 1
ATOM 12057 O O . CYS D 1 187 ? -23.99200 8.10200 44.05500 1.000 85.00756 187 CYS D O 1
ATOM 12060 N N . LYS D 1 188 ? -23.90600 9.59100 45.74800 1.000 83.59423 188 LYS D N 1
ATOM 12061 C CA . LYS D 1 188 ? -24.87700 10.48200 45.13500 1.000 82.20722 188 LYS D CA 1
ATOM 12062 C C . LYS D 1 188 ? -24.23200 11.21300 43.96400 1.000 78.27781 188 LYS D C 1
ATOM 12063 O O . LYS D 1 188 ? -23.07200 11.62800 44.03600 1.000 75.28797 188 LYS D O 1
ATOM 12069 N N . LEU D 1 189 ? -24.99000 11.35900 42.87400 1.000 78.18043 189 LEU D N 1
ATOM 12070 C CA . LEU D 1 189 ? -24.42200 11.90900 41.64700 1.000 75.78014 189 LEU D CA 1
ATOM 12071 C C . LEU D 1 189 ? -23.93100 13.33900 41.83600 1.000 76.69604 189 LEU D C 1
ATOM 12072 O O . LEU D 1 189 ? -22.94400 13.74200 41.21000 1.000 74.98794 189 LEU D O 1
ATOM 12077 N N . GLU D 1 190 ? -24.59400 14.11700 42.69300 1.000 79.19371 190 GLU D N 1
ATOM 12078 C CA . GLU D 1 190 ? -24.17000 15.49500 42.91400 1.000 79.44110 190 GLU D CA 1
ATOM 12079 C C . GLU D 1 190 ? -22.87300 15.58400 43.70700 1.000 76.46443 190 GLU D C 1
ATOM 12080 O O . GLU D 1 190 ? -22.22500 16.63600 43.69100 1.000 75.94332 190 GLU D O 1
ATOM 12086 N N . ASP D 1 191 ? -22.48100 14.51500 44.39700 1.000 74.06941 191 ASP D N 1
ATOM 12087 C CA . ASP D 1 191 ? -21.25300 14.50900 45.18000 1.000 72.36657 191 ASP D CA 1
ATOM 12088 C C . ASP D 1 191 ? -20.04800 14.00600 44.39600 1.000 70.66900 191 ASP D C 1
ATOM 12089 O O . ASP D 1 191 ? -18.93100 14.03400 44.92300 1.000 72.10601 191 ASP D O 1
ATOM 12094 N N . ILE D 1 192 ? -20.23800 13.55100 43.16400 1.000 67.60547 192 ILE D N 1
ATOM 12095 C CA . ILE D 1 192 ? -19.12700 13.08000 42.34700 1.000 63.84450 192 ILE D CA 1
ATOM 12096 C C . ILE D 1 192 ? -18.61200 14.24100 41.50700 1.000 59.18078 192 ILE D C 1
ATOM 12097 O O . ILE D 1 192 ? -19.36000 15.14700 41.12200 1.000 58.05433 192 ILE D O 1
ATOM 12102 N N . GLU D 1 193 ? -17.30800 14.22700 41.24600 1.000 57.14896 193 GLU D N 1
ATOM 12103 C CA . GLU D 1 193 ? -16.65800 15.26800 40.46400 1.000 55.56456 193 GLU D CA 1
ATOM 12104 C C . GLU D 1 193 ? -15.33200 14.72000 39.96200 1.000 54.49864 193 GLU D C 1
ATOM 12105 O O . GLU D 1 193 ? -14.61000 14.05500 40.71000 1.000 57.24107 193 GLU D O 1
ATOM 12111 N N . SER D 1 194 ? -15.01700 14.99800 38.70000 1.000 50.91663 194 SER D N 1
ATOM 12112 C CA . SER D 1 194 ? -13.85900 14.39500 38.06200 1.000 50.50869 194 SER D CA 1
ATOM 12113 C C . SER D 1 194 ? -13.08300 15.43200 37.26600 1.000 47.48727 194 SER D C 1
ATOM 12114 O O . SER D 1 194 ? -13.63800 16.43400 36.80500 1.000 46.52926 194 SER D O 1
ATOM 12117 N N . ASP D 1 195 ? -11.78500 15.17700 37.11600 1.000 45.23700 195 ASP D N 1
ATOM 12118 C CA . ASP D 1 195 ? -10.93500 15.94400 36.21800 1.000 42.23401 195 ASP D CA 1
ATOM 12119 C C . ASP D 1 195 ? -10.87900 15.24400 34.86700 1.000 41.20757 195 ASP D C 1
ATOM 12120 O O . ASP D 1 195 ? -10.78100 14.01600 34.79300 1.000 43.07095 195 ASP D O 1
ATOM 12125 N N . TYR D 1 196 ? -10.94300 16.03400 33.79700 1.000 39.78109 196 TYR D N 1
ATOM 12126 C CA . TYR D 1 196 ? -11.17600 15.49500 32.46600 1.000 38.12036 196 TYR D CA 1
ATOM 12127 C C . TYR D 1 196 ? -10.45800 16.35900 31.43900 1.000 37.48871 196 TYR D C 1
ATOM 12128 O O . TYR D 1 196 ? -10.29400 17.56700 31.63000 1.000 37.03602 196 TYR D O 1
ATOM 12137 N N . PHE D 1 197 ? -10.02400 15.72900 30.34800 1.000 37.10708 197 PHE D N 1
ATOM 12138 C CA . PHE D 1 197 ? -9.39700 16.45500 29.25200 1.000 39.68107 197 PHE D CA 1
ATOM 12139 C C . PHE D 1 197 ? -9.56100 15.65500 27.97000 1.000 43.42626 197 PHE D C 1
ATOM 12140 O O . PHE D 1 197 ? -9.69100 14.42900 28.00100 1.000 44.73957 197 PHE D O 1
ATOM 12148 N N . GLY D 1 198 ? -9.53900 16.36300 26.84500 1.000 46.18448 198 GLY D N 1
ATOM 12149 C CA . GLY D 1 198 ? -9.64400 15.76100 25.53100 1.000 46.69507 198 GLY D CA 1
ATOM 12150 C C . GLY D 1 198 ? -10.69300 16.44400 24.68500 1.000 45.94498 198 GLY D C 1
ATOM 12151 O O . GLY D 1 198 ? -11.31800 17.42100 25.08600 1.000 47.20040 198 GLY D O 1
ATOM 12152 N N . LEU D 1 199 ? -10.87500 15.91200 23.47700 1.000 46.87930 199 LEU D N 1
ATOM 12153 C CA . LEU D 1 199 ? -11.93700 16.38600 22.60600 1.000 50.36393 199 LEU D CA 1
ATOM 12154 C C . LEU D 1 199 ? -13.26600 15.75400 23.01200 1.000 54.40389 199 LEU D C 1
ATOM 12155 O O . LEU D 1 199 ? -13.32300 14.81500 23.81100 1.000 55.59614 199 LEU D O 1
ATOM 12160 N N . ASN D 1 200 ? -14.35100 16.28600 22.45400 1.000 57.47005 200 ASN D N 1
ATOM 12161 C CA . ASN D 1 200 ? -15.66900 15.73100 22.72700 1.000 57.79640 200 ASN D CA 1
ATOM 12162 C C . ASN D 1 200 ? -15.75600 14.31000 22.18800 1.000 60.51778 200 ASN D C 1
ATOM 12163 O O . ASN D 1 200 ? -15.38700 14.04700 21.04000 1.000 63.46814 200 ASN D O 1
ATOM 12168 N N . HIS D 1 201 ? -16.23600 13.39400 23.03200 1.000 61.13365 201 HIS D N 1
ATOM 12169 C CA . HIS D 1 201 ? -16.26100 11.96600 22.71300 1.000 63.32865 201 HIS D CA 1
ATOM 12170 C C . HIS D 1 201 ? -14.85400 11.45900 22.40300 1.000 62.26010 201 HIS D C 1
ATOM 12171 O O . HIS D 1 201 ? -14.65800 10.59300 21.54800 1.000 64.24981 201 HIS D O 1
ATOM 12178 N N . TYR D 1 202 ? -13.86400 12.00700 23.11000 1.000 59.59662 202 TYR D N 1
ATOM 12179 C CA . TYR D 1 202 ? -12.46400 11.72000 22.82100 1.000 58.83337 202 TYR D CA 1
ATOM 12180 C C . TYR D 1 202 ? -11.58000 12.12900 23.99300 1.000 54.45127 202 TYR D C 1
ATOM 12181 O O . TYR D 1 202 ? -10.48400 12.66200 23.79300 1.000 54.09596 202 TYR D O 1
ATOM 12190 N N . GLY D 1 203 ? -12.04300 11.87700 25.21700 1.000 50.71661 203 GLY D N 1
ATOM 12191 C CA . GLY D 1 203 ? -11.33200 12.32700 26.39700 1.000 46.26871 203 GLY D CA 1
ATOM 12192 C C . GLY D 1 203 ? -11.06800 11.23700 27.41500 1.000 43.52890 203 GLY D C 1
ATOM 12193 O O . GLY D 1 203 ? -11.33600 10.05800 27.16300 1.000 44.01580 203 GLY D O 1
ATOM 12194 N N . TRP D 1 204 ? -10.54000 11.63100 28.57300 1.000 40.63382 204 TRP D N 1
ATOM 12195 C CA . TRP D 1 204 ? -10.14500 10.69700 29.61500 1.000 42.11558 204 TRP D CA 1
ATOM 12196 C C . TRP D 1 204 ? -10.43700 11.29400 30.98400 1.000 40.61803 204 TRP D C 1
ATOM 12197 O O . TRP D 1 204 ? -10.40700 12.51400 31.16700 1.000 40.21272 204 TRP D O 1
ATOM 12208 N N . PHE D 1 205 ? -10.70900 10.41700 31.94900 1.000 40.05743 205 PHE D N 1
ATOM 12209 C CA . PHE D 1 205 ? -10.91000 10.80700 33.34000 1.000 39.67844 205 PHE D CA 1
ATOM 12210 C C . PHE D 1 205 ? -9.60000 10.60000 34.09300 1.000 40.05480 205 PHE D C 1
ATOM 12211 O O . PHE D 1 205 ? -9.19000 9.46000 34.33600 1.000 41.40233 205 PHE D O 1
ATOM 12219 N N . THR D 1 206 ? -8.94600 11.70100 34.46700 1.000 39.44947 206 THR D N 1
ATOM 12220 C CA . THR D 1 206 ? -7.66800 11.59700 35.16400 1.000 45.37913 206 THR D CA 1
ATOM 12221 C C . THR D 1 206 ? -7.85500 11.33700 36.65400 1.000 46.95826 206 THR D C 1
ATOM 12222 O O . THR D 1 206 ? -7.15400 10.50100 37.23400 1.000 47.92680 206 THR D O 1
ATOM 12226 N N . HIS D 1 207 ? -8.78800 12.04400 37.28800 1.000 47.82942 207 HIS D N 1
ATOM 12227 C CA . HIS D 1 207 ? -9.07600 11.87500 38.70400 1.000 51.12192 207 HIS D CA 1
ATOM 12228 C C . HIS D 1 207 ? -10.57700 11.97000 38.92100 1.000 53.12479 207 HIS D C 1
ATOM 12229 O O . HIS D 1 207 ? -11.24000 12.82300 38.32700 1.000 52.52209 207 HIS D O 1
ATOM 12236 N N . VAL D 1 208 ? -11.10800 11.08700 39.76400 1.000 55.75142 208 VAL D N 1
ATOM 12237 C CA . VAL D 1 208 ? -12.51700 11.09200 40.13900 1.000 55.09871 208 VAL D CA 1
ATOM 12238 C C . VAL D 1 208 ? -12.60400 11.04900 41.65700 1.000 58.17276 208 VAL D C 1
ATOM 12239 O O . VAL D 1 208 ? -11.86700 10.29900 42.30800 1.000 59.76769 208 VAL D O 1
ATOM 12243 N N . ARG D 1 209 ? -13.50300 11.85200 42.22300 1.000 59.92824 209 ARG D N 1
ATOM 12244 C CA . ARG D 1 209 ? -13.65400 11.93200 43.66800 1.000 64.57353 209 ARG D CA 1
ATOM 12245 C C . ARG D 1 209 ? -15.12200 12.08400 44.03300 1.000 69.41359 209 ARG D C 1
ATOM 12246 O O . ARG D 1 209 ? -15.86200 12.82600 43.38100 1.000 68.64507 209 ARG D O 1
ATOM 12254 N N . CYS D 1 210 ? -15.53400 11.37100 45.07900 1.000 73.79306 210 CYS D N 1
ATOM 12255 C CA . CYS D 1 210 ? -16.88500 11.44700 45.62300 1.000 73.65883 210 CYS D CA 1
ATOM 12256 C C . CYS D 1 210 ? -16.79800 11.98100 47.04500 1.000 71.16643 210 CYS D C 1
ATOM 12257 O O . CYS D 1 210 ? -16.08900 11.40900 47.88100 1.000 72.03495 210 CYS D O 1
ATOM 12260 N N . LYS D 1 211 ? -17.51200 13.07700 47.31000 1.000 67.55020 211 LYS D N 1
ATOM 12261 C CA . LYS D 1 211 ? -17.47200 13.76400 48.60300 1.000 69.29778 211 LYS D CA 1
ATOM 12262 C C . LYS D 1 211 ? -16.05400 14.19200 48.97300 1.000 68.81615 211 LYS D C 1
ATOM 12263 O O . LYS D 1 211 ? -15.68400 14.20700 50.14900 1.000 71.22696 211 LYS D O 1
ATOM 12269 N N . GLY D 1 212 ? -15.25000 14.54600 47.96900 1.000 66.50271 212 GLY D N 1
ATOM 12270 C CA . GLY D 1 212 ? -13.89500 14.99700 48.18100 1.000 66.11845 212 GLY D CA 1
ATOM 12271 C C . GLY D 1 212 ? -12.84000 13.91000 48.17900 1.000 64.82619 212 GLY D C 1
ATOM 12272 O O . GLY D 1 212 ? -11.67500 14.20000 47.88100 1.000 65.74736 212 GLY D O 1
ATOM 12273 N N . VAL D 1 213 ? -13.20600 12.67100 48.49600 1.000 63.01808 213 VAL D N 1
ATOM 12274 C CA . VAL D 1 213 ? -12.23200 11.58700 48.58100 1.000 60.71254 213 VAL D CA 1
ATOM 12275 C C . VAL D 1 213 ? -11.97600 11.02800 47.18700 1.000 57.37004 213 VAL D C 1
ATOM 12276 O O . VAL D 1 213 ? -12.91200 10.63600 46.48100 1.000 57.42267 213 VAL D O 1
ATOM 12280 N N . ASP D 1 214 ? -10.70500 10.98200 46.79300 1.000 55.11187 214 ASP D N 1
ATOM 12281 C CA . ASP D 1 214 ? -10.34000 10.45300 45.48400 1.000 52.99320 214 ASP D CA 1
ATOM 12282 C C . ASP D 1 214 ? -10.65100 8.96200 45.41800 1.000 52.65631 214 ASP D C 1
ATOM 12283 O O . ASP D 1 214 ? -10.28000 8.19700 46.31500 1.000 55.82248 214 ASP D O 1
ATOM 12288 N N . VAL D 1 215 ? -11.33200 8.54900 44.34900 1.000 49.68490 215 VAL D N 1
ATOM 12289 C CA . VAL D 1 215 ? -11.79300 7.17300 44.20300 1.000 49.82703 215 VAL D CA 1
ATOM 12290 C C . VAL D 1 215 ? -11.36400 6.61400 42.85200 1.000 49.79808 215 VAL D C 1
ATOM 12291 O O . VAL D 1 215 ? -11.97800 5.67200 42.33600 1.000 48.77690 215 VAL D O 1
ATOM 12295 N N . THR D 1 216 ? -10.30500 7.18400 42.27200 1.000 51.15877 216 THR D N 1
ATOM 12296 C CA . THR D 1 216 ? -9.86900 6.75800 40.94500 1.000 50.72450 216 THR D CA 1
ATOM 12297 C C . THR D 1 216 ? -9.36500 5.31900 40.95700 1.000 55.71457 216 THR D C 1
ATOM 12298 O O . THR D 1 216 ? -9.71100 4.52900 40.07100 1.000 57.01473 216 THR D O 1
ATOM 12302 N N . ASP D 1 217 ? -8.55300 4.95800 41.95400 1.000 57.22265 217 ASP D N 1
ATOM 12303 C CA . ASP D 1 217 ? -7.99200 3.61100 41.99900 1.000 59.07814 217 ASP D CA 1
ATOM 12304 C C . ASP D 1 217 ? -9.07200 2.56300 42.24000 1.000 60.78887 217 ASP D C 1
ATOM 12305 O O . ASP D 1 217 ? -9.04000 1.48300 41.63800 1.000 61.55738 217 ASP D O 1
ATOM 12310 N N . LYS D 1 218 ? -10.03500 2.85700 43.11800 1.000 61.71793 218 LYS D N 1
ATOM 12311 C CA . LYS D 1 218 ? -11.12400 1.91300 43.34800 1.000 61.99954 218 LYS D CA 1
ATOM 12312 C C . LYS D 1 218 ? -12.00800 1.77200 42.11600 1.000 58.44648 218 LYS D C 1
ATOM 12313 O O . LYS D 1 218 ? -12.52500 0.68200 41.84600 1.000 58.34910 218 LYS D O 1
ATOM 12319 N N . LEU D 1 219 ? -12.18900 2.85500 41.35800 1.000 55.73826 219 LEU D N 1
ATOM 12320 C CA . LEU D 1 219 ? -12.98800 2.78700 40.13900 1.000 54.81973 219 LEU D CA 1
ATOM 12321 C C . LEU D 1 219 ? -12.31400 1.91000 39.09100 1.000 55.52508 219 LEU D C 1
ATOM 12322 O O . LEU D 1 219 ? -12.89600 0.92600 38.62000 1.000 55.92513 219 LEU D O 1
ATOM 12327 N N . LYS D 1 220 ? -11.07600 2.25000 38.72000 1.000 56.06462 220 LYS D N 1
ATOM 12328 C CA . LYS D 1 220 ? -10.38800 1.51700 37.66300 1.000 55.66720 220 LYS D CA 1
ATOM 12329 C C . LYS D 1 220 ? -10.15600 0.05600 38.02700 1.000 57.32266 220 LYS D C 1
ATOM 12330 O O . LYS D 1 220 ? -9.97300 -0.77000 37.12800 1.000 57.83062 220 LYS D O 1
ATOM 12336 N N . GLU D 1 221 ? -10.16300 -0.28500 39.31800 1.000 58.99392 221 GLU D N 1
ATOM 12337 C CA . GLU D 1 221 ? -10.17800 -1.69400 39.69700 1.000 62.17588 221 GLU D CA 1
ATOM 12338 C C . GLU D 1 221 ? -11.46100 -2.36800 39.22700 1.000 60.46251 221 GLU D C 1
ATOM 12339 O O . GLU D 1 221 ? -11.42800 -3.48100 38.68800 1.000 61.08364 221 GLU D O 1
ATOM 12345 N N . HIS D 1 222 ? -12.60200 -1.70200 39.41600 1.000 58.64914 222 HIS D N 1
ATOM 12346 C CA . HIS D 1 222 ? -13.88600 -2.26100 39.00900 1.000 60.68886 222 HIS D CA 1
ATOM 12347 C C . HIS D 1 222 ? -14.10300 -2.13800 37.50500 1.000 60.48620 222 HIS D C 1
ATOM 12348 O O . HIS D 1 222 ? -14.64700 -3.05400 36.87800 1.000 63.37602 222 HIS D O 1
ATOM 12355 N N . VAL D 1 223 ? -13.68700 -1.01700 36.91100 1.000 56.97262 223 VAL D N 1
ATOM 12356 C CA . VAL D 1 223 ? -13.92700 -0.79900 35.48800 1.000 54.29335 223 VAL D CA 1
ATOM 12357 C C . VAL D 1 223 ? -13.09100 -1.75200 34.64000 1.000 56.48572 223 VAL D C 1
ATOM 12358 O O . VAL D 1 223 ? -13.50600 -2.14400 33.54300 1.000 57.33582 223 VAL D O 1
ATOM 12362 N N . ARG D 1 224 ? -11.91500 -2.15500 35.12600 1.000 58.09644 224 ARG D N 1
ATOM 12363 C CA . ARG D 1 224 ? -11.10500 -3.11200 34.38100 1.000 60.33618 224 ARG D CA 1
ATOM 12364 C C . ARG D 1 224 ? -11.70700 -4.51100 34.38300 1.000 64.61827 224 ARG D C 1
ATOM 12365 O O . ARG D 1 224 ? -11.32100 -5.33800 33.55100 1.000 67.17384 224 ARG D O 1
ATOM 12373 N N . LYS D 1 225 ? -12.64000 -4.79400 35.29100 1.000 65.67103 225 LYS D N 1
ATOM 12374 C CA . LYS D 1 225 ? -13.26700 -6.10800 35.38500 1.000 71.09800 225 LYS D CA 1
ATOM 12375 C C . LYS D 1 225 ? -14.63100 -6.15900 34.70800 1.000 71.34013 225 LYS D C 1
ATOM 12376 O O . LYS D 1 225 ? -14.87700 -7.03800 33.87800 1.000 72.96928 225 LYS D O 1
ATOM 12382 N N . TYR D 1 226 ? -15.52500 -5.22800 35.04200 1.000 70.15315 226 TYR D N 1
ATOM 12383 C CA . TYR D 1 226 ? -16.88700 -5.23100 34.52100 1.000 71.28486 226 TYR D CA 1
ATOM 12384 C C . TYR D 1 226 ? -17.19100 -4.01100 33.66100 1.000 68.25029 226 TYR D C 1
ATOM 12385 O O . TYR D 1 226 ? -18.34400 -3.82900 33.25200 1.000 69.19514 226 TYR D O 1
ATOM 12394 N N . GLY D 1 227 ? -16.19800 -3.17300 33.37500 1.000 66.09213 227 GLY D N 1
ATOM 12395 C CA . GLY D 1 227 ? -16.48700 -1.94500 32.66700 1.000 65.16571 227 GLY D CA 1
ATOM 12396 C C . GLY D 1 227 ? -17.21500 -0.96200 33.57200 1.000 65.34204 227 GLY D C 1
ATOM 12397 O O . GLY D 1 227 ? -17.19000 -1.05900 34.80200 1.000 67.23438 227 GLY D O 1
ATOM 12398 N N . TYR D 1 228 ? -17.87900 0.00200 32.93700 1.000 64.61827 228 TYR D N 1
ATOM 12399 C CA . TYR D 1 228 ? -18.69500 0.94700 33.68600 1.000 68.13448 228 TYR D CA 1
ATOM 12400 C C . TYR D 1 228 ? -20.01600 0.34700 34.14600 1.000 74.60631 228 TYR D C 1
ATOM 12401 O O . TYR D 1 228 ? -20.75300 1.00600 34.88600 1.000 74.85898 228 TYR D O 1
ATOM 12410 N N . VAL D 1 229 ? -20.32900 -0.88000 33.73000 1.000 79.77799 229 VAL D N 1
ATOM 12411 C CA . VAL D 1 229 ? -21.53500 -1.54800 34.19700 1.000 86.08137 229 VAL D CA 1
ATOM 12412 C C . VAL D 1 229 ? -21.32400 -2.03100 35.62600 1.000 91.25041 229 VAL D C 1
ATOM 12413 O O . VAL D 1 229 ? -20.22900 -2.47600 35.99900 1.000 92.80060 229 VAL D O 1
ATOM 12417 N N . SER D 1 230 ? -22.36500 -1.91600 36.44300 1.000 95.71148 230 SER D N 1
ATOM 12418 C CA . SER D 1 230 ? -22.34700 -2.39100 37.81700 1.000 99.20400 230 SER D CA 1
ATOM 12419 C C . SER D 1 230 ? -23.49700 -3.36600 38.02800 1.000 106.24695 230 SER D C 1
ATOM 12420 O O . SER D 1 230 ? -24.34900 -3.55900 37.15700 1.000 109.75526 230 SER D O 1
ATOM 12423 N N . GLU D 1 231 ? -23.51400 -3.98500 39.21000 1.000 106.67858 231 GLU D N 1
ATOM 12424 C CA . GLU D 1 231 ? -24.58000 -4.92700 39.52800 1.000 110.13952 231 GLU D CA 1
ATOM 12425 C C . GLU D 1 231 ? -25.90500 -4.21700 39.77100 1.000 110.32375 231 GLU D C 1
ATOM 12426 O O . GLU D 1 231 ? -26.97000 -4.80200 39.54600 1.000 113.80575 231 GLU D O 1
ATOM 12432 N N . ALA D 1 232 ? -25.86400 -2.96700 40.22200 1.000 107.01020 232 ALA D N 1
ATOM 12433 C CA . ALA D 1 232 ? -27.08100 -2.19800 40.45000 1.000 107.69976 232 ALA D CA 1
ATOM 12434 C C . ALA D 1 232 ? -27.41600 -1.34300 39.23300 1.000 106.64437 232 ALA D C 1
ATOM 12435 O O . ALA D 1 232 ? -28.42800 -0.64400 39.21400 1.000 108.22613 232 ALA D O 1
ATOM 12437 N N . THR D 1 247 ? -21.40200 -1.90800 25.07400 1.000 109.10255 247 THR D N 1
ATOM 12438 C CA . THR D 1 247 ? -20.87800 -0.55000 24.98000 1.000 105.81269 247 THR D CA 1
ATOM 12439 C C . THR D 1 247 ? -20.17000 -0.14600 26.27200 1.000 102.79654 247 THR D C 1
ATOM 12440 O O . THR D 1 247 ? -19.02300 0.30100 26.24500 1.000 100.43573 247 THR D O 1
ATOM 12444 N N . PHE D 1 248 ? -20.85600 -0.31000 27.40500 1.000 103.34397 248 PHE D N 1
ATOM 12445 C CA . PHE D 1 248 ? -20.24000 0.00100 28.69100 1.000 99.74091 248 PHE D CA 1
ATOM 12446 C C . PHE D 1 248 ? -19.22400 -1.06300 29.08600 1.000 100.91736 248 PHE D C 1
ATOM 12447 O O . PHE D 1 248 ? -18.11400 -0.74300 29.52800 1.000 96.84845 248 PHE D O 1
ATOM 12455 N N . LYS D 1 249 ? -19.58800 -2.33900 28.93400 1.000 106.70753 249 LYS D N 1
ATOM 12456 C CA . LYS D 1 249 ? -18.69800 -3.42600 29.32400 1.000 111.76866 249 LYS D CA 1
ATOM 12457 C C . LYS D 1 249 ? -17.46100 -3.50900 28.43900 1.000 118.82214 249 LYS D C 1
ATOM 12458 O O . LYS D 1 249 ? -16.46700 -4.12300 28.83900 1.000 122.05148 249 LYS D O 1
ATOM 12464 N N . ASN D 1 250 ? -17.49700 -2.90100 27.25100 1.000 123.00159 250 ASN D N 1
ATOM 12465 C CA . ASN D 1 250 ? -16.35900 -2.96200 26.34400 1.000 123.32794 250 ASN 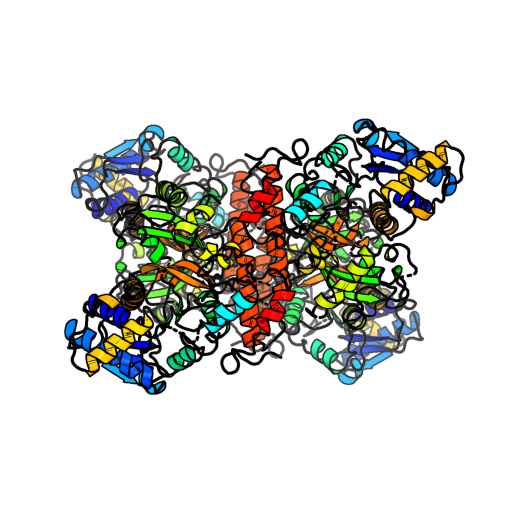D CA 1
ATOM 12466 C C . ASN D 1 250 ? -15.19600 -2.09800 26.81200 1.000 118.66686 250 ASN D C 1
ATOM 12467 O O . ASN D 1 250 ? -14.06400 -2.30900 26.36200 1.000 118.21417 250 ASN D O 1
ATOM 12472 N N . SER D 1 251 ? -15.44300 -1.13700 27.70400 1.000 105.91007 251 SER D N 1
ATOM 12473 C CA . SER D 1 251 ? -14.38800 -0.25600 28.19200 1.000 95.57199 251 SER D CA 1
ATOM 12474 C C . SER D 1 251 ? -13.45400 -0.93500 29.18400 1.000 86.53143 251 SER D C 1
ATOM 12475 O O . SER D 1 251 ? -12.49800 -0.29700 29.63700 1.000 85.62606 251 SER D O 1
ATOM 12478 N N . ALA D 1 252 ? -13.70300 -2.19900 29.53700 1.000 80.39648 252 ALA D N 1
ATOM 12479 C CA . ALA D 1 252 ? -12.79900 -2.90200 30.44000 1.000 72.85084 252 ALA D CA 1
ATOM 12480 C C . ALA D 1 252 ? -11.46600 -3.21100 29.77000 1.000 69.87680 252 ALA D C 1
ATOM 12481 O O . ALA D 1 252 ? -10.43100 -3.25600 30.44400 1.000 69.61887 252 ALA D O 1
ATOM 12483 N N . LEU D 1 253 ? -11.47100 -3.42400 28.45300 1.000 66.90276 253 LEU D N 1
ATOM 12484 C CA . LEU D 1 253 ? -10.22400 -3.68100 27.74100 1.000 63.60236 253 LEU D CA 1
ATOM 12485 C C . LEU D 1 253 ? -9.39200 -2.41200 27.61000 1.000 59.08866 253 LEU D C 1
ATOM 12486 O O . LEU D 1 253 ? -8.16400 -2.44900 27.75400 1.000 57.89115 253 LEU D O 1
ATOM 12491 N N . ILE D 1 254 ? -10.04400 -1.28000 27.33800 1.000 56.56468 254 ILE D N 1
ATOM 12492 C CA . ILE D 1 254 ? -9.32000 -0.02400 27.16700 1.000 54.82499 254 ILE D CA 1
ATOM 12493 C C . ILE D 1 254 ? -8.70800 0.42700 28.48700 1.000 54.24335 254 ILE D C 1
ATOM 12494 O O . ILE D 1 254 ? -7.56600 0.90000 28.52900 1.000 54.84342 254 ILE D O 1
ATOM 12499 N N . SER D 1 255 ? -9.45100 0.28400 29.58700 1.000 52.66947 255 SER D N 1
ATOM 12500 C CA . SER D 1 255 ? -8.93200 0.67800 30.89100 1.000 52.35101 255 SER D CA 1
ATOM 12501 C C . SER D 1 255 ? -7.82900 -0.25100 31.38100 1.000 53.35113 255 SER D C 1
ATOM 12502 O O . SER D 1 255 ? -7.06000 0.13400 32.26700 1.000 51.59040 255 SER D O 1
ATOM 12505 N N . SER D 1 256 ? -7.73400 -1.46000 30.82700 1.000 51.68514 256 SER D N 1
ATOM 12506 C CA . SER D 1 256 ? -6.70500 -2.40900 31.23100 1.000 51.36142 256 SER D CA 1
ATOM 12507 C C . SER D 1 256 ? -5.42400 -2.26900 30.42200 1.000 52.37733 256 SER D C 1
ATOM 12508 O O . SER D 1 256 ? -4.33200 -2.45700 30.97100 1.000 52.78528 256 SER D O 1
ATOM 12519 N N . PHE D 1 258 ? -4.36900 0.52700 28.98500 1.000 50.37183 258 PHE D N 1
ATOM 12520 C CA . PHE D 1 258 ? -3.81700 1.84200 29.29800 1.000 48.96640 258 PHE D CA 1
ATOM 12521 C C . PHE D 1 258 ? -4.26700 2.20800 30.70600 1.000 48.73216 258 PHE D C 1
ATOM 12522 O O . PHE D 1 258 ? -5.44900 2.48600 30.93200 1.000 51.33510 258 PHE D O 1
ATOM 12530 N N . THR D 1 259 ? -3.32400 2.21000 31.64700 1.000 48.55056 259 THR D N 1
ATOM 12531 C CA . THR D 1 259 ? -3.63000 2.23800 33.07100 1.000 48.51898 259 THR D CA 1
ATOM 12532 C C . THR D 1 259 ? -3.60200 3.63400 33.68100 1.000 48.61899 259 THR D C 1
ATOM 12533 O O . THR D 1 259 ? -3.82900 3.76600 34.88700 1.000 48.77953 259 THR D O 1
ATOM 12537 N N . ASP D 1 260 ? -3.33500 4.67400 32.89100 1.000 49.43487 260 ASP D N 1
ATOM 12538 C CA . ASP D 1 260 ? -3.21700 6.01300 33.46100 1.000 48.93218 260 ASP D CA 1
ATOM 12539 C C . ASP D 1 260 ? -4.57800 6.55700 33.88000 1.000 48.40580 260 ASP D C 1
ATOM 12540 O O . ASP D 1 260 ? -4.80900 6.85000 35.05900 1.000 46.73192 260 ASP D O 1
ATOM 12545 N N . TYR D 1 261 ? -5.49400 6.69700 32.92700 1.000 49.13221 261 TYR D N 1
ATOM 12546 C CA . TYR D 1 261 ? -6.76400 7.37100 33.14900 1.000 49.08220 261 TYR D CA 1
ATOM 12547 C C . TYR D 1 261 ? -7.92600 6.41800 32.89900 1.000 51.41406 261 TYR D C 1
ATOM 12548 O O . TYR D 1 261 ? -7.76800 5.33500 32.32900 1.000 51.98255 261 TYR D O 1
ATOM 12557 N N . LEU D 1 262 ? -9.10900 6.84300 33.34100 1.000 53.20638 262 LEU D N 1
ATOM 12558 C CA . LEU D 1 262 ? -10.34400 6.13700 33.03000 1.000 53.64591 262 LEU D CA 1
ATOM 12559 C C . LEU D 1 262 ? -10.88200 6.64000 31.69800 1.000 54.89606 262 LEU D C 1
ATOM 12560 O O . LEU D 1 262 ? -11.11400 7.84800 31.55500 1.000 54.50390 262 LEU D O 1
ATOM 12565 N N . PRO D 1 263 ? -11.09000 5.77400 30.71200 1.000 56.74101 263 PRO D N 1
ATOM 12566 C CA . PRO D 1 263 ? -11.38700 6.25100 29.36000 1.000 57.48847 263 PRO D CA 1
ATOM 12567 C C . PRO D 1 263 ? -12.84800 6.61700 29.16400 1.000 58.61492 263 PRO D C 1
ATOM 12568 O O . PRO D 1 263 ? -13.74600 6.10900 29.83900 1.000 59.12551 263 PRO D O 1
ATOM 12572 N N . ASN D 1 264 ? -13.07100 7.52300 28.21600 1.000 58.14645 264 ASN D N 1
ATOM 12573 C CA . ASN D 1 264 ? -14.41400 7.76400 27.71700 1.000 58.53333 264 ASN D CA 1
ATOM 12574 C C . ASN D 1 264 ? -14.88500 6.54800 26.92900 1.000 59.85718 264 ASN D C 1
ATOM 12575 O O . ASN D 1 264 ? -14.09700 5.86300 26.27300 1.000 59.15972 264 ASN D O 1
ATOM 12580 N N . THR D 1 265 ? -16.18900 6.27700 27.00600 1.000 62.12850 265 THR D N 1
ATOM 12581 C CA . THR D 1 265 ? -16.73000 5.07900 26.37300 1.000 63.60499 265 THR D CA 1
ATOM 12582 C C . THR D 1 265 ? -16.58200 5.12300 24.85700 1.000 64.14190 265 THR D C 1
ATOM 12583 O O . THR D 1 265 ? -16.47300 4.07300 24.21200 1.000 62.67857 265 THR D O 1
ATOM 12587 N N . TYR D 1 266 ? -16.55000 6.32200 24.27200 1.000 66.51061 266 TYR D N 1
ATOM 12588 C CA . TYR D 1 266 ? -16.45700 6.45400 22.82200 1.000 69.35305 266 TYR D CA 1
ATOM 12589 C C . TYR D 1 266 ? -15.11800 5.99900 22.25700 1.000 71.35592 266 TYR D C 1
ATOM 12590 O O . TYR D 1 266 ? -14.97000 5.95800 21.03100 1.000 71.32434 266 TYR D O 1
ATOM 12599 N N . TRP D 1 267 ? -14.14500 5.65800 23.10400 1.000 74.09046 267 TRP D N 1
ATOM 12600 C CA . TRP D 1 267 ? -12.86600 5.16800 22.60500 1.000 77.71984 267 TRP D CA 1
ATOM 12601 C C . TRP D 1 267 ? -12.95500 3.76300 22.02700 1.000 83.98112 267 TRP D C 1
ATOM 12602 O O . TRP D 1 267 ? -11.97100 3.28700 21.45000 1.000 83.20734 267 TRP D O 1
ATOM 12613 N N . GLN D 1 268 ? -14.10100 3.09100 22.16300 1.000 91.21620 268 GLN D N 1
ATOM 12614 C CA . GLN D 1 268 ? -14.26700 1.76900 21.57300 1.000 93.95600 268 GLN D CA 1
ATOM 12615 C C . GLN D 1 268 ? -14.35000 1.82200 20.05400 1.000 93.11643 268 GLN D C 1
ATOM 12616 O O . GLN D 1 268 ? -14.19500 0.78500 19.40100 1.000 94.85348 268 GLN D O 1
ATOM 12622 N N . TYR D 1 269 ? -14.59600 2.99800 19.48000 1.000 86.82620 269 TYR D N 1
ATOM 12623 C CA . TYR D 1 269 ? -14.65400 3.14000 18.03200 1.000 81.81244 269 TYR D CA 1
ATOM 12624 C C . TYR D 1 269 ? -13.31300 3.53200 17.42800 1.000 78.21201 269 TYR D C 1
ATOM 12625 O O . TYR D 1 269 ? -13.03200 3.17100 16.28000 1.000 78.73049 269 TYR D O 1
ATOM 12634 N N . TYR D 1 270 ? -12.48000 4.25900 18.17200 1.000 74.41419 270 TYR D N 1
ATOM 12635 C CA . TYR D 1 270 ? -11.17800 4.68000 17.67000 1.000 70.39528 270 TYR D CA 1
ATOM 12636 C C . TYR D 1 270 ? -10.07500 3.68300 18.00100 1.000 67.04225 270 TYR D C 1
ATOM 12637 O O . TYR D 1 270 ? -9.19600 3.43600 17.16800 1.000 64.68407 270 TYR D O 1
ATOM 12646 N N . LEU D 1 271 ? -10.09600 3.10800 19.20300 1.000 67.28965 271 LEU D N 1
ATOM 12647 C CA . LEU D 1 271 ? -9.05500 2.17200 19.61000 1.000 68.34767 271 LEU D CA 1
ATOM 12648 C C . LEU D 1 271 ? -9.32900 0.74800 19.15200 1.000 70.75585 271 LEU D C 1
ATOM 12649 O O . LEU D 1 271 ? -8.38600 -0.03900 19.00600 1.000 70.97167 271 LEU D O 1
ATOM 12662 N N . PRO D 1 273 ? -11.72200 -0.26000 16.20900 1.000 81.43608 273 PRO D N 1
ATOM 12663 C CA . PRO D 1 273 ? -12.75800 -0.01600 15.19400 1.000 85.10231 273 PRO D CA 1
ATOM 12664 C C . PRO D 1 273 ? -13.27000 -1.28500 14.53000 1.000 89.69496 273 PRO D C 1
ATOM 12665 O O . PRO D 1 273 ? -14.48500 -1.48500 14.41900 1.000 91.92418 273 PRO D O 1
ATOM 12669 N N . ASP D 1 274 ? -12.35500 -2.14400 14.07400 1.000 91.53203 274 ASP D N 1
ATOM 12670 C CA . ASP D 1 274 ? -12.77100 -3.35800 13.37900 1.000 93.79282 274 ASP D CA 1
ATOM 12671 C C . ASP D 1 274 ? -13.53500 -4.30300 14.29600 1.000 93.43752 274 ASP D C 1
ATOM 12672 O O . ASP D 1 274 ? -14.33900 -5.10900 13.81700 1.000 94.48238 274 ASP D O 1
ATOM 12677 N N . SER D 1 275 ? -13.30200 -4.22200 15.60800 1.000 89.74760 275 SER D N 1
ATOM 12678 C CA . SER D 1 275 ? -14.08200 -5.02900 16.53900 1.000 87.46575 275 SER D CA 1
ATOM 12679 C C . SER D 1 275 ? -15.53300 -4.56800 16.59300 1.000 86.74724 275 SER D C 1
ATOM 12680 O O . SER D 1 275 ? -16.43800 -5.38700 16.79000 1.000 87.48681 275 SER D O 1
ATOM 12683 N N . ILE D 1 276 ? -15.77200 -3.26700 16.41800 1.000 84.95492 276 ILE D N 1
ATOM 12684 C CA . ILE D 1 276 ? -17.13700 -2.75200 16.38400 1.000 85.12336 276 ILE D CA 1
ATOM 12685 C C . ILE D 1 276 ? -17.83100 -3.16100 15.09000 1.000 86.86831 276 ILE D C 1
ATOM 12686 O O . ILE D 1 276 ? -19.03100 -3.46400 15.08300 1.000 89.35282 276 ILE D O 1
ATOM 12691 N N . VAL D 1 277 ? -17.08700 -3.19700 13.98100 1.000 85.36023 277 VAL D N 1
ATOM 12692 C CA . VAL D 1 277 ? -17.68200 -3.53600 12.69000 1.000 87.82632 277 VAL D CA 1
ATOM 12693 C C . VAL D 1 277 ? -18.24100 -4.95500 12.71200 1.000 90.29767 277 VAL D C 1
ATOM 12694 O O . VAL D 1 277 ? -19.31500 -5.22300 12.16200 1.000 92.08999 277 VAL D O 1
ATOM 12698 N N . ASP D 1 278 ? -17.52600 -5.88400 13.35000 1.000 89.97395 278 ASP D N 1
ATOM 12699 C CA . ASP D 1 278 ? -18.03300 -7.24400 13.49800 1.000 91.08987 278 ASP D CA 1
ATOM 12700 C C . ASP D 1 278 ? -19.24600 -7.30800 14.41500 1.000 90.70561 278 ASP D C 1
ATOM 12701 O O . ASP D 1 278 ? -20.05300 -8.23600 14.29400 1.000 91.36359 278 ASP D O 1
ATOM 12706 N N . TYR D 1 279 ? -19.39200 -6.34200 15.32400 1.000 89.55547 279 TYR D N 1
ATOM 12707 C CA . TYR D 1 279 ? -20.52700 -6.33300 16.23900 1.000 90.06606 279 TYR D CA 1
ATOM 12708 C C . TYR D 1 279 ? -21.75800 -5.68300 15.62100 1.000 91.60046 279 TYR D C 1
ATOM 12709 O O . TYR D 1 279 ? -22.88500 -6.02400 15.99600 1.000 93.14275 279 TYR D O 1
ATOM 12726 N N . ASP D 1 281 ? -24.66600 -4.76700 12.89900 1.000 93.37172 281 ASP D N 1
ATOM 12727 C CA . ASP D 1 281 ? -25.44700 -5.37200 11.82800 1.000 95.17457 281 ASP D CA 1
ATOM 12728 C C . ASP D 1 281 ? -25.89800 -4.27000 10.87700 1.000 94.30078 281 ASP D C 1
ATOM 12729 O O . ASP D 1 281 ? -26.50800 -3.28500 11.30700 1.000 93.19538 281 ASP D O 1
ATOM 12734 N N . ILE D 1 282 ? -25.59300 -4.43500 9.58700 1.000 94.70083 282 ILE D N 1
ATOM 12735 C CA . ILE D 1 282 ? -25.90200 -3.38900 8.61600 1.000 95.24300 282 ILE D CA 1
ATOM 12736 C C . ILE D 1 282 ? -27.40300 -3.30400 8.36100 1.000 98.21178 282 ILE D C 1
ATOM 12737 O O . ILE D 1 282 ? -27.94100 -2.21100 8.14400 1.000 98.70131 282 ILE D O 1
ATOM 12742 N N . ASN D 1 283 ? -28.10700 -4.43900 8.39600 1.000 99.87513 283 ASN D N 1
ATOM 12743 C CA . ASN D 1 283 ? -29.54600 -4.42300 8.15500 1.000 101.53059 283 ASN D CA 1
ATOM 12744 C C . ASN D 1 283 ? -30.30600 -3.78000 9.30800 1.000 100.50679 283 ASN D C 1
ATOM 12745 O O . ASN D 1 283 ? -31.41000 -3.26100 9.10700 1.000 100.92526 283 ASN D O 1
ATOM 12750 N N . ASN D 1 284 ? -29.74100 -3.80400 10.51500 1.000 100.48047 284 ASN D N 1
ATOM 12751 C CA . ASN D 1 284 ? -30.33900 -3.18100 11.69800 1.000 99.37507 284 ASN D CA 1
ATOM 12752 C C . ASN D 1 284 ? -29.25000 -2.36500 12.38700 1.000 96.98005 284 ASN D C 1
ATOM 12753 O O . ASN D 1 284 ? -28.55600 -2.86600 13.27700 1.000 96.27207 284 ASN D O 1
ATOM 12758 N N . THR D 1 285 ? -29.10000 -1.11000 11.97600 1.000 95.55883 285 THR D N 1
ATOM 12759 C CA . THR D 1 285 ? -28.09400 -0.24200 12.56400 1.000 93.99548 285 THR D CA 1
ATOM 12760 C C . THR D 1 285 ? -28.60900 0.35800 13.87100 1.000 95.33775 285 THR D C 1
ATOM 12761 O O . THR D 1 285 ? -29.75800 0.15300 14.27400 1.000 97.51169 285 THR D O 1
ATOM 12765 N N . ARG D 1 286 ? -27.73700 1.11400 14.54500 1.000 94.59818 286 ARG D N 1
ATOM 12766 C CA . ARG D 1 286 ? -28.13700 1.77700 15.78200 1.000 93.76914 286 ARG D CA 1
ATOM 12767 C C . ARG D 1 286 ? -29.22400 2.81200 15.52300 1.000 96.14047 286 ARG D C 1
ATOM 12768 O O . ARG D 1 286 ? -30.14500 2.97200 16.33300 1.000 93.80335 286 ARG D O 1
ATOM 12776 N N . GLY D 1 287 ? -29.14100 3.51600 14.39300 1.000 100.44099 287 GLY D N 1
ATOM 12777 C CA . GLY D 1 287 ? -30.15800 4.49300 14.05200 1.000 104.89152 287 GLY D CA 1
ATOM 12778 C C . GLY D 1 287 ? -31.52500 3.89500 13.79900 1.000 109.08150 287 GLY D C 1
ATOM 12779 O O . GLY D 1 287 ? -32.52200 4.62300 13.80700 1.000 114.31371 287 GLY D O 1
ATOM 12788 N N . GLN D 1 289 ? -32.51500 1.17200 15.63500 1.000 105.21261 289 GLN D N 1
ATOM 12789 C CA . GLN D 1 289 ? -32.94100 0.79400 16.97800 1.000 101.60166 289 GLN D CA 1
ATOM 12790 C C . GLN D 1 289 ? -33.70300 1.93000 17.64700 1.000 98.54603 289 GLN D C 1
ATOM 12791 O O . GLN D 1 289 ? -34.65800 1.69000 18.39500 1.000 98.42759 289 GLN D O 1
ATOM 12797 N N . VAL D 1 290 ? -33.29700 3.17400 17.38800 1.000 95.58778 290 VAL D N 1
ATOM 12798 C CA . VAL D 1 290 ? -34.00600 4.31900 17.94800 1.000 93.70860 290 VAL D CA 1
ATOM 12799 C C . VAL D 1 290 ? -35.24800 4.64700 17.12300 1.000 95.91150 290 VAL D C 1
ATOM 12800 O O . VAL D 1 290 ? -36.23500 5.16400 17.66100 1.000 96.92478 290 VAL D O 1
ATOM 12804 N N . ILE D 1 291 ? -35.23300 4.34500 15.82200 1.000 97.24850 291 ILE D N 1
ATOM 12805 C CA . ILE D 1 291 ? -36.42700 4.53300 14.99900 1.000 100.18833 291 ILE D CA 1
ATOM 12806 C C . ILE D 1 291 ? -37.57100 3.67600 15.52600 1.000 104.32040 291 ILE D C 1
ATOM 12807 O O . ILE D 1 291 ? -38.67700 4.16800 15.77700 1.000 106.32064 291 ILE D O 1
ATOM 12812 N N . ASN D 1 292 ? -37.31900 2.37800 15.70500 1.000 105.94165 292 ASN D N 1
ATOM 12813 C CA . ASN D 1 292 ? -38.29700 1.46500 16.28200 1.000 107.07336 292 ASN D CA 1
ATOM 12814 C C . ASN D 1 292 ? -38.15700 1.34400 17.79300 1.000 105.60477 292 ASN D C 1
ATOM 12815 O O . ASN D 1 292 ? -38.53900 0.31700 18.37100 1.000 106.04166 292 ASN D O 1
ATOM 12820 N N . GLY D 1 293 ? -37.61500 2.36700 18.44800 1.000 102.32543 293 GLY D N 1
ATOM 12821 C CA . GLY D 1 293 ? -37.45000 2.34600 19.88700 1.000 99.88040 293 GLY D CA 1
ATOM 12822 C C . GLY D 1 293 ? -37.86600 3.64000 20.55300 1.000 99.28822 293 GLY D C 1
ATOM 12823 O O . GLY D 1 293 ? -39.00800 3.77200 21.00300 1.000 101.84642 293 GLY D O 1
ATOM 12824 N N . ARG D 1 294 ? -36.95000 4.60800 20.62300 1.000 96.20364 294 ARG D N 1
ATOM 12825 C CA . ARG D 1 294 ? -37.26300 5.86100 21.30500 1.000 93.92968 294 ARG D CA 1
ATOM 12826 C C . ARG D 1 294 ? -38.17800 6.73700 20.45800 1.000 94.47975 294 ARG D C 1
ATOM 12827 O O . ARG D 1 294 ? -39.17500 7.27100 20.95700 1.000 94.79031 294 ARG D O 1
ATOM 12835 N N . GLU D 1 295 ? -37.86300 6.88700 19.16900 1.000 94.70083 295 GLU D N 1
ATOM 12836 C CA . GLU D 1 295 ? -38.65300 7.76700 18.31200 1.000 95.22194 295 GLU D CA 1
ATOM 12837 C C . GLU D 1 295 ? -40.08100 7.25700 18.14500 1.000 95.97993 295 GLU D C 1
ATOM 12838 O O . GLU D 1 295 ? -41.02700 8.05300 18.10400 1.000 95.64568 295 GLU D O 1
ATOM 12844 N N . LYS D 1 296 ? -40.26100 5.93800 18.04800 1.000 96.56421 296 LYS D N 1
ATOM 12845 C CA . LYS D 1 296 ? -41.60200 5.40100 17.84100 1.000 98.23020 296 LYS D CA 1
ATOM 12846 C C . LYS D 1 296 ? -42.44900 5.50000 19.10400 1.000 97.20113 296 LYS D C 1
ATOM 12847 O O . LYS D 1 296 ? -43.67700 5.61200 19.01700 1.000 97.58012 296 LYS D O 1
ATOM 12853 N N . ARG D 1 297 ? -41.81800 5.46500 20.28100 1.000 95.46671 297 ARG D N 1
ATOM 12854 C CA . ARG D 1 297 ? -42.56000 5.65100 21.52300 1.000 94.17971 297 ARG D CA 1
ATOM 12855 C C . ARG D 1 297 ? -43.02200 7.09000 21.70800 1.000 94.54028 297 ARG D C 1
ATOM 12856 O O . ARG D 1 297 ? -43.96800 7.33000 22.46500 1.000 93.91652 297 ARG D O 1
ATOM 12864 N N . ILE D 1 298 ? -42.38000 8.04800 21.03800 1.000 94.29815 298 ILE D N 1
ATOM 12865 C CA . ILE D 1 298 ? -42.81300 9.43800 21.13000 1.000 96.56421 298 ILE D CA 1
ATOM 12866 C C . ILE D 1 298 ? -44.02300 9.68600 20.23600 1.000 101.77799 298 ILE D C 1
ATOM 12867 O O . ILE D 1 298 ? -44.97400 10.36800 20.63500 1.000 105.89164 298 ILE D O 1
ATOM 12872 N N . PHE D 1 299 ? -44.02000 9.12700 19.02300 1.000 102.62546 299 PHE D N 1
ATOM 12873 C CA . PHE D 1 299 ? -45.12600 9.35500 18.09800 1.000 105.42580 299 PHE D CA 1
ATOM 12874 C C . PHE D 1 299 ? -46.36100 8.55000 18.48300 1.000 105.26525 299 PHE D C 1
ATOM 12875 O O . PHE D 1 299 ? -47.49000 9.02600 18.31400 1.000 106.69174 299 PHE D O 1
ATOM 12883 N N . LYS D 1 300 ? -46.17300 7.33100 18.99400 1.000 105.48896 300 LYS D N 1
ATOM 12884 C CA . LYS D 1 300 ? -47.30800 6.56900 19.50600 1.000 108.07348 300 LYS D CA 1
ATOM 12885 C C . LYS D 1 300 ? -47.91900 7.24100 20.72800 1.000 104.80730 300 LYS D C 1
ATOM 12886 O O . LYS D 1 300 ? -49.14000 7.19600 20.91500 1.000 108.64197 300 LYS D O 1
ATOM 12892 N N . ALA D 1 301 ? -47.08900 7.87000 21.56500 1.000 97.49853 301 ALA D N 1
ATOM 12893 C CA . ALA D 1 301 ? -47.61300 8.62300 22.69900 1.000 93.88757 301 ALA D CA 1
ATOM 12894 C C . ALA D 1 301 ? -48.41300 9.83300 22.23400 1.000 92.87429 301 ALA D C 1
ATOM 12895 O O . ALA D 1 301 ? -49.48300 10.12500 22.78000 1.000 93.22434 301 ALA D O 1
ATOM 12897 N N . ALA D 1 302 ? -47.90800 10.55100 21.22700 1.000 92.16105 302 ALA D N 1
ATOM 12898 C CA . ALA D 1 302 ? -48.66800 11.66000 20.66100 1.000 94.21919 302 ALA D CA 1
ATOM 12899 C C . ALA D 1 302 ? -49.92400 11.16900 19.95500 1.000 97.00110 302 ALA D C 1
ATOM 12900 O O . ALA D 1 302 ? -50.94600 11.86400 19.95400 1.000 98.59340 302 ALA D O 1
ATOM 12902 N N . GLU D 1 303 ? -49.86600 9.97900 19.35400 1.000 96.74055 303 GLU D N 1
ATOM 12903 C CA . GLU D 1 303 ? -51.05700 9.39100 18.75200 1.000 97.20902 303 GLU D CA 1
ATOM 12904 C C . GLU D 1 303 ? -52.09100 9.03400 19.81200 1.000 96.86161 303 GLU D C 1
ATOM 12905 O O . GLU D 1 303 ? -53.28300 9.31200 19.64300 1.000 97.19323 303 GLU D O 1
ATOM 12911 N N . ASP D 1 304 ? -51.65300 8.41600 20.91400 1.000 96.93267 304 ASP D N 1
ATOM 12912 C CA . ASP D 1 304 ? -52.58300 8.07200 21.98400 1.000 97.89595 304 ASP D CA 1
ATOM 12913 C C . ASP D 1 304 ? -53.13700 9.31400 22.66800 1.000 97.64592 304 ASP D C 1
ATOM 12914 O O . ASP D 1 304 ? -54.26000 9.28600 23.18500 1.000 99.85145 304 ASP D O 1
ATOM 12919 N N . ILE D 1 305 ? -52.37000 10.40600 22.68600 1.000 95.83254 305 ILE D N 1
ATOM 12920 C CA . ILE D 1 305 ? -52.88700 11.66500 23.21100 1.000 96.11152 305 ILE D CA 1
ATOM 12921 C C . ILE D 1 305 ? -53.99000 12.20300 22.30900 1.000 99.31980 305 ILE D C 1
ATOM 12922 O O . ILE D 1 305 ? -55.01400 12.70600 22.78700 1.000 100.92263 305 ILE D O 1
ATOM 12927 N N . ARG D 1 306 ? -53.80700 12.09500 20.99100 1.000 100.88052 306 ARG D N 1
ATOM 12928 C CA . ARG D 1 306 ? -54.82200 12.57900 20.06300 1.000 104.03089 306 ARG D CA 1
ATOM 12929 C C . ARG D 1 306 ? -56.09600 11.74600 20.13900 1.000 108.18139 306 ARG D C 1
ATOM 12930 O O . ARG D 1 306 ? -57.18300 12.25200 19.83800 1.000 109.09203 306 ARG D O 1
ATOM 12938 N N . GLU D 1 307 ? -55.98800 10.48100 20.53800 1.000 110.66853 307 GLU D N 1
ATOM 12939 C CA . GLU D 1 307 ? -57.14900 9.61300 20.69200 1.000 114.91904 307 GLU D CA 1
ATOM 12940 C C . GLU D 1 307 ? -57.69000 9.58900 22.11600 1.000 115.59807 307 GLU D C 1
ATOM 12941 O O . GLU D 1 307 ? -58.63600 8.84200 22.38900 1.000 116.20867 307 GLU D O 1
ATOM 12947 N N . GLY D 1 308 ? -57.12000 10.37700 23.02500 1.000 115.25592 308 GLY D N 1
ATOM 12948 C CA . GLY D 1 308 ? -57.60200 10.44600 24.38800 1.000 116.78505 308 GLY D CA 1
ATOM 12949 C C . GLY D 1 308 ? -57.12200 9.34400 25.30600 1.000 118.41420 308 GLY D C 1
ATOM 12950 O O . GLY D 1 308 ? -57.45400 9.37000 26.49800 1.000 119.23535 308 GLY D O 1
ATOM 12951 N N . LYS D 1 309 ? -56.36200 8.38000 24.79600 1.000 118.59053 309 LYS D N 1
ATOM 12952 C CA . LYS D 1 309 ? -55.85200 7.30900 25.63800 1.000 117.34302 309 LYS D CA 1
ATOM 12953 C C . LYS D 1 309 ? -54.88400 7.87300 26.67700 1.000 115.36120 309 LYS D C 1
ATOM 12954 O O . LYS D 1 309 ? -54.05100 8.72600 26.35200 1.000 113.92945 309 LYS D O 1
ATOM 12960 N N . PRO D 1 310 ? -54.97900 7.43400 27.93200 1.000 115.51911 310 PRO D N 1
ATOM 12961 C CA . PRO D 1 310 ? -54.01800 7.88600 28.94700 1.000 113.22937 310 PRO D CA 1
ATOM 12962 C C . PRO D 1 310 ? -52.59600 7.50100 28.56200 1.000 111.58706 310 PRO D C 1
ATOM 12963 O O . PRO D 1 310 ? -52.32000 6.35800 28.19400 1.000 112.49770 310 PRO D O 1
ATOM 12967 N N . VAL D 1 311 ? -51.69200 8.47100 28.64900 1.000 107.27865 311 VAL D N 1
ATOM 12968 C CA . VAL D 1 311 ? -50.30400 8.28100 28.25100 1.000 103.94931 311 VAL D CA 1
ATOM 12969 C C . VAL D 1 311 ? -49.42900 8.25900 29.49600 1.000 100.24886 311 VAL D C 1
ATOM 12970 O O . VAL D 1 311 ? -49.74100 8.88700 30.51500 1.000 99.96199 311 VAL D O 1
ATOM 12974 N N . ASP D 1 312 ? -48.33400 7.50700 29.41400 1.000 97.94069 312 ASP D N 1
ATOM 12975 C CA . ASP D 1 312 ? -47.32800 7.47100 30.47000 1.000 95.87992 312 ASP D CA 1
ATOM 12976 C C . ASP D 1 312 ? -46.25400 8.49600 30.12700 1.000 93.97706 312 ASP D C 1
ATOM 12977 O O . ASP D 1 312 ? -45.48300 8.30400 29.18200 1.000 91.93471 312 ASP D O 1
ATOM 12982 N N . LEU D 1 313 ? -46.20300 9.58600 30.88900 1.000 94.76663 313 LEU D N 1
ATOM 12983 C CA . LEU D 1 313 ? -45.21200 10.62600 30.65400 1.000 95.88781 313 LEU D CA 1
ATOM 12984 C C . LEU D 1 313 ? -43.89600 10.37200 31.37500 1.000 99.69090 313 LEU D C 1
ATOM 12985 O O . LEU D 1 313 ? -42.94300 11.13300 31.17600 1.000 101.27793 313 LEU D O 1
ATOM 12990 N N . GLN D 1 314 ? -43.81400 9.32400 32.19600 1.000 101.80694 314 GLN D N 1
ATOM 12991 C CA . GLN D 1 314 ? -42.58300 9.03600 32.92100 1.000 102.63862 314 GLN D CA 1
ATOM 12992 C C . GLN D 1 314 ? -41.54900 8.32200 32.06200 1.000 102.16488 314 GLN D C 1
ATOM 12993 O O . GLN D 1 314 ? -40.36500 8.32000 32.41600 1.000 101.68851 314 GLN D O 1
ATOM 12999 N N . GLN D 1 315 ? -41.96200 7.72200 30.94200 1.000 98.32231 315 GLN D N 1
ATOM 13000 C CA . GLN D 1 315 ? -41.00700 7.05700 30.06400 1.000 93.71650 315 GLN D CA 1
ATOM 13001 C C . GLN D 1 315 ? -40.03800 8.04000 29.42100 1.000 89.92394 315 GLN D C 1
ATOM 13002 O O . GLN D 1 315 ? -38.93700 7.64200 29.02700 1.000 89.36598 315 GLN D O 1
ATOM 13008 N N . PHE D 1 316 ? -40.42100 9.31200 29.30700 1.000 87.59734 316 PHE D N 1
ATOM 13009 C CA . PHE D 1 316 ? -39.53900 10.33000 28.75400 1.000 84.95755 316 PHE D CA 1
ATOM 13010 C C . PHE D 1 316 ? -38.74800 11.07200 29.82200 1.000 85.70238 316 PHE D C 1
ATOM 13011 O O . PHE D 1 316 ? -37.77300 11.75400 29.48800 1.000 85.01019 316 PHE D O 1
ATOM 13019 N N . TYR D 1 317 ? -39.14100 10.95800 31.09000 1.000 86.74461 317 TYR D N 1
ATOM 13020 C CA . TYR D 1 317 ? -38.47100 11.65400 32.18200 1.000 86.38667 317 TYR D CA 1
ATOM 13021 C C . TYR D 1 317 ? -37.16100 10.99400 32.59100 1.000 86.39194 317 TYR D C 1
ATOM 13022 O O . TYR D 1 317 ? -36.51600 11.46600 33.53500 1.000 86.39457 317 TYR D O 1
ATOM 13031 N N . VAL D 1 318 ? -36.75400 9.93000 31.90700 1.000 87.95528 318 VAL D N 1
ATOM 13032 C CA . VAL D 1 318 ? -35.56100 9.17800 32.27400 1.000 88.90540 318 VAL D CA 1
ATOM 13033 C C . VAL D 1 318 ? -34.31500 9.92500 31.81300 1.000 88.90013 318 VAL D C 1
ATOM 13034 O O . VAL D 1 318 ? -34.32800 10.65000 30.81000 1.000 87.81053 318 VAL D O 1
ATOM 13038 N N . GLY D 1 319 ? -33.23600 9.76500 32.56000 1.000 89.83182 319 GLY D N 1
ATOM 13039 C CA . GLY D 1 319 ? -31.93500 10.22300 32.12000 1.000 93.07169 319 GLY D CA 1
ATOM 13040 C C . GLY D 1 319 ? -31.46800 11.46300 32.86400 1.000 96.86951 319 GLY D C 1
ATOM 13041 O O . GLY D 1 319 ? -32.26300 12.31700 33.27800 1.000 98.11440 319 GLY D O 1
ATOM 13042 N N . VAL D 1 320 ? -30.15000 11.56300 33.02800 1.000 91.65046 320 VAL D N 1
ATOM 13043 C CA . VAL D 1 320 ? -29.51100 12.76900 33.54300 1.000 91.20304 320 VAL D CA 1
ATOM 13044 C C . VAL D 1 320 ? -29.21900 13.68000 32.35900 1.000 92.16105 320 VAL D C 1
ATOM 13045 O O . VAL D 1 320 ? -28.48900 14.67100 32.48100 1.000 89.23175 320 VAL D O 1
ATOM 13049 N N . HIS D 1 321 ? -29.79100 13.33600 31.20400 1.000 97.86173 321 HIS D N 1
ATOM 13050 C CA . HIS D 1 321 ? -29.60100 14.11700 29.98700 1.000 97.56170 321 HIS D CA 1
ATOM 13051 C C . HIS D 1 321 ? -30.11500 15.54000 30.15800 1.000 94.77715 321 HIS D C 1
ATOM 13052 O O . HIS D 1 321 ? -29.37700 16.51100 29.97000 1.000 93.73492 321 HIS D O 1
ATOM 13059 N N . GLY D 1 322 ? -31.38700 15.67900 30.52600 1.000 91.62678 322 GLY D N 1
ATOM 13060 C CA . GLY D 1 322 ? -31.98900 17.00100 30.61200 1.000 87.75263 322 GLY D CA 1
ATOM 13061 C C . GLY D 1 322 ? -31.55900 17.77800 31.84500 1.000 83.59160 322 GLY D C 1
ATOM 13062 O O . GLY D 1 322 ? -31.38100 18.99700 31.78600 1.000 82.86257 322 GLY D O 1
ATOM 13063 N N . LYS D 1 323 ? -31.37000 17.08400 32.97300 1.000 80.42017 323 LYS D N 1
ATOM 13064 C CA . LYS D 1 323 ? -31.00000 17.75000 34.22000 1.000 75.72750 323 LYS D CA 1
ATOM 13065 C C . LYS D 1 323 ? -29.62800 18.41100 34.12600 1.000 71.16116 323 LYS D C 1
ATOM 13066 O O . LYS D 1 323 ? -29.37000 19.41100 34.80800 1.000 68.33451 323 LYS D O 1
ATOM 13072 N N . PHE D 1 324 ? -28.74300 17.88000 33.28200 1.000 69.18198 324 PHE D N 1
ATOM 13073 C CA . PHE D 1 324 ? -27.41700 18.47000 33.13100 1.000 67.29228 324 PHE D CA 1
ATOM 13074 C C . PHE D 1 324 ? -27.47200 19.76000 32.32200 1.000 66.48692 324 PHE D C 1
ATOM 13075 O O . PHE D 1 324 ? -26.75600 20.72100 32.62500 1.000 65.14202 324 PHE D O 1
ATOM 13083 N N . ILE D 1 325 ? -28.32000 19.80200 31.29300 1.000 66.78169 325 ILE D N 1
ATOM 13084 C CA . ILE D 1 325 ? -28.40900 20.99300 30.45300 1.000 65.41047 325 ILE D CA 1
ATOM 13085 C C . ILE D 1 325 ? -29.10700 22.12400 31.19900 1.000 64.04189 325 ILE D C 1
ATOM 13086 O O . ILE D 1 325 ? -28.75300 23.29900 31.04500 1.000 63.71290 325 ILE D O 1
ATOM 13091 N N . VAL D 1 326 ? -30.10400 21.79000 32.02100 1.000 61.94690 326 VAL D N 1
ATOM 13092 C CA . VAL D 1 326 ? -30.79600 22.81000 32.80300 1.000 60.68622 326 VAL D CA 1
ATOM 13093 C C . VAL D 1 326 ? -29.86300 23.40500 33.85100 1.000 60.84151 326 VAL D C 1
ATOM 13094 O O . VAL D 1 326 ? -29.92900 24.60300 34.15300 1.000 62.15745 326 VAL D O 1
ATOM 13098 N N . LYS D 1 327 ? -28.97500 22.58200 34.41500 1.000 59.15446 327 LYS D N 1
ATOM 13099 C CA . LYS D 1 327 ? -28.04400 23.07800 35.42400 1.000 56.05409 327 LYS D CA 1
ATOM 13100 C C . LYS D 1 327 ? -27.09600 24.11800 34.83900 1.000 53.20901 327 LYS D C 1
ATOM 13101 O O . LYS D 1 327 ? -26.74000 25.09300 35.51300 1.000 51.79568 327 LYS D O 1
ATOM 13107 N N . VAL D 1 328 ? -26.68000 23.93300 33.58500 1.000 52.32206 328 VAL D N 1
ATOM 13108 C CA . VAL D 1 328 ? -25.81200 24.91500 32.94500 1.000 49.49804 328 VAL D CA 1
ATOM 13109 C C . VAL D 1 328 ? -26.56700 26.21700 32.70500 1.000 49.31118 328 VAL D C 1
ATOM 13110 O O . VAL D 1 328 ? -26.01100 27.31100 32.86200 1.000 47.43200 328 VAL D O 1
ATOM 13114 N N . VAL D 1 329 ? -27.84400 26.12200 32.32900 1.000 50.31130 329 VAL D N 1
ATOM 13115 C CA . VAL D 1 329 ? -28.64500 27.32300 32.11100 1.000 51.27457 329 VAL D CA 1
ATOM 13116 C C . VAL D 1 329 ? -28.88100 28.05400 33.42600 1.000 53.31166 329 VAL D C 1
ATOM 13117 O O . VAL D 1 329 ? -28.76400 29.28300 33.49700 1.000 54.09333 329 VAL D O 1
ATOM 13121 N N . GLU D 1 330 ? -29.21300 27.31400 34.48800 1.000 54.09070 330 GLU D N 1
ATOM 13122 C CA . GLU D 1 330 ? -29.42200 27.93700 35.79100 1.000 55.89618 330 GLU D CA 1
ATOM 13123 C C . GLU D 1 330 ? -28.15000 28.61100 36.29100 1.000 53.83540 330 GLU D C 1
ATOM 13124 O O . GLU D 1 330 ? -28.20800 29.67400 36.92100 1.000 55.26715 330 GLU D O 1
ATOM 13130 N N . SER D 1 331 ? -26.99000 28.00900 36.01700 1.000 51.01138 331 SER D N 1
ATOM 13131 C CA . SER D 1 331 ? -25.73100 28.62600 36.41600 1.000 49.01114 331 SER D CA 1
ATOM 13132 C C . SER D 1 331 ? -25.44700 29.88700 35.60900 1.000 50.19812 331 SER D C 1
ATOM 13133 O O . SER D 1 331 ? -24.80800 30.81500 36.11700 1.000 52.54314 331 SER D O 1
ATOM 13136 N N . LEU D 1 332 ? -25.90800 29.93800 34.35700 1.000 48.67689 332 LEU D N 1
ATOM 13137 C CA . LEU D 1 332 ? -25.76700 31.15500 33.56500 1.000 47.50833 332 LEU D CA 1
ATOM 13138 C C . LEU D 1 332 ? -26.67300 32.26600 34.07900 1.000 46.88194 332 LEU D C 1
ATOM 13139 O O . LEU D 1 332 ? -26.32600 33.44700 33.97200 1.000 46.35293 332 LEU D O 1
ATOM 13144 N N . ILE D 1 333 ? -27.83000 31.90900 34.63700 1.000 47.39516 333 ILE D N 1
ATOM 13145 C CA . ILE D 1 333 ? -28.78600 32.91500 35.09300 1.000 49.91388 333 ILE D CA 1
ATOM 13146 C C . ILE D 1 333 ? -28.28900 33.58500 36.36800 1.000 51.45880 333 ILE D C 1
ATOM 13147 O O . ILE D 1 333 ? -28.08700 34.80400 36.41400 1.000 51.86675 333 ILE D O 1
ATOM 13152 N N . HIS D 1 334 ? -28.08300 32.79600 37.42000 1.000 50.66134 334 HIS D N 1
ATOM 13153 C CA . HIS D 1 334 ? -27.79900 33.32200 38.74700 1.000 53.00899 334 HIS D CA 1
ATOM 13154 C C . HIS D 1 334 ? -26.31600 33.30800 39.09400 1.000 52.74053 334 HIS D C 1
ATOM 13155 O O . HIS D 1 334 ? -25.96200 33.57200 40.24800 1.000 50.73240 334 HIS D O 1
ATOM 13162 N N . ASP D 1 335 ? -25.44600 33.00500 38.12800 1.000 53.18796 335 ASP D N 1
ATOM 13163 C CA . ASP D 1 335 ? -23.99600 33.08200 38.31000 1.000 53.45378 335 ASP D CA 1
ATOM 13164 C C . ASP D 1 335 ? -23.54500 32.20100 39.47900 1.000 54.65919 335 ASP D C 1
ATOM 13165 O O . ASP D 1 335 ? -22.98000 32.66700 40.47100 1.000 54.91448 335 ASP D O 1
ATOM 13170 N N . GLU D 1 336 ? -23.80500 30.90100 39.33800 1.000 55.50139 336 GLU D N 1
ATOM 13171 C CA . GLU D 1 336 ? -23.62400 29.95200 40.42800 1.000 55.97250 336 GLU D CA 1
ATOM 13172 C C . GLU D 1 336 ? -22.26600 29.26000 40.41900 1.000 54.80657 336 GLU D C 1
ATOM 13173 O O . GLU D 1 336 ? -21.97900 28.49800 41.34900 1.000 55.45139 336 GLU D O 1
ATOM 13179 N N . ARG D 1 337 ? -21.43800 29.49200 39.39800 1.000 54.16965 337 ARG D N 1
ATOM 13180 C CA . ARG D 1 337 ? -20.08400 28.93500 39.33100 1.000 52.75896 337 ARG D CA 1
ATOM 13181 C C . ARG D 1 337 ? -20.10300 27.40700 39.32700 1.000 49.69280 337 ARG D C 1
ATOM 13182 O O . ARG D 1 337 ? -19.29700 26.75700 39.99600 1.000 49.08746 337 ARG D O 1
ATOM 13190 N N . SER D 1 338 ? -21.02700 26.82500 38.56600 1.000 47.93996 338 SER D N 1
ATOM 13191 C CA . SER D 1 338 ? -21.12900 25.37300 38.49100 1.000 47.19250 338 SER D CA 1
ATOM 13192 C C . SER D 1 338 ? -19.99600 24.81900 37.63400 1.000 46.84772 338 SER D C 1
ATOM 13193 O O . SER D 1 338 ? -19.84400 25.20100 36.47000 1.000 46.14764 338 SER D O 1
ATOM 13196 N N . ARG D 1 339 ? -19.20000 23.92300 38.21100 1.000 47.40832 339 ARG D N 1
ATOM 13197 C CA . ARG D 1 339 ? -18.07200 23.31800 37.50800 1.000 48.36896 339 ARG D CA 1
ATOM 13198 C C . ARG D 1 339 ? -18.58200 22.17200 36.64200 1.000 47.75309 339 ARG D C 1
ATOM 13199 O O . ARG D 1 339 ? -19.06800 21.16000 37.15800 1.000 50.34551 339 ARG D O 1
ATOM 13207 N N . GLN D 1 340 ? -18.47100 22.32700 35.32400 1.000 45.40018 340 GLN D N 1
ATOM 13208 C CA . GLN D 1 340 ? -18.93200 21.32500 34.37500 1.000 45.59231 340 GLN D CA 1
ATOM 13209 C C . GLN D 1 340 ? -17.86400 21.08900 33.31700 1.000 42.34192 340 GLN D C 1
ATOM 13210 O O . GLN D 1 340 ? -16.96300 21.90700 33.11700 1.000 40.30220 340 GLN D O 1
ATOM 13216 N N . LEU D 1 341 ? -17.98000 19.95200 32.63400 1.000 43.28677 341 LEU D N 1
ATOM 13217 C CA . LEU D 1 341 ? -17.09000 19.61200 31.52500 1.000 43.86052 341 LEU D CA 1
ATOM 13218 C C . LEU D 1 341 ? -17.65800 20.25300 30.26500 1.000 46.91352 341 LEU D C 1
ATOM 13219 O O . LEU D 1 341 ? -18.63200 19.76300 29.68900 1.000 50.65081 341 LEU D O 1
ATOM 13224 N N . VAL D 1 342 ? -17.04800 21.35400 29.83400 1.000 46.87667 342 VAL D N 1
ATOM 13225 C CA . VAL D 1 342 ? -17.56000 22.17000 28.74100 1.000 48.64267 342 VAL D CA 1
ATOM 13226 C C . VAL D 1 342 ? -16.52000 22.22800 27.63200 1.000 48.07682 342 VAL D C 1
ATOM 13227 O O . VAL D 1 342 ? -15.31800 22.34800 27.89700 1.000 47.43463 342 VAL D O 1
ATOM 13231 N N . ILE D 1 343 ? -16.98700 22.13800 26.39000 1.000 47.17408 343 ILE D N 1
ATOM 13232 C CA . ILE D 1 343 ? -16.12000 22.26800 25.22400 1.000 44.97645 343 ILE D CA 1
ATOM 13233 C C . ILE D 1 343 ? -15.81400 23.74600 25.01500 1.000 45.89498 343 ILE D C 1
ATOM 13234 O O . ILE D 1 343 ? -16.72400 24.55300 24.79500 1.000 47.38200 343 ILE D O 1
ATOM 13239 N N . VAL D 1 344 ? -14.53600 24.10200 25.08500 1.000 44.56850 344 VAL D N 1
ATOM 13240 C CA . VAL D 1 344 ? -14.11100 25.49800 24.99400 1.000 43.08674 344 VAL D CA 1
ATOM 13241 C C . VAL D 1 344 ? -12.92400 25.60000 24.05000 1.000 43.87368 344 VAL D C 1
ATOM 13242 O O . VAL D 1 344 ? -12.20700 24.61800 23.81300 1.000 44.04739 344 VAL D O 1
ATOM 13246 N N . PRO D 1 345 ? -12.70300 26.78300 23.47800 1.000 42.73933 345 PRO D N 1
ATOM 13247 C CA . PRO D 1 345 ? -11.46300 27.01300 22.72500 1.000 41.77343 345 PRO D CA 1
ATOM 13248 C C . PRO D 1 345 ? -10.25300 26.90900 23.64300 1.000 40.35484 345 PRO D C 1
ATOM 13249 O O . PRO D 1 345 ? -10.24300 27.45400 24.74900 1.000 39.67055 345 PRO D O 1
ATOM 13253 N N . ASN D 1 346 ? -9.22800 26.19600 23.17200 1.000 39.73898 346 ASN D N 1
ATOM 13254 C CA . ASN D 1 346 ? -8.04500 25.90900 23.97500 1.000 40.50486 346 ASN D CA 1
ATOM 13255 C C . ASN D 1 346 ? -7.33600 27.19200 24.39100 1.000 42.05504 346 ASN D C 1
ATOM 13256 O O . ASN D 1 346 ? -7.49900 27.65400 25.52500 1.000 44.17898 346 ASN D O 1
ATOM 13261 N N . ASN D 1 347 ? -6.54700 27.76600 23.48200 1.000 42.56300 347 ASN D N 1
ATOM 13262 C CA . ASN D 1 347 ? -5.86000 29.03600 23.72400 1.000 41.50498 347 ASN D CA 1
ATOM 13263 C C . ASN D 1 347 ? -4.93900 28.95700 24.94100 1.000 37.58609 347 ASN D C 1
ATOM 13264 O O . ASN D 1 347 ? -4.77600 29.92600 25.68500 1.000 37.41238 347 ASN D O 1
ATOM 13269 N N . GLY D 1 348 ? -4.33000 27.79100 25.14400 1.000 36.21224 348 GLY D N 1
ATOM 13270 C CA . GLY D 1 348 ? -3.38400 27.58700 26.22300 1.000 37.39659 348 GLY D CA 1
ATOM 13271 C C . GLY D 1 348 ? -3.90200 26.77900 27.38900 1.000 37.89665 348 GLY D C 1
ATOM 13272 O O . GLY D 1 348 ? -3.14600 26.55200 28.34000 1.000 37.02023 348 GLY D O 1
ATOM 13273 N N . ALA D 1 349 ? -5.16300 26.34800 27.36200 1.000 37.03602 349 ALA D N 1
ATOM 13274 C CA . ALA D 1 349 ? -5.65300 25.46700 28.41700 1.000 35.27265 349 ALA D CA 1
ATOM 13275 C C . ALA D 1 349 ? -4.90200 24.14100 28.41000 1.000 34.83312 349 ALA D C 1
ATOM 13276 O O . ALA D 1 349 ? -4.61900 23.57300 29.46900 1.000 37.98613 349 ALA D O 1
ATOM 13278 N N . ILE D 1 350 ? -4.57500 23.63000 27.22900 1.000 33.53297 350 ILE D N 1
ATOM 13279 C CA . ILE D 1 350 ? -3.67800 22.49000 27.07600 1.000 33.86985 350 ILE D CA 1
ATOM 13280 C C . ILE D 1 350 ? -2.52200 22.96300 26.20900 1.000 34.19357 350 ILE D C 1
ATOM 13281 O O . ILE D 1 350 ? -2.71500 23.28900 25.03100 1.000 33.81458 350 ILE D O 1
ATOM 13286 N N . GLU D 1 351 ? -1.32300 23.00800 26.79300 1.000 36.75441 351 GLU D N 1
ATOM 13287 C CA . GLU D 1 351 ? -0.20100 23.66900 26.13500 1.000 39.67844 351 GLU D CA 1
ATOM 13288 C C . GLU D 1 351 ? 0.20600 22.95900 24.85200 1.000 39.76003 351 GLU D C 1
ATOM 13289 O O . GLU D 1 351 ? 0.52100 23.61200 23.85000 1.000 40.98386 351 GLU D O 1
ATOM 13295 N N . ASN D 1 352 ? 0.21000 21.63300 24.85900 1.000 40.11007 352 ASN D N 1
ATOM 13296 C CA . ASN D 1 352 ? 0.73100 20.86600 23.73100 1.000 41.04176 352 ASN D CA 1
ATOM 13297 C C . ASN D 1 352 ? -0.25000 20.75300 22.57000 1.000 40.58381 352 ASN D C 1
ATOM 13298 O O . ASN D 1 352 ? 0.01900 19.99500 21.63300 1.000 43.88684 352 ASN D O 1
ATOM 13303 N N . LEU D 1 353 ? -1.36600 21.47600 22.60100 1.000 37.20183 353 LEU D N 1
ATOM 13304 C CA . LEU D 1 353 ? -2.35600 21.43400 21.53700 1.000 37.61767 353 LEU D CA 1
ATOM 13305 C C . LEU D 1 353 ? -2.48800 22.81300 20.90500 1.000 40.85753 353 LEU D C 1
ATOM 13306 O O . LEU D 1 353 ? -2.11900 23.83100 21.49700 1.000 42.21822 353 LEU D O 1
ATOM 13311 N N . SER D 1 354 ? -3.01200 22.83100 19.68300 1.000 42.75513 354 SER D N 1
ATOM 13312 C CA . SER D 1 354 ? -3.16200 24.07800 18.95200 1.000 42.95515 354 SER D CA 1
ATOM 13313 C C . SER D 1 354 ? -4.21700 24.96400 19.61000 1.000 44.01580 354 SER D C 1
ATOM 13314 O O . SER D 1 354 ? -5.06600 24.50700 20.38200 1.000 43.66050 354 SER D O 1
ATOM 13317 N N . ASP D 1 355 ? -4.13700 26.25900 19.29800 1.000 46.21870 355 ASP D N 1
ATOM 13318 C CA . ASP D 1 355 ? -5.03700 27.23400 19.90200 1.000 48.26895 355 ASP D CA 1
ATOM 13319 C C . ASP D 1 355 ? -6.48600 26.96800 19.52300 1.000 47.87416 355 ASP D C 1
ATOM 13320 O O . ASP D 1 355 ? -7.38300 27.05500 20.36900 1.000 49.44014 355 ASP D O 1
ATOM 13325 N N . ASP D 1 356 ? -6.73700 26.64700 18.25800 1.000 45.73706 356 ASP D N 1
ATOM 13326 C CA . ASP D 1 356 ? -8.09100 26.43500 17.77500 1.000 43.22887 356 ASP D CA 1
ATOM 13327 C C . ASP D 1 356 ? -8.61800 25.03500 18.06900 1.000 40.50749 356 ASP D C 1
ATOM 13328 O O . ASP D 1 356 ? -9.60600 24.61900 17.45300 1.000 39.19680 356 ASP D O 1
ATOM 13333 N N . ALA D 1 357 ? -7.99600 24.30200 18.98800 1.000 38.06509 357 ALA D N 1
ATOM 13334 C CA . ALA D 1 357 ? -8.49100 22.98900 19.37000 1.000 37.43607 357 ALA D CA 1
ATOM 13335 C C . ALA D 1 357 ? -9.60700 23.13800 20.39500 1.000 41.96029 357 ALA D C 1
ATOM 13336 O O . ALA D 1 357 ? -9.45000 23.83700 21.40000 1.000 45.07383 357 ALA D O 1
ATOM 13338 N N . THR D 1 358 ? -10.73800 22.48500 20.13600 1.000 42.97094 358 THR D N 1
ATOM 13339 C CA . THR D 1 358 ? -11.89000 22.55100 21.03700 1.000 43.94474 358 THR D CA 1
ATOM 13340 C C . THR D 1 358 ? -11.76900 21.41900 22.04700 1.000 41.42602 358 THR D C 1
ATOM 13341 O O . THR D 1 358 ? -12.20200 20.29100 21.80700 1.000 43.10517 358 THR D O 1
ATOM 13345 N N . VAL D 1 359 ? -11.17800 21.72900 23.19400 1.000 38.55462 359 VAL D N 1
ATOM 13346 C CA . VAL D 1 359 ? -10.94400 20.74700 24.24400 1.000 36.79652 359 VAL D CA 1
ATOM 13347 C C . VAL D 1 359 ? -12.15000 20.70300 25.17000 1.000 35.45688 359 VAL D C 1
ATOM 13348 O O . VAL D 1 359 ? -12.86800 21.69200 25.35000 1.000 31.27217 359 VAL D O 1
ATOM 13352 N N . GLU D 1 360 ? -12.37500 19.53500 25.76100 1.000 39.27313 360 GLU D N 1
ATOM 13353 C CA . GLU D 1 360 ? -13.46600 19.30200 26.70300 1.000 42.28928 360 GLU D CA 1
ATOM 13354 C C . GLU D 1 360 ? -12.83900 19.18800 28.09000 1.000 42.72091 360 GLU D C 1
ATOM 13355 O O . GLU D 1 360 ? -12.38200 18.11800 28.49400 1.000 43.66839 360 GLU D O 1
ATOM 13361 N N . ILE D 1 361 ? -12.80800 20.30600 28.80900 1.000 39.82846 361 ILE D N 1
ATOM 13362 C CA . ILE D 1 361 ? -12.15100 20.38200 30.11300 1.000 38.11773 361 ILE D CA 1
ATOM 13363 C C . ILE D 1 361 ? -13.12300 21.00300 31.10800 1.000 38.38092 361 ILE D C 1
ATOM 13364 O O . ILE D 1 361 ? -14.07800 21.69000 30.71500 1.000 36.54386 361 ILE D O 1
ATOM 13369 N N . PRO D 1 362 ? -12.91300 20.77400 32.40700 1.000 38.68885 362 PRO D N 1
ATOM 13370 C CA . PRO D 1 362 ? -13.81000 21.36900 33.40500 1.000 38.80202 362 PRO D CA 1
ATOM 13371 C C . PRO D 1 362 ? -13.68000 22.88400 33.45100 1.000 38.89940 362 PRO D C 1
ATOM 13372 O O . PRO D 1 362 ? -12.57900 23.43700 33.42000 1.000 39.89426 362 PRO D O 1
ATOM 13376 N N . GLY D 1 363 ? -14.82800 23.55500 33.52900 1.000 39.64949 363 GLY D N 1
ATOM 13377 C CA . GLY D 1 363 ? -14.85400 25.00000 33.61500 1.000 38.69674 363 GLY D CA 1
ATOM 13378 C C . GLY D 1 363 ? -15.98700 25.45700 34.51100 1.000 39.37841 363 GLY D C 1
ATOM 13379 O O . GLY D 1 363 ? -16.99100 24.76200 34.68500 1.000 37.79401 363 GLY D O 1
ATOM 13380 N N . TYR D 1 364 ? -15.80500 26.64400 35.08300 1.000 39.32314 364 TYR D N 1
ATOM 13381 C CA . TYR D 1 364 ? -16.78000 27.22200 35.99900 1.000 40.64961 364 TYR D CA 1
ATOM 13382 C C . TYR D 1 364 ? -17.75000 28.09800 35.21600 1.000 41.95240 364 TYR D C 1
ATOM 13383 O O . TYR D 1 364 ? -17.34700 29.10400 34.62100 1.000 42.24454 364 TYR D O 1
ATOM 13392 N N . VAL D 1 365 ? -19.02400 27.71400 35.21600 1.000 44.14477 365 VAL D N 1
ATOM 13393 C CA . VAL D 1 365 ? -20.04700 28.41300 34.44500 1.000 46.19501 365 VAL D CA 1
ATOM 13394 C C . VAL D 1 365 ? -20.41900 29.69400 35.18500 1.000 46.95300 365 VAL D C 1
ATOM 13395 O O . VAL D 1 365 ? -21.01600 29.65100 36.26300 1.000 46.63454 365 VAL D O 1
ATOM 13399 N N . THR D 1 366 ? -20.06900 30.83600 34.60200 1.000 47.80047 366 THR D N 1
ATOM 13400 C CA . THR D 1 366 ? -20.38800 32.13600 35.16300 1.000 48.53740 366 THR D CA 1
ATOM 13401 C C . THR D 1 366 ? -21.54100 32.76500 34.38500 1.000 50.12180 366 THR D C 1
ATOM 13402 O O . THR D 1 366 ? -22.02000 32.22500 33.38600 1.000 50.50606 366 THR D O 1
ATOM 13406 N N . ASP D 1 367 ? -21.99200 33.93000 34.85400 1.000 50.89031 367 ASP D N 1
ATOM 13407 C CA . ASP D 1 367 ? -23.02600 34.67000 34.14200 1.000 50.85873 367 ASP D CA 1
ATOM 13408 C C . ASP D 1 367 ? -22.51900 35.27400 32.84000 1.000 50.31393 367 ASP D C 1
ATOM 13409 O O . ASP D 1 367 ? -23.32900 35.76800 32.04900 1.000 51.23772 367 ASP D O 1
ATOM 13414 N N . ARG D 1 368 ? -21.20800 35.24500 32.60200 1.000 49.59016 368 ARG D N 1
ATOM 13415 C CA . ARG D 1 368 ? -20.60300 35.82700 31.41300 1.000 50.06916 368 ARG D CA 1
ATOM 13416 C C . ARG D 1 368 ? -19.97400 34.77800 30.50600 1.000 48.17157 368 ARG D C 1
ATOM 13417 O O . ARG D 1 368 ? -19.31000 35.13500 29.52700 1.000 47.37410 368 ARG D O 1
ATOM 13425 N N . GLY D 1 369 ? -20.16300 33.49600 30.80600 1.000 48.16104 369 GLY D N 1
ATOM 13426 C CA . GLY D 1 369 ? -19.60000 32.40800 30.04300 1.000 47.29778 369 GLY D CA 1
ATOM 13427 C C . GLY D 1 369 ? -18.90600 31.41700 30.94600 1.000 48.09787 369 GLY D C 1
ATOM 13428 O O . GLY D 1 369 ? -19.04900 31.44400 32.17300 1.000 50.95611 369 GLY D O 1
ATOM 13429 N N . VAL D 1 370 ? -18.13500 30.52500 30.33100 1.000 46.58716 370 VAL D N 1
ATOM 13430 C CA . VAL D 1 370 ? -17.41300 29.47600 31.04200 1.000 45.46071 370 VAL D CA 1
ATOM 13431 C C . VAL D 1 370 ? -15.97500 29.92700 31.25600 1.000 44.69220 370 VAL D C 1
ATOM 13432 O O . VAL D 1 370 ? -15.31600 30.39600 30.31900 1.000 46.16080 370 VAL D O 1
ATOM 13436 N N . GLU D 1 371 ? -15.49000 29.79100 32.49200 1.000 44.67641 371 GLU D N 1
ATOM 13437 C CA . GLU D 1 371 ? -14.09300 30.04900 32.81200 1.000 44.58166 371 GLU D CA 1
ATOM 13438 C C . GLU D 1 371 ? -13.36100 28.71700 32.89000 1.000 42.52615 371 GLU D C 1
ATOM 13439 O O . GLU D 1 371 ? -13.46400 28.01700 33.90900 1.000 42.75776 371 GLU D O 1
ATOM 13445 N N . PRO D 1 372 ? -12.61700 28.31800 31.86000 1.000 40.34694 372 PRO D N 1
ATOM 13446 C CA . PRO D 1 372 ? -11.95600 27.01000 31.89000 1.000 39.32840 372 PRO D CA 1
ATOM 13447 C C . PRO D 1 372 ? -10.69000 27.04300 32.73100 1.000 40.32062 372 PRO D C 1
ATOM 13448 O O . PRO D 1 372 ? -9.93800 28.02000 32.72500 1.000 41.19178 372 PRO D O 1
ATOM 13452 N N . VAL D 1 373 ? -10.46000 25.95500 33.45800 1.000 40.40748 373 VAL D N 1
ATOM 13453 C CA . VAL D 1 373 ? -9.26700 25.84000 34.28800 1.000 41.66552 373 VAL D CA 1
ATOM 13454 C C . VAL D 1 373 ? -8.06600 25.52600 33.40600 1.000 38.25985 373 VAL D C 1
ATOM 13455 O O . VAL D 1 373 ? -8.18400 24.88700 32.35400 1.000 35.53058 373 VAL D O 1
ATOM 13459 N N . ARG D 1 374 ? -6.89500 25.99300 33.83200 1.000 38.48356 374 ARG D N 1
ATOM 13460 C CA . ARG D 1 374 ? -5.65400 25.71800 33.11600 1.000 37.61240 374 ARG D CA 1
ATOM 13461 C C . ARG D 1 374 ? -5.22500 24.29000 33.42700 1.000 38.18089 374 ARG D C 1
ATOM 13462 O O . ARG D 1 374 ? -4.81400 23.98700 34.55200 1.000 37.28605 374 ARG D O 1
ATOM 13470 N N . VAL D 1 375 ? -5.32000 23.41000 32.43100 1.000 37.54134 375 VAL D N 1
ATOM 13471 C CA . VAL D 1 375 ? -5.01900 21.99900 32.65000 1.000 37.37553 375 VAL D CA 1
ATOM 13472 C C . VAL D 1 375 ? -3.51500 21.75900 32.65700 1.000 38.89151 375 VAL D C 1
ATOM 13473 O O . VAL D 1 375 ? -2.98400 21.08600 33.54800 1.000 37.50186 375 VAL D O 1
ATOM 13477 N N . GLY D 1 376 ? -2.80500 22.30100 31.67100 1.000 42.60248 376 GLY D N 1
ATOM 13478 C CA . GLY D 1 376 ? -1.37400 22.09000 31.57200 1.000 44.34479 376 GLY D CA 1
ATOM 13479 C C . GLY D 1 376 ? -0.99600 21.16000 30.43900 1.000 46.05289 376 GLY D C 1
ATOM 13480 O O . GLY D 1 376 ? -1.71900 21.06200 29.44300 1.000 46.04236 376 GLY D O 1
ATOM 13481 N N . SER D 1 377 ? 0.13300 20.46900 30.57600 1.000 50.59028 377 SER D N 1
ATOM 13482 C CA . SER D 1 377 ? 0.61700 19.57100 29.53900 1.000 51.83253 377 SER D CA 1
ATOM 13483 C C . SER D 1 377 ? 0.07800 18.16300 29.75500 1.000 50.96927 377 SER D C 1
ATOM 13484 O O . SER D 1 377 ? -0.02700 17.69000 30.89100 1.000 54.40916 377 SER D O 1
ATOM 13487 N N . ILE D 1 378 ? -0.26100 17.49800 28.65500 1.000 43.98159 378 ILE D N 1
ATOM 13488 C CA . ILE D 1 378 ? -0.75500 16.12500 28.69400 1.000 42.63143 378 ILE D CA 1
ATOM 13489 C C . ILE D 1 378 ? 0.33200 15.20700 28.14500 1.000 40.25219 378 ILE D C 1
ATOM 13490 O O . ILE D 1 378 ? 1.13000 15.63600 27.29800 1.000 38.54146 378 ILE D O 1
ATOM 13495 N N . PRO D 1 379 ? 0.41600 13.95800 28.60200 1.000 40.36273 379 PRO D N 1
ATOM 13496 C CA . PRO D 1 379 ? 1.48100 13.06300 28.12900 1.000 40.09165 379 PRO D CA 1
ATOM 13497 C C . PRO D 1 379 ? 1.37700 12.78500 26.63500 1.000 38.85203 379 PRO D C 1
ATOM 13498 O O . PRO D 1 379 ? 0.40600 13.13700 25.96100 1.000 37.01496 379 PRO D O 1
ATOM 13502 N N . ARG D 1 380 ? 2.41700 12.12100 26.12200 1.000 39.02573 380 ARG D N 1
ATOM 13503 C CA . ARG D 1 380 ? 2.60800 12.01000 24.67800 1.000 37.87033 380 ARG D CA 1
ATOM 13504 C C . ARG D 1 380 ? 1.51600 11.17600 24.01800 1.000 36.94917 380 ARG D C 1
ATOM 13505 O O . ARG D 1 380 ? 1.00100 11.55200 22.95800 1.000 33.81721 380 ARG D O 1
ATOM 13513 N N . PHE D 1 381 ? 1.15900 10.03700 24.61800 1.000 39.08363 381 PHE D N 1
ATOM 13514 C CA . PHE D 1 381 ? 0.20300 9.13400 23.98100 1.000 39.30734 381 PHE D CA 1
ATOM 13515 C C . PHE D 1 381 ? -1.14500 9.81100 23.76400 1.000 39.03363 381 PHE D C 1
ATOM 13516 O O . PHE D 1 381 ? -1.80200 9.59200 22.74000 1.000 38.66779 381 PHE D O 1
ATOM 13524 N N . TYR D 1 382 ? -1.57100 10.64300 24.71300 1.000 37.57819 382 TYR D N 1
ATOM 13525 C CA . TYR D 1 382 ? -2.84800 11.33100 24.59500 1.000 36.40436 382 TYR D CA 1
ATOM 13526 C C . TYR D 1 382 ? -2.74800 12.58700 23.74400 1.000 37.58609 382 TYR D C 1
ATOM 13527 O O . TYR D 1 382 ? -3.75900 13.02000 23.18000 1.000 37.35185 382 TYR D O 1
ATOM 13536 N N . LYS D 1 383 ? -1.55500 13.17400 23.63100 1.000 41.42865 383 LYS D N 1
ATOM 13537 C CA . LYS D 1 383 ? -1.36400 14.27300 22.69300 1.000 38.54146 383 LYS D CA 1
ATOM 13538 C C . LYS D 1 383 ? -1.44500 13.78300 21.25400 1.000 39.25207 383 LYS D C 1
ATOM 13539 O O . LYS D 1 383 ? -2.10700 14.40600 20.41600 1.000 40.58645 383 LYS D O 1
ATOM 13545 N N . GLY D 1 384 ? -0.78900 12.65900 20.95300 1.000 38.43619 384 GLY D N 1
ATOM 13546 C CA . GLY D 1 384 ? -0.78200 12.16000 19.58700 1.000 38.34670 384 GLY D CA 1
ATOM 13547 C C . GLY D 1 384 ? -2.16200 11.78000 19.08800 1.000 41.30232 384 GLY D C 1
ATOM 13548 O O . GLY D 1 384 ? -2.50400 12.03100 17.92900 1.000 42.95252 384 GLY D O 1
ATOM 13549 N N . LEU D 1 385 ? -2.97500 11.16900 19.95200 1.000 40.13113 385 LEU D N 1
ATOM 13550 C CA . LEU D 1 385 ? -4.33300 10.80900 19.55500 1.000 38.53620 385 LEU D CA 1
ATOM 13551 C C . LEU D 1 385 ? -5.19600 12.04800 19.35600 1.000 36.10433 385 LEU D C 1
ATOM 13552 O O . LEU D 1 385 ? -5.99500 12.11000 18.41400 1.000 36.42542 385 LEU D O 1
ATOM 13557 N N . ILE D 1 386 ? -5.04800 13.04600 20.22900 1.000 34.54888 386 ILE D N 1
ATOM 13558 C CA . ILE D 1 386 ? -5.84200 14.26400 20.10300 1.000 34.24358 386 ILE D CA 1
ATOM 13559 C C . ILE D 1 386 ? -5.37500 15.08900 18.91000 1.000 36.06748 386 ILE D C 1
ATOM 13560 O O . ILE D 1 386 ? -6.19200 15.65100 18.17100 1.000 37.08339 386 ILE D O 1
ATOM 13565 N N . GLU D 1 387 ? -4.05600 15.17100 18.69600 1.000 36.24908 387 GLU D N 1
ATOM 13566 C CA . GLU D 1 387 ? -3.53900 15.91200 17.54800 1.000 38.72570 387 GLU D CA 1
ATOM 13567 C C . GLU D 1 387 ? -4.05100 15.33800 16.23400 1.000 42.13400 387 GLU D C 1
ATOM 13568 O O . GLU D 1 387 ? -4.27500 16.08500 15.27500 1.000 42.17611 387 GLU D O 1
ATOM 13574 N N . GLN D 1 388 ? -4.24500 14.02000 16.17200 1.000 44.60272 388 GLN D N 1
ATOM 13575 C CA . GLN D 1 388 ? -4.76200 13.40200 14.95600 1.000 45.78444 388 GLN D CA 1
ATOM 13576 C C . GLN D 1 388 ? -6.23300 13.74200 14.75100 1.000 46.48978 388 GLN D C 1
AT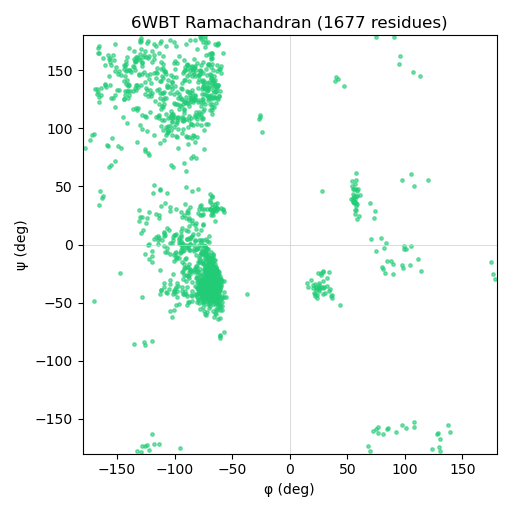OM 13577 O O . GLN D 1 388 ? -6.64500 14.12400 13.65000 1.000 47.85047 388 GLN D O 1
ATOM 13583 N N . GLN D 1 389 ? -7.04300 13.60800 15.80500 1.000 44.96329 389 GLN D N 1
ATOM 13584 C CA . GLN D 1 389 ? -8.46800 13.89400 15.67900 1.000 43.25519 389 GLN D CA 1
ATOM 13585 C C . GLN D 1 389 ? -8.72000 15.38700 15.51300 1.000 40.27851 389 GLN D C 1
ATOM 13586 O O . GLN D 1 389 ? -9.64600 15.78900 14.79800 1.000 37.57556 389 GLN D O 1
ATOM 13592 N N . ASP D 1 390 ? -7.91000 16.22600 16.16500 1.000 39.25471 390 ASP D N 1
ATOM 13593 C CA . ASP D 1 390 ? -8.07600 17.66800 16.01500 1.000 39.27313 390 ASP D CA 1
ATOM 13594 C C . ASP D 1 390 ? -7.75700 18.11200 14.59300 1.000 38.58357 390 ASP D C 1
ATOM 13595 O O . ASP D 1 390 ? -8.48000 18.93100 14.01500 1.000 39.88636 390 ASP D O 1
ATOM 13600 N N . ALA D 1 391 ? -6.67800 17.58100 14.01400 1.000 37.95455 391 ALA D N 1
ATOM 13601 C CA . ALA D 1 391 ? -6.39200 17.84100 12.60900 1.000 38.87571 391 ALA D CA 1
ATOM 13602 C C . ALA D 1 391 ? -7.46100 17.24200 11.70500 1.000 41.33390 391 ALA D C 1
ATOM 13603 O O . ALA D 1 391 ? -7.77500 17.81400 10.65500 1.000 40.61276 391 ALA D O 1
ATOM 13605 N N . CYS D 1 392 ? -8.03300 16.10100 12.09800 1.000 41.74448 392 CYS D N 1
ATOM 13606 C CA . CYS D 1 392 ? -9.11300 15.50500 11.31700 1.000 41.89976 392 CYS D CA 1
ATOM 13607 C C . CYS D 1 392 ? -10.34300 16.40400 11.31100 1.000 43.42363 392 CYS D C 1
ATOM 13608 O O . CYS D 1 392 ? -10.93500 16.66400 10.25700 1.000 44.91328 392 CYS D O 1
ATOM 13611 N N . GLU D 1 393 ? -10.73900 16.89500 12.48800 1.000 45.24490 393 GLU D N 1
ATOM 13612 C CA . GLU D 1 393 ? -11.89600 17.77800 12.57100 1.000 45.96341 393 GLU D CA 1
ATOM 13613 C C . GLU D 1 393 ? -11.58700 19.16200 12.01600 1.000 44.93170 393 GLU D C 1
ATOM 13614 O O . GLU D 1 393 ? -12.47600 19.81600 11.46000 1.000 46.91878 393 GLU D O 1
ATOM 13620 N N . GLY D 1 394 ? -10.34200 19.62200 12.15400 1.000 40.94438 394 GLY D N 1
ATOM 13621 C CA . GLY D 1 394 ? -9.97900 20.91500 11.59800 1.000 41.18652 394 GLY D CA 1
ATOM 13622 C C . GLY D 1 394 ? -10.00700 20.92600 10.08200 1.000 43.58944 394 GLY D C 1
ATOM 13623 O O . GLY D 1 394 ? -10.42900 21.91000 9.46800 1.000 44.01317 394 GLY D O 1
ATOM 13624 N N . LEU D 1 395 ? -9.55900 19.83400 9.45700 1.000 44.92907 395 LEU D N 1
ATOM 13625 C CA . LEU D 1 395 ? -9.59800 19.74900 8.00100 1.000 45.57389 395 LEU D CA 1
ATOM 13626 C C . LEU D 1 395 ? -11.03000 19.68700 7.48700 1.000 47.13986 395 LEU D C 1
ATOM 13627 O O . LEU D 1 395 ? -11.34100 20.24800 6.43000 1.000 47.29778 395 LEU D O 1
ATOM 13632 N N . LEU D 1 396 ? -11.91700 19.00700 8.21900 1.000 47.85047 396 LEU D N 1
ATOM 13633 C CA . LEU D 1 396 ? -13.30900 18.91800 7.79200 1.000 49.48488 396 LEU D CA 1
ATOM 13634 C C . LEU D 1 396 ? -13.99700 20.27500 7.87400 1.000 49.10062 396 LEU D C 1
ATOM 13635 O O . LEU D 1 396 ? -14.83800 20.60300 7.02800 1.000 52.12467 396 LEU D O 1
ATOM 13640 N N . VAL D 1 397 ? -13.65500 21.07500 8.88600 1.000 44.88696 397 VAL D N 1
ATOM 13641 C CA . VAL D 1 397 ? -14.21100 22.42000 8.98900 1.000 43.64734 397 VAL D CA 1
ATOM 13642 C C . VAL D 1 397 ? -13.69000 23.29900 7.85900 1.000 43.75525 397 VAL D C 1
ATOM 13643 O O . VAL D 1 397 ? -14.43700 24.09600 7.27900 1.000 42.41824 397 VAL D O 1
ATOM 13647 N N . GLU D 1 398 ? -12.40400 23.16400 7.52200 1.000 44.72905 398 GLU D N 1
ATOM 13648 C CA . GLU D 1 398 ? -11.85500 23.91300 6.39600 1.000 46.39767 398 GLU D CA 1
ATOM 13649 C C . GLU D 1 398 ? -12.50600 23.50300 5.08300 1.000 45.31596 398 GLU D C 1
ATOM 13650 O O . GLU D 1 398 ? -12.63000 24.32700 4.16900 1.000 44.36585 398 GLU D O 1
ATOM 13656 N N . ALA D 1 399 ? -12.92700 22.24100 4.96700 1.000 44.90802 399 ALA D N 1
ATOM 13657 C CA . ALA D 1 399 ? -13.63400 21.80800 3.76600 1.000 46.29502 399 ALA D CA 1
ATOM 13658 C C . ALA D 1 399 ? -14.99800 22.47700 3.65100 1.000 47.51622 399 ALA D C 1
ATOM 13659 O O . ALA D 1 399 ? -15.46700 22.74100 2.53900 1.000 49.73491 399 ALA D O 1
ATOM 13661 N N . ALA D 1 400 ? -15.64400 22.75900 4.78500 1.000 46.93984 400 ALA D N 1
ATOM 13662 C CA . ALA D 1 400 ? -16.92200 23.46300 4.75700 1.000 49.30065 400 ALA D CA 1
ATOM 13663 C C . ALA D 1 400 ? -16.74900 24.90900 4.31500 1.000 51.76410 400 ALA D C 1
ATOM 13664 O O . ALA D 1 400 ? -17.52300 25.41100 3.49200 1.000 54.25387 400 ALA D O 1
ATOM 13666 N N . ILE D 1 401 ? -15.73900 25.59300 4.85200 1.000 51.38511 401 ILE D N 1
ATOM 13667 C CA . ILE D 1 401 ? -15.56000 27.01200 4.56000 1.000 51.90622 401 ILE D CA 1
ATOM 13668 C C . ILE D 1 401 ? -14.99000 27.20300 3.16000 1.000 52.78264 401 ILE D C 1
ATOM 13669 O O . ILE D 1 401 ? -15.49400 28.01200 2.37200 1.000 54.93290 401 ILE D O 1
ATOM 13674 N N . GLU D 1 402 ? -13.93600 26.46000 2.82900 1.000 52.67474 402 GLU D N 1
ATOM 13675 C CA . GLU D 1 402 ? -13.24700 26.62800 1.55700 1.000 54.54338 402 GLU D CA 1
ATOM 13676 C C . GLU D 1 402 ? -13.90800 25.87400 0.41000 1.000 54.96712 402 GLU D C 1
ATOM 13677 O O . GLU D 1 402 ? -13.47400 26.03300 -0.73700 1.000 54.97501 402 GLU D O 1
ATOM 13683 N N . HIS D 1 403 ? -14.93800 25.07000 0.68800 1.000 54.36178 403 HIS D N 1
ATOM 13684 C CA . HIS D 1 403 ? -15.64200 24.29400 -0.33600 1.000 56.10673 403 HIS D CA 1
ATOM 13685 C C . HIS D 1 403 ? -14.67100 23.42100 -1.13100 1.000 55.04081 403 HIS D C 1
ATOM 13686 O O . HIS D 1 403 ? -14.69800 23.38000 -2.36300 1.000 55.21978 403 HIS D O 1
ATOM 13693 N N . SER D 1 404 ? -13.80700 22.71200 -0.41000 1.000 53.71697 404 SER D N 1
ATOM 13694 C CA . SER D 1 404 ? -12.73300 21.92900 -1.00600 1.000 51.59040 404 SER D CA 1
ATOM 13695 C C . SER D 1 404 ? -13.02100 20.44100 -0.86500 1.000 51.08770 404 SER D C 1
ATOM 13696 O O . SER D 1 404 ? -13.26300 19.95200 0.24400 1.000 49.71386 404 SER D O 1
ATOM 13699 N N . TYR D 1 405 ? -12.98800 19.72800 -1.99300 1.000 53.15374 405 TYR D N 1
ATOM 13700 C CA . TYR D 1 405 ? -13.11000 18.27500 -1.96000 1.000 52.39839 405 TYR D CA 1
ATOM 13701 C C . TYR D 1 405 ? -11.85200 17.62700 -1.39700 1.000 51.60356 405 TYR D C 1
ATOM 13702 O O . TYR D 1 405 ? -11.93500 16.59700 -0.71600 1.000 52.15889 405 TYR D O 1
ATOM 13711 N N . GLU D 1 406 ? -10.68300 18.21500 -1.66500 1.000 50.77188 406 GLU D N 1
ATOM 13712 C CA . GLU D 1 406 ? -9.43300 17.63700 -1.18200 1.000 50.04811 406 GLU D CA 1
ATOM 13713 C C . GLU D 1 406 ? -9.31500 17.76200 0.33100 1.000 46.71086 406 GLU D C 1
ATOM 13714 O O . GLU D 1 406 ? -8.77900 16.86500 0.99300 1.000 44.88696 406 GLU D O 1
ATOM 13720 N N . LYS D 1 407 ? -9.80900 18.86700 0.89600 1.000 45.47387 407 LYS D N 1
ATOM 13721 C CA . LYS D 1 407 ? -9.79200 19.02700 2.34700 1.000 44.79748 407 LYS D CA 1
ATOM 13722 C C . LYS D 1 407 ? -10.67600 17.98700 3.02400 1.000 45.49230 407 LYS D C 1
ATOM 13723 O O . LYS D 1 407 ? -10.29600 17.41400 4.05200 1.000 45.60020 407 LYS D O 1
ATOM 13729 N N . ALA D 1 408 ? -11.86100 17.73100 2.46300 1.000 46.10290 408 ALA D N 1
ATOM 13730 C CA . ALA D 1 408 ? -12.72900 16.69700 3.01500 1.000 45.28438 408 ALA D CA 1
ATOM 13731 C C . ALA D 1 408 ? -12.09800 15.31900 2.87100 1.000 44.89222 408 ALA D C 1
ATOM 13732 O O . ALA D 1 408 ? -12.25200 14.46000 3.74700 1.000 43.72630 408 ALA D O 1
ATOM 13734 N N . LEU D 1 409 ? -11.38300 15.08900 1.76700 1.000 46.55821 409 LEU D N 1
ATOM 13735 C CA . LEU D 1 409 ? -10.66500 13.83100 1.59500 1.000 47.76889 409 LEU D CA 1
ATOM 13736 C C . LEU D 1 409 ? -9.52800 13.70500 2.60100 1.000 47.04248 409 LEU D C 1
ATOM 13737 O O . LEU D 1 409 ? -9.27900 12.61700 3.13300 1.000 47.31094 409 LEU D O 1
ATOM 13750 N N . ALA D 1 411 ? -9.46500 15.06300 5.56600 1.000 39.89952 411 ALA D N 1
ATOM 13751 C CA . ALA D 1 411 ? -10.07800 14.80300 6.86400 1.000 39.85215 411 ALA D CA 1
ATOM 13752 C C . ALA D 1 411 ? -10.51100 13.34800 6.98700 1.000 41.87344 411 ALA D C 1
ATOM 13753 O O . ALA D 1 411 ? -10.36500 12.73900 8.05400 1.000 43.98685 411 ALA D O 1
ATOM 13755 N N . PHE D 1 412 ? -11.04700 12.77600 5.90700 1.000 41.28127 412 PHE D N 1
ATOM 13756 C CA . PHE D 1 412 ? -11.43400 11.37000 5.92600 1.000 43.77893 412 PHE D CA 1
ATOM 13757 C C . PHE D 1 412 ? -10.21800 10.46400 6.08200 1.000 46.14764 412 PHE D C 1
ATOM 13758 O O . PHE D 1 412 ? -10.27600 9.45700 6.79600 1.000 48.75321 412 PHE D O 1
ATOM 13766 N N . THR D 1 413 ? -9.10700 10.80900 5.42800 1.000 44.79748 413 THR D N 1
ATOM 13767 C CA . THR D 1 413 ? -7.89900 9.99800 5.54800 1.000 43.62628 413 THR D CA 1
ATOM 13768 C C . THR D 1 413 ? -7.31100 10.07000 6.95200 1.000 42.90778 413 THR D C 1
ATOM 13769 O O . THR D 1 413 ? -6.72100 9.09300 7.42700 1.000 42.51299 413 THR D O 1
ATOM 13781 N N . ASN D 1 415 ? -8.85900 10.30700 9.85100 1.000 46.54242 415 ASN D N 1
ATOM 13782 C CA . ASN D 1 415 ? -9.62800 9.60100 10.86700 1.000 49.45856 415 ASN D CA 1
ATOM 13783 C C . ASN D 1 415 ? -9.07900 8.19300 11.07700 1.000 52.94582 415 ASN D C 1
ATOM 13784 O O . ASN D 1 415 ? -8.68600 7.51200 10.12600 1.000 54.66445 415 ASN D O 1
ATOM 13789 N N . ARG D 1 416 ? -9.05200 7.76100 12.34100 1.000 55.19083 416 ARG D N 1
ATOM 13790 C CA . ARG D 1 416 ? -8.46800 6.46300 12.66900 1.000 55.12240 416 ARG D CA 1
ATOM 13791 C C . ARG D 1 416 ? -9.31800 5.31600 12.14000 1.000 56.06198 416 ARG D C 1
ATOM 13792 O O . ARG D 1 416 ? -8.78200 4.30200 11.67700 1.000 60.13089 416 ARG D O 1
ATOM 13800 N N . THR D 1 417 ? -10.64500 5.45400 12.20000 1.000 53.11426 417 THR D N 1
ATOM 13801 C CA . THR D 1 417 ? -11.53700 4.37500 11.79000 1.000 54.65392 417 THR D CA 1
ATOM 13802 C C . THR D 1 417 ? -11.44000 4.05400 10.30600 1.000 55.07502 417 THR D C 1
ATOM 13803 O O . THR D 1 417 ? -11.95200 3.01300 9.88000 1.000 56.78576 417 THR D O 1
ATOM 13807 N N . ILE D 1 418 ? -10.80400 4.90800 9.51100 1.000 52.62210 418 ILE D N 1
ATOM 13808 C CA . ILE D 1 418 ? -10.65300 4.69000 8.08100 1.000 51.08507 418 ILE D CA 1
ATOM 13809 C C . ILE D 1 418 ? -9.34300 3.93600 7.85700 1.000 49.43224 418 ILE D C 1
ATOM 13810 O O . ILE D 1 418 ? -8.28400 4.43600 8.27100 1.000 45.21332 418 ILE D O 1
ATOM 13815 N N . PRO D 1 419 ? -9.36300 2.76100 7.22500 1.000 52.47208 419 PRO D N 1
ATOM 13816 C CA . PRO D 1 419 ? -8.12100 1.97700 7.12300 1.000 53.71170 419 PRO D CA 1
ATOM 13817 C C . PRO D 1 419 ? -7.08100 2.60200 6.21100 1.000 54.92501 419 PRO D C 1
ATOM 13818 O O . PRO D 1 419 ? -5.88300 2.52600 6.51000 1.000 53.64064 419 PRO D O 1
ATOM 13822 N N . SER D 1 420 ? -7.49900 3.22100 5.10900 1.000 58.27804 420 SER D N 1
ATOM 13823 C CA . SER D 1 420 ? -6.56100 3.79100 4.15300 1.000 57.04105 420 SER D CA 1
ATOM 13824 C C . SER D 1 420 ? -7.21600 4.96700 3.44200 1.000 56.05146 420 SER D C 1
ATOM 13825 O O . SER D 1 420 ? -8.41000 5.23400 3.60300 1.000 58.11486 420 SER D O 1
ATOM 13828 N N . SER D 1 421 ? -6.41100 5.67200 2.64300 1.000 53.80908 421 SER D N 1
ATOM 13829 C CA . SER D 1 421 ? -6.94300 6.76200 1.83300 1.000 52.10888 421 SER D CA 1
ATOM 13830 C C . SER D 1 421 ? -7.80800 6.23800 0.69500 1.000 54.99607 421 SER D C 1
ATOM 13831 O O . SER D 1 421 ? -8.70500 6.94800 0.22400 1.000 56.19095 421 SER D O 1
ATOM 13834 N N . LEU D 1 422 ? -7.55600 5.00800 0.24200 1.000 55.58298 422 LEU D N 1
ATOM 13835 C CA . LEU D 1 422 ? -8.37900 4.41800 -0.80900 1.000 56.20411 422 LEU D CA 1
ATOM 13836 C C . LEU D 1 422 ? -9.82200 4.26000 -0.34700 1.000 55.89091 422 LEU D C 1
ATOM 13837 O O . LEU D 1 422 ? -10.76100 4.64400 -1.05500 1.000 56.51730 422 LEU D O 1
ATOM 13842 N N . VAL D 1 423 ? -10.01700 3.69400 0.84700 1.000 55.50139 423 VAL D N 1
ATOM 13843 C CA . VAL D 1 423 ? -11.36100 3.57300 1.39900 1.000 55.83301 423 VAL D CA 1
ATOM 13844 C C . VAL D 1 423 ? -11.93600 4.94800 1.71200 1.000 53.20638 423 VAL D C 1
ATOM 13845 O O . VAL D 1 423 ? -13.15100 5.15700 1.61600 1.000 52.32733 423 VAL D O 1
ATOM 13849 N N . ALA D 1 424 ? -11.07900 5.90800 2.07100 1.000 50.69555 424 ALA D N 1
ATOM 13850 C CA . ALA D 1 424 ? -11.55700 7.24700 2.40300 1.000 49.62700 424 ALA D CA 1
ATOM 13851 C C . ALA D 1 424 ? -12.20100 7.92300 1.19900 1.000 49.92704 424 ALA D C 1
ATOM 13852 O O . ALA D 1 424 ? -13.22600 8.60200 1.33600 1.000 49.35855 424 ALA D O 1
ATOM 13854 N N . LYS D 1 425 ? -11.61600 7.75300 0.01100 1.000 49.81650 425 LYS D N 1
ATOM 13855 C CA . LYS D 1 425 ? -12.19200 8.36500 -1.18200 1.000 49.11642 425 LYS D CA 1
ATOM 13856 C C . LYS D 1 425 ? -13.50800 7.69900 -1.56100 1.000 50.17180 425 LYS D C 1
ATOM 13857 O O . LYS D 1 425 ? -14.48000 8.38100 -1.90700 1.000 50.95085 425 LYS D O 1
ATOM 13863 N N . LYS D 1 426 ? -13.55900 6.36500 -1.50400 1.000 51.01928 426 LYS D N 1
ATOM 13864 C CA . LYS D 1 426 ? -14.81100 5.65900 -1.75400 1.000 54.35125 426 LYS D CA 1
ATOM 13865 C C . LYS D 1 426 ? -15.85100 5.97700 -0.68900 1.000 55.47244 426 LYS D C 1
ATOM 13866 O O . LYS D 1 426 ? -17.05500 5.94500 -0.96900 1.000 56.11199 426 LYS D O 1
ATOM 13872 N N . LEU D 1 427 ? -15.40900 6.28500 0.53000 1.000 56.17516 427 LEU D N 1
ATOM 13873 C CA . LEU D 1 427 ? -16.33700 6.63100 1.59900 1.000 56.56204 427 LEU D CA 1
ATOM 13874 C C . LEU D 1 427 ? -16.86300 8.05200 1.43800 1.000 57.01473 427 LEU D C 1
ATOM 13875 O O . LEU D 1 427 ? -18.05600 8.30200 1.64200 1.000 56.01198 427 LEU D O 1
ATOM 13880 N N . LEU D 1 428 ? -15.98900 8.99000 1.06400 1.000 58.77547 428 LEU D N 1
ATOM 13881 C CA . LEU D 1 428 ? -16.42000 10.37200 0.87400 1.000 59.56240 428 LEU D CA 1
ATOM 13882 C C . LEU D 1 428 ? -17.33500 10.50600 -0.33700 1.000 64.21296 428 LEU D C 1
ATOM 13883 O O . LEU D 1 428 ? -18.31000 11.26500 -0.30300 1.000 65.52628 428 LEU D O 1
ATOM 13888 N N . ASP D 1 429 ? -17.03800 9.77500 -1.41600 1.000 66.54482 429 ASP D N 1
ATOM 13889 C CA . ASP D 1 429 ? -17.86200 9.86100 -2.61800 1.000 69.97418 429 ASP D CA 1
ATOM 13890 C C . ASP D 1 429 ? -19.27200 9.34200 -2.36200 1.000 74.65632 429 ASP D C 1
ATOM 13891 O O . ASP D 1 429 ? -20.24400 9.86500 -2.92000 1.000 77.76196 429 ASP D O 1
ATOM 13896 N N . ASP D 1 430 ? -19.40500 8.31200 -1.52300 1.000 75.33008 430 ASP D N 1
ATOM 13897 C CA . ASP D 1 430 ? -20.73200 7.81700 -1.17500 1.000 75.38272 430 ASP D CA 1
ATOM 13898 C C . ASP D 1 430 ? -21.49800 8.81600 -0.31800 1.000 72.29551 430 ASP D C 1
ATOM 13899 O O . ASP D 1 430 ? -22.72800 8.89500 -0.41100 1.000 73.44565 430 ASP D O 1
ATOM 13912 N N . ILE D 1 432 ? -21.17200 12.13700 -0.46500 1.000 67.83445 432 ILE D N 1
ATOM 13913 C CA . ILE D 1 432 ? -21.57700 13.24700 -1.32200 1.000 70.24263 432 ILE D CA 1
ATOM 13914 C C . ILE D 1 432 ? -22.83900 12.88900 -2.09800 1.000 78.24886 432 ILE D C 1
ATOM 13915 O O . ILE D 1 432 ? -23.70200 13.74200 -2.33700 1.000 81.71506 432 ILE D O 1
ATOM 13920 N N . GLU D 1 433 ? -22.97200 11.62000 -2.49300 1.000 82.40199 433 GLU D N 1
ATOM 13921 C CA . GLU D 1 433 ? -24.17300 11.18500 -3.20000 1.000 85.38129 433 GLU D CA 1
ATOM 13922 C C . GLU D 1 433 ? -25.40100 11.24100 -2.29900 1.000 83.99691 433 GLU D C 1
ATOM 13923 O O . GLU D 1 433 ? -26.48300 11.65000 -2.73900 1.000 85.45235 433 GLU D O 1
ATOM 13929 N N . ALA D 1 434 ? -25.25400 10.84400 -1.03600 1.000 79.78588 434 ALA D N 1
ATOM 13930 C CA . ALA D 1 434 ? -26.39200 10.72100 -0.13500 1.000 78.80945 434 ALA D CA 1
ATOM 13931 C C . ALA D 1 434 ? -26.73500 12.01100 0.59600 1.000 75.23007 434 ALA D C 1
ATOM 13932 O O . ALA D 1 434 ? -27.84300 12.12100 1.13500 1.000 75.33272 434 ALA D O 1
ATOM 13934 N N . ASN D 1 435 ? -25.82600 12.98500 0.63300 1.000 71.03220 435 ASN D N 1
ATOM 13935 C CA . ASN D 1 435 ? -26.02600 14.21100 1.39400 1.000 67.00014 435 ASN D CA 1
ATOM 13936 C C . ASN D 1 435 ? -26.16000 15.44100 0.50100 1.000 65.92369 435 ASN D C 1
ATOM 13937 O O . ASN D 1 435 ? -25.87300 16.55800 0.93400 1.000 64.88673 435 ASN D O 1
ATOM 13942 N N . LYS D 1 436 ? -26.59300 15.25500 -0.74200 1.000 67.60811 436 LYS D N 1
ATOM 13943 C CA . LYS D 1 436 ? -26.83200 16.39400 -1.62100 1.000 70.01629 436 LYS D CA 1
ATOM 13944 C C . LYS D 1 436 ? -28.06600 17.15000 -1.14300 1.000 70.40055 436 LYS D C 1
ATOM 13945 O O . LYS D 1 436 ? -29.14600 16.56800 -1.00100 1.000 71.49015 436 LYS D O 1
ATOM 13951 N N . GLY D 1 437 ? -27.90300 18.44700 -0.89200 1.000 69.85838 437 GLY D N 1
ATOM 13952 C CA . GLY D 1 437 ? -28.92000 19.25700 -0.26700 1.000 70.75585 437 GLY D CA 1
ATOM 13953 C C . GLY D 1 437 ? -28.64200 19.58300 1.18500 1.000 69.02933 437 GLY D C 1
ATOM 13954 O O . GLY D 1 437 ? -29.25100 20.51300 1.72700 1.000 68.32135 437 GLY D O 1
ATOM 13955 N N . TYR D 1 438 ? -27.74300 18.83900 1.82500 1.000 67.96604 438 TYR D N 1
ATOM 13956 C CA . TYR D 1 438 ? -27.30500 19.10400 3.19000 1.000 66.50008 438 TYR D CA 1
ATOM 13957 C C . TYR D 1 438 ? -25.86200 19.57000 3.27200 1.000 64.74460 438 TYR D C 1
ATOM 13958 O O . TYR D 1 438 ? -25.54600 20.45100 4.07400 1.000 63.47077 438 TYR D O 1
ATOM 13967 N N . TRP D 1 439 ? -24.97800 18.99700 2.45700 1.000 64.13137 439 TRP D N 1
ATOM 13968 C CA . TRP D 1 439 ? -23.57700 19.37700 2.43900 1.000 62.22588 439 TRP D CA 1
ATOM 13969 C C . TRP D 1 439 ? -23.35700 20.60700 1.56100 1.000 64.97095 439 TRP D C 1
ATOM 13970 O O . TRP D 1 439 ? -24.12000 20.85800 0.62400 1.000 69.04512 439 TRP D O 1
ATOM 13981 N N . PRO D 1 440 ? -22.32300 21.39000 1.84900 1.000 64.01031 440 PRO D N 1
ATOM 13982 C CA . PRO D 1 440 ? -21.91800 22.44700 0.91900 1.000 64.37877 440 PRO D CA 1
ATOM 13983 C C . PRO D 1 440 ? -21.24700 21.85400 -0.31000 1.000 65.10517 440 PRO D C 1
ATOM 13984 O O . PRO D 1 440 ? -20.81600 20.69800 -0.32400 1.000 64.32613 440 PRO D O 1
ATOM 13988 N N . GLU D 1 441 ? -21.16500 22.66900 -1.35800 1.000 66.33953 441 GLU D N 1
ATOM 13989 C CA . GLU D 1 441 ? -20.49700 22.23700 -2.57700 1.000 67.72128 441 GLU D CA 1
ATOM 13990 C C . GLU D 1 441 ? -19.01000 22.03000 -2.31000 1.000 64.89725 441 GLU D C 1
ATOM 13991 O O . GLU D 1 441 ? -18.40000 22.74500 -1.51000 1.000 63.17600 441 GLU D O 1
ATOM 13997 N N . LEU D 1 442 ? -18.42700 21.03600 -2.97800 1.000 63.81028 442 LEU D N 1
ATOM 13998 C CA . LEU D 1 442 ? -17.02100 20.68300 -2.79200 1.000 62.13903 442 LEU D CA 1
ATOM 13999 C C . LEU D 1 442 ? -16.34200 20.62800 -4.15700 1.000 65.72104 442 LEU D C 1
ATOM 14000 O O . LEU D 1 442 ? -16.45300 19.63000 -4.87400 1.000 67.40808 442 LEU D O 1
ATOM 14005 N N . LYS D 1 443 ? -15.64000 21.70000 -4.50900 1.000 66.96592 443 LYS D N 1
ATOM 14006 C CA . LYS D 1 443 ? -14.88300 21.75100 -5.75300 1.000 69.23725 443 LYS D CA 1
ATOM 14007 C C . LYS D 1 443 ? -13.42900 21.35400 -5.51800 1.000 64.67881 443 LYS D C 1
ATOM 14008 O O . LYS D 1 443 ? -12.86500 20.55700 -6.26600 1.000 62.24957 443 LYS D O 1
#

Secondary structure (DSSP, 8-state):
---EEEEEETTTSTTHHHHHHHHHTTTTTS-EEEEEEE-S-HHHHHHHHHHHHHHHHHH-TTS-EEEES-HHHHHTT-SB----TT----HHHHHHHHHTTS---SSSSS-------S---HHHHHHHHTS-TT-BEEE--S-HHHHHHHHHHH-TT--EEEE---HHHHH--TTTT--GGGEEEEEEEETTEEEEEEEEETTEE-HHHHHHHHHHHTT--S----SGGGSHHHHHHHHTHHHHH---SSEEPTTHHHH--HHHH---TTS-----TTTTTHHHHHHHHHHHTT----GGGSS-SSHHHHHHHHHHHHHHT--EEEEEEEE-TTSBTTS-TT-EEEEEEEEETTEEEEB--B---HHHHHHHHHHHHHHHHHHHHHHH--HHHH------SS-SHHHHHHHHH---TTTTTSPP--/---EEEEEE-TTSTTHHHHHHHHHTTTTTS-EEEEEEE-S-HHHHHHHHHHHHHHHHHH-TTSPEEEES-HHHHHTT-SB----TT----HHHHHHHHHTTS---SSSTTT------S---HHHHHHHHTS-TT-BEEE-PSPHHHHHHHHHHH-TT--EEEE---HHHHH--TTTT--GGGEEEEEEEETTEEEEEEEEETTEE-HHHHHHHHHHHTT--S----TTSTTHHHHHHHHHHHH---SSEEPGGGGTT--HHHHH--TTS-----TTTHHHHHHHHHHHHHTT----GGGSS-SSHHHHHHHHHHHHHHT--EEEEEEEE-TTSBTTS-SS-EEEEEEEEETTEEEEBP-B---HHHHHHHHHHHHHHHHHHHHHHHT-HHHH------S---HHHHHHHHH---TTTTTSPPP-/--EEEEEE-TTSTTHHHHHHHHHTTTTTS-EEEEEEE-S-HHHHHHHHHHHHHHHHHH-TTSEEEEES-HHHHHTT-SB----TT----HHHHHHHHHTTS---SSSTTT------S---HHHHHHHHHS-TT-BEEE--S-HHHHHHHHHHH-TT--EEEE---HHHHH--TTTT--TTTEEEEEEEETTEEEEEEEEETTEE-HHHHHHHHHHHTT--S----GGGGSHHHHHHHHHHHHHH---SSEEPTTHHHH--HHHHH--TTS-----TTTHHHHHHHHHHHHHHTPPP--GGGS-SHHHHHHHHHHHHHHHT--EEEEEEEE-TTSBTTS-TT-EEEEEEEEETTEEEEB--B---HHHHHHHHHHHHHHHHHHHHHHHT-HHHH-----TT---HHHHHHHHH---TTBTTBPP--/-PPEEEEEE-TTSTTHHHHHHHHHHTTTTS-EEEEEEE-S-HHHHHHHHHHHHHHHHTT-TTSPEEEE--HHHHHTT-SB----TT----HHHHHHHHHTTS---SSSSS-------S---HHHHHHHHHS-TT-BEEE--S-HHHHHHHHHHH-TT--EEE----HHHHH--TTTT--GGGEEEEEEEETTEEEEEEEEETTEE-HHHHHHHHHHHTT------TTHHHHH---SSEEPTTHHHH--HHHHH---SS-----IIIIIHHHHHHHHHHHTT-----TTSS-SSHHHHHHHHHHHHHHT--EEEEEEEE-TTSBTTS-TT-EEEEEEEEETTEEEEB--B---HHHHHHHHHHHHHHHHHHHHHHHT-HHHH-----TT---HHHHHHHHH---TTTTTSPP--

Solvent-accessible surface area: 63932 Å² total

Foldseek 3Di:
DDAAAEEEECQLDLLNLQLLLLLLVCCVLHRHPAYEYEYQDQVSNVLSVLSSCVSCVPRPVVHHYYYDHDLLVRAAQHAEYYEFQVPLCLLLQQLLQLVLLFHSDCCAASNVVRLLVQVCCVNQVSNVVGYDPLHEYADAYPPLQLNVLLCCVVPVPGRYWYFYPVVQLLVLVVLVVADSVQKDFWKKFTRLGIFTQWIAGNNHTCFVVVLVVCLPQFSDDPVVVADVVVPVVVSVLRRLQNVVCVVPRTRDRSSVSRQCTPVRSVVDSVDDPSVCVVPSVVLSSVQSVCSVVVHDHDSVVSNGDCVSVVSSVLVSCLVPVPQDWGFIWDQPCQLAPLDDRSRGMGTIFGRGVRGTHGHRNYYDDDVSSVSRNLLSQLSVLVSCCQVVLAPVSQLSNCRSRQDHSVSSVSSSVSCVVCVVSGDHHD/DDAAAEFEECQLDLLNLQLLLLLLVCCVLHRHDEYEYEYQDQVSNVLLVLLVCVSCVVRPVVHHYYYDHDLLVRAAQHAEYYAFQPPLVLLLQQLLQLVLLFHRDCCAASSVCRLLVQVCVVVQVSNVPGYDPLHEYADAYPPLQLNVLLCCVVPVPGRYWYFYPVVVLLVLCVQVVADSVQKDFWKKFTVLQIFTQWIDRNPHTCQVVVLVVCLPQFSHDPVVVVVVDPVVSVLRRLQNPVCVVPRTRDRSSCSVQVTNVNSVVDSVDDPSCCVVPSVVLSSVQSVCVVVVHDDDSCVSNDDCVSNVSSVLVSCLVVQPQDWDFTWAQPCQLAPLDDRSRTMRTIFGRGVSGTHGHRDYYDDDVSSVVRVLLSQLSVLCSVCQVVLAPVSPLSNCHSRQDHSVSSVVSSVSVVVQVVSGRHHD/DEAAEEEEAQLDLLNLQLLLLLLVCCVLHVYAAYEYEYQDPVSNVLLVLSVCVSCVVRPVVHHYYYDHDLLVRAAQHAEYYEFPPDLVLLVQQLLQLVLQFHSDCCAASSVVRLLVQVCCVNQVSNVPGYDVLHAYEDAYPPLQLNVLLCCVVPVVGRYWYFYPVVQLLVLVQAVVADSVQKDFWKKFTDLGIFTQWIGGNRHTCFVVVLVVCLPQFSDDPSVVAPQVVDVVSSCLRRVQNVVCCVVRTRDRSSCVNQVTNVNSVVDSVDDPSCCVVNSVVLSSVQSVCSVVPHDDDSCVSNGDCVSNVSSVLVSCLVVQVFDWGFTWDQPCQLAPLDDRSRTMGGIFTRGVNGTHGHRPYHDDDVSSVSRNLLSQLSVLVSCCQVVLAPVSQLSSCHSSQPDSVSSVVSSVVVVVCVVSGGHHD/DDAAEEEEECQLDLQNLQLLLLLLVCCVLHRHAAYEYEYQPLVSNVLLVLLNCVSCVVRPNPHHYYYDHPLLVRQAQHAEYYAFQVPLVLLLQQLLQLVLLFHSDCCAASNVLRLLVQVCLVNQVSNCPGYDVLHAYEDAYPPLQLNVLLCCVVPVPGRYWYDYPVVVLLVLVVAVVADSVQKDFWKKFTVLQIWTQWIDGVRHTCFVVVLVVCLPQASDDPVCRSVQNVVCVVPRTRDRNSCVPQCPSVVSVVDSVDDPSCCVVPSSVLSNVQSVCSVVVHDHDSVVSNDDCGSNVSSVLVSCLPPFPFDWDFTFDQCCQLEPLDDRSRGMGTIFGRGVNGTHGHRNYYDDDVSSVSRNLLSQLSVLCSCCQVVLAPVSPLSNCRSSQPHSVVSVVSSVSVVVQVVSGDHHD

B-factor: mean 63.73, std 18.34, range [22.71, 151.78]

Nearest PDB structures (foldseek):
  6wbt-assembly1_B  TM=9.983E-01  e=1.746E-69  metagenomes
  6wbt-assembly1_C  TM=1.000E+00  e=1.420E-69  metagenomes
  6wbt-assembly1_D  TM=9.702E-01  e=1.008E-66  metagenomes
  6dux-assembly1_A  TM=9.369E-01  e=1.563E-41  Klebsiella pneumoniae
  6vc6-assembly3_C  TM=9.324E-01  e=2.354E-39  Merdibacter massiliensis

Sequence (1688 aa):
DKELKIVICGGGSTYTPGIVKDLLDQRQKINIKELWLYDIDEERQNNKVALIVKEVIKTEAPEVVLKVTVNPKEAFTDADYIAQRVGGLKRVKDEQICLKHGCVGQETCGAGGTYGRTIYPVQLIDYCEEYASKKYWIVNYSNPAAIVAKATYKLRPKARIINICDPVEIEARAEILDCKLEDIESDYFGLNHYGWFTHVRCKGVDVTDKLKEHVRKYGYVSEASNDALLKDPDWVHTFKNSALISSFTDYLPNTYWQYYLPDSIVDYDINNTRGQVINGREKRIFKAAEDIREGKPVDLQQFYVGVHGKFIVKVVESLIHDERSRQLVIVPNNGAIENLSDDATVEIPGYVTDRGVEPVRVGSIPRFYKGLIEQQDACEGLLVEAAIEHSYEKALAFTNRTIPSSLVAKKLLDDIEANKGYWPELKDKELKIVICGGGSTYTPGIVKDLLDQRQKINIKELWLYDIDEERQNKVALIVKEVIKTEAPEVVLKVTVNPKEAFTDADYIAQRVGGLKRVKDEQICLKHGCVGQETCGAGGTYGRTIYPVQLIDYCEEYASKKYWIVNYSNPAAIVAKATYKLRPKARIINICDPVEIEARAEILDCKLEDIESDYFGLNHYGWFTHVRCKGVDVTDKLKEHVRKYGYVSEASNLLKDPDWVHTFKNSALISSFTDYLPNTYWQYYLPDSIVDYDINNTRGQVINGREKRIFKAAEDIREGKPVDLQQFYVGVHGKFIVKVVESLIHDERSRQLVIVPNNGAIENLSDDATVEIPGYVTDRGVEPVRVGSIPRFYKGLIEQQDACEGLLVEAAIEHSYEKALAFTNRTIPSSLVAKKLLDDIEANKGYWPELKKELKIVICGGGSTYTPGIVKDLLDQRQKINIKELWLYDIDEERQNKVALIVKEVIKTEAPEVVLKVTVNPKEAFTDADYIAQRVGGLKRVKDEQICLKHGCVGQETCGAGGTYGRTIYPVQLIDYCEEYASKKYWIVNYSNPAAIVAKATYKLRPKARIINICDPVEIEARAEILDCKLEDIESDYFGLNHYGWFTHVRCKGVDVTDKLKEHVRKYGYVSEASNDALLKDPDWVHTFKNSALISSFTDYLPNTYWQYYLPDSIVDYDINNTRGQVINGREKRIFKAAEDIREGKPVDLQQFYVGVHGKFIVKVVESLIHDERSRQLVIVPNNGAIENLSDDATVEIPGYVTDRGVEPVRVGSIPRFYKGLIEQQDACEGLLVEAAIEHSYEKALAFTNRTIPSSLVAKKLLDDIEANKGYWPELKDKELKIVICGGGSTYTPGIVKDLLDQRQKINIKELWLYDIDEERQNKVALIVKEVIKTEAPEVVLKVTVNPKEAFTDADYIAQRVGGLKRVKDEQICLKHGCVGQETCGAGGTYGRTIYPVQLIDYCEEYASKKYWIVNYSNPAAIVAKATYKLRPKARIINICDPVEIEARAEILDCKLEDIESDYFGLNHYGWFTHVRCKGVDVTDKLKEHVRKYGYVSEATFKNSALISSFTDYLPNTYWQYYLPDSIVDYDINNTRGQVINGREKRIFKAAEDIREGKPVDLQQFYVGVHGKFIVKVVESLIHDERSRQLVIVPNNGAIENLSDDATVEIPGYVTDRGVEPVRVGSIPRFYKGLIEQQDACEGLLVEAAIEHSYEKALAFTNRTIPSSLVAKKLLDDIEANKGYWPELK